Protein 7MOP (pdb70)

Secondary structure (DSSP, 8-state):
-HHHHHHHHH--HHHHHHH--HHHHHHHHHHHHHHT---HHHHHHHHHHHHHHTT---HHHHHHHTT-S-HHHHHHHHHHHHHHHHH--TTTSS-TTTHHHHHHHHHHHHS---HHHHTB-TTTTTS-GGGTSS-TTTTB--B---B--B-TTT--S-HHHHHHHHHHHS-PPTT-HHHHHHHHHHHHHTTSHHHHHHHHHHHHHHHHHHHH-----HHHHHHHHHHHT---SS-HHHHHHHHHHHHHHH--HHHHHHHHTTTSSSSHHHHHHHHHHHHHH-SSSPPP-HHHHHHHHHHHHHHHTSHHHHHHHHHTTHHHHHHHHHHH--SSHHHHHHHHHHHHHHHHHHTT--HHHHHTTHHHHHHHHHHHHHHHHHHH--------HHHHHHHHHHHHHHHHHHTSTTSTTTGGGTTTSSHHHHHHHHHHTTTTS-HHHHHHHHHHHHHHHHH-GGGHHHHHHTTHHHHHHIIIIISPPP-SHHHHHHHHHHHHHHGGGSHHHHHHHHT-HHHHHGGGGG-GGGHHHHSPSTTTSPTTHHHHHHHHHHHHHHHH-GGGHHHHHHHHHHHHHHHHHHHHSTT-EE---EE-HHHHHHHHHHHHHHHHSSS--SHHHHHHHHTT-HHHHHHGGG-TTS-TTTTTSHHHHHHHHHHHHHHHHH--THHHHHHHHHHHHHHTT-GGGTS--SSS---HHHHHHHTSTT-TTGGG-TTT-HHHHHHHHHHHHHHHHHHHHS---HHHHHHHHHHHTSHHHHHHHHHHHHHHHHHHHHHHHHHHHHS-SSSS-S--SSHHHHHHH---HHHHHHHHHHHHHHHHHHHHHHHHHHHHHHHHH---HHHHHHHHHHHHHHHHH----TT-SSTHHHHHHHHHHHHHHHHHHB-TTSPBBHHHHHHHHHSSSHHHHHHHHHHHHHTTTTS-HHHHTT-TT--TTHHHHHHHHHHHHHHHH-HHHHTT-TBPPPP----HHHHHHHHHHHHHHHHHTTSSSPPPSSSSHHHHHHHHHHHHHHHHHHHHHHHHHHH--HHHHHHHHHHS-PPPPHHHHHHHHHH-HHHHHHHHHH-GGGHHHHHHHHHHHHHHS-HHHHHHHHHHHHHHHHHHHHHHHHTTS---S-SS-SSHHHHHHHHHSHHHHHHHHHHHHHHHHHHHSHHHHHHHHHHT-HHHHHHHHHHHHHHHHHHHHHHT-----TTHHHHHHHHHHHHHHHHHHHHHHHHHTTS-SSS--EEEEETTTTEEEEPPHHHHHHHHHHHHTT-SEEEEEETTEEEEEETTTTEEEETTT--EEEEEE----------HHHHHHHHHHHHHHHHTT--HHHHHHHHHHHHHHTTSHHHHHHHHHTTHHHHHHH-BGGG--TTHHHHHHHHHHHHH--HHHHHHHHHHHHHHHHHS----TT---TT-SSGGGBHHHHHHHTHHHHHH-HHHHHHHHHHHEEE-----SSS-TTTHHHHHHHHHTSSS---BEEEPPPP-PPPPPPPHHHHHHHHHHHHHT---BSS-HHHHHHHHHHHHHH-HHHHHHHHH-B--TTSSTT--SS-BHHHHIIIIISS--SS-SSTTHHHHHHHHHHHHHHS--TTTTHHHHHHHHHHHHHHHHHSPSSHHHHHHHHHHHHHHHHHH--HHHHHHHHTTHHHHHHTTGGGS-TT-TTHHHHHHHHHHHHHHHHHHHH----SS-TTT---TTSPPHHHHHHHHHHHH-TTTHHHHHHHHHHHHHHHHHHHHHHHHHHHHHHHHH---S-HHHHHHHHHHHHS--TTS-HHHHHHHHHHHTTSHHHHHHHHHHHHHHHHHH------EE--SSS-PEESEEE--EEE-TTTHHHHHHHHHHHHHHHHH--HHHHHHHHHH---STHHHHHHGGGSHHHHH-HHHHHHHHHHHHHHH--HHHHHHHHHHHHH--HHHHHHHHHHHHHHHHH-HHHHHHHHHHHHHHHHHHHHHHHHHHHHHHHHHHHHH------GGGHHHHSTT-HHHHHHHHHHHHHHHH----HHHHHHHHHHHHHHHHSS-SGGGGGGHHHHHHHHHHSS---HHHHHHHHTHHHHHHHHHH--S-TTTSGGGGGGS-GGGS-HHHHHHHH-----EEEEEE-TTTHHHHHHHHHTTS-HHHHTSEEEEEETTPPP--HHHHHHHHHHHHHHHTT-GGG-SEE--TTTSSSBEE-TTGGGSTTHHHHHHHHHHHHHHHHHHT------B-HHHHHHHHTPPP-TTHHHHH-HHHHHHHHHHTTS-GGGTSS---SEEEEEETTEEEEEE----TTTHHHHHHHHHHHHHHTTTHHHHHHHHHHHHTTS-HHHHTTS-HHHHHHHHT-PPP--HHHHHHTEEESSS-TT-HHHHHHHHHHHHS-HHHHHHHHHHHHS--PPPTT-GGG-EETTEE--EEEEE--S-TTS--EEEGGGTEEEE---SSHHHHHHHHHHH-/--STTT-

InterPro domains:
  IPR000569 HECT domain [PF00632] (4069-4373)
  IPR000569 HECT domain [PS50237] (4038-4374)
  IPR000569 HECT domain [SM00119] (4036-4374)
  IPR000569 HECT domain [cd00078] (4019-4372)
  IPR004170 WWE domain [PF02825] (1617-1678)
  IPR004170 WWE domain [PS50918] (1603-1680)
  IPR009060 UBA-like superfamily [SSF46934] (1303-1358)
  IPR010309 E3 ubiquitin ligase, domain of unknown function DUF908 [PF06012] (91-367)
  IPR010314 E3 ubiquitin ligase, domain of unknown function DUF913 [PF06025] (430-814)
  IPR015940 Ubiquitin-associated domain [PF22562] (1318-1356)
  IPR015940 Ubiquitin-associated domain [PS50030] (1316-1355)
  IPR015940 Ubiquitin-associated domain [SM00165] (1318-1354)
  IPR016024 Armadillo-type fold [SSF48371] (93-638)
  IPR025527 HUWE1/REV1, ubiquitin-binding motif [PF14377] (2960-2991)
  IPR025527 HUWE1/REV1, ubiquitin-binding motif [PF14377] (3011-3043)
  IPR025527 HUWE1/REV1, ubiquitin-binding motif [PF14377] (3049-3082)
  IPR035983 HECT, E3 ligase catalytic domain [SSF56204] (4011-4367)
  IPR037197 WWE domain superfamily [G3DSA:3.30.720.50] (1603-1685)
  IPR037197 WWE domain superfamily [SSF117839] (1617-1680)
  IPR041918 HUWE1, UBA domain [cd14288] (1317-1356)

Foldseek 3Di:
DVVVVVVVVCCVVLCVLVVPVVVPVVVLLVLLVVLLVVRVSSVLSSLQVLLVVLVCPCLVSLLSQCLDLDLSSVLSSLSSLLSPLVPHCPLLPDDPPCSVSNLVLLCLLQADFQAPVQFDFLLVLQDPCVLPSGPLLLLWFQDDCGDTRHPLCVVPDRLVVVLVVCVVVDPDDPPPSSSVSSLSSRSNQSSDNVSSLSSSLSNLSSLLSNQSSNSDDPRLLLSLVSNLPDPPLPCLVVNLSSLSSVLSVLVVLVVNCLRQVLLALQGNLNVVLLLQLCVQQDVVRPHRDLSSNVSSLSSLLSQLLDVVSLNSPVLNLCLLSLLVLLQRGDDDLSSLQSNLSSLSSNLSNVVPDDPSCVLSVVLVSLQVSLVVLLVVVCVVPVDFCLDDVSSLSSLLSSLVSLQVVLVDPVCLQPVLQNVLDCNLVSLSSCLRCCPNRPLSSNLSSLSSVLSNCFSCVVCLVVCVVVCSLVSNLCSPFVNDRDQALSSLLCVLSSLLRQCPVVVSVCVCVVVLRLLRSVVLLQDPNNLVRQDDPPVPDDRLPSLLSSLLSVLVSCVVVVVCLLSNLVSLLVLLVVLLVLLADQPEADDCCHGVSLSSLRNSLSSVQNNCDPPLPNPSLVSNVVVVSLLSLLCSLLRLRDALCVQVDNSLVSSLSSLLRSCVSVVDLVNVLSLLVVLLVLLVVQCVLLDDPVDLAFHPQLLLQLPLAPPPCLNNGCVSRVNSSSLSSNSSSLSNLLSQLVDDPLSSLVSNLVSLLDPSNLSSLLSLLSLLLSLLLNLLRLVVLLPDPPPFPPDVSHVVSLVSNCPSVSSNVNSVVSNVSSVSSNVSSLSSLLSLLCSLQCVSSLSSLLSSLVSLQCQLQPDDDPSPRDCVSNLSSLLVSLVSVLSNQAPVVLAGQQSNLLSCQLVHNLVSLLVSLQCQQCVNVVRGLLCRQQDPPRDPRSLSSLLSSLVSLLSQQACVRLVVPPRDDDPPDDDSLLSNQVSLQSLVVNCVSVQAHAADPPNGLSSLLSSLSSLLRSLVVLVVSVVVVVVDVSSVVSRVVSVPGDGDDPVVNLVCLVPRVNRLLSCCLRPVLSLVSSLSSNVSSDVVDDVVSVLVVLVVLLVLLQVLLVVLVVLQDQDPPCPDVNAPCSLCCSQDPSSLSSLLRSLLSLQLNCVVVVLSSLVVCVVVVSLVSLLSSLLRNLVSQVSCVVVVNFDFSSSLLSSLSSLLSSQLSLVLVVLVVVLVVQADLPQFWKFWADLVQGWRHTDPSVVSVQVSVCVVVVHQKGWDADPNFIWMAGLLLQWIAGPVPRQTTHMATDTVSNRPGDDPVSLLSLLVSLLSCLQNLNAQLSVVSSLLSLLLSLLPLVSLLSNLVVVSLLSLQQAAPRSHDLASLLSVLSSLVSNQCDLVQLLVLLLVVLVVQQVFLPDDPNPNDGRDDQNSFAPLVSLVLCLLSCVSPVVSNLVSCLQWKFFDQDDQPDDDCPPSVVVSCCAPVPPIHRRGIDTDPDDPDDADDGDPSSVVSLVSLLLQCLVHGPCHNLSSLLSLLLVCLSGVNSLLSQLPDWDADPSHPPDHHIGGSLLCLLQPQQFDDPDDPDDCSNVSSLSSLLSQCVRPSPCSRLVSNLVSLVVQCVVLLVDDDDPSSLRSLLRSLVSLLSNVCPVSLVNCLVVLVLQSLLCSLLSHALQDLSPQSSNQSSLNNLLVSLCVVQPRLDLDRPSSPSVVVRDYPSVSSVSSCCNSHSSSSSSSSVVSSVSNCVSSVVVVVVVVVVVVVVSVVPCSYDLLSVLSLLVNLQADDPSHDLVSSLSSLLSNLSDPVSVVSNVVVLLVLLVLLLCSQQRWDCLRSSDTDRQWDVVVIHGDNSSSLVSLLSSLVSLLSNLLVVSVVSVVVSSVVAPVCLQSLLVSLPSPSQVPDQNSLLSSLSSLLSRLCQLVSLLSLLVCLLQHHVSNLVSSLSNLQSVCVVDVVRLVSNLVSLQVSLAVLLVVVLVLLVVLQVVLCVVPVVVDPRVSLVLLSDSRHSLNSNLSSLVSSLVSVCYDRVSSVVSLLSSLLSQCLDLDDSSNVSCLSVLLSVLSVDLVCPVNVVSLVSCLVVVQVSLVSDPPQCCPDSNNVCVPVLVSYDLVSLVSNLPPPAAEDEQEDAPVCLLPSCCVRPLPPALSVLLHHYFYDHPPDDDGPSVSVVLVSLAVNLVVCDDCVQQQWAAQLWQRPAIEGRLQNVVDVCNLSSLLVVLLVLLSCLSVQHAHPHGHFLCLLCLLLVHADDLLSVCRRPVVVSVVVVCVPPDDPVVVVDDDAQWDWEQANNDIDIDGLVPDPVCVVVSSRSVSVCHVCVSCVSSSVSSSNSNCSNPPSVSLNSDDSLSSQCSHHNQDDDPLVLLLVQEDEDPADNPHPVNVLVSVLLVSDTSSLVQVVCCQQQRTNDADSVTQQQRAANVGRAHAYEYEAPPDQPDAWHYSNRNSYIHHYPHPDSSVNSVRSSVSD/DVCPVVD

Radius of gyration: 52.44 Å; Cα contacts (8 Å, |Δi|>4): 3423; chains: 2; bounding box: 120×110×154 Å

Sequence (2452 aa):
ADCRALIDKLKDEQLLLELQWVDLLDRFDGILADAGQQLKMLLLAVLNFTALLIEYSSIEHLTTLLASSDMQVVLAVLNLLYVFSKRSNYITRLGSDKRTPLLTRLQHLAESWGGKENGFGLAECCRDLHMMKYPPSATTLHFEFYIHIEQLDKISESPSEIMESLTKMYSIPKDKQMLLFTHIRLAHGFSNHRKRLQAVQARLHAISILVYSSILYNGLIEELVDVLQITDKQLMEIKAASLRTLTSIVHKLSSIIDCTGTASYHGFLPVLVRNCIQAMIDPSMDPYPHQFATALFSFLYHLASYDAGGEALVSCGMMEALLKVIKFLGDEQDQITFVTRAVRVVDLITNLDMAAFQSHSGLSIFIYRLEHEVDLCRKECPFVIQCIPQRAALLKSMLNFLKKAIQDPAFSDGIRHVMDGSLPTSLKHIISNAEYYGPSLFLLATEVVTVFVFQEPSLLSSLQDNGLTDVMLHALLIKDVPATREVLGSLPNVFSALCLNARGLQSFVQCQPFERLFKVLLSPDYLPAMRRRRSSDPLGDTASNLGSAVDELMRHQPTLKTDATTAIIKLLEEICNLGRDPKYICQKIPIPLMDYILNVMKFVESILSNNTTDDHCQEFVNQKGLLPLVTILGLPNLPIDFPTSAACQAVAGVCKSILTLSHEPKVLQEGLLQLDSILSSLEPLHRPIESPGGSVLLRELACAGNVADATLSAQATPLLHALTAAHAYIMMFVHTCRVGQSEIRSISVNQWGSQLGLSVLSKLSQLYCSLVWESTVLLSLCTPNSLPSGCEFGQADMQKLVAMAARIKQIKPLLSASSRLGRALAELFGLLVKLCVGPAARSTASALTKLLTKGLSWQPPPYTPTPRFRLTFFICSVGFTSPMLFDERKYPYHLMLQKFLCSGGHNALFETFNWALSMGGKVPVSEGLEHSDLPDGTGEFLDAWLMLVEKMVNPTTVLESPHSLPAKQFSALRFLVVTQKAAFTCIKNLWNRKPLKVYGGRMAESMLAILCHILRGEPVIRERLSKEEEEAKCLEKFQDADPLEQDELHTFTDTMLPGCFHLLDELPDTVYRVCDLIMTAIKRNGADYRDMILKQVVNQVWEAADVLIKAALPLTTSDTKTVSEWISQMATLPQASNLATRILLLTLLFEELKLPCAWVVESSGILNVLIKLLEVVQPCLQAAKEQKEVQTPKWITPVLLLIDFYEKTAISSKRRAQMTKYLQSNSNNWRWFDDRSGRWCSYSASNNSTIDSAWKSGETSVRFTAGRRRYTVQFTTMVQVNEETGNRRPVMLTLLILIQGLTEDMVTVLIRACVSMLGVPVDPDTLHATLRLCLRLTRDHKYAMMFAELKSTRMILNLTQSSGFNGFTPLVTLLLRHIIEDPCTLRHTMEKVVRSAATSGAGSTTSGVVSGSLGSREINYILRVLGPAACRNPDIFTEVANCCIRIALPAPRGSGTASDDEFENLRIKGPNAVQLVKTTPLKPSPLPVIPDTIKEVIYDMLNALASKPLMPTSTILRLLAELVRSYVGIATLIANYSYTVGQSELIKEDCSVLAFVLDHLLPHTQNAEDKDTPALARLFLASLAAAGSGTDAQVALVNEVKAALGRALAMAESTEKHARLQAVMCIISTIMENNIIRLFLKKGLVNDLARVPHSLDLSSPNMANTVNAALKPLETLSRIVNQNIPTTHPLMVRLSSIPTALTRWTEECKVLDAESMHDCVSVVKVSIVNHLEFLRDEELEERREKRRKQLLLDHEALSCLLVLLFVDEPKLNTSRLHRVLRNLCYHAQTRHWVIRSLLSILQRSSSWLSVSMDAALGCRTNIFQIQTVHIHPQAAPVVCRHVLDTLIQLAKVDFWDLLVKLDNMEASPLGQLMNMLSHPVIRRSSLLTEKLLRLLSLISIGLTENQLQLSVEVLTSEEGLEDAANVLLQLSRGDSGTRDTVLKLLLNGARHLGYTLCKQIGTLLAELREYNLEELQLPSMSMLTSKTSTQKFFLRVLQVIIQLRDLSLDELWDMLGECLKELEESHDQHAVLVLQPAVEAFFLVHATEQKFLRFAETHRTVLNQILRQSTTHLADGPFAVLVDYIRVLDFDVKRKYFRLRKEDMAVHVRRDHVFEDSYRELHRKSPEEMKNRLYIVFEGEEGQDAGGLLREWYMIISREMFNPMYALFRTSPGDRVTYTINPSSHCNPNHLSYFKFVGRIVAKAVYDNRLLECYFTRSFYKHILGKSVRYTDMESEDYHFYQGLVYLLENDVSTLGYDLTFSTEVQEFGVCEVRDLKVTEENKKEYVHLVCQMRMTGAIRKQLAAFLEGFYEIIPKRLISIFTEQELELLISGLPTIDIDDLKSNTEYHKYQSNSIQIQWFWRALRSFDQADRAKFLQFVTGTSKVPLQGFAALEGMNGIQKFQIHRDDRSTDRLPSAHTCFNQLDLPAYESFEKLRHMLLLAISLWDRFS

GO terms:
  GO:0061630 ubiquitin protein ligase activity (F, IDA)
  GO:1905091 positive regulation of type 2 mitophagy (P, IDA)
  GO:1903749 positive regulation of protein localization to mitochondrion (P, HMP)
  GO:0004842 ubiquitin-protein transferase activity (F, IDA)
  GO:0005737 cytoplasm (C, IDA)
  GO:0043123 positive regulation of canonical NF-kappaB signal transduction (P, IDA)
  GO:0034450 ubiquitin-ubiquitin ligase activity (F, IDA)
  GO:0141198 protein branched polyubiquitination (P, IDA)
  GO:0031398 positive regulation of protein ubiquitination (P, IDA)
  GO:0006513 protein monoubiquitination (P, IDA)
  GO:0070936 protein K48-linked ubiquitination (P, IDA)
  GO:0061630 ubiquitin protein ligase activity (F, EXP)
  GO:0005634 nucleus (C, EXP)
  GO:0005739 mitochondrion (C, EXP)
  GO:0032922 circadian regulation of gene expression (P, IMP)
  GO:0006284 base-excision repair (P, IMP)
  GO:0005515 protein binding (F, IPI)
  GO:1904813 ficolin-1-rich granule lumen (C, TAS)
  GO:0034774 secretory granule lumen (C, TAS)
  GO:0005576 extracellular region (C, TAS)

B-factor: mean 59.01, std 29.23, range [22.98, 123.05]

Organism: Homo sapiens (NCBI:txid9606)

Structure (mmCIF, N/CA/C/O backbone):
data_7MOP
#
_entry.id   7MOP
#
_cell.length_a   1.00
_cell.length_b   1.00
_cell.length_c   1.00
_cell.angle_alpha   90.00
_cell.angle_beta   90.00
_cell.angle_gamma   90.00
#
_symmetry.space_group_name_H-M   'P 1'
#
loop_
_entity.id
_entity.type
_entity.pdbx_description
1 polymer 'E3 ubiquitin-protein ligase HUWE1'
2 polymer 'DNA damage-inducible transcript 4 protein'
#
loop_
_atom_site.group_PDB
_atom_site.id
_atom_site.type_symbol
_atom_site.label_atom_id
_atom_site.label_alt_id
_atom_site.label_comp_id
_atom_site.label_asym_id
_atom_site.label_entity_id
_atom_site.label_seq_id
_atom_site.pdbx_PDB_ins_code
_atom_site.Cartn_x
_atom_site.Cartn_y
_atom_site.Cartn_z
_atom_site.occupancy
_atom_site.B_iso_or_equiv
_atom_site.auth_seq_id
_atom_site.auth_comp_id
_atom_site.auth_asym_id
_atom_site.auth_atom_id
_atom_site.pdbx_PDB_model_num
ATOM 1 N N . ALA A 1 54 ? 119.10400 139.83600 122.03500 1.000 107.55869 17 ALA A N 1
ATOM 2 C CA . ALA A 1 54 ? 119.55200 140.15600 120.68600 1.000 107.55869 17 ALA A CA 1
ATOM 3 C C . ALA A 1 54 ? 120.05800 138.89200 119.99500 1.000 107.55869 17 ALA A C 1
ATOM 4 O O . ALA A 1 54 ? 119.72600 137.78100 120.40500 1.000 107.55869 17 ALA A O 1
ATOM 10 N N . ASP A 1 55 ? 120.86200 139.06300 118.94200 1.000 104.64165 18 ASP A N 1
ATOM 11 C CA . ASP A 1 55 ? 121.21900 137.92700 118.10100 1.000 104.64165 18 ASP A CA 1
ATOM 12 C C . ASP A 1 55 ? 121.99200 136.87200 118.88000 1.000 104.64165 18 ASP A C 1
ATOM 13 O O . ASP A 1 55 ? 121.97300 135.69400 118.51100 1.000 104.64165 18 ASP A O 1
ATOM 22 N N . CYS A 1 56 ? 122.69400 137.27300 119.94100 1.000 103.47805 19 CYS A N 1
ATOM 23 C CA . CYS A 1 56 ? 123.22400 136.30300 120.89600 1.000 103.47805 19 CYS A CA 1
ATOM 24 C C . CYS A 1 56 ? 122.12200 135.41500 121.46100 1.000 103.47805 19 CYS A C 1
ATOM 25 O O . CYS A 1 56 ? 122.27300 134.19000 121.54400 1.000 103.47805 19 CYS A O 1
ATOM 33 N N . ARG A 1 57 ? 120.99800 136.01800 121.85000 1.000 102.12297 20 ARG A N 1
ATOM 34 C CA . ARG A 1 57 ? 119.87600 135.23700 122.36100 1.000 102.12297 20 ARG A CA 1
ATOM 35 C C . ARG A 1 57 ? 119.27800 134.34300 121.28300 1.000 102.12297 20 ARG A C 1
ATOM 36 O O . ARG A 1 57 ? 118.84900 133.21800 121.57000 1.000 102.12297 20 ARG A O 1
ATOM 57 N N . ALA A 1 58 ? 119.25900 134.80800 120.03500 1.000 101.38078 21 ALA A N 1
ATOM 58 C CA . ALA A 1 58 ? 118.78200 133.95300 118.95600 1.000 101.38078 21 ALA A CA 1
ATOM 59 C C . ALA A 1 58 ? 119.71500 132.77000 118.74200 1.000 101.38078 21 ALA A C 1
ATOM 60 O O . ALA A 1 58 ? 119.25600 131.64200 118.53800 1.000 101.38078 21 ALA A O 1
ATOM 67 N N . LEU A 1 59 ? 121.02800 133.00400 118.79100 1.000 99.37694 22 LEU A N 1
ATOM 68 C CA . LEU A 1 59 ? 121.97800 131.90700 118.65600 1.000 99.37694 22 LEU A CA 1
ATOM 69 C C . LEU A 1 59 ? 121.82800 130.91400 119.80200 1.000 99.37694 22 LEU A C 1
ATOM 70 O O . LEU A 1 59 ? 121.93100 129.69800 119.60000 1.000 99.37694 22 LEU A O 1
ATOM 86 N N . ILE A 1 60 ? 121.55900 131.41400 121.00900 1.000 95.29063 23 ILE A N 1
ATOM 87 C CA . ILE A 1 60 ? 121.36500 130.52500 122.15000 1.000 95.29063 23 ILE A CA 1
ATOM 88 C C . ILE A 1 60 ? 120.12400 129.66800 121.94100 1.000 95.29063 23 ILE A C 1
ATOM 89 O O . ILE A 1 60 ? 120.16900 128.44000 122.07400 1.000 95.29063 23 ILE A O 1
ATOM 105 N N . ASP A 1 61 ? 118.99800 130.30200 121.60400 1.000 99.54123 24 ASP A N 1
ATOM 106 C CA . ASP A 1 61 ? 117.77700 129.54400 121.35900 1.000 99.54123 24 ASP A CA 1
ATOM 107 C C . ASP A 1 61 ? 117.97700 128.52200 120.24600 1.000 99.54123 24 ASP A C 1
ATOM 108 O O . ASP A 1 61 ? 117.48300 127.39200 120.33500 1.000 99.54123 24 ASP A O 1
ATOM 117 N N . LYS A 1 62 ? 118.70600 128.89400 119.19100 1.000 99.27403 25 LYS A N 1
ATOM 118 C CA . LYS A 1 62 ? 118.97400 127.94900 118.11300 1.000 99.27403 25 LYS A CA 1
ATOM 119 C C . LYS A 1 62 ? 119.75400 126.75300 118.63500 1.000 99.27403 25 LYS A C 1
ATOM 120 O O . LYS A 1 62 ? 119.43900 125.59900 118.32200 1.000 99.27403 25 LYS A O 1
ATOM 139 N N . LEU A 1 63 ? 120.78700 127.01800 119.43600 1.000 95.63815 26 LEU A N 1
ATOM 140 C CA . LEU A 1 63 ? 121.60900 125.94000 119.96900 1.000 95.63815 26 LEU A CA 1
ATOM 141 C C . LEU A 1 63 ? 120.83800 125.12000 120.99400 1.000 95.63815 26 LEU A C 1
ATOM 142 O O . LEU A 1 63 ? 121.00800 123.89800 121.07700 1.000 95.63815 26 LEU A O 1
ATOM 158 N N . LYS A 1 64 ? 119.98700 125.77400 121.77600 1.000 91.23941 27 LYS A N 1
ATOM 159 C CA . LYS A 1 64 ? 119.21300 125.09900 122.80800 1.000 91.23941 27 LYS A CA 1
ATOM 160 C C . LYS A 1 64 ? 117.88200 124.60700 122.25100 1.000 91.23941 27 LYS A C 1
ATOM 161 O O . LYS A 1 64 ? 117.79400 123.50300 121.71400 1.000 91.23941 27 LYS A O 1
ATOM 180 N N . ASP A 1 68 ? 121.70300 117.82800 116.68000 1.000 103.02282 31 ASP A N 1
ATOM 181 C CA . ASP A 1 68 ? 122.11300 118.84800 115.72300 1.000 103.02282 31 ASP A CA 1
ATOM 182 C C . ASP A 1 68 ? 122.91100 119.95900 116.39800 1.000 103.02282 31 ASP A C 1
ATOM 183 O O . ASP A 1 68 ? 123.50800 120.80000 115.72600 1.000 103.02282 31 ASP A O 1
ATOM 191 N N . GLU A 1 69 ? 122.91800 119.95700 117.73200 1.000 95.57093 32 GLU A N 1
ATOM 192 C CA . GLU A 1 69 ? 123.78800 120.86600 118.47200 1.000 95.57093 32 GLU A CA 1
ATOM 193 C C . GLU A 1 69 ? 125.22600 120.76700 117.97900 1.000 95.57093 32 GLU A C 1
ATOM 194 O O . GLU A 1 69 ? 125.86000 121.78000 117.65800 1.000 95.57093 32 GLU A O 1
ATOM 206 N N . GLN A 1 70 ? 125.76300 119.54700 117.93200 1.000 96.24189 33 GLN A N 1
ATOM 207 C CA . GLN A 1 70 ? 127.12200 119.36300 117.43900 1.000 96.24189 33 GLN A CA 1
ATOM 208 C C . GLN A 1 70 ? 127.26000 119.78200 115.98100 1.000 96.24189 33 GLN A C 1
ATOM 209 O O . GLN A 1 70 ? 128.31300 120.28900 115.58500 1.000 96.24189 33 GLN A O 1
ATOM 223 N N . LEU A 1 71 ? 126.20100 119.63300 115.18100 1.000 98.64687 34 LEU A N 1
ATOM 224 C CA . LEU A 1 71 ? 126.24500 120.12900 113.80800 1.000 98.64687 34 LEU A CA 1
ATOM 225 C C . LEU A 1 71 ? 126.30200 121.65100 113.75400 1.000 98.64687 34 LEU A C 1
ATOM 226 O O . LEU A 1 71 ? 126.96000 122.21500 112.87100 1.000 98.64687 34 LEU A O 1
ATOM 242 N N . LEU A 1 72 ? 125.67300 122.33000 114.71300 1.000 97.00440 35 LEU A N 1
ATOM 243 C CA . LEU A 1 72 ? 125.72700 123.78800 114.74100 1.000 97.00440 35 LEU A CA 1
ATOM 244 C C . LEU A 1 72 ? 127.07500 124.28900 115.23700 1.000 97.00440 35 LEU A C 1
ATOM 245 O O . LEU A 1 72 ? 127.63200 125.24000 114.67700 1.000 97.00440 35 LEU A O 1
ATOM 261 N N . LEU A 1 73 ? 127.61400 123.66200 116.28200 1.000 88.75602 36 LEU A N 1
ATOM 262 C CA . LEU A 1 73 ? 128.96800 123.98600 116.71700 1.000 88.75602 36 LEU A CA 1
ATOM 263 C C . LEU A 1 73 ? 130.00200 123.69700 115.63300 1.000 88.75602 36 LEU A C 1
ATOM 264 O O . LEU A 1 73 ? 130.98500 124.43600 115.49700 1.000 88.75602 36 LEU A O 1
ATOM 280 N N . GLU A 1 74 ? 129.80400 122.63500 114.84600 1.000 93.34384 37 GLU A N 1
ATOM 281 C CA . GLU A 1 74 ? 130.66500 122.41300 113.68800 1.000 93.34384 37 GLU A CA 1
ATOM 282 C C . GLU A 1 74 ? 130.47400 123.48100 112.62100 1.000 93.34384 37 GLU A C 1
ATOM 283 O O . GLU A 1 74 ? 131.43100 123.83400 111.92300 1.000 93.34384 37 GLU A O 1
ATOM 295 N N . LEU A 1 75 ? 129.25500 124.00300 112.47400 1.000 94.72212 38 LEU A N 1
ATOM 296 C CA . LEU A 1 75 ? 129.04400 125.10200 111.53900 1.000 94.72212 38 LEU A CA 1
ATOM 297 C C . LEU A 1 75 ? 129.75600 126.36600 112.00100 1.000 94.72212 38 LEU A C 1
ATOM 298 O O . LEU A 1 75 ? 130.39500 127.05600 111.19800 1.000 94.72212 38 LEU A O 1
ATOM 314 N N . GLN A 1 76 ? 129.66000 126.68200 113.28600 1.000 90.15936 39 GLN A N 1
ATOM 315 C CA . GLN A 1 76 ? 130.34400 127.83500 113.85400 1.000 90.15936 39 GLN A CA 1
ATOM 316 C C . GLN A 1 76 ? 131.85500 127.65800 113.80200 1.000 90.15936 39 GLN A C 1
ATOM 317 O O . GLN A 1 76 ? 132.50000 128.04800 112.82900 1.000 90.15936 39 GLN A O 1
ATOM 331 N N . TRP A 1 91 ? 124.42900 133.50900 128.74800 1.000 80.81470 54 TRP A N 1
ATOM 332 C CA . TRP A 1 91 ? 125.24900 132.39500 128.28800 1.000 80.81470 54 TRP A CA 1
ATOM 333 C C . TRP A 1 91 ? 125.08800 131.20900 129.23200 1.000 80.81470 54 TRP A C 1
ATOM 334 O O . TRP A 1 91 ? 125.51700 130.09400 128.93500 1.000 80.81470 54 TRP A O 1
ATOM 354 N N . VAL A 1 92 ? 124.45500 131.47400 130.37600 1.000 82.84433 55 VAL A N 1
ATOM 355 C CA . VAL A 1 92 ? 124.70700 130.68600 131.58000 1.000 82.84433 55 VAL A CA 1
ATOM 356 C C . VAL A 1 92 ? 124.34400 129.22200 131.36700 1.000 82.84433 55 VAL A C 1
ATOM 357 O O . VAL A 1 92 ? 125.12300 128.32300 131.69700 1.000 82.84433 55 VAL A O 1
ATOM 370 N N . ASP A 1 93 ? 123.15800 128.95400 130.82000 1.000 87.71065 56 ASP A N 1
ATOM 371 C CA . ASP A 1 93 ? 122.74000 127.56700 130.64000 1.000 87.71065 56 ASP A CA 1
ATOM 372 C C . ASP A 1 93 ? 123.40900 126.86900 129.46400 1.000 87.71065 56 ASP A C 1
ATOM 373 O O . ASP A 1 93 ? 123.56000 125.64300 129.50100 1.000 87.71065 56 ASP A O 1
ATOM 382 N N . LEU A 1 94 ? 123.95000 127.61100 128.50000 1.000 85.89336 57 LEU A N 1
ATOM 383 C CA . LEU A 1 94 ? 124.71500 126.94800 127.45000 1.000 85.89336 57 LEU A CA 1
ATOM 384 C C . LEU A 1 94 ? 126.11800 126.60400 127.92600 1.000 85.89336 57 LEU A C 1
ATOM 385 O O . LEU A 1 94 ? 126.60800 125.49500 127.68100 1.000 85.89336 57 LEU A O 1
ATOM 401 N N . LEU A 1 95 ? 126.75900 127.52200 128.65000 1.000 82.35617 58 LEU A N 1
ATOM 402 C CA . LEU A 1 95 ? 128.01900 127.18600 129.30000 1.000 82.35617 58 LEU A CA 1
ATOM 403 C C . LEU A 1 95 ? 127.83800 126.09400 130.34000 1.000 82.35617 58 LEU A C 1
ATOM 404 O O . LEU A 1 95 ? 128.75900 125.31100 130.57400 1.000 82.35617 58 LEU A O 1
ATOM 420 N N . ASP A 1 96 ? 126.66900 126.02600 130.97900 1.000 85.08380 59 ASP A N 1
ATOM 421 C CA . ASP A 1 96 ? 126.41300 124.95800 131.94200 1.000 85.08380 59 ASP A CA 1
ATOM 422 C C . ASP A 1 96 ? 126.21200 123.60500 131.26800 1.000 85.08380 59 ASP A C 1
ATOM 423 O O . ASP A 1 96 ? 126.69200 122.58800 131.77300 1.000 85.08380 59 ASP A O 1
ATOM 432 N N . ARG A 1 97 ? 125.54500 123.56500 130.11200 1.000 85.47638 60 ARG A N 1
ATOM 433 C CA . ARG A 1 97 ? 125.49100 122.31300 129.35700 1.000 85.47638 60 ARG A CA 1
ATOM 434 C C . ARG A 1 97 ? 126.87700 121.90100 128.86700 1.000 85.47638 60 ARG A C 1
ATOM 435 O O . ARG A 1 97 ? 127.22700 120.71000 128.87200 1.000 85.47638 60 ARG A O 1
ATOM 456 N N . PHE A 1 98 ? 127.68700 122.87500 128.45100 1.000 82.00871 61 PHE A N 1
ATOM 457 C CA . PHE A 1 98 ? 129.06900 122.58300 128.08300 1.000 82.00871 61 PHE A CA 1
ATOM 458 C C . PHE A 1 98 ? 129.87100 122.03000 129.25900 1.000 82.00871 61 PHE A C 1
ATOM 459 O O . PHE A 1 98 ? 130.52600 120.99400 129.13100 1.000 82.00871 61 PHE A O 1
ATOM 476 N N . ASP A 1 99 ? 129.87500 122.73200 130.39400 1.000 79.96145 62 ASP A N 1
ATOM 477 C CA . ASP A 1 99 ? 130.52000 122.20900 131.59800 1.000 79.96145 62 ASP A CA 1
ATOM 478 C C . ASP A 1 99 ? 129.98500 120.84100 131.99300 1.000 79.96145 62 ASP A C 1
ATOM 479 O O . ASP A 1 99 ? 130.73600 120.00600 132.50600 1.000 79.96145 62 ASP A O 1
ATOM 488 N N . GLY A 1 100 ? 128.71300 120.57700 131.72700 1.000 79.18449 63 GLY A N 1
ATOM 489 C CA . GLY A 1 100 ? 128.16300 119.24500 131.82800 1.000 79.18449 63 GLY A CA 1
ATOM 490 C C . GLY A 1 100 ? 128.94000 118.23200 131.02500 1.000 79.18449 63 GLY A C 1
ATOM 491 O O . GLY A 1 100 ? 129.48600 117.26900 131.56900 1.000 79.18449 63 GLY A O 1
ATOM 495 N N . ILE A 1 101 ? 128.97000 118.43200 129.71000 1.000 78.37577 64 ILE A N 1
ATOM 496 C CA . ILE A 1 101 ? 129.60100 117.42900 128.86000 1.000 78.37577 64 ILE A CA 1
ATOM 497 C C . ILE A 1 101 ? 131.10800 117.36100 129.10000 1.000 78.37577 64 ILE A C 1
ATOM 498 O O . ILE A 1 101 ? 131.73000 116.31800 128.87100 1.000 78.37577 64 ILE A O 1
ATOM 514 N N . LEU A 1 102 ? 131.72100 118.45200 129.56900 1.000 75.76218 65 LEU A N 1
ATOM 515 C CA . LEU A 1 102 ? 133.09900 118.39600 130.05700 1.000 75.76218 65 LEU A CA 1
ATOM 516 C C . LEU A 1 102 ? 133.25000 117.47800 131.26600 1.000 75.76218 65 LEU A C 1
ATOM 517 O O . LEU A 1 102 ? 134.11900 116.60000 131.28600 1.000 75.76218 65 LEU A O 1
ATOM 533 N N . ALA A 1 103 ? 132.40800 117.66400 132.28400 1.000 78.38303 66 ALA A N 1
ATOM 534 C CA . ALA A 1 103 ? 132.40600 116.78400 133.44700 1.000 78.38303 66 ALA A CA 1
ATOM 535 C C . ALA A 1 103 ? 131.97000 115.36700 133.11700 1.000 78.38303 66 ALA A C 1
ATOM 536 O O . ALA A 1 103 ? 132.13600 114.47500 133.95500 1.000 78.38303 66 ALA A O 1
ATOM 543 N N . ASP A 1 104 ? 131.43100 115.13900 131.92500 1.000 80.87164 67 ASP A N 1
ATOM 544 C CA . ASP A 1 104 ? 130.96300 113.81800 131.53000 1.000 80.87164 67 ASP A CA 1
ATOM 545 C C . ASP A 1 104 ? 132.00900 113.06700 130.72500 1.000 80.87164 67 ASP A C 1
ATOM 546 O O . ASP A 1 104 ? 132.23400 111.87700 130.96500 1.000 80.87164 67 ASP A O 1
ATOM 555 N N . ALA A 1 105 ? 132.65800 113.73900 129.77500 1.000 79.60907 68 ALA A N 1
ATOM 556 C CA . ALA A 1 105 ? 133.52500 113.05100 128.83100 1.000 79.60907 68 ALA A CA 1
ATOM 557 C C . ALA A 1 105 ? 134.86800 112.70400 129.45800 1.000 79.60907 68 ALA A C 1
ATOM 558 O O . ALA A 1 105 ? 135.48600 111.70400 129.07600 1.000 79.60907 68 ALA A O 1
ATOM 565 N N . GLY A 1 106 ? 135.33200 113.51300 130.41200 1.000 79.88930 69 GLY A N 1
ATOM 566 C CA . GLY A 1 106 ? 136.63600 113.31700 131.01200 1.000 79.88930 69 GLY A CA 1
ATOM 567 C C . GLY A 1 106 ? 136.71700 112.22100 132.05100 1.000 79.88930 69 GLY A C 1
ATOM 568 O O . GLY A 1 106 ? 137.82500 111.82300 132.42000 1.000 79.88930 69 GLY A O 1
ATOM 572 N N . GLN A 1 107 ? 135.58200 111.72500 132.53100 1.000 83.60332 70 GLN A N 1
ATOM 573 C CA . GLN A 1 107 ? 135.58100 110.75200 133.61700 1.000 83.60332 70 GLN A CA 1
ATOM 574 C C . GLN A 1 107 ? 136.22500 109.45000 133.15700 1.000 83.60332 70 GLN A C 1
ATOM 575 O O . GLN A 1 107 ? 136.08600 109.05600 131.99900 1.000 83.60332 70 GLN A O 1
ATOM 589 N N . GLN A 1 125 ? 131.17600 108.81500 119.19000 1.000 93.58873 88 GLN A N 1
ATOM 590 C CA . GLN A 1 125 ? 130.46100 110.07500 119.03200 1.000 93.58873 88 GLN A CA 1
ATOM 591 C C . GLN A 1 125 ? 130.47500 110.87100 120.33100 1.000 93.58873 88 GLN A C 1
ATOM 592 O O . GLN A 1 125 ? 129.45900 111.43300 120.74100 1.000 93.58873 88 GLN A O 1
ATOM 605 N N . LEU A 1 126 ? 131.63500 110.89400 120.98200 1.000 88.93808 89 LEU A N 1
ATOM 606 C CA . LEU A 1 126 ? 131.84000 111.63700 122.21900 1.000 88.93808 89 LEU A CA 1
ATOM 607 C C . LEU A 1 126 ? 132.99700 112.61300 122.10200 1.000 88.93808 89 LEU A C 1
ATOM 608 O O . LEU A 1 126 ? 132.84600 113.79900 122.42100 1.000 88.93808 89 LEU A O 1
ATOM 624 N N . LYS A 1 127 ? 134.15600 112.13000 121.65600 1.000 85.25760 90 LYS A N 1
ATOM 625 C CA . LYS A 1 127 ? 135.35300 112.96000 121.59200 1.000 85.25760 90 LYS A CA 1
ATOM 626 C C . LYS A 1 127 ? 135.16600 114.15100 120.65700 1.000 85.25760 90 LYS A C 1
ATOM 627 O O . LYS A 1 127 ? 135.60700 115.26300 120.96700 1.000 85.25760 90 LYS A O 1
ATOM 646 N N . MET A 1 128 ? 134.52000 113.94300 119.50600 1.000 81.81008 91 MET A N 1
ATOM 647 C CA . MET A 1 128 ? 134.33500 115.05100 118.57200 1.000 81.81008 91 MET A CA 1
ATOM 648 C C . MET A 1 128 ? 133.35900 116.09500 119.10000 1.000 81.81008 91 MET A C 1
ATOM 649 O O . MET A 1 128 ? 133.51900 117.28900 118.81700 1.000 81.81008 91 MET A O 1
ATOM 663 N N . LEU A 1 129 ? 132.39400 115.68600 119.92000 1.000 83.65899 92 LEU A N 1
ATOM 664 C CA . LEU A 1 129 ? 131.53500 116.66300 120.58000 1.000 83.65899 92 LEU A CA 1
ATOM 665 C C . LEU A 1 129 ? 132.32200 117.49000 121.58200 1.000 83.65899 92 LEU A C 1
ATOM 666 O O . LEU A 1 129 ? 132.14000 118.70900 121.66900 1.000 83.65899 92 LEU A O 1
ATOM 682 N N . LEU A 1 130 ? 133.20000 116.84400 122.34600 1.000 74.80733 93 LEU A N 1
ATOM 683 C CA . LEU A 1 130 ? 134.05800 117.57500 123.26900 1.000 74.80733 93 LEU A CA 1
ATOM 684 C C . LEU A 1 130 ? 134.94300 118.55800 122.51700 1.000 74.80733 93 LEU A C 1
ATOM 685 O O . LEU A 1 130 ? 135.10300 119.71300 122.93200 1.000 74.80733 93 LEU A O 1
ATOM 701 N N . LEU A 1 131 ? 135.52400 118.11300 121.40400 1.000 72.86532 94 LEU A N 1
ATOM 702 C CA . LEU A 1 131 ? 136.39000 118.97800 120.61300 1.000 72.86532 94 LEU A CA 1
ATOM 703 C C . LEU A 1 131 ? 135.63300 120.18200 120.07000 1.000 72.86532 94 LEU A C 1
ATOM 704 O O . LEU A 1 131 ? 136.15100 121.30300 120.08800 1.000 72.86532 94 LEU A O 1
ATOM 720 N N . ALA A 1 132 ? 134.41000 119.97600 119.58000 1.000 78.88579 95 ALA A N 1
ATOM 721 C CA . ALA A 1 132 ? 133.63300 121.10800 119.08300 1.000 78.88579 95 ALA A CA 1
ATOM 722 C C . ALA A 1 132 ? 133.22300 122.04500 120.21400 1.000 78.88579 95 ALA A C 1
ATOM 723 O O . ALA A 1 132 ? 133.28000 123.27200 120.06200 1.000 78.88579 95 ALA A O 1
ATOM 730 N N . VAL A 1 133 ? 132.81200 121.48700 121.35500 1.000 75.53703 96 VAL A N 1
ATOM 731 C CA . VAL A 1 133 ? 132.49800 122.30600 122.52100 1.000 75.53703 96 VAL A CA 1
ATOM 732 C C . VAL A 1 133 ? 133.68000 123.18700 122.88700 1.000 75.53703 96 VAL A C 1
ATOM 733 O O . VAL A 1 133 ? 133.52200 124.37800 123.17000 1.000 75.53703 96 VAL A O 1
ATOM 746 N N . LEU A 1 134 ? 134.88400 122.62400 122.85600 1.000 68.00299 97 LEU A N 1
ATOM 747 C CA . LEU A 1 134 ? 136.07300 123.38600 123.22000 1.000 68.00299 97 LEU A CA 1
ATOM 748 C C . LEU A 1 134 ? 136.38600 124.44600 122.17200 1.000 68.00299 97 LEU A C 1
ATOM 749 O O . LEU A 1 134 ? 136.66200 125.60400 122.50600 1.000 68.00299 97 LEU A O 1
ATOM 765 N N . ASN A 1 135 ? 136.40800 124.04900 120.90000 1.000 72.59781 98 ASN A N 1
ATOM 766 C CA . ASN A 1 135 ? 136.72700 124.98300 119.82900 1.000 72.59781 98 ASN A CA 1
ATOM 767 C C . ASN A 1 135 ? 135.76700 126.16500 119.80100 1.000 72.59781 98 ASN A C 1
ATOM 768 O O . ASN A 1 135 ? 136.17300 127.28500 119.47300 1.000 72.59781 98 ASN A O 1
ATOM 779 N N . PHE A 1 136 ? 134.49600 125.94200 120.14400 1.000 76.79366 99 PHE A N 1
ATOM 780 C CA . PHE A 1 136 ? 133.55000 127.04800 120.24900 1.000 76.79366 99 PHE A CA 1
ATOM 781 C C . PHE A 1 136 ? 133.71400 127.84300 121.54100 1.000 76.79366 99 PHE A C 1
ATOM 782 O O . PHE A 1 136 ? 133.62600 129.07900 121.52800 1.000 76.79366 99 PHE A O 1
ATOM 799 N N . THR A 1 137 ? 133.93600 127.16800 122.66800 1.000 67.68125 100 THR A N 1
ATOM 800 C CA . THR A 1 137 ? 134.09300 127.89600 123.91700 1.000 67.68125 100 THR A CA 1
ATOM 801 C C . THR A 1 137 ? 135.28900 128.83100 123.84000 1.000 67.68125 100 THR A C 1
ATOM 802 O O . THR A 1 137 ? 135.26700 129.92200 124.41900 1.000 67.68125 100 THR A O 1
ATOM 813 N N . ALA A 1 138 ? 136.33200 128.42800 123.11500 1.000 65.31631 101 ALA A N 1
ATOM 814 C CA . ALA A 1 138 ? 137.46900 129.30400 122.86800 1.000 65.31631 101 ALA A CA 1
ATOM 815 C C . ALA A 1 138 ? 137.11900 130.50700 122.00400 1.000 65.31631 101 ALA A C 1
ATOM 816 O O . ALA A 1 138 ? 137.95700 131.40200 121.85700 1.000 65.31631 101 ALA A O 1
ATOM 823 N N . LEU A 1 139 ? 135.91400 130.55500 121.43900 1.000 70.70012 102 LEU A N 1
ATOM 824 C CA . LEU A 1 139 ? 135.38500 131.77100 120.83600 1.000 70.70012 102 LEU A CA 1
ATOM 825 C C . LEU A 1 139 ? 134.45700 132.53900 121.75800 1.000 70.70012 102 LEU A C 1
ATOM 826 O O . LEU A 1 139 ? 134.42600 133.77200 121.69900 1.000 70.70012 102 LEU A O 1
ATOM 842 N N . LEU A 1 140 ? 133.70000 131.84500 122.60800 1.000 73.87131 103 LEU A N 1
ATOM 843 C CA . LEU A 1 140 ? 132.75900 132.55100 123.47000 1.000 73.87131 103 LEU A CA 1
ATOM 844 C C . LEU A 1 140 ? 133.48800 133.43000 124.47500 1.000 73.87131 103 LEU A C 1
ATOM 845 O O . LEU A 1 140 ? 133.08800 134.57500 124.71600 1.000 73.87131 103 LEU A O 1
ATOM 861 N N . ILE A 1 141 ? 134.55900 132.90900 125.07400 1.000 67.95565 104 ILE A N 1
ATOM 862 C CA . ILE A 1 141 ? 135.32300 133.67600 126.05000 1.000 67.95565 104 ILE A CA 1
ATOM 863 C C . ILE A 1 141 ? 135.99600 134.85700 125.37400 1.000 67.95565 104 ILE A C 1
ATOM 864 O O . ILE A 1 141 ? 136.30400 135.86500 126.02100 1.000 67.95565 104 ILE A O 1
ATOM 880 N N . GLU A 1 142 ? 136.23800 134.75200 124.07400 1.000 69.87547 105 GLU A N 1
ATOM 881 C CA . GLU A 1 142 ? 136.87800 135.80400 123.30700 1.000 69.87547 105 GLU A CA 1
ATOM 882 C C . GLU A 1 142 ? 135.88600 136.85800 122.83100 1.000 69.87547 105 GLU A C 1
ATOM 883 O O . GLU A 1 142 ? 136.27100 137.78300 122.11000 1.000 69.87547 105 GLU A O 1
ATOM 895 N N . TYR A 1 143 ? 134.62800 136.75400 123.24600 1.000 79.95890 106 TYR A N 1
ATOM 896 C CA . TYR A 1 143 ? 133.58100 137.66300 122.80600 1.000 79.95890 106 TYR A CA 1
ATOM 897 C C . TYR A 1 143 ? 133.44700 137.66900 121.28600 1.000 79.95890 106 TYR A C 1
ATOM 898 O O . TYR A 1 143 ? 133.51000 136.62300 120.64200 1.000 79.95890 106 TYR A O 1
ATOM 916 N N . SER A 1 151 ? 133.86200 127.40100 136.52800 1.000 78.77641 114 SER A N 1
ATOM 917 C CA . SER A 1 151 ? 133.59000 126.02000 136.91000 1.000 78.77641 114 SER A CA 1
ATOM 918 C C . SER A 1 151 ? 134.10400 125.03900 135.86000 1.000 78.77641 114 SER A C 1
ATOM 919 O O . SER A 1 151 ? 134.01800 123.82500 136.03400 1.000 78.77641 114 SER A O 1
ATOM 926 N N . SER A 1 152 ? 134.64800 125.57800 134.77200 1.000 74.08173 115 SER A N 1
ATOM 927 C CA . SER A 1 152 ? 135.26600 124.76800 133.73200 1.000 74.08173 115 SER A CA 1
ATOM 928 C C . SER A 1 152 ? 136.74800 124.51800 133.97000 1.000 74.08173 115 SER A C 1
ATOM 929 O O . SER A 1 152 ? 137.31600 123.62500 133.33700 1.000 74.08173 115 SER A O 1
ATOM 937 N N . ILE A 1 153 ? 137.38800 125.29900 134.84200 1.000 68.35679 116 ILE A N 1
ATOM 938 C CA . ILE A 1 153 ? 138.82600 125.15800 135.06100 1.000 68.35679 116 ILE A CA 1
ATOM 939 C C . ILE A 1 153 ? 139.17000 123.73100 135.47800 1.000 68.35679 116 ILE A C 1
ATOM 940 O O . ILE A 1 153 ? 140.09500 123.11300 134.93500 1.000 68.35679 116 ILE A O 1
ATOM 956 N N . GLU A 1 154 ? 138.42900 123.18400 136.44400 1.000 69.65124 117 GLU A N 1
ATOM 957 C CA . GLU A 1 154 ? 138.75300 121.85900 136.96700 1.000 69.65124 117 GLU A CA 1
ATOM 958 C C . GLU A 1 154 ? 138.60800 120.79900 135.88400 1.000 69.65124 117 GLU A C 1
ATOM 959 O O . GLU A 1 154 ? 139.49000 119.94900 135.70000 1.000 69.65124 117 GLU A O 1
ATOM 971 N N . HIS A 1 155 ? 137.50500 120.84500 135.14200 1.000 71.55077 118 HIS A N 1
ATOM 972 C CA . HIS A 1 155 ? 137.27600 119.83800 134.11500 1.000 71.55077 118 HIS A CA 1
ATOM 973 C C . HIS A 1 155 ? 138.30400 119.98000 133.00500 1.000 71.55077 118 HIS A C 1
ATOM 974 O O . HIS A 1 155 ? 138.71500 118.98200 132.40100 1.000 71.55077 118 HIS A O 1
ATOM 987 N N . LEU A 1 156 ? 138.73200 121.21200 132.73000 1.000 64.16699 119 LEU A N 1
ATOM 988 C CA . LEU A 1 156 ? 139.73100 121.42600 131.69600 1.000 64.16699 119 LEU A CA 1
ATOM 989 C C . LEU A 1 156 ? 141.07700 120.85400 132.11900 1.000 64.16699 119 LEU A C 1
ATOM 990 O O . LEU A 1 156 ? 141.79000 120.27100 131.29500 1.000 64.16699 119 LEU A O 1
ATOM 1006 N N . THR A 1 157 ? 141.44800 121.00500 133.39500 1.000 63.01564 120 THR A N 1
ATOM 1007 C CA . THR A 1 157 ? 142.70100 120.39000 133.82200 1.000 63.01564 120 THR A CA 1
ATOM 1008 C C . THR A 1 157 ? 142.57300 118.87700 133.83000 1.000 63.01564 120 THR A C 1
ATOM 1009 O O . THR A 1 157 ? 143.56400 118.16700 133.63300 1.000 63.01564 120 THR A O 1
ATOM 1020 N N . THR A 1 158 ? 141.36000 118.37000 134.05000 1.000 66.05755 121 THR A N 1
ATOM 1021 C CA . THR A 1 158 ? 141.15100 116.92900 134.03600 1.000 66.05755 121 THR A CA 1
ATOM 1022 C C . THR A 1 158 ? 141.22800 116.38600 132.61800 1.000 66.05755 121 THR A C 1
ATOM 1023 O O . THR A 1 158 ? 141.57000 115.21600 132.41300 1.000 66.05755 121 THR A O 1
ATOM 1034 N N . LEU A 1 159 ? 140.91400 117.22900 131.63500 1.000 66.30821 122 LEU A N 1
ATOM 1035 C CA . LEU A 1 159 ? 140.94100 116.86600 130.22700 1.000 66.30821 122 LEU A CA 1
ATOM 1036 C C . LEU A 1 159 ? 142.28400 117.14300 129.57800 1.000 66.30821 122 LEU A C 1
ATOM 1037 O O . LEU A 1 159 ? 142.55700 116.62100 128.49100 1.000 66.30821 122 LEU A O 1
ATOM 1053 N N . LEU A 1 160 ? 143.12000 117.94800 130.22700 1.000 56.79184 123 LEU A N 1
ATOM 1054 C CA . LEU A 1 160 ? 144.50200 118.15700 129.82400 1.000 56.79184 123 LEU A CA 1
ATOM 1055 C C . LEU A 1 160 ? 145.36400 116.92100 130.04300 1.000 56.79184 123 LEU A C 1
ATOM 1056 O O . LEU A 1 160 ? 146.50300 116.88400 129.57000 1.000 56.79184 123 LEU A O 1
ATOM 1072 N N . ALA A 1 161 ? 144.84300 115.92200 130.75300 1.000 59.51971 124 ALA A N 1
ATOM 1073 C CA . ALA A 1 161 ? 145.50600 114.64700 131.01900 1.000 59.51971 124 ALA A CA 1
ATOM 1074 C C . ALA A 1 161 ? 145.02200 113.53000 130.10200 1.000 59.51971 124 ALA A C 1
ATOM 1075 O O . ALA A 1 161 ? 144.80100 112.41000 130.57100 1.000 59.51971 124 ALA A O 1
ATOM 1082 N N . SER A 1 162 ? 144.85100 113.77400 128.80500 1.000 62.43024 125 SER A N 1
ATOM 1083 C CA . SER A 1 162 ? 144.27500 112.77800 127.91300 1.000 62.43024 125 SER A CA 1
ATOM 1084 C C . SER A 1 162 ? 145.25500 112.34700 126.83200 1.000 62.43024 125 SER A C 1
ATOM 1085 O O . SER A 1 162 ? 146.09200 113.12500 126.36800 1.000 62.43024 125 SER A O 1
ATOM 1093 N N . SER A 1 163 ? 145.12200 111.07600 126.44500 1.000 66.86549 126 SER A N 1
ATOM 1094 C CA . SER A 1 163 ? 145.99900 110.47500 125.44700 1.000 66.86549 126 SER A CA 1
ATOM 1095 C C . SER A 1 163 ? 145.88500 111.17100 124.09700 1.000 66.86549 126 SER A C 1
ATOM 1096 O O . SER A 1 163 ? 146.89300 111.37600 123.41100 1.000 66.86549 126 SER A O 1
ATOM 1104 N N . ASP A 1 164 ? 144.67200 111.53900 123.69600 1.000 65.69435 127 ASP A N 1
ATOM 1105 C CA . ASP A 1 164 ? 144.46700 112.17300 122.40000 1.000 65.69435 127 ASP A CA 1
ATOM 1106 C C . ASP A 1 164 ? 144.93100 113.61900 122.46700 1.000 65.69435 127 ASP A C 1
ATOM 1107 O O . ASP A 1 164 ? 144.49700 114.38300 123.33500 1.000 65.69435 127 ASP A O 1
ATOM 1116 N N . MET A 1 165 ? 145.81100 113.99300 121.53800 1.000 60.44890 128 MET A N 1
ATOM 1117 C CA . MET A 1 165 ? 146.41800 115.31600 121.56900 1.000 60.44890 128 MET A CA 1
ATOM 1118 C C . MET A 1 165 ? 145.47100 116.40500 121.08400 1.000 60.44890 128 MET A C 1
ATOM 1119 O O . MET A 1 165 ? 145.61400 117.55700 121.49500 1.000 60.44890 128 MET A O 1
ATOM 1133 N N . GLN A 1 166 ? 144.55200 116.08700 120.17200 1.000 62.07374 129 GLN A N 1
ATOM 1134 C CA . GLN A 1 166 ? 143.56400 117.06700 119.72500 1.000 62.07374 129 GLN A CA 1
ATOM 1135 C C . GLN A 1 166 ? 142.90800 117.77500 120.90800 1.000 62.07374 129 GLN A C 1
ATOM 1136 O O . GLN A 1 166 ? 142.86700 119.01100 120.97400 1.000 62.07374 129 GLN A O 1
ATOM 1150 N N . VAL A 1 167 ? 142.38300 116.99400 121.85500 1.000 62.77810 130 VAL A N 1
ATOM 1151 C CA . VAL A 1 167 ? 141.69100 117.56000 123.00800 1.000 62.77810 130 VAL A CA 1
ATOM 1152 C C . VAL A 1 167 ? 142.65100 118.33500 123.89600 1.000 62.77810 130 VAL A C 1
ATOM 1153 O O . VAL A 1 167 ? 142.29000 119.37800 124.45800 1.000 62.77810 130 VAL A O 1
ATOM 1166 N N . VAL A 1 168 ? 143.88500 117.85600 124.03600 1.000 56.27578 131 VAL A N 1
ATOM 1167 C CA . VAL A 1 168 ? 144.85400 118.60300 124.82600 1.000 56.27578 131 VAL A CA 1
ATOM 1168 C C . VAL A 1 168 ? 145.08000 119.96600 124.19100 1.000 56.27578 131 VAL A C 1
ATOM 1169 O O . VAL A 1 168 ? 145.12900 120.99500 124.87700 1.000 56.27578 131 VAL A O 1
ATOM 1182 N N . LEU A 1 169 ? 145.21100 119.99100 122.86700 1.000 52.43099 132 LEU A N 1
ATOM 1183 C CA . LEU A 1 169 ? 145.45500 121.23800 122.16000 1.000 52.43099 132 LEU A CA 1
ATOM 1184 C C . LEU A 1 169 ? 144.28000 122.18000 122.34000 1.000 52.43099 132 LEU A C 1
ATOM 1185 O O . LEU A 1 169 ? 144.45900 123.39000 122.50600 1.000 52.43099 132 LEU A O 1
ATOM 1201 N N . ALA A 1 170 ? 143.06300 121.63900 122.28100 1.000 57.75179 133 ALA A N 1
ATOM 1202 C CA . ALA A 1 170 ? 141.88000 122.48000 122.40800 1.000 57.75179 133 ALA A CA 1
ATOM 1203 C C . ALA A 1 170 ? 141.79800 123.08300 123.80300 1.000 57.75179 133 ALA A C 1
ATOM 1204 O O . ALA A 1 170 ? 141.49900 124.27600 123.96000 1.000 57.75179 133 ALA A O 1
ATOM 1211 N N . VAL A 1 171 ? 142.08900 122.28100 124.82900 1.000 56.67160 134 VAL A N 1
ATOM 1212 C CA . VAL A 1 171 ? 142.08000 122.80200 126.19000 1.000 56.67160 134 VAL A CA 1
ATOM 1213 C C . VAL A 1 171 ? 143.13900 123.88300 126.32200 1.000 56.67160 134 VAL A C 1
ATOM 1214 O O . VAL A 1 171 ? 142.92200 124.92400 126.95500 1.000 56.67160 134 VAL A O 1
ATOM 1227 N N . LEU A 1 172 ? 144.30100 123.65200 125.71500 1.000 50.28880 135 LEU A N 1
ATOM 1228 C CA . LEU A 1 172 ? 145.38900 124.61300 125.80600 1.000 50.28880 135 LEU A CA 1
ATOM 1229 C C . LEU A 1 172 ? 145.00400 125.91800 125.12500 1.000 50.28880 135 LEU A C 1
ATOM 1230 O O . LEU A 1 172 ? 145.34300 127.00100 125.60400 1.000 50.28880 135 LEU A O 1
ATOM 1246 N N . ASN A 1 173 ? 144.31800 125.82800 123.98700 1.000 52.33145 136 ASN A N 1
ATOM 1247 C CA . ASN A 1 173 ? 143.91000 127.02000 123.25000 1.000 52.33145 136 ASN A CA 1
ATOM 1248 C C . ASN A 1 173 ? 142.86200 127.80900 124.02400 1.000 52.33145 136 ASN A C 1
ATOM 1249 O O . ASN A 1 173 ? 142.89300 129.04800 124.05200 1.000 52.33145 136 ASN A O 1
ATOM 1260 N N . LEU A 1 174 ? 141.98600 127.10200 124.73800 1.000 58.37943 137 LEU A N 1
ATOM 1261 C CA . LEU A 1 174 ? 141.02200 127.77600 125.60000 1.000 58.37943 137 LEU A CA 1
ATOM 1262 C C . LEU A 1 174 ? 141.72600 128.45400 126.76900 1.000 58.37943 137 LEU A C 1
ATOM 1263 O O . LEU A 1 174 ? 141.36800 129.57700 127.16400 1.000 58.37943 137 LEU A O 1
ATOM 1279 N N . LEU A 1 175 ? 142.79600 127.84000 127.26900 1.000 54.55210 138 LEU A N 1
ATOM 1280 C CA . LEU A 1 175 ? 143.48000 128.40300 128.41900 1.000 54.55210 138 LEU A CA 1
ATOM 1281 C C . LEU A 1 175 ? 144.39400 129.53000 127.97800 1.000 54.55210 138 LEU A C 1
ATOM 1282 O O . LEU A 1 175 ? 144.63600 130.46700 128.74800 1.000 54.55210 138 LEU A O 1
ATOM 1298 N N . TYR A 1 176 ? 144.75500 129.53000 126.69700 1.000 48.91418 139 TYR A N 1
ATOM 1299 C CA . TYR A 1 176 ? 145.49900 130.64000 126.12700 1.000 48.91418 139 TYR A CA 1
ATOM 1300 C C . TYR A 1 176 ? 144.57000 131.82400 125.99600 1.000 48.91418 139 TYR A C 1
ATOM 1301 O O . TYR A 1 176 ? 144.95500 132.95800 126.29200 1.000 48.91418 139 TYR A O 1
ATOM 1319 N N . VAL A 1 177 ? 143.34200 131.58200 125.53800 1.000 58.39392 140 VAL A N 1
ATOM 1320 C CA . VAL A 1 177 ? 142.41700 132.68800 125.34200 1.000 58.39392 140 VAL A CA 1
ATOM 1321 C C . VAL A 1 177 ? 142.17200 133.35000 126.69100 1.000 58.39392 140 VAL A C 1
ATOM 1322 O O . VAL A 1 177 ? 142.30100 134.57900 126.84600 1.000 58.39392 140 VAL A O 1
ATOM 1335 N N . PHE A 1 178 ? 141.89600 132.52600 127.71200 1.000 61.67447 141 PHE A N 1
ATOM 1336 C CA . PHE A 1 178 ? 141.64300 133.08400 129.03600 1.000 61.67447 141 PHE A CA 1
ATOM 1337 C C . PHE A 1 178 ? 142.85000 133.87500 129.51200 1.000 61.67447 141 PHE A C 1
ATOM 1338 O O . PHE A 1 178 ? 142.72700 135.04400 129.88500 1.000 61.67447 141 PHE A O 1
ATOM 1355 N N . SER A 1 179 ? 144.03500 133.26100 129.47600 1.000 53.81564 142 SER A N 1
ATOM 1356 C CA . SER A 1 179 ? 145.21200 133.91000 130.03900 1.000 53.81564 142 SER A CA 1
ATOM 1357 C C . SER A 1 179 ? 145.52400 135.21100 129.31400 1.000 53.81564 142 SER A C 1
ATOM 1358 O O . SER A 1 179 ? 145.85900 136.22000 129.94500 1.000 53.81564 142 SER A O 1
ATOM 1366 N N . LYS A 1 180 ? 145.42200 135.20500 127.98400 1.000 51.20960 143 LYS A N 1
ATOM 1367 C CA . LYS A 1 180 ? 145.81000 136.37200 127.20800 1.000 51.20960 143 LYS A CA 1
ATOM 1368 C C . LYS A 1 180 ? 144.88600 137.55100 127.45000 1.000 51.20960 143 LYS A C 1
ATOM 1369 O O . LYS A 1 180 ? 145.35200 138.66900 127.69800 1.000 51.20960 143 LYS A O 1
ATOM 1388 N N . ARG A 1 181 ? 143.57300 137.33500 127.39400 1.000 61.87032 144 ARG A N 1
ATOM 1389 C CA . ARG A 1 181 ? 142.69500 138.50100 127.39900 1.000 61.87032 144 ARG A CA 1
ATOM 1390 C C . ARG A 1 181 ? 142.11500 138.86700 128.76200 1.000 61.87032 144 ARG A C 1
ATOM 1391 O O . ARG A 1 181 ? 141.78300 140.03900 128.96500 1.000 61.87032 144 ARG A O 1
ATOM 1412 N N . SER A 1 182 ? 141.97700 137.94200 129.70900 1.000 68.16259 145 SER A N 1
ATOM 1413 C CA . SER A 1 182 ? 141.66100 138.37600 131.06400 1.000 68.16259 145 SER A CA 1
ATOM 1414 C C . SER A 1 182 ? 142.39100 137.52300 132.09000 1.000 68.16259 145 SER A C 1
ATOM 1415 O O . SER A 1 182 ? 142.77700 136.38200 131.83200 1.000 68.16259 145 SER A O 1
ATOM 1423 N N . ASN A 1 183 ? 142.56500 138.10600 133.27800 1.000 74.78423 146 ASN A N 1
ATOM 1424 C CA . ASN A 1 183 ? 143.21400 137.43200 134.40100 1.000 74.78423 146 ASN A CA 1
ATOM 1425 C C . ASN A 1 183 ? 142.20900 136.56300 135.15900 1.000 74.78423 146 ASN A C 1
ATOM 1426 O O . ASN A 1 183 ? 141.82300 136.82600 136.30000 1.000 74.78423 146 ASN A O 1
ATOM 1437 N N . TYR A 1 184 ? 141.79600 135.48700 134.50100 1.000 70.36285 147 TYR A N 1
ATOM 1438 C CA . TYR A 1 184 ? 140.81800 134.59700 135.10500 1.000 70.36285 147 TYR A CA 1
ATOM 1439 C C . TYR A 1 184 ? 141.49800 133.46400 135.85700 1.000 70.36285 147 TYR A C 1
ATOM 1440 O O . TYR A 1 184 ? 141.03100 133.05500 136.92500 1.000 70.36285 147 TYR A O 1
ATOM 1458 N N . ILE A 1 185 ? 142.59900 132.95100 135.30400 1.000 65.11746 148 ILE A N 1
ATOM 1459 C CA . ILE A 1 185 ? 143.36300 131.88600 135.94100 1.000 65.11746 148 ILE A CA 1
ATOM 1460 C C . ILE A 1 185 ? 144.50600 132.40700 136.79900 1.000 65.11746 148 ILE A C 1
ATOM 1461 O O . ILE A 1 185 ? 145.09600 131.62900 137.56500 1.000 65.11746 148 ILE A O 1
ATOM 1477 N N . THR A 1 186 ? 144.84500 133.69300 136.69700 1.000 71.00139 149 THR A N 1
ATOM 1478 C CA . THR A 1 186 ? 145.88600 134.24200 137.55700 1.000 71.00139 149 THR A CA 1
ATOM 1479 C C . THR A 1 186 ? 145.34000 134.55500 138.94300 1.000 71.00139 149 THR A C 1
ATOM 1480 O O . THR A 1 186 ? 146.02100 134.32500 139.94800 1.000 71.00139 149 THR A O 1
ATOM 1491 N N . ARG A 1 187 ? 144.11900 135.08200 139.01400 1.000 75.93712 150 ARG A N 1
ATOM 1492 C CA . ARG A 1 187 ? 143.52300 135.42500 140.29600 1.000 75.93712 150 ARG A CA 1
ATOM 1493 C C . ARG A 1 187 ? 143.03700 134.19300 141.04100 1.000 75.93712 150 ARG A C 1
ATOM 1494 O O . ARG A 1 187 ? 142.79000 134.26900 142.24900 1.000 75.93712 150 ARG A O 1
ATOM 1515 N N . LEU A 1 188 ? 142.90200 133.06700 140.34500 1.000 71.57642 151 LEU A N 1
ATOM 1516 C CA . LEU A 1 188 ? 142.29400 131.88100 140.92200 1.000 71.57642 151 LEU A CA 1
ATOM 1517 C C . LEU A 1 188 ? 143.08500 131.39700 142.13300 1.000 71.57642 151 LEU A C 1
ATOM 1518 O O . LEU A 1 188 ? 144.28100 131.65900 142.28000 1.000 71.57642 151 LEU A O 1
ATOM 1534 N N . GLY A 1 189 ? 142.38500 130.68600 143.01500 1.000 74.73171 152 GLY A N 1
ATOM 1535 C CA . GLY A 1 189 ? 143.02500 130.08000 144.15900 1.000 74.73171 152 GLY A CA 1
ATOM 1536 C C . GLY A 1 189 ? 143.77100 128.80200 143.82200 1.000 74.73171 152 GLY A C 1
ATOM 1537 O O . GLY A 1 189 ? 143.54400 128.15800 142.79800 1.000 74.73171 152 GLY A O 1
ATOM 1541 N N . SER A 1 190 ? 144.67700 128.43500 144.72100 1.000 73.50720 153 SER A N 1
ATOM 1542 C CA . SER A 1 190 ? 145.55500 127.27600 144.58100 1.000 73.50720 153 SER A CA 1
ATOM 1543 C C . SER A 1 190 ? 144.84300 125.96200 144.78300 1.000 73.50720 153 SER A C 1
ATOM 1544 O O . SER A 1 190 ? 145.52600 124.93200 144.83000 1.000 73.50720 153 SER A O 1
ATOM 1552 N N . ASP A 1 191 ? 143.51500 125.92400 144.90100 1.000 78.31046 154 ASP A N 1
ATOM 1553 C CA . ASP A 1 191 ? 142.81300 124.64500 144.85500 1.000 78.31046 154 ASP A CA 1
ATOM 1554 C C . ASP A 1 191 ? 143.04500 123.92800 143.53100 1.000 78.31046 154 ASP A C 1
ATOM 1555 O O . ASP A 1 191 ? 143.25800 122.71100 143.50800 1.000 78.31046 154 ASP A O 1
ATOM 1564 N N . LYS A 1 192 ? 143.00500 124.66100 142.41700 1.000 69.98085 155 LYS A N 1
ATOM 1565 C CA . LYS A 1 192 ? 143.27800 124.07900 141.10900 1.000 69.98085 155 LYS A CA 1
ATOM 1566 C C . LYS A 1 192 ? 144.24900 124.88100 140.25700 1.000 69.98085 155 LYS A C 1
ATOM 1567 O O . LYS A 1 192 ? 144.71700 124.35900 139.24000 1.000 69.98085 155 LYS A O 1
ATOM 1586 N N . ARG A 1 193 ? 144.56700 126.12000 140.63000 1.000 68.25270 156 ARG A N 1
ATOM 1587 C CA . ARG A 1 193 ? 145.56500 126.88800 139.89300 1.000 68.25270 156 ARG A CA 1
ATOM 1588 C C . ARG A 1 193 ? 146.91600 126.18000 139.84400 1.000 68.25270 156 ARG A C 1
ATOM 1589 O O . ARG A 1 193 ? 147.55600 126.11600 138.78900 1.000 68.25270 156 ARG A O 1
ATOM 1610 N N . THR A 1 194 ? 147.37400 125.65100 140.98300 1.000 66.47329 157 THR A N 1
ATOM 1611 C CA . THR A 1 194 ? 148.63600 124.91100 140.98600 1.000 66.47329 157 THR A CA 1
ATOM 1612 C C . THR A 1 194 ? 148.58600 123.58400 140.23300 1.000 66.47329 157 THR A C 1
ATOM 1613 O O . THR A 1 194 ? 149.52800 123.30500 139.47200 1.000 66.47329 157 THR A O 1
ATOM 1624 N N . PRO A 1 195 ? 147.57800 122.71900 140.39500 1.000 64.28880 158 PRO A N 1
ATOM 1625 C CA . PRO A 1 195 ? 147.53100 121.53100 139.52300 1.000 64.28880 158 PRO A CA 1
ATOM 1626 C C . PRO A 1 195 ? 147.56200 121.86700 138.04400 1.000 64.28880 158 PRO A C 1
ATOM 1627 O O . PRO A 1 195 ? 148.27000 121.21400 137.25900 1.000 64.28880 158 PRO A O 1
ATOM 1638 N N . LEU A 1 196 ? 146.89300 122.95400 137.66800 1.000 59.08515 159 LEU A N 1
ATOM 1639 C CA . LEU A 1 196 ? 146.92300 123.40500 136.28500 1.000 59.08515 159 LEU A CA 1
ATOM 1640 C C . LEU A 1 196 ? 148.33200 123.81500 135.89100 1.000 59.08515 159 LEU A C 1
ATOM 1641 O O . LEU A 1 196 ? 148.88400 123.30700 134.91000 1.000 59.08515 159 LEU A O 1
ATOM 1657 N N . LEU A 1 197 ? 148.90600 124.77800 136.61000 1.000 55.47380 160 LEU A N 1
ATOM 1658 C CA . LEU A 1 197 ? 150.19400 125.31800 136.20300 1.000 55.47380 160 LEU A CA 1
ATOM 1659 C C . LEU A 1 197 ? 151.27400 124.24700 136.21800 1.000 55.47380 160 LEU A C 1
ATOM 1660 O O . LEU A 1 197 ? 152.22200 124.31600 135.43500 1.000 55.47380 160 LEU A O 1
ATOM 1676 N N . THR A 1 198 ? 151.13400 123.22700 137.06800 1.000 56.46321 161 THR A N 1
ATOM 1677 C CA . THR A 1 198 ? 152.09000 122.12400 137.05900 1.000 56.46321 161 THR A CA 1
ATOM 1678 C C . THR A 1 198 ? 151.91100 121.21400 135.85000 1.000 56.46321 161 THR A C 1
ATOM 1679 O O . THR A 1 198 ? 152.90100 120.78500 135.24500 1.000 56.46321 161 THR A O 1
ATOM 1690 N N . ARG A 1 199 ? 150.66900 120.90400 135.47000 1.000 56.98304 162 ARG A N 1
ATOM 1691 C CA . ARG A 1 199 ? 150.47800 120.17200 134.22000 1.000 56.98304 162 ARG A CA 1
ATOM 1692 C C . ARG A 1 199 ? 151.02000 120.96100 133.03000 1.000 56.98304 162 ARG A C 1
ATOM 1693 O O . ARG A 1 199 ? 151.65800 120.39800 132.12600 1.000 56.98304 162 ARG A O 1
ATOM 1714 N N . LEU A 1 200 ? 150.81100 122.27700 133.03900 1.000 50.09700 163 LEU A N 1
ATOM 1715 C CA . LEU A 1 200 ? 151.35000 123.13000 131.98700 1.000 50.09700 163 LEU A CA 1
ATOM 1716 C C . LEU A 1 200 ? 152.87100 123.12600 131.99900 1.000 50.09700 163 LEU A C 1
ATOM 1717 O O . LEU A 1 200 ? 153.50600 123.15000 130.94100 1.000 50.09700 163 LEU A O 1
ATOM 1733 N N . GLN A 1 201 ? 153.47400 123.12500 133.18700 1.000 49.95994 164 GLN A N 1
ATOM 1734 C CA . GLN A 1 201 ? 154.92700 123.07300 133.28700 1.000 49.95994 164 GLN A CA 1
ATOM 1735 C C . GLN A 1 201 ? 155.45800 121.76400 132.73000 1.000 49.95994 164 GLN A C 1
ATOM 1736 O O . GLN A 1 201 ? 156.49500 121.73800 132.05700 1.000 49.95994 164 GLN A O 1
ATOM 1750 N N . HIS A 1 202 ? 154.75800 120.66400 132.99800 1.000 52.28857 165 HIS A N 1
ATOM 1751 C CA . HIS A 1 202 ? 155.23300 119.36800 132.53500 1.000 52.28857 165 HIS A CA 1
ATOM 1752 C C . HIS A 1 202 ? 155.08700 119.24100 131.02700 1.000 52.28857 165 HIS A C 1
ATOM 1753 O O . HIS A 1 202 ? 155.85600 118.51400 130.38800 1.000 52.28857 165 HIS A O 1
ATOM 1766 N N . LEU A 1 203 ? 154.10600 119.93200 130.44500 1.000 49.89451 166 LEU A N 1
ATOM 1767 C CA . LEU A 1 203 ? 154.05800 120.06200 128.98900 1.000 49.89451 166 LEU A CA 1
ATOM 1768 C C . LEU A 1 203 ? 155.19200 120.93700 128.46500 1.000 49.89451 166 LEU A C 1
ATOM 1769 O O . LEU A 1 203 ? 155.87900 120.57700 127.50200 1.000 49.89451 166 LEU A O 1
ATOM 1785 N N . ALA A 1 204 ? 155.39900 122.09300 129.09200 1.000 44.27703 167 ALA A N 1
ATOM 1786 C CA . ALA A 1 204 ? 156.29100 123.12000 128.56600 1.000 44.27703 167 ALA A CA 1
ATOM 1787 C C . ALA A 1 204 ? 157.76400 122.75300 128.68300 1.000 44.27703 167 ALA A C 1
ATOM 1788 O O . ALA A 1 204 ? 158.57400 123.20300 127.86600 1.000 44.27703 167 ALA A O 1
ATOM 1795 N N . GLU A 1 205 ? 158.13600 121.96200 129.68400 1.000 48.56712 168 GLU A N 1
ATOM 1796 C CA . GLU A 1 205 ? 159.54000 121.83500 130.04400 1.000 48.56712 168 GLU A CA 1
ATOM 1797 C C . GLU A 1 205 ? 160.38700 121.33600 128.87900 1.000 48.56712 168 GLU A C 1
ATOM 1798 O O . GLU A 1 205 ? 159.93700 120.56900 128.02300 1.000 48.56712 168 GLU A O 1
ATOM 1810 N N . SER A 1 206 ? 161.63500 121.79600 128.87100 1.000 46.19214 169 SER A N 1
ATOM 1811 C CA . SER A 1 206 ? 162.51300 121.71600 127.71500 1.000 46.19214 169 SER A CA 1
ATOM 1812 C C . SER A 1 206 ? 162.79100 120.27600 127.29900 1.000 46.19214 169 SER A C 1
ATOM 1813 O O . SER A 1 206 ? 162.67300 119.33000 128.08100 1.000 46.19214 169 SER A O 1
ATOM 1821 N N . TRP A 1 207 ? 163.15700 120.12900 126.02900 1.000 49.43294 170 TRP A N 1
ATOM 1822 C CA . TRP A 1 207 ? 163.54400 118.85800 125.44400 1.000 49.43294 170 TRP A CA 1
ATOM 1823 C C . TRP A 1 207 ? 165.04300 118.75700 125.20300 1.000 49.43294 170 TRP A C 1
ATOM 1824 O O . TRP A 1 207 ? 165.51500 117.70800 124.75700 1.000 49.43294 170 TRP A O 1
ATOM 1845 N N . GLY A 1 208 ? 165.79900 119.82000 125.47400 1.000 51.33217 171 GLY A N 1
ATOM 1846 C CA . GLY A 1 208 ? 167.22500 119.85600 125.21900 1.000 51.33217 171 GLY A CA 1
ATOM 1847 C C . GLY A 1 208 ? 167.65500 120.81600 124.13200 1.000 51.33217 171 GLY A C 1
ATOM 1848 O O . GLY A 1 208 ? 168.86200 121.02000 123.95300 1.000 51.33217 171 GLY A O 1
ATOM 1852 N N . GLY A 1 209 ? 166.71700 121.42100 123.41500 1.000 51.13397 172 GLY A N 1
ATOM 1853 C CA . GLY A 1 209 ? 167.03800 122.43700 122.43500 1.000 51.13397 172 GLY A CA 1
ATOM 1854 C C . GLY A 1 209 ? 167.97100 121.94300 121.34500 1.000 51.13397 172 GLY A C 1
ATOM 1855 O O . GLY A 1 209 ? 168.00300 120.75900 120.99400 1.000 51.13397 172 GLY A O 1
ATOM 1859 N N . LYS A 1 210 ? 168.75100 122.87800 120.80000 1.000 52.02185 173 LYS A N 1
ATOM 1860 C CA . LYS A 1 210 ? 169.64200 122.55700 119.69000 1.000 52.02185 173 LYS A CA 1
ATOM 1861 C C . LYS A 1 210 ? 170.88300 121.80200 120.14600 1.000 52.02185 173 LYS A C 1
ATOM 1862 O O . LYS A 1 210 ? 171.37600 120.92600 119.42900 1.000 52.02185 173 LYS A O 1
ATOM 1881 N N . GLU A 1 211 ? 171.40200 122.12900 121.33000 1.000 54.16481 174 GLU A N 1
ATOM 1882 C CA . GLU A 1 211 ? 172.66500 121.54000 121.76100 1.000 54.16481 174 GLU A CA 1
ATOM 1883 C C . GLU A 1 211 ? 172.56200 120.02400 121.82700 1.000 54.16481 174 GLU A C 1
ATOM 1884 O O . GLU A 1 211 ? 173.47700 119.30900 121.40200 1.000 54.16481 174 GLU A O 1
ATOM 1896 N N . ASN A 1 212 ? 171.45200 119.51800 122.35300 1.000 54.53009 175 ASN A N 1
ATOM 1897 C CA . ASN A 1 212 ? 171.24600 118.09200 122.53500 1.000 54.53009 175 ASN A CA 1
ATOM 1898 C C . ASN A 1 212 ? 170.58200 117.42800 121.34000 1.000 54.53009 175 ASN A C 1
ATOM 1899 O O . ASN A 1 212 ? 170.54300 116.19500 121.28200 1.000 54.53009 175 ASN A O 1
ATOM 1910 N N . GLY A 1 213 ? 170.06600 118.20300 120.39100 1.000 53.54657 176 GLY A N 1
ATOM 1911 C CA . GLY A 1 213 ? 169.48300 117.65200 119.18800 1.000 53.54657 176 GLY A CA 1
ATOM 1912 C C . GLY A 1 213 ? 167.97700 117.73800 119.11200 1.000 53.54657 176 GLY A C 1
ATOM 1913 O O . GLY A 1 213 ? 167.38900 117.15000 118.19800 1.000 53.54657 176 GLY A O 1
ATOM 1917 N N . PHE A 1 214 ? 167.33300 118.45100 120.03200 1.000 54.04435 177 PHE A N 1
ATOM 1918 C CA . PHE A 1 214 ? 165.88200 118.50500 120.12500 1.000 54.04435 177 PHE A CA 1
ATOM 1919 C C . PHE A 1 214 ? 165.36800 119.93500 120.01500 1.000 54.04435 177 PHE A C 1
ATOM 1920 O O . PHE A 1 214 ? 164.50200 120.36300 120.77900 1.000 54.04435 177 PHE A O 1
ATOM 1937 N N . GLY A 1 215 ? 165.89600 120.69900 119.06200 1.000 52.11099 178 GLY A N 1
ATOM 1938 C CA . GLY A 1 215 ? 165.39500 122.03700 118.85000 1.000 52.11099 178 GLY A CA 1
ATOM 1939 C C . GLY A 1 215 ? 164.03600 122.01000 118.18300 1.000 52.11099 178 GLY A C 1
ATOM 1940 O O . GLY A 1 215 ? 163.68600 121.07500 117.46800 1.000 52.11099 178 GLY A O 1
ATOM 1944 N N . LEU A 1 216 ? 163.27600 123.09000 118.36700 1.000 45.05886 179 LEU A N 1
ATOM 1945 C CA . LEU A 1 216 ? 161.91500 123.11100 117.84300 1.000 45.05886 179 LEU A CA 1
ATOM 1946 C C . LEU A 1 216 ? 161.90800 122.99800 116.32700 1.000 45.05886 179 LEU A C 1
ATOM 1947 O O . LEU A 1 216 ? 161.03900 122.33500 115.75000 1.000 45.05886 179 LEU A O 1
ATOM 1963 N N . ALA A 1 217 ? 162.86400 123.64200 115.66100 1.000 49.16161 180 ALA A N 1
ATOM 1964 C CA . ALA A 1 217 ? 162.86200 123.63500 114.20500 1.000 49.16161 180 ALA A CA 1
ATOM 1965 C C . ALA A 1 217 ? 163.01600 122.21800 113.67600 1.000 49.16161 180 ALA A C 1
ATOM 1966 O O . ALA A 1 217 ? 162.32800 121.81900 112.72900 1.000 49.16161 180 ALA A O 1
ATOM 1973 N N . GLU A 1 218 ? 163.91600 121.44200 114.28000 1.000 57.88437 181 GLU A N 1
ATOM 1974 C CA . GLU A 1 218 ? 164.16700 120.08700 113.80800 1.000 57.88437 181 GLU A CA 1
ATOM 1975 C C . GLU A 1 218 ? 162.93100 119.20300 113.93400 1.000 57.88437 181 GLU A C 1
ATOM 1976 O O . GLU A 1 218 ? 162.66900 118.37300 113.05700 1.000 57.88437 181 GLU A O 1
ATOM 1988 N N . CYS A 1 219 ? 162.15400 119.36100 115.00600 1.000 52.81333 182 CYS A N 1
ATOM 1989 C CA . CYS A 1 219 ? 161.00900 118.48500 115.22800 1.000 52.81333 182 CYS A CA 1
ATOM 1990 C C . CYS A 1 219 ? 159.81400 118.83400 114.35600 1.000 52.81333 182 CYS A C 1
ATOM 1991 O O . CYS A 1 219 ? 158.74900 118.23300 114.53000 1.000 52.81333 182 CYS A O 1
ATOM 1999 N N . CYS A 1 220 ? 159.95600 119.77700 113.43200 1.000 52.16711 183 CYS A N 1
ATOM 2000 C CA . CYS A 1 220 ? 158.89200 120.12200 112.50000 1.000 52.16711 183 CYS A CA 1
ATOM 2001 C C . CYS A 1 220 ? 159.19200 119.64400 111.09200 1.000 52.16711 183 CYS A C 1
ATOM 2002 O O . CYS A 1 220 ? 158.28000 119.22800 110.37500 1.000 52.16711 183 CYS A O 1
ATOM 2010 N N . ARG A 1 221 ? 160.45600 119.69700 110.68900 1.000 58.14901 184 ARG A N 1
ATOM 2011 C CA . ARG A 1 221 ? 160.91100 118.99100 109.50600 1.000 58.14901 184 ARG A CA 1
ATOM 2012 C C . ARG A 1 221 ? 160.95000 117.49800 109.80900 1.000 58.14901 184 ARG A C 1
ATOM 2013 O O . ARG A 1 221 ? 161.10000 117.08600 110.96100 1.000 58.14901 184 ARG A O 1
ATOM 2034 N N . ASP A 1 222 ? 160.71900 116.67700 108.78500 1.000 66.14670 185 ASP A N 1
ATOM 2035 C CA . ASP A 1 222 ? 160.60500 115.24200 109.02800 1.000 66.14670 185 ASP A CA 1
ATOM 2036 C C . ASP A 1 222 ? 161.92500 114.62800 109.50000 1.000 66.14670 185 ASP A C 1
ATOM 2037 O O . ASP A 1 222 ? 161.96500 113.94300 110.52800 1.000 66.14670 185 ASP A O 1
ATOM 2046 N N . LEU A 1 223 ? 163.01500 114.85400 108.76300 1.000 68.96277 186 LEU A N 1
ATOM 2047 C CA . LEU A 1 223 ? 164.37100 114.39100 109.07900 1.000 68.96277 186 LEU A CA 1
ATOM 2048 C C . LEU A 1 223 ? 164.53600 112.87700 108.96700 1.000 68.96277 186 LEU A C 1
ATOM 2049 O O . LEU A 1 223 ? 165.61200 112.36600 109.30200 1.000 68.96277 186 LEU A O 1
ATOM 2065 N N . HIS A 1 224 ? 163.52300 112.14300 108.51400 1.000 77.68811 187 HIS A N 1
ATOM 2066 C CA . HIS A 1 224 ? 163.55500 110.70000 108.25900 1.000 77.68811 187 HIS A CA 1
ATOM 2067 C C . HIS A 1 224 ? 163.44700 109.85700 109.52600 1.000 77.68811 187 HIS A C 1
ATOM 2068 O O . HIS A 1 224 ? 163.39900 108.62700 109.41100 1.000 77.68811 187 HIS A O 1
ATOM 2081 N N . MET A 1 225 ? 163.42400 110.45300 110.71700 1.000 72.55880 188 MET A N 1
ATOM 2082 C CA . MET A 1 225 ? 163.33600 109.75000 111.99500 1.000 72.55880 188 MET A CA 1
ATOM 2083 C C . MET A 1 225 ? 164.65100 109.08800 112.37900 1.000 72.55880 188 MET A C 1
ATOM 2084 O O . MET A 1 225 ? 164.70300 108.38700 113.39500 1.000 72.55880 188 MET A O 1
ATOM 2098 N N . MET A 1 226 ? 165.71600 109.29200 111.60800 1.000 78.70222 189 MET A N 1
ATOM 2099 C CA . MET A 1 226 ? 167.01500 108.69900 111.88200 1.000 78.70222 189 MET A CA 1
ATOM 2100 C C . MET A 1 226 ? 168.08400 109.75500 112.09900 1.000 78.70222 189 MET A C 1
ATOM 2101 O O . MET A 1 226 ? 169.24800 109.40500 112.32500 1.000 78.70222 189 MET A O 1
ATOM 2115 N N . LYS A 1 227 ? 167.72000 111.03300 112.04200 1.000 72.52848 190 LYS A N 1
ATOM 2116 C CA . LYS A 1 227 ? 168.64800 112.12800 112.25500 1.000 72.52848 190 LYS A CA 1
ATOM 2117 C C . LYS A 1 227 ? 168.41700 112.81400 113.59100 1.000 72.52848 190 LYS A C 1
ATOM 2118 O O . LYS A 1 227 ? 169.07900 113.81400 113.88800 1.000 72.52848 190 LYS A O 1
ATOM 2137 N N . TYR A 1 228 ? 167.49400 112.30200 114.39600 1.000 63.41537 191 TYR A N 1
ATOM 2138 C CA . TYR A 1 228 ? 167.22900 112.75300 115.74800 1.000 63.41537 191 TYR A CA 1
ATOM 2139 C C . TYR A 1 228 ? 168.04000 111.92000 116.72700 1.000 63.41537 191 TYR A C 1
ATOM 2140 O O . TYR A 1 228 ? 168.48500 110.81800 116.39600 1.000 63.41537 191 TYR A O 1
ATOM 2158 N N . PRO A 1 229 ? 168.25600 112.40800 117.94300 1.000 58.18182 192 PRO A N 1
ATOM 2159 C CA . PRO A 1 229 ? 169.00500 111.62000 118.91700 1.000 58.18182 192 PRO A CA 1
ATOM 2160 C C . PRO A 1 229 ? 168.27800 110.32000 119.20800 1.000 58.18182 192 PRO A C 1
ATOM 2161 O O . PRO A 1 229 ? 167.04200 110.30400 119.30500 1.000 58.18182 192 PRO A O 1
ATOM 2172 N N . PRO A 1 230 ? 169.00000 109.20400 119.35300 1.000 59.38993 193 PRO A N 1
ATOM 2173 C CA . PRO A 1 230 ? 168.32200 107.92200 119.61200 1.000 59.38993 193 PRO A CA 1
ATOM 2174 C C . PRO A 1 230 ? 167.52800 107.89300 120.90500 1.000 59.38993 193 PRO A C 1
ATOM 2175 O O . PRO A 1 230 ? 166.74500 106.95800 121.10800 1.000 59.38993 193 PRO A O 1
ATOM 2186 N N . SER A 1 231 ? 167.70100 108.88200 121.77500 1.000 61.10274 194 SER A N 1
ATOM 2187 C CA . SER A 1 231 ? 166.97300 108.96800 123.03300 1.000 61.10274 194 SER A CA 1
ATOM 2188 C C . SER A 1 231 ? 165.59300 109.59100 122.88800 1.000 61.10274 194 SER A C 1
ATOM 2189 O O . SER A 1 231 ? 164.89600 109.74500 123.89600 1.000 61.10274 194 SER A O 1
ATOM 2197 N N . ALA A 1 232 ? 165.16600 109.93300 121.67300 1.000 61.50069 195 ALA A N 1
ATOM 2198 C CA . ALA A 1 232 ? 163.84500 110.52700 121.51600 1.000 61.50069 195 ALA A CA 1
ATOM 2199 C C . ALA A 1 232 ? 162.73800 109.54000 121.86100 1.000 61.50069 195 ALA A C 1
ATOM 2200 O O . ALA A 1 232 ? 161.76000 109.91100 122.51900 1.000 61.50069 195 ALA A O 1
ATOM 2207 N N . THR A 1 233 ? 162.86300 108.28800 121.43700 1.000 71.63514 196 THR A N 1
ATOM 2208 C CA . THR A 1 233 ? 161.89900 107.26000 121.83300 1.000 71.63514 196 THR A CA 1
ATOM 2209 C C . THR A 1 233 ? 162.41000 106.45000 123.01500 1.000 71.63514 196 THR A C 1
ATOM 2210 O O . THR A 1 233 ? 162.35200 105.22200 123.01800 1.000 71.63514 196 THR A O 1
ATOM 2221 N N . THR A 1 234 ? 162.92400 107.13100 124.03600 1.000 69.22421 197 THR A N 1
ATOM 2222 C CA . THR A 1 234 ? 163.38400 106.48400 125.25500 1.000 69.22421 197 THR A CA 1
ATOM 2223 C C . THR A 1 234 ? 162.75500 107.15800 126.46200 1.000 69.22421 197 THR A C 1
ATOM 2224 O O . THR A 1 234 ? 162.82900 108.38300 126.59500 1.000 69.22421 197 THR A O 1
ATOM 2235 N N . LEU A 1 235 ? 162.14400 106.36900 127.33700 1.000 68.76338 198 LEU A N 1
ATOM 2236 C CA . LEU A 1 235 ? 161.44500 106.89900 128.49800 1.000 68.76338 198 LEU A CA 1
ATOM 2237 C C . LEU A 1 235 ? 162.31600 106.63200 129.71400 1.000 68.76338 198 LEU A C 1
ATOM 2238 O O . LEU A 1 235 ? 162.68200 105.48200 129.96800 1.000 68.76338 198 LEU A O 1
ATOM 2254 N N . HIS A 1 236 ? 162.65700 107.68200 130.45900 1.000 67.96605 199 HIS A N 1
ATOM 2255 C CA . HIS A 1 236 ? 163.54000 107.54900 131.61200 1.000 67.96605 199 HIS A CA 1
ATOM 2256 C C . HIS A 1 236 ? 162.92300 108.29300 132.79700 1.000 67.96605 199 HIS A C 1
ATOM 2257 O O . HIS A 1 236 ? 163.42000 109.33800 133.21900 1.000 67.96605 199 HIS A O 1
ATOM 2270 N N . PHE A 1 237 ? 161.83800 107.75100 133.33800 1.000 70.09712 200 PHE A N 1
ATOM 2271 C CA . PHE A 1 237 ? 161.21100 108.35200 134.50500 1.000 70.09712 200 PHE A CA 1
ATOM 2272 C C . PHE A 1 237 ? 162.03600 108.00500 135.73600 1.000 70.09712 200 PHE A C 1
ATOM 2273 O O . PHE A 1 237 ? 162.36000 106.83500 135.95900 1.000 70.09712 200 PHE A O 1
ATOM 2290 N N . GLU A 1 238 ? 162.37600 109.01100 136.53600 1.000 71.73822 201 GLU A N 1
ATOM 2291 C CA . GLU A 1 238 ? 163.17400 108.78800 137.73500 1.000 71.73822 201 GLU A CA 1
ATOM 2292 C C . GLU A 1 238 ? 162.62200 109.65700 138.85200 1.000 71.73822 201 GLU A C 1
ATOM 2293 O O . GLU A 1 238 ? 162.51800 110.87700 138.69600 1.000 71.73822 201 GLU A O 1
ATOM 2305 N N . PHE A 1 239 ? 162.27900 109.02900 139.97100 1.000 73.20460 202 PHE A N 1
ATOM 2306 C CA . PHE A 1 239 ? 161.66500 109.72900 141.09000 1.000 73.20460 202 PHE A CA 1
ATOM 2307 C C . PHE A 1 239 ? 162.25900 109.27000 142.41700 1.000 73.20460 202 PHE A C 1
ATOM 2308 O O . PHE A 1 239 ? 161.55800 109.17800 143.42500 1.000 73.20460 202 PHE A O 1
ATOM 2325 N N . TYR A 1 260 ? 162.48300 103.70000 139.46100 1.000 71.29070 223 TYR A N 1
ATOM 2326 C CA . TYR A 1 260 ? 163.28400 104.16600 138.33700 1.000 71.29070 223 TYR A CA 1
ATOM 2327 C C . TYR A 1 260 ? 162.93700 103.39900 137.06600 1.000 71.29070 223 TYR A C 1
ATOM 2328 O O . TYR A 1 260 ? 163.30200 102.23500 136.90700 1.000 71.29070 223 TYR A O 1
ATOM 2345 N N . ILE A 1 261 ? 162.22700 104.06900 136.16300 1.000 71.91134 224 ILE A N 1
ATOM 2346 C CA . ILE A 1 261 ? 161.70200 103.46100 134.94800 1.000 71.91134 224 ILE A CA 1
ATOM 2347 C C . ILE A 1 261 ? 162.53700 103.94700 133.77500 1.000 71.91134 224 ILE A C 1
ATOM 2348 O O . ILE A 1 261 ? 162.65000 105.15900 133.55300 1.000 71.91134 224 ILE A O 1
ATOM 2364 N N . HIS A 1 262 ? 163.12900 103.01700 133.02000 1.000 69.00192 225 HIS A N 1
ATOM 2365 C CA . HIS A 1 262 ? 163.87100 103.37000 131.81300 1.000 69.00192 225 HIS A CA 1
ATOM 2366 C C . HIS A 1 262 ? 163.41700 102.47000 130.66100 1.000 69.00192 225 HIS A C 1
ATOM 2367 O O . HIS A 1 262 ? 164.17400 101.62300 130.18400 1.000 69.00192 225 HIS A O 1
ATOM 2380 N N . ILE A 1 263 ? 162.17200 102.64600 130.21700 1.000 72.27586 226 ILE A N 1
ATOM 2381 C CA . ILE A 1 263 ? 161.71300 101.93600 129.03100 1.000 72.27586 226 ILE A CA 1
ATOM 2382 C C . ILE A 1 263 ? 162.34900 102.54800 127.79000 1.000 72.27586 226 ILE A C 1
ATOM 2383 O O . ILE A 1 263 ? 162.61100 103.75700 127.73000 1.000 72.27586 226 ILE A O 1
ATOM 2399 N N . GLU A 1 264 ? 162.60500 101.71100 126.78900 1.000 76.30550 227 GLU A N 1
ATOM 2400 C CA . GLU A 1 264 ? 163.27000 102.15100 125.57500 1.000 76.30550 227 GLU A CA 1
ATOM 2401 C C . GLU A 1 264 ? 162.43400 101.76200 124.36400 1.000 76.30550 227 GLU A C 1
ATOM 2402 O O . GLU A 1 264 ? 161.63300 100.82500 124.41100 1.000 76.30550 227 GLU A O 1
ATOM 2414 N N . GLN A 1 265 ? 162.63100 102.49800 123.27200 1.000 82.90264 228 GLN A N 1
ATOM 2415 C CA . GLN A 1 265 ? 161.97100 102.20100 122.00100 1.000 82.90264 228 GLN A CA 1
ATOM 2416 C C . GLN A 1 265 ? 160.44900 102.16800 122.12000 1.000 82.90264 228 GLN A C 1
ATOM 2417 O O . GLN A 1 265 ? 159.79400 101.26600 121.59500 1.000 82.90264 228 GLN A O 1
ATOM 2431 N N . LEU A 1 266 ? 159.87000 103.14400 122.82100 1.000 75.90733 229 LEU A N 1
ATOM 2432 C CA . LEU A 1 266 ? 158.41400 103.19800 122.89800 1.000 75.90733 229 LEU A CA 1
ATOM 2433 C C . LEU A 1 266 ? 157.77300 103.27200 121.52000 1.000 75.90733 229 LEU A C 1
ATOM 2434 O O . LEU A 1 266 ? 156.56700 103.02900 121.39500 1.000 75.90733 229 LEU A O 1
ATOM 2450 N N . ASP A 1 267 ? 158.54900 103.59700 120.48400 1.000 81.62173 230 ASP A N 1
ATOM 2451 C CA . ASP A 1 267 ? 158.02300 103.56100 119.12500 1.000 81.62173 230 ASP A CA 1
ATOM 2452 C C . ASP A 1 267 ? 157.82600 102.12600 118.65800 1.000 81.62173 230 ASP A C 1
ATOM 2453 O O . ASP A 1 267 ? 156.80100 101.80000 118.04900 1.000 81.62173 230 ASP A O 1
ATOM 2462 N N . LYS A 1 268 ? 158.79400 101.25300 118.94000 1.000 87.44195 231 LYS A N 1
ATOM 2463 C CA . LYS A 1 268 ? 158.64900 99.85200 118.56600 1.000 87.44195 231 LYS A CA 1
ATOM 2464 C C . LYS A 1 268 ? 157.40200 99.26200 119.21100 1.000 87.44195 231 LYS A C 1
ATOM 2465 O O . LYS A 1 268 ? 156.61200 98.57300 118.55500 1.000 87.44195 231 LYS A O 1
ATOM 2484 N N . ILE A 1 269 ? 157.20800 99.52700 120.50500 1.000 89.15513 232 ILE A N 1
ATOM 2485 C CA . ILE A 1 269 ? 156.00500 99.07000 121.18500 1.000 89.15513 232 ILE A CA 1
ATOM 2486 C C . ILE A 1 269 ? 154.80600 99.74500 120.54000 1.000 89.15513 232 ILE A C 1
ATOM 2487 O O . ILE A 1 269 ? 154.75200 100.97700 120.43400 1.000 89.15513 232 ILE A O 1
ATOM 2503 N N . SER A 1 270 ? 153.84000 98.94400 120.10000 1.000 99.49124 233 SER A N 1
ATOM 2504 C CA . SER A 1 270 ? 152.64400 99.47400 119.46100 1.000 99.49124 233 SER A CA 1
ATOM 2505 C C . SER A 1 270 ? 151.48200 99.66100 120.42500 1.000 99.49124 233 SER A C 1
ATOM 2506 O O . SER A 1 270 ? 150.43400 100.16800 120.01200 1.000 99.49124 233 SER A O 1
ATOM 2514 N N . GLU A 1 271 ? 151.63200 99.27100 121.68700 1.000 91.93500 234 GLU A N 1
ATOM 2515 C CA . GLU A 1 271 ? 150.50600 99.32600 122.60600 1.000 91.93500 234 GLU A CA 1
ATOM 2516 C C . GLU A 1 271 ? 150.04400 100.76500 122.79300 1.000 91.93500 234 GLU A C 1
ATOM 2517 O O . GLU A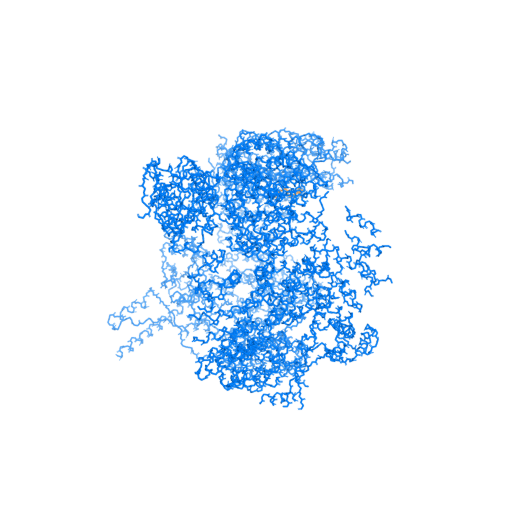 1 271 ? 150.85200 101.69700 122.81100 1.000 91.93500 234 GLU A O 1
ATOM 2529 N N . SER A 1 272 ? 148.73500 100.93800 122.91600 1.000 88.08012 235 SER A N 1
ATOM 2530 C CA . SER A 1 272 ? 148.16900 102.26200 123.11600 1.000 88.08012 235 SER A CA 1
ATOM 2531 C C . SER A 1 272 ? 148.91400 102.99500 124.23100 1.000 88.08012 235 SER A C 1
ATOM 2532 O O . SER A 1 272 ? 149.31700 102.36700 125.21800 1.000 88.08012 235 SER A O 1
ATOM 2540 N N . PRO A 1 273 ? 149.11000 104.31200 124.12300 1.000 79.58334 236 PRO A N 1
ATOM 2541 C CA . PRO A 1 273 ? 149.90100 105.00100 125.15500 1.000 79.58334 236 PRO A CA 1
ATOM 2542 C C . PRO A 1 273 ? 149.27200 104.89500 126.52900 1.000 79.58334 236 PRO A C 1
ATOM 2543 O O . PRO A 1 273 ? 149.97300 104.68000 127.52600 1.000 79.58334 236 PRO A O 1
ATOM 2554 N N . SER A 1 274 ? 147.94900 105.04300 126.60400 1.000 81.71736 237 SER A N 1
ATOM 2555 C CA . SER A 1 274 ? 147.25900 104.92900 127.88300 1.000 81.71736 237 SER A CA 1
ATOM 2556 C C . SER A 1 274 ? 147.38200 103.52200 128.44800 1.000 81.71736 237 SER A C 1
ATOM 2557 O O . SER A 1 274 ? 147.50300 103.34300 129.66500 1.000 81.71736 237 SER A O 1
ATOM 2565 N N . GLU A 1 275 ? 147.32800 102.50500 127.58600 1.000 87.70576 238 GLU A N 1
ATOM 2566 C CA . GLU A 1 275 ? 147.51800 101.13900 128.06100 1.000 87.70576 238 GLU A CA 1
ATOM 2567 C C . GLU A 1 275 ? 148.90900 100.95600 128.65300 1.000 87.70576 238 GLU A C 1
ATOM 2568 O O . GLU A 1 275 ? 149.06600 100.32100 129.70400 1.000 87.70576 238 GLU A O 1
ATOM 2580 N N . ILE A 1 276 ? 149.93100 101.51500 128.00300 1.000 83.12972 239 ILE A N 1
ATOM 2581 C CA . ILE A 1 276 ? 151.27600 101.45600 128.56600 1.000 83.12972 239 ILE A CA 1
ATOM 2582 C C . ILE A 1 276 ? 151.31100 102.16400 129.91100 1.000 83.12972 239 ILE A C 1
ATOM 2583 O O . ILE A 1 276 ? 151.94900 101.69200 130.86000 1.000 83.12972 239 ILE A O 1
ATOM 2599 N N . MET A 1 277 ? 150.65900 103.32300 130.01000 1.000 77.90556 240 MET A N 1
ATOM 2600 C CA . MET A 1 277 ? 150.70900 104.06600 131.26200 1.000 77.90556 240 MET A CA 1
ATOM 2601 C C . MET A 1 277 ? 150.04300 103.25700 132.36600 1.000 77.90556 240 MET A C 1
ATOM 2602 O O . MET A 1 277 ? 150.52000 103.22900 133.50400 1.000 77.90556 240 MET A O 1
ATOM 2616 N N . GLU A 1 278 ? 148.93000 102.59700 132.04300 1.000 82.72841 241 GLU A N 1
ATOM 2617 C CA . GLU A 1 278 ? 148.22400 101.77900 133.02300 1.000 82.72841 241 GLU A CA 1
ATOM 2618 C C . GLU A 1 278 ? 149.09500 100.60900 133.46500 1.000 82.72841 241 GLU A C 1
ATOM 2619 O O . GLU A 1 278 ? 149.13900 100.25600 134.65400 1.000 82.72841 241 GLU A O 1
ATOM 2631 N N . SER A 1 279 ? 149.79500 99.99200 132.50900 1.000 81.40942 242 SER A N 1
ATOM 2632 C CA . SER A 1 279 ? 150.67900 98.88400 132.84200 1.000 81.40942 242 SER A CA 1
ATOM 2633 C C . SER A 1 279 ? 151.78500 99.36000 133.76900 1.000 81.40942 242 SER A C 1
ATOM 2634 O O . SER A 1 279 ? 152.15300 98.65900 134.71400 1.000 81.40942 242 SER A O 1
ATOM 2642 N N . LEU A 1 280 ? 152.35100 100.53400 133.49300 1.000 77.96588 243 LEU A N 1
ATOM 2643 C CA . LEU A 1 280 ? 153.36500 101.08800 134.38400 1.000 77.96588 243 LEU A CA 1
ATOM 2644 C C . LEU A 1 280 ? 152.76800 101.35300 135.75900 1.000 77.96588 243 LEU A C 1
ATOM 2645 O O . LEU A 1 280 ? 153.42000 101.14000 136.78700 1.000 77.96588 243 LEU A O 1
ATOM 2661 N N . THR A 1 281 ? 151.52200 101.82500 135.78800 1.000 79.52539 244 THR A N 1
ATOM 2662 C CA . THR A 1 281 ? 150.85400 102.13700 137.04500 1.000 79.52539 244 THR A CA 1
ATOM 2663 C C . THR A 1 281 ? 150.74800 100.89400 137.91200 1.000 79.52539 244 THR A C 1
ATOM 2664 O O . THR A 1 281 ? 150.95600 100.95500 139.12900 1.000 79.52539 244 THR A O 1
ATOM 2675 N N . LYS A 1 282 ? 150.41600 99.75800 137.30300 1.000 81.41837 245 LYS A N 1
ATOM 2676 C CA . LYS A 1 282 ? 150.23600 98.54200 138.09100 1.000 81.41837 245 LYS A CA 1
ATOM 2677 C C . LYS A 1 282 ? 151.58200 97.88800 138.39300 1.000 81.41837 245 LYS A C 1
ATOM 2678 O O . LYS A 1 282 ? 151.80900 97.40900 139.51000 1.000 81.41837 245 LYS A O 1
ATOM 2697 N N . MET A 1 283 ? 152.47800 97.86200 137.40800 1.000 81.66744 246 MET A N 1
ATOM 2698 C CA . MET A 1 283 ? 153.76100 97.18200 137.53900 1.000 81.66744 246 MET A CA 1
ATOM 2699 C C . MET A 1 283 ? 154.66200 97.87000 138.55900 1.000 81.66744 246 MET A C 1
ATOM 2700 O O . MET A 1 283 ? 155.48600 97.21000 139.20200 1.000 81.66744 246 MET A O 1
ATOM 2714 N N . TYR A 1 284 ? 154.52900 99.18600 138.71300 1.000 79.56569 247 TYR A N 1
ATOM 2715 C CA . TYR A 1 284 ? 155.31400 99.95000 139.66900 1.000 79.56569 247 TYR A CA 1
ATOM 2716 C C . TYR A 1 284 ? 154.40500 100.88200 140.45400 1.000 79.56569 247 TYR A C 1
ATOM 2717 O O . TYR A 1 284 ? 153.35500 101.30800 139.96700 1.000 79.56569 247 TYR A O 1
ATOM 2735 N N . SER A 1 285 ? 154.82400 101.19400 141.67700 1.000 82.61050 248 SER A N 1
ATOM 2736 C CA . SER A 1 285 ? 154.13800 102.17100 142.52200 1.000 82.61050 248 SER A CA 1
ATOM 2737 C C . SER A 1 285 ? 154.68100 103.55100 142.17900 1.000 82.61050 248 SER A C 1
ATOM 2738 O O . SER A 1 285 ? 155.75600 103.94200 142.64000 1.000 82.61050 248 SER A O 1
ATOM 2746 N N . ILE A 1 286 ? 153.93300 104.29600 141.37300 1.000 77.60508 249 ILE A N 1
ATOM 2747 C CA . ILE A 1 286 ? 154.37700 105.60300 140.89900 1.000 77.60508 249 ILE A CA 1
ATOM 2748 C C . ILE A 1 286 ? 154.03800 106.65600 141.94800 1.000 77.60508 249 ILE A C 1
ATOM 2749 O O . ILE A 1 286 ? 152.95700 106.59500 142.55200 1.000 77.60508 249 ILE A O 1
ATOM 2765 N N . PRO A 1 287 ? 154.92100 107.62400 142.20700 1.000 78.99452 250 PRO A N 1
ATOM 2766 C CA . PRO A 1 287 ? 154.65600 108.58900 143.27800 1.000 78.99452 250 PRO A CA 1
ATOM 2767 C C . PRO A 1 287 ? 153.29300 109.24000 143.10800 1.000 78.99452 250 PRO A C 1
ATOM 2768 O O . PRO A 1 287 ? 152.87100 109.56800 141.99700 1.000 78.99452 250 PRO A O 1
ATOM 2779 N N . LYS A 1 288 ? 152.59900 109.41800 144.22500 1.000 81.93232 251 LYS A N 1
ATOM 2780 C CA . LYS A 1 288 ? 151.21900 109.87000 144.17700 1.000 81.93232 251 LYS A CA 1
ATOM 2781 C C . LYS A 1 288 ? 151.14400 111.34000 143.78100 1.000 81.93232 251 LYS A C 1
ATOM 2782 O O . LYS A 1 288 ? 151.95900 112.16200 144.20800 1.000 81.93232 251 LYS A O 1
ATOM 2801 N N . ASP A 1 289 ? 150.15600 111.66100 142.94800 1.000 82.53324 252 ASP A N 1
ATOM 2802 C CA . ASP A 1 289 ? 149.86900 113.01800 142.49400 1.000 82.53324 252 ASP A CA 1
ATOM 2803 C C . ASP A 1 289 ? 150.96400 113.59400 141.60300 1.000 82.53324 252 ASP A C 1
ATOM 2804 O O . ASP A 1 289 ? 151.06300 114.81700 141.46100 1.000 82.53324 252 ASP A O 1
ATOM 2813 N N . LYS A 1 290 ? 151.80500 112.74600 140.99900 1.000 78.89606 253 LYS A N 1
ATOM 2814 C CA . LYS A 1 290 ? 152.78500 113.23800 140.03500 1.000 78.89606 253 LYS A CA 1
ATOM 2815 C C . LYS A 1 290 ? 152.98700 112.26300 138.87900 1.000 78.89606 253 LYS A C 1
ATOM 2816 O O . LYS A 1 290 ? 153.97100 112.38500 138.14000 1.000 78.89606 253 LYS A O 1
ATOM 2835 N N . GLN A 1 291 ? 152.08500 111.29500 138.71300 1.000 75.37606 254 GLN A N 1
ATOM 2836 C CA . GLN A 1 291 ? 152.07900 110.44600 137.52800 1.000 75.37606 254 GLN A CA 1
ATOM 2837 C C . GLN A 1 291 ? 151.86900 111.23000 136.24000 1.000 75.37606 254 GLN A C 1
ATOM 2838 O O . GLN A 1 291 ? 152.10900 110.69300 135.15400 1.000 75.37606 254 GLN A O 1
ATOM 2852 N N . MET A 1 292 ? 151.40700 112.47700 136.33600 1.000 64.80398 255 MET A N 1
ATOM 2853 C CA . MET A 1 292 ? 151.25600 113.31400 135.15000 1.000 64.80398 255 MET A CA 1
ATOM 2854 C C . MET A 1 292 ? 152.55700 113.50900 134.38100 1.000 64.80398 255 MET A C 1
ATOM 2855 O O . MET A 1 292 ? 152.55200 113.51100 133.14600 1.000 64.80398 255 MET A O 1
ATOM 2869 N N . LEU A 1 293 ? 153.67600 113.71000 135.07600 1.000 60.03187 256 LEU A N 1
ATOM 2870 C CA . LEU A 1 293 ? 154.93800 113.86100 134.35600 1.000 60.03187 256 LEU A CA 1
ATOM 2871 C C . LEU A 1 293 ? 155.35700 112.58500 133.63700 1.000 60.03187 256 LEU A C 1
ATOM 2872 O O . LEU A 1 293 ? 155.87800 112.64800 132.51400 1.000 60.03187 256 LEU A O 1
ATOM 2888 N N . LEU A 1 294 ? 154.99600 111.42400 134.18000 1.000 68.79587 257 LEU A N 1
ATOM 2889 C CA . LEU A 1 294 ? 155.18700 110.18100 133.44500 1.000 68.79587 257 LEU A CA 1
ATOM 2890 C C . LEU A 1 294 ? 154.27500 110.12200 132.23000 1.000 68.79587 257 LEU A C 1
ATOM 2891 O O . LEU A 1 294 ? 154.70300 109.72200 131.14300 1.000 68.79587 257 LEU A O 1
ATOM 2907 N N . PHE A 1 295 ? 152.99700 110.45100 132.40800 1.000 65.92724 258 PHE A N 1
ATOM 2908 C CA . PHE A 1 295 ? 152.06700 110.34600 131.29200 1.000 65.92724 258 PHE A CA 1
ATOM 2909 C C . PHE A 1 295 ? 152.48600 111.27100 130.15700 1.000 65.92724 258 PHE A C 1
ATOM 2910 O O . PHE A 1 295 ? 152.39500 110.90700 128.97700 1.000 65.92724 258 PHE A O 1
ATOM 2927 N N . THR A 1 296 ? 152.94900 112.47700 130.49200 1.000 59.36853 259 THR A N 1
ATOM 2928 C CA . THR A 1 296 ? 153.36300 113.41300 129.45500 1.000 59.36853 259 THR A CA 1
ATOM 2929 C C . THR A 1 296 ? 154.65100 112.95300 128.78000 1.000 59.36853 259 THR A C 1
ATOM 2930 O O . THR A 1 296 ? 154.77800 113.05600 127.55300 1.000 59.36853 259 THR A O 1
ATOM 2941 N N . HIS A 1 297 ? 155.57200 112.34500 129.53700 1.000 61.51880 260 HIS A N 1
ATOM 2942 C CA . HIS A 1 297 ? 156.76600 111.79300 128.90200 1.000 61.51880 260 HIS A CA 1
ATOM 2943 C C . HIS A 1 297 ? 156.42200 110.63300 127.97400 1.000 61.51880 260 HIS A C 1
ATOM 2944 O O . HIS A 1 297 ? 156.98400 110.52100 126.88000 1.000 61.51880 260 HIS A O 1
ATOM 2957 N N . ILE A 1 298 ? 155.49700 109.76500 128.38300 1.000 67.39982 261 ILE A N 1
ATOM 2958 C CA . ILE A 1 298 ? 155.16400 108.60000 127.56800 1.000 67.39982 261 ILE A CA 1
ATOM 2959 C C . ILE A 1 298 ? 154.42700 109.01600 126.30200 1.000 67.39982 261 ILE A C 1
ATOM 2960 O O . ILE A 1 298 ? 154.72200 108.51900 125.20900 1.000 67.39982 261 ILE A O 1
ATOM 2976 N N . ARG A 1 299 ? 153.44200 109.91100 126.42000 1.000 61.52682 262 ARG A N 1
ATOM 2977 C CA . ARG A 1 299 ? 152.75600 110.35400 125.21100 1.000 61.52682 262 ARG A CA 1
ATOM 2978 C C . ARG A 1 299 ? 153.66700 111.17700 124.31400 1.000 61.52682 262 ARG A C 1
ATOM 2979 O O . ARG A 1 299 ? 153.49600 111.16500 123.08900 1.000 61.52682 262 ARG A O 1
ATOM 3000 N N . LEU A 1 300 ? 154.67700 111.84400 124.87600 1.000 56.78311 263 LEU A N 1
ATOM 3001 C CA . LEU A 1 300 ? 155.66300 112.48700 124.02000 1.000 56.78311 263 LEU A CA 1
ATOM 3002 C C . LEU A 1 300 ? 156.50400 111.45800 123.27700 1.000 56.78311 263 LEU A C 1
ATOM 3003 O O . LEU A 1 300 ? 156.74100 111.59300 122.07100 1.000 56.78311 263 LEU A O 1
ATOM 3019 N N . ALA A 1 301 ? 156.96100 110.42000 123.98000 1.000 64.98863 264 ALA A N 1
ATOM 3020 C CA . ALA A 1 301 ? 157.83900 109.43700 123.35700 1.000 64.98863 264 ALA A CA 1
ATOM 3021 C C . ALA A 1 301 ? 157.10300 108.58300 122.33800 1.000 64.98863 264 ALA A C 1
ATOM 3022 O O . ALA A 1 301 ? 157.71800 108.08400 121.38900 1.000 64.98863 264 ALA A O 1
ATOM 3029 N N . HIS A 1 302 ? 155.79800 108.39500 122.52100 1.000 71.27999 265 HIS A N 1
ATOM 3030 C CA . HIS A 1 302 ? 154.97100 107.87000 121.44100 1.000 71.27999 265 HIS A CA 1
ATOM 3031 C C . HIS A 1 302 ? 154.84100 108.86400 120.29600 1.000 71.27999 265 HIS A C 1
ATOM 3032 O O . HIS A 1 302 ? 154.89300 108.47400 119.12400 1.000 71.27999 265 HIS A O 1
ATOM 3045 N N . GLY A 1 303 ? 154.68100 110.15100 120.60400 1.000 61.87332 266 GLY A N 1
ATOM 3046 C CA . GLY A 1 303 ? 154.48600 111.11500 119.53600 1.000 61.87332 266 GLY A CA 1
ATOM 3047 C C . GLY A 1 303 ? 155.69500 111.22700 118.63000 1.000 61.87332 266 GLY A C 1
ATOM 3048 O O . GLY A 1 303 ? 155.57400 111.19100 117.40400 1.000 61.87332 266 GLY A O 1
ATOM 3052 N N . PHE A 1 304 ? 156.88200 111.35000 119.22300 1.000 58.01695 267 PHE A N 1
ATOM 3053 C CA . PHE A 1 304 ? 158.04500 111.80500 118.47100 1.000 58.01695 267 PHE A CA 1
ATOM 3054 C C . PHE A 1 304 ? 158.37800 110.87200 117.31500 1.000 58.01695 267 PHE A C 1
ATOM 3055 O O . PHE A 1 304 ? 159.05700 111.28200 116.36800 1.000 58.01695 267 PHE A O 1
ATOM 3072 N N . SER A 1 305 ? 157.91500 109.62400 117.38300 1.000 65.04128 268 SER A N 1
ATOM 3073 C CA . SER A 1 305 ? 158.07300 108.68300 116.27900 1.000 65.04128 268 SER A CA 1
ATOM 3074 C C . SER A 1 305 ? 157.46300 109.17100 114.97000 1.000 65.04128 268 SER A C 1
ATOM 3075 O O . SER A 1 305 ? 157.91100 108.75400 113.89700 1.000 65.04128 268 SER A O 1
ATOM 3083 N N . ASN A 1 306 ? 156.46200 110.05100 115.01700 1.000 61.50425 269 ASN A N 1
ATOM 3084 C CA . ASN A 1 306 ? 155.73400 110.39600 113.80400 1.000 61.50425 269 ASN A CA 1
ATOM 3085 C C . ASN A 1 306 ? 155.41500 111.88200 113.73700 1.000 61.50425 269 ASN A C 1
ATOM 3086 O O . ASN A 1 306 ? 155.31200 112.56800 114.75700 1.000 61.50425 269 ASN A O 1
ATOM 3097 N N . HIS A 1 307 ? 155.24800 112.35800 112.50000 1.000 58.22949 270 HIS A N 1
ATOM 3098 C CA . HIS A 1 307 ? 155.29200 113.78800 112.21600 1.000 58.22949 270 HIS A CA 1
ATOM 3099 C C . HIS A 1 307 ? 154.12800 114.51600 112.87100 1.000 58.22949 270 HIS A C 1
ATOM 3100 O O . HIS A 1 307 ? 154.32200 115.51900 113.56200 1.000 58.22949 270 HIS A O 1
ATOM 3113 N N . ARG A 1 308 ? 152.90300 114.04900 112.62600 1.000 58.96826 271 ARG A N 1
ATOM 3114 C CA . ARG A 1 308 ? 151.72800 114.74700 113.13700 1.000 58.96826 271 ARG A CA 1
ATOM 3115 C C . ARG A 1 308 ? 151.78700 114.87800 114.65200 1.000 58.96826 271 ARG A C 1
ATOM 3116 O O . ARG A 1 308 ? 151.49600 115.94400 115.20600 1.000 58.96826 271 ARG A O 1
ATOM 3137 N N . LYS A 1 309 ? 152.21500 113.82000 115.33600 1.000 57.99742 272 LYS A N 1
ATOM 3138 C CA . LYS A 1 309 ? 152.19900 113.81100 116.79300 1.000 57.99742 272 LYS A CA 1
ATOM 3139 C C . LYS A 1 309 ? 153.35000 114.63900 117.33900 1.000 57.99742 272 LYS A C 1
ATOM 3140 O O . LYS A 1 309 ? 153.20400 115.32100 118.35900 1.000 57.99742 272 LYS A O 1
ATOM 3159 N N . ARG A 1 310 ? 154.48600 114.62000 116.64700 1.000 55.54544 273 ARG A N 1
ATOM 3160 C CA . ARG A 1 310 ? 155.59800 115.48100 117.02400 1.000 55.54544 273 ARG A CA 1
ATOM 3161 C C . ARG A 1 310 ? 155.18300 116.94000 116.90300 1.000 55.54544 273 ARG A C 1
ATOM 3162 O O . ARG A 1 310 ? 155.44600 117.75400 117.79600 1.000 55.54544 273 ARG A O 1
ATOM 3183 N N . LEU A 1 311 ? 154.52100 117.28400 115.79900 1.000 51.73696 274 LEU A N 1
ATOM 3184 C CA . LEU A 1 311 ? 154.08200 118.65500 115.58200 1.000 51.73696 274 LEU A CA 1
ATOM 3185 C C . LEU A 1 311 ? 153.08400 119.05400 116.65500 1.000 51.73696 274 LEU A C 1
ATOM 3186 O O . LEU A 1 311 ? 153.12300 120.17800 117.16900 1.000 51.73696 274 LEU A O 1
ATOM 3202 N N . GLN A 1 312 ? 152.16500 118.14800 116.99100 1.000 53.91582 275 GLN A N 1
ATOM 3203 C CA . GLN A 1 312 ? 151.12900 118.46600 117.96200 1.000 53.91582 275 GLN A CA 1
ATOM 3204 C C . GLN A 1 312 ? 151.74500 118.67900 119.33500 1.000 53.91582 275 GLN A C 1
ATOM 3205 O O . GLN A 1 312 ? 151.33700 119.58300 120.07100 1.000 53.91582 275 GLN A O 1
ATOM 3219 N N . ALA A 1 313 ? 152.73400 117.86000 119.69400 1.000 49.98580 276 ALA A N 1
ATOM 3220 C CA . ALA A 1 313 ? 153.43300 118.05300 120.95900 1.000 49.98580 276 ALA A CA 1
ATOM 3221 C C . ALA A 1 313 ? 154.18500 119.37700 120.96300 1.000 49.98580 276 ALA A C 1
ATOM 3222 O O . ALA A 1 313 ? 154.22000 120.07600 121.98100 1.000 49.98580 276 ALA A O 1
ATOM 3229 N N . VAL A 1 314 ? 154.80600 119.73100 119.83800 1.000 45.55997 277 VAL A N 1
ATOM 3230 C CA . VAL A 1 314 ? 155.50800 121.00800 119.75300 1.000 45.55997 277 VAL A CA 1
ATOM 3231 C C . VAL A 1 314 ? 154.52300 122.14200 120.00300 1.000 45.55997 277 VAL A C 1
ATOM 3232 O O . VAL A 1 314 ? 154.79000 123.07400 120.77100 1.000 45.55997 277 VAL A O 1
ATOM 3245 N N . GLN A 1 315 ? 153.36700 122.07100 119.34600 1.000 45.53236 278 GLN A N 1
ATOM 3246 C CA . GLN A 1 315 ? 152.36300 123.12000 119.46400 1.000 45.53236 278 GLN A CA 1
ATOM 3247 C C . GLN A 1 315 ? 151.84700 123.19900 120.89400 1.000 45.53236 278 GLN A C 1
ATOM 3248 O O . GLN A 1 315 ? 151.62800 124.29100 121.43000 1.000 45.53236 278 GLN A O 1
ATOM 3262 N N . ALA A 1 316 ? 151.65400 122.04100 121.52500 1.000 44.23196 279 ALA A N 1
ATOM 3263 C CA . ALA A 1 316 ? 151.16800 121.99100 122.89800 1.000 44.23196 279 ALA A CA 1
ATOM 3264 C C . ALA A 1 316 ? 152.17600 122.61800 123.84800 1.000 44.23196 279 ALA A C 1
ATOM 3265 O O . ALA A 1 316 ? 151.80700 123.38600 124.74300 1.000 44.23196 279 ALA A O 1
ATOM 3272 N N . ARG A 1 317 ? 153.45800 122.31100 123.65800 1.000 43.11029 280 ARG A N 1
ATOM 3273 C CA . ARG A 1 317 ? 154.49900 122.91400 124.47900 1.000 43.11029 280 ARG A CA 1
ATOM 3274 C C . ARG A 1 317 ? 154.51000 124.42400 124.29100 1.000 43.11029 280 ARG A C 1
ATOM 3275 O O . ARG A 1 317 ? 154.66500 125.18100 125.25700 1.000 43.11029 280 ARG A O 1
ATOM 3296 N N . LEU A 1 318 ? 154.37100 124.88200 123.04700 1.000 40.01928 281 LEU A N 1
ATOM 3297 C CA . LEU A 1 318 ? 154.42400 126.31400 122.78100 1.000 40.01928 281 LEU A CA 1
ATOM 3298 C C . LEU A 1 318 ? 153.25600 127.00600 123.46800 1.000 40.01928 281 LEU A C 1
ATOM 3299 O O . LEU A 1 318 ? 153.41700 128.06000 124.10700 1.000 40.01928 281 LEU A O 1
ATOM 3315 N N . HIS A 1 319 ? 152.07300 126.39800 123.38300 1.000 41.93885 282 HIS A N 1
ATOM 3316 C CA . HIS A 1 319 ? 150.89700 126.99500 123.99100 1.000 41.93885 282 HIS A CA 1
ATOM 3317 C C . HIS A 1 319 ? 151.08300 127.03100 125.49600 1.000 41.93885 282 HIS A C 1
ATOM 3318 O O . HIS A 1 319 ? 150.68400 127.99400 126.16100 1.000 41.93885 282 HIS A O 1
ATOM 3331 N N . ALA A 1 320 ? 151.66400 125.96600 126.05100 1.000 42.36758 283 ALA A N 1
ATOM 3332 C CA . ALA A 1 320 ? 151.84500 125.89100 127.48900 1.000 42.36758 283 ALA A CA 1
ATOM 3333 C C . ALA A 1 320 ? 152.78100 126.99100 127.94900 1.000 42.36758 283 ALA A C 1
ATOM 3334 O O . ALA A 1 320 ? 152.53500 127.63800 128.97000 1.000 42.36758 283 ALA A O 1
ATOM 3341 N N . ILE A 1 321 ? 153.88000 127.19800 127.21900 1.000 40.03388 284 ILE A N 1
ATOM 3342 C CA . ILE A 1 321 ? 154.76700 128.32200 127.51200 1.000 40.03388 284 ILE A CA 1
ATOM 3343 C C . ILE A 1 321 ? 153.93300 129.58900 127.59700 1.000 40.03388 284 ILE A C 1
ATOM 3344 O O . ILE A 1 321 ? 154.00400 130.35400 128.57000 1.000 40.03388 284 ILE A O 1
ATOM 3360 N N . SER A 1 322 ? 153.17500 129.85600 126.53300 1.000 40.06618 285 SER A N 1
ATOM 3361 C CA . SER A 1 322 ? 152.52600 131.15300 126.42200 1.000 40.06618 285 SER A CA 1
ATOM 3362 C C . SER A 1 322 ? 151.55300 131.35300 127.57600 1.000 40.06618 285 SER A C 1
ATOM 3363 O O . SER A 1 322 ? 151.44500 132.45300 128.13100 1.000 40.06618 285 SER A O 1
ATOM 3371 N N . ILE A 1 323 ? 150.83600 130.29200 127.94900 1.000 46.55727 286 ILE A N 1
ATOM 3372 C CA . ILE A 1 323 ? 149.94800 130.36200 129.10500 1.000 46.55727 286 ILE A CA 1
ATOM 3373 C C . ILE A 1 323 ? 150.74000 130.60200 130.38300 1.000 46.55727 286 ILE A C 1
ATOM 3374 O O . ILE A 1 323 ? 150.30600 131.34700 131.26900 1.000 46.55727 286 ILE A O 1
ATOM 3390 N N . LEU A 1 324 ? 151.90900 129.97200 130.50600 1.000 45.22128 287 LEU A N 1
ATOM 3391 C CA . LEU A 1 324 ? 152.72900 130.11300 131.70100 1.000 45.22128 287 LEU A CA 1
ATOM 3392 C C . LEU A 1 324 ? 153.43500 131.44700 131.77900 1.000 45.22128 287 LEU A C 1
ATOM 3393 O O . LEU A 1 324 ? 154.09600 131.71900 132.78600 1.000 45.22128 287 LEU A O 1
ATOM 3409 N N . VAL A 1 325 ? 153.31700 132.28000 130.75200 1.000 40.86393 288 VAL A N 1
ATOM 3410 C CA . VAL A 1 325 ? 153.98900 133.56800 130.72400 1.000 40.86393 288 VAL A CA 1
ATOM 3411 C C . VAL A 1 325 ? 152.99800 134.72200 130.74900 1.000 40.86393 288 VAL A C 1
ATOM 3412 O O . VAL A 1 325 ? 153.25300 135.74000 131.39500 1.000 40.86393 288 VAL A O 1
ATOM 3425 N N . TYR A 1 326 ? 151.86500 134.59400 130.06000 1.000 44.49887 289 TYR A N 1
ATOM 3426 C CA . TYR A 1 326 ? 150.74800 135.47700 130.36500 1.000 44.49887 289 TYR A CA 1
ATOM 3427 C C . TYR A 1 326 ? 150.28700 135.35600 131.81100 1.000 44.49887 289 TYR A C 1
ATOM 3428 O O . TYR A 1 326 ? 149.64100 136.27700 132.32100 1.000 44.49887 289 TYR A O 1
ATOM 3446 N N . SER A 1 327 ? 150.59800 134.25100 132.47900 1.000 48.24023 290 SER A N 1
ATOM 3447 C CA . SER A 1 327 ? 150.33200 134.11100 133.90700 1.000 48.24023 290 SER A CA 1
ATOM 3448 C C . SER A 1 327 ? 151.62800 134.01800 134.70300 1.000 48.24023 290 SER A C 1
ATOM 3449 O O . SER A 1 327 ? 151.98200 134.93700 135.44000 1.000 48.24023 290 SER A O 1
ATOM 3457 N N . SER A 1 336 ? 162.08500 128.69100 134.44300 1.000 43.61087 299 SER A N 1
ATOM 3458 C CA . SER A 1 336 ? 162.65200 127.35700 134.27200 1.000 43.61087 299 SER A CA 1
ATOM 3459 C C . SER A 1 336 ? 162.28800 126.77200 132.90800 1.000 43.61087 299 SER A C 1
ATOM 3460 O O . SER A 1 336 ? 162.96200 125.87100 132.41000 1.000 43.61087 299 SER A O 1
ATOM 3467 N N . ILE A 1 337 ? 161.22200 127.29500 132.30700 1.000 42.87274 300 ILE A N 1
ATOM 3468 C CA . ILE A 1 337 ? 160.77600 126.82300 131.00200 1.000 42.87274 300 ILE A CA 1
ATOM 3469 C C . ILE A 1 337 ? 161.50000 127.56400 129.88700 1.000 42.87274 300 ILE A C 1
ATOM 3470 O O . ILE A 1 337 ? 161.88200 126.96800 128.87800 1.000 42.87274 300 ILE A O 1
ATOM 3486 N N . LEU A 1 338 ? 161.68200 128.86800 130.06100 1.000 39.85797 301 LEU A N 1
ATOM 3487 C CA . LEU A 1 338 ? 162.33400 129.70800 129.07200 1.000 39.85797 301 LEU A CA 1
ATOM 3488 C C . LEU A 1 338 ? 163.84500 129.56900 129.17800 1.000 39.85797 301 LEU A C 1
ATOM 3489 O O . LEU A 1 338 ? 164.39400 129.34900 130.26000 1.000 39.85797 301 LEU A O 1
ATOM 3505 N N . TYR A 1 339 ? 164.52000 129.69400 128.04000 1.000 41.17097 302 TYR A N 1
ATOM 3506 C CA . TYR A 1 339 ? 165.97100 129.58200 128.02800 1.000 41.17097 302 TYR A CA 1
ATOM 3507 C C . TYR A 1 339 ? 166.54600 130.24100 126.78100 1.000 41.17097 302 TYR A C 1
ATOM 3508 O O . TYR A 1 339 ? 165.83500 130.56300 125.82700 1.000 41.17097 302 TYR A O 1
ATOM 3526 N N . ASN A 1 340 ? 167.86600 130.42900 126.82300 1.000 42.85164 303 ASN A N 1
ATOM 3527 C CA . ASN A 1 340 ? 168.58200 131.23900 125.84000 1.000 42.85164 303 ASN A CA 1
ATOM 3528 C C . ASN A 1 340 ? 168.30100 130.80100 124.40800 1.000 42.85164 303 ASN A C 1
ATOM 3529 O O . ASN A 1 340 ? 168.23600 131.63100 123.49400 1.000 42.85164 303 ASN A O 1
ATOM 3540 N N . GLY A 1 341 ? 168.12800 129.49800 124.19500 1.000 42.38432 304 GLY A N 1
ATOM 3541 C CA . GLY A 1 341 ? 167.89000 128.95900 122.86800 1.000 42.38432 304 GLY A CA 1
ATOM 3542 C C . GLY A 1 341 ? 166.45700 129.01900 122.38900 1.000 42.38432 304 GLY A C 1
ATOM 3543 O O . GLY A 1 341 ? 166.21400 128.81700 121.19800 1.000 42.38432 304 GLY A O 1
ATOM 3547 N N . LEU A 1 342 ? 165.50300 129.24600 123.29100 1.000 40.36309 305 LEU A N 1
ATOM 3548 C CA . LEU A 1 342 ? 164.09100 129.20400 122.92400 1.000 40.36309 305 LEU A CA 1
ATOM 3549 C C . LEU A 1 342 ? 163.72200 130.26200 121.88700 1.000 40.36309 305 LEU A C 1
ATOM 3550 O O . LEU A 1 342 ? 163.00800 129.96900 120.92200 1.000 40.36309 305 LEU A O 1
ATOM 3566 N N . ILE A 1 343 ? 164.17800 131.50400 122.07000 1.000 39.14644 306 ILE A N 1
ATOM 3567 C CA . ILE A 1 343 ? 163.85700 132.53800 121.08800 1.000 39.14644 306 ILE A CA 1
ATOM 3568 C C . ILE A 1 343 ? 164.42100 132.16700 119.72400 1.000 39.14644 306 ILE A C 1
ATOM 3569 O O . ILE A 1 343 ? 163.73700 132.28800 118.69600 1.000 39.14644 306 ILE A O 1
ATOM 3585 N N . GLU A 1 344 ? 165.66700 131.70200 119.68900 1.000 44.72254 307 GLU A N 1
ATOM 3586 C CA . GLU A 1 344 ? 166.27000 131.34600 118.41300 1.000 44.72254 307 GLU A CA 1
ATOM 3587 C C . GLU A 1 344 ? 165.50100 130.20100 117.78000 1.000 44.72254 307 GLU A C 1
ATOM 3588 O O . GLU A 1 344 ? 165.26200 130.19000 116.56900 1.000 44.72254 307 GLU A O 1
ATOM 3600 N N . GLU A 1 345 ? 165.10800 129.22600 118.59400 1.000 44.42820 308 GLU A N 1
ATOM 3601 C CA . GLU A 1 345 ? 164.40200 128.06100 118.08800 1.000 44.42820 308 GLU A CA 1
ATOM 3602 C C . GLU A 1 345 ? 163.06200 128.45900 117.49600 1.000 44.42820 308 GLU A C 1
ATOM 3603 O O . GLU A 1 345 ? 162.66500 127.95400 116.44300 1.000 44.42820 308 GLU A O 1
ATOM 3615 N N . LEU A 1 346 ? 162.36100 129.38200 118.15200 1.000 38.35094 309 LEU A N 1
ATOM 3616 C CA . LEU A 1 346 ? 161.08100 129.84800 117.63200 1.000 38.35094 309 LEU A CA 1
ATOM 3617 C C . LEU A 1 346 ? 161.25600 130.60700 116.32500 1.000 38.35094 309 LEU A C 1
ATOM 3618 O O . LEU A 1 346 ? 160.49000 130.40800 115.37000 1.000 38.35094 309 LEU A O 1
ATOM 3634 N N . VAL A 1 347 ? 162.28500 131.45100 116.24700 1.000 38.19460 310 VAL A N 1
ATOM 3635 C CA . VAL A 1 347 ? 162.55300 132.14900 114.99700 1.000 38.19460 310 VAL A CA 1
ATOM 3636 C C . VAL A 1 347 ? 162.85900 131.14400 113.89900 1.000 38.19460 310 VAL A C 1
ATOM 3637 O O . VAL A 1 347 ? 162.45900 131.31900 112.74300 1.000 38.19460 310 VAL A O 1
ATOM 3650 N N . ASP A 1 348 ? 163.55300 130.06300 114.24800 1.000 42.47259 311 ASP A N 1
ATOM 3651 C CA . ASP A 1 348 ? 163.87700 129.04700 113.25700 1.000 42.47259 311 ASP A CA 1
ATOM 3652 C C . ASP A 1 348 ? 162.62600 128.30800 112.81200 1.000 42.47259 311 ASP A C 1
ATOM 3653 O O . ASP A 1 348 ? 162.50800 127.92900 111.64200 1.000 42.47259 311 ASP A O 1
ATOM 3662 N N . VAL A 1 349 ? 161.69000 128.07700 113.73300 1.000 41.16062 312 VAL A N 1
ATOM 3663 C CA . VAL A 1 349 ? 160.41500 127.49100 113.33300 1.000 41.16062 312 VAL A CA 1
ATOM 3664 C C . VAL A 1 349 ? 159.75100 128.39200 112.31100 1.000 41.16062 312 VAL A C 1
ATOM 3665 O O . VAL A 1 349 ? 159.18900 127.92500 111.31500 1.000 41.16062 312 VAL A O 1
ATOM 3678 N N . LEU A 1 350 ? 159.80200 129.70100 112.54700 1.000 37.49972 313 LEU A N 1
ATOM 3679 C CA . LEU A 1 350 ? 159.17500 130.63500 111.62100 1.000 37.49972 313 LEU A CA 1
ATOM 3680 C C . LEU A 1 350 ? 159.82600 130.54500 110.24600 1.000 37.49972 313 LEU A C 1
ATOM 3681 O O . LEU A 1 350 ? 159.13800 130.48600 109.22100 1.000 37.49972 313 LEU A O 1
ATOM 3697 N N . GLN A 1 351 ? 161.15900 130.53000 110.21000 1.000 39.26945 314 GLN A N 1
ATOM 3698 C CA . GLN A 1 351 ? 161.91800 130.58200 108.96700 1.000 39.26945 314 GLN A CA 1
ATOM 3699 C C . GLN A 1 351 ? 161.87600 129.28400 108.18300 1.000 39.26945 314 GLN A C 1
ATOM 3700 O O . GLN A 1 351 ? 162.51700 129.20400 107.13200 1.000 39.26945 314 GLN A O 1
ATOM 3714 N N . ILE A 1 352 ? 161.15300 128.26900 108.65200 1.000 45.14937 315 ILE A N 1
ATOM 3715 C CA . ILE A 1 352 ? 161.00600 127.05300 107.87000 1.000 45.14937 315 ILE A CA 1
ATOM 3716 C C . ILE A 1 352 ? 160.21300 127.37700 106.61200 1.000 45.14937 315 ILE A C 1
ATOM 3717 O O . ILE A 1 352 ? 159.22600 128.12400 106.65100 1.000 45.14937 315 ILE A O 1
ATOM 3733 N N . THR A 1 353 ? 160.63800 126.80800 105.48400 1.000 48.87600 316 THR A N 1
ATOM 3734 C CA . THR A 1 353 ? 160.06900 127.12400 104.18000 1.000 48.87600 316 THR A CA 1
ATOM 3735 C C . THR A 1 353 ? 159.02500 126.11700 103.71800 1.000 48.87600 316 THR A C 1
ATOM 3736 O O . THR A 1 353 ? 158.54800 126.21200 102.58300 1.000 48.87600 316 THR A O 1
ATOM 3747 N N . ASP A 1 354 ? 158.66000 125.15700 104.56700 1.000 51.96617 317 ASP A N 1
ATOM 3748 C CA . ASP A 1 354 ? 157.74300 124.10300 104.14800 1.000 51.96617 317 ASP A CA 1
ATOM 3749 C C . ASP A 1 354 ? 156.39700 124.67900 103.73200 1.000 51.96617 317 ASP A C 1
ATOM 3750 O O . ASP A 1 354 ? 155.78700 124.21700 102.76000 1.000 51.96617 317 ASP A O 1
ATOM 3759 N N . LYS A 1 355 ? 155.91200 125.68200 104.46000 1.000 50.09654 318 LYS A N 1
ATOM 3760 C CA . LYS A 1 355 ? 154.68500 126.42200 104.18700 1.000 50.09654 318 LYS A CA 1
ATOM 3761 C C . LYS A 1 355 ? 153.47300 125.59300 104.59100 1.000 50.09654 318 LYS A C 1
ATOM 3762 O O . LYS A 1 355 ? 152.34100 126.06600 104.45500 1.000 50.09654 318 LYS A O 1
ATOM 3781 N N . GLN A 1 356 ? 153.67200 124.37700 105.08600 1.000 53.48423 319 GLN A N 1
ATOM 3782 C CA . GLN A 1 356 ? 152.59800 123.54800 105.60200 1.000 53.48423 319 GLN A CA 1
ATOM 3783 C C . GLN A 1 356 ? 152.52200 123.61500 107.12000 1.000 53.48423 319 GLN A C 1
ATOM 3784 O O . GLN A 1 356 ? 151.70200 122.91700 107.72600 1.000 53.48423 319 GLN A O 1
ATOM 3798 N N . LEU A 1 357 ? 153.36500 124.44400 107.73900 1.000 47.14411 320 LEU A N 1
ATOM 3799 C CA . LEU A 1 357 ? 153.46900 124.59100 109.18300 1.000 47.14411 320 LEU A CA 1
ATOM 3800 C C . LEU A 1 357 ? 152.96000 125.94700 109.65300 1.000 47.14411 320 LEU A C 1
ATOM 3801 O O . LEU A 1 357 ? 153.33900 126.40700 110.73400 1.000 47.14411 320 LEU A O 1
ATOM 3817 N N . MET A 1 358 ? 152.11000 126.59800 108.85800 1.000 44.96180 321 MET A N 1
ATOM 3818 C CA . MET A 1 358 ? 151.57400 127.89800 109.24700 1.000 44.96180 321 MET A CA 1
ATOM 3819 C C . MET A 1 358 ? 150.97400 127.85500 110.64300 1.000 44.96180 321 MET A C 1
ATOM 3820 O O . MET A 1 358 ? 151.08500 128.82300 111.40000 1.000 44.96180 321 MET A O 1
ATOM 3834 N N . GLU A 1 359 ? 150.31400 126.75500 110.99900 1.000 45.05284 322 GLU A N 1
ATOM 3835 C CA . GLU A 1 359 ? 149.73700 126.65400 112.33600 1.000 45.05284 322 GLU A CA 1
ATOM 3836 C C . GLU A 1 359 ? 150.83600 126.69700 113.39100 1.000 45.05284 322 GLU A C 1
ATOM 3837 O O . GLU A 1 359 ? 150.73800 127.42600 114.38900 1.000 45.05284 322 GLU A O 1
ATOM 3849 N N . ILE A 1 360 ? 151.91100 125.93700 113.17200 1.000 43.36702 323 ILE A N 1
ATOM 3850 C CA . ILE A 1 360 ? 153.02500 125.94800 114.11300 1.000 43.36702 323 ILE A CA 1
ATOM 3851 C C . ILE A 1 360 ? 153.66900 127.32500 114.14300 1.000 43.36702 323 ILE A C 1
ATOM 3852 O O . ILE A 1 360 ? 154.08000 127.80900 115.20300 1.000 43.36702 323 ILE A O 1
ATOM 3868 N N . LYS A 1 361 ? 153.79500 127.96900 112.98100 1.000 40.84008 324 LYS A N 1
ATOM 3869 C CA . LYS A 1 361 ? 154.45400 129.26700 112.95800 1.000 40.84008 324 LYS A CA 1
ATOM 3870 C C . LYS A 1 361 ? 153.62100 130.27500 113.73100 1.000 40.84008 324 LYS A C 1
ATOM 3871 O O . LYS A 1 361 ? 154.16000 131.13600 114.43500 1.000 40.84008 324 LYS A O 1
ATOM 3890 N N . ALA A 1 362 ? 152.29900 130.18400 113.59900 1.000 36.21639 325 ALA A N 1
ATOM 3891 C CA . ALA A 1 362 ? 151.42000 131.09800 114.30900 1.000 36.21639 325 ALA A CA 1
ATOM 3892 C C . ALA A 1 362 ? 151.56700 130.87800 115.80300 1.000 36.21639 325 ALA A C 1
ATOM 3893 O O . ALA A 1 362 ? 151.61000 131.83400 116.58500 1.000 36.21639 325 ALA A O 1
ATOM 3900 N N . ALA A 1 363 ? 151.63000 129.61000 116.21500 1.000 36.95862 326 ALA A N 1
ATOM 3901 C CA . ALA A 1 363 ? 151.77100 129.30300 117.63100 1.000 36.95862 326 ALA A CA 1
ATOM 3902 C C . ALA A 1 363 ? 153.08600 129.85400 118.15600 1.000 36.95862 326 ALA A C 1
ATOM 3903 O O . ALA A 1 363 ? 153.15300 130.38500 119.26900 1.000 36.95862 326 ALA A O 1
ATOM 3910 N N . SER A 1 364 ? 154.14900 129.71800 117.36300 1.000 35.54776 327 SER A N 1
ATOM 3911 C CA . SER A 1 364 ? 155.45200 130.24600 117.74700 1.000 35.54776 327 SER A CA 1
ATOM 3912 C C . SER A 1 364 ? 155.40500 131.75800 117.89800 1.000 35.54776 327 SER A C 1
ATOM 3913 O O . SER A 1 364 ? 155.99300 132.31800 118.83000 1.000 35.54776 327 SER A O 1
ATOM 3921 N N . LEU A 1 365 ? 154.73800 132.44000 116.96900 1.000 34.11320 328 LEU A N 1
ATOM 3922 C CA . LEU A 1 365 ? 154.62800 133.89100 117.05400 1.000 34.11320 328 LEU A CA 1
ATOM 3923 C C . LEU A 1 365 ? 153.84900 134.30300 118.29200 1.000 34.11320 328 LEU A C 1
ATOM 3924 O O . LEU A 1 365 ? 154.20300 135.27300 118.97000 1.000 34.11320 328 LEU A O 1
ATOM 3940 N N . ARG A 1 366 ? 152.78000 133.57300 118.60200 1.000 36.96047 329 ARG A N 1
ATOM 3941 C CA . ARG A 1 366 ? 152.00700 133.86100 119.80300 1.000 36.96047 329 ARG A CA 1
ATOM 3942 C C . ARG A 1 366 ? 152.86000 133.65200 121.04800 1.000 36.96047 329 ARG A C 1
ATOM 3943 O O . ARG A 1 366 ? 152.78600 134.43000 122.00800 1.000 36.96047 329 ARG A O 1
ATOM 3964 N N . THR A 1 367 ? 153.68600 132.60500 121.04400 1.000 35.73021 330 THR A N 1
ATOM 3965 C CA . THR A 1 367 ? 154.58100 132.36000 122.16700 1.000 35.73021 330 THR A CA 1
ATOM 3966 C C . THR A 1 367 ? 155.59100 133.49100 122.29800 1.000 35.73021 330 THR A C 1
ATOM 3967 O O . THR A 1 367 ? 155.91200 133.92100 123.41100 1.000 35.73021 330 THR A O 1
ATOM 3978 N N . LEU A 1 368 ? 156.10600 133.98300 121.17300 1.000 34.26866 331 LEU A N 1
ATOM 3979 C CA . LEU A 1 368 ? 157.03400 135.10400 121.22700 1.000 34.26866 331 LEU A CA 1
ATOM 3980 C C . LEU A 1 368 ? 156.33700 136.31900 121.81200 1.000 34.26866 331 LEU A C 1
ATOM 3981 O O . LEU A 1 368 ? 156.92200 137.06900 122.60300 1.000 34.26866 331 LEU A O 1
ATOM 3997 N N . THR A 1 369 ? 155.07600 136.52200 121.43500 1.000 32.86493 332 THR A N 1
ATOM 3998 C CA . THR A 1 369 ? 154.32700 137.66400 121.93800 1.000 32.86493 332 THR A CA 1
ATOM 3999 C C . THR A 1 369 ? 154.19300 137.55900 123.44800 1.000 32.86493 332 THR A C 1
ATOM 4000 O O . THR A 1 369 ? 154.34600 138.54900 124.17000 1.000 32.86493 332 THR A O 1
ATOM 4011 N N . SER A 1 370 ? 153.90000 136.35500 123.93700 1.000 35.58517 333 SER A N 1
ATOM 4012 C CA . SER A 1 370 ? 153.82500 136.13100 125.37500 1.000 35.58517 333 SER A CA 1
ATOM 4013 C C . SER A 1 370 ? 155.15400 136.48800 126.02400 1.000 35.58517 333 SER A C 1
ATOM 4014 O O . SER A 1 370 ? 155.20600 137.24200 127.00100 1.000 35.58517 333 SER A O 1
ATOM 4022 N N . ILE A 1 371 ? 156.24100 135.94200 125.48300 1.000 34.58875 334 ILE A N 1
ATOM 4023 C CA . ILE A 1 371 ? 157.57100 136.15600 126.04500 1.000 34.58875 334 ILE A CA 1
ATOM 4024 C C . ILE A 1 371 ? 157.86600 137.64400 126.14700 1.000 34.58875 334 ILE A C 1
ATOM 4025 O O . ILE A 1 371 ? 158.50100 138.10200 127.10400 1.000 34.58875 334 ILE A O 1
ATOM 4041 N N . VAL A 1 372 ? 157.42200 138.42100 125.16000 1.000 32.32527 335 VAL A N 1
ATOM 4042 C CA . VAL A 1 372 ? 157.63900 139.86300 125.21000 1.000 32.32527 335 VAL A CA 1
ATOM 4043 C C . VAL A 1 372 ? 157.04300 140.44000 126.48600 1.000 32.32527 335 VAL A C 1
ATOM 4044 O O . VAL A 1 372 ? 157.65700 141.28500 127.14700 1.000 32.32527 335 VAL A O 1
ATOM 4057 N N . HIS A 1 373 ? 155.84200 140.00900 126.84800 1.000 34.63280 336 HIS A N 1
ATOM 4058 C CA . HIS A 1 373 ? 155.26400 140.39100 128.13000 1.000 34.63280 336 HIS A CA 1
ATOM 4059 C C . HIS A 1 373 ? 156.12600 139.86500 129.27200 1.000 34.63280 336 HIS A C 1
ATOM 4060 O O . HIS A 1 373 ? 156.50300 140.61100 130.17500 1.000 34.63280 336 HIS A O 1
ATOM 4073 N N . LYS A 1 379 ? 163.79700 140.17300 128.01400 1.000 39.51481 342 LYS A N 1
ATOM 4074 C CA . LYS A 1 379 ? 164.50600 139.48800 126.94100 1.000 39.51481 342 LYS A CA 1
ATOM 4075 C C . LYS A 1 379 ? 164.28800 140.21200 125.61500 1.000 39.51481 342 LYS A C 1
ATOM 4076 O O . LYS A 1 379 ? 164.70900 139.74900 124.55600 1.000 39.51481 342 LYS A O 1
ATOM 4094 N N . LEU A 1 380 ? 163.61200 141.35900 125.70000 1.000 36.21837 343 LEU A N 1
ATOM 4095 C CA . LEU A 1 380 ? 163.07300 142.01400 124.51400 1.000 36.21837 343 LEU A CA 1
ATOM 4096 C C . LEU A 1 380 ? 164.17000 142.40000 123.52900 1.000 36.21837 343 LEU A C 1
ATOM 4097 O O . LEU A 1 380 ? 163.98700 142.30100 122.30900 1.000 36.21837 343 LEU A O 1
ATOM 4113 N N . SER A 1 381 ? 165.32300 142.82500 124.04200 1.000 36.96689 344 SER A N 1
ATOM 4114 C CA . SER A 1 381 ? 166.46700 143.09800 123.18100 1.000 36.96689 344 SER A CA 1
ATOM 4115 C C . SER A 1 381 ? 166.92700 141.86700 122.41700 1.000 36.96689 344 SER A C 1
ATOM 4116 O O . SER A 1 381 ? 167.35000 141.98100 121.26200 1.000 36.96689 344 SER A O 1
ATOM 4124 N N . SER A 1 382 ? 166.81000 140.68000 123.00800 1.000 37.59091 345 SER A N 1
ATOM 4125 C CA . SER A 1 382 ? 167.16600 139.47700 122.26500 1.000 37.59091 345 SER A CA 1
ATOM 4126 C C . SER A 1 382 ? 166.12400 139.14200 121.20900 1.000 37.59091 345 SER A C 1
ATOM 4127 O O . SER A 1 382 ? 166.47200 138.73000 120.09900 1.000 37.59091 345 SER A O 1
ATOM 4135 N N . ILE A 1 383 ? 164.84100 139.29200 121.53500 1.000 35.67255 346 ILE A N 1
ATOM 4136 C CA . ILE A 1 383 ? 163.80000 139.11700 120.52500 1.000 35.67255 346 ILE A CA 1
ATOM 4137 C C . ILE A 1 383 ? 164.07700 140.01500 119.32700 1.000 35.67255 346 ILE A C 1
ATOM 4138 O O . ILE A 1 383 ? 163.98600 139.59200 118.16700 1.000 35.67255 346 ILE A O 1
ATOM 4154 N N . ILE A 1 384 ? 164.43000 141.27100 119.59800 1.000 37.38500 347 ILE A N 1
ATOM 4155 C CA . ILE A 1 384 ? 164.71300 142.22100 118.52800 1.000 37.38500 347 ILE A CA 1
ATOM 4156 C C . ILE A 1 384 ? 165.96800 141.82900 117.75300 1.000 37.38500 347 ILE A C 1
ATOM 4157 O O . ILE A 1 384 ? 165.99500 141.90600 116.51800 1.000 37.38500 347 ILE A O 1
ATOM 4173 N N . ASP A 1 385 ? 167.02400 141.40000 118.45000 1.000 42.82683 348 ASP A N 1
ATOM 4174 C CA . ASP A 1 385 ? 168.25200 141.01500 117.75800 1.000 42.82683 348 ASP A CA 1
ATOM 4175 C C . ASP A 1 385 ? 168.05600 139.78700 116.87100 1.000 42.82683 348 ASP A C 1
ATOM 4176 O O . ASP A 1 385 ? 168.65200 139.69200 115.79200 1.000 42.82683 348 ASP A O 1
ATOM 4185 N N . CYS A 1 386 ? 167.23000 138.83600 117.30600 1.000 40.83527 349 CYS A N 1
ATOM 4186 C CA . CYS A 1 386 ? 167.00500 137.61800 116.53200 1.000 40.83527 349 CYS A CA 1
ATOM 4187 C C . CYS A 1 386 ? 166.05800 137.86500 115.36300 1.000 40.83527 349 CYS A C 1
ATOM 4188 O O . CYS A 1 386 ? 166.38200 137.55100 114.21400 1.000 40.83527 349 CYS A O 1
ATOM 4196 N N . THR A 1 387 ? 164.86400 138.38800 115.63900 1.000 37.18900 350 THR A N 1
ATOM 4197 C CA . THR A 1 387 ? 163.90700 138.64100 114.56700 1.000 37.18900 350 THR A CA 1
ATOM 4198 C C . THR A 1 387 ? 164.44900 139.60400 113.51400 1.000 37.18900 350 THR A C 1
ATOM 4199 O O . THR A 1 387 ? 164.08700 139.49300 112.33800 1.000 37.18900 350 THR A O 1
ATOM 4210 N N . GLY A 1 388 ? 165.31600 140.53600 113.89600 1.000 39.79575 351 GLY A N 1
ATOM 4211 C CA . GLY A 1 388 ? 165.93600 141.41000 112.92000 1.000 39.79575 351 GLY A CA 1
ATOM 4212 C C . GLY A 1 388 ? 165.19200 142.69400 112.63500 1.000 39.79575 351 GLY A C 1
ATOM 4213 O O . GLY A 1 388 ? 165.40400 143.29100 111.57400 1.000 39.79575 351 GLY A O 1
ATOM 4217 N N . THR A 1 389 ? 164.32900 143.14100 113.54600 1.000 36.36703 352 THR A N 1
ATOM 4218 C CA . THR A 1 389 ? 163.48000 144.30100 113.31100 1.000 36.36703 352 THR A CA 1
ATOM 4219 C C . THR A 1 389 ? 164.25600 145.60600 113.21000 1.000 36.36703 352 THR A C 1
ATOM 4220 O O . THR A 1 389 ? 163.67200 146.62200 112.82100 1.000 36.36703 352 THR A O 1
ATOM 4231 N N . ALA A 1 390 ? 165.53800 145.61100 113.55600 1.000 40.33040 353 ALA A N 1
ATOM 4232 C CA . ALA A 1 390 ? 166.33500 146.82800 113.52600 1.000 40.33040 353 ALA A CA 1
ATOM 4233 C C . ALA A 1 390 ? 166.75000 147.23700 112.11900 1.000 40.33040 353 ALA A C 1
ATOM 4234 O O . ALA A 1 390 ? 167.30800 148.32600 111.95100 1.000 40.33040 353 ALA A O 1
ATOM 4241 N N . SER A 1 391 ? 166.49900 146.40200 111.11500 1.000 41.84069 354 SER A N 1
ATOM 4242 C CA . SER A 1 391 ? 166.94800 146.66000 109.75600 1.000 41.84069 354 SER A CA 1
ATOM 4243 C C . SER A 1 391 ? 165.82100 146.33500 108.79000 1.000 41.84069 354 SER A C 1
ATOM 4244 O O . SER A 1 391 ? 165.02600 145.42400 109.03100 1.000 41.84069 354 SER A O 1
ATOM 4252 N N . TYR A 1 392 ? 165.76100 147.08300 107.68400 1.000 47.64329 355 TYR A N 1
ATOM 4253 C CA . TYR A 1 392 ? 164.68700 146.85700 106.72500 1.000 47.64329 355 TYR A CA 1
ATOM 4254 C C . TYR A 1 392 ? 164.72600 145.43000 106.21300 1.000 47.64329 355 TYR A C 1
ATOM 4255 O O . TYR A 1 392 ? 163.68000 144.81200 105.98400 1.000 47.64329 355 TYR A O 1
ATOM 4273 N N . HIS A 1 393 ? 165.92300 144.89000 106.02700 1.000 48.75705 356 HIS A N 1
ATOM 4274 C CA . HIS A 1 393 ? 166.08800 143.49600 105.65600 1.000 48.75705 356 HIS A CA 1
ATOM 4275 C C . HIS A 1 393 ? 166.27500 142.72400 106.95400 1.000 48.75705 356 HIS A C 1
ATOM 4276 O O . HIS A 1 393 ? 167.19600 143.00400 107.72800 1.000 48.75705 356 HIS A O 1
ATOM 4289 N N . GLY A 1 394 ? 165.39300 141.77000 107.18900 1.000 40.37624 357 GLY A N 1
ATOM 4290 C CA . GLY A 1 394 ? 165.34800 141.03700 108.43100 1.000 40.37624 357 GLY A CA 1
ATOM 4291 C C . GLY A 1 394 ? 164.16500 140.10700 108.34200 1.000 40.37624 357 GLY A C 1
ATOM 4292 O O . GLY A 1 394 ? 163.19200 140.43700 107.66000 1.000 40.37624 357 GLY A O 1
ATOM 4296 N N . PHE A 1 395 ? 164.21100 138.94800 108.99200 1.000 36.50243 358 PHE A N 1
ATOM 4297 C CA . PHE A 1 395 ? 163.15900 137.97200 108.75300 1.000 36.50243 358 PHE A CA 1
ATOM 4298 C C . PHE A 1 395 ? 161.78500 138.54000 109.07000 1.000 36.50243 358 PHE A C 1
ATOM 4299 O O . PHE A 1 395 ? 160.86600 138.44600 108.25000 1.000 36.50243 358 PHE A O 1
ATOM 4316 N N . LEU A 1 396 ? 161.60600 139.11700 110.25500 1.000 33.58329 359 LEU A N 1
ATOM 4317 C CA . LEU A 1 396 ? 160.26400 139.57800 110.59900 1.000 33.58329 359 LEU A CA 1
ATOM 4318 C C . LEU A 1 396 ? 159.81500 140.69900 109.67500 1.000 33.58329 359 LEU A C 1
ATOM 4319 O O . LEU A 1 396 ? 158.66300 140.65900 109.20600 1.000 33.58329 359 LEU A O 1
ATOM 4335 N N . PRO A 1 397 ? 160.62900 141.72000 109.38200 1.000 35.86819 360 PRO A N 1
ATOM 4336 C CA . PRO A 1 397 ? 160.14500 142.77900 108.49000 1.000 35.86819 360 PRO A CA 1
ATOM 4337 C C . PRO A 1 397 ? 159.75900 142.23800 107.13300 1.000 35.86819 360 PRO A C 1
ATOM 4338 O O . PRO A 1 397 ? 158.71100 142.60500 106.58400 1.000 35.86819 360 PRO A O 1
ATOM 4349 N N . VAL A 1 398 ? 160.59500 141.36500 106.57300 1.000 36.57715 361 VAL A N 1
ATOM 4350 C CA . VAL A 1 398 ? 160.33800 140.85800 105.23600 1.000 36.57715 361 VAL A CA 1
ATOM 4351 C C . VAL A 1 398 ? 159.06300 140.04100 105.26200 1.000 36.57715 361 VAL A C 1
ATOM 4352 O O . VAL A 1 398 ? 158.25400 140.08200 104.32900 1.000 36.57715 361 VAL A O 1
ATOM 4365 N N . LEU A 1 399 ? 158.88000 139.26800 106.33000 1.000 33.67679 362 LEU A N 1
ATOM 4366 C CA . LEU A 1 399 ? 157.70900 138.41700 106.44900 1.000 33.67679 362 LEU A CA 1
ATOM 4367 C C . LEU A 1 399 ? 156.45500 139.27100 106.49200 1.000 33.67679 362 LEU A C 1
ATOM 4368 O O . LEU A 1 399 ? 155.45200 138.95900 105.84100 1.000 33.67679 362 LEU A O 1
ATOM 4384 N N . VAL A 1 400 ? 156.49600 140.35200 107.27100 1.000 32.97296 363 VAL A N 1
ATOM 4385 C CA . VAL A 1 400 ? 155.34300 141.23600 107.38400 1.000 32.97296 363 VAL A CA 1
ATOM 4386 C C . VAL A 1 400 ? 155.03500 141.85300 106.03100 1.000 32.97296 363 VAL A C 1
ATOM 4387 O O . VAL A 1 400 ? 153.87300 141.93600 105.61700 1.000 32.97296 363 VAL A O 1
ATOM 4400 N N . ARG A 1 401 ? 156.07100 142.31300 105.32800 1.000 35.84011 364 ARG A N 1
ATOM 4401 C CA . ARG A 1 401 ? 155.85400 142.94000 104.03100 1.000 35.84011 364 ARG A CA 1
ATOM 4402 C C . ARG A 1 401 ? 155.27500 141.94500 103.03600 1.000 35.84011 364 ARG A C 1
ATOM 4403 O O . ARG A 1 401 ? 154.41500 142.29900 102.22100 1.000 35.84011 364 ARG A O 1
ATOM 4424 N N . ASN A 1 402 ? 155.72000 140.68900 103.09400 1.000 38.96297 365 ASN A N 1
ATOM 4425 C CA . ASN A 1 402 ? 155.15300 139.68000 102.20800 1.000 38.96297 365 ASN A CA 1
ATOM 4426 C C . ASN A 1 402 ? 153.69500 139.43100 102.55500 1.000 38.96297 365 ASN A C 1
ATOM 4427 O O . ASN A 1 402 ? 152.85200 139.29200 101.66100 1.000 38.96297 365 ASN A O 1
ATOM 4438 N N . CYS A 1 403 ? 153.38500 139.34300 103.85000 1.000 35.63236 366 CYS A N 1
ATOM 4439 C CA . CYS A 1 403 ? 152.00700 139.11200 104.26500 1.000 35.63236 366 CYS A CA 1
ATOM 4440 C C . CYS A 1 403 ? 151.12700 140.23900 103.75700 1.000 35.63236 366 CYS A C 1
ATOM 4441 O O . CYS A 1 403 ? 150.01700 140.01300 103.26400 1.000 35.63236 366 CYS A O 1
ATOM 4449 N N . ILE A 1 404 ? 151.64500 141.46200 103.83300 1.000 33.28116 367 ILE A N 1
ATOM 4450 C CA . ILE A 1 404 ? 150.90000 142.63900 103.41500 1.000 33.28116 367 ILE A CA 1
ATOM 4451 C C . ILE A 1 404 ? 150.66600 142.61100 101.91300 1.000 33.28116 367 ILE A C 1
ATOM 4452 O O . ILE A 1 404 ? 149.55600 142.86700 101.43900 1.000 33.28116 367 ILE A O 1
ATOM 4468 N N . GLN A 1 405 ? 151.71200 142.32500 101.14000 1.000 38.33139 368 GLN A N 1
ATOM 4469 C CA . GLN A 1 405 ? 151.56100 142.28700 99.69000 1.000 38.33139 368 GLN A CA 1
ATOM 4470 C C . GLN A 1 405 ? 150.60500 141.18400 99.25500 1.000 38.33139 368 GLN A C 1
ATOM 4471 O O . GLN A 1 405 ? 149.81100 141.37200 98.32700 1.000 38.33139 368 GLN A O 1
ATOM 4485 N N . ALA A 1 406 ? 150.66600 140.02400 99.90800 1.000 41.79809 369 ALA A N 1
ATOM 4486 C CA . ALA A 1 406 ? 149.70900 138.96000 99.61700 1.000 41.79809 369 ALA A CA 1
ATOM 4487 C C . ALA A 1 406 ? 148.29100 139.34200 100.00900 1.000 41.79809 369 ALA A C 1
ATOM 4488 O O . ALA A 1 406 ? 147.33100 138.89800 99.37000 1.000 41.79809 369 ALA A O 1
ATOM 4495 N N . MET A 1 407 ? 148.13700 140.15400 101.05300 1.000 35.47630 370 MET A N 1
ATOM 4496 C CA . MET A 1 407 ? 146.80900 140.61300 101.43900 1.000 35.47630 370 MET A CA 1
ATOM 4497 C C . MET A 1 407 ? 146.27400 141.63700 100.44600 1.000 35.47630 370 MET A C 1
ATOM 4498 O O . MET A 1 407 ? 145.07700 141.64700 100.13700 1.000 35.47630 370 MET A O 1
ATOM 4512 N N . ILE A 1 408 ? 147.14800 142.50200 99.93600 1.000 34.75317 371 ILE A N 1
ATOM 4513 C CA . ILE A 1 408 ? 146.72800 143.55500 99.01800 1.000 34.75317 371 ILE A CA 1
ATOM 4514 C C . ILE A 1 408 ? 146.44000 142.96800 97.64400 1.000 34.75317 371 ILE A C 1
ATOM 4515 O O . ILE A 1 408 ? 145.34400 143.12500 97.09400 1.000 34.75317 371 ILE A O 1
ATOM 4531 N N . ASP A 1 409 ? 147.41700 142.28500 97.07800 1.000 52.35339 372 ASP A N 1
ATOM 4532 C CA . ASP A 1 409 ? 147.33000 141.75700 95.72400 1.000 52.35339 372 ASP A CA 1
ATOM 4533 C C . ASP A 1 409 ? 146.66600 140.38500 95.73100 1.000 52.35339 372 ASP A C 1
ATOM 4534 O O . ASP A 1 409 ? 147.07700 139.51100 96.50300 1.000 52.35339 372 ASP A O 1
ATOM 4543 N N . PRO A 1 410 ? 145.64400 140.16300 94.90300 1.000 64.94612 373 PRO A N 1
ATOM 4544 C CA . PRO A 1 410 ? 145.04400 138.82200 94.83500 1.000 64.94612 373 PRO A CA 1
ATOM 4545 C C . PRO A 1 410 ? 146.00600 137.76100 94.33900 1.000 64.94612 373 PRO A C 1
ATOM 4546 O O . PRO A 1 410 ? 145.93500 136.61100 94.79000 1.000 64.94612 373 PRO A O 1
ATOM 4557 N N . SER A 1 411 ? 146.91000 138.11300 93.42400 1.000 67.07321 374 SER A N 1
ATOM 4558 C CA . SER A 1 411 ? 147.76400 137.11100 92.79600 1.000 67.07321 374 SER A CA 1
ATOM 4559 C C . SER A 1 411 ? 148.59500 136.36200 93.83000 1.000 67.07321 374 SER A C 1
ATOM 4560 O O . SER A 1 411 ? 148.69900 135.13100 93.78200 1.000 67.07321 374 SER A O 1
ATOM 4568 N N . MET A 1 412 ? 149.19500 137.08100 94.77500 1.000 56.65988 375 MET A N 1
ATOM 4569 C CA . MET A 1 412 ? 150.00300 136.42100 95.79000 1.000 56.65988 375 MET A CA 1
ATOM 4570 C C . MET A 1 412 ? 149.07700 135.70400 96.76400 1.000 56.65988 375 MET A C 1
ATOM 4571 O O . MET A 1 412 ? 148.09800 136.28500 97.24300 1.000 56.65988 375 MET A O 1
ATOM 4585 N N . ASP A 1 413 ? 149.37400 134.44300 97.05300 1.000 56.41436 376 ASP A N 1
ATOM 4586 C CA . ASP A 1 413 ? 148.47000 133.65100 97.87700 1.000 56.41436 376 ASP A CA 1
ATOM 4587 C C . ASP A 1 413 ? 148.33900 134.25000 99.27500 1.000 56.41436 376 ASP A C 1
ATOM 4588 O O . ASP A 1 413 ? 149.35400 134.39700 99.97300 1.000 56.41436 376 ASP A O 1
ATOM 4597 N N . PRO A 1 414 ? 147.13500 134.60600 99.72100 1.000 48.84964 377 PRO A N 1
ATOM 4598 C CA . PRO A 1 414 ? 146.99900 135.23700 101.03900 1.000 48.84964 377 PRO A CA 1
ATOM 4599 C C . PRO A 1 414 ? 147.51500 134.33500 102.15000 1.000 48.84964 377 PRO A C 1
ATOM 4600 O O . PRO A 1 414 ? 147.15500 133.15900 102.23200 1.000 48.84964 377 PRO A O 1
ATOM 4611 N N . TYR A 1 415 ? 148.36100 134.88800 103.00700 1.000 41.04620 378 TYR A N 1
ATOM 4612 C CA . TYR A 1 415 ? 148.82100 134.12900 104.15700 1.000 41.04620 378 TYR A CA 1
ATOM 4613 C C . TYR A 1 415 ? 147.64400 133.85300 105.09000 1.000 41.04620 378 TYR A C 1
ATOM 4614 O O . TYR A 1 415 ? 146.81600 134.73900 105.32000 1.000 41.04620 378 TYR A O 1
ATOM 4632 N N . PRO A 1 416 ? 147.52700 132.63500 105.62200 1.000 39.07579 379 PRO A N 1
ATOM 4633 C CA . PRO A 1 416 ? 146.38200 132.29800 106.47600 1.000 39.07579 379 PRO A CA 1
ATOM 4634 C C . PRO A 1 416 ? 146.01000 133.37800 107.47800 1.000 39.07579 379 PRO A C 1
ATOM 4635 O O . PRO A 1 416 ? 146.87800 134.08300 108.00100 1.000 39.07579 379 PRO A O 1
ATOM 4646 N N . HIS A 1 417 ? 144.70900 133.51200 107.74300 1.000 35.83219 380 HIS A N 1
ATOM 4647 C CA . HIS A 1 417 ? 144.22500 134.58600 108.60400 1.000 35.83219 380 HIS A CA 1
ATOM 4648 C C . HIS A 1 417 ? 144.86800 134.51500 109.98000 1.000 35.83219 380 HIS A C 1
ATOM 4649 O O . HIS A 1 417 ? 145.26800 135.54000 110.54200 1.000 35.83219 380 HIS A O 1
ATOM 4662 N N . GLN A 1 418 ? 144.95700 133.31500 110.54700 1.000 36.45095 381 GLN A N 1
ATOM 4663 C CA . GLN A 1 418 ? 145.53000 133.15100 111.87700 1.000 36.45095 381 GLN A CA 1
ATOM 4664 C C . GLN A 1 418 ? 146.97400 133.63400 111.91100 1.000 36.45095 381 GLN A C 1
ATOM 4665 O O . GLN A 1 418 ? 147.38600 134.33000 112.84400 1.000 36.45095 381 GLN A O 1
ATOM 4679 N N . PHE A 1 419 ? 147.76800 133.24200 110.91700 1.000 34.84609 382 PHE A N 1
ATOM 4680 C CA . PHE A 1 419 ? 149.17300 133.63200 110.89800 1.000 34.84609 382 PHE A CA 1
ATOM 4681 C C . PHE A 1 419 ? 149.32100 135.14900 110.81300 1.000 34.84609 382 PHE A C 1
ATOM 4682 O O . PHE A 1 419 ? 150.13100 135.74600 111.53300 1.000 34.84609 382 PHE A O 1
ATOM 4699 N N . ALA A 1 420 ? 148.54000 135.79000 109.94200 1.000 30.96153 383 ALA A N 1
ATOM 4700 C CA . ALA A 1 420 ? 148.61100 137.24000 109.79600 1.000 30.96153 383 ALA A CA 1
ATOM 4701 C C . ALA A 1 420 ? 148.15900 137.93500 111.07200 1.000 30.96153 383 ALA A C 1
ATOM 4702 O O . ALA A 1 420 ? 148.75200 138.93800 111.49500 1.000 30.96153 383 ALA A O 1
ATOM 4709 N N . THR A 1 421 ? 147.14100 137.37900 111.72700 1.000 29.30955 384 THR A N 1
ATOM 4710 C CA . THR A 1 421 ? 146.67800 137.92700 112.99100 1.000 29.30955 384 THR A CA 1
ATOM 4711 C C . THR A 1 421 ? 147.79900 137.86400 114.00900 1.000 29.30955 384 THR A C 1
ATOM 4712 O O . THR A 1 421 ? 148.05100 138.83000 114.73800 1.000 29.30955 384 THR A O 1
ATOM 4723 N N . ALA A 1 422 ? 148.47100 136.71900 114.08700 1.000 30.15583 385 ALA A N 1
ATOM 4724 C CA . ALA A 1 422 ? 149.53500 136.56400 115.06200 1.000 30.15583 385 ALA A CA 1
ATOM 4725 C C . ALA A 1 422 ? 150.64300 137.56400 114.78000 1.000 30.15583 385 ALA A C 1
ATOM 4726 O O . ALA A 1 422 ? 151.21500 138.14900 115.70600 1.000 30.15583 385 ALA A O 1
ATOM 4733 N N . LEU A 1 423 ? 150.97500 137.75800 113.50100 1.000 31.21781 386 LEU A N 1
ATOM 4734 C CA . LEU A 1 423 ? 152.06300 138.66800 113.16400 1.000 31.21781 386 LEU A CA 1
ATOM 4735 C C . LEU A 1 423 ? 151.73500 140.08500 113.60700 1.000 31.21781 386 LEU A C 1
ATOM 4736 O O . LEU A 1 423 ? 152.56700 140.76900 114.21800 1.000 31.21781 386 LEU A O 1
ATOM 4752 N N . PHE A 1 424 ? 150.51400 140.53900 113.32000 1.000 28.82239 387 PHE A N 1
ATOM 4753 C CA . PHE A 1 424 ? 150.14400 141.90000 113.69000 1.000 28.82239 387 PHE A CA 1
ATOM 4754 C C . PHE A 1 424 ? 150.04900 142.04900 115.20200 1.000 28.82239 387 PHE A C 1
ATOM 4755 O O . PHE A 1 424 ? 150.39600 143.10100 115.75100 1.000 28.82239 387 PHE A O 1
ATOM 4772 N N . SER A 1 425 ? 149.56900 141.01600 115.89400 1.000 29.38670 388 SER A N 1
ATOM 4773 C CA . SER A 1 425 ? 149.51700 141.07600 117.34800 1.000 29.38670 388 SER A CA 1
ATOM 4774 C C . SER A 1 425 ? 150.91900 141.18400 117.91700 1.000 29.38670 388 SER A C 1
ATOM 4775 O O . SER A 1 425 ? 151.16000 141.94000 118.86600 1.000 29.38670 388 SER A O 1
ATOM 4783 N N . PHE A 1 426 ? 151.86200 140.43600 117.34500 1.000 31.05559 389 PHE A N 1
ATOM 4784 C CA . PHE A 1 426 ? 153.23700 140.52400 117.80500 1.000 31.05559 389 PHE A CA 1
ATOM 4785 C C . PHE A 1 426 ? 153.74100 141.94300 117.59800 1.000 31.05559 389 PHE A C 1
ATOM 4786 O O . PHE A 1 426 ? 154.40400 142.51500 118.47200 1.000 31.05559 389 PHE A O 1
ATOM 4803 N N . LEU A 1 427 ? 153.43600 142.52700 116.43600 1.000 29.30081 390 LEU A N 1
ATOM 4804 C CA . LEU A 1 427 ? 153.93400 143.86300 116.14000 1.000 29.30081 390 LEU A CA 1
ATOM 4805 C C . LEU A 1 427 ? 153.37300 144.86100 117.13900 1.000 29.30081 390 LEU A C 1
ATOM 4806 O O . LEU A 1 427 ? 154.08300 145.76200 117.59400 1.000 29.30081 390 LEU A O 1
ATOM 4822 N N . TYR A 1 428 ? 152.08500 144.73700 117.46300 1.000 29.50275 391 TYR A N 1
ATOM 4823 C CA . TYR A 1 428 ? 151.46300 145.67500 118.38900 1.000 29.50275 391 TYR A CA 1
ATOM 4824 C C . TYR A 1 428 ? 152.09400 145.54000 119.76400 1.000 29.50275 391 TYR A C 1
ATOM 4825 O O . TYR A 1 428 ? 152.44200 146.53300 120.41200 1.000 29.50275 391 TYR A O 1
ATOM 4843 N N . HIS A 1 429 ? 152.25000 144.29900 120.21700 1.000 30.22102 392 HIS A N 1
ATOM 4844 C CA . HIS A 1 429 ? 152.77200 144.01500 121.54500 1.000 30.22102 392 HIS A CA 1
ATOM 4845 C C . HIS A 1 429 ? 154.22400 144.45000 121.66600 1.000 30.22102 392 HIS A C 1
ATOM 4846 O O . HIS A 1 429 ? 154.70400 144.72400 122.77100 1.000 30.22102 392 HIS A O 1
ATOM 4859 N N . LEU A 1 430 ? 154.93000 144.51200 120.54000 1.000 32.42357 393 LEU A N 1
ATOM 4860 C CA . LEU A 1 430 ? 156.29700 145.01500 120.52000 1.000 32.42357 393 LEU A CA 1
ATOM 4861 C C . LEU A 1 430 ? 156.31600 146.53700 120.51500 1.000 32.42357 393 LEU A C 1
ATOM 4862 O O . LEU A 1 430 ? 156.98800 147.15600 121.34600 1.000 32.42357 393 LEU A O 1
ATOM 4878 N N . ALA A 1 431 ? 155.60100 147.15600 119.57600 1.000 31.93696 394 ALA A N 1
ATOM 4879 C CA . ALA A 1 431 ? 155.58100 148.60900 119.48900 1.000 31.93696 394 ALA A CA 1
ATOM 4880 C C . ALA A 1 431 ? 155.25900 149.23500 120.83600 1.000 31.93696 394 ALA A C 1
ATOM 4881 O O . ALA A 1 431 ? 155.72500 150.33900 121.13900 1.000 31.93696 394 ALA A O 1
ATOM 4888 N N . SER A 1 432 ? 154.46400 148.55000 121.65800 1.000 31.40840 395 SER A N 1
ATOM 4889 C CA . SER A 1 432 ? 154.06000 149.09100 122.94500 1.000 31.40840 395 SER A CA 1
ATOM 4890 C C . SER A 1 432 ? 155.23900 149.24700 123.89100 1.000 31.40840 395 SER A C 1
ATOM 4891 O O . SER A 1 432 ? 155.10200 149.91200 124.92300 1.000 31.40840 395 SER A O 1
ATOM 4899 N N . TYR A 1 433 ? 156.37700 148.64200 123.57000 1.000 35.13498 396 TYR A N 1
ATOM 4900 C CA . TYR A 1 433 ? 157.60900 148.79900 124.32400 1.000 35.13498 396 TYR A CA 1
ATOM 4901 C C . TYR A 1 433 ? 158.57400 149.64800 123.50900 1.000 35.13498 396 TYR A C 1
ATOM 4902 O O . TYR A 1 433 ? 158.68600 149.48100 122.29100 1.000 35.13498 396 TYR A O 1
ATOM 4920 N N . ASP A 1 434 ? 159.27400 150.55500 124.19000 1.000 39.00780 397 ASP A N 1
ATOM 4921 C CA . ASP A 1 434 ? 160.08000 151.55300 123.49200 1.000 39.00780 397 ASP A CA 1
ATOM 4922 C C . ASP A 1 434 ? 161.12100 150.91200 122.58100 1.000 39.00780 397 ASP A C 1
ATOM 4923 O O . ASP A 1 434 ? 161.37600 151.41000 121.47800 1.000 39.00780 397 ASP A O 1
ATOM 4932 N N . ALA A 1 435 ? 161.73700 149.81300 123.01900 1.000 36.95353 398 ALA A N 1
ATOM 4933 C CA . ALA A 1 435 ? 162.72100 149.14200 122.17500 1.000 36.95353 398 ALA A CA 1
ATOM 4934 C C . ALA A 1 435 ? 162.09200 148.59600 120.90100 1.000 36.95353 398 ALA A C 1
ATOM 4935 O O . ALA A 1 435 ? 162.68100 148.69600 119.81400 1.000 36.95353 398 ALA A O 1
ATOM 4942 N N . GLY A 1 436 ? 160.84800 148.15000 120.98200 1.000 36.47645 399 GLY A N 1
ATOM 4943 C CA . GLY A 1 436 ? 160.19100 147.59800 119.82200 1.000 36.47645 399 GLY A CA 1
ATOM 4944 C C . GLY A 1 436 ? 159.69800 148.69100 118.91100 1.000 36.47645 399 GLY A C 1
ATOM 4945 O O . GLY A 1 436 ? 159.77300 148.56300 117.68800 1.000 36.47645 399 GLY A O 1
ATOM 4949 N N . GLY A 1 437 ? 159.15100 149.75600 119.48500 1.000 37.39442 400 GLY A N 1
ATOM 4950 C CA . GLY A 1 437 ? 158.75200 150.87600 118.65900 1.000 37.39442 400 GLY A CA 1
ATOM 4951 C C . GLY A 1 437 ? 159.92400 151.50300 117.93000 1.000 37.39442 400 GLY A C 1
ATOM 4952 O O . GLY A 1 437 ? 159.81600 151.85800 116.75600 1.000 37.39442 400 GLY A O 1
ATOM 4956 N N . GLU A 1 438 ? 161.07400 151.61300 118.60200 1.000 38.76958 401 GLU A N 1
ATOM 4957 C CA . GLU A 1 438 ? 162.28400 152.07800 117.92900 1.000 38.76958 401 GLU A CA 1
ATOM 4958 C C . GLU A 1 438 ? 162.77200 151.11400 116.85600 1.000 38.76958 401 GLU A C 1
ATOM 4959 O O . GLU A 1 438 ? 163.30100 151.55400 115.82500 1.000 38.76958 401 GLU A O 1
ATOM 4971 N N . ALA A 1 439 ? 162.56900 149.80900 117.03800 1.000 36.89192 402 ALA A N 1
ATOM 4972 C CA . ALA A 1 439 ? 162.94000 148.88800 115.96900 1.000 36.89192 402 ALA A CA 1
ATOM 4973 C C . ALA A 1 439 ? 162.00000 149.00000 114.77600 1.000 36.89192 402 ALA A C 1
ATOM 4974 O O . ALA A 1 439 ? 162.44600 148.98000 113.62300 1.000 36.89192 402 ALA A O 1
ATOM 4981 N N . LEU A 1 440 ? 160.69900 149.12000 115.03100 1.000 34.77309 403 LEU A N 1
ATOM 4982 C CA . LEU A 1 440 ? 159.73800 149.30800 113.95000 1.000 34.77309 403 LEU A CA 1
ATOM 4983 C C . LEU A 1 440 ? 159.92700 150.64100 113.24000 1.000 34.77309 403 LEU A C 1
ATOM 4984 O O . LEU A 1 440 ? 159.61300 150.75600 112.05000 1.000 34.77309 403 LEU A O 1
ATOM 5000 N N . VAL A 1 441 ? 160.43400 151.65100 113.94300 1.000 37.17121 404 VAL A N 1
ATOM 5001 C CA . VAL A 1 441 ? 160.96600 152.83100 113.26800 1.000 37.17121 404 VAL A CA 1
ATOM 5002 C C . VAL A 1 441 ? 162.10600 152.43600 112.34200 1.000 37.17121 404 VAL A C 1
ATOM 5003 O O . VAL A 1 441 ? 162.10700 152.76800 111.15100 1.000 37.17121 404 VAL A O 1
ATOM 5016 N N . SER A 1 442 ? 163.09700 151.72500 112.87800 1.000 38.08582 405 SER A N 1
ATOM 5017 C CA . SER A 1 442 ? 164.32800 151.50300 112.12700 1.000 38.08582 405 SER A CA 1
ATOM 5018 C C . SER A 1 442 ? 164.08600 150.71700 110.83900 1.000 38.08582 405 SER A C 1
ATOM 5019 O O . SER A 1 442 ? 164.66400 151.04200 109.79600 1.000 38.08582 405 SER A O 1
ATOM 5027 N N . CYS A 1 443 ? 163.23800 149.68700 110.88200 1.000 38.90603 406 CYS A N 1
ATOM 5028 C CA . CYS A 1 443 ? 162.92100 148.92800 109.67500 1.000 38.90603 406 CYS A CA 1
ATOM 5029 C C . CYS A 1 443 ? 161.88600 149.57700 108.76300 1.000 38.90603 406 CYS A C 1
ATOM 5030 O O . CYS A 1 443 ? 161.61500 149.02700 107.69000 1.000 38.90603 406 CYS A O 1
ATOM 5038 N N . GLY A 1 444 ? 161.29900 150.71000 109.13300 1.000 39.53144 407 GLY A N 1
ATOM 5039 C CA . GLY A 1 444 ? 160.37700 151.36900 108.22400 1.000 39.53144 407 GLY A CA 1
ATOM 5040 C C . GLY A 1 444 ? 159.05800 150.65800 108.00300 1.000 39.53144 407 GLY A C 1
ATOM 5041 O O . GLY A 1 444 ? 158.52700 150.69100 106.89000 1.000 39.53144 407 GLY A O 1
ATOM 5045 N N . MET A 1 445 ? 158.51900 150.00100 109.03000 1.000 36.02492 408 MET A N 1
ATOM 5046 C CA . MET A 1 445 ? 157.22200 149.34100 108.92200 1.000 36.02492 408 MET A CA 1
ATOM 5047 C C . MET A 1 445 ? 156.06500 150.30900 108.71200 1.000 36.02492 408 MET A C 1
ATOM 5048 O O . MET A 1 445 ? 155.01000 149.89000 108.22500 1.000 36.02492 408 MET A O 1
ATOM 5062 N N . MET A 1 446 ? 156.22900 151.58000 109.07700 1.000 36.71126 409 MET A N 1
ATOM 5063 C CA . MET A 1 446 ? 155.19000 152.56700 108.80200 1.000 36.71126 409 MET A CA 1
ATOM 5064 C C . MET A 1 446 ? 154.81400 152.63100 107.32900 1.000 36.71126 409 MET A C 1
ATOM 5065 O O . MET A 1 446 ? 153.63600 152.81600 107.00700 1.000 36.71126 409 MET A O 1
ATOM 5079 N N . GLU A 1 447 ? 155.76500 152.42200 106.42200 1.000 35.46433 410 GLU A N 1
ATOM 5080 C CA . GLU A 1 447 ? 155.43200 152.46900 105.00200 1.000 35.46433 410 GLU A CA 1
ATOM 5081 C C . GLU A 1 447 ? 154.53800 151.30400 104.59700 1.000 35.46433 410 GLU A C 1
ATOM 5082 O O . GLU A 1 447 ? 153.54400 151.49100 103.88500 1.000 35.46433 410 GLU A O 1
ATOM 5094 N N . ALA A 1 448 ? 154.81300 150.11300 105.12100 1.000 32.50914 411 ALA A N 1
ATOM 5095 C CA . ALA A 1 448 ? 153.99900 148.95500 104.77900 1.000 32.50914 411 ALA A CA 1
ATOM 5096 C C . ALA A 1 448 ? 152.63400 149.03800 105.44000 1.000 32.50914 411 ALA A C 1
ATOM 5097 O O . ALA A 1 448 ? 151.62100 148.64300 104.85100 1.000 32.50914 411 ALA A O 1
ATOM 5104 N N . LEU A 1 449 ? 152.58200 149.55800 106.66000 1.000 30.56550 412 LEU A N 1
ATOM 5105 C CA . LEU A 1 449 ? 151.30800 149.63900 107.35400 1.000 30.56550 412 LEU A CA 1
ATOM 5106 C C . LEU A 1 449 ? 150.41700 150.71400 106.74400 1.000 30.56550 412 LEU A C 1
ATOM 5107 O O . LEU A 1 449 ? 149.19800 150.53100 106.63700 1.000 30.56550 412 LEU A O 1
ATOM 5123 N N . LEU A 1 450 ? 151.00200 151.82800 106.30100 1.000 31.79157 413 LEU A N 1
ATOM 5124 C CA . LEU A 1 450 ? 150.23300 152.78600 105.52000 1.000 31.79157 413 LEU A CA 1
ATOM 5125 C C . LEU A 1 450 ? 149.83300 152.21500 104.16700 1.000 31.79157 413 LEU A C 1
ATOM 5126 O O . LEU A 1 450 ? 148.76200 152.55100 103.64600 1.000 31.79157 413 LEU A O 1
ATOM 5142 N N . LYS A 1 451 ? 150.61700 151.28000 103.63200 1.000 30.34908 414 LYS A N 1
ATOM 5143 C CA . LYS A 1 451 ? 150.20000 150.60300 102.41200 1.000 30.34908 414 LYS A CA 1
ATOM 5144 C C . LYS A 1 451 ? 148.95200 149.78200 102.68400 1.000 30.34908 414 LYS A C 1
ATOM 5145 O O . LYS A 1 451 ? 148.01900 149.74900 101.87100 1.000 30.34908 414 LYS A O 1
ATOM 5164 N N . VAL A 1 452 ? 148.92500 149.12700 103.84100 1.000 28.92764 415 VAL A N 1
ATOM 5165 C CA . VAL A 1 452 ? 147.76700 148.33400 104.23200 1.000 28.92764 415 VAL A CA 1
ATOM 5166 C C . VAL A 1 452 ? 146.55300 149.24100 104.35000 1.000 28.92764 415 VAL A C 1
ATOM 5167 O O . VAL A 1 452 ? 145.49000 148.97200 103.77900 1.000 28.92764 415 VAL A O 1
ATOM 5180 N N . ILE A 1 453 ? 146.70200 150.33800 105.09600 1.000 27.81125 416 ILE A N 1
ATOM 5181 C CA . ILE A 1 453 ? 145.58300 151.23000 105.37500 1.000 27.81125 416 ILE A CA 1
ATOM 5182 C C . ILE A 1 453 ? 145.14500 152.01000 104.14800 1.000 27.81125 416 ILE A C 1
ATOM 5183 O O . ILE A 1 453 ? 144.06400 152.60300 104.15900 1.000 27.81125 416 ILE A O 1
ATOM 5199 N N . LYS A 1 454 ? 145.92900 151.98800 103.07400 1.000 30.12321 417 LYS A N 1
ATOM 5200 C CA . LYS A 1 454 ? 145.52700 152.63600 101.83500 1.000 30.12321 417 LYS A CA 1
ATOM 5201 C C . LYS A 1 454 ? 144.88200 151.69000 100.83600 1.000 30.12321 417 LYS A C 1
ATOM 5202 O O . LYS A 1 454 ? 143.88000 152.05500 100.21500 1.000 30.12321 417 LYS A O 1
ATOM 5221 N N . PHE A 1 455 ? 145.42200 150.48500 100.65400 1.000 30.18552 418 PHE A N 1
ATOM 5222 C CA . PHE A 1 455 ? 144.99400 149.62900 99.55900 1.000 30.18552 418 PHE A CA 1
ATOM 5223 C C . PHE A 1 455 ? 144.11400 148.45800 99.97500 1.000 30.18552 418 PHE A C 1
ATOM 5224 O O . PHE A 1 455 ? 143.51800 147.82300 99.10000 1.000 30.18552 418 PHE A O 1
ATOM 5241 N N . LEU A 1 456 ? 144.01500 148.14500 101.26200 1.000 29.36423 419 LEU A N 1
ATOM 5242 C CA . LEU A 1 456 ? 143.18400 147.02300 101.67800 1.000 29.36423 419 LEU A CA 1
ATOM 5243 C C . LEU A 1 456 ? 141.70100 147.25800 101.42000 1.000 29.36423 419 LEU A C 1
ATOM 5244 O O . LEU A 1 456 ? 141.20600 148.38700 101.41700 1.000 29.36423 419 LEU A O 1
ATOM 5260 N N . GLY A 1 457 ? 141.00300 146.15100 101.19300 1.000 32.44324 420 GLY A N 1
ATOM 5261 C CA . GLY A 1 457 ? 139.60800 146.12600 100.81000 1.000 32.44324 420 GLY A CA 1
ATOM 5262 C C . GLY A 1 457 ? 138.65300 146.42300 101.94600 1.000 32.44324 420 GLY A C 1
ATOM 5263 O O . GLY A 1 457 ? 139.01900 147.04500 102.94700 1.000 32.44324 420 GLY A O 1
ATOM 5267 N N . ASP A 1 458 ? 137.41400 145.95700 101.78800 1.000 34.45509 421 ASP A N 1
ATOM 5268 C CA . ASP A 1 458 ? 136.29700 146.31900 102.64600 1.000 34.45509 421 ASP A CA 1
ATOM 5269 C C . ASP A 1 458 ? 135.76700 145.15500 103.47000 1.000 34.45509 421 ASP A C 1
ATOM 5270 O O . ASP A 1 458 ? 134.89600 145.36800 104.31700 1.000 34.45509 421 ASP A O 1
ATOM 5279 N N . GLU A 1 459 ? 136.23900 143.93800 103.22800 1.000 36.75494 422 GLU A N 1
ATOM 5280 C CA . GLU A 1 459 ? 135.68800 142.75500 103.87200 1.000 36.75494 422 GLU A CA 1
ATOM 5281 C C . GLU A 1 459 ? 136.14700 142.64900 105.32200 1.000 36.75494 422 GLU A C 1
ATOM 5282 O O . GLU A 1 459 ? 137.21700 143.13500 105.70000 1.000 36.75494 422 GLU A O 1
ATOM 5294 N N . GLN A 1 460 ? 135.30700 142.00300 106.13400 1.000 34.28144 423 GLN A N 1
ATOM 5295 C CA . GLN A 1 460 ? 135.43700 142.07300 107.58600 1.000 34.28144 423 GLN A CA 1
ATOM 5296 C C . GLN A 1 460 ? 136.84100 141.72100 108.06400 1.000 34.28144 423 GLN A C 1
ATOM 5297 O O . GLN A 1 460 ? 137.38800 142.38500 108.95400 1.000 34.28144 423 GLN A O 1
ATOM 5311 N N . ASP A 1 461 ? 137.46400 140.71200 107.45300 1.000 34.45775 424 ASP A N 1
ATOM 5312 C CA . ASP A 1 461 ? 138.82800 140.36500 107.83400 1.000 34.45775 424 ASP A CA 1
ATOM 5313 C C . ASP A 1 461 ? 139.80300 141.45600 107.42100 1.000 34.45775 424 ASP A C 1
ATOM 5314 O O . ASP A 1 461 ? 140.72800 141.79900 108.17100 1.000 34.45775 424 ASP A O 1
ATOM 5323 N N . GLN A 1 462 ? 139.60100 142.02500 106.23700 1.000 32.62740 425 GLN A N 1
ATOM 5324 C CA . GLN A 1 462 ? 140.46500 143.10700 105.79400 1.000 32.62740 425 GLN A CA 1
ATOM 5325 C C . GLN A 1 462 ? 140.25500 144.35100 106.64500 1.000 32.62740 425 GLN A C 1
ATOM 5326 O O . GLN A 1 462 ? 141.22200 145.03200 107.00200 1.000 32.62740 425 GLN A O 1
ATOM 5340 N N . ILE A 1 463 ? 139.00600 144.63900 107.02100 1.000 30.44987 426 ILE A N 1
ATOM 5341 C CA . ILE A 1 463 ? 138.75400 145.72000 107.97000 1.000 30.44987 426 ILE A CA 1
ATOM 5342 C C . ILE A 1 463 ? 139.52800 145.48100 109.25400 1.000 30.44987 426 ILE A C 1
ATOM 5343 O O . ILE A 1 463 ? 140.10000 146.41100 109.83900 1.000 30.44987 426 ILE A O 1
ATOM 5359 N N . THR A 1 464 ? 139.53600 144.23900 109.73300 1.000 28.88282 427 THR A N 1
ATOM 5360 C CA . THR A 1 464 ? 140.19400 143.96500 111.00100 1.000 28.88282 427 THR A CA 1
ATOM 5361 C C . THR A 1 464 ? 141.69800 144.16200 110.88600 1.000 28.88282 427 THR A C 1
ATOM 5362 O O . THR A 1 464 ? 142.32300 144.73400 111.78600 1.000 28.88282 427 THR A O 1
ATOM 5373 N N . PHE A 1 465 ? 142.29100 143.74700 109.76500 1.000 29.79263 428 PHE A N 1
ATOM 5374 C CA . PHE A 1 465 ? 143.71600 144.00100 109.56900 1.000 29.79263 428 PHE A CA 1
ATOM 5375 C C . PHE A 1 465 ? 144.00800 145.49400 109.49600 1.000 29.79263 428 PHE A C 1
ATOM 5376 O O . PHE A 1 465 ? 145.03900 145.95700 109.99600 1.000 29.79263 428 PHE A O 1
ATOM 5393 N N . VAL A 1 466 ? 143.11300 146.26500 108.87900 1.000 28.25780 429 VAL A N 1
ATOM 5394 C CA . VAL A 1 466 ? 143.30100 147.71300 108.83300 1.000 28.25780 429 VAL A CA 1
ATOM 5395 C C . VAL A 1 466 ? 143.26500 148.29800 110.23600 1.000 28.25780 429 VAL A C 1
ATOM 5396 O O . VAL A 1 466 ? 144.06200 149.18000 110.57800 1.000 28.25780 429 VAL A O 1
ATOM 5409 N N . THR A 1 467 ? 142.34000 147.82500 111.06900 1.000 26.44894 430 THR A N 1
ATOM 5410 C CA . THR A 1 467 ? 142.31000 148.30000 112.44700 1.000 26.44894 430 THR A CA 1
ATOM 5411 C C . THR A 1 467 ? 143.60600 147.96000 113.17100 1.000 26.44894 430 THR A C 1
ATOM 5412 O O . THR A 1 467 ? 144.15400 148.79500 113.90500 1.000 26.44894 430 THR A O 1
ATOM 5423 N N . ARG A 1 468 ? 144.12200 146.74500 112.97600 1.000 24.64624 431 ARG A N 1
ATOM 5424 C CA . ARG A 1 468 ? 145.33800 146.37700 113.69000 1.000 24.64624 431 ARG A CA 1
ATOM 5425 C C . ARG A 1 468 ? 146.47500 147.27600 113.23500 1.000 24.64624 431 ARG A C 1
ATOM 5426 O O . ARG A 1 468 ? 147.28200 147.74300 114.04700 1.000 24.64624 431 ARG A O 1
ATOM 5447 N N . ALA A 1 469 ? 146.53700 147.53900 111.93000 1.000 26.23706 432 ALA A N 1
ATOM 5448 C CA . ALA A 1 469 ? 147.59800 148.37200 111.38600 1.000 26.23706 432 ALA A CA 1
ATOM 5449 C C . ALA A 1 469 ? 147.50700 149.77700 111.95400 1.000 26.23706 432 ALA A C 1
ATOM 5450 O O . ALA A 1 469 ? 148.53000 150.40100 112.24900 1.000 26.23706 432 ALA A O 1
ATOM 5457 N N . VAL A 1 470 ? 146.29100 150.31100 112.07100 1.000 26.96633 433 VAL A N 1
ATOM 5458 C CA . VAL A 1 470 ? 146.13200 151.66300 112.59000 1.000 26.96633 433 VAL A CA 1
ATOM 5459 C C . VAL A 1 470 ? 146.60500 151.72100 114.03400 1.000 26.96633 433 VAL A C 1
ATOM 5460 O O . VAL A 1 470 ? 147.27400 152.67500 114.44600 1.000 26.96633 433 VAL A O 1
ATOM 5473 N N . ARG A 1 471 ? 146.25400 150.71200 114.83200 1.000 27.00416 434 ARG A N 1
ATOM 5474 C CA . ARG A 1 471 ? 146.72600 150.67900 116.21400 1.000 27.00416 434 ARG A CA 1
ATOM 5475 C C . ARG A 1 471 ? 148.25000 150.63000 116.26700 1.000 27.00416 434 ARG A C 1
ATOM 5476 O O . ARG A 1 471 ? 148.87600 151.31500 117.08600 1.000 27.00416 434 ARG A O 1
ATOM 5497 N N . VAL A 1 472 ? 148.86400 149.81600 115.40700 1.000 28.67680 435 VAL A N 1
ATOM 5498 C CA . VAL A 1 472 ? 150.32200 149.71000 115.40000 1.000 28.67680 435 VAL A CA 1
ATOM 5499 C C . VAL A 1 472 ? 150.93600 151.04600 115.01000 1.000 28.67680 435 VAL A C 1
ATOM 5500 O O . VAL A 1 472 ? 151.94700 151.47700 115.57900 1.000 28.67680 435 VAL A O 1
ATOM 5513 N N . VAL A 1 473 ? 150.34400 151.71200 114.02300 1.000 30.22466 436 VAL A N 1
ATOM 5514 C CA . VAL A 1 473 ? 150.86000 152.99700 113.57800 1.000 30.22466 436 VAL A CA 1
ATOM 5515 C C . VAL A 1 473 ? 150.74700 154.00300 114.70900 1.000 30.22466 436 VAL A C 1
ATOM 5516 O O . VAL A 1 473 ? 151.60700 154.86900 114.87800 1.000 30.22466 436 VAL A O 1
ATOM 5529 N N . ASP A 1 474 ? 149.66100 153.93000 115.47400 1.000 31.17199 437 ASP A N 1
ATOM 5530 C CA . ASP A 1 474 ? 149.49100 154.82500 116.60900 1.000 31.17199 437 ASP A CA 1
ATOM 5531 C C . ASP A 1 474 ? 150.56900 154.58900 117.65800 1.000 31.17199 437 ASP A C 1
ATOM 5532 O O . ASP A 1 474 ? 151.13900 155.54000 118.20300 1.000 31.17199 437 ASP A O 1
ATOM 5541 N N . LEU A 1 475 ? 150.85900 153.32200 117.94900 1.000 31.30956 438 LEU A N 1
ATOM 5542 C CA . LEU A 1 475 ? 151.91400 152.98900 118.90300 1.000 31.30956 438 LEU A CA 1
ATOM 5543 C C . LEU A 1 475 ? 153.29400 153.44400 118.44100 1.000 31.30956 438 LEU A C 1
ATOM 5544 O O . LEU A 1 475 ? 154.11600 153.86900 119.26000 1.000 31.30956 438 LEU A O 1
ATOM 5560 N N . ILE A 1 476 ? 153.57400 153.36200 117.14200 1.000 33.36716 439 ILE A N 1
ATOM 5561 C CA . ILE A 1 476 ? 154.84700 153.87700 116.63700 1.000 33.36716 439 ILE A CA 1
ATOM 5562 C C . ILE A 1 476 ? 154.87700 155.39900 116.67300 1.000 33.36716 439 ILE A C 1
ATOM 5563 O O . ILE A 1 476 ? 155.83000 156.00100 117.18000 1.000 33.36716 439 ILE A O 1
ATOM 5579 N N . THR A 1 477 ? 153.84700 156.04800 116.14100 1.000 35.56997 440 THR A N 1
ATOM 5580 C CA . THR A 1 477 ? 153.83700 157.50100 116.11100 1.000 35.56997 440 THR A CA 1
ATOM 5581 C C . THR A 1 477 ? 153.84200 158.11800 117.50000 1.000 35.56997 440 THR A C 1
ATOM 5582 O O . THR A 1 477 ? 154.02700 159.33100 117.62000 1.000 35.56997 440 THR A O 1
ATOM 5593 N N . ASN A 1 478 ? 153.64700 157.32500 118.54800 1.000 36.20780 441 ASN A N 1
ATOM 5594 C CA . ASN A 1 478 ? 153.85000 157.83200 119.89500 1.000 36.20780 441 ASN A CA 1
ATOM 5595 C C . ASN A 1 478 ? 155.31700 158.08200 120.21500 1.000 36.20780 441 ASN A C 1
ATOM 5596 O O . ASN A 1 478 ? 155.61100 158.61000 121.29200 1.000 36.20780 441 ASN A O 1
ATOM 5607 N N . LEU A 1 479 ? 156.24100 157.71200 119.32300 1.000 37.50986 442 LEU A N 1
ATOM 5608 C CA . LEU A 1 479 ? 157.64600 158.05800 119.50800 1.000 37.50986 442 LEU A CA 1
ATOM 5609 C C . LEU A 1 479 ? 158.40100 158.50900 118.26400 1.000 37.50986 442 LEU A C 1
ATOM 5610 O O . LEU A 1 479 ? 159.50500 159.03800 118.41900 1.000 37.50986 442 LEU A O 1
ATOM 5626 N N . ASP A 1 480 ? 157.88200 158.32300 117.05100 1.000 41.24911 443 ASP A N 1
ATOM 5627 C CA . ASP A 1 480 ? 158.40600 159.02000 115.88400 1.000 41.24911 443 ASP A CA 1
ATOM 5628 C C . ASP A 1 480 ? 157.26800 159.52900 115.01700 1.000 41.24911 443 ASP A C 1
ATOM 5629 O O . ASP A 1 480 ? 156.31600 158.79900 114.73700 1.000 41.24911 443 ASP A O 1
ATOM 5638 N N . MET A 1 481 ? 157.40000 160.77200 114.55200 1.000 46.76357 444 MET A N 1
ATOM 5639 C CA . MET A 1 481 ? 156.46800 161.34900 113.59600 1.000 46.76357 444 MET A CA 1
ATOM 5640 C C . MET A 1 481 ? 157.00900 161.46300 112.18000 1.000 46.76357 444 MET A C 1
ATOM 5641 O O . MET A 1 481 ? 156.21300 161.49400 111.23800 1.000 46.76357 444 MET A O 1
ATOM 5655 N N . ALA A 1 482 ? 158.33000 161.52400 112.00200 1.000 46.41950 445 ALA A N 1
ATOM 5656 C CA . ALA A 1 482 ? 158.87800 161.91300 110.70600 1.000 46.41950 445 ALA A CA 1
ATOM 5657 C C . ALA A 1 482 ? 158.53100 160.90500 109.62100 1.000 46.41950 445 ALA A C 1
ATOM 5658 O O . ALA A 1 482 ? 158.19600 161.29000 108.49600 1.000 46.41950 445 ALA A O 1
ATOM 5665 N N . ALA A 1 483 ? 158.61600 159.61200 109.92700 1.000 42.93250 446 ALA A N 1
ATOM 5666 C CA . ALA A 1 483 ? 158.22600 158.60100 108.95100 1.000 42.93250 446 ALA A CA 1
ATOM 5667 C C . ALA A 1 483 ? 156.76000 158.74800 108.55800 1.000 42.93250 446 ALA A C 1
ATOM 5668 O O . ALA A 1 483 ? 156.42500 158.78700 107.36900 1.000 42.93250 446 ALA A O 1
ATOM 5675 N N . PHE A 1 484 ? 155.86900 158.81900 109.54900 1.000 38.59200 447 PHE A N 1
ATOM 5676 C CA . PHE A 1 484 ? 154.44500 158.97200 109.26500 1.000 38.59200 447 PHE A CA 1
ATOM 5677 C C . PHE A 1 484 ? 154.17400 160.18500 108.38400 1.000 38.59200 447 PHE A C 1
ATOM 5678 O O . PHE A 1 484 ? 153.42600 160.10400 107.40400 1.000 38.59200 447 PHE A O 1
ATOM 5695 N N . GLN A 1 485 ? 154.78000 161.32200 108.72000 1.000 46.80093 448 GLN A N 1
ATOM 5696 C CA . GLN A 1 485 ? 154.54400 162.54200 107.95800 1.000 46.80093 448 GLN A CA 1
ATOM 5697 C C . GLN A 1 485 ? 155.09500 162.41200 106.54500 1.000 46.80093 448 GLN A C 1
ATOM 5698 O O . GLN A 1 485 ? 154.44900 162.82400 105.57500 1.000 46.80093 448 GLN A O 1
ATOM 5712 N N . SER A 1 486 ? 156.29200 161.84300 106.41700 1.000 51.97921 449 SER A N 1
ATOM 5713 C CA . SER A 1 486 ? 156.91800 161.66200 105.11500 1.000 51.97921 449 SER A CA 1
ATOM 5714 C C . SER A 1 486 ? 156.13100 160.72200 104.21600 1.000 51.97921 449 SER A C 1
ATOM 5715 O O . SER A 1 486 ? 156.13500 160.88700 102.99200 1.000 51.97921 449 SER A O 1
ATOM 5723 N N . HIS A 1 487 ? 155.45300 159.73900 104.79300 1.000 41.88333 450 HIS A N 1
ATOM 5724 C CA . HIS A 1 487 ? 154.59100 158.84100 104.04300 1.000 41.88333 450 HIS A CA 1
ATOM 5725 C C . HIS A 1 487 ? 153.18100 159.38400 103.84000 1.000 41.88333 450 HIS A C 1
ATOM 5726 O O . HIS A 1 487 ? 152.30000 158.62900 103.41700 1.000 41.88333 450 HIS A O 1
ATOM 5739 N N . SER A 1 488 ? 152.94500 160.66500 104.12000 1.000 41.45406 451 SER A N 1
ATOM 5740 C CA . SER A 1 488 ? 151.63900 161.28300 103.88800 1.000 41.45406 451 SER A CA 1
ATOM 5741 C C . SER A 1 488 ? 150.54000 160.58900 104.68500 1.000 41.45406 451 SER A C 1
ATOM 5742 O O . SER A 1 488 ? 149.38900 160.51900 104.25000 1.000 41.45406 451 SER A O 1
ATOM 5750 N N . GLY A 1 489 ? 150.89800 160.05500 105.85200 1.000 35.69936 452 GLY A N 1
ATOM 5751 C CA . GLY A 1 489 ? 149.98400 159.19100 106.57800 1.000 35.69936 452 GLY A CA 1
ATOM 5752 C C . GLY A 1 489 ? 148.66000 159.85300 106.90300 1.000 35.69936 452 GLY A C 1
ATOM 5753 O O . GLY A 1 489 ? 147.61100 159.21100 106.86100 1.000 35.69936 452 GLY A O 1
ATOM 5757 N N . LEU A 1 490 ? 148.69100 161.13600 107.25800 1.000 36.52817 453 LEU A N 1
ATOM 5758 C CA . LEU A 1 490 ? 147.46100 161.83800 107.61100 1.000 36.52817 453 LEU A CA 1
ATOM 5759 C C . LEU A 1 490 ? 146.47300 161.83200 106.45100 1.000 36.52817 453 LEU A C 1
ATOM 5760 O O . LEU A 1 490 ? 145.26900 161.61000 106.64400 1.000 36.52817 453 LEU A O 1
ATOM 5776 N N . SER A 1 491 ? 146.97200 162.03500 105.23300 1.000 34.11272 454 SER A N 1
ATOM 5777 C CA . SER A 1 491 ? 146.11600 161.97600 104.05700 1.000 34.11272 454 SER A CA 1
ATOM 5778 C C . SER A 1 491 ? 145.50100 160.59200 103.92400 1.000 34.11272 454 SER A C 1
ATOM 5779 O O . SER A 1 491 ? 144.31300 160.45700 103.61300 1.000 34.11272 454 SER A O 1
ATOM 5787 N N . ILE A 1 492 ? 146.30400 159.55200 104.13700 1.000 31.99948 455 ILE A N 1
ATOM 5788 C CA . ILE A 1 492 ? 145.82700 158.18400 103.97400 1.000 31.99948 455 ILE A CA 1
ATOM 5789 C C . ILE A 1 492 ? 144.74100 157.89400 104.99900 1.000 31.99948 455 ILE A C 1
ATOM 5790 O O . ILE A 1 492 ? 143.71200 157.28000 104.68700 1.000 31.99948 455 ILE A O 1
ATOM 5806 N N . PHE A 1 493 ? 144.96200 158.32300 106.24100 1.000 30.31196 456 PHE A N 1
ATOM 5807 C CA . PHE A 1 493 ? 143.98900 158.09600 107.30000 1.000 30.31196 456 PHE A CA 1
ATOM 5808 C C . PHE A 1 493 ? 142.67800 158.78700 106.96500 1.000 30.31196 456 PHE A C 1
ATOM 5809 O O . PHE A 1 493 ? 141.59700 158.20300 107.11300 1.000 30.31196 456 PHE A O 1
ATOM 5826 N N . ILE A 1 494 ? 142.75700 160.03200 106.50000 1.000 32.17900 457 ILE A N 1
ATOM 5827 C CA . ILE A 1 494 ? 141.55000 160.78400 106.18800 1.000 32.17900 457 ILE A CA 1
ATOM 5828 C C . ILE A 1 494 ? 140.81800 160.15200 105.01300 1.000 32.17900 457 ILE A C 1
ATOM 5829 O O . ILE A 1 494 ? 139.58400 160.08100 104.99800 1.000 32.17900 457 ILE A O 1
ATOM 5845 N N . TYR A 1 495 ? 141.56100 159.68000 104.01200 1.000 30.25762 458 TYR A N 1
ATOM 5846 C CA . TYR A 1 495 ? 140.92700 159.04900 102.86200 1.000 30.25762 458 TYR A CA 1
ATOM 5847 C C . TYR A 1 495 ? 140.23900 157.75200 103.26300 1.000 30.25762 458 TYR A C 1
ATOM 5848 O O . TYR A 1 495 ? 139.14300 157.45000 102.78000 1.000 30.25762 458 TYR A O 1
ATOM 5866 N N . ARG A 1 496 ? 140.86200 156.96700 104.14200 1.000 28.98544 459 ARG A N 1
ATOM 5867 C CA . ARG A 1 496 ? 140.22000 155.74300 104.61200 1.000 28.98544 459 ARG A CA 1
ATOM 5868 C C . ARG A 1 496 ? 138.97500 156.05100 105.43000 1.000 28.98544 459 ARG A C 1
ATOM 5869 O O . ARG A 1 496 ? 137.96700 155.33800 105.33700 1.000 28.98544 459 ARG A O 1
ATOM 5890 N N . LEU A 1 497 ? 139.02900 157.10200 106.24300 1.000 29.86233 460 LEU A N 1
ATOM 5891 C CA . LEU A 1 497 ? 137.85400 157.50100 107.00500 1.000 29.86233 460 LEU A CA 1
ATOM 5892 C C . LEU A 1 497 ? 136.72900 157.93300 106.07600 1.000 29.86233 460 LEU A C 1
ATOM 5893 O O . LEU A 1 497 ? 135.56300 157.57600 106.28800 1.000 29.86233 460 LEU A O 1
ATOM 5909 N N . GLU A 1 498 ? 137.07500 158.62200 104.98800 1.000 30.81237 461 GLU A N 1
ATOM 5910 C CA . GLU A 1 498 ? 136.07400 158.98600 103.99600 1.000 30.81237 461 GLU A CA 1
ATOM 5911 C C . GLU A 1 498 ? 135.52600 157.75100 103.29900 1.000 30.81237 461 GLU A C 1
ATOM 5912 O O . GLU A 1 498 ? 134.33300 157.68300 103.00200 1.000 30.81237 461 GLU A O 1
ATOM 5924 N N . HIS A 1 499 ? 136.36700 156.74800 103.06900 1.000 31.43145 462 HIS A N 1
ATOM 5925 C CA . HIS A 1 499 ? 135.94100 155.57800 102.31000 1.000 31.43145 462 HIS A CA 1
ATOM 5926 C C . HIS A 1 499 ? 135.00000 154.71300 103.13900 1.000 31.43145 462 HIS A C 1
ATOM 5927 O O . HIS A 1 499 ? 133.97400 154.23100 102.63900 1.000 31.43145 462 HIS A O 1
ATOM 5940 N N . GLU A 1 500 ? 135.27400 154.59500 104.43500 1.000 30.00503 463 GLU A N 1
ATOM 5941 C CA . GLU A 1 500 ? 134.38600 153.83500 105.30700 1.000 30.00503 463 GLU A CA 1
ATOM 5942 C C . GLU A 1 500 ? 133.09600 154.58900 105.60000 1.000 30.00503 463 GLU A C 1
ATOM 5943 O O . GLU A 1 500 ? 132.01500 153.98700 105.61900 1.000 30.00503 463 GLU A O 1
ATOM 5955 N N . VAL A 1 501 ? 133.17000 155.89800 105.83600 1.000 29.74101 464 VAL A N 1
ATOM 5956 C CA . VAL A 1 501 ? 131.94100 156.66300 106.00100 1.000 29.74101 464 VAL A CA 1
ATOM 5957 C C . VAL A 1 501 ? 131.10700 156.65000 104.72500 1.000 29.74101 464 VAL A C 1
ATOM 5958 O O . VAL A 1 501 ? 129.87600 156.62200 104.78400 1.000 29.74101 464 VAL A O 1
ATOM 5971 N N . ASP A 1 502 ? 131.74800 156.68500 103.55600 1.000 31.58648 465 ASP A N 1
ATOM 5972 C CA . ASP A 1 502 ? 131.01600 156.55100 102.30100 1.000 31.58648 465 ASP A CA 1
ATOM 5973 C C . ASP A 1 502 ? 130.40300 155.16800 102.12100 1.000 31.58648 465 ASP A C 1
ATOM 5974 O O . ASP A 1 502 ? 129.37500 155.03500 101.44900 1.000 31.58648 465 ASP A O 1
ATOM 5983 N N . LEU A 1 503 ? 131.00900 154.13100 102.69600 1.000 32.98564 466 LEU A N 1
ATOM 5984 C CA . LEU A 1 503 ? 130.40000 152.80700 102.60900 1.000 32.98564 466 LEU A CA 1
ATOM 5985 C C . LEU A 1 503 ? 129.25000 152.63900 103.59300 1.000 32.98564 466 LEU A C 1
ATOM 5986 O O . LEU A 1 503 ? 128.34400 151.83400 103.35400 1.000 32.98564 466 LEU A O 1
ATOM 6002 N N . CYS A 1 504 ? 129.28200 153.37800 104.69800 1.000 33.58901 467 CYS A N 1
ATOM 6003 C CA . CYS A 1 504 ? 128.12000 153.47400 105.58100 1.000 33.58901 467 CYS A CA 1
ATOM 6004 C C . CYS A 1 504 ? 127.01500 154.33200 104.97200 1.000 33.58901 467 CYS A C 1
ATOM 6005 O O . CYS A 1 504 ? 125.82600 154.05300 105.16000 1.000 33.58901 467 CYS A O 1
ATOM 6013 N N . ARG A 1 505 ? 127.39700 155.38000 104.24600 1.000 33.76027 468 ARG A N 1
ATOM 6014 C CA . ARG A 1 505 ? 126.44700 156.27600 103.60000 1.000 33.76027 468 ARG A CA 1
ATOM 6015 C C . ARG A 1 505 ? 125.41700 155.52600 102.77100 1.000 33.76027 468 ARG A C 1
ATOM 6016 O O . ARG A 1 505 ? 124.29600 156.01200 102.58600 1.000 33.76027 468 ARG A O 1
ATOM 6037 N N . LYS A 1 506 ? 125.77300 154.35100 102.25500 1.000 36.78626 469 LYS A N 1
ATOM 6038 C CA . LYS A 1 506 ? 124.79800 153.55100 101.52300 1.000 36.78626 469 LYS A CA 1
ATOM 6039 C C . LYS A 1 506 ? 123.72300 152.99900 102.44900 1.000 36.78626 469 LYS A C 1
ATOM 6040 O O . LYS A 1 506 ? 122.53600 153.01000 102.10500 1.000 36.78626 469 LYS A O 1
ATOM 6059 N N . GLU A 1 507 ? 124.11700 152.51000 103.62400 1.000 38.94977 470 GLU A N 1
ATOM 6060 C CA . GLU A 1 507 ? 123.13700 151.98600 104.56800 1.000 38.94977 470 GLU A CA 1
ATOM 6061 C C . GLU A 1 507 ? 122.31300 153.08900 105.22100 1.000 38.94977 470 GLU A C 1
ATOM 6062 O O . GLU A 1 507 ? 121.12500 152.88800 105.49400 1.000 38.94977 470 GLU A O 1
ATOM 6074 N N . CYS A 1 508 ? 122.91200 154.25100 105.47700 1.000 35.80091 471 CYS A N 1
ATOM 6075 C CA . CYS A 1 508 ? 122.29300 155.28600 106.30600 1.000 35.80091 471 CYS A CA 1
ATOM 6076 C C . CYS A 1 508 ? 122.61300 156.66500 105.75300 1.000 35.80091 471 CYS A C 1
ATOM 6077 O O . CYS A 1 508 ? 123.44700 157.39800 106.30000 1.000 35.80091 471 CYS A O 1
ATOM 6085 N N . PRO A 1 509 ? 121.96200 157.05700 104.65500 1.000 35.64220 472 PRO A N 1
ATOM 6086 C CA . PRO A 1 509 ? 122.38600 158.26400 103.93000 1.000 35.64220 472 PRO A CA 1
ATOM 6087 C C . PRO A 1 509 ? 122.02100 159.56700 104.61600 1.000 35.64220 472 PRO A C 1
ATOM 6088 O O . PRO A 1 509 ? 122.53600 160.61600 104.21000 1.000 35.64220 472 PRO A O 1
ATOM 6099 N N . PHE A 1 510 ? 121.15200 159.54100 105.62400 1.000 33.88323 473 PHE A N 1
ATOM 6100 C CA . PHE A 1 510 ? 120.71900 160.77000 106.28000 1.000 33.88323 473 PHE A CA 1
ATOM 6101 C C . PHE A 1 510 ? 121.90600 161.60400 106.73500 1.000 33.88323 473 PHE A C 1
ATOM 6102 O O . PHE A 1 510 ? 122.84100 161.09600 107.35900 1.000 33.88323 473 PHE A O 1
ATOM 6119 N N . VAL A 1 511 ? 121.85700 162.89500 106.42000 1.000 32.89782 474 VAL A N 1
ATOM 6120 C CA . VAL A 1 511 ? 122.73700 163.89100 107.01500 1.000 32.89782 474 VAL A CA 1
ATOM 6121 C C . VAL A 1 511 ? 121.90300 165.11300 107.36400 1.000 32.89782 474 VAL A C 1
ATOM 6122 O O . VAL A 1 511 ? 121.04700 165.53900 106.58200 1.000 32.89782 474 VAL A O 1
ATOM 6135 N N . ILE A 1 512 ? 122.15500 165.67500 108.53900 1.000 33.02087 475 ILE A N 1
ATOM 6136 C CA . ILE A 1 512 ? 121.50300 166.90400 108.96200 1.000 33.02087 475 ILE A CA 1
ATOM 6137 C C . ILE A 1 512 ? 121.80400 168.01100 107.96000 1.000 33.02087 475 ILE A C 1
ATOM 6138 O O . ILE A 1 512 ? 122.94200 168.46500 107.84700 1.000 33.02087 475 ILE A O 1
ATOM 6154 N N . GLN A 1 536 ? 122.28700 149.60100 112.21800 1.000 40.20305 499 GLN A N 1
ATOM 6155 C CA . GLN A 1 536 ? 123.46400 149.75300 113.06300 1.000 40.20305 499 GLN A CA 1
ATOM 6156 C C . GLN A 1 536 ? 124.73700 149.54300 112.24600 1.000 40.20305 499 GLN A C 1
ATOM 6157 O O . GLN A 1 536 ? 124.74200 148.77600 111.28500 1.000 40.20305 499 GLN A O 1
ATOM 6170 N N . CYS A 1 537 ? 125.81400 150.22900 112.62100 1.000 33.61076 500 CYS A N 1
ATOM 6171 C CA . CYS A 1 537 ? 127.07600 150.06700 111.91300 1.000 33.61076 500 CYS A CA 1
ATOM 6172 C C . CYS A 1 537 ? 127.64800 148.67300 112.12700 1.000 33.61076 500 CYS A C 1
ATOM 6173 O O . CYS A 1 537 ? 127.47300 148.05900 113.18300 1.000 33.61076 500 CYS A O 1
ATOM 6180 N N . ILE A 1 538 ? 128.33900 148.17100 111.10800 1.000 31.95524 501 ILE A N 1
ATOM 6181 C CA . ILE A 1 538 ? 129.04000 146.89600 111.21600 1.000 31.95524 501 ILE A CA 1
ATOM 6182 C C . ILE A 1 538 ? 130.15200 147.04700 112.25300 1.000 31.95524 501 ILE A C 1
ATOM 6183 O O . ILE A 1 538 ? 130.98900 147.95300 112.13300 1.000 31.95524 501 ILE A O 1
ATOM 6199 N N . PRO A 1 539 ? 130.18500 146.21000 113.29300 1.000 31.36385 502 PRO A N 1
ATOM 6200 C CA . PRO A 1 539 ? 131.14100 146.42800 114.39500 1.000 31.36385 502 PRO A CA 1
ATOM 6201 C C . PRO A 1 539 ? 132.59300 146.65400 113.99600 1.000 31.36385 502 PRO A C 1
ATOM 6202 O O . PRO A 1 539 ? 133.26700 147.50600 114.59000 1.000 31.36385 502 PRO A O 1
ATOM 6213 N N . GLN A 1 540 ? 133.09800 145.91100 113.01200 1.000 30.48650 503 GLN A N 1
ATOM 6214 C CA . GLN A 1 540 ? 134.49900 146.04800 112.62400 1.000 30.48650 503 GLN A CA 1
ATOM 6215 C C . GLN A 1 540 ? 134.79500 147.41200 112.01700 1.000 30.48650 503 GLN A C 1
ATOM 6216 O O . GLN A 1 540 ? 135.83900 148.01400 112.29800 1.000 30.48650 503 GLN A O 1
ATOM 6230 N N . ARG A 1 541 ? 133.87000 147.93600 111.22000 1.000 29.77545 504 ARG A N 1
ATOM 6231 C CA . ARG A 1 541 ? 134.04900 149.26900 110.66600 1.000 29.77545 504 ARG A CA 1
ATOM 6232 C C . ARG A 1 541 ? 133.96400 150.33300 111.74800 1.000 29.77545 504 ARG A C 1
ATOM 6233 O O . ARG A 1 541 ? 134.67400 151.34200 111.69100 1.000 29.77545 504 ARG A O 1
ATOM 6254 N N . ALA A 1 542 ? 133.08800 150.13700 112.73100 1.000 27.56026 505 ALA A N 1
ATOM 6255 C CA . ALA A 1 542 ? 133.02500 151.06800 113.84900 1.000 27.56026 505 ALA A CA 1
ATOM 6256 C C . ALA A 1 542 ? 134.30500 151.05900 114.67300 1.000 27.56026 505 ALA A C 1
ATOM 6257 O O . ALA A 1 542 ? 134.76800 152.11400 115.11500 1.000 27.56026 505 ALA A O 1
ATOM 6264 N N . ALA A 1 543 ? 134.92900 149.89200 114.83800 1.000 26.76689 506 ALA A N 1
ATOM 6265 C CA . ALA A 1 543 ? 136.21200 149.84800 115.53500 1.000 26.76689 506 ALA A CA 1
ATOM 6266 C C . ALA A 1 543 ? 137.32400 150.49300 114.71800 1.000 26.76689 506 ALA A C 1
ATOM 6267 O O . ALA A 1 543 ? 138.20400 151.16400 115.27200 1.000 26.76689 506 ALA A O 1
ATOM 6274 N N . LEU A 1 544 ? 137.27400 150.34100 113.39700 1.000 27.76527 507 LEU A N 1
ATOM 6275 C CA . LEU A 1 544 ? 138.22100 151.04300 112.53900 1.000 27.76527 507 LEU A CA 1
ATOM 6276 C C . LEU A 1 544 ? 138.07600 152.55000 112.67800 1.000 27.76527 507 LEU A C 1
ATOM 6277 O O . LEU A 1 544 ? 139.05400 153.26300 112.94000 1.000 27.76527 507 LEU A O 1
ATOM 6293 N N . LEU A 1 545 ? 136.85800 153.05300 112.48400 1.000 28.06815 508 LEU A N 1
ATOM 6294 C CA . LEU A 1 545 ? 136.59800 154.47700 112.62600 1.000 28.06815 508 LEU A CA 1
ATOM 6295 C C . LEU A 1 545 ? 137.04400 154.98000 113.98700 1.000 28.06815 508 LEU A C 1
ATOM 6296 O O . LEU A 1 545 ? 137.62300 156.06300 114.10300 1.000 28.06815 508 LEU A O 1
ATOM 6312 N N . LYS A 1 546 ? 136.76100 154.20700 115.03300 1.000 26.96416 509 LYS A N 1
ATOM 6313 C CA . LYS A 1 546 ? 137.10700 154.60300 116.39000 1.000 26.96416 509 LYS A CA 1
ATOM 6314 C C . LYS A 1 546 ? 138.61300 154.73200 116.58000 1.000 26.96416 509 LYS A C 1
ATOM 6315 O O . LYS A 1 546 ? 139.09900 155.74700 117.09200 1.000 26.96416 509 LYS A O 1
ATOM 6334 N N . SER A 1 547 ? 139.37700 153.72300 116.15300 1.000 25.68164 510 SER A N 1
ATOM 6335 C CA . SER A 1 547 ? 140.82900 153.80900 116.28900 1.000 25.68164 510 SER A CA 1
ATOM 6336 C C . SER A 1 547 ? 141.42400 154.91100 115.42500 1.000 25.68164 510 SER A C 1
ATOM 6337 O O . SER A 1 547 ? 142.40400 155.55500 115.82200 1.000 25.68164 510 SER A O 1
ATOM 6345 N N . MET A 1 548 ? 140.79100 155.22000 114.30000 1.000 26.84472 511 MET A N 1
ATOM 6346 C CA . MET A 1 548 ? 141.36900 156.20600 113.40000 1.000 26.84472 511 MET A CA 1
ATOM 6347 C C . MET A 1 548 ? 141.05200 157.62000 113.86400 1.000 26.84472 511 MET A C 1
ATOM 6348 O O . MET A 1 548 ? 141.89200 158.52100 113.75400 1.000 26.84472 511 MET A O 1
ATOM 6362 N N . LEU A 1 549 ? 139.86500 157.82300 114.42800 1.000 29.12515 512 LEU A N 1
ATOM 6363 C CA . LEU A 1 549 ? 139.56100 159.09200 115.07100 1.000 29.12515 512 LEU A CA 1
ATOM 6364 C C . LEU A 1 549 ? 140.38800 159.29200 116.33300 1.000 29.12515 512 LEU A C 1
ATOM 6365 O O . LEU A 1 549 ? 140.78000 160.42000 116.64000 1.000 29.12515 512 LEU A O 1
ATOM 6381 N N . ASN A 1 550 ? 140.64500 158.22800 117.09600 1.000 29.53979 513 ASN A N 1
ATOM 6382 C CA . ASN A 1 550 ? 141.57900 158.35300 118.21200 1.000 29.53979 513 ASN A CA 1
ATOM 6383 C C . ASN A 1 550 ? 142.96700 158.77000 117.74000 1.000 29.53979 513 ASN A C 1
ATOM 6384 O O . ASN A 1 550 ? 143.61200 159.62000 118.36600 1.000 29.53979 513 ASN A O 1
ATOM 6395 N N . PHE A 1 551 ? 143.42700 158.22500 116.61300 1.000 32.20825 514 PHE A N 1
ATOM 6396 C CA . PHE A 1 551 ? 144.70100 158.68300 116.06800 1.000 32.20825 514 PHE A CA 1
ATOM 6397 C C . PHE A 1 551 ? 144.64700 160.15000 115.67000 1.000 32.20825 514 PHE A C 1
ATOM 6398 O O . PHE A 1 551 ? 145.59600 160.89900 115.91900 1.000 32.20825 514 PHE A O 1
ATOM 6415 N N . LEU A 1 552 ? 143.57300 160.57000 115.00800 1.000 32.73853 515 LEU A N 1
ATOM 6416 C CA . LEU A 1 552 ? 143.48300 161.95900 114.57200 1.000 32.73853 515 LEU A CA 1
ATOM 6417 C C . LEU A 1 552 ? 143.43000 162.90600 115.76400 1.000 32.73853 515 LEU A C 1
ATOM 6418 O O . LEU A 1 552 ? 144.07700 163.96000 115.75900 1.000 32.73853 515 LEU A O 1
ATOM 6434 N N . LYS A 1 553 ? 142.67000 162.54100 116.79500 1.000 34.14822 516 LYS A N 1
ATOM 6435 C CA . LYS A 1 553 ? 142.67000 163.29700 118.03900 1.000 34.14822 516 LYS A CA 1
ATOM 6436 C C . LYS A 1 553 ? 144.06400 163.39500 118.64200 1.000 34.14822 516 LYS A C 1
ATOM 6437 O O . LYS A 1 553 ? 144.47700 164.47000 119.09000 1.000 34.14822 516 LYS A O 1
ATOM 6456 N N . LYS A 1 554 ? 144.80900 162.29000 118.66200 1.000 37.18986 517 LYS A N 1
ATOM 6457 C CA . LYS A 1 554 ? 146.16300 162.34300 119.20200 1.000 37.18986 517 LYS A CA 1
ATOM 6458 C C . LYS A 1 554 ? 147.06800 163.24300 118.37200 1.000 37.18986 517 LYS A C 1
ATOM 6459 O O . LYS A 1 554 ? 147.86100 164.01800 118.91800 1.000 37.18986 517 LYS A O 1
ATOM 6478 N N . ALA A 1 555 ? 146.96200 163.15000 117.04800 1.000 41.12542 518 ALA A N 1
ATOM 6479 C CA . ALA A 1 555 ? 147.80100 163.95500 116.17100 1.000 41.12542 518 ALA A CA 1
ATOM 6480 C C . ALA A 1 555 ? 147.51500 165.43900 116.31500 1.000 41.12542 518 ALA A C 1
ATOM 6481 O O . ALA A 1 555 ? 148.44300 166.25400 116.37400 1.000 41.12542 518 ALA A O 1
ATOM 6488 N N . ILE A 1 556 ? 146.24000 165.81300 116.37100 1.000 41.06660 519 ILE A N 1
ATOM 6489 C CA . ILE A 1 556 ? 145.90200 167.21600 116.57100 1.000 41.06660 519 ILE A CA 1
ATOM 6490 C C . ILE A 1 556 ? 146.51100 167.73100 117.86800 1.000 41.06660 519 ILE A C 1
ATOM 6491 O O . ILE A 1 556 ? 147.02000 168.85600 117.92800 1.000 41.06660 519 ILE A O 1
ATOM 6507 N N . GLN A 1 557 ? 146.48000 166.91900 118.92200 1.000 42.15366 520 GLN A N 1
ATOM 6508 C CA . GLN A 1 557 ? 147.09700 167.28100 120.19000 1.000 42.15366 520 GLN A CA 1
ATOM 6509 C C . GLN A 1 557 ? 148.59900 167.04100 120.20900 1.000 42.15366 520 GLN A C 1
ATOM 6510 O O . GLN A 1 557 ? 149.20100 167.10300 121.28600 1.000 42.15366 520 GLN A O 1
ATOM 6524 N N . ASP A 1 558 ? 149.22100 166.78500 119.06000 1.000 51.86993 521 ASP A N 1
ATOM 6525 C CA . ASP A 1 558 ? 150.63400 166.46500 119.01100 1.000 51.86993 521 ASP A CA 1
ATOM 6526 C C . ASP A 1 558 ? 151.37300 167.48300 118.15400 1.000 51.86993 521 ASP A C 1
ATOM 6527 O O . ASP A 1 558 ? 150.91700 167.79200 117.04400 1.000 51.86993 521 ASP A O 1
ATOM 6536 N N . PRO A 1 559 ? 152.49800 168.02600 118.61500 1.000 59.91435 522 PRO A N 1
ATOM 6537 C CA . PRO A 1 559 ? 153.42000 168.69600 117.69300 1.000 59.91435 522 PRO A CA 1
ATOM 6538 C C . PRO A 1 559 ? 153.94700 167.76100 116.61400 1.000 59.91435 522 PRO A C 1
ATOM 6539 O O . PRO A 1 559 ? 153.74600 166.54600 116.62700 1.000 59.91435 522 PRO A O 1
ATOM 6550 N N . ALA A 1 560 ? 154.63400 168.38100 115.65600 1.000 61.97476 523 ALA A N 1
ATOM 6551 C CA . ALA A 1 560 ? 154.94600 167.84900 114.33200 1.000 61.97476 523 ALA A CA 1
ATOM 6552 C C . ALA A 1 560 ? 153.74400 167.80200 113.39800 1.000 61.97476 523 ALA A C 1
ATOM 6553 O O . ALA A 1 560 ? 153.89900 167.49200 112.21200 1.000 61.97476 523 ALA A O 1
ATOM 6560 N N . PHE A 1 561 ? 152.55000 168.10700 113.90100 1.000 55.36094 524 PHE A N 1
ATOM 6561 C CA . PHE A 1 561 ? 151.44100 168.51200 113.05400 1.000 55.36094 524 PHE A CA 1
ATOM 6562 C C . PHE A 1 561 ? 150.96600 169.92400 113.33300 1.000 55.36094 524 PHE A C 1
ATOM 6563 O O . PHE A 1 561 ? 150.24500 170.49000 112.50400 1.000 55.36094 524 PHE A O 1
ATOM 6580 N N . SER A 1 562 ? 151.36000 170.51300 114.46200 1.000 73.40686 525 SER A N 1
ATOM 6581 C CA . SER A 1 562 ? 150.94800 171.87500 114.76800 1.000 73.40686 525 SER A CA 1
ATOM 6582 C C . SER A 1 562 ? 151.32900 172.81000 113.63300 1.000 73.40686 525 SER A C 1
ATOM 6583 O O . SER A 1 562 ? 150.58800 173.74400 113.30300 1.000 73.40686 525 SER A O 1
ATOM 6591 N N . ASP A 1 563 ? 152.48400 172.56900 113.02400 1.000 86.57536 526 ASP A N 1
ATOM 6592 C CA . ASP A 1 563 ? 152.78400 173.05400 111.68300 1.000 86.57536 526 ASP A CA 1
ATOM 6593 C C . ASP A 1 563 ? 152.12000 172.11800 110.68300 1.000 86.57536 526 ASP A C 1
ATOM 6594 O O . ASP A 1 563 ? 152.65300 171.05400 110.35800 1.000 86.57536 526 ASP A O 1
ATOM 6603 N N . GLY A 1 564 ? 150.94600 172.50800 110.20000 1.000 68.74496 527 GLY A N 1
ATOM 6604 C CA . GLY A 1 564 ? 150.30100 171.85500 109.07400 1.000 68.74496 527 GLY A CA 1
ATOM 6605 C C . GLY A 1 564 ? 148.90400 171.35500 109.36500 1.000 68.74496 527 GLY A C 1
ATOM 6606 O O . GLY A 1 564 ? 148.18900 170.97100 108.42900 1.000 68.74496 527 GLY A O 1
ATOM 6610 N N . ILE A 1 565 ? 148.48700 171.33700 110.63300 1.000 54.92949 528 ILE A N 1
ATOM 6611 C CA . ILE A 1 565 ? 147.20400 170.76300 111.00700 1.000 54.92949 528 ILE A CA 1
ATOM 6612 C C . ILE A 1 565 ? 146.04400 171.62800 110.53200 1.000 54.92949 528 ILE A C 1
ATOM 6613 O O . ILE A 1 565 ? 144.90600 171.15200 110.45400 1.000 54.92949 528 ILE A O 1
ATOM 6629 N N . ARG A 1 566 ? 146.31400 172.89100 110.19800 1.000 64.19504 529 ARG A N 1
ATOM 6630 C CA . ARG A 1 566 ? 145.35500 173.72800 109.48300 1.000 64.19504 529 ARG A CA 1
ATOM 6631 C C . ARG A 1 566 ? 144.75600 173.05600 108.25600 1.000 64.19504 529 ARG A C 1
ATOM 6632 O O . ARG A 1 566 ? 143.62300 173.36800 107.87400 1.000 64.19504 529 ARG A O 1
ATOM 6652 N N . HIS A 1 567 ? 145.48500 172.14300 107.62300 1.000 59.96262 530 HIS A N 1
ATOM 6653 C CA . HIS A 1 567 ? 145.03400 171.50200 106.39600 1.000 59.96262 530 HIS A CA 1
ATOM 6654 C C . HIS A 1 567 ? 144.37700 170.15200 106.65300 1.000 59.96262 530 HIS A C 1
ATOM 6655 O O . HIS A 1 567 ? 144.28800 169.32600 105.73900 1.000 59.96262 530 HIS A O 1
ATOM 6668 N N . VAL A 1 568 ? 143.91700 169.91100 107.87900 1.000 44.68165 531 VAL A N 1
ATOM 6669 C CA . VAL A 1 568 ? 143.03100 168.78200 108.14100 1.000 44.68165 531 VAL A CA 1
ATOM 6670 C C . VAL A 1 568 ? 141.58600 169.11600 107.79600 1.000 44.68165 531 VAL A C 1
ATOM 6671 O O . VAL A 1 568 ? 140.89400 168.32900 107.14000 1.000 44.68165 531 VAL A O 1
ATOM 6684 N N . MET A 1 569 ? 141.11000 170.27800 108.22200 1.000 41.77822 532 MET A N 1
ATOM 6685 C CA . MET A 1 569 ? 139.70800 170.64000 108.07000 1.000 41.77822 532 MET A CA 1
ATOM 6686 C C . MET A 1 569 ? 139.38700 171.31900 106.74800 1.000 41.77822 532 MET A C 1
ATOM 6687 O O . MET A 1 569 ? 138.24900 171.75800 106.55900 1.000 41.77822 532 MET A O 1
ATOM 6701 N N . ASP A 1 570 ? 140.34600 171.41700 105.83600 1.000 53.08914 533 ASP A N 1
ATOM 6702 C CA . ASP A 1 570 ? 140.04600 171.75000 104.45400 1.000 53.08914 533 ASP A CA 1
ATOM 6703 C C . ASP A 1 570 ? 140.07600 170.52700 103.55200 1.000 53.08914 533 ASP A C 1
ATOM 6704 O O . ASP A 1 570 ? 139.82600 170.64700 102.35000 1.000 53.08914 533 ASP A O 1
ATOM 6713 N N . GLY A 1 571 ? 140.36400 169.35800 104.11200 1.000 42.99766 534 GLY A N 1
ATOM 6714 C CA . GLY A 1 571 ? 140.11800 168.09400 103.46200 1.000 42.99766 534 GLY A CA 1
ATOM 6715 C C . GLY A 1 571 ? 138.65700 167.68800 103.50000 1.000 42.99766 534 GLY A C 1
ATOM 6716 O O . GLY A 1 571 ? 137.75300 168.47700 103.77700 1.000 42.99766 534 GLY A O 1
ATOM 6720 N N . SER A 1 572 ? 138.43900 166.41000 103.19800 1.000 33.12884 535 SER A N 1
ATOM 6721 C CA . SER A 1 572 ? 137.12200 165.79400 103.26400 1.000 33.12884 535 SER A CA 1
ATOM 6722 C C . SER A 1 572 ? 136.67300 165.49800 104.68800 1.000 33.12884 535 SER A C 1
ATOM 6723 O O . SER A 1 572 ? 135.47400 165.31200 104.91500 1.000 33.12884 535 SER A O 1
ATOM 6731 N N . LEU A 1 573 ? 137.60500 165.42500 105.64100 1.000 33.06507 536 LEU A N 1
ATOM 6732 C CA . LEU A 1 573 ? 137.29900 165.00900 107.01300 1.000 33.06507 536 LEU A CA 1
ATOM 6733 C C . LEU A 1 573 ? 136.00500 165.58600 107.57200 1.000 33.06507 536 LEU A C 1
ATOM 6734 O O . LEU A 1 573 ? 135.18000 164.80800 108.07300 1.000 33.06507 536 LEU A O 1
ATOM 6750 N N . PRO A 1 574 ? 135.76400 166.89500 107.53200 1.000 33.20805 537 PRO A N 1
ATOM 6751 C CA . PRO A 1 574 ? 134.51600 167.41900 108.09400 1.000 33.20805 537 PRO A CA 1
ATOM 6752 C C . PRO A 1 574 ? 133.26900 166.87600 107.43100 1.000 33.20805 537 PRO A C 1
ATOM 6753 O O . PRO A 1 574 ? 132.24400 166.74600 108.10400 1.000 33.20805 537 PRO A O 1
ATOM 6764 N N . THR A 1 575 ? 133.32400 166.50300 106.15400 1.000 31.48361 538 THR A N 1
ATOM 6765 C CA . THR A 1 575 ? 132.14400 165.94100 105.50800 1.000 31.48361 538 THR A CA 1
ATOM 6766 C C . THR A 1 575 ? 131.79200 164.55600 106.03200 1.000 31.48361 538 THR A C 1
ATOM 6767 O O . THR A 1 575 ? 130.63100 164.14800 105.92600 1.000 31.48361 538 THR A O 1
ATOM 6778 N N . SER A 1 576 ? 132.75700 163.82600 106.58400 1.000 29.98286 539 SER A N 1
ATOM 6779 C CA . SER A 1 576 ? 132.49400 162.51400 107.16200 1.000 29.98286 539 SER A CA 1
ATOM 6780 C C . SER A 1 576 ? 132.21400 162.58600 108.65500 1.000 29.98286 539 SER A C 1
ATOM 6781 O O . SER A 1 576 ? 131.39400 161.81100 109.17900 1.000 29.98286 539 SER A O 1
ATOM 6789 N N . LEU A 1 577 ? 132.83900 163.53700 109.34300 1.000 31.49850 540 LEU A N 1
ATOM 6790 C CA . LEU A 1 577 ? 132.43400 163.82000 110.71100 1.000 31.49850 540 LEU A CA 1
ATOM 6791 C C . LEU A 1 577 ? 130.99100 164.29200 110.76100 1.000 31.49850 540 LEU A C 1
ATOM 6792 O O . LEU A 1 577 ? 130.24500 163.92600 111.67100 1.000 31.49850 540 LEU A O 1
ATOM 6808 N N . LYS A 1 578 ? 130.61100 165.18600 109.85300 1.000 31.87079 541 LYS A N 1
ATOM 6809 C CA . LYS A 1 578 ? 129.22500 165.60300 109.72400 1.000 31.87079 541 LYS A CA 1
ATOM 6810 C C . LYS A 1 578 ? 128.25700 164.42700 109.66800 1.000 31.87079 541 LYS A C 1
ATOM 6811 O O . LYS A 1 578 ? 127.18900 164.47800 110.28200 1.000 31.87079 541 LYS A O 1
ATOM 6830 N N . HIS A 1 579 ? 128.68000 163.30500 109.08700 1.000 30.66438 542 HIS A N 1
ATOM 6831 C CA . HIS A 1 579 ? 127.80800 162.13800 108.97600 1.000 30.66438 542 HIS A CA 1
ATOM 6832 C C . HIS A 1 579 ? 127.80500 161.29400 110.23700 1.000 30.66438 542 HIS A C 1
ATOM 6833 O O . HIS A 1 579 ? 126.74200 160.83900 110.68900 1.000 30.66438 542 HIS A O 1
ATOM 6846 N N . ILE A 1 580 ? 128.96300 161.15600 110.87300 1.000 29.39653 543 ILE A N 1
ATOM 6847 C CA . ILE A 1 580 ? 128.98900 160.43900 112.14200 1.000 29.39653 543 ILE A CA 1
ATOM 6848 C C . ILE A 1 580 ? 128.17300 161.19700 113.17600 1.000 29.39653 543 ILE A C 1
ATOM 6849 O O . ILE A 1 580 ? 127.37400 160.61200 113.91600 1.000 29.39653 543 ILE A O 1
ATOM 6865 N N . ILE A 1 581 ? 128.36600 162.50900 113.24600 1.000 30.97071 544 ILE A N 1
ATOM 6866 C CA . ILE A 1 581 ? 127.63200 163.33200 114.19500 1.000 30.97071 544 ILE A CA 1
ATOM 6867 C C . ILE A 1 581 ? 126.14700 163.33400 113.86200 1.000 30.97071 544 ILE A C 1
ATOM 6868 O O . ILE A 1 581 ? 125.29700 163.33600 114.75900 1.000 30.97071 544 ILE A O 1
ATOM 6884 N N . SER A 1 582 ? 125.80700 163.33700 112.57100 1.000 31.41043 545 SER A N 1
ATOM 6885 C CA . SER A 1 582 ? 124.41300 163.32800 112.16800 1.000 31.41043 545 SER A CA 1
ATOM 6886 C C . SER A 1 582 ? 123.73300 161.97800 112.34000 1.000 31.41043 545 SER A C 1
ATOM 6887 O O . SER A 1 582 ? 122.51300 161.90700 112.16400 1.000 31.41043 545 SER A O 1
ATOM 6895 N N . ASN A 1 583 ? 124.45900 160.91500 112.67500 1.000 30.95027 546 ASN A N 1
ATOM 6896 C CA . ASN A 1 583 ? 123.84200 159.58900 112.71100 1.000 30.95027 546 ASN A CA 1
ATOM 6897 C C . ASN A 1 583 ? 124.30600 158.80600 113.93600 1.000 30.95027 546 ASN A C 1
ATOM 6898 O O . ASN A 1 583 ? 124.68700 157.63800 113.85500 1.000 30.95027 546 ASN A O 1
ATOM 6909 N N . ALA A 1 584 ? 124.26500 159.46000 115.09600 1.000 30.15516 547 ALA A N 1
ATOM 6910 C CA . ALA A 1 584 ? 124.66900 158.85500 116.36000 1.000 30.15516 547 ALA A CA 1
ATOM 6911 C C . ALA A 1 584 ? 123.89400 157.59500 116.71900 1.000 30.15516 547 ALA A C 1
ATOM 6912 O O . ALA A 1 584 ? 124.25400 156.93800 117.70100 1.000 30.15516 547 ALA A O 1
ATOM 6919 N N . GLU A 1 585 ? 122.84900 157.23900 115.97400 1.000 32.23791 548 GLU A N 1
ATOM 6920 C CA . GLU A 1 585 ? 122.14700 155.98600 116.21400 1.000 32.23791 548 GLU A CA 1
ATOM 6921 C C . GLU A 1 585 ? 122.58100 154.86800 115.28000 1.000 32.23791 548 GLU A C 1
ATOM 6922 O O . GLU A 1 585 ? 122.42700 153.69500 115.63500 1.000 32.23791 548 GLU A O 1
ATOM 6934 N N . TYR A 1 586 ? 123.12400 155.19800 114.11100 1.000 33.40848 549 TYR A N 1
ATOM 6935 C CA . TYR A 1 586 ? 123.70900 154.17300 113.25900 1.000 33.40848 549 TYR A CA 1
ATOM 6936 C C . TYR A 1 586 ? 125.12400 153.88200 113.72900 1.000 33.40848 549 TYR A C 1
ATOM 6937 O O . TYR A 1 586 ? 125.48500 152.72800 113.98000 1.000 33.40848 549 TYR A O 1
ATOM 6955 N N . TYR A 1 587 ? 125.92900 154.92800 113.86000 1.000 30.23320 550 TYR A N 1
ATOM 6956 C CA . TYR A 1 587 ? 127.19400 154.84300 114.56200 1.000 30.23320 550 TYR A CA 1
ATOM 6957 C C . TYR A 1 587 ? 126.95900 154.90600 116.06300 1.000 30.23320 550 TYR A C 1
ATOM 6958 O O . TYR A 1 587 ? 126.05000 155.58200 116.54900 1.000 30.23320 550 TYR A O 1
ATOM 6976 N N . GLY A 1 588 ? 127.79500 154.19100 116.79400 1.000 29.18939 551 GLY A N 1
ATOM 6977 C CA . GLY A 1 588 ? 127.68200 154.09200 118.22400 1.000 29.18939 551 GLY A CA 1
ATOM 6978 C C . GLY A 1 588 ? 127.84000 155.42100 118.93700 1.000 29.18939 551 GLY A C 1
ATOM 6979 O O . GLY A 1 588 ? 128.33200 156.40700 118.38100 1.000 29.18939 551 GLY A O 1
ATOM 6983 N N . PRO A 1 589 ? 127.40900 155.46200 120.19900 1.000 30.50941 552 PRO A N 1
ATOM 6984 C CA . PRO A 1 589 ? 127.61300 156.67700 121.00100 1.000 30.50941 552 PRO A CA 1
ATOM 6985 C C . PRO A 1 589 ? 129.07700 156.96400 121.25800 1.000 30.50941 552 PRO A C 1
ATOM 6986 O O . PRO A 1 589 ? 129.47000 158.13400 121.32600 1.000 30.50941 552 PRO A O 1
ATOM 6997 N N . SER A 1 590 ? 129.89700 155.92900 121.41500 1.000 28.09049 553 SER A N 1
ATOM 6998 C CA . SER A 1 590 ? 131.32900 156.14700 121.58100 1.000 28.09049 553 SER A CA 1
ATOM 6999 C C . SER A 1 590 ? 131.89600 156.84600 120.35400 1.000 28.09049 553 SER A C 1
ATOM 7000 O O . SER A 1 590 ? 132.69200 157.78300 120.47100 1.000 28.09049 553 SER A O 1
ATOM 7008 N N . LEU A 1 591 ? 131.50700 156.39100 119.16600 1.000 28.13756 554 LEU A N 1
ATOM 7009 C CA . LEU A 1 591 ? 131.98500 157.01300 117.93700 1.000 28.13756 554 LEU A CA 1
ATOM 7010 C C . LEU A 1 591 ? 131.48800 158.45000 117.82100 1.000 28.13756 554 LEU A C 1
ATOM 7011 O O . LEU A 1 591 ? 132.22300 159.33500 117.35900 1.000 28.13756 554 LEU A O 1
ATOM 7027 N N . PHE A 1 592 ? 130.25200 158.70800 118.25400 1.000 29.54289 555 PHE A N 1
ATOM 7028 C CA . PHE A 1 592 ? 129.72300 160.06700 118.23500 1.000 29.54289 555 PHE A CA 1
ATOM 7029 C C . PHE A 1 592 ? 130.55300 160.96500 119.13800 1.000 29.54289 555 PHE A C 1
ATOM 7030 O O . PHE A 1 592 ? 130.95000 162.07800 118.75700 1.000 29.54289 555 PHE A O 1
ATOM 7047 N N . LEU A 1 593 ? 130.85800 160.47000 120.33500 1.000 30.68384 556 LEU A N 1
ATOM 7048 C CA . LEU A 1 593 ? 131.64800 161.24400 121.27400 1.000 30.68384 556 LEU A CA 1
ATOM 7049 C C . LEU A 1 593 ? 133.01800 161.49900 120.68500 1.000 30.68384 556 LEU A C 1
ATOM 7050 O O . LEU A 1 593 ? 133.57400 162.59000 120.83300 1.000 30.68384 556 LEU A O 1
ATOM 7066 N N . LEU A 1 594 ? 133.59100 160.48700 120.03700 1.000 29.22121 557 LEU A N 1
ATOM 7067 C CA . LEU A 1 594 ? 134.93200 160.62900 119.49600 1.000 29.22121 557 LEU A CA 1
ATOM 7068 C C . LEU A 1 594 ? 134.94800 161.71300 118.43700 1.000 29.22121 557 LEU A C 1
ATOM 7069 O O . LEU A 1 594 ? 135.86600 162.53700 118.39400 1.000 29.22121 557 LEU A O 1
ATOM 7085 N N . ALA A 1 595 ? 133.94500 161.72000 117.55900 1.000 29.06564 558 ALA A N 1
ATOM 7086 C CA . ALA A 1 595 ? 133.93000 162.71300 116.49500 1.000 29.06564 558 ALA A CA 1
ATOM 7087 C C . ALA A 1 595 ? 133.81100 164.10700 117.09000 1.000 29.06564 558 ALA A C 1
ATOM 7088 O O . ALA A 1 595 ? 134.53000 165.03500 116.69100 1.000 29.06564 558 ALA A O 1
ATOM 7095 N N . THR A 1 596 ? 132.91700 164.26300 118.06900 1.000 30.16155 559 THR A N 1
ATOM 7096 C CA . THR A 1 596 ? 132.72100 165.57400 118.67600 1.000 30.16155 559 THR A CA 1
ATOM 7097 C C . THR A 1 596 ? 133.99300 166.02300 119.37700 1.000 30.16155 559 THR A C 1
ATOM 7098 O O . THR A 1 596 ? 134.36300 167.20000 119.32700 1.000 30.16155 559 THR A O 1
ATOM 7109 N N . GLU A 1 597 ? 134.67600 165.08500 120.03200 1.000 31.90793 560 GLU A N 1
ATOM 7110 C CA . GLU A 1 597 ? 135.92700 165.37600 120.71700 1.000 31.90793 560 GLU A CA 1
ATOM 7111 C C . GLU A 1 597 ? 137.00800 165.79800 119.73600 1.000 31.90793 560 GLU A C 1
ATOM 7112 O O . GLU A 1 597 ? 137.80400 166.69500 120.02900 1.000 31.90793 560 GLU A O 1
ATOM 7124 N N . VAL A 1 598 ? 137.06400 165.15700 118.57100 1.000 32.10406 561 VAL A N 1
ATOM 7125 C CA . VAL A 1 598 ? 138.02700 165.57200 117.55600 1.000 32.10406 561 VAL A CA 1
ATOM 7126 C C . VAL A 1 598 ? 137.75100 167.00300 117.12400 1.000 32.10406 561 VAL A C 1
ATOM 7127 O O . VAL A 1 598 ? 138.66800 167.83100 117.03900 1.000 32.10406 561 VAL A O 1
ATOM 7140 N N . VAL A 1 599 ? 136.48600 167.32500 116.84400 1.000 33.87057 562 VAL A N 1
ATOM 7141 C CA . VAL A 1 599 ? 136.20600 168.69200 116.41100 1.000 33.87057 562 VAL A CA 1
ATOM 7142 C C . VAL A 1 599 ? 136.56900 169.65800 117.52700 1.000 33.87057 562 VAL A C 1
ATOM 7143 O O . VAL A 1 599 ? 137.10800 170.74400 117.28600 1.000 33.87057 562 VAL A O 1
ATOM 7156 N N . THR A 1 600 ? 136.28100 169.27000 118.76700 1.000 35.78112 563 THR A N 1
ATOM 7157 C CA . THR A 1 600 ? 136.52100 170.13200 119.91600 1.000 35.78112 563 THR A CA 1
ATOM 7158 C C . THR A 1 600 ? 138.00800 170.42500 120.06700 1.000 35.78112 563 THR A C 1
ATOM 7159 O O . THR A 1 600 ? 138.42500 171.57600 120.26100 1.000 35.78112 563 THR A O 1
ATOM 7170 N N . VAL A 1 601 ? 138.82700 169.38200 119.95300 1.000 37.89175 564 VAL A N 1
ATOM 7171 C CA . VAL A 1 601 ? 140.26500 169.54300 120.10000 1.000 37.89175 564 VAL A CA 1
ATOM 7172 C C . VAL A 1 601 ? 140.82100 170.37200 118.95800 1.000 37.89175 564 VAL A C 1
ATOM 7173 O O . VAL A 1 601 ? 141.73600 171.18100 119.15400 1.000 37.89175 564 VAL A O 1
ATOM 7186 N N . PHE A 1 602 ? 140.28700 170.20300 117.74800 1.000 42.40926 565 PHE A N 1
ATOM 7187 C CA . PHE A 1 602 ? 140.76000 171.06000 116.67300 1.000 42.40926 565 PHE A CA 1
ATOM 7188 C C . PHE A 1 602 ? 140.41900 172.50600 116.98900 1.000 42.40926 565 PHE A C 1
ATOM 7189 O O . PHE A 1 602 ? 141.25200 173.40300 116.81400 1.000 42.40926 565 PHE A O 1
ATOM 7206 N N . VAL A 1 603 ? 139.19200 172.75400 117.45700 1.000 40.04101 566 VAL A N 1
ATOM 7207 C CA . VAL A 1 603 ? 138.75700 174.12100 117.69700 1.000 40.04101 566 VAL A CA 1
ATOM 7208 C C . VAL A 1 603 ? 139.58000 174.75700 118.80300 1.000 40.04101 566 VAL A C 1
ATOM 7209 O O . VAL A 1 603 ? 139.71500 175.98400 118.84900 1.000 40.04101 566 VAL A O 1
ATOM 7222 N N . PHE A 1 604 ? 140.14600 173.94700 119.69900 1.000 39.56125 567 PHE A N 1
ATOM 7223 C CA . PHE A 1 604 ? 141.02100 174.48500 120.73300 1.000 39.56125 567 PHE A CA 1
ATOM 7224 C C . PHE A 1 604 ? 142.47700 174.58800 120.30900 1.000 39.56125 567 PHE A C 1
ATOM 7225 O O . PHE A 1 604 ? 143.23200 175.33600 120.93900 1.000 39.56125 567 PHE A O 1
ATOM 7242 N N . GLN A 1 605 ? 142.90000 173.86600 119.27100 1.000 43.13393 568 GLN A N 1
ATOM 7243 C CA . GLN A 1 605 ? 144.26000 174.06200 118.78700 1.000 43.13393 568 GLN A CA 1
ATOM 7244 C C . GLN A 1 605 ? 144.36400 175.23900 117.82900 1.000 43.13393 568 GLN A C 1
ATOM 7245 O O . GLN A 1 605 ? 145.39000 175.92800 117.81500 1.000 43.13393 568 GLN A O 1
ATOM 7259 N N . GLU A 1 606 ? 143.33200 175.48400 117.02700 1.000 50.90346 569 GLU A N 1
ATOM 7260 C CA . GLU A 1 606 ? 143.33500 176.56600 116.04200 1.000 50.90346 569 GLU A CA 1
ATOM 7261 C C . GLU A 1 606 ? 141.96000 177.21800 116.04600 1.000 50.90346 569 GLU A C 1
ATOM 7262 O O . GLU A 1 606 ? 141.17400 177.06000 115.10500 1.000 50.90346 569 GLU A O 1
ATOM 7274 N N . PRO A 1 607 ? 141.63200 177.96400 117.10300 1.000 48.87209 570 PRO A N 1
ATOM 7275 C CA . PRO A 1 607 ? 140.30700 178.60000 117.15900 1.000 48.87209 570 PRO A CA 1
ATOM 7276 C C . PRO A 1 607 ? 140.00100 179.50300 115.98200 1.000 48.87209 570 PRO A C 1
ATOM 7277 O O . PRO A 1 607 ? 138.82400 179.66700 115.63700 1.000 48.87209 570 PRO A O 1
ATOM 7288 N N . SER A 1 608 ? 141.02200 180.01800 115.29600 1.000 51.62608 571 SER A N 1
ATOM 7289 C CA . SER A 1 608 ? 140.78500 180.77400 114.07400 1.000 51.62608 571 SER A CA 1
ATOM 7290 C C . SER A 1 608 ? 139.97400 179.95800 113.08400 1.000 51.62608 571 SER A C 1
ATOM 7291 O O . SER A 1 608 ? 138.96400 180.43200 112.54100 1.000 51.62608 571 SER A O 1
ATOM 7299 N N . LEU A 1 609 ? 140.32100 178.68900 112.93000 1.000 49.62851 572 LEU A N 1
ATOM 7300 C CA . LEU A 1 609 ? 139.69000 177.91300 111.88500 1.000 49.62851 572 LEU A CA 1
ATOM 7301 C C . LEU A 1 609 ? 138.33600 177.40800 112.32900 1.000 49.62851 572 LEU A C 1
ATOM 7302 O O . LEU A 1 609 ? 137.65400 176.72500 111.55800 1.000 49.62851 572 LEU A O 1
ATOM 7318 N N . LEU A 1 610 ? 137.92400 177.76000 113.54900 1.000 42.34988 573 LEU A N 1
ATOM 7319 C CA . LEU A 1 610 ? 136.53000 177.59200 113.91300 1.000 42.34988 573 LEU A CA 1
ATOM 7320 C C . LEU A 1 610 ? 135.63200 178.32500 112.93600 1.000 42.34988 573 LEU A C 1
ATOM 7321 O O . LEU A 1 610 ? 134.56100 177.82200 112.57700 1.000 42.34988 573 LEU A O 1
ATOM 7337 N N . SER A 1 611 ? 136.09900 179.46200 112.41200 1.000 43.03256 574 SER A N 1
ATOM 7338 C CA . SER A 1 611 ? 135.32700 180.14700 111.38200 1.000 43.03256 574 SER A CA 1
ATOM 7339 C C . SER A 1 611 ? 135.14200 179.28000 110.14700 1.000 43.03256 574 SER A C 1
ATOM 7340 O O . SER A 1 611 ? 134.02600 179.17600 109.62200 1.000 43.03256 574 SER A O 1
ATOM 7348 N N . SER A 1 612 ? 136.16000 178.50200 109.78400 1.000 44.73617 575 SER A N 1
ATOM 7349 C CA . SER A 1 612 ? 135.98900 177.60900 108.64700 1.000 44.73617 575 SER A CA 1
ATOM 7350 C C . SER A 1 612 ? 135.00500 176.50800 108.99100 1.000 44.73617 575 SER A C 1
ATOM 7351 O O . SER A 1 612 ? 134.14300 176.16100 108.17500 1.000 44.73617 575 SER A O 1
ATOM 7359 N N . LEU A 1 613 ? 135.01900 176.05900 110.24300 1.000 40.11629 576 LEU A N 1
ATOM 7360 C CA . LEU A 1 613 ? 134.09200 175.01300 110.63200 1.000 40.11629 576 LEU A CA 1
ATOM 7361 C C . LEU A 1 613 ? 132.68800 175.57700 110.68400 1.000 40.11629 576 LEU A C 1
ATOM 7362 O O . LEU A 1 613 ? 131.71100 174.84900 110.48100 1.000 40.11629 576 LEU A O 1
ATOM 7378 N N . GLN A 1 614 ? 132.57800 176.87400 110.95900 1.000 42.52172 577 GLN A N 1
ATOM 7379 C CA . GLN A 1 614 ? 131.29000 177.53900 110.85900 1.000 42.52172 577 GLN A CA 1
ATOM 7380 C C . GLN A 1 614 ? 130.88500 177.71900 109.40100 1.000 42.52172 577 GLN A C 1
ATOM 7381 O O . GLN A 1 614 ? 129.71100 177.55200 109.05200 1.000 42.52172 577 GLN A O 1
ATOM 7395 N N . ASP A 1 615 ? 131.84600 178.05400 108.53400 1.000 44.01583 578 ASP A N 1
ATOM 7396 C CA . ASP A 1 615 ? 131.54500 178.22900 107.11500 1.000 44.01583 578 ASP A CA 1
ATOM 7397 C C . ASP A 1 615 ? 131.00100 176.96100 106.46200 1.000 44.01583 578 ASP A C 1
ATOM 7398 O O . ASP A 1 615 ? 130.11400 177.03800 105.60400 1.000 44.01583 578 ASP A O 1
ATOM 7407 N N . ASN A 1 616 ? 131.50700 175.78900 106.84100 1.000 38.74959 579 ASN A N 1
ATOM 7408 C CA . ASN A 1 616 ? 130.97300 174.53500 106.31900 1.000 38.74959 579 ASN A CA 1
ATOM 7409 C C . ASN A 1 616 ? 129.93000 173.89300 107.22400 1.000 38.74959 579 ASN A C 1
ATOM 7410 O O . ASN A 1 616 ? 129.46400 172.79100 106.91900 1.000 38.74959 579 ASN A O 1
ATOM 7421 N N . GLY A 1 617 ? 129.54800 174.54600 108.31600 1.000 37.20974 580 GLY A N 1
ATOM 7422 C CA . GLY A 1 617 ? 128.37800 174.11800 109.05400 1.000 37.20974 580 GLY A CA 1
ATOM 7423 C C . GLY A 1 617 ? 128.56400 172.88000 109.89400 1.000 37.20974 580 GLY A C 1
ATOM 7424 O O . GLY A 1 617 ? 127.57300 172.25100 110.27200 1.000 37.20974 580 GLY A O 1
ATOM 7428 N N . LEU A 1 618 ? 129.80400 172.50000 110.19400 1.000 34.70882 581 LEU A N 1
ATOM 7429 C CA . LEU A 1 618 ? 130.02400 171.38400 111.10500 1.000 34.70882 581 LEU A CA 1
ATOM 7430 C C . LEU A 1 618 ? 129.57100 171.72100 112.51900 1.000 34.70882 581 LEU A C 1
ATOM 7431 O O . LEU A 1 618 ? 128.98800 170.87600 113.20700 1.000 34.70882 581 LEU A O 1
ATOM 7447 N N . THR A 1 619 ? 129.82300 172.95100 112.96900 1.000 37.16899 582 THR A N 1
ATOM 7448 C CA . THR A 1 619 ? 129.32900 173.36800 114.27400 1.000 37.16899 582 THR A CA 1
ATOM 7449 C C . THR A 1 619 ? 127.81100 173.42000 114.30500 1.000 37.16899 582 THR A C 1
ATOM 7450 O O . THR A 1 619 ? 127.19900 173.11700 115.33500 1.000 37.16899 582 THR A O 1
ATOM 7461 N N . ASP A 1 620 ? 127.19000 173.76300 113.18300 1.000 36.42001 583 ASP A N 1
ATOM 7462 C CA . ASP A 1 620 ? 125.74100 173.84700 113.12500 1.000 36.42001 583 ASP A CA 1
ATOM 7463 C C . ASP A 1 620 ? 125.09400 172.47600 113.03400 1.000 36.42001 583 ASP A C 1
ATOM 7464 O O . ASP A 1 620 ? 123.92000 172.33200 113.38900 1.000 36.42001 583 ASP A O 1
ATOM 7473 N N . VAL A 1 621 ? 125.83500 171.47400 112.56600 1.000 32.45022 584 VAL A N 1
ATOM 7474 C CA . VAL A 1 621 ? 125.39800 170.09000 112.68700 1.000 32.45022 584 VAL A CA 1
ATOM 7475 C C . VAL A 1 621 ? 125.60500 169.57200 114.10300 1.000 32.45022 584 VAL A C 1
ATOM 7476 O O . VAL A 1 621 ? 124.77700 168.81800 114.62300 1.000 32.45022 584 VAL A O 1
ATOM 7489 N N . MET A 1 622 ? 126.71200 169.94500 114.74600 1.000 33.60388 585 MET A N 1
ATOM 7490 C CA . MET A 1 622 ? 126.93800 169.50700 116.11800 1.000 33.60388 585 MET A CA 1
ATOM 7491 C C . MET A 1 622 ? 125.85600 170.03300 117.04600 1.000 33.60388 585 MET A C 1
ATOM 7492 O O . MET A 1 622 ? 125.32100 169.29400 117.87700 1.000 33.60388 585 MET A O 1
ATOM 7506 N N . LEU A 1 623 ? 125.54500 171.32200 116.93900 1.000 34.66193 586 LEU A N 1
ATOM 7507 C CA . LEU A 1 623 ? 124.46400 171.89700 117.73000 1.000 34.66193 586 LEU A CA 1
ATOM 7508 C C . LEU A 1 623 ? 123.17300 171.10500 117.56400 1.000 34.66193 586 LEU A C 1
ATOM 7509 O O . LEU A 1 623 ? 122.54400 170.70000 118.54800 1.000 34.66193 586 LEU A O 1
ATOM 7525 N N . HIS A 1 624 ? 122.76600 170.87100 116.31800 1.000 33.72506 587 HIS A N 1
ATOM 7526 C CA . HIS A 1 624 ? 121.54100 170.12200 116.05300 1.000 33.72506 587 HIS A CA 1
ATOM 7527 C C . HIS A 1 624 ? 121.59100 168.70800 116.61700 1.000 33.72506 587 HIS A C 1
ATOM 7528 O O . HIS A 1 624 ? 120.58200 168.19800 117.11400 1.000 33.72506 587 HIS A O 1
ATOM 7541 N N . ALA A 1 625 ? 122.74600 168.05300 116.54500 1.000 32.41967 588 ALA A N 1
ATOM 7542 C CA . ALA A 1 625 ? 122.86200 166.69300 117.05500 1.000 32.41967 588 ALA A CA 1
ATOM 7543 C C . ALA A 1 625 ? 122.97000 166.62200 118.56800 1.000 32.41967 588 ALA A C 1
ATOM 7544 O O . ALA A 1 625 ? 122.70300 165.56200 119.14300 1.000 32.41967 588 ALA A O 1
ATOM 7551 N N . LEU A 1 626 ? 123.35500 167.71400 119.22400 1.000 32.78993 589 LEU A N 1
ATOM 7552 C CA . LEU A 1 626 ? 123.54900 167.71700 120.66300 1.000 32.78993 589 LEU A CA 1
ATOM 7553 C C . LEU A 1 626 ? 122.44500 168.43200 121.41900 1.000 32.78993 589 LEU A C 1
ATOM 7554 O O . LEU A 1 626 ? 122.33200 168.25000 122.63300 1.000 32.78993 589 LEU A O 1
ATOM 7570 N N . LEU A 1 627 ? 121.63900 169.23700 120.73500 1.000 34.37797 590 LEU A N 1
ATOM 7571 C CA . LEU A 1 627 ? 120.54500 169.96500 121.36100 1.000 34.37797 590 LEU A CA 1
ATOM 7572 C C . LEU A 1 627 ? 119.20100 169.51200 120.81500 1.000 34.37797 590 LEU A C 1
ATOM 7573 O O . LEU A 1 627 ? 118.35500 169.02900 121.57500 1.000 34.37797 590 LEU A O 1
ATOM 7589 N N . ILE A 1 628 ? 118.98700 169.65000 119.51000 1.000 34.07722 591 ILE A N 1
ATOM 7590 C CA . ILE A 1 628 ? 117.65600 169.50700 118.94100 1.000 34.07722 591 ILE A CA 1
ATOM 7591 C C . ILE A 1 628 ? 117.32300 168.03800 118.73000 1.000 34.07722 591 ILE A C 1
ATOM 7592 O O . ILE A 1 628 ? 116.21900 167.58400 119.05100 1.000 34.07722 591 ILE A O 1
ATOM 7608 N N . LYS A 1 629 ? 118.26700 167.28300 118.18500 1.000 35.90438 592 LYS A N 1
ATOM 7609 C CA . LYS A 1 629 ? 118.21100 165.83200 118.18800 1.000 35.90438 592 LYS A CA 1
ATOM 7610 C C . LYS A 1 629 ? 118.58000 165.32000 119.57400 1.000 35.90438 592 LYS A C 1
ATOM 7611 O O . LYS A 1 629 ? 119.33300 165.96100 120.31200 1.000 35.90438 592 LYS A O 1
ATOM 7630 N N . ASP A 1 630 ? 118.03800 164.16100 119.93400 1.000 38.88970 593 ASP A N 1
ATOM 7631 C CA . ASP A 1 630 ? 118.30000 163.60600 121.25600 1.000 38.88970 593 ASP A CA 1
ATOM 7632 C C . ASP A 1 630 ? 119.77100 163.23400 121.40100 1.000 38.88970 593 ASP A C 1
ATOM 7633 O O . ASP A 1 630 ? 120.31300 162.46500 120.60000 1.000 38.88970 593 ASP A O 1
ATOM 7642 N N . VAL A 1 631 ? 120.40800 163.78300 122.42900 1.000 33.71975 594 VAL A N 1
ATOM 7643 C CA . VAL A 1 631 ? 121.73400 163.37400 122.88600 1.000 33.71975 594 VAL A CA 1
ATOM 7644 C C . VAL A 1 631 ? 121.75000 161.87400 123.16400 1.000 33.71975 594 VAL A C 1
ATOM 7645 O O . VAL A 1 631 ? 120.84200 161.36500 123.83500 1.000 33.71975 594 VAL A O 1
ATOM 7658 N N . PRO A 1 632 ? 122.73900 161.12700 122.67400 1.000 32.39308 595 PRO A N 1
ATOM 7659 C CA . PRO A 1 632 ? 122.84900 159.71400 123.06000 1.000 32.39308 595 PRO A CA 1
ATOM 7660 C C . PRO A 1 632 ? 123.17300 159.56700 124.54000 1.000 32.39308 595 PRO A C 1
ATOM 7661 O O . PRO A 1 632 ? 124.12600 160.16100 125.04800 1.000 32.39308 595 PRO A O 1
ATOM 7672 N N . ALA A 1 633 ? 122.35800 158.76900 125.22700 1.000 33.11620 596 ALA A N 1
ATOM 7673 C CA . ALA A 1 633 ? 122.30400 158.73400 126.68800 1.000 33.11620 596 ALA A CA 1
ATOM 7674 C C . ALA A 1 633 ? 123.42400 157.86200 127.25000 1.000 33.11620 596 ALA A C 1
ATOM 7675 O O . ALA A 1 633 ? 123.25100 156.67400 127.53100 1.000 33.11620 596 ALA A O 1
ATOM 7682 N N . THR A 1 634 ? 124.59900 158.46500 127.41800 1.000 35.99775 597 THR A N 1
ATOM 7683 C CA . THR A 1 634 ? 125.70300 157.76600 128.05900 1.000 35.99775 597 THR A CA 1
ATOM 7684 C C . THR A 1 634 ? 126.56600 158.77100 128.81200 1.000 35.99775 597 THR A C 1
ATOM 7685 O O . THR A 1 634 ? 126.61300 159.95400 128.46900 1.000 35.99775 597 THR A O 1
ATOM 7696 N N . ARG A 1 635 ? 127.24800 158.27300 129.84700 1.000 42.18163 598 ARG A N 1
ATOM 7697 C CA . ARG A 1 635 ? 127.97300 159.14200 130.77200 1.000 42.18163 598 ARG A CA 1
ATOM 7698 C C . ARG A 1 635 ? 128.93800 160.07900 130.06300 1.000 42.18163 598 ARG A C 1
ATOM 7699 O O . ARG A 1 635 ? 129.01600 161.26700 130.39200 1.000 42.18163 598 ARG A O 1
ATOM 7720 N N . GLU A 1 636 ? 129.68500 159.56600 129.08800 1.000 37.17304 599 GLU A N 1
ATOM 7721 C CA . GLU A 1 636 ? 130.76100 160.35100 128.49600 1.000 37.17304 599 GLU A CA 1
ATOM 7722 C C . GLU A 1 636 ? 130.21900 161.45600 127.60000 1.000 37.17304 599 GLU A C 1
ATOM 7723 O O . GLU A 1 636 ? 130.75100 162.57400 127.58600 1.000 37.17304 599 GLU A O 1
ATOM 7735 N N . VAL A 1 637 ? 129.11400 161.19500 126.91000 1.000 33.58449 600 VAL A N 1
ATOM 7736 C CA . VAL A 1 637 ? 128.51800 162.22500 126.07100 1.000 33.58449 600 VAL A CA 1
ATOM 7737 C C . VAL A 1 637 ? 127.99000 163.36400 126.92800 1.000 33.58449 600 VAL A C 1
ATOM 7738 O O . VAL A 1 637 ? 128.22300 164.54100 126.62700 1.000 33.58449 600 VAL A O 1
ATOM 7751 N N . LEU A 1 638 ? 127.22400 163.04000 127.96900 1.000 33.16145 601 LEU A N 1
ATOM 7752 C CA . LEU A 1 638 ? 126.73900 164.08600 128.85900 1.000 33.16145 601 LEU A CA 1
ATOM 7753 C C . LEU A 1 638 ? 127.90200 164.83900 129.48700 1.000 33.16145 601 LEU A C 1
ATOM 7754 O O . LEU A 1 638 ? 127.87700 166.07000 129.58400 1.000 33.16145 601 LEU A O 1
ATOM 7770 N N . GLY A 1 639 ? 128.93200 164.11300 129.92000 1.000 31.69908 602 GLY A N 1
ATOM 7771 C CA . GLY A 1 639 ? 130.10200 164.74500 130.49700 1.000 31.69908 602 GLY A CA 1
ATOM 7772 C C . GLY A 1 639 ? 130.83500 165.64600 129.53300 1.000 31.69908 602 GLY A C 1
ATOM 7773 O O . GLY A 1 639 ? 131.59500 166.51700 129.96600 1.000 31.69908 602 GLY A O 1
ATOM 7777 N N . SER A 1 640 ? 130.62300 165.45800 128.23200 1.000 32.37044 603 SER A N 1
ATOM 7778 C CA . SER A 1 640 ? 131.38600 166.18400 127.23000 1.000 32.37044 603 SER A CA 1
ATOM 7779 C C . SER A 1 640 ? 130.60600 167.31700 126.58000 1.000 32.37044 603 SER A C 1
ATOM 7780 O O . SER A 1 640 ? 131.22900 168.24100 126.04600 1.000 32.37044 603 SER A O 1
ATOM 7788 N N . LEU A 1 641 ? 129.27500 167.27300 126.60800 1.000 33.13938 604 LEU A N 1
ATOM 7789 C CA . LEU A 1 641 ? 128.48400 168.29500 125.91900 1.000 33.13938 604 LEU A CA 1
ATOM 7790 C C . LEU A 1 641 ? 128.91700 169.71000 126.27200 1.000 33.13938 604 LEU A C 1
ATOM 7791 O O . LEU A 1 641 ? 129.06100 170.53800 125.35700 1.000 33.13938 604 LEU A O 1
ATOM 7807 N N . PRO A 1 642 ? 129.13700 170.05500 127.54200 1.000 34.61666 605 PRO A N 1
ATOM 7808 C CA . PRO A 1 642 ? 129.52400 171.43400 127.86200 1.000 34.61666 605 PRO A CA 1
ATOM 7809 C C . PRO A 1 642 ? 130.89200 171.82700 127.34500 1.000 34.61666 605 PRO A C 1
ATOM 7810 O O . PRO A 1 642 ? 131.09400 173.00200 127.03300 1.000 34.61666 605 PRO A O 1
ATOM 7821 N N . ASN A 1 643 ? 131.83300 170.89400 127.21900 1.000 34.55523 606 ASN A N 1
ATOM 7822 C CA . ASN A 1 643 ? 133.11800 171.23700 126.61600 1.000 34.55523 606 ASN A CA 1
ATOM 7823 C C . ASN A 1 643 ? 132.96900 171.48000 125.12100 1.000 34.55523 606 ASN A C 1
ATOM 7824 O O . ASN A 1 643 ? 133.58600 172.39600 124.55800 1.000 34.55523 606 ASN A O 1
ATOM 7835 N N . VAL A 1 644 ? 132.10900 170.70100 124.47300 1.000 33.84613 607 VAL A N 1
ATOM 7836 C CA . VAL A 1 644 ? 131.77000 170.97300 123.08500 1.000 33.84613 607 VAL A CA 1
ATOM 7837 C C . VAL A 1 644 ? 131.20200 172.37800 122.94100 1.000 33.84613 607 VAL A C 1
ATOM 7838 O O . VAL A 1 644 ? 131.66400 173.16400 122.11000 1.000 33.84613 607 VAL A O 1
ATOM 7851 N N . PHE A 1 645 ? 130.20000 172.72200 123.75200 1.000 35.06388 608 PHE A N 1
ATOM 7852 C CA . PHE A 1 645 ? 129.63900 174.07000 123.68200 1.000 35.06388 608 PHE A CA 1
ATOM 7853 C C . PHE A 1 645 ? 130.64900 175.14900 124.06100 1.000 35.06388 608 PHE A C 1
ATOM 7854 O O . PHE A 1 645 ? 130.58000 176.26800 123.54500 1.000 35.06388 608 PHE A O 1
ATOM 7871 N N . SER A 1 646 ? 131.59500 174.83300 124.94300 1.000 34.70550 609 SER A N 1
ATOM 7872 C CA . SER A 1 646 ? 132.70700 175.73400 125.22300 1.000 34.70550 609 SER A CA 1
ATOM 7873 C C . SER A 1 646 ? 133.56800 175.97200 123.99700 1.000 34.70550 609 SER A C 1
ATOM 7874 O O . SER A 1 646 ? 134.18200 177.03600 123.86300 1.000 34.70550 609 SER A O 1
ATOM 7882 N N . ALA A 1 647 ? 133.62700 174.99600 123.09900 1.000 36.66799 610 ALA A N 1
ATOM 7883 C CA . ALA A 1 647 ? 134.31500 175.21000 121.83000 1.000 36.66799 610 ALA A CA 1
ATOM 7884 C C . ALA A 1 647 ? 133.45400 175.96700 120.82100 1.000 36.66799 610 ALA A C 1
ATOM 7885 O O . ALA A 1 647 ? 133.90300 176.95600 120.23500 1.000 36.66799 610 ALA A O 1
ATOM 7892 N N . LEU A 1 648 ? 132.21700 175.52200 120.60300 1.000 36.28519 611 LEU A N 1
ATOM 7893 C CA . LEU A 1 648 ? 131.38900 176.11300 119.55600 1.000 36.28519 611 LEU A CA 1
ATOM 7894 C C . LEU A 1 648 ? 131.04100 177.57100 119.82600 1.000 36.28519 611 LEU A C 1
ATOM 7895 O O . LEU A 1 648 ? 130.79000 178.32200 118.88000 1.000 36.28519 611 LEU A O 1
ATOM 7911 N N . CYS A 1 649 ? 131.02300 177.99500 121.08700 1.000 40.82389 612 CYS A N 1
ATOM 7912 C CA . CYS A 1 649 ? 130.81100 179.39900 121.41800 1.000 40.82389 612 CYS A CA 1
ATOM 7913 C C . CYS A 1 649 ? 132.03300 180.27200 121.16800 1.000 40.82389 612 CYS A C 1
ATOM 7914 O O . CYS A 1 649 ? 131.91900 181.50100 121.21900 1.000 40.82389 612 CYS A O 1
ATOM 7922 N N . LEU A 1 650 ? 133.18800 179.67200 120.89600 1.000 41.98099 613 LEU A N 1
ATOM 7923 C CA . LEU A 1 650 ? 134.46100 180.36200 121.04800 1.000 41.98099 613 LEU A CA 1
ATOM 7924 C C . LEU A 1 650 ? 134.64500 181.51100 120.05800 1.000 41.98099 613 LEU A C 1
ATOM 7925 O O . LEU A 1 650 ? 135.51100 182.36300 120.28100 1.000 41.98099 613 LEU A O 1
ATOM 7941 N N . ASN A 1 651 ? 133.86200 181.56000 118.97900 1.000 44.22317 614 ASN A N 1
ATOM 7942 C CA . ASN A 1 651 ? 134.05600 182.53800 117.91300 1.000 44.22317 614 ASN A CA 1
ATOM 7943 C C . ASN A 1 651 ? 133.14100 183.75300 118.03000 1.000 44.22317 614 ASN A C 1
ATOM 7944 O O . ASN A 1 651 ? 133.18400 184.62900 117.16200 1.000 44.22317 614 ASN A O 1
ATOM 7955 N N . ALA A 1 652 ? 132.30900 183.81100 119.06800 1.000 45.56204 615 ALA A N 1
ATOM 7956 C CA . ALA A 1 652 ? 131.29300 184.84100 119.28200 1.000 45.56204 615 ALA A CA 1
ATOM 7957 C C . ALA A 1 652 ? 130.12000 184.70400 118.31900 1.000 45.56204 615 ALA A C 1
ATOM 7958 O O . ALA A 1 652 ? 128.96500 184.87800 118.71800 1.000 45.56204 615 ALA A O 1
ATOM 7965 N N . ARG A 1 653 ? 130.39600 184.40500 117.05100 1.000 44.89689 616 ARG A N 1
ATOM 7966 C CA . ARG A 1 653 ? 129.31800 184.03800 116.14200 1.000 44.89689 616 ARG A CA 1
ATOM 7967 C C . ARG A 1 653 ? 128.72300 182.70700 116.56900 1.000 44.89689 616 ARG A C 1
ATOM 7968 O O . ARG A 1 653 ? 127.49700 182.51800 116.57100 1.000 44.89689 616 ARG A O 1
ATOM 7989 N N . GLY A 1 654 ? 129.59800 181.78800 116.97200 1.000 43.43348 617 GLY A N 1
ATOM 7990 C CA . GLY A 1 654 ? 129.15100 180.52000 117.50500 1.000 43.43348 617 GLY A CA 1
ATOM 7991 C C . GLY A 1 654 ? 128.35400 180.69800 118.77700 1.000 43.43348 617 GLY A C 1
ATOM 7992 O O . GLY A 1 654 ? 127.36300 180.00500 118.99800 1.000 43.43348 617 GLY A O 1
ATOM 7996 N N . LEU A 1 655 ? 128.80500 181.59600 119.65400 1.000 42.85066 618 LEU A N 1
ATOM 7997 C CA . LEU A 1 655 ? 128.05300 181.87300 120.87100 1.000 42.85066 618 LEU A CA 1
ATOM 7998 C C . LEU A 1 655 ? 126.65400 182.35600 120.52700 1.000 42.85066 618 LEU A C 1
ATOM 7999 O O . LEU A 1 655 ? 125.66900 181.93000 121.14300 1.000 42.85066 618 LEU A O 1
ATOM 8015 N N . GLN A 1 656 ? 126.54700 183.25900 119.55300 1.000 46.12494 619 GLN A N 1
ATOM 8016 C CA . GLN A 1 656 ? 125.23900 183.75700 119.15400 1.000 46.12494 619 GLN A CA 1
ATOM 8017 C C . GLN A 1 656 ? 124.35800 182.61200 118.68300 1.000 46.12494 619 GLN A C 1
ATOM 8018 O O . GLN A 1 656 ? 123.19500 182.49800 119.08400 1.000 46.12494 619 GLN A O 1
ATOM 8032 N N . SER A 1 657 ? 124.90200 181.74600 117.82800 1.000 42.97644 620 SER A N 1
ATOM 8033 C CA . SER A 1 657 ? 124.10400 180.64400 117.30300 1.000 42.97644 620 SER A CA 1
ATOM 8034 C C . SER A 1 657 ? 123.72100 179.66400 118.40600 1.000 42.97644 620 SER A C 1
ATOM 8035 O O . SER A 1 657 ? 122.61900 179.10300 118.39500 1.000 42.97644 620 SER A O 1
ATOM 8043 N N . PHE A 1 658 ? 124.62500 179.44100 119.36000 1.000 39.04248 621 PHE A N 1
ATOM 8044 C CA . PHE A 1 658 ? 124.35900 178.53000 120.46600 1.000 39.04248 621 PHE A CA 1
ATOM 8045 C C . PHE A 1 658 ? 123.25700 179.05800 121.37000 1.000 39.04248 621 PHE A C 1
ATOM 8046 O O . PHE A 1 658 ? 122.40200 178.29300 121.82700 1.000 39.04248 621 PHE A O 1
ATOM 8063 N N . VAL A 1 659 ? 123.26700 180.36000 121.65400 1.000 41.10663 622 VAL A N 1
ATOM 8064 C CA . VAL A 1 659 ? 122.27800 180.90900 122.57200 1.000 41.10663 622 VAL A CA 1
ATOM 8065 C C . VAL A 1 659 ? 120.96900 181.18700 121.85100 1.000 41.10663 622 VAL A C 1
ATOM 8066 O O . VAL A 1 659 ? 119.92600 181.33900 122.49800 1.000 41.10663 622 VAL A O 1
ATOM 8079 N N . GLN A 1 660 ? 121.00300 181.24400 120.52100 1.000 42.80988 623 GLN A N 1
ATOM 8080 C CA . GLN A 1 660 ? 119.79600 181.48600 119.74300 1.000 42.80988 623 GLN A CA 1
ATOM 8081 C C . GLN A 1 660 ? 118.78500 180.36500 119.94000 1.000 42.80988 623 GLN A C 1
ATOM 8082 O O . GLN A 1 660 ? 117.57300 180.60800 119.97000 1.000 42.80988 623 GLN A O 1
ATOM 8096 N N . CYS A 1 661 ? 119.26400 179.12700 120.07500 1.000 41.26659 624 CYS A N 1
ATOM 8097 C CA . CYS A 1 661 ? 118.42100 177.93800 120.05300 1.000 41.26659 624 CYS A CA 1
ATOM 8098 C C . CYS A 1 661 ? 118.12400 177.39700 121.45000 1.000 41.26659 624 CYS A C 1
ATOM 8099 O O . CYS A 1 661 ? 117.97800 176.18200 121.62300 1.000 41.26659 624 CYS A O 1
ATOM 8107 N N . GLN A 1 662 ? 118.03200 178.27200 122.44800 1.000 40.33460 625 GLN A N 1
ATOM 8108 C CA . GLN A 1 662 ? 117.56100 177.91200 123.78000 1.000 40.33460 625 GLN A CA 1
ATOM 8109 C C . GLN A 1 662 ? 118.30500 176.69300 124.33400 1.000 40.33460 625 GLN A C 1
ATOM 8110 O O . GLN A 1 662 ? 117.68900 175.69300 124.69900 1.000 40.33460 625 GLN A O 1
ATOM 8124 N N . PRO A 1 663 ? 119.63700 176.75500 124.39600 1.000 37.45508 626 PRO A N 1
ATOM 8125 C CA . PRO A 1 663 ? 120.41200 175.51800 124.56800 1.000 37.45508 626 PRO A CA 1
ATOM 8126 C C . PRO A 1 663 ? 120.19300 174.83600 125.90200 1.000 37.45508 626 PRO A C 1
ATOM 8127 O O . PRO A 1 663 ? 120.13400 173.60300 125.95500 1.000 37.45508 626 PRO A O 1
ATOM 8138 N N . PHE A 1 664 ? 120.07000 175.60200 126.98400 1.000 35.59527 627 PHE A N 1
ATOM 8139 C CA . PHE A 1 664 ? 119.98200 175.01400 128.31400 1.000 35.59527 627 PHE A CA 1
ATOM 8140 C C . PHE A 1 664 ? 118.61800 174.41800 128.62700 1.000 35.59527 627 PHE A C 1
ATOM 8141 O O . PHE A 1 664 ? 118.54700 173.41200 129.34100 1.000 35.59527 627 PHE A O 1
ATOM 8158 N N . GLU A 1 665 ? 117.54700 174.95100 128.03800 1.000 35.42980 628 GLU A N 1
ATOM 8159 C CA . GLU A 1 665 ? 116.24800 174.29600 128.14700 1.000 35.42980 628 GLU A CA 1
ATOM 8160 C C . GLU A 1 665 ? 116.30300 172.86300 127.64600 1.000 35.42980 628 GLU A C 1
ATOM 8161 O O . GLU A 1 665 ? 115.56200 172.00500 128.13600 1.000 35.42980 628 GLU A O 1
ATOM 8173 N N . ARG A 1 666 ? 117.16600 172.58800 126.67500 1.000 35.49184 629 ARG A N 1
ATOM 8174 C CA . ARG A 1 666 ? 117.29900 171.26000 126.09700 1.000 35.49184 629 ARG A CA 1
ATOM 8175 C C . ARG A 1 666 ? 118.35200 170.44700 126.83200 1.000 35.49184 629 ARG A C 1
ATOM 8176 O O . ARG A 1 666 ? 118.15800 169.25300 127.07900 1.000 35.49184 629 ARG A O 1
ATOM 8197 N N . LEU A 1 667 ? 119.46900 171.08500 127.17600 1.000 32.81286 630 LEU A N 1
ATOM 8198 C CA . LEU A 1 667 ? 120.58000 170.38000 127.80000 1.000 32.81286 630 LEU A CA 1
ATOM 8199 C C . LEU A 1 667 ? 120.20700 169.88800 129.19300 1.000 32.81286 630 LEU A C 1
ATOM 8200 O O . LEU A 1 667 ? 120.61000 168.79100 129.59600 1.000 32.81286 630 LEU A O 1
ATOM 8216 N N . PHE A 1 668 ? 119.42800 170.67200 129.94100 1.000 32.09052 631 PHE A N 1
ATOM 8217 C CA . PHE A 1 668 ? 119.08600 170.30000 131.30600 1.000 32.09052 631 PHE A CA 1
ATOM 8218 C C . PHE A 1 668 ? 117.90200 169.34700 131.37300 1.000 32.09052 631 PHE A C 1
ATOM 8219 O O . PHE A 1 668 ? 117.68900 168.71800 132.41300 1.000 32.09052 631 PHE A O 1
ATOM 8236 N N . LYS A 1 669 ? 117.13000 169.23000 130.29300 1.000 31.87865 632 LYS A N 1
ATOM 8237 C CA . LYS A 1 669 ? 116.03400 168.27100 130.24500 1.000 31.87865 632 LYS A CA 1
ATOM 8238 C C . LYS A 1 669 ? 116.52800 166.85600 130.49500 1.000 31.87865 632 LYS A C 1
ATOM 8239 O O . LYS A 1 669 ? 115.73900 165.98000 130.86200 1.000 31.87865 632 LYS A O 1
ATOM 8258 N N . VAL A 1 670 ? 117.82600 166.62500 130.29300 1.000 31.56511 633 VAL A N 1
ATOM 8259 C CA . VAL A 1 670 ? 118.44600 165.32800 130.53000 1.000 31.56511 633 VAL A CA 1
ATOM 8260 C C . VAL A 1 670 ? 118.22300 164.85600 131.95700 1.000 31.56511 633 VAL A C 1
ATOM 8261 O O . VAL A 1 670 ? 118.07200 163.65500 132.20900 1.000 31.56511 633 VAL A O 1
ATOM 8274 N N . LEU A 1 671 ? 118.19800 165.78200 132.90900 1.000 30.61173 634 LEU A N 1
ATOM 8275 C CA . LEU A 1 671 ? 118.09900 165.43600 134.31900 1.000 30.61173 634 LEU A CA 1
ATOM 8276 C C . LEU A 1 671 ? 116.70200 165.00500 134.74000 1.000 30.61173 634 LEU A C 1
ATOM 8277 O O . LEU A 1 671 ? 116.55300 164.40600 135.81000 1.000 30.61173 634 LEU A O 1
ATOM 8293 N N . LEU A 1 672 ? 115.68300 165.28800 133.93100 1.000 31.55556 635 LEU A N 1
ATOM 8294 C CA . LEU A 1 672 ? 114.30400 164.94800 134.25300 1.000 31.55556 635 LEU A CA 1
ATOM 8295 C C . LEU A 1 672 ? 113.75800 163.81900 133.39000 1.000 31.55556 635 LEU A C 1
ATOM 8296 O O . LEU A 1 672 ? 112.54000 163.62900 133.32300 1.000 31.55556 635 LEU A O 1
ATOM 8312 N N . SER A 1 673 ? 114.63000 163.06000 132.73700 1.000 32.31188 636 SER A N 1
ATOM 8313 C CA . SER A 1 673 ? 114.21700 162.07500 131.76400 1.000 32.31188 636 SER A CA 1
ATOM 8314 C C . SER A 1 673 ? 114.67200 160.69900 132.22700 1.000 32.31188 636 SER A C 1
ATOM 8315 O O . SER A 1 673 ? 115.85300 160.52200 132.55400 1.000 32.31188 636 SER A O 1
ATOM 8323 N N . PRO A 1 674 ? 113.78200 159.70400 132.27400 1.000 33.84394 637 PRO A N 1
ATOM 8324 C CA . PRO A 1 674 ? 114.21300 158.36700 132.70300 1.000 33.84394 637 PRO A CA 1
ATOM 8325 C C . PRO A 1 674 ? 115.15200 157.69900 131.72300 1.000 33.84394 637 PRO A C 1
ATOM 8326 O O . PRO A 1 674 ? 115.86200 156.76200 132.10500 1.000 33.84394 637 PRO A O 1
ATOM 8337 N N . ASP A 1 675 ? 115.17300 158.15400 130.47200 1.000 36.30868 638 ASP A N 1
ATOM 8338 C CA . ASP A 1 675 ? 116.06500 157.57600 129.47600 1.000 36.30868 638 ASP A CA 1
ATOM 8339 C C . ASP A 1 675 ? 117.52800 157.74700 129.86200 1.000 36.30868 638 ASP A C 1
ATOM 8340 O O . ASP A 1 675 ? 118.36700 156.91600 129.49500 1.000 36.30868 638 ASP A O 1
ATOM 8349 N N . TYR A 1 676 ? 117.85200 158.80300 130.60600 1.000 34.41168 639 TYR A N 1
ATOM 8350 C CA . TYR A 1 676 ? 119.22400 159.12700 130.97300 1.000 34.41168 639 TYR A CA 1
ATOM 8351 C C . TYR A 1 676 ? 119.57000 158.74900 132.40600 1.000 34.41168 639 TYR A C 1
ATOM 8352 O O . TYR A 1 676 ? 120.72500 158.90300 132.81000 1.000 34.41168 639 TYR A O 1
ATOM 8370 N N . LEU A 1 677 ? 118.60400 158.26700 133.18200 1.000 35.39738 640 LEU A N 1
ATOM 8371 C CA . LEU A 1 677 ? 118.90800 157.78400 134.52600 1.000 35.39738 640 LEU A CA 1
ATOM 8372 C C . LEU A 1 677 ? 119.96200 156.68500 134.56500 1.000 35.39738 640 LEU A C 1
ATOM 8373 O O . LEU A 1 677 ? 120.81400 156.72400 135.47000 1.000 35.39738 640 LEU A O 1
ATOM 8389 N N . PRO A 1 678 ? 119.98800 155.71300 133.65300 1.000 35.94667 641 PRO A N 1
ATOM 8390 C CA . PRO A 1 678 ? 121.11600 154.77000 133.64500 1.000 35.94667 641 PRO A CA 1
ATOM 8391 C C . PRO A 1 678 ? 122.46500 155.42500 133.42200 1.000 35.94667 641 PRO A C 1
ATOM 8392 O O . PRO A 1 678 ? 123.47700 154.90800 133.90900 1.000 35.94667 641 PRO A O 1
ATOM 8403 N N . ALA A 1 679 ? 122.51600 156.54800 132.70700 1.000 35.87705 642 ALA A N 1
ATOM 8404 C CA . ALA A 1 679 ? 123.76100 157.30300 132.62300 1.000 35.87705 642 ALA A CA 1
ATOM 8405 C C . ALA A 1 679 ? 124.09300 157.99300 133.93600 1.000 35.87705 642 ALA A C 1
ATOM 8406 O O . ALA A 1 679 ? 125.27200 158.17000 134.25900 1.000 35.87705 642 ALA A O 1
ATOM 8413 N N . MET A 1 680 ? 123.08100 158.38700 134.70100 1.000 34.83435 643 MET A N 1
ATOM 8414 C CA . MET A 1 680 ? 123.31600 159.06000 135.96900 1.000 34.83435 643 MET A CA 1
ATOM 8415 C C . MET A 1 680 ? 123.63700 158.10600 137.10800 1.000 34.83435 643 MET A C 1
ATOM 8416 O O . MET A 1 680 ? 124.19900 158.54300 138.11700 1.000 34.83435 643 MET A O 1
ATOM 8430 N N . ARG A 1 681 ? 123.30700 156.82500 136.97800 1.000 42.18383 644 ARG A N 1
ATOM 8431 C CA . ARG A 1 681 ? 123.53100 155.90200 138.07900 1.000 42.18383 644 ARG A CA 1
ATOM 8432 C C . ARG A 1 681 ? 125.02100 155.77800 138.36200 1.000 42.18383 644 ARG A C 1
ATOM 8433 O O . ARG A 1 681 ? 125.84600 155.73500 137.44500 1.000 42.18383 644 ARG A O 1
ATOM 8454 N N . ARG A 1 682 ? 125.36200 155.72900 139.64600 1.000 58.90536 645 ARG A N 1
ATOM 8455 C CA . ARG A 1 682 ? 126.75900 155.65100 140.04600 1.000 58.90536 645 ARG A CA 1
ATOM 8456 C C . ARG A 1 682 ? 127.44000 154.43400 139.43800 1.000 58.90536 645 ARG A C 1
ATOM 8457 O O . ARG A 1 682 ? 126.89500 153.32600 139.44000 1.000 58.90536 645 ARG A O 1
ATOM 8478 N N . ARG A 1 683 ? 128.63900 154.65000 138.90800 1.000 67.32138 646 ARG A N 1
ATOM 8479 C CA . ARG A 1 683 ? 129.42000 153.58400 138.30300 1.000 67.32138 646 ARG A CA 1
ATOM 8480 C C . ARG A 1 683 ? 130.27700 152.92200 139.37400 1.000 67.32138 646 ARG A C 1
ATOM 8481 O O . ARG A 1 683 ? 130.99600 153.60700 140.10900 1.000 67.32138 646 ARG A O 1
ATOM 8502 N N . ARG A 1 684 ? 130.18800 151.59900 139.47300 1.000 77.81892 647 ARG A N 1
ATOM 8503 C CA . ARG A 1 684 ? 131.03400 150.76500 140.31900 1.000 77.81892 647 ARG A CA 1
ATOM 8504 C C . ARG A 1 684 ? 130.53500 150.68500 141.75800 1.000 77.81892 647 ARG A C 1
ATOM 8505 O O . ARG A 1 684 ? 131.14800 149.96900 142.56200 1.000 77.81892 647 ARG A O 1
ATOM 8526 N N . SER A 1 685 ? 129.45500 151.37800 142.11600 1.000 75.65892 648 SER A N 1
ATOM 8527 C CA . SER A 1 685 ? 129.01300 151.45900 143.50900 1.000 75.65892 648 SER A CA 1
ATOM 8528 C C . SER A 1 685 ? 130.16200 151.89900 144.41200 1.000 75.65892 648 SER A C 1
ATOM 8529 O O . SER A 1 685 ? 130.33700 151.40000 145.52500 1.000 75.65892 648 SER A O 1
ATOM 8537 N N . SER A 1 686 ? 130.95400 152.85200 143.92200 1.000 76.84029 649 SER A N 1
ATOM 8538 C CA . SER A 1 686 ? 132.08000 153.38800 144.67500 1.000 76.84029 649 SER A CA 1
ATOM 8539 C C . SER A 1 686 ? 132.14100 154.90500 144.56100 1.000 76.84029 649 SER A C 1
ATOM 8540 O O . SER A 1 686 ? 132.37000 155.60000 145.55600 1.000 76.84029 649 SER A O 1
ATOM 8548 N N . ASP A 1 687 ? 131.94500 155.42500 143.35400 1.000 67.88881 650 ASP A N 1
ATOM 8549 C CA . ASP A 1 687 ? 131.95000 156.86000 143.15600 1.000 67.88881 650 ASP A CA 1
ATOM 8550 C C . ASP A 1 687 ? 130.69600 157.48900 143.76000 1.000 67.88881 650 ASP A C 1
ATOM 8551 O O . ASP A 1 687 ? 129.68200 156.81500 143.95500 1.000 67.88881 650 ASP A O 1
ATOM 8560 N N . PRO A 1 688 ? 130.75000 158.78300 144.07500 1.000 58.36596 651 PRO A N 1
ATOM 8561 C CA . PRO A 1 688 ? 129.65200 159.41000 144.81800 1.000 58.36596 651 PRO A CA 1
ATOM 8562 C C . PRO A 1 688 ? 128.30600 159.24100 144.12700 1.000 58.36596 651 PRO A C 1
ATOM 8563 O O . PRO A 1 688 ? 128.20900 159.02200 142.91800 1.000 58.36596 651 PRO A O 1
ATOM 8574 N N . LEU A 1 689 ? 127.25700 159.33900 144.93700 1.000 45.93966 652 LEU A N 1
ATOM 8575 C CA . LEU A 1 689 ? 125.91600 159.59700 144.43000 1.000 45.93966 652 LEU A CA 1
ATOM 8576 C C . LEU A 1 689 ? 125.87400 160.89200 143.63100 1.000 45.93966 652 LEU A C 1
ATOM 8577 O O . LEU A 1 689 ? 126.36500 161.93200 144.07800 1.000 45.93966 652 LEU A O 1
ATOM 8593 N N . GLY A 1 690 ? 125.29000 160.81900 142.43800 1.000 40.19819 653 GLY A N 1
ATOM 8594 C CA . GLY A 1 690 ? 125.24300 161.95800 141.54500 1.000 40.19819 653 GLY A CA 1
ATOM 8595 C C . GLY A 1 690 ? 126.56700 162.38100 140.95500 1.000 40.19819 653 GLY A C 1
ATOM 8596 O O . GLY A 1 690 ? 126.70600 163.53200 140.53500 1.000 40.19819 653 GLY A O 1
ATOM 8600 N N . ASP A 1 691 ? 127.55600 161.48700 140.92600 1.000 45.61597 654 ASP A N 1
ATOM 8601 C CA . ASP A 1 691 ? 128.86700 161.84900 140.39900 1.000 45.61597 654 ASP A CA 1
ATOM 8602 C C . ASP A 1 691 ? 128.75400 162.40000 138.98400 1.000 45.61597 654 ASP A C 1
ATOM 8603 O O . ASP A 1 691 ? 129.46500 163.34100 138.61600 1.000 45.61597 654 ASP A O 1
ATOM 8612 N N . THR A 1 692 ? 127.83600 161.85000 138.18600 1.000 36.84724 655 THR A N 1
ATOM 8613 C CA . THR A 1 692 ? 127.68500 162.29100 136.80500 1.000 36.84724 655 THR A CA 1
ATOM 8614 C C . THR A 1 692 ? 126.92600 163.60400 136.72200 1.000 36.84724 655 THR A C 1
ATOM 8615 O O . THR A 1 692 ? 127.25900 164.46000 135.89400 1.000 36.84724 655 THR A O 1
ATOM 8626 N N . ALA A 1 693 ? 125.97900 163.81800 137.63100 1.000 32.45574 656 ALA A N 1
ATOM 8627 C CA . ALA A 1 693 ? 125.29800 165.10100 137.69700 1.000 32.45574 656 ALA A CA 1
ATOM 8628 C C . ALA A 1 693 ? 126.25000 166.17800 138.18500 1.000 32.45574 656 ALA A C 1
ATOM 8629 O O . ALA A 1 693 ? 126.26300 167.29000 137.65300 1.000 32.45574 656 ALA A O 1
ATOM 8636 N N . SER A 1 694 ? 127.05300 165.86500 139.20000 1.000 33.54806 657 SER A N 1
ATOM 8637 C CA . SER A 1 694 ? 128.03600 166.82400 139.68700 1.000 33.54806 657 SER A CA 1
ATOM 8638 C C . SER A 1 694 ? 129.04600 167.15900 138.59800 1.000 33.54806 657 SER A C 1
ATOM 8639 O O . SER A 1 694 ? 129.43400 168.32300 138.43900 1.000 33.54806 657 SER A O 1
ATOM 8647 N N . ASN A 1 695 ? 129.49300 166.15200 137.84600 1.000 36.37792 658 ASN A N 1
ATOM 8648 C CA . ASN A 1 695 ? 130.45300 166.40900 136.78100 1.000 36.37792 658 ASN A CA 1
ATOM 8649 C C . ASN A 1 695 ? 129.83300 167.29900 135.71300 1.000 36.37792 658 ASN A C 1
ATOM 8650 O O . ASN A 1 695 ? 130.46300 168.25700 135.24000 1.000 36.37792 658 ASN A O 1
ATOM 8661 N N . LEU A 1 696 ? 128.58600 167.01000 135.33400 1.000 33.89983 659 LEU A N 1
ATOM 8662 C CA . LEU A 1 696 ? 127.91900 167.82600 134.33000 1.000 33.89983 659 LEU A CA 1
ATOM 8663 C C . LEU A 1 696 ? 127.77100 169.25100 134.83900 1.000 33.89983 659 LEU A C 1
ATOM 8664 O O . LEU A 1 696 ? 127.92800 170.21400 134.08200 1.000 33.89983 659 LEU A O 1
ATOM 8680 N N . GLY A 1 697 ? 127.46000 169.39700 136.12600 1.000 31.91081 660 GLY A N 1
ATOM 8681 C CA . GLY A 1 697 ? 127.27900 170.71800 136.69500 1.000 31.91081 660 GLY A CA 1
ATOM 8682 C C . GLY A 1 697 ? 128.56500 171.51400 136.67500 1.000 31.91081 660 GLY A C 1
ATOM 8683 O O . GLY A 1 697 ? 128.56500 172.70000 136.35800 1.000 31.91081 660 GLY A O 1
ATOM 8687 N N . SER A 1 698 ? 129.67300 170.87600 137.04800 1.000 35.96540 661 SER A N 1
ATOM 8688 C CA . SER A 1 698 ? 130.96400 171.55300 137.02300 1.000 35.96540 661 SER A CA 1
ATOM 8689 C C . SER A 1 698 ? 131.32700 171.97000 135.60600 1.000 35.96540 661 SER A C 1
ATOM 8690 O O . SER A 1 698 ? 131.87200 173.06000 135.38700 1.000 35.96540 661 SER A O 1
ATOM 8698 N N . ALA A 1 699 ? 131.02000 171.11900 134.62800 1.000 34.85739 662 ALA A N 1
ATOM 8699 C CA . ALA A 1 699 ? 131.28700 171.47300 133.23800 1.000 34.85739 662 ALA A CA 1
ATOM 8700 C C . ALA A 1 699 ? 130.44400 172.66600 132.79700 1.000 34.85739 662 ALA A C 1
ATOM 8701 O O . ALA A 1 699 ? 130.95400 173.59400 132.15300 1.000 34.85739 662 ALA A O 1
ATOM 8708 N N . VAL A 1 700 ? 129.16000 172.67700 133.15500 1.000 34.50257 663 VAL A N 1
ATOM 8709 C CA . VAL A 1 700 ? 128.31700 173.82500 132.82900 1.000 34.50257 663 VAL A CA 1
ATOM 8710 C C . VAL A 1 700 ? 128.83700 175.06700 133.53600 1.000 34.50257 663 VAL A C 1
ATOM 8711 O O . VAL A 1 700 ? 128.77300 176.18100 133.00100 1.000 34.50257 663 VAL A O 1
ATOM 8724 N N . ASP A 1 701 ? 129.31000 174.90600 134.77000 1.000 38.01916 664 ASP A N 1
ATOM 8725 C CA . ASP A 1 701 ? 129.80400 176.05000 135.51900 1.000 38.01916 664 ASP A CA 1
ATOM 8726 C C . ASP A 1 701 ? 131.00500 176.64200 134.80500 1.000 38.01916 664 ASP A C 1
ATOM 8727 O O . ASP A 1 701 ? 131.13300 177.86400 134.69100 1.000 38.01916 664 ASP A O 1
ATOM 8736 N N . GLU A 1 702 ? 131.88900 175.78000 134.30100 1.000 40.25092 665 GLU A N 1
ATOM 8737 C CA . GLU A 1 702 ? 133.02500 176.26900 133.53100 1.000 40.25092 665 GLU A CA 1
ATOM 8738 C C . GLU A 1 702 ? 132.52900 177.01000 132.30100 1.000 40.25092 665 GLU A C 1
ATOM 8739 O O . GLU A 1 702 ? 133.05200 178.07300 131.94600 1.000 40.25092 665 GLU A O 1
ATOM 8751 N N . LEU A 1 703 ? 131.51800 176.45200 131.63500 1.000 37.81256 666 LEU A N 1
ATOM 8752 C CA . LEU A 1 703 ? 131.01800 177.07000 130.41500 1.000 37.81256 666 LEU A CA 1
ATOM 8753 C C . LEU A 1 703 ? 130.49600 178.47200 130.69100 1.000 37.81256 666 LEU A C 1
ATOM 8754 O O . LEU A 1 703 ? 130.75300 179.40200 129.91800 1.000 37.81256 666 LEU A O 1
ATOM 8770 N N . MET A 1 704 ? 129.76100 178.64700 131.78900 1.000 38.66146 667 MET A N 1
ATOM 8771 C CA . MET A 1 704 ? 129.29300 179.98400 132.13900 1.000 38.66146 667 MET A CA 1
ATOM 8772 C C . MET A 1 704 ? 130.45200 180.88400 132.54200 1.000 38.66146 667 MET A C 1
ATOM 8773 O O . MET A 1 704 ? 130.46000 182.07700 132.21800 1.000 38.66146 667 MET A O 1
ATOM 8787 N N . ARG A 1 705 ? 131.43600 180.33500 133.25400 1.000 43.97408 668 ARG A N 1
ATOM 8788 C CA . ARG A 1 705 ? 132.54500 181.15200 133.72900 1.000 43.97408 668 ARG A CA 1
ATOM 8789 C C . ARG A 1 705 ? 133.36700 181.67000 132.56000 1.000 43.97408 668 ARG A C 1
ATOM 8790 O O . ARG A 1 705 ? 133.99000 182.73200 132.66200 1.000 43.97408 668 ARG A O 1
ATOM 8811 N N . HIS A 1 706 ? 133.38500 180.93300 131.45000 1.000 43.20408 669 HIS A N 1
ATOM 8812 C CA . HIS A 1 706 ? 134.06900 181.41400 130.25800 1.000 43.20408 669 HIS A CA 1
ATOM 8813 C C . HIS A 1 706 ? 133.16400 182.33800 129.45100 1.000 43.20408 669 HIS A C 1
ATOM 8814 O O . HIS A 1 706 ? 133.63200 183.34300 128.90400 1.000 43.20408 669 HIS A O 1
ATOM 8827 N N . GLN A 1 707 ? 131.87500 182.00300 129.34600 1.000 42.07991 670 GLN A N 1
ATOM 8828 C CA . GLN A 1 707 ? 130.91500 182.75700 128.54700 1.000 42.07991 670 GLN A CA 1
ATOM 8829 C C . GLN A 1 707 ? 129.86900 183.39800 129.45300 1.000 42.07991 670 GLN A C 1
ATOM 8830 O O . GLN A 1 707 ? 128.72700 182.92500 129.50600 1.000 42.07991 670 GLN A O 1
ATOM 8844 N N . PRO A 1 708 ? 130.20700 184.46900 130.17600 1.000 43.59839 671 PRO A N 1
ATOM 8845 C CA . PRO A 1 708 ? 129.28000 184.98100 131.19900 1.000 43.59839 671 PRO A CA 1
ATOM 8846 C C . PRO A 1 708 ? 127.90500 185.36400 130.68100 1.000 43.59839 671 PRO A C 1
ATOM 8847 O O . PRO A 1 708 ? 126.92900 185.29400 131.44100 1.000 43.59839 671 PRO A O 1
ATOM 8858 N N . THR A 1 709 ? 127.78300 185.72300 129.40200 1.000 43.73463 672 THR A N 1
ATOM 8859 C CA . THR A 1 709 ? 126.47300 186.06700 128.85600 1.000 43.73463 672 THR A CA 1
ATOM 8860 C C . THR A 1 709 ? 125.45300 184.95200 129.03300 1.000 43.73463 672 THR A C 1
ATOM 8861 O O . THR A 1 709 ? 124.24800 185.22500 129.02300 1.000 43.73463 672 THR A O 1
ATOM 8872 N N . LEU A 1 710 ? 125.89700 183.70900 129.19000 1.000 39.89276 673 LEU A N 1
ATOM 8873 C CA . LEU A 1 710 ? 124.96400 182.59900 129.30900 1.000 39.89276 673 LEU A CA 1
ATOM 8874 C C . LEU A 1 710 ? 124.45400 182.41400 130.72900 1.000 39.89276 673 LEU A C 1
ATOM 8875 O O . LEU A 1 710 ? 123.39400 181.80600 130.92100 1.000 39.89276 673 LEU A O 1
ATOM 8891 N N . LYS A 1 711 ? 125.16800 182.95500 131.71700 1.000 40.68499 674 LYS A N 1
ATOM 8892 C CA . LYS A 1 711 ? 124.80300 182.76000 133.11700 1.000 40.68499 674 LYS A CA 1
ATOM 8893 C C . LYS A 1 711 ? 123.32400 183.02400 133.37400 1.000 40.68499 674 LYS A C 1
ATOM 8894 O O . LYS A 1 711 ? 122.60300 182.14300 133.86300 1.000 40.68499 674 LYS A O 1
ATOM 8913 N N . THR A 1 712 ? 122.81000 184.12600 132.83200 1.000 41.69517 675 THR A N 1
ATOM 8914 C CA . THR A 1 712 ? 121.44600 184.52100 133.15300 1.000 41.69517 675 THR A CA 1
ATOM 8915 C C . THR A 1 712 ? 120.44100 183.52800 132.61100 1.000 41.69517 675 THR A C 1
ATOM 8916 O O . THR A 1 712 ? 119.38900 183.31600 133.22300 1.000 41.69517 675 THR A O 1
ATOM 8927 N N . ASP A 1 713 ? 120.73500 182.91800 131.47500 1.000 38.98047 676 ASP A N 1
ATOM 8928 C CA . ASP A 1 713 ? 119.79600 181.97000 130.91000 1.000 38.98047 676 ASP A CA 1
ATOM 8929 C C . ASP A 1 713 ? 119.94100 180.59800 131.55100 1.000 38.98047 676 ASP A C 1
ATOM 8930 O O . ASP A 1 713 ? 118.93200 179.94100 131.83200 1.000 38.98047 676 ASP A O 1
ATOM 8939 N N . ALA A 1 714 ? 121.16500 180.22100 131.92900 1.000 35.68858 677 ALA A N 1
ATOM 8940 C CA . ALA A 1 714 ? 121.35400 178.95700 132.63100 1.000 35.68858 677 ALA A CA 1
ATOM 8941 C C . ALA A 1 714 ? 120.57400 178.89200 133.93300 1.000 35.68858 677 ALA A C 1
ATOM 8942 O O . ALA A 1 714 ? 119.78500 177.96400 134.14700 1.000 35.68858 677 ALA A O 1
ATOM 8949 N N . THR A 1 715 ? 120.73100 179.88800 134.79600 1.000 35.60962 678 THR A N 1
ATOM 8950 C CA . THR A 1 715 ? 119.94900 179.87900 136.01900 1.000 35.60962 678 THR A CA 1
ATOM 8951 C C . THR A 1 715 ? 118.46200 180.03100 135.75900 1.000 35.60962 678 THR A C 1
ATOM 8952 O O . THR A 1 715 ? 117.66900 179.39200 136.46000 1.000 35.60962 678 THR A O 1
ATOM 8963 N N . THR A 1 716 ? 118.07800 180.62700 134.63200 1.000 34.32917 679 THR A N 1
ATOM 8964 C CA . THR A 1 716 ? 116.66400 180.63200 134.29300 1.000 34.32917 679 THR A CA 1
ATOM 8965 C C . THR A 1 716 ? 116.18300 179.22100 134.01700 1.000 34.32917 679 THR A C 1
ATOM 8966 O O . THR A 1 716 ? 115.06500 178.85400 134.39700 1.000 34.32917 679 THR A O 1
ATOM 8977 N N . ALA A 1 717 ? 117.00200 178.42100 133.35400 1.000 32.69626 680 ALA A N 1
ATOM 8978 C CA . ALA A 1 717 ? 116.60000 177.05500 133.08400 1.000 32.69626 680 ALA A CA 1
ATOM 8979 C C . ALA A 1 717 ? 116.71800 176.19000 134.32600 1.000 32.69626 680 ALA A C 1
ATOM 8980 O O . ALA A 1 717 ? 115.86500 175.32100 134.55200 1.000 32.69626 680 ALA A O 1
ATOM 8987 N N . ILE A 1 718 ? 117.60800 176.56000 135.25000 1.000 33.29616 681 ILE A N 1
ATOM 8988 C CA . ILE A 1 718 ? 117.75700 175.76800 136.46500 1.000 33.29616 681 ILE A CA 1
ATOM 8989 C C . ILE A 1 718 ? 116.51900 175.90600 137.32500 1.000 33.29616 681 ILE A C 1
ATOM 8990 O O . ILE A 1 718 ? 115.94300 174.91300 137.78400 1.000 33.29616 681 ILE A O 1
ATOM 9006 N N . ILE A 1 719 ? 116.04000 177.12800 137.47500 1.000 29.85200 682 ILE A N 1
ATOM 9007 C CA . ILE A 1 719 ? 114.83400 177.35300 138.24700 1.000 29.85200 682 ILE A CA 1
ATOM 9008 C C . ILE A 1 719 ? 113.67100 176.61300 137.60900 1.000 29.85200 682 ILE A C 1
ATOM 9009 O O . ILE A 1 719 ? 112.85000 176.00100 138.30500 1.000 29.85200 682 ILE A O 1
ATOM 9025 N N . LYS A 1 720 ? 113.64800 176.54500 136.27600 1.000 31.91593 683 LYS A N 1
ATOM 9026 C CA . LYS A 1 720 ? 112.58300 175.79700 135.62100 1.000 31.91593 683 LYS A CA 1
ATOM 9027 C C . LYS A 1 720 ? 112.64100 174.32100 135.97100 1.000 31.91593 683 LYS A C 1
ATOM 9028 O O . LYS A 1 720 ? 111.60500 173.71900 136.28600 1.000 31.91593 683 LYS A O 1
ATOM 9047 N N . LEU A 1 721 ? 113.83900 173.74800 136.06900 1.000 32.44602 684 LEU A N 1
ATOM 9048 C CA . LEU A 1 721 ? 113.88700 172.36200 136.51100 1.000 32.44602 684 LEU A CA 1
ATOM 9049 C C . LEU A 1 721 ? 113.28600 172.23500 137.89100 1.000 32.44602 684 LEU A C 1
ATOM 9050 O O . LEU A 1 721 ? 112.43300 171.36900 138.12400 1.000 32.44602 684 LEU A O 1
ATOM 9066 N N . LEU A 1 722 ? 113.62000 173.15700 138.78700 1.000 31.35206 685 LEU A N 1
ATOM 9067 C CA . LEU A 1 722 ? 113.08400 173.03100 140.12800 1.000 31.35206 685 LEU A CA 1
ATOM 9068 C C . LEU A 1 722 ? 111.57300 173.12100 140.06400 1.000 31.35206 685 LEU A C 1
ATOM 9069 O O . LEU A 1 722 ? 110.86600 172.26600 140.61100 1.000 31.35206 685 LEU A O 1
ATOM 9085 N N . GLU A 1 723 ? 111.06900 174.04300 139.24500 1.000 30.97759 686 GLU A N 1
ATOM 9086 C CA . GLU A 1 723 ? 109.63100 174.22300 139.14800 1.000 30.97759 686 GLU A CA 1
ATOM 9087 C C . GLU A 1 723 ? 108.98600 172.96800 138.59400 1.000 30.97759 686 GLU A C 1
ATOM 9088 O O . GLU A 1 723 ? 107.95500 172.50800 139.10000 1.000 30.97759 686 GLU A O 1
ATOM 9100 N N . GLU A 1 724 ? 109.65000 172.33400 137.63100 1.000 31.11067 687 GLU A N 1
ATOM 9101 C CA . GLU A 1 724 ? 109.10300 171.11600 137.05800 1.000 31.11067 687 GLU A CA 1
ATOM 9102 C C . GLU A 1 724 ? 109.08900 170.00100 138.08600 1.000 31.11067 687 GLU A C 1
ATOM 9103 O O . GLU A 1 724 ? 108.07800 169.30200 138.22900 1.000 31.11067 687 GLU A O 1
ATOM 9115 N N . ILE A 1 725 ? 110.13000 169.91100 138.91500 1.000 30.08758 688 ILE A N 1
ATOM 9116 C CA . ILE A 1 725 ? 110.08600 168.91400 139.97500 1.000 30.08758 688 ILE A CA 1
ATOM 9117 C C . ILE A 1 725 ? 108.89000 169.19100 140.86200 1.000 30.08758 688 ILE A C 1
ATOM 9118 O O . ILE A 1 725 ? 108.11500 168.28200 141.18800 1.000 30.08758 688 ILE A O 1
ATOM 9134 N N . CYS A 1 726 ? 108.64600 170.46500 141.16400 1.000 33.80166 689 CYS A N 1
ATOM 9135 C CA . CYS A 1 726 ? 107.54600 170.77600 142.05700 1.000 33.80166 689 CYS A CA 1
ATOM 9136 C C . CYS A 1 726 ? 106.24600 170.30500 141.43700 1.000 33.80166 689 CYS A C 1
ATOM 9137 O O . CYS A 1 726 ? 105.39900 169.72100 142.12100 1.000 33.80166 689 CYS A O 1
ATOM 9145 N N . ASN A 1 727 ? 106.08100 170.51700 140.13200 1.000 33.54569 690 ASN A N 1
ATOM 9146 C CA . ASN A 1 727 ? 104.84100 170.08000 139.51300 1.000 33.54569 690 ASN A CA 1
ATOM 9147 C C . ASN A 1 727 ? 104.72100 168.56500 139.56700 1.000 33.54569 690 ASN A C 1
ATOM 9148 O O . ASN A 1 727 ? 103.66700 168.03800 139.94200 1.000 33.54569 690 ASN A O 1
ATOM 9159 N N . LEU A 1 728 ? 105.82000 167.84600 139.32100 1.000 33.75757 691 LEU A N 1
ATOM 9160 C CA . LEU A 1 728 ? 105.72800 166.39800 139.41900 1.000 33.75757 691 LEU A CA 1
ATOM 9161 C C . LEU A 1 728 ? 105.63100 165.93000 140.85700 1.000 33.75757 691 LEU A C 1
ATOM 9162 O O . LEU A 1 728 ? 105.45400 164.73100 141.09100 1.000 33.75757 691 LEU A O 1
ATOM 9178 N N . GLY A 1 729 ? 105.75400 166.83900 141.81500 1.000 32.36177 692 GLY A N 1
ATOM 9179 C CA . GLY A 1 729 ? 105.56300 166.50100 143.20500 1.000 32.36177 692 GLY A CA 1
ATOM 9180 C C . GLY A 1 729 ? 104.21300 166.98100 143.68400 1.000 32.36177 692 GLY A C 1
ATOM 9181 O O . GLY A 1 729 ? 103.71400 166.53100 144.71800 1.000 32.36177 692 GLY A O 1
ATOM 9185 N N . ARG A 1 730 ? 103.60400 167.89100 142.92500 1.000 35.05239 693 ARG A N 1
ATOM 9186 C CA . ARG A 1 730 ? 102.37900 168.53800 143.37600 1.000 35.05239 693 ARG A CA 1
ATOM 9187 C C . ARG A 1 730 ? 101.12000 167.76600 143.00100 1.000 35.05239 693 ARG A C 1
ATOM 9188 O O . ARG A 1 730 ? 100.27100 167.51300 143.86100 1.000 35.05239 693 ARG A O 1
ATOM 9209 N N . ASP A 1 731 ? 100.98100 167.37900 141.73700 1.000 40.45757 694 ASP A N 1
ATOM 9210 C CA . ASP A 1 731 ? 99.71100 166.80500 141.33400 1.000 40.45757 694 ASP A CA 1
ATOM 9211 C C . ASP A 1 731 ? 99.59300 165.33900 141.74700 1.000 40.45757 694 ASP A C 1
ATOM 9212 O O . ASP A 1 731 ? 100.60000 164.64000 141.88500 1.000 40.45757 694 ASP A O 1
ATOM 9221 N N . PRO A 1 732 ? 98.36400 164.85200 141.95400 1.000 41.11953 695 PRO A N 1
ATOM 9222 C CA . PRO A 1 732 ? 98.19900 163.50100 142.51000 1.000 41.11953 695 PRO A CA 1
ATOM 9223 C C . PRO A 1 732 ? 98.55300 162.39000 141.54300 1.000 41.11953 695 PRO A C 1
ATOM 9224 O O . PRO A 1 732 ? 98.83200 161.27000 141.98900 1.000 41.11953 695 PRO A O 1
ATOM 9235 N N . LYS A 1 733 ? 98.55300 162.65800 140.23600 1.000 39.72162 696 LYS A N 1
ATOM 9236 C CA . LYS A 1 733 ? 98.51400 161.57100 139.26600 1.000 39.72162 696 LYS A CA 1
ATOM 9237 C C . LYS A 1 733 ? 99.82800 160.80800 139.20800 1.000 39.72162 696 LYS A C 1
ATOM 9238 O O . LYS A 1 733 ? 99.83700 159.63000 138.83300 1.000 39.72162 696 LYS A O 1
ATOM 9257 N N . TYR A 1 734 ? 100.93400 161.43900 139.57900 1.000 37.47206 697 TYR A N 1
ATOM 9258 C CA . TYR A 1 734 ? 102.19600 160.73000 139.70700 1.000 37.47206 697 TYR A CA 1
ATOM 9259 C C . TYR A 1 734 ? 102.34500 160.15500 141.10800 1.000 37.47206 697 TYR A C 1
ATOM 9260 O O . TYR A 1 734 ? 101.81900 160.69100 142.08500 1.000 37.47206 697 TYR A O 1
ATOM 9278 N N . ILE A 1 735 ? 103.06900 159.04300 141.18900 1.000 36.09378 698 ILE A N 1
ATOM 9279 C CA . ILE A 1 735 ? 103.46600 158.43000 142.44700 1.000 36.09378 698 ILE A CA 1
ATOM 9280 C C . ILE A 1 735 ? 104.95800 158.14700 142.36000 1.000 36.09378 698 ILE A C 1
ATOM 9281 O O . ILE A 1 735 ? 105.43300 157.62300 141.34900 1.000 36.09378 698 ILE A O 1
ATOM 9297 N N . CYS A 1 736 ? 105.69400 158.50500 143.40400 1.000 38.58049 699 CYS A N 1
ATOM 9298 C CA . CYS A 1 736 ? 107.12800 158.24900 143.43400 1.000 38.58049 699 CYS A CA 1
ATOM 9299 C C . CYS A 1 736 ? 107.38900 156.75300 143.59200 1.000 38.58049 699 CYS A C 1
ATOM 9300 O O . CYS A 1 736 ? 106.95200 156.13900 144.57000 1.000 38.58049 699 CYS A O 1
ATOM 9308 N N . GLN A 1 737 ? 108.10600 156.17000 142.63200 1.000 43.29562 700 GLN A N 1
ATOM 9309 C CA . GLN A 1 737 ? 108.64600 154.82500 142.78000 1.000 43.29562 700 GLN A CA 1
ATOM 9310 C C . GLN A 1 737 ? 109.95800 154.83800 143.55200 1.000 43.29562 700 GLN A C 1
ATOM 9311 O O . GLN A 1 737 ? 110.72400 155.80500 143.51100 1.000 43.29562 700 GLN A O 1
ATOM 9325 N N . LYS A 1 738 ? 110.21900 153.73500 144.24500 1.000 52.67524 701 LYS A N 1
ATOM 9326 C CA . LYS A 1 738 ? 111.37400 153.61300 145.12500 1.000 52.67524 701 LYS A CA 1
ATOM 9327 C C . LYS A 1 738 ? 112.66000 153.99300 144.39900 1.000 52.67524 701 LYS A C 1
ATOM 9328 O O . LYS A 1 738 ? 113.48100 154.74800 144.92200 1.000 52.67524 701 LYS A O 1
ATOM 9347 N N . ILE A 1 799 ? 100.75600 156.82200 138.47300 1.000 37.62298 762 ILE A N 1
ATOM 9348 C CA . ILE A 1 799 ? 101.83700 156.31700 137.63700 1.000 37.62298 762 ILE A CA 1
ATOM 9349 C C . ILE A 1 799 ? 103.17400 156.51600 138.34400 1.000 37.62298 762 ILE A C 1
ATOM 9350 O O . ILE A 1 799 ? 103.44400 157.59400 138.86900 1.000 37.62298 762 ILE A O 1
ATOM 9365 N N . PRO A 1 800 ? 104.01600 155.48300 138.35100 1.000 38.82217 763 PRO A N 1
ATOM 9366 C CA . PRO A 1 800 ? 105.32100 155.60700 139.00900 1.000 38.82217 763 PRO A CA 1
ATOM 9367 C C . PRO A 1 800 ? 106.25800 156.56000 138.28600 1.000 38.82217 763 PRO A C 1
ATOM 9368 O O . PRO A 1 800 ? 106.36300 156.55300 137.05800 1.000 38.82217 763 PRO A O 1
ATOM 9379 N N . ILE A 1 801 ? 106.93100 157.39400 139.07100 1.000 36.20696 764 ILE A N 1
ATOM 9380 C CA . ILE A 1 801 ? 107.92500 158.33800 138.57300 1.000 36.20696 764 ILE A CA 1
ATOM 9381 C C . ILE A 1 801 ? 109.13700 158.31100 139.49800 1.000 36.20696 764 ILE A C 1
ATOM 9382 O O . ILE A 1 801 ? 108.96900 158.29100 140.72500 1.000 36.20696 764 ILE A O 1
ATOM 9398 N N . PRO A 1 802 ? 110.36900 158.30100 138.97600 1.000 35.14161 765 PRO A N 1
ATOM 9399 C CA . PRO A 1 802 ? 111.56300 158.24700 139.83900 1.000 35.14161 765 PRO A CA 1
ATOM 9400 C C . PRO A 1 802 ? 111.93900 159.62000 140.38900 1.000 35.14161 765 PRO A C 1
ATOM 9401 O O . PRO A 1 802 ? 113.00500 160.17100 140.10500 1.000 35.14161 765 PRO A O 1
ATOM 9412 N N . LEU A 1 803 ? 111.04000 160.18100 141.19400 1.000 33.46564 766 LEU A N 1
ATOM 9413 C CA . LEU A 1 803 ? 111.16100 161.56400 141.63600 1.000 33.46564 766 LEU A CA 1
ATOM 9414 C C . LEU A 1 803 ? 112.34100 161.78200 142.57300 1.000 33.46564 766 LEU A C 1
ATOM 9415 O O . LEU A 1 803 ? 112.91300 162.87800 142.59700 1.000 33.46564 766 LEU A O 1
ATOM 9431 N N . MET A 1 804 ? 112.76500 160.75000 143.29700 1.000 32.34974 767 MET A N 1
ATOM 9432 C CA . MET A 1 804 ? 113.91500 160.88500 144.18300 1.000 32.34974 767 MET A CA 1
ATOM 9433 C C . MET A 1 804 ? 115.23400 160.79500 143.42700 1.000 32.34974 767 MET A C 1
ATOM 9434 O O . MET A 1 804 ? 116.18600 161.50300 143.77000 1.000 32.34974 767 MET A O 1
ATOM 9448 N N . ASP A 1 805 ? 115.27400 160.02500 142.34300 1.000 32.38648 768 ASP A N 1
ATOM 9449 C CA . ASP A 1 805 ? 116.44800 160.01300 141.47500 1.000 32.38648 768 ASP A CA 1
ATOM 9450 C C . ASP A 1 805 ? 116.58700 161.33400 140.73500 1.000 32.38648 768 ASP A C 1
ATOM 9451 O O . ASP A 1 805 ? 117.68800 161.89900 140.65600 1.000 32.38648 768 ASP A O 1
ATOM 9460 N N . TYR A 1 806 ? 115.47400 161.87500 140.24000 1.000 33.47451 769 TYR A N 1
ATOM 9461 C CA . TYR A 1 806 ? 115.52800 163.17700 139.59200 1.000 33.47451 769 TYR A CA 1
ATOM 9462 C C . TYR A 1 806 ? 115.96400 164.23300 140.59200 1.000 33.47451 769 TYR A C 1
ATOM 9463 O O . TYR A 1 806 ? 116.81200 165.07900 140.28700 1.000 33.47451 769 TYR A O 1
ATOM 9481 N N . ILE A 1 807 ? 115.38700 164.21000 141.79400 1.000 32.63813 770 ILE A N 1
ATOM 9482 C CA . ILE A 1 807 ? 115.70600 165.24600 142.76800 1.000 32.63813 770 ILE A CA 1
ATOM 9483 C C . ILE A 1 807 ? 117.17900 165.16500 143.13500 1.000 32.63813 770 ILE A C 1
ATOM 9484 O O . ILE A 1 807 ? 117.86100 166.18800 143.24300 1.000 32.63813 770 ILE A O 1
ATOM 9500 N N . LEU A 1 808 ? 117.69700 163.94900 143.31300 1.000 32.24797 771 LEU A N 1
ATOM 9501 C CA . LEU A 1 808 ? 119.08700 163.78800 143.71500 1.000 32.24797 771 LEU A CA 1
ATOM 9502 C C . LEU A 1 808 ? 120.02300 164.30500 142.63300 1.000 32.24797 771 LEU A C 1
ATOM 9503 O O . LEU A 1 808 ? 120.97200 165.04800 142.91400 1.000 32.24797 771 LEU A O 1
ATOM 9519 N N . ASN A 1 809 ? 119.75800 163.93500 141.38000 1.000 33.98534 772 ASN A N 1
ATOM 9520 C CA . ASN A 1 809 ? 120.65100 164.33600 140.30100 1.000 33.98534 772 ASN A CA 1
ATOM 9521 C C . ASN A 1 809 ? 120.59400 165.83900 140.08400 1.000 33.98534 772 ASN A C 1
ATOM 9522 O O . ASN A 1 809 ? 121.63400 166.49100 139.92900 1.000 33.98534 772 ASN A O 1
ATOM 9533 N N . VAL A 1 810 ? 119.39100 166.41400 140.11000 1.000 22.97900 773 VAL A N 1
ATOM 9534 C CA . VAL A 1 810 ? 119.25600 167.85800 139.96500 1.000 22.97900 773 VAL A CA 1
ATOM 9535 C C . VAL A 1 810 ? 119.96200 168.58200 141.10000 1.000 22.97900 773 VAL A C 1
ATOM 9536 O O . VAL A 1 810 ? 120.61100 169.60500 140.87700 1.000 22.97900 773 VAL A O 1
ATOM 9549 N N . MET A 1 811 ? 119.80900 168.11300 142.33700 1.000 30.80951 774 MET A N 1
ATOM 9550 C CA . MET A 1 811 ? 120.41700 168.81900 143.45700 1.000 30.80951 774 MET A CA 1
ATOM 9551 C C . MET A 1 811 ? 121.93400 168.73600 143.41600 1.000 30.80951 774 MET A C 1
ATOM 9552 O O . MET A 1 811 ? 122.61600 169.72300 143.69300 1.000 30.80951 774 MET A O 1
ATOM 9566 N N . LYS A 1 812 ? 122.48400 167.57600 143.06100 1.000 33.35956 775 LYS A N 1
ATOM 9567 C CA . LYS A 1 812 ? 123.93300 167.46600 142.91900 1.000 33.35956 775 LYS A CA 1
ATOM 9568 C C . LYS A 1 812 ? 124.44200 168.37000 141.80200 1.000 33.35956 775 LYS A C 1
ATOM 9569 O O . LYS A 1 812 ? 125.46500 169.06000 141.94900 1.000 33.35956 775 LYS A O 1
ATOM 9588 N N . PHE A 1 813 ? 123.69100 168.43500 140.70500 1.000 30.09931 776 PHE A N 1
ATOM 9589 C CA . PHE A 1 813 ? 124.04000 169.31300 139.60100 1.000 30.09931 776 PHE A CA 1
ATOM 9590 C C . PHE A 1 813 ? 124.01200 170.76900 140.04100 1.000 30.09931 776 PHE A C 1
ATOM 9591 O O . PHE A 1 813 ? 124.96700 171.51900 139.80600 1.000 30.09931 776 PHE A O 1
ATOM 9608 N N . VAL A 1 814 ? 122.92100 171.19000 140.68000 1.000 34.20998 777 VAL A N 1
ATOM 9609 C CA . VAL A 1 814 ? 122.79000 172.58700 141.05900 1.000 34.20998 777 VAL A CA 1
ATOM 9610 C C . VAL A 1 814 ? 123.80800 172.92700 142.13500 1.000 34.20998 777 VAL A C 1
ATOM 9611 O O . VAL A 1 814 ? 124.22800 174.08000 142.26000 1.000 34.20998 777 VAL A O 1
ATOM 9624 N N . GLU A 1 815 ? 124.23000 171.93500 142.92000 1.000 31.44664 778 GLU A N 1
ATOM 9625 C CA . GLU A 1 815 ? 125.26200 172.16300 143.92000 1.000 31.44664 778 GLU A CA 1
ATOM 9626 C C . GLU A 1 815 ? 126.57600 172.48700 143.24000 1.000 31.44664 778 GLU A C 1
ATOM 9627 O O . GLU A 1 815 ? 127.27700 173.42800 143.62700 1.000 31.44664 778 GLU A O 1
ATOM 9639 N N . SER A 1 816 ? 126.93000 171.70600 142.22000 1.000 32.04991 779 SER A N 1
ATOM 9640 C CA . SER A 1 816 ? 128.18700 171.96500 141.53100 1.000 32.04991 779 SER A CA 1
ATOM 9641 C C . SER A 1 816 ? 128.12600 173.31000 140.82500 1.000 32.04991 779 SER A C 1
ATOM 9642 O O . SER A 1 816 ? 129.09200 174.07800 140.85300 1.000 32.04991 779 SER A O 1
ATOM 9650 N N . ILE A 1 817 ? 126.99900 173.60900 140.18500 1.000 32.51248 780 ILE A N 1
ATOM 9651 C CA . ILE A 1 817 ? 126.88300 174.85100 139.43000 1.000 32.51248 780 ILE A CA 1
ATOM 9652 C C . ILE A 1 817 ? 126.95000 176.05100 140.36100 1.000 32.51248 780 ILE A C 1
ATOM 9653 O O . ILE A 1 817 ? 127.67600 177.01800 140.10600 1.000 32.51248 780 ILE A O 1
ATOM 9669 N N . LEU A 1 818 ? 126.19200 176.00800 141.45200 1.000 35.68508 781 LEU A N 1
ATOM 9670 C CA . LEU A 1 818 ? 126.12700 177.14400 142.36000 1.000 35.68508 781 LEU A CA 1
ATOM 9671 C C . LEU A 1 818 ? 127.43700 177.32900 143.10600 1.000 35.68508 781 LEU A C 1
ATOM 9672 O O . LEU A 1 818 ? 127.94500 178.45000 143.21700 1.000 35.68508 781 LEU A O 1
ATOM 9688 N N . SER A 1 819 ? 128.00300 176.24200 143.62600 1.000 39.55480 782 SER A N 1
ATOM 9689 C CA . SER A 1 819 ? 129.15600 176.32800 144.51500 1.000 39.55480 782 SER A CA 1
ATOM 9690 C C . SER A 1 819 ? 130.31400 175.45700 144.04100 1.000 39.55480 782 SER A C 1
ATOM 9691 O O . SER A 1 819 ? 130.47800 174.32400 144.49900 1.000 39.55480 782 SER A O 1
ATOM 9699 N N . ASN A 1 820 ? 131.11700 175.98900 143.11700 1.000 47.24235 783 ASN A N 1
ATOM 9700 C CA . ASN A 1 820 ? 132.29900 175.28000 142.63700 1.000 47.24235 783 ASN A CA 1
ATOM 9701 C C . ASN A 1 820 ? 133.51500 176.13500 142.95900 1.000 47.24235 783 ASN A C 1
ATOM 9702 O O . ASN A 1 820 ? 134.35100 175.73300 143.77100 1.000 47.24235 783 ASN A O 1
ATOM 9713 N N . ASN A 1 821 ? 133.63400 177.30800 142.34300 1.000 56.50251 784 ASN A N 1
ATOM 9714 C CA . ASN A 1 821 ? 134.77300 178.19000 142.53300 1.000 56.50251 784 ASN A CA 1
ATOM 9715 C C . ASN A 1 821 ? 134.55000 179.11000 143.73000 1.000 56.50251 784 ASN A C 1
ATOM 9716 O O . ASN A 1 821 ? 135.45800 179.84700 144.12300 1.000 56.50251 784 ASN A O 1
ATOM 9727 N N . THR A 1 822 ? 133.37000 179.03500 144.34700 1.000 57.34513 785 THR A N 1
ATOM 9728 C CA . THR A 1 822 ? 132.98200 179.90000 145.46100 1.000 57.34513 785 THR A CA 1
ATOM 9729 C C . THR A 1 822 ? 132.90500 181.36900 145.04100 1.000 57.34513 785 THR A C 1
ATOM 9730 O O . THR A 1 822 ? 133.12000 182.27100 145.85300 1.000 57.34513 785 THR A O 1
ATOM 9741 N N . THR A 1 823 ? 132.59500 181.61700 143.76500 1.000 59.69764 786 THR A N 1
ATOM 9742 C CA . THR A 1 823 ? 132.50500 182.98600 143.26000 1.000 59.69764 786 THR A CA 1
ATOM 9743 C C . THR A 1 823 ? 131.30400 183.73700 143.82100 1.000 59.69764 786 THR A C 1
ATOM 9744 O O . THR A 1 823 ? 131.32300 184.97200 143.87400 1.000 59.69764 786 THR A O 1
ATOM 9755 N N . ASP A 1 824 ? 130.25400 183.02100 144.22300 1.000 55.71866 787 ASP A N 1
ATOM 9756 C CA . ASP A 1 824 ? 129.02900 183.62500 144.74100 1.000 55.71866 787 ASP A CA 1
ATOM 9757 C C . ASP A 1 824 ? 128.23700 184.37600 143.67300 1.000 55.71866 787 ASP A C 1
ATOM 9758 O O . ASP A 1 824 ? 127.12200 184.83600 143.94000 1.000 55.71866 787 ASP A O 1
ATOM 9767 N N . ASP A 1 825 ? 128.78200 184.50900 142.46200 1.000 53.70620 788 ASP A N 1
ATOM 9768 C CA . ASP A 1 825 ? 128.03100 185.17000 141.40000 1.000 53.70620 788 ASP A CA 1
ATOM 9769 C C . ASP A 1 825 ? 126.85100 184.32300 140.94400 1.000 53.70620 788 ASP A C 1
ATOM 9770 O O . ASP A 1 825 ? 125.76500 184.85700 140.67700 1.000 53.70620 788 ASP A O 1
ATOM 9779 N N . HIS A 1 826 ? 127.01100 183.00000 140.95400 1.000 43.20732 789 HIS A N 1
ATOM 9780 C CA . HIS A 1 826 ? 125.91000 182.12100 140.58800 1.000 43.20732 789 HIS A CA 1
ATOM 9781 C C . HIS A 1 826 ? 124.89800 182.03000 141.71700 1.000 43.20732 789 HIS A C 1
ATOM 9782 O O . HIS A 1 826 ? 123.68900 182.03400 141.46600 1.000 43.20732 789 HIS A O 1
ATOM 9795 N N . CYS A 1 827 ? 125.36600 181.94100 142.96100 1.000 44.17868 790 CYS A N 1
ATOM 9796 C CA . CYS A 1 827 ? 124.43600 181.92300 144.08100 1.000 44.17868 790 CYS A CA 1
ATOM 9797 C C . CYS A 1 827 ? 123.61700 183.20400 144.09800 1.000 44.17868 790 CYS A C 1
ATOM 9798 O O . CYS A 1 827 ? 122.39700 183.16900 144.28700 1.000 44.17868 790 CYS A O 1
ATOM 9806 N N . GLN A 1 828 ? 124.27500 184.34700 143.89200 1.000 47.77323 791 GLN A N 1
ATOM 9807 C CA . GLN A 1 828 ? 123.57000 185.62200 143.92300 1.000 47.77323 791 GLN A CA 1
ATOM 9808 C C . GLN A 1 828 ? 122.55600 185.69000 142.79100 1.000 47.77323 791 GLN A C 1
ATOM 9809 O O . GLN A 1 828 ? 121.40900 186.10500 142.99300 1.000 47.77323 791 GLN A O 1
ATOM 9823 N N . GLU A 1 829 ? 122.96200 185.28200 141.58600 1.000 41.38742 792 GLU A N 1
ATOM 9824 C CA . GLU A 1 829 ? 122.04200 185.32800 140.45600 1.000 41.38742 792 GLU A CA 1
ATOM 9825 C C . GLU A 1 829 ? 120.83500 184.44000 140.72800 1.000 41.38742 792 GLU A C 1
ATOM 9826 O O . GLU A 1 829 ? 119.68800 184.83700 140.49800 1.000 41.38742 792 GLU A O 1
ATOM 9838 N N . PHE A 1 830 ? 121.08500 183.22300 141.21600 1.000 35.80237 793 PHE A N 1
ATOM 9839 C CA . PHE A 1 830 ? 120.01500 182.26800 141.47100 1.000 35.80237 793 PHE A CA 1
ATOM 9840 C C . PHE A 1 830 ? 119.04900 182.80000 142.52200 1.000 35.80237 793 PHE A C 1
ATOM 9841 O O . PHE A 1 830 ? 117.82800 182.68600 142.36700 1.000 35.80237 793 PHE A O 1
ATOM 9858 N N . VAL A 1 831 ? 119.57500 183.38300 143.60100 1.000 36.96586 794 VAL A N 1
ATOM 9859 C CA . VAL A 1 831 ? 118.70900 183.89300 144.65900 1.000 36.96586 794 VAL A CA 1
ATOM 9860 C C . VAL A 1 831 ? 117.94100 185.11800 144.19300 1.000 36.96586 794 VAL A C 1
ATOM 9861 O O . VAL A 1 831 ? 116.81500 185.35900 144.64600 1.000 36.96586 794 VAL A O 1
ATOM 9874 N N . ASN A 1 832 ? 118.51600 185.91000 143.29000 1.000 41.29428 795 ASN A N 1
ATOM 9875 C CA . ASN A 1 832 ? 117.85300 187.13200 142.86200 1.000 41.29428 795 ASN A CA 1
ATOM 9876 C C . ASN A 1 832 ? 116.81600 186.87100 141.78400 1.000 41.29428 795 ASN A C 1
ATOM 9877 O O . ASN A 1 832 ? 115.96300 187.73000 141.53800 1.000 41.29428 795 ASN A O 1
ATOM 9888 N N . GLN A 1 833 ? 116.86500 185.70400 141.14800 1.000 37.55081 796 GLN A N 1
ATOM 9889 C CA . GLN A 1 833 ? 115.85500 185.28000 140.19300 1.000 37.55081 796 GLN A CA 1
ATOM 9890 C C . GLN A 1 833 ? 114.76600 184.42100 140.83700 1.000 37.55081 796 GLN A C 1
ATOM 9891 O O . GLN A 1 833 ? 114.00600 183.75700 140.12500 1.000 37.55081 796 GLN A O 1
ATOM 9905 N N . LYS A 1 834 ? 114.68400 184.42700 142.17000 1.000 35.44462 797 LYS A N 1
ATOM 9906 C CA . LYS A 1 834 ? 113.62500 183.76200 142.93200 1.000 35.44462 797 LYS A CA 1
ATOM 9907 C C . LYS A 1 834 ? 113.66300 182.24100 142.82800 1.000 35.44462 797 LYS A C 1
ATOM 9908 O O . LYS A 1 834 ? 112.61700 181.59100 142.81200 1.000 35.44462 797 LYS A O 1
ATOM 9927 N N . GLY A 1 835 ? 114.85800 181.65700 142.74900 1.000 32.28023 798 GLY A N 1
ATOM 9928 C CA . GLY A 1 835 ? 114.97600 180.21200 142.68000 1.000 32.28023 798 GLY A CA 1
ATOM 9929 C C . GLY A 1 835 ? 114.87200 179.50700 144.01400 1.000 32.28023 798 GLY A C 1
ATOM 9930 O O . GLY A 1 835 ? 114.63600 178.29300 144.04800 1.000 32.28023 798 GLY A O 1
ATOM 9934 N N . LEU A 1 836 ? 115.02800 180.24200 145.11600 1.000 34.08483 799 LEU A N 1
ATOM 9935 C CA . LEU A 1 836 ? 114.98700 179.62200 146.43400 1.000 34.08483 799 LEU A CA 1
ATOM 9936 C C . LEU A 1 836 ? 113.59500 179.14700 146.81500 1.000 34.08483 799 LEU A C 1
ATOM 9937 O O . LEU A 1 836 ? 113.46300 178.16000 147.54200 1.000 34.08483 799 LEU A O 1
ATOM 9953 N N . LEU A 1 837 ? 112.54900 179.80000 146.31900 1.000 31.84158 800 LEU A N 1
ATOM 9954 C CA . LEU A 1 837 ? 111.20300 179.26600 146.51500 1.000 31.84158 800 LEU A CA 1
ATOM 9955 C C . LEU A 1 837 ? 111.03900 177.91100 145.84100 1.000 31.84158 800 LEU A C 1
ATOM 9956 O O . LEU A 1 837 ? 110.64400 176.94500 146.51900 1.000 31.84158 800 LEU A O 1
ATOM 9972 N N . PRO A 1 838 ? 111.27700 177.76800 144.53500 1.000 30.47484 801 PRO A N 1
ATOM 9973 C CA . PRO A 1 838 ? 111.20100 176.43400 143.92700 1.000 30.47484 801 PRO A CA 1
ATOM 9974 C C . PRO A 1 838 ? 112.13700 175.42400 144.55100 1.000 30.47484 801 PRO A C 1
ATOM 9975 O O . PRO A 1 838 ? 111.80800 174.23200 144.58900 1.000 30.47484 801 PRO A O 1
ATOM 9986 N N . LEU A 1 839 ? 113.29700 175.85700 145.03900 1.000 34.09935 802 LEU A N 1
ATOM 9987 C CA . LEU A 1 839 ? 114.20800 174.93500 145.70500 1.000 34.09935 802 LEU A CA 1
ATOM 9988 C C . LEU A 1 839 ? 113.61300 174.40900 147.00200 1.000 34.09935 802 LEU A C 1
ATOM 9989 O O . LEU A 1 839 ? 113.48300 173.19600 147.19700 1.000 34.09935 802 LEU A O 1
ATOM 10005 N N . VAL A 1 840 ? 113.26100 175.31500 147.91300 1.000 35.47611 803 VAL A N 1
ATOM 10006 C CA . VAL A 1 840 ? 112.81900 174.92700 149.23900 1.000 35.47611 803 VAL A CA 1
ATOM 10007 C C . VAL A 1 840 ? 111.44200 174.27900 149.21600 1.000 35.47611 803 VAL A C 1
ATOM 10008 O O . VAL A 1 840 ? 111.10200 173.53300 150.14000 1.000 35.47611 803 VAL A O 1
ATOM 10021 N N . THR A 1 841 ? 110.63200 174.54100 148.18900 1.000 34.76618 804 THR A N 1
ATOM 10022 C CA . THR A 1 841 ? 109.35400 173.85300 148.06400 1.000 34.76618 804 THR A CA 1
ATOM 10023 C C . THR A 1 841 ? 109.50600 172.35600 147.82800 1.000 34.76618 804 THR A C 1
ATOM 10024 O O . THR A 1 841 ? 108.58600 171.59700 148.14700 1.000 34.76618 804 THR A O 1
ATOM 10035 N N . ILE A 1 842 ? 110.64100 171.91200 147.28800 1.000 31.75171 805 ILE A N 1
ATOM 10036 C CA . ILE A 1 842 ? 110.82000 170.50600 146.95800 1.000 31.75171 805 ILE A CA 1
ATOM 10037 C C . ILE A 1 842 ? 110.74500 169.62700 148.19200 1.000 31.75171 805 ILE A C 1
ATOM 10038 O O . ILE A 1 842 ? 110.44700 168.43300 148.09100 1.000 31.75171 805 ILE A O 1
ATOM 10054 N N . LEU A 1 843 ? 111.02300 170.19300 149.36000 1.000 47.65388 806 LEU A N 1
ATOM 10055 C CA . LEU A 1 843 ? 110.94400 169.44300 150.60500 1.000 47.65388 806 LEU A CA 1
ATOM 10056 C C . LEU A 1 843 ? 109.50300 169.10200 150.96600 1.000 47.65388 806 LEU A C 1
ATOM 10057 O O . LEU A 1 843 ? 109.22600 168.01800 151.49200 1.000 47.65388 806 LEU A O 1
ATOM 10073 N N . GLY A 1 844 ? 108.57900 170.01900 150.70200 1.000 36.89040 807 GLY A N 1
ATOM 10074 C CA . GLY A 1 844 ? 107.18500 169.87200 151.07200 1.000 36.89040 807 GLY A CA 1
ATOM 10075 C C . GLY A 1 844 ? 106.28200 169.13000 150.10800 1.000 36.89040 807 GLY A C 1
ATOM 10076 O O . GLY A 1 844 ? 105.05900 169.22500 150.23100 1.000 36.89040 807 GLY A O 1
ATOM 10080 N N . LEU A 1 845 ? 106.83900 168.39400 149.16000 1.000 33.14236 808 LEU A N 1
ATOM 10081 C CA . LEU A 1 845 ? 106.04200 167.91700 148.03600 1.000 33.14236 808 LEU A CA 1
ATOM 10082 C C . LEU A 1 845 ? 105.12500 166.77400 148.45900 1.000 33.14236 808 LEU A C 1
ATOM 10083 O O . LEU A 1 845 ? 105.61200 165.74200 148.93600 1.000 33.14236 808 LEU A O 1
ATOM 10099 N N . PRO A 1 846 ? 103.80400 166.91600 148.30400 1.000 32.06647 809 PRO A N 1
ATOM 10100 C CA . PRO A 1 846 ? 102.87500 165.87900 148.78400 1.000 32.06647 809 PRO A CA 1
ATOM 10101 C C . PRO A 1 846 ? 103.22100 164.44900 148.41100 1.000 32.06647 809 PRO A C 1
ATOM 10102 O O . PRO A 1 846 ? 103.13800 163.55800 149.26400 1.000 32.06647 809 PRO A O 1
ATOM 10113 N N . ASN A 1 847 ? 103.60500 164.19800 147.16600 1.000 31.48598 810 ASN A N 1
ATOM 10114 C CA . ASN A 1 847 ? 103.76000 162.84000 146.66400 1.000 31.48598 810 ASN A CA 1
ATOM 10115 C C . ASN A 1 847 ? 105.17600 162.30300 146.79600 1.000 31.48598 810 ASN A C 1
ATOM 10116 O O . ASN A 1 847 ? 105.47300 161.23500 146.25200 1.000 31.48598 810 ASN A O 1
ATOM 10127 N N . LEU A 1 848 ? 106.05000 163.00600 147.50300 1.000 33.01814 811 LEU A N 1
ATOM 10128 C CA . LEU A 1 848 ? 107.30400 162.40600 147.91100 1.000 33.01814 811 LEU A CA 1
ATOM 10129 C C . LEU A 1 848 ? 107.03400 161.37200 149.00100 1.000 33.01814 811 LEU A C 1
ATOM 10130 O O . LEU A 1 848 ? 106.08900 161.51300 149.78000 1.000 33.01814 811 LEU A O 1
ATOM 10146 N N . PRO A 1 849 ? 107.83900 160.31900 149.07400 1.000 30.71077 812 PRO A N 1
ATOM 10147 C CA . PRO A 1 849 ? 107.54000 159.23500 150.00800 1.000 30.71077 812 PRO A CA 1
ATOM 10148 C C . PRO A 1 849 ? 107.83300 159.62800 151.44800 1.000 30.71077 812 PRO A C 1
ATOM 10149 O O . PRO A 1 849 ? 108.45000 160.64900 151.75100 1.000 30.71077 812 PRO A O 1
ATOM 10160 N N . ILE A 1 850 ? 107.36000 158.76800 152.34700 1.000 34.45337 813 ILE A N 1
ATOM 10161 C CA . ILE A 1 850 ? 107.53100 158.98300 153.77800 1.000 34.45337 813 ILE A CA 1
ATOM 10162 C C . ILE A 1 850 ? 108.99900 158.89800 154.17700 1.000 34.45337 813 ILE A C 1
ATOM 10163 O O . ILE A 1 850 ? 109.45700 159.63300 155.05800 1.000 34.45337 813 ILE A O 1
ATOM 10179 N N . ASP A 1 851 ? 109.75400 158.00200 153.55200 1.000 33.12440 814 ASP A N 1
ATOM 10180 C CA . ASP A 1 851 ? 111.18300 157.87200 153.81600 1.000 33.12440 814 ASP A CA 1
ATOM 10181 C C . ASP A 1 851 ? 112.03500 158.88800 153.06700 1.000 33.12440 814 ASP A C 1
ATOM 10182 O O . ASP A 1 851 ? 113.25500 158.71000 152.99900 1.000 33.12440 814 ASP A O 1
ATOM 10191 N N . PHE A 1 852 ? 111.44300 159.94100 152.51300 1.000 36.40684 815 PHE A N 1
ATOM 10192 C CA . PHE A 1 852 ? 112.24800 160.97900 151.87400 1.000 36.40684 815 PHE A CA 1
ATOM 10193 C C . PHE A 1 852 ? 113.17800 161.69600 152.84000 1.000 36.40684 815 PHE A C 1
ATOM 10194 O O . PHE A 1 852 ? 114.36900 161.84400 152.51900 1.000 36.40684 815 PHE A O 1
ATOM 10211 N N . PRO A 1 853 ? 112.72800 162.16200 154.00400 1.000 34.77686 816 PRO A N 1
ATOM 10212 C CA . PRO A 1 853 ? 113.56900 163.07000 154.79400 1.000 34.77686 816 PRO A CA 1
ATOM 10213 C C . PRO A 1 853 ? 114.90100 162.47800 155.20800 1.000 34.77686 816 PRO A C 1
ATOM 10214 O O . PRO A 1 853 ? 115.88500 163.21700 155.33500 1.000 34.77686 816 PRO A O 1
ATOM 10225 N N . THR A 1 854 ? 114.96400 161.16800 155.42300 1.000 36.02334 817 THR A N 1
ATOM 10226 C CA . THR A 1 854 ? 116.21400 160.50100 155.75000 1.000 36.02334 817 THR A CA 1
ATOM 10227 C C . THR A 1 854 ? 117.05200 160.19400 154.51900 1.000 36.02334 817 THR A C 1
ATOM 10228 O O . THR A 1 854 ? 118.23300 159.86100 154.65600 1.000 36.02334 817 THR A O 1
ATOM 10239 N N . SER A 1 855 ? 116.46800 160.30100 153.33200 1.000 31.60945 818 SER A N 1
ATOM 10240 C CA . SER A 1 855 ? 117.07400 159.83200 152.10200 1.000 31.60945 818 SER A CA 1
ATOM 10241 C C . SER A 1 855 ? 118.16900 160.78200 151.62400 1.000 31.60945 818 SER A C 1
ATOM 10242 O O . SER A 1 855 ? 118.37300 161.87600 152.15400 1.000 31.60945 818 SER A O 1
ATOM 10250 N N . ALA A 1 856 ? 118.88600 160.32500 150.59800 1.000 31.04897 819 ALA A N 1
ATOM 10251 C CA . ALA A 1 856 ? 119.99200 161.08700 150.03200 1.000 31.04897 819 ALA A CA 1
ATOM 10252 C C . ALA A 1 856 ? 119.49600 162.34700 149.34200 1.000 31.04897 819 ALA A C 1
ATOM 10253 O O . ALA A 1 856 ? 120.19100 163.36800 149.33100 1.000 31.04897 819 ALA A O 1
ATOM 10260 N N . ALA A 1 857 ? 118.31200 162.28500 148.73400 1.000 29.48230 820 ALA A N 1
ATOM 10261 C CA . ALA A 1 857 ? 117.76600 163.45900 148.06800 1.000 29.48230 820 ALA A CA 1
ATOM 10262 C C . ALA A 1 857 ? 117.56500 164.60000 149.05500 1.000 29.48230 820 ALA A C 1
ATOM 10263 O O . ALA A 1 857 ? 117.87700 165.75800 148.74600 1.000 29.48230 820 ALA A O 1
ATOM 10270 N N . CYS A 1 858 ? 117.06100 164.30200 150.25400 1.000 33.17828 821 CYS A N 1
ATOM 10271 C CA . CYS A 1 858 ? 116.83800 165.37700 151.21100 1.000 33.17828 821 CYS A CA 1
ATOM 10272 C C . CYS A 1 858 ? 118.17100 165.98600 151.60400 1.000 33.17828 821 CYS A C 1
ATOM 10273 O O . CYS A 1 858 ? 118.29200 167.20800 151.73800 1.000 33.17828 821 CYS A O 1
ATOM 10281 N N . GLN A 1 859 ? 119.17300 165.13800 151.83200 1.000 32.64426 822 GLN A N 1
ATOM 10282 C CA . GLN A 1 859 ? 120.47900 165.63800 152.22700 1.000 32.64426 822 GLN A CA 1
ATOM 10283 C C . GLN A 1 859 ? 121.04000 166.51900 151.12500 1.000 32.64426 822 GLN A C 1
ATOM 10284 O O . GLN A 1 859 ? 121.73200 167.49900 151.39600 1.000 32.64426 822 GLN A O 1
ATOM 10298 N N . ALA A 1 860 ? 120.77900 166.15200 149.87000 1.000 28.52498 823 ALA A N 1
ATOM 10299 C CA . ALA A 1 860 ? 121.24000 166.93600 148.73100 1.000 28.52498 823 ALA A CA 1
ATOM 10300 C C . ALA A 1 860 ? 120.57700 168.30700 148.69600 1.000 28.52498 823 ALA A C 1
ATOM 10301 O O . ALA A 1 860 ? 121.24100 169.32100 148.44200 1.000 28.52498 823 ALA A O 1
ATOM 10308 N N . VAL A 1 861 ? 119.27200 168.36400 148.96900 1.000 32.22840 824 VAL A N 1
ATOM 10309 C CA . VAL A 1 861 ? 118.60600 169.66400 149.02900 1.000 32.22840 824 VAL A CA 1
ATOM 10310 C C . VAL A 1 861 ? 119.18400 170.48900 150.16700 1.000 32.22840 824 VAL A C 1
ATOM 10311 O O . VAL A 1 861 ? 119.48100 171.68000 150.00600 1.000 32.22840 824 VAL A O 1
ATOM 10324 N N . ALA A 1 862 ? 119.39400 169.86200 151.32000 1.000 33.57981 825 ALA A N 1
ATOM 10325 C CA . ALA A 1 862 ? 119.94500 170.58800 152.45300 1.000 33.57981 825 ALA A CA 1
ATOM 10326 C C . ALA A 1 862 ? 121.34400 171.08000 152.13000 1.000 33.57981 825 ALA A C 1
ATOM 10327 O O . ALA A 1 862 ? 121.73900 172.17200 152.54300 1.000 33.57981 825 ALA A O 1
ATOM 10334 N N . GLY A 1 863 ? 122.11800 170.26300 151.42400 1.000 31.96787 826 GLY A N 1
ATOM 10335 C CA . GLY A 1 863 ? 123.44600 170.66700 151.01400 1.000 31.96787 826 GLY A CA 1
ATOM 10336 C C . GLY A 1 863 ? 123.41900 171.86500 150.09100 1.000 31.96787 826 GLY A C 1
ATOM 10337 O O . GLY A 1 863 ? 124.25100 172.76500 150.20500 1.000 31.96787 826 GLY A O 1
ATOM 10341 N N . VAL A 1 864 ? 122.45300 171.90300 149.17100 1.000 32.32469 827 VAL A N 1
ATOM 10342 C CA . VAL A 1 864 ? 122.33400 173.07300 148.30600 1.000 32.32469 827 VAL A CA 1
ATOM 10343 C C . VAL A 1 864 ? 122.00200 174.30400 149.13700 1.000 32.32469 827 VAL A C 1
ATOM 10344 O O . VAL A 1 864 ? 122.59700 175.37400 148.95100 1.000 32.32469 827 VAL A O 1
ATOM 10357 N N . CYS A 1 865 ? 121.06200 174.17800 150.07500 1.000 33.66362 828 CYS A N 1
ATOM 10358 C CA . CYS A 1 865 ? 120.67300 175.35500 150.84700 1.000 33.66362 828 CYS A CA 1
ATOM 10359 C C . CYS A 1 865 ? 121.83800 175.82400 151.70900 1.000 33.66362 828 CYS A C 1
ATOM 10360 O O . CYS A 1 865 ? 122.08800 177.03000 151.83300 1.000 33.66362 828 CYS A O 1
ATOM 10368 N N . LYS A 1 866 ? 122.56200 174.88000 152.30600 1.000 35.73559 829 LYS A N 1
ATOM 10369 C CA . LYS A 1 866 ? 123.72800 175.22100 153.10600 1.000 35.73559 829 LYS A CA 1
ATOM 10370 C C . LYS A 1 866 ? 124.78500 175.89900 152.25100 1.000 35.73559 829 LYS A C 1
ATOM 10371 O O . LYS A 1 866 ? 125.43600 176.85000 152.69500 1.000 35.73559 829 LYS A O 1
ATOM 10390 N N . SER A 1 867 ? 124.99500 175.40500 151.03100 1.000 35.98870 830 SER A N 1
ATOM 10391 C CA . SER A 1 867 ? 125.97300 176.02300 150.15000 1.000 35.98870 830 SER A CA 1
ATOM 10392 C C . SER A 1 867 ? 125.58000 177.46000 149.85700 1.000 35.98870 830 SER A C 1
ATOM 10393 O O . SER A 1 867 ? 126.42500 178.36300 149.88300 1.000 35.98870 830 SER A O 1
ATOM 10401 N N . ILE A 1 868 ? 124.29000 177.69800 149.61900 1.000 35.97401 831 ILE A N 1
ATOM 10402 C CA . ILE A 1 868 ? 123.84800 179.06000 149.34300 1.000 35.97401 831 ILE A CA 1
ATOM 10403 C C . ILE A 1 868 ? 124.10700 179.93100 150.55900 1.000 35.97401 831 ILE A C 1
ATOM 10404 O O . ILE A 1 868 ? 124.59100 181.06200 150.44000 1.000 35.97401 831 ILE A O 1
ATOM 10420 N N . LEU A 1 869 ? 123.79000 179.42100 151.74900 1.000 38.41618 832 LEU A N 1
ATOM 10421 C CA . LEU A 1 869 ? 123.95100 180.23300 152.94800 1.000 38.41618 832 LEU A CA 1
ATOM 10422 C C . LEU A 1 869 ? 125.41700 180.58200 153.15700 1.000 38.41618 832 LEU A C 1
ATOM 10423 O O . LEU A 1 869 ? 125.76500 181.74100 153.40700 1.000 38.41618 832 LEU A O 1
ATOM 10439 N N . THR A 1 870 ? 126.29300 179.58200 153.05500 1.000 39.59635 833 THR A N 1
ATOM 10440 C CA . THR A 1 870 ? 127.71000 179.80300 153.30800 1.000 39.59635 833 THR A CA 1
ATOM 10441 C C . THR A 1 870 ? 128.33900 180.71900 152.26900 1.000 39.59635 833 THR A C 1
ATOM 10442 O O . THR A 1 870 ? 129.23500 181.50300 152.60100 1.000 39.59635 833 THR A O 1
ATOM 10453 N N . LEU A 1 871 ? 127.89100 180.64000 151.01500 1.000 43.30805 834 LEU A N 1
ATOM 10454 C CA . LEU A 1 871 ? 128.53500 181.37700 149.93900 1.000 43.30805 834 LEU A CA 1
ATOM 10455 C C . LEU A 1 871 ? 127.91200 182.73300 149.66400 1.000 43.30805 834 LEU A C 1
ATOM 10456 O O . LEU A 1 871 ? 128.53800 183.55100 148.98200 1.000 43.30805 834 LEU A O 1
ATOM 10472 N N . SER A 1 872 ? 126.72100 183.00600 150.18500 1.000 44.79616 835 SER A N 1
ATOM 10473 C CA . SER A 1 872 ? 126.09000 184.30000 150.00700 1.000 44.79616 835 SER A CA 1
ATOM 10474 C C . SER A 1 872 ? 125.88500 185.04100 151.31400 1.000 44.79616 835 SER A C 1
ATOM 10475 O O . SER A 1 872 ? 125.54800 186.23000 151.28400 1.000 44.79616 835 SER A O 1
ATOM 10483 N N . HIS A 1 873 ? 126.07200 184.38000 152.45300 1.000 43.04792 836 HIS A N 1
ATOM 10484 C CA . HIS A 1 873 ? 125.76400 184.96200 153.75300 1.000 43.04792 836 HIS A CA 1
ATOM 10485 C C . HIS A 1 873 ? 124.32800 185.47000 153.80000 1.000 43.04792 836 HIS A C 1
ATOM 10486 O O . HIS A 1 873 ? 124.02900 186.47400 154.45000 1.000 43.04792 836 HIS A O 1
ATOM 10499 N N . GLU A 1 874 ? 123.43000 184.78100 153.10500 1.000 41.88237 837 GLU A N 1
ATOM 10500 C CA . GLU A 1 874 ? 122.10100 185.32700 152.88200 1.000 41.88237 837 GLU A CA 1
ATOM 10501 C C . GLU A 1 874 ? 121.11800 184.68400 153.84800 1.000 41.88237 837 GLU A C 1
ATOM 10502 O O . GLU A 1 874 ? 121.01300 183.45100 153.87600 1.000 41.88237 837 GLU A O 1
ATOM 10514 N N . PRO A 1 875 ? 120.36300 185.45800 154.63000 1.000 39.01261 838 PRO A N 1
ATOM 10515 C CA . PRO A 1 875 ? 119.30300 184.85700 155.45500 1.000 39.01261 838 PRO A CA 1
ATOM 10516 C C . PRO A 1 875 ? 118.15800 184.26500 154.65900 1.000 39.01261 838 PRO A C 1
ATOM 10517 O O . PRO A 1 875 ? 117.40100 183.45100 155.20500 1.000 39.01261 838 PRO A O 1
ATOM 10528 N N . LYS A 1 876 ? 118.02800 184.61700 153.38300 1.000 39.12468 839 LYS A N 1
ATOM 10529 C CA . LYS A 1 876 ? 116.80800 184.34100 152.63700 1.000 39.12468 839 LYS A CA 1
ATOM 10530 C C . LYS A 1 876 ? 116.50900 182.85600 152.53600 1.000 39.12468 839 LYS A C 1
ATOM 10531 O O . LYS A 1 876 ? 115.34700 182.47800 152.35400 1.000 39.12468 839 LYS A O 1
ATOM 10550 N N . VAL A 1 877 ? 117.52800 182.00700 152.64100 1.000 35.58975 840 VAL A N 1
ATOM 10551 C CA . VAL A 1 877 ? 117.29700 180.56900 152.59100 1.000 35.58975 840 VAL A CA 1
ATOM 10552 C C . VAL A 1 877 ? 116.52900 180.08800 153.81400 1.000 35.58975 840 VAL A C 1
ATOM 10553 O O . VAL A 1 877 ? 115.60000 179.28100 153.70100 1.000 35.58975 840 VAL A O 1
ATOM 10566 N N . LEU A 1 878 ? 116.90500 180.56400 154.99900 1.000 36.99185 841 LEU A N 1
ATOM 10567 C CA . LEU A 1 878 ? 116.20700 180.15900 156.21500 1.000 36.99185 841 LEU A CA 1
ATOM 10568 C C . LEU A 1 878 ? 114.82000 180.77600 156.32100 1.000 36.99185 841 LEU A C 1
ATOM 10569 O O . LEU A 1 878 ? 113.83000 180.07000 156.54700 1.000 36.99185 841 LEU A O 1
ATOM 10585 N N . GLN A 1 879 ? 114.72000 182.07700 156.06000 1.000 34.87552 842 GLN A N 1
ATOM 10586 C CA . GLN A 1 879 ? 113.42700 182.74800 156.07400 1.000 34.87552 842 GLN A CA 1
ATOM 10587 C C . GLN A 1 879 ? 112.38900 182.02200 155.23700 1.000 34.87552 842 GLN A C 1
ATOM 10588 O O . GLN A 1 879 ? 111.31700 181.66200 155.74200 1.000 34.87552 842 GLN A O 1
ATOM 10602 N N . GLU A 1 880 ? 112.74100 181.64700 154.01300 1.000 34.51464 843 GLU A N 1
ATOM 10603 C CA . GLU A 1 880 ? 111.74700 180.98100 153.18700 1.000 34.51464 843 GLU A CA 1
ATOM 10604 C C . GLU A 1 880 ? 111.45500 179.58600 153.70500 1.000 34.51464 843 GLU A C 1
ATOM 10605 O O . GLU A 1 880 ? 110.28300 179.20400 153.82900 1.000 34.51464 843 GLU A O 1
ATOM 10617 N N . GLY A 1 881 ? 112.47800 178.88000 154.18000 1.000 35.52853 844 GLY A N 1
ATOM 10618 C CA . GLY A 1 881 ? 112.20900 177.60300 154.80200 1.000 35.52853 844 GLY A CA 1
ATOM 10619 C C . GLY A 1 881 ? 111.29700 177.75300 155.99500 1.000 35.52853 844 GLY A C 1
ATOM 10620 O O . GLY A 1 881 ? 110.28600 177.05000 156.10400 1.000 35.52853 844 GLY A O 1
ATOM 10624 N N . LEU A 1 882 ? 111.48900 178.82300 156.75900 1.000 36.56724 845 LEU A N 1
ATOM 10625 C CA . LEU A 1 882 ? 110.66100 178.98100 157.93700 1.000 36.56724 845 LEU A CA 1
ATOM 10626 C C . LEU A 1 882 ? 109.25400 179.34600 157.52300 1.000 36.56724 845 LEU A C 1
ATOM 10627 O O . LEU A 1 882 ? 108.28500 178.76100 158.02400 1.000 36.56724 845 LEU A O 1
ATOM 10643 N N . LEU A 1 883 ? 109.13300 180.14400 156.46800 1.000 33.93960 846 LEU A N 1
ATOM 10644 C CA . LEU A 1 883 ? 107.80900 180.46800 155.97800 1.000 33.93960 846 LEU A CA 1
ATOM 10645 C C . LEU A 1 883 ? 107.09000 179.20000 155.56700 1.000 33.93960 846 LEU A C 1
ATOM 10646 O O . LEU A 1 883 ? 105.99700 178.90500 156.06900 1.000 33.93960 846 LEU A O 1
ATOM 10662 N N . GLN A 1 884 ? 107.78300 178.32800 154.84300 1.000 36.53044 847 GLN A N 1
ATOM 10663 C CA . GLN A 1 884 ? 107.09200 177.13700 154.39100 1.000 36.53044 847 GLN A CA 1
ATOM 10664 C C . GLN A 1 884 ? 106.89900 176.18600 155.54600 1.000 36.53044 847 GLN A C 1
ATOM 10665 O O . GLN A 1 884 ? 105.83500 175.56800 155.66900 1.000 36.53044 847 GLN A O 1
ATOM 10679 N N . LEU A 1 885 ? 107.84900 176.17100 156.47000 1.000 31.46662 848 LEU A N 1
ATOM 10680 C CA . LEU A 1 885 ? 107.65800 175.37000 157.66200 1.000 31.46662 848 LEU A CA 1
ATOM 10681 C C . LEU A 1 885 ? 106.49700 175.91700 158.47400 1.000 31.46662 848 LEU A C 1
ATOM 10682 O O . LEU A 1 885 ? 105.64200 175.15200 158.93600 1.000 31.46662 848 LEU A O 1
ATOM 10698 N N . ASP A 1 886 ? 106.41400 177.24200 158.61000 1.000 32.45857 849 ASP A N 1
ATOM 10699 C CA . ASP A 1 886 ? 105.25300 177.82000 159.26900 1.000 32.45857 849 ASP A CA 1
ATOM 10700 C C . ASP A 1 886 ? 103.96400 177.41800 158.56800 1.000 32.45857 849 ASP A C 1
ATOM 10701 O O . ASP A 1 886 ? 102.93800 177.19600 159.22100 1.000 32.45857 849 ASP A O 1
ATOM 10710 N N . SER A 1 887 ? 103.99000 177.32300 157.23800 1.000 31.81399 850 SER A N 1
ATOM 10711 C CA . SER A 1 887 ? 102.80600 176.86800 156.51900 1.000 31.81399 850 SER A CA 1
ATOM 10712 C C . SER A 1 887 ? 102.46800 175.41800 156.84000 1.000 31.81399 850 SER A C 1
ATOM 10713 O O . SER A 1 887 ? 101.29100 175.05200 156.93200 1.000 31.81399 850 SER A O 1
ATOM 10721 N N . ILE A 1 888 ? 103.48700 174.57900 157.01700 1.000 35.55981 851 ILE A N 1
ATOM 10722 C CA . ILE A 1 888 ? 103.26000 173.15900 157.26400 1.000 35.55981 851 ILE A CA 1
ATOM 10723 C C . ILE A 1 888 ? 102.85900 172.88700 158.70500 1.000 35.55981 851 ILE A C 1
ATOM 10724 O O . ILE A 1 888 ? 101.95300 172.09000 158.96600 1.000 35.55981 851 ILE A O 1
ATOM 10740 N N . LEU A 1 889 ? 103.51400 173.54200 159.66000 1.000 37.62710 852 LEU A N 1
ATOM 10741 C CA . LEU A 1 889 ? 103.12500 173.39200 161.05700 1.000 37.62710 852 LEU A CA 1
ATOM 10742 C C . LEU A 1 889 ? 101.68500 173.81900 161.29000 1.000 37.62710 852 LEU A C 1
ATOM 10743 O O . LEU A 1 889 ? 100.97000 173.20300 162.08800 1.000 37.62710 852 LEU A O 1
ATOM 10759 N N . SER A 1 890 ? 101.23400 174.86100 160.59900 1.000 32.01547 853 SER A N 1
ATOM 10760 C CA . SER A 1 890 ? 99.84800 175.27700 160.74100 1.000 32.01547 853 SER A CA 1
ATOM 10761 C C . SER A 1 890 ? 98.87800 174.26400 160.15100 1.000 32.01547 853 SER A C 1
ATOM 10762 O O . SER A 1 890 ? 97.68400 174.31800 160.46200 1.000 32.01547 853 SER A O 1
ATOM 10770 N N . SER A 1 891 ? 99.35700 173.34000 159.31800 1.000 33.53784 854 SER A N 1
ATOM 10771 C CA . SER A 1 891 ? 98.46800 172.36100 158.70900 1.000 33.53784 854 SER A CA 1
ATOM 10772 C C . SER A 1 891 ? 98.12600 171.20900 159.64100 1.000 33.53784 854 SER A C 1
ATOM 10773 O O . SER A 1 891 ? 97.09700 170.55800 159.44000 1.000 33.53784 854 SER A O 1
ATOM 10781 N N . LEU A 1 892 ? 98.96100 170.93700 160.64600 1.000 35.39241 855 LEU A N 1
ATOM 10782 C CA . LEU A 1 892 ? 98.86300 169.70900 161.42500 1.000 35.39241 855 LEU A CA 1
ATOM 10783 C C . LEU A 1 892 ? 98.52500 169.97200 162.88800 1.000 35.39241 855 LEU A C 1
ATOM 10784 O O . LEU A 1 892 ? 98.77000 169.11600 163.74300 1.000 35.39241 855 LEU A O 1
ATOM 10800 N N . GLU A 1 893 ? 97.95200 171.13000 163.18800 1.000 39.09512 856 GLU A N 1
ATOM 10801 C CA . GLU A 1 893 ? 97.32900 171.42300 164.47400 1.000 39.09512 856 GLU A CA 1
ATOM 10802 C C . GLU A 1 893 ? 96.36300 170.34600 164.96400 1.000 39.09512 856 GLU A C 1
ATOM 10803 O O . GLU A 1 893 ? 96.23500 170.15400 166.17900 1.000 39.09512 856 GLU A O 1
ATOM 10815 N N . PRO A 1 894 ? 95.66600 169.62200 164.08200 1.000 38.46132 857 PRO A N 1
ATOM 10816 C CA . PRO A 1 894 ? 94.88800 168.46800 164.55800 1.000 38.46132 857 PRO A CA 1
ATOM 10817 C C . PRO A 1 894 ? 95.70800 167.38900 165.23100 1.000 38.46132 857 PRO A C 1
ATOM 10818 O O . PRO A 1 894 ? 95.13100 166.53700 165.91700 1.000 38.46132 857 PRO A O 1
ATOM 10829 N N . LEU A 1 895 ? 97.02700 167.38600 165.06700 1.000 38.07087 858 LEU A N 1
ATOM 10830 C CA . LEU A 1 895 ? 97.84800 166.47900 165.85700 1.000 38.07087 858 LEU A CA 1
ATOM 10831 C C . LEU A 1 895 ? 97.92300 166.92300 167.31200 1.000 38.07087 858 LEU A C 1
ATOM 10832 O O . LEU A 1 895 ? 98.08200 166.08600 168.20800 1.000 38.07087 858 LEU A O 1
ATOM 10848 N N . HIS A 1 896 ? 97.80700 168.22700 167.56400 1.000 37.23729 859 HIS A N 1
ATOM 10849 C CA . HIS A 1 896 ? 97.86800 168.75100 168.92400 1.000 37.23729 859 HIS A CA 1
ATOM 10850 C C . HIS A 1 896 ? 96.57200 168.52500 169.69300 1.000 37.23729 859 HIS A C 1
ATOM 10851 O O . HIS A 1 896 ? 96.60200 168.40800 170.92200 1.000 37.23729 859 HIS A O 1
ATOM 10864 N N . ARG A 1 897 ? 95.43400 168.46400 169.00500 1.000 46.70244 860 ARG A N 1
ATOM 10865 C CA . ARG A 1 897 ? 94.14700 168.33900 169.67600 1.000 46.70244 860 ARG A CA 1
ATOM 10866 C C . ARG A 1 897 ? 93.85700 166.87100 169.95100 1.000 46.70244 860 ARG A C 1
ATOM 10867 O O . ARG A 1 897 ? 93.78100 166.08100 169.00100 1.000 46.70244 860 ARG A O 1
ATOM 10888 N N . PRO A 1 898 ? 93.68600 166.46100 171.20900 1.000 53.69050 861 PRO A N 1
ATOM 10889 C CA . PRO A 1 898 ? 93.45200 165.03900 171.48200 1.000 53.69050 861 PRO A CA 1
ATOM 10890 C C . PRO A 1 898 ? 92.05700 164.58000 171.09200 1.000 53.69050 861 PRO A C 1
ATOM 10891 O O . PRO A 1 898 ? 91.22100 165.37600 170.65500 1.000 53.69050 861 PRO A O 1
ATOM 10902 N N . ILE A 1 899 ? 91.80300 163.28300 171.26400 1.000 57.29909 862 ILE A N 1
ATOM 10903 C CA . ILE A 1 899 ? 90.51100 162.71400 170.89500 1.000 57.29909 862 ILE A CA 1
ATOM 10904 C C . ILE A 1 899 ? 89.38000 163.34800 171.69500 1.000 57.29909 862 ILE A C 1
ATOM 10905 O O . ILE A 1 899 ? 88.26600 163.52500 171.18700 1.000 57.29909 862 ILE A O 1
ATOM 10921 N N . GLU A 1 900 ? 89.63700 163.68100 172.96000 1.000 67.12740 863 GLU A N 1
ATOM 10922 C CA . GLU A 1 900 ? 88.60500 164.20100 173.85900 1.000 67.12740 863 GLU A CA 1
ATOM 10923 C C . GLU A 1 900 ? 87.51100 163.15500 174.05300 1.000 67.12740 863 GLU A C 1
ATOM 10924 O O . GLU A 1 900 ? 86.33200 163.47600 174.21700 1.000 67.12740 863 GLU A O 1
ATOM 10936 N N . SER A 1 901 ? 87.92900 161.89700 174.03200 1.000 66.33887 864 SER A N 1
ATOM 10937 C CA . SER A 1 901 ? 87.08400 160.74300 174.30100 1.000 66.33887 864 SER A CA 1
ATOM 10938 C C . SER A 1 901 ? 88.01700 159.57400 174.57200 1.000 66.33887 864 SER A C 1
ATOM 10939 O O . SER A 1 901 ? 89.23400 159.69400 174.37900 1.000 66.33887 864 SER A O 1
ATOM 10947 N N . PRO A 1 902 ? 87.50100 158.42600 175.02800 1.000 63.71269 865 PRO A N 1
ATOM 10948 C CA . PRO A 1 902 ? 88.42200 157.29100 175.13100 1.000 63.71269 865 PRO A CA 1
ATOM 10949 C C . PRO A 1 902 ? 88.94300 156.97100 173.74500 1.000 63.71269 865 PRO A C 1
ATOM 10950 O O . PRO A 1 902 ? 88.23900 156.41000 172.89900 1.000 63.71269 865 PRO A O 1
ATOM 10961 N N . GLY A 1 903 ? 90.19800 157.34100 173.52000 1.000 57.30778 866 GLY A N 1
ATOM 10962 C CA . GLY A 1 903 ? 90.78100 157.27800 172.19700 1.000 57.30778 866 GLY A CA 1
ATOM 10963 C C . GLY A 1 903 ? 92.28400 157.21200 172.27700 1.000 57.30778 866 GLY A C 1
ATOM 10964 O O . GLY A 1 903 ? 92.89200 157.59700 173.27900 1.000 57.30778 866 GLY A O 1
ATOM 10968 N N . GLY A 1 904 ? 92.88100 156.75200 171.18800 1.000 52.85112 867 GLY A N 1
ATOM 10969 C CA . GLY A 1 904 ? 94.30600 156.52300 171.13500 1.000 52.85112 867 GLY A CA 1
ATOM 10970 C C . GLY A 1 904 ? 94.98500 157.61500 170.34600 1.000 52.85112 867 GLY A C 1
ATOM 10971 O O . GLY A 1 904 ? 94.89700 158.79500 170.69700 1.000 52.85112 867 GLY A O 1
ATOM 10975 N N . SER A 1 905 ? 95.66200 157.23300 169.27400 1.000 45.62106 868 SER A N 1
ATOM 10976 C CA . SER A 1 905 ? 96.49500 158.15200 168.52400 1.000 45.62106 868 SER A CA 1
ATOM 10977 C C . SER A 1 905 ? 95.64600 158.85900 167.48100 1.000 45.62106 868 SER A C 1
ATOM 10978 O O . SER A 1 905 ? 94.73900 158.26500 166.89200 1.000 45.62106 868 SER A O 1
ATOM 10986 N N . VAL A 1 906 ? 95.94200 160.13800 167.26500 1.000 44.60605 869 VAL A N 1
ATOM 10987 C CA . VAL A 1 906 ? 95.31100 160.86700 166.17400 1.000 44.60605 869 VAL A CA 1
ATOM 10988 C C . VAL A 1 906 ? 95.78400 160.32600 164.83500 1.000 44.60605 869 VAL A C 1
ATOM 10989 O O . VAL A 1 906 ? 95.00000 160.19600 163.88800 1.000 44.60605 869 VAL A O 1
ATOM 11002 N N . LEU A 1 907 ? 97.07200 160.01200 164.73100 1.000 42.32139 870 LEU A N 1
ATOM 11003 C CA . LEU A 1 907 ? 97.57700 159.37500 163.52500 1.000 42.32139 870 LEU A CA 1
ATOM 11004 C C . LEU A 1 907 ? 96.88500 158.04900 163.24200 1.000 42.32139 870 LEU A C 1
ATOM 11005 O O . LEU A 1 907 ? 96.62700 157.72900 162.07700 1.000 42.32139 870 LEU A O 1
ATOM 11021 N N . LEU A 1 908 ? 96.45400 157.32800 164.27600 1.000 50.01989 871 LEU A N 1
ATOM 11022 C CA . LEU A 1 908 ? 95.78600 156.05300 164.04900 1.000 50.01989 871 LEU A CA 1
ATOM 11023 C C . LEU A 1 908 ? 94.28300 156.18600 163.87300 1.000 50.01989 871 LEU A C 1
ATOM 11024 O O . LEU A 1 908 ? 93.66100 155.27600 163.31100 1.000 50.01989 871 LEU A O 1
ATOM 11040 N N . ARG A 1 909 ? 93.72900 157.36200 164.14200 1.000 52.76072 872 ARG A N 1
ATOM 11041 C CA . ARG A 1 909 ? 92.33200 157.63200 163.86500 1.000 52.76072 872 ARG A CA 1
ATOM 11042 C C . ARG A 1 909 ? 92.17800 158.32300 162.53000 1.000 52.76072 872 ARG A C 1
ATOM 11043 O O . ARG A 1 909 ? 91.06600 158.39100 161.99900 1.000 52.76072 872 ARG A O 1
ATOM 11064 N N . GLU A 1 910 ? 93.27500 158.83500 161.99100 1.000 47.97142 873 GLU A N 1
ATOM 11065 C CA . GLU A 1 910 ? 93.27900 159.38500 160.65200 1.000 47.97142 873 GLU A CA 1
ATOM 11066 C C . GLU A 1 910 ? 93.63500 158.27800 159.67000 1.000 47.97142 873 GLU A C 1
ATOM 11067 O O . GLU A 1 910 ? 93.11900 158.24900 158.54800 1.000 47.97142 873 GLU A O 1
ATOM 11079 N N . LEU A 1 911 ? 94.52000 157.36600 160.08400 1.000 50.66148 874 LEU A N 1
ATOM 11080 C CA . LEU A 1 911 ? 94.81500 156.18200 159.28900 1.000 50.66148 874 LEU A CA 1
ATOM 11081 C C . LEU A 1 911 ? 93.60900 155.25500 159.22800 1.000 50.66148 874 LEU A C 1
ATOM 11082 O O . LEU A 1 911 ? 93.12000 154.92400 158.14200 1.000 50.66148 874 LEU A O 1
ATOM 11098 N N . ALA A 1 912 ? 93.10900 154.82200 160.39200 1.000 55.86802 875 ALA A N 1
ATOM 11099 C CA . ALA A 1 912 ? 92.06700 153.80100 160.39800 1.000 55.86802 875 ALA A CA 1
ATOM 11100 C C . ALA A 1 912 ? 90.82300 154.27600 159.66200 1.000 55.86802 875 ALA A C 1
ATOM 11101 O O . ALA A 1 912 ? 90.19000 153.50300 158.93300 1.000 55.86802 875 ALA A O 1
ATOM 11108 N N . CYS A 1 913 ? 90.45800 155.53500 159.83800 1.000 59.70845 876 CYS A N 1
ATOM 11109 C CA . CYS A 1 913 ? 89.32100 156.12500 159.13900 1.000 59.70845 876 CYS A CA 1
ATOM 11110 C C . CYS A 1 913 ? 89.60400 156.42600 157.67500 1.000 59.70845 876 CYS A C 1
ATOM 11111 O O . CYS A 1 913 ? 88.77100 157.09200 157.04700 1.000 59.70845 876 CYS A O 1
ATOM 11119 N N . ALA A 1 914 ? 90.71600 155.98000 157.09900 1.000 61.17564 877 ALA A N 1
ATOM 11120 C CA . ALA A 1 914 ? 90.99600 156.19300 155.67900 1.000 61.17564 877 ALA A CA 1
ATOM 11121 C C . ALA A 1 914 ? 90.36400 155.10300 154.82000 1.000 61.17564 877 ALA A C 1
ATOM 11122 O O . ALA A 1 914 ? 90.99100 154.54200 153.92200 1.000 61.17564 877 ALA A O 1
ATOM 11129 N N . GLY A 1 915 ? 89.10100 154.79900 155.10100 1.000 79.83524 878 GLY A N 1
ATOM 11130 C CA . GLY A 1 915 ? 88.39900 153.78400 154.33400 1.000 79.83524 878 GLY A CA 1
ATOM 11131 C C . GLY A 1 915 ? 89.09700 152.44400 154.42000 1.000 79.83524 878 GLY A C 1
ATOM 11132 O O . GLY A 1 915 ? 89.51300 152.00000 155.49600 1.000 79.83524 878 GLY A O 1
ATOM 11136 N N . ASN A 1 916 ? 89.24200 151.78700 153.26800 1.000 89.07177 879 ASN A N 1
ATOM 11137 C CA . ASN A 1 916 ? 89.89500 150.48600 153.18800 1.000 89.07177 879 ASN A CA 1
ATOM 11138 C C . ASN A 1 916 ? 91.05100 150.48900 152.19400 1.000 89.07177 879 ASN A C 1
ATOM 11139 O O . ASN A 1 916 ? 91.43400 149.42900 151.68800 1.000 89.07177 879 ASN A O 1
ATOM 11150 N N . VAL A 1 917 ? 91.61200 151.66300 151.90100 1.000 74.11234 880 VAL A N 1
ATOM 11151 C CA . VAL A 1 917 ? 92.65100 151.76200 150.88500 1.000 74.11234 880 VAL A CA 1
ATOM 11152 C C . VAL A 1 917 ? 93.78800 150.82300 151.25200 1.000 74.11234 880 VAL A C 1
ATOM 11153 O O . VAL A 1 917 ? 94.21100 150.75700 152.41300 1.000 74.11234 880 VAL A O 1
ATOM 11166 N N . ALA A 1 918 ? 94.28300 150.07800 150.26300 1.000 76.77266 881 ALA A N 1
ATOM 11167 C CA . ALA A 1 918 ? 95.27200 149.04400 150.55100 1.000 76.77266 881 ALA A CA 1
ATOM 11168 C C . ALA A 1 918 ? 96.51900 149.64100 151.18900 1.000 76.77266 881 ALA A C 1
ATOM 11169 O O . ALA A 1 918 ? 97.05500 149.09000 152.15800 1.000 76.77266 881 ALA A O 1
ATOM 11176 N N . ASP A 1 919 ? 96.99400 150.77100 150.66500 1.000 62.49680 882 ASP A N 1
ATOM 11177 C CA . ASP A 1 919 ? 98.12100 151.50600 151.23700 1.000 62.49680 882 ASP A CA 1
ATOM 11178 C C . ASP A 1 919 ? 97.71900 152.97600 151.30800 1.000 62.49680 882 ASP A C 1
ATOM 11179 O O . ASP A 1 919 ? 97.93500 153.74200 150.36500 1.000 62.49680 882 ASP A O 1
ATOM 11188 N N . ALA A 1 920 ? 97.12400 153.36000 152.43700 1.000 52.34919 883 ALA A N 1
ATOM 11189 C CA . ALA A 1 920 ? 96.73800 154.75000 152.65100 1.000 52.34919 883 ALA A CA 1
ATOM 11190 C C . ALA A 1 920 ? 97.95600 155.65700 152.76200 1.000 52.34919 883 ALA A C 1
ATOM 11191 O O . ALA A 1 920 ? 97.95500 156.77700 152.24000 1.000 52.34919 883 ALA A O 1
ATOM 11198 N N . THR A 1 921 ? 99.00500 155.18800 153.43600 1.000 44.35479 884 THR A N 1
ATOM 11199 C CA . THR A 1 921 ? 100.16900 156.01700 153.72500 1.000 44.35479 884 THR A CA 1
ATOM 11200 C C . THR A 1 921 ? 100.91700 156.45700 152.47500 1.000 44.35479 884 THR A C 1
ATOM 11201 O O . THR A 1 921 ? 101.79900 157.31600 152.57600 1.000 44.35479 884 THR A O 1
ATOM 11212 N N . LEU A 1 922 ? 100.59700 155.89800 151.31400 1.000 48.25627 885 LEU A N 1
ATOM 11213 C CA . LEU A 1 922 ? 101.17000 156.33400 150.05000 1.000 48.25627 885 LEU A CA 1
ATOM 11214 C C . LEU A 1 922 ? 100.39600 157.45900 149.37700 1.000 48.25627 885 LEU A C 1
ATOM 11215 O O . LEU A 1 922 ? 100.81000 157.91200 148.30500 1.000 48.25627 885 LEU A O 1
ATOM 11231 N N . SER A 1 923 ? 99.29300 157.91800 149.95800 1.000 44.75319 886 SER A N 1
ATOM 11232 C CA . SER A 1 923 ? 98.46400 158.95400 149.35700 1.000 44.75319 886 SER A CA 1
ATOM 11233 C C . SER A 1 923 ? 98.38700 160.15700 150.28300 1.000 44.75319 886 SER A C 1
ATOM 11234 O O . SER A 1 923 ? 98.13500 160.01000 151.48300 1.000 44.75319 886 SER A O 1
ATOM 11242 N N . ALA A 1 924 ? 98.60000 161.34700 149.71700 1.000 42.14882 887 ALA A N 1
ATOM 11243 C CA . ALA A 1 924 ? 98.59800 162.57400 150.50300 1.000 42.14882 887 ALA A CA 1
ATOM 11244 C C . ALA A 1 924 ? 97.19700 162.99800 150.92000 1.000 42.14882 887 ALA A C 1
ATOM 11245 O O . ALA A 1 924 ? 97.06200 163.81800 151.83300 1.000 42.14882 887 ALA A O 1
ATOM 11252 N N . GLN A 1 925 ? 96.15700 162.47600 150.27000 1.000 45.44986 888 GLN A N 1
ATOM 11253 C CA . GLN A 1 925 ? 94.79500 162.72300 150.72500 1.000 45.44986 888 GLN A CA 1
ATOM 11254 C C . GLN A 1 925 ? 94.34200 161.66100 151.70700 1.000 45.44986 888 GLN A C 1
ATOM 11255 O O . GLN A 1 925 ? 93.48700 161.93000 152.55800 1.000 45.44986 888 GLN A O 1
ATOM 11269 N N . ALA A 1 926 ? 94.90100 160.45800 151.59500 1.000 46.86247 889 ALA A N 1
ATOM 11270 C CA . ALA A 1 926 ? 94.57000 159.39100 152.52900 1.000 46.86247 889 ALA A CA 1
ATOM 11271 C C . ALA A 1 926 ? 95.17500 159.66400 153.89900 1.000 46.86247 889 ALA A C 1
ATOM 11272 O O . ALA A 1 926 ? 94.56600 159.34500 154.92600 1.000 46.86247 889 ALA A O 1
ATOM 11279 N N . THR A 1 927 ? 96.37800 160.24000 153.93400 1.000 42.74778 890 THR A N 1
ATOM 11280 C CA . THR A 1 927 ? 97.07600 160.53000 155.18600 1.000 42.74778 890 THR A CA 1
ATOM 11281 C C . THR A 1 927 ? 97.69300 161.92000 155.15300 1.000 42.74778 890 THR A C 1
ATOM 11282 O O . THR A 1 927 ? 98.89700 162.08300 154.92400 1.000 42.74778 890 THR A O 1
ATOM 11293 N N . PRO A 1 928 ? 96.88400 162.95900 155.37500 1.000 39.89478 891 PRO A N 1
ATOM 11294 C CA . PRO A 1 928 ? 97.42300 164.32500 155.29100 1.000 39.89478 891 PRO A CA 1
ATOM 11295 C C . PRO A 1 928 ? 98.36300 164.66900 156.43100 1.000 39.89478 891 PRO A C 1
ATOM 11296 O O . PRO A 1 928 ? 99.36500 165.36100 156.21500 1.000 39.89478 891 PRO A O 1
ATOM 11307 N N . LEU A 1 929 ? 98.07900 164.17900 157.64100 1.000 38.41754 892 LEU A N 1
ATOM 11308 C CA . LEU A 1 929 ? 98.90100 164.51200 158.80000 1.000 38.41754 892 LEU A CA 1
ATOM 11309 C C . LEU A 1 929 ? 100.23100 163.78000 158.78500 1.000 38.41754 892 LEU A C 1
ATOM 11310 O O . LEU A 1 929 ? 101.24100 164.33400 159.21900 1.000 38.41754 892 LEU A O 1
ATOM 11326 N N . LEU A 1 930 ? 100.28000 162.59900 158.18200 1.000 38.09910 893 LEU A N 1
ATOM 11327 C CA . LEU A 1 930 ? 101.52200 161.83900 158.12000 1.000 38.09910 893 LEU A CA 1
ATOM 11328 C C . LEU A 1 930 ? 102.44200 162.40700 157.05000 1.000 38.09910 893 LEU A C 1
ATOM 11329 O O . LEU A 1 930 ? 103.65100 162.55900 157.26500 1.000 38.09910 893 LEU A O 1
ATOM 11345 N N . HIS A 1 931 ? 101.87200 162.75200 155.90500 1.000 37.32695 894 HIS A N 1
ATOM 11346 C CA . HIS A 1 931 ? 102.63400 163.41700 154.86100 1.000 37.32695 894 HIS A CA 1
ATOM 11347 C C . HIS A 1 931 ? 103.10400 164.78900 155.33100 1.000 37.32695 894 HIS A C 1
ATOM 11348 O O . HIS A 1 931 ? 104.22200 165.20800 155.01800 1.000 37.32695 894 HIS A O 1
ATOM 11361 N N . ALA A 1 932 ? 102.26200 165.50900 156.07300 1.000 34.91114 895 ALA A N 1
ATOM 11362 C CA . ALA A 1 932 ? 102.69900 166.77500 156.64900 1.000 34.91114 895 ALA A CA 1
ATOM 11363 C C . ALA A 1 932 ? 103.83100 166.55400 157.64300 1.000 34.91114 895 ALA A C 1
ATOM 11364 O O . ALA A 1 932 ? 104.76900 167.35600 157.71100 1.000 34.91114 895 ALA A O 1
ATOM 11371 N N . LEU A 1 933 ? 103.74500 165.49600 158.45200 1.000 36.52306 896 LEU A N 1
ATOM 11372 C CA . LEU A 1 933 ? 104.83100 165.18200 159.37300 1.000 36.52306 896 LEU A CA 1
ATOM 11373 C C . LEU A 1 933 ? 106.12800 164.98300 158.60600 1.000 36.52306 896 LEU A C 1
ATOM 11374 O O . LEU A 1 933 ? 107.18600 165.47900 159.00600 1.000 36.52306 896 LEU A O 1
ATOM 11390 N N . THR A 1 934 ? 106.06500 164.24100 157.50200 1.000 37.86186 897 THR A N 1
ATOM 11391 C CA . THR A 1 934 ? 107.27300 163.96600 156.73000 1.000 37.86186 897 THR A CA 1
ATOM 11392 C C . THR A 1 934 ? 107.79500 165.23500 156.06500 1.000 37.86186 897 THR A C 1
ATOM 11393 O O . THR A 1 934 ? 109.00900 165.41600 155.92700 1.000 37.86186 897 THR A O 1
ATOM 11404 N N . ALA A 1 935 ? 106.89600 166.11900 155.63700 1.000 36.99224 898 ALA A N 1
ATOM 11405 C CA . ALA A 1 935 ? 107.32800 167.40700 155.10900 1.000 36.99224 898 ALA A CA 1
ATOM 11406 C C . ALA A 1 935 ? 108.06300 168.19300 156.18200 1.000 36.99224 898 ALA A C 1
ATOM 11407 O O . ALA A 1 935 ? 109.11300 168.79700 155.92300 1.000 36.99224 898 ALA A O 1
ATOM 11414 N N . ALA A 1 936 ? 107.51200 168.20300 157.39400 1.000 39.94292 899 ALA A N 1
ATOM 11415 C CA . ALA A 1 936 ? 108.15500 168.89300 158.50000 1.000 39.94292 899 ALA A CA 1
ATOM 11416 C C . ALA A 1 936 ? 109.52600 168.29200 158.74400 1.000 39.94292 899 ALA A C 1
ATOM 11417 O O . ALA A 1 936 ? 110.48400 169.00700 159.03900 1.000 39.94292 899 ALA A O 1
ATOM 11424 N N . HIS A 1 937 ? 109.62100 166.96700 158.66100 1.000 47.65388 900 HIS A N 1
ATOM 11425 C CA . HIS A 1 937 ? 110.88700 166.28100 158.88000 1.000 47.65388 900 HIS A CA 1
ATOM 11426 C C . HIS A 1 937 ? 111.91300 166.68700 157.83500 1.000 47.65388 900 HIS A C 1
ATOM 11427 O O . HIS A 1 937 ? 113.08700 166.90500 158.15200 1.000 47.65388 900 HIS A O 1
ATOM 11440 N N . ALA A 1 938 ? 111.49100 166.77200 156.57500 1.000 47.65388 901 ALA A N 1
ATOM 11441 C CA . ALA A 1 938 ? 112.39400 167.22000 155.52500 1.000 47.65388 901 ALA A CA 1
ATOM 11442 C C . ALA A 1 938 ? 112.87800 168.63600 155.78600 1.000 47.65388 901 ALA A C 1
ATOM 11443 O O . ALA A 1 938 ? 114.06900 168.93200 155.63900 1.000 47.65388 901 ALA A O 1
ATOM 11450 N N . TYR A 1 939 ? 111.96800 169.52700 156.17100 1.000 47.65388 902 TYR A N 1
ATOM 11451 C CA . TYR A 1 939 ? 112.36600 170.89400 156.49400 1.000 47.65388 902 TYR A CA 1
ATOM 11452 C C . TYR A 1 939 ? 113.30800 170.93400 157.68700 1.000 47.65388 902 TYR A C 1
ATOM 11453 O O . TYR A 1 939 ? 114.23500 171.75000 157.72700 1.000 47.65388 902 TYR A O 1
ATOM 11471 N N . ILE A 1 940 ? 113.08600 170.06500 158.67200 1.000 47.65388 903 ILE A N 1
ATOM 11472 C CA . ILE A 1 940 ? 113.88000 170.08600 159.89500 1.000 47.65388 903 ILE A CA 1
ATOM 11473 C C . ILE A 1 940 ? 115.20800 169.37300 159.74400 1.000 47.65388 903 ILE A C 1
ATOM 11474 O O . ILE A 1 940 ? 116.10200 169.56800 160.57500 1.000 47.65388 903 ILE A O 1
ATOM 11490 N N . MET A 1 941 ? 115.37500 168.57500 158.69900 1.000 47.65388 904 MET A N 1
ATOM 11491 C CA . MET A 1 941 ? 116.66500 167.97100 158.41500 1.000 47.65388 904 MET A CA 1
ATOM 11492 C C . MET A 1 941 ? 117.54300 168.89500 157.58800 1.000 47.65388 904 MET A C 1
ATOM 11493 O O . MET A 1 941 ? 118.68900 168.54600 157.29200 1.000 47.65388 904 MET A O 1
ATOM 11507 N N . MET A 1 942 ? 117.02100 170.05900 157.21000 1.000 42.18034 905 MET A N 1
ATOM 11508 C CA . MET A 1 942 ? 117.76200 171.09700 156.51400 1.000 42.18034 905 MET A CA 1
ATOM 11509 C C . MET A 1 942 ? 118.23500 172.17500 157.46700 1.000 42.18034 905 MET A C 1
ATOM 11510 O O . MET A 1 942 ? 119.34000 172.70300 157.31500 1.000 42.18034 905 MET A O 1
ATOM 11524 N N . PHE A 1 943 ? 117.41700 172.49400 158.46800 1.000 47.65388 906 PHE A N 1
ATOM 11525 C CA . PHE A 1 943 ? 117.82800 173.44900 159.47900 1.000 47.65388 906 PHE A CA 1
ATOM 11526 C C . PHE A 1 943 ? 118.90500 172.86000 160.37000 1.000 47.65388 906 PHE A C 1
ATOM 11527 O O . PHE A 1 943 ? 119.80000 173.58000 160.82000 1.000 47.65388 906 PHE A O 1
ATOM 11544 N N . VAL A 1 944 ? 118.84500 171.55500 160.62100 1.000 37.07073 907 VAL A N 1
ATOM 11545 C CA . VAL A 1 944 ? 119.96000 170.87300 161.26400 1.000 37.07073 907 VAL A CA 1
ATOM 11546 C C . VAL A 1 944 ? 121.23400 171.09700 160.46400 1.000 37.07073 907 VAL A C 1
ATOM 11547 O O . VAL A 1 944 ? 122.27700 171.47600 161.00900 1.000 37.07073 907 VAL A O 1
ATOM 11560 N N . HIS A 1 945 ? 121.16400 170.86700 159.15600 1.000 38.56119 908 HIS A N 1
ATOM 11561 C CA . HIS A 1 945 ? 122.35800 170.93000 158.32600 1.000 38.56119 908 HIS A CA 1
ATOM 11562 C C . HIS A 1 945 ? 122.91300 172.34800 158.26400 1.000 38.56119 908 HIS A C 1
ATOM 11563 O O . HIS A 1 945 ? 124.13300 172.54200 158.24300 1.000 38.56119 908 HIS A O 1
ATOM 11576 N N . THR A 1 946 ? 122.03400 173.35200 158.22600 1.000 38.28925 909 THR A N 1
ATOM 11577 C CA . THR A 1 946 ? 122.48100 174.74100 158.20700 1.000 38.28925 909 THR A CA 1
ATOM 11578 C C . THR A 1 946 ? 122.89400 175.27500 159.57300 1.000 38.28925 909 THR A C 1
ATOM 11579 O O . THR A 1 946 ? 123.60800 176.28100 159.63200 1.000 38.28925 909 THR A O 1
ATOM 11590 N N . CYS A 1 947 ? 122.47100 174.64200 160.66700 1.000 36.89755 910 CYS A N 1
ATOM 11591 C CA . CYS A 1 947 ? 123.03000 174.97300 161.97200 1.000 36.89755 910 CYS A CA 1
ATOM 11592 C C . CYS A 1 947 ? 124.39100 174.33800 162.20700 1.000 36.89755 910 CYS A C 1
ATOM 11593 O O . CYS A 1 947 ? 125.18900 174.87400 162.98200 1.000 36.89755 910 CYS A O 1
ATOM 11601 N N . ARG A 1 948 ? 124.68600 173.21700 161.55200 1.000 37.25463 911 ARG A N 1
ATOM 11602 C CA . ARG A 1 948 ? 125.98000 172.55800 161.71500 1.000 37.25463 911 ARG A CA 1
ATOM 11603 C C . ARG A 1 948 ? 127.05600 173.32600 160.94600 1.000 37.25463 911 ARG A C 1
ATOM 11604 O O . ARG A 1 948 ? 127.72700 172.81400 160.05100 1.000 37.25463 911 ARG A O 1
ATOM 11625 N N . VAL A 1 949 ? 127.20100 174.59400 161.32000 1.000 39.50540 912 VAL A N 1
ATOM 11626 C CA . VAL A 1 949 ? 128.03100 175.55500 160.60800 1.000 39.50540 912 VAL A CA 1
ATOM 11627 C C . VAL A 1 949 ? 128.90700 176.26000 161.63600 1.000 39.50540 912 VAL A C 1
ATOM 11628 O O . VAL A 1 949 ? 128.41900 176.67100 162.69500 1.000 39.50540 912 VAL A O 1
ATOM 11641 N N . GLY A 1 950 ? 130.19600 176.38800 161.33100 1.000 46.04472 913 GLY A N 1
ATOM 11642 C CA . GLY A 1 950 ? 131.14200 176.98800 162.25400 1.000 46.04472 913 GLY A CA 1
ATOM 11643 C C . GLY A 1 950 ? 131.56100 178.41700 161.97600 1.000 46.04472 913 GLY A C 1
ATOM 11644 O O . GLY A 1 950 ? 132.29400 179.01300 162.77100 1.000 46.04472 913 GLY A O 1
ATOM 11648 N N . GLN A 1 951 ? 131.11200 178.98100 160.86300 1.000 46.20244 914 GLN A N 1
ATOM 11649 C CA . GLN A 1 951 ? 131.31600 180.40000 160.58600 1.000 46.20244 914 GLN A CA 1
ATOM 11650 C C . GLN A 1 951 ? 130.46900 181.26400 161.51600 1.000 46.20244 914 GLN A C 1
ATOM 11651 O O . GLN A 1 951 ? 129.23600 181.25500 161.44500 1.000 46.20244 914 GLN A O 1
ATOM 11665 N N . SER A 1 952 ? 131.14700 182.01800 162.38800 1.000 44.63911 915 SER A N 1
ATOM 11666 C CA . SER A 1 952 ? 130.47800 182.88300 163.35600 1.000 44.63911 915 SER A CA 1
ATOM 11667 C C . SER A 1 952 ? 129.46300 183.80700 162.69600 1.000 44.63911 915 SER A C 1
ATOM 11668 O O . SER A 1 952 ? 128.48000 184.20600 163.32900 1.000 44.63911 915 SER A O 1
ATOM 11676 N N . GLU A 1 953 ? 129.66200 184.12100 161.41900 1.000 45.61971 916 GLU A N 1
ATOM 11677 C CA . GLU A 1 953 ? 128.77400 185.01800 160.68600 1.000 45.61971 916 GLU A CA 1
ATOM 11678 C C . GLU A 1 953 ? 127.55100 184.26500 160.18400 1.000 45.61971 916 GLU A C 1
ATOM 11679 O O . GLU A 1 953 ? 126.41500 184.74100 160.31000 1.000 45.61971 916 GLU A O 1
ATOM 11691 N N . ILE A 1 954 ? 127.76500 183.06800 159.64600 1.000 41.84815 917 ILE A N 1
ATOM 11692 C CA . ILE A 1 954 ? 126.63800 182.22700 159.27300 1.000 41.84815 917 ILE A CA 1
ATOM 11693 C C . ILE A 1 954 ? 125.87300 181.80400 160.52000 1.000 41.84815 917 ILE A C 1
ATOM 11694 O O . ILE A 1 954 ? 124.63600 181.77900 160.53100 1.000 41.84815 917 ILE A O 1
ATOM 11710 N N . ARG A 1 955 ? 126.59200 181.48500 161.59500 1.000 40.13346 918 ARG A N 1
ATOM 11711 C CA . ARG A 1 955 ? 125.93900 181.18500 162.86300 1.000 40.13346 918 ARG A CA 1
ATOM 11712 C C . ARG A 1 955 ? 125.10800 182.36900 163.34600 1.000 40.13346 918 ARG A C 1
ATOM 11713 O O . ARG A 1 955 ? 123.98000 182.19800 163.82500 1.000 40.13346 918 ARG A O 1
ATOM 11734 N N . SER A 1 956 ? 125.65700 183.57900 163.23400 1.000 39.94722 919 SER A N 1
ATOM 11735 C CA . SER A 1 956 ? 124.94800 184.76900 163.69000 1.000 39.94722 919 SER A CA 1
ATOM 11736 C C . SER A 1 956 ? 123.68800 185.03400 162.87600 1.000 39.94722 919 SER A C 1
ATOM 11737 O O . SER A 1 956 ? 122.65000 185.40700 163.43400 1.000 39.94722 919 SER A O 1
ATOM 11745 N N . ILE A 1 957 ? 123.73600 184.79600 161.56400 1.000 38.87453 920 ILE A N 1
ATOM 11746 C CA . ILE A 1 957 ? 122.52400 184.98300 160.76900 1.000 38.87453 920 ILE A CA 1
ATOM 11747 C C . ILE A 1 957 ? 121.52600 183.86000 161.01600 1.000 38.87453 920 ILE A C 1
ATOM 11748 O O . ILE A 1 957 ? 120.30800 184.08300 160.96500 1.000 38.87453 920 ILE A O 1
ATOM 11764 N N . SER A 1 958 ? 122.00500 182.68300 161.41400 1.000 35.92644 921 SER A N 1
ATOM 11765 C CA . SER A 1 958 ? 121.08400 181.61200 161.76900 1.000 35.92644 921 SER A CA 1
ATOM 11766 C C . SER A 1 958 ? 120.33400 181.99200 163.03300 1.000 35.92644 921 SER A C 1
ATOM 11767 O O . SER A 1 958 ? 119.10400 181.86700 163.11000 1.000 35.92644 921 SER A O 1
ATOM 11775 N N . VAL A 1 959 ? 121.06600 182.49500 164.02300 1.000 34.54946 922 VAL A N 1
ATOM 11776 C CA . VAL A 1 959 ? 120.43900 182.87700 165.27900 1.000 34.54946 922 VAL A CA 1
ATOM 11777 C C . VAL A 1 959 ? 119.46700 184.01700 165.02600 1.000 34.54946 922 VAL A C 1
ATOM 11778 O O . VAL A 1 959 ? 118.36100 184.04500 165.57900 1.000 34.54946 922 VAL A O 1
ATOM 11791 N N . ASN A 1 960 ? 119.86200 184.97900 164.18700 1.000 34.90958 923 ASN A N 1
ATOM 11792 C CA . ASN A 1 960 ? 118.99800 186.12700 163.96300 1.000 34.90958 923 ASN A CA 1
ATOM 11793 C C . ASN A 1 960 ? 117.68900 185.65700 163.35300 1.000 34.90958 923 ASN A C 1
ATOM 11794 O O . ASN A 1 960 ? 116.60800 186.09800 163.75900 1.000 34.90958 923 ASN A O 1
ATOM 11805 N N . GLN A 1 961 ? 117.76900 184.76700 162.35900 1.000 35.36639 924 GLN A N 1
ATOM 11806 C CA . GLN A 1 961 ? 116.56300 184.29700 161.69000 1.000 35.36639 924 GLN A CA 1
ATOM 11807 C C . GLN A 1 961 ? 115.67500 183.52400 162.65600 1.000 35.36639 924 GLN A C 1
ATOM 11808 O O . GLN A 1 961 ? 114.44900 183.68500 162.65200 1.000 35.36639 924 GLN A O 1
ATOM 11822 N N . TRP A 1 962 ? 116.28000 182.67900 163.49500 1.000 33.07560 925 TRP A N 1
ATOM 11823 C CA . TRP A 1 962 ? 115.50100 181.89700 164.45100 1.000 33.07560 925 TRP A CA 1
ATOM 11824 C C . TRP A 1 962 ? 114.87700 182.75400 165.54100 1.000 33.07560 925 TRP A C 1
ATOM 11825 O O . TRP A 1 962 ? 113.84600 182.37100 166.10300 1.000 33.07560 925 TRP A O 1
ATOM 11846 N N . GLY A 1 963 ? 115.46100 183.89800 165.85900 1.000 33.70316 926 GLY A N 1
ATOM 11847 C CA . GLY A 1 963 ? 114.94000 184.67700 166.95800 1.000 33.70316 926 GLY A CA 1
ATOM 11848 C C . GLY A 1 963 ? 113.90000 185.69000 166.54300 1.000 33.70316 926 GLY A C 1
ATOM 11849 O O . GLY A 1 963 ? 113.47400 186.50600 167.36600 1.000 33.70316 926 GLY A O 1
ATOM 11853 N N . SER A 1 964 ? 113.47200 185.64900 165.28600 1.000 34.47422 927 SER A N 1
ATOM 11854 C CA . SER A 1 964 ? 112.53100 186.60200 164.73000 1.000 34.47422 927 SER A CA 1
ATOM 11855 C C . SER A 1 964 ? 111.11600 186.28100 165.20500 1.000 34.47422 927 SER A C 1
ATOM 11856 O O . SER A 1 964 ? 110.86100 185.26400 165.85200 1.000 34.47422 927 SER A O 1
ATOM 11864 N N . GLN A 1 965 ? 110.18100 187.17100 164.87100 1.000 35.70693 928 GLN A N 1
ATOM 11865 C CA . GLN A 1 965 ? 108.77100 186.87200 165.09200 1.000 35.70693 928 GLN A CA 1
ATOM 11866 C C . GLN A 1 965 ? 108.35200 185.58900 164.38600 1.000 35.70693 928 GLN A C 1
ATOM 11867 O O . GLN A 1 965 ? 107.66200 184.74400 164.97200 1.000 35.70693 928 GLN A O 1
ATOM 11881 N N . LEU A 1 966 ? 108.81800 185.39100 163.15400 1.000 32.79280 929 LEU A N 1
ATOM 11882 C CA . LEU A 1 966 ? 108.52500 184.14900 162.45000 1.000 32.79280 929 LEU A CA 1
ATOM 11883 C C . LEU A 1 966 ? 109.33200 182.99500 163.01900 1.000 32.79280 929 LEU A C 1
ATOM 11884 O O . LEU A 1 966 ? 108.82500 181.87500 163.15100 1.000 32.79280 929 LEU A O 1
ATOM 11900 N N . GLY A 1 967 ? 110.58200 183.25600 163.38100 1.000 32.01075 930 GLY A N 1
ATOM 11901 C CA . GLY A 1 967 ? 111.39600 182.21500 163.97400 1.000 32.01075 930 GLY A CA 1
ATOM 11902 C C . GLY A 1 967 ? 110.78500 181.66700 165.24600 1.000 32.01075 930 GLY A C 1
ATOM 11903 O O . GLY A 1 967 ? 110.69000 180.45500 165.43500 1.000 32.01075 930 GLY A O 1
ATOM 11907 N N . LEU A 1 968 ? 110.34000 182.56100 166.12800 1.000 32.56870 931 LEU A N 1
ATOM 11908 C CA . LEU A 1 968 ? 109.70400 182.13900 167.36900 1.000 32.56870 931 LEU A CA 1
ATOM 11909 C C . LEU A 1 968 ? 108.28100 181.62200 167.19600 1.000 32.56870 931 LEU A C 1
ATOM 11910 O O . LEU A 1 968 ? 107.85800 180.76600 167.97800 1.000 32.56870 931 LEU A O 1
ATOM 11926 N N . SER A 1 969 ? 107.55200 182.04200 166.16000 1.000 30.72037 932 SER A N 1
ATOM 11927 C CA . SER A 1 969 ? 106.28800 181.36900 165.86500 1.000 30.72037 932 SER A CA 1
ATOM 11928 C C . SER A 1 969 ? 106.51800 179.92000 165.45500 1.000 30.72037 932 SER A C 1
ATOM 11929 O O . SER A 1 969 ? 105.85400 178.99800 165.95800 1.000 30.72037 932 SER A O 1
ATOM 11937 N N . VAL A 1 970 ? 107.52600 179.69400 164.61800 1.000 33.20151 933 VAL A N 1
ATOM 11938 C CA . VAL A 1 970 ? 107.87700 178.33600 164.22800 1.000 33.20151 933 VAL A CA 1
ATOM 11939 C C . VAL A 1 970 ? 108.34600 177.55000 165.43600 1.000 33.20151 933 VAL A C 1
ATOM 11940 O O . VAL A 1 970 ? 108.01600 176.37500 165.58800 1.000 33.20151 933 VAL A O 1
ATOM 11953 N N . LEU A 1 971 ? 109.17800 178.15800 166.27200 1.000 34.10037 934 LEU A N 1
ATOM 11954 C CA . LEU A 1 971 ? 109.76600 177.43200 167.38500 1.000 34.10037 934 LEU A CA 1
ATOM 11955 C C . LEU A 1 971 ? 108.72400 177.07600 168.44000 1.000 34.10037 934 LEU A C 1
ATOM 11956 O O . LEU A 1 971 ? 108.77800 175.98400 169.01900 1.000 34.10037 934 LEU A O 1
ATOM 11972 N N . SER A 1 972 ? 107.72800 177.94000 168.64900 1.000 28.81055 935 SER A N 1
ATOM 11973 C CA . SER A 1 972 ? 106.58900 177.57600 169.48500 1.000 28.81055 935 SER A CA 1
ATOM 11974 C C . SER A 1 972 ? 105.80000 176.41400 168.89500 1.000 28.81055 935 SER A C 1
ATOM 11975 O O . SER A 1 972 ? 105.42300 175.47200 169.61400 1.000 28.81055 935 SER A O 1
ATOM 11983 N N . LYS A 1 973 ? 105.55700 176.44400 167.58400 1.000 33.13605 936 LYS A N 1
ATOM 11984 C CA . LYS A 1 973 ? 104.78200 175.35800 166.99700 1.000 33.13605 936 LYS A CA 1
ATOM 11985 C C . LYS A 1 973 ? 105.56500 174.05600 166.98000 1.000 33.13605 936 LYS A C 1
ATOM 11986 O O . LYS A 1 973 ? 104.98400 172.98500 167.15800 1.000 33.13605 936 LYS A O 1
ATOM 12005 N N . LEU A 1 974 ? 106.87800 174.13200 166.78900 1.000 31.06712 937 LEU A N 1
ATOM 12006 C CA . LEU A 1 974 ? 107.74200 172.96700 166.92200 1.000 31.06712 937 LEU A CA 1
ATOM 12007 C C . LEU A 1 974 ? 107.77500 172.42400 168.34100 1.000 31.06712 937 LEU A C 1
ATOM 12008 O O . LEU A 1 974 ? 107.88500 171.21300 168.53000 1.000 31.06712 937 LEU A O 1
ATOM 12024 N N . SER A 1 975 ? 107.67700 173.28600 169.35100 1.000 32.44092 938 SER A N 1
ATOM 12025 C CA . SER A 1 975 ? 107.64800 172.79100 170.72100 1.000 32.44092 938 SER A CA 1
ATOM 12026 C C . SER A 1 975 ? 106.35500 172.04300 171.01700 1.000 32.44092 938 SER A C 1
ATOM 12027 O O . SER A 1 975 ? 106.36800 170.94200 171.60100 1.000 32.44092 938 SER A O 1
ATOM 12035 N N . GLN A 1 976 ? 105.23100 172.59800 170.57000 1.000 31.18934 939 GLN A N 1
ATOM 12036 C CA . GLN A 1 976 ? 103.96700 171.89200 170.73600 1.000 31.18934 939 GLN A CA 1
ATOM 12037 C C . GLN A 1 976 ? 103.93400 170.61500 169.90500 1.000 31.18934 939 GLN A C 1
ATOM 12038 O O . GLN A 1 976 ? 103.40500 169.58700 170.34900 1.000 31.18934 939 GLN A O 1
ATOM 12052 N N . LEU A 1 977 ? 104.54900 170.64300 168.72300 1.000 35.28975 940 LEU A N 1
ATOM 12053 C CA . LEU A 1 977 ? 104.70200 169.43400 167.92500 1.000 35.28975 940 LEU A CA 1
ATOM 12054 C C . LEU A 1 977 ? 105.53300 168.38800 168.64800 1.000 35.28975 940 LEU A C 1
ATOM 12055 O O . LEU A 1 977 ? 105.22700 167.19700 168.58700 1.000 35.28975 940 LEU A O 1
ATOM 12071 N N . TYR A 1 978 ? 106.62300 168.80200 169.28500 1.000 26.98070 941 TYR A N 1
ATOM 12072 C CA . TYR A 1 978 ? 107.45800 167.85700 170.01100 1.000 26.98070 941 TYR A CA 1
ATOM 12073 C C . TYR A 1 978 ? 106.65800 167.13400 171.07900 1.000 26.98070 941 TYR A C 1
ATOM 12074 O O . TYR A 1 978 ? 106.70600 165.90200 171.18300 1.000 26.98070 941 TYR A O 1
ATOM 12092 N N . CYS A 1 979 ? 105.93700 167.88700 171.90800 1.000 32.31963 942 CYS A N 1
ATOM 12093 C CA . CYS A 1 979 ? 105.14500 167.22300 172.94000 1.000 32.31963 942 CYS A CA 1
ATOM 12094 C C . CYS A 1 979 ? 104.02900 166.35900 172.35400 1.000 32.31963 942 CYS A C 1
ATOM 12095 O O . CYS A 1 979 ? 103.76900 165.25200 172.85600 1.000 32.31963 942 CYS A O 1
ATOM 12103 N N . SER A 1 980 ? 103.45700 166.77100 171.22000 1.000 31.24711 943 SER A N 1
ATOM 12104 C CA . SER A 1 980 ? 102.45500 165.93900 170.56200 1.000 31.24711 943 SER A CA 1
ATOM 12105 C C . SER A 1 980 ? 103.06000 164.65700 170.01800 1.000 31.24711 943 SER A C 1
ATOM 12106 O O . SER A 1 980 ? 102.41700 163.60500 170.04000 1.000 31.24711 943 SER A O 1
ATOM 12114 N N . LEU A 1 981 ? 104.29500 164.71700 169.54300 1.000 33.42982 944 LEU A N 1
ATOM 12115 C CA . LEU A 1 981 ? 104.90700 163.53700 168.95900 1.000 33.42982 944 LEU A CA 1
ATOM 12116 C C . LEU A 1 981 ? 105.39400 162.57600 170.01900 1.000 33.42982 944 LEU A C 1
ATOM 12117 O O . LEU A 1 981 ? 105.34600 161.36400 169.81000 1.000 33.42982 944 LEU A O 1
ATOM 12133 N N . VAL A 1 982 ? 105.83000 163.08100 171.17000 1.000 30.91013 945 VAL A N 1
ATOM 12134 C CA . VAL A 1 982 ? 106.13700 162.17600 172.26800 1.000 30.91013 945 VAL A CA 1
ATOM 12135 C C . VAL A 1 982 ? 104.87400 161.47000 172.73600 1.000 30.91013 945 VAL A C 1
ATOM 12136 O O . VAL A 1 982 ? 104.86400 160.24500 172.93000 1.000 30.91013 945 VAL A O 1
ATOM 12149 N N . TRP A 1 983 ? 103.75900 162.20000 172.81300 1.000 36.87664 946 TRP A N 1
ATOM 12150 C CA . TRP A 1 983 ? 102.50100 161.55000 173.17100 1.000 36.87664 946 TRP A CA 1
ATOM 12151 C C . TRP A 1 983 ? 102.11100 160.49300 172.14500 1.000 36.87664 946 TRP A C 1
ATOM 12152 O O . TRP A 1 983 ? 101.82700 159.34000 172.49800 1.000 36.87664 946 TRP A O 1
ATOM 12173 N N . GLU A 1 984 ? 102.09000 160.86700 170.86800 1.000 37.11661 947 GLU A N 1
ATOM 12174 C CA . GLU A 1 984 ? 101.63200 159.94500 169.83800 1.000 37.11661 947 GLU A CA 1
ATOM 12175 C C . GLU A 1 984 ? 102.54900 158.73800 169.73300 1.000 37.11661 947 GLU A C 1
ATOM 12176 O O . GLU A 1 984 ? 102.08100 157.61600 169.52400 1.000 37.11661 947 GLU A O 1
ATOM 12188 N N . SER A 1 985 ? 103.85800 158.94100 169.85700 1.000 33.45400 948 SER A N 1
ATOM 12189 C CA . SER A 1 985 ? 104.77200 157.81700 169.76100 1.000 33.45400 948 SER A CA 1
ATOM 12190 C C . SER A 1 985 ? 104.58300 156.86400 170.92900 1.000 33.45400 948 SER A C 1
ATOM 12191 O O . SER A 1 985 ? 104.60900 155.64400 170.74200 1.000 33.45400 948 SER A O 1
ATOM 12199 N N . THR A 1 986 ? 104.32700 157.38700 172.13100 1.000 34.18923 949 THR A N 1
ATOM 12200 C CA . THR A 1 986 ? 104.18100 156.47900 173.25900 1.000 34.18923 949 THR A CA 1
ATOM 12201 C C . THR A 1 986 ? 102.82800 155.78800 173.24700 1.000 34.18923 949 THR A C 1
ATOM 12202 O O . THR A 1 986 ? 102.73400 154.62300 173.65600 1.000 34.18923 949 THR A O 1
ATOM 12213 N N . VAL A 1 987 ? 101.86200 156.37600 172.54900 1.000 40.00622 950 VAL A N 1
ATOM 12214 C CA . VAL A 1 987 ? 100.55400 155.75100 172.40400 1.000 40.00622 950 VAL A CA 1
ATOM 12215 C C . VAL A 1 987 ? 100.61300 154.66500 171.34500 1.000 40.00622 950 VAL A C 1
ATOM 12216 O O . VAL A 1 987 ? 100.09300 153.56200 171.53700 1.000 40.00622 950 VAL A O 1
ATOM 12229 N N . LEU A 1 988 ? 101.22400 154.96700 170.20500 1.000 42.07580 951 LEU A N 1
ATOM 12230 C CA . LEU A 1 988 ? 101.31700 153.97700 169.14500 1.000 42.07580 951 LEU A CA 1
ATOM 12231 C C . LEU A 1 988 ? 102.18500 152.81500 169.59400 1.000 42.07580 951 LEU A C 1
ATOM 12232 O O . LEU A 1 988 ? 101.89000 151.65900 169.28400 1.000 42.07580 951 LEU A O 1
ATOM 12248 N N . LEU A 1 989 ? 103.28200 153.10300 170.29400 1.000 40.72029 952 LEU A N 1
ATOM 12249 C CA . LEU A 1 989 ? 104.11900 152.03400 170.81300 1.000 40.72029 952 LEU A CA 1
ATOM 12250 C C . LEU A 1 989 ? 103.34100 151.15700 171.78400 1.000 40.72029 952 LEU A C 1
ATOM 12251 O O . LEU A 1 989 ? 103.44900 149.92700 171.73800 1.000 40.72029 952 LEU A O 1
ATOM 12267 N N . SER A 1 990 ? 102.55400 151.76500 172.67900 1.000 48.52379 953 SER A N 1
ATOM 12268 C CA . SER A 1 990 ? 101.76800 150.95900 173.60700 1.000 48.52379 953 SER A CA 1
ATOM 12269 C C . SER A 1 990 ? 100.69100 150.14400 172.89700 1.000 48.52379 953 SER A C 1
ATOM 12270 O O . SER A 1 990 ? 100.41400 149.00400 173.28600 1.000 48.52379 953 SER A O 1
ATOM 12278 N N . LEU A 1 991 ? 100.07300 150.70200 171.85500 1.000 49.63748 954 LEU A N 1
ATOM 12279 C CA . LEU A 1 991 ? 99.09300 149.94100 171.08400 1.000 49.63748 954 LEU A CA 1
ATOM 12280 C C . LEU A 1 991 ? 99.73400 148.80200 170.30300 1.000 49.63748 954 LEU A C 1
ATOM 12281 O O . LEU A 1 991 ? 99.13900 147.72700 170.16500 1.000 49.63748 954 LEU A O 1
ATOM 12297 N N . CYS A 1 992 ? 100.94000 149.01500 169.78100 1.000 52.42337 955 CYS A N 1
ATOM 12298 C CA . CYS A 1 992 ? 101.66300 147.94900 169.10100 1.000 52.42337 955 CYS A CA 1
ATOM 12299 C C . CYS A 1 992 ? 102.17200 146.89800 170.07200 1.000 52.42337 955 CYS A C 1
ATOM 12300 O O . CYS A 1 992 ? 102.43600 145.76400 169.65900 1.000 52.42337 955 CYS A O 1
ATOM 12308 N N . THR A 1 993 ? 102.31500 147.24700 171.34000 1.000 61.57105 956 THR A N 1
ATOM 12309 C CA . THR A 1 993 ? 102.67500 146.26300 172.34200 1.000 61.57105 956 THR A CA 1
ATOM 12310 C C . THR A 1 993 ? 101.54000 145.24800 172.47100 1.000 61.57105 956 THR A C 1
ATOM 12311 O O . THR A 1 993 ? 100.36500 145.62400 172.42200 1.000 61.57105 956 THR A O 1
ATOM 12322 N N . PRO A 1 994 ? 101.85000 143.96000 172.63700 1.000 73.07313 957 PRO A N 1
ATOM 12323 C CA . PRO A 1 994 ? 100.78300 142.93600 172.59300 1.000 73.07313 957 PRO A CA 1
ATOM 12324 C C . PRO A 1 994 ? 99.90200 142.82100 173.83600 1.000 73.07313 957 PRO A C 1
ATOM 12325 O O . PRO A 1 994 ? 100.04100 141.93000 174.67100 1.000 73.07313 957 PRO A O 1
ATOM 12336 N N . ASN A 1 995 ? 98.98600 143.78400 173.97100 1.000 81.25307 958 ASN A N 1
ATOM 12337 C CA . ASN A 1 995 ? 97.98000 143.79300 175.04100 1.000 81.25307 958 ASN A CA 1
ATOM 12338 C C . ASN A 1 995 ? 98.59800 143.54800 176.41500 1.000 81.25307 958 ASN A C 1
ATOM 12339 O O . ASN A 1 995 ? 98.03200 142.85300 177.26200 1.000 81.25307 958 ASN A O 1
ATOM 12350 N N . SER A 1 996 ? 99.75900 144.15200 176.65000 1.000 73.34502 959 SER A N 1
ATOM 12351 C CA . SER A 1 996 ? 100.43700 144.06500 177.93500 1.000 73.34502 959 SER A CA 1
ATOM 12352 C C . SER A 1 996 ? 100.42800 145.39100 178.67800 1.000 73.34502 959 SER A C 1
ATOM 12353 O O . SER A 1 996 ? 100.05600 145.43500 179.85500 1.000 73.34502 959 SER A O 1
ATOM 12361 N N . LEU A 1 997 ? 100.83200 146.48100 178.02300 1.000 61.43294 960 LEU A N 1
ATOM 12362 C CA . LEU A 1 997 ? 100.90600 147.76000 178.72700 1.000 61.43294 960 LEU A CA 1
ATOM 12363 C C . LEU A 1 997 ? 99.53100 148.27500 179.12800 1.000 61.43294 960 LEU A C 1
ATOM 12364 O O . LEU A 1 997 ? 99.36900 148.70300 180.28400 1.000 61.43294 960 LEU A O 1
ATOM 12380 N N . PRO A 1 998 ? 98.51700 148.27600 178.26400 1.000 67.42259 961 PRO A N 1
ATOM 12381 C CA . PRO A 1 998 ? 97.21200 148.79700 178.68100 1.000 67.42259 961 PRO A CA 1
ATOM 12382 C C . PRO A 1 998 ? 96.56100 147.90100 179.72100 1.000 67.42259 961 PRO A C 1
ATOM 12383 O O . PRO A 1 998 ? 96.89700 146.72600 179.87700 1.000 67.42259 961 PRO A O 1
ATOM 12394 N N . SER A 1 999 ? 95.60900 148.48600 180.44100 1.000 72.98137 962 SER A N 1
ATOM 12395 C CA . SER A 1 999 ? 94.92300 147.80000 181.53500 1.000 72.98137 962 SER A CA 1
ATOM 12396 C C . SER A 1 999 ? 93.61900 147.15800 181.07100 1.000 72.98137 962 SER A C 1
ATOM 12397 O O . SER A 1 999 ? 92.56800 147.34100 181.68300 1.000 72.98137 962 SER A O 1
ATOM 12405 N N . GLY A 1 1000 ? 93.67700 146.38700 179.99000 1.000 76.98573 963 GLY A N 1
ATOM 12406 C CA . GLY A 1 1000 ? 92.47100 145.74400 179.49100 1.000 76.98573 963 GLY A CA 1
ATOM 12407 C C . GLY A 1 1000 ? 91.36300 146.72100 179.16400 1.000 76.98573 963 GLY A C 1
ATOM 12408 O O . GLY A 1 1000 ? 90.20200 146.48200 179.51800 1.000 76.98573 963 GLY A O 1
ATOM 12412 N N . CYS A 1 1001 ? 91.69600 147.82000 178.48900 1.000 74.98298 964 CYS A N 1
ATOM 12413 C CA . CYS A 1 1001 ? 90.75200 148.89200 178.21000 1.000 74.98298 964 CYS A CA 1
ATOM 12414 C C . CYS A 1 1001 ? 90.72800 149.19000 176.71900 1.000 74.98298 964 CYS A C 1
ATOM 12415 O O . CYS A 1 1001 ? 91.70300 148.95000 176.00200 1.000 74.98298 964 CYS A O 1
ATOM 12423 N N . GLU A 1 1002 ? 89.59400 149.71800 176.26400 1.000 70.13868 965 GLU A N 1
ATOM 12424 C CA . GLU A 1 1002 ? 89.41100 150.10000 174.86500 1.000 70.13868 965 GLU A CA 1
ATOM 12425 C C . GLU A 1 1002 ? 89.89200 151.53300 174.63300 1.000 70.13868 965 GLU A C 1
ATOM 12426 O O . GLU A 1 1002 ? 89.15800 152.41300 174.18500 1.000 70.13868 965 GLU A O 1
ATOM 12438 N N . PHE A 1 1003 ? 91.16800 151.75300 174.95600 1.000 56.43540 966 PHE A N 1
ATOM 12439 C CA . PHE A 1 1003 ? 91.73100 153.09600 174.88300 1.000 56.43540 966 PHE A CA 1
ATOM 12440 C C . PHE A 1 1003 ? 91.94000 153.50600 173.43400 1.000 56.43540 966 PHE A C 1
ATOM 12441 O O . PHE A 1 1003 ? 91.59900 154.62600 173.03800 1.000 56.43540 966 PHE A O 1
ATOM 12458 N N . GLY A 1 1004 ? 92.49900 152.60900 172.63000 1.000 60.52733 967 GLY A N 1
ATOM 12459 C CA . GLY A 1 1004 ? 92.69600 152.85100 171.21600 1.000 60.52733 967 GLY A CA 1
ATOM 12460 C C . GLY A 1 1004 ? 92.19200 151.68300 170.39800 1.000 60.52733 967 GLY A C 1
ATOM 12461 O O . GLY A 1 1004 ? 92.39000 151.62800 169.18100 1.000 60.52733 967 GLY A O 1
ATOM 12465 N N . GLN A 1 1005 ? 91.53000 150.74000 171.07000 1.000 66.13295 968 GLN A N 1
ATOM 12466 C CA . GLN A 1 1005 ? 91.00900 149.55800 170.39200 1.000 66.13295 968 GLN A CA 1
ATOM 12467 C C . GLN A 1 1005 ? 89.91200 149.91800 169.40000 1.000 66.13295 968 GLN A C 1
ATOM 12468 O O . GLN A 1 1005 ? 89.80600 149.29700 168.33900 1.000 66.13295 968 GLN A O 1
ATOM 12482 N N . ALA A 1 1006 ? 89.07500 150.90000 169.73300 1.000 66.34618 969 ALA A N 1
ATOM 12483 C CA . ALA A 1 1006 ? 87.96100 151.25300 168.85700 1.000 66.34618 969 ALA A CA 1
ATOM 12484 C C . ALA A 1 1006 ? 88.42700 151.60700 167.44800 1.000 66.34618 969 ALA A C 1
ATOM 12485 O O . ALA A 1 1006 ? 87.73400 151.31200 166.46700 1.000 66.34618 969 ALA A O 1
ATOM 12492 N N . ASP A 1 1007 ? 89.59300 152.24100 167.32600 1.000 61.21315 970 ASP A N 1
ATOM 12493 C CA . ASP A 1 1007 ? 90.14900 152.56000 166.01300 1.000 61.21315 970 ASP A CA 1
ATOM 12494 C C . ASP A 1 1007 ? 90.93000 151.40600 165.39700 1.000 61.21315 970 ASP A C 1
ATOM 12495 O O . ASP A 1 1007 ? 90.97900 151.28700 164.16800 1.000 61.21315 970 ASP A O 1
ATOM 12504 N N . MET A 1 1008 ? 91.54300 150.55100 166.21400 1.000 62.54153 971 MET A N 1
ATOM 12505 C CA . MET A 1 1008 ? 92.16000 149.34400 165.67700 1.000 62.54153 971 MET A CA 1
ATOM 12506 C C . MET A 1 1008 ? 91.13000 148.36700 165.12100 1.000 62.54153 971 MET A C 1
ATOM 12507 O O . MET A 1 1008 ? 91.45500 147.57500 164.22900 1.000 62.54153 971 MET A O 1
ATOM 12521 N N . GLN A 1 1009 ? 89.89500 148.39600 165.62400 1.000 66.78371 972 GLN A N 1
ATOM 12522 C CA . GLN A 1 1009 ? 88.85500 147.56500 165.02600 1.000 66.78371 972 GLN A CA 1
ATOM 12523 C C . GLN A 1 1009 ? 88.48100 148.06200 163.63800 1.000 66.78371 972 GLN A C 1
ATOM 12524 O O . GLN A 1 1009 ? 88.07400 147.26400 162.78600 1.000 66.78371 972 GLN A O 1
ATOM 12538 N N . LYS A 1 1010 ? 88.61000 149.36500 163.38900 1.000 63.23565 973 LYS A N 1
ATOM 12539 C CA . LYS A 1 1010 ? 88.46100 149.86300 162.02800 1.000 63.23565 973 LYS A CA 1
ATOM 12540 C C . LYS A 1 1010 ? 89.68300 149.52000 161.19200 1.000 63.23565 973 LYS A C 1
ATOM 12541 O O . LYS A 1 1010 ? 89.56000 149.16200 160.01600 1.000 63.23565 973 LYS A O 1
ATOM 12560 N N . LEU A 1 1011 ? 90.87200 149.62700 161.78500 1.000 60.50460 974 LEU A N 1
ATOM 12561 C CA . LEU A 1 1011 ? 92.10000 149.41800 161.02800 1.000 60.50460 974 LEU A CA 1
ATOM 12562 C C . LEU A 1 1011 ? 92.16400 147.99200 160.49800 1.000 60.50460 974 LEU A C 1
ATOM 12563 O O . LEU A 1 1011 ? 92.44000 147.76800 159.31400 1.000 60.50460 974 LEU A O 1
ATOM 12579 N N . VAL A 1 1012 ? 91.90900 147.01600 161.36200 1.000 66.26402 975 VAL A N 1
ATOM 12580 C CA . VAL A 1 1012 ? 91.97500 145.61400 160.97700 1.000 66.26402 975 VAL A CA 1
ATOM 12581 C C . VAL A 1 1012 ? 90.95600 145.32500 159.87900 1.000 66.26402 975 VAL A C 1
ATOM 12582 O O . VAL A 1 1012 ? 91.18300 145.63000 158.70900 1.000 66.26402 975 VAL A O 1
ATOM 12595 N N . ALA A 1 1078 ? 96.36700 138.55000 162.96200 1.000 71.47766 1041 ALA A N 1
ATOM 12596 C CA . ALA A 1 1078 ? 95.27700 139.19600 163.68100 1.000 71.47766 1041 ALA A CA 1
ATOM 12597 C C . ALA A 1 1078 ? 95.79400 140.39000 164.47300 1.000 71.47766 1041 ALA A C 1
ATOM 12598 O O . ALA A 1 1078 ? 95.19400 141.46500 164.47000 1.000 71.47766 1041 ALA A O 1
ATOM 12604 N N . MET A 1 1079 ? 96.91500 140.18000 165.15800 1.000 71.27989 1042 MET A N 1
ATOM 12605 C CA . MET A 1 1079 ? 97.66100 141.24700 165.81300 1.000 71.27989 1042 MET A CA 1
ATOM 12606 C C . MET A 1 1079 ? 98.81000 141.76700 164.96600 1.000 71.27989 1042 MET A C 1
ATOM 12607 O O . MET A 1 1079 ? 99.12300 142.95900 165.02200 1.000 71.27989 1042 MET A O 1
ATOM 12621 N N . ALA A 1 1080 ? 99.43600 140.88800 164.18400 1.000 66.43051 1043 ALA A N 1
ATOM 12622 C CA . ALA A 1 1080 ? 100.59200 141.26800 163.37900 1.000 66.43051 1043 ALA A CA 1
ATOM 12623 C C . ALA A 1 1080 ? 100.25000 142.33300 162.34300 1.000 66.43051 1043 ALA A C 1
ATOM 12624 O O . ALA A 1 1080 ? 101.04800 143.24200 162.10200 1.000 66.43051 1043 ALA A O 1
ATOM 12631 N N . ALA A 1 1081 ? 99.08900 142.22700 161.69400 1.000 65.83824 1044 ALA A N 1
ATOM 12632 C CA . ALA A 1 1081 ? 98.72700 143.21500 160.67800 1.000 65.83824 1044 ALA A CA 1
ATOM 12633 C C . ALA A 1 1081 ? 98.53900 144.60500 161.27800 1.000 65.83824 1044 ALA A C 1
ATOM 12634 O O . ALA A 1 1081 ? 99.01200 145.60400 160.71400 1.000 65.83824 1044 ALA A O 1
ATOM 12641 N N . ARG A 1 1082 ? 97.87500 144.69600 162.42800 1.000 64.08110 1045 ARG A N 1
ATOM 12642 C CA . ARG A 1 1082 ? 97.69800 146.00100 163.05200 1.000 64.08110 1045 ARG A CA 1
ATOM 12643 C C . ARG A 1 1082 ? 99.05100 146.58300 163.42900 1.000 64.08110 1045 ARG A C 1
ATOM 12644 O O . ARG A 1 1082 ? 99.31300 147.77100 163.21000 1.000 64.08110 1045 ARG A O 1
ATOM 12665 N N . ILE A 1 1083 ? 99.92000 145.75200 164.00400 1.000 58.18718 1046 ILE A N 1
ATOM 12666 C CA . ILE A 1 1083 ? 101.23700 146.19600 164.43300 1.000 58.18718 1046 ILE A CA 1
ATOM 12667 C C . ILE A 1 1083 ? 102.08900 146.58700 163.23400 1.000 58.18718 1046 ILE A C 1
ATOM 12668 O O . ILE A 1 1083 ? 102.89000 147.52600 163.31200 1.000 58.18718 1046 ILE A O 1
ATOM 12684 N N . LYS A 1 1084 ? 101.83800 145.97300 162.08000 1.000 57.76831 1047 LYS A N 1
ATOM 12685 C CA . LYS A 1 1084 ? 102.58500 146.22200 160.85600 1.000 57.76831 1047 LYS A CA 1
ATOM 12686 C C . LYS A 1 1084 ? 102.03800 147.38800 160.05700 1.000 57.76831 1047 LYS A C 1
ATOM 12687 O O . LYS A 1 1084 ? 102.67100 147.80600 159.08300 1.000 57.76831 1047 LYS A O 1
ATOM 12706 N N . GLN A 1 1085 ? 100.88100 147.91000 160.44100 1.000 55.90026 1048 GLN A N 1
ATOM 12707 C CA . GLN A 1 1085 ? 100.40000 149.17100 159.89200 1.000 55.90026 1048 GLN A CA 1
ATOM 12708 C C . GLN A 1 1085 ? 100.78200 150.32700 160.80600 1.000 55.90026 1048 GLN A C 1
ATOM 12709 O O . GLN A 1 1085 ? 101.12500 151.41500 160.33500 1.000 55.90026 1048 GLN A O 1
ATOM 12723 N N . ILE A 1 1086 ? 100.69800 150.08800 162.11300 1.000 50.02799 1049 ILE A N 1
ATOM 12724 C CA . ILE A 1 1086 ? 101.08500 151.04900 163.14300 1.000 50.02799 1049 ILE A CA 1
ATOM 12725 C C . ILE A 1 1086 ? 102.57900 151.36700 163.08300 1.000 50.02799 1049 ILE A C 1
ATOM 12726 O O . ILE A 1 1086 ? 102.99400 152.51200 163.29400 1.000 50.02799 1049 ILE A O 1
ATOM 12742 N N . LYS A 1 1087 ? 103.40300 150.36100 162.79200 1.000 46.42405 1050 LYS A N 1
ATOM 12743 C CA . LYS A 1 1087 ? 104.85700 150.52900 162.74700 1.000 46.42405 1050 LYS A CA 1
ATOM 12744 C C . LYS A 1 1087 ? 105.37300 151.57800 161.76500 1.000 46.42405 1050 LYS A C 1
ATOM 12745 O O . LYS A 1 1087 ? 106.18000 152.42300 162.18700 1.000 46.42405 1050 LYS A O 1
ATOM 12764 N N . PRO A 1 1088 ? 105.02700 151.57600 160.47900 1.000 43.95921 1051 PRO A N 1
ATOM 12765 C CA . PRO A 1 1088 ? 105.38200 152.74300 159.64400 1.000 43.95921 1051 PRO A CA 1
ATOM 12766 C C . PRO A 1 1088 ? 105.03200 154.08900 160.27100 1.000 43.95921 1051 PRO A C 1
ATOM 12767 O O . PRO A 1 1088 ? 105.85300 155.02200 160.26500 1.000 43.95921 1051 PRO A O 1
ATOM 12778 N N . LEU A 1 1089 ? 103.82300 154.21100 160.81000 1.000 42.38161 1052 LEU A N 1
ATOM 12779 C CA . LEU A 1 1089 ? 103.39200 155.45400 161.44100 1.000 42.38161 1052 LEU A CA 1
ATOM 12780 C C . LEU A 1 1089 ? 104.33800 155.84300 162.57500 1.000 42.38161 1052 LEU A C 1
ATOM 12781 O O . LEU A 1 1089 ? 104.75300 157.00800 162.69600 1.000 42.38161 1052 LEU A O 1
ATOM 12797 N N . LEU A 1 1090 ? 104.72000 154.86600 163.39500 1.000 37.28780 1053 LEU A N 1
ATOM 12798 C CA . LEU A 1 1090 ? 105.56600 155.14300 164.54600 1.000 37.28780 1053 LEU A CA 1
ATOM 12799 C C . LEU A 1 1090 ? 107.00300 155.41400 164.13900 1.000 37.28780 1053 LEU A C 1
ATOM 12800 O O . LEU A 1 1090 ? 107.70300 156.16600 164.82000 1.000 37.28780 1053 LEU A O 1
ATOM 12816 N N . SER A 1 1091 ? 107.45100 154.85100 163.02000 1.000 36.49042 1054 SER A N 1
ATOM 12817 C CA . SER A 1 1091 ? 108.77400 155.19200 162.51500 1.000 36.49042 1054 SER A CA 1
ATOM 12818 C C . SER A 1 1091 ? 108.79300 156.59900 161.94600 1.000 36.49042 1054 SER A C 1
ATOM 12819 O O . SER A 1 1091 ? 109.84100 157.25300 161.94500 1.000 36.49042 1054 SER A O 1
ATOM 12827 N N . ALA A 1 1092 ? 107.65300 157.07700 161.45300 1.000 35.14346 1055 ALA A N 1
ATOM 12828 C CA . ALA A 1 1092 ? 107.58200 158.46900 161.02500 1.000 35.14346 1055 ALA A CA 1
ATOM 12829 C C . ALA A 1 1092 ? 107.63100 159.40800 162.22100 1.000 35.14346 1055 ALA A C 1
ATOM 12830 O O . ALA A 1 1092 ? 108.40500 160.37800 162.23100 1.000 35.14346 1055 ALA A O 1
ATOM 12837 N N . SER A 1 1093 ? 106.92300 159.04900 163.29300 1.000 34.67999 1056 SER A N 1
ATOM 12838 C CA . SER A 1 1093 ? 106.86500 159.93300 164.45500 1.000 34.67999 1056 SER A CA 1
ATOM 12839 C C . SER A 1 1093 ? 108.19200 159.93400 165.20000 1.000 34.67999 1056 SER A C 1
ATOM 12840 O O . SER A 1 1093 ? 108.70000 160.99800 165.57600 1.000 34.67999 1056 SER A O 1
ATOM 12848 N N . SER A 1 1094 ? 108.78200 158.75700 165.40200 1.000 34.25610 1057 SER A N 1
ATOM 12849 C CA . SER A 1 1094 ? 110.01200 158.65700 166.17400 1.000 34.25610 1057 SER A CA 1
ATOM 12850 C C . SER A 1 1094 ? 111.11600 159.43500 165.47900 1.000 34.25610 1057 SER A C 1
ATOM 12851 O O . SER A 1 1094 ? 111.87600 160.17000 166.11800 1.000 34.25610 1057 SER A O 1
ATOM 12859 N N . ARG A 1 1095 ? 111.22800 159.27400 164.16100 1.000 37.60478 1058 ARG A N 1
ATOM 12860 C CA . ARG A 1 1095 ? 112.33600 159.87500 163.43600 1.000 37.60478 1058 ARG A CA 1
ATOM 12861 C C . ARG A 1 1095 ? 112.13400 161.37800 163.33400 1.000 37.60478 1058 ARG A C 1
ATOM 12862 O O . ARG A 1 1095 ? 113.10200 162.14900 163.42600 1.000 37.60478 1058 ARG A O 1
ATOM 12883 N N . LEU A 1 1096 ? 110.88100 161.82400 163.19700 1.000 47.65388 1059 LEU A N 1
ATOM 12884 C CA . LEU A 1 1096 ? 110.63600 163.25800 163.21200 1.000 47.65388 1059 LEU A CA 1
ATOM 12885 C C . LEU A 1 1096 ? 111.07600 163.82800 164.54700 1.000 47.65388 1059 LEU A C 1
ATOM 12886 O O . LEU A 1 1096 ? 111.72400 164.88000 164.60700 1.000 47.65388 1059 LEU A O 1
ATOM 12902 N N . GLY A 1 1097 ? 110.72800 163.13800 165.63200 1.000 35.55417 1060 GLY A N 1
ATOM 12903 C CA . GLY A 1 1097 ? 111.08100 163.61800 166.95300 1.000 35.55417 1060 GLY A CA 1
ATOM 12904 C C . GLY A 1 1097 ? 112.58100 163.67300 167.15100 1.000 35.55417 1060 GLY A C 1
ATOM 12905 O O . GLY A 1 1097 ? 113.10600 164.61900 167.73700 1.000 35.55417 1060 GLY A O 1
ATOM 12909 N N . ARG A 1 1098 ? 113.28500 162.64000 166.69500 1.000 33.14640 1061 ARG A N 1
ATOM 12910 C CA . ARG A 1 1098 ? 114.73900 162.61700 166.80900 1.000 33.14640 1061 ARG A CA 1
ATOM 12911 C C . ARG A 1 1098 ? 115.35100 163.80800 166.08500 1.000 33.14640 1061 ARG A C 1
ATOM 12912 O O . ARG A 1 1098 ? 116.22300 164.50400 166.62200 1.000 33.14640 1061 ARG A O 1
ATOM 12933 N N . ALA A 1 1099 ? 114.87800 164.07900 164.87000 1.000 38.96127 1062 ALA A N 1
ATOM 12934 C CA . ALA A 1 1099 ? 115.40500 165.20200 164.10800 1.000 38.96127 1062 ALA A CA 1
ATOM 12935 C C . ALA A 1 1099 ? 115.11300 166.52000 164.80600 1.000 38.96127 1062 ALA A C 1
ATOM 12936 O O . ALA A 1 1099 ? 115.95800 167.42300 164.84000 1.000 38.96127 1062 ALA A O 1
ATOM 12943 N N . LEU A 1 1100 ? 113.91200 166.65000 165.35900 1.000 47.65388 1063 LEU A N 1
ATOM 12944 C CA . LEU A 1 1100 ? 113.51900 167.88000 166.03000 1.000 47.65388 1063 LEU A CA 1
ATOM 12945 C C . LEU A 1 1100 ? 114.30400 168.09900 167.31900 1.000 47.65388 1063 LEU A C 1
ATOM 12946 O O . LEU A 1 1100 ? 114.64900 169.23900 167.65200 1.000 47.65388 1063 LEU A O 1
ATOM 12962 N N . ALA A 1 1101 ? 114.64700 167.02000 168.02200 1.000 34.77786 1064 ALA A N 1
ATOM 12963 C CA . ALA A 1 1101 ? 115.50000 167.13500 169.19700 1.000 34.77786 1064 ALA A CA 1
ATOM 12964 C C . ALA A 1 1101 ? 116.92000 167.50300 168.80400 1.000 34.77786 1064 ALA A C 1
ATOM 12965 O O . ALA A 1 1101 ? 117.58400 168.26700 169.51300 1.000 34.77786 1064 ALA A O 1
ATOM 12972 N N . GLU A 1 1102 ? 117.35400 167.05600 167.62800 1.000 37.25151 1065 GLU A N 1
ATOM 12973 C CA . GLU A 1 1102 ? 118.67200 167.43200 167.13600 1.000 37.25151 1065 GLU A CA 1
ATOM 12974 C C . GLU A 1 1102 ? 118.69200 168.90500 166.77200 1.000 37.25151 1065 GLU A C 1
ATOM 12975 O O . GLU A 1 1102 ? 119.67100 169.61200 167.04900 1.000 37.25151 1065 GLU A O 1
ATOM 12987 N N . LEU A 1 1103 ? 117.58000 169.40300 166.24100 1.000 47.65388 1066 LEU A N 1
ATOM 12988 C CA . LEU A 1 1103 ? 117.50700 170.81600 165.90600 1.000 47.65388 1066 LEU A CA 1
ATOM 12989 C C . LEU A 1 1103 ? 117.52200 171.65000 167.17300 1.000 47.65388 1066 LEU A C 1
ATOM 12990 O O . LEU A 1 1103 ? 118.25400 172.64100 167.26100 1.000 47.65388 1066 LEU A O 1
ATOM 13006 N N . PHE A 1 1104 ? 116.71700 171.27900 168.16700 1.000 29.83639 1067 PHE A N 1
ATOM 13007 C CA . PHE A 1 1104 ? 116.66900 172.10300 169.36700 1.000 29.83639 1067 PHE A CA 1
ATOM 13008 C C . PHE A 1 1104 ? 118.03200 172.10000 170.05100 1.000 29.83639 1067 PHE A C 1
ATOM 13009 O O . PHE A 1 1104 ? 118.50400 173.13800 170.53300 1.000 29.83639 1067 PHE A O 1
ATOM 13026 N N . GLY A 1 1105 ? 118.67700 170.93000 170.10400 1.000 32.46483 1068 GLY A N 1
ATOM 13027 C CA . GLY A 1 1105 ? 119.98000 170.83100 170.73800 1.000 32.46483 1068 GLY A CA 1
ATOM 13028 C C . GLY A 1 1105 ? 121.03900 171.67000 170.05400 1.000 32.46483 1068 GLY A C 1
ATOM 13029 O O . GLY A 1 1105 ? 121.84400 172.33100 170.71600 1.000 32.46483 1068 GLY A O 1
ATOM 13033 N N . LEU A 1 1106 ? 121.05600 171.65800 168.71900 1.000 36.14793 1069 LEU A N 1
ATOM 13034 C CA . LEU A 1 1106 ? 122.02300 172.47000 167.98800 1.000 36.14793 1069 LEU A CA 1
ATOM 13035 C C . LEU A 1 1106 ? 121.67600 173.95200 168.06600 1.000 36.14793 1069 LEU A C 1
ATOM 13036 O O . LEU A 1 1106 ? 122.56800 174.80800 167.99000 1.000 36.14793 1069 LEU A O 1
ATOM 13052 N N . LEU A 1 1107 ? 120.40100 174.27600 168.27300 1.000 35.28829 1070 LEU A N 1
ATOM 13053 C CA . LEU A 1 1107 ? 120.01700 175.67300 168.43800 1.000 35.28829 1070 LEU A CA 1
ATOM 13054 C C . LEU A 1 1107 ? 120.44300 176.21700 169.78900 1.000 35.28829 1070 LEU A C 1
ATOM 13055 O O . LEU A 1 1107 ? 120.80600 177.39000 169.90200 1.000 35.28829 1070 LEU A O 1
ATOM 13071 N N . VAL A 1 1108 ? 120.40700 175.38600 170.82400 1.000 32.27202 1071 VAL A N 1
ATOM 13072 C CA . VAL A 1 1108 ? 121.04100 175.75800 172.08700 1.000 32.27202 1071 VAL A CA 1
ATOM 13073 C C . VAL A 1 1108 ? 122.51700 176.08300 171.88000 1.000 32.27202 1071 VAL A C 1
ATOM 13074 O O . VAL A 1 1108 ? 123.01800 177.10300 172.36800 1.000 32.27202 1071 VAL A O 1
ATOM 13087 N N . LYS A 1 1109 ? 123.23600 175.22500 171.15700 1.000 32.91132 1072 LYS A N 1
ATOM 13088 C CA . LYS A 1 1109 ? 124.64400 175.49600 170.88500 1.000 32.91132 1072 LYS A CA 1
ATOM 13089 C C . LYS A 1 1109 ? 124.83300 176.82100 170.16200 1.000 32.91132 1072 LYS A C 1
ATOM 13090 O O . LYS A 1 1109 ? 125.74200 177.59000 170.49200 1.000 32.91132 1072 LYS A O 1
ATOM 13109 N N . LEU A 1 1110 ? 123.99400 177.10700 169.16900 1.000 34.77708 1073 LEU A N 1
ATOM 13110 C CA . LEU A 1 1110 ? 124.14900 178.36500 168.44500 1.000 34.77708 1073 LEU A CA 1
ATOM 13111 C C . LEU A 1 1110 ? 123.83500 179.54900 169.34300 1.000 34.77708 1073 LEU A C 1
ATOM 13112 O O . LEU A 1 1110 ? 124.53800 180.56500 169.31800 1.000 34.77708 1073 LEU A O 1
ATOM 13128 N N . CYS A 1 1111 ? 122.78200 179.42500 170.14600 1.000 34.22424 1074 CYS A N 1
ATOM 13129 C CA . CYS A 1 1111 ? 122.40000 180.47700 171.07400 1.000 34.22424 1074 CYS A CA 1
ATOM 13130 C C . CYS A 1 1111 ? 123.50600 180.79100 172.06900 1.000 34.22424 1074 CYS A C 1
ATOM 13131 O O . CYS A 1 1111 ? 123.72700 181.95700 172.41200 1.000 34.22424 1074 CYS A O 1
ATOM 13139 N N . VAL A 1 1112 ? 124.21000 179.77100 172.54400 1.000 34.08793 1075 VAL A N 1
ATOM 13140 C CA . VAL A 1 1112 ? 125.23300 179.97900 173.56100 1.000 34.08793 1075 VAL A CA 1
ATOM 13141 C C . VAL A 1 1112 ? 126.59500 180.24600 172.93700 1.000 34.08793 1075 VAL A C 1
ATOM 13142 O O . VAL A 1 1112 ? 127.26800 181.22000 173.28300 1.000 34.08793 1075 VAL A O 1
ATOM 13155 N N . GLY A 1 1113 ? 127.01500 179.40100 172.00400 1.000 37.01091 1076 GLY A N 1
ATOM 13156 C CA . GLY A 1 1113 ? 128.32600 179.52700 171.39800 1.000 37.01091 1076 GLY A CA 1
ATOM 13157 C C . GLY A 1 1113 ? 129.05000 178.20000 171.28700 1.000 37.01091 1076 GLY A C 1
ATOM 13158 O O . GLY A 1 1113 ? 128.70200 177.23300 171.96300 1.000 37.01091 1076 GLY A O 1
ATOM 13162 N N . PRO A 1 1133 ? 120.88400 188.35300 172.34400 1.000 34.03652 1096 PRO A N 1
ATOM 13163 C CA . PRO A 1 1133 ? 119.87900 189.40900 172.17300 1.000 34.03652 1096 PRO A CA 1
ATOM 13164 C C . PRO A 1 1133 ? 118.63400 188.92700 171.44700 1.000 34.03652 1096 PRO A C 1
ATOM 13165 O O . PRO A 1 1133 ? 117.52300 189.10500 171.94200 1.000 34.03652 1096 PRO A O 1
ATOM 13176 N N . ALA A 1 1134 ? 118.82700 188.32300 170.27600 1.000 34.54251 1097 ALA A N 1
ATOM 13177 C CA . ALA A 1 1134 ? 117.85900 187.38200 169.73400 1.000 34.54251 1097 ALA A CA 1
ATOM 13178 C C . ALA A 1 1134 ? 118.11000 185.95600 170.19400 1.000 34.54251 1097 ALA A C 1
ATOM 13179 O O . ALA A 1 1134 ? 117.17100 185.15400 170.23000 1.000 34.54251 1097 ALA A O 1
ATOM 13186 N N . ALA A 1 1135 ? 119.35100 185.62900 170.54800 1.000 34.42333 1098 ALA A N 1
ATOM 13187 C CA . ALA A 1 1135 ? 119.63100 184.36600 171.21400 1.000 34.42333 1098 ALA A CA 1
ATOM 13188 C C . ALA A 1 1135 ? 118.83000 184.22100 172.49900 1.000 34.42333 1098 ALA A C 1
ATOM 13189 O O . ALA A 1 1135 ? 118.38700 183.12100 172.83600 1.000 34.42333 1098 ALA A O 1
ATOM 13196 N N . ARG A 1 1136 ? 118.58700 185.32300 173.19900 1.000 37.69134 1099 ARG A N 1
ATOM 13197 C CA . ARG A 1 1136 ? 117.93000 185.24700 174.49600 1.000 37.69134 1099 ARG A CA 1
ATOM 13198 C C . ARG A 1 1136 ? 116.45600 184.88700 174.36300 1.000 37.69134 1099 ARG A C 1
ATOM 13199 O O . ARG A 1 1136 ? 115.93300 184.12400 175.18200 1.000 37.69134 1099 ARG A O 1
ATOM 13220 N N . SER A 1 1137 ? 115.80200 185.31300 173.28500 1.000 35.13813 1100 SER A N 1
ATOM 13221 C CA . SER A 1 1137 ? 114.43900 184.86100 173.03400 1.000 35.13813 1100 SER A CA 1
ATOM 13222 C C . SER A 1 1137 ? 114.38800 183.42300 172.53300 1.000 35.13813 1100 SER A C 1
ATOM 13223 O O . SER A 1 1137 ? 113.44800 182.68900 172.86000 1.000 35.13813 1100 SER A O 1
ATOM 13231 N N . THR A 1 1138 ? 115.38500 182.99500 171.76200 1.000 33.37649 1101 THR A N 1
ATOM 13232 C CA . THR A 1 1138 ? 115.46000 181.59400 171.36400 1.000 33.37649 1101 THR A CA 1
ATOM 13233 C C . THR A 1 1138 ? 115.60100 180.68600 172.57900 1.000 33.37649 1101 THR A C 1
ATOM 13234 O O . THR A 1 1138 ? 114.88100 179.69000 172.71700 1.000 33.37649 1101 THR A O 1
ATOM 13245 N N . ALA A 1 1139 ? 116.51900 181.02800 173.48000 1.000 32.32603 1102 ALA A N 1
ATOM 13246 C CA . ALA A 1 1139 ? 116.66900 180.27800 174.71900 1.000 32.32603 1102 ALA A CA 1
ATOM 13247 C C . ALA A 1 1139 ? 115.41200 180.33700 175.57200 1.000 32.32603 1102 ALA A C 1
ATOM 13248 O O . ALA A 1 1139 ? 115.04800 179.35000 176.22000 1.000 32.32603 1102 ALA A O 1
ATOM 13255 N N . SER A 1 1140 ? 114.73700 181.48500 175.59900 1.000 31.93855 1103 SER A N 1
ATOM 13256 C CA . SER A 1 1140 ? 113.46800 181.56900 176.30900 1.000 31.93855 1103 SER A CA 1
ATOM 13257 C C . SER A 1 1140 ? 112.46600 180.55700 175.77000 1.000 31.93855 1103 SER A C 1
ATOM 13258 O O . SER A 1 1140 ? 111.83500 179.82500 176.53800 1.000 31.93855 1103 SER A O 1
ATOM 13266 N N . ALA A 1 1141 ? 112.28200 180.52300 174.45000 1.000 30.41132 1104 ALA A N 1
ATOM 13267 C CA . ALA A 1 1141 ? 111.33100 179.58200 173.86400 1.000 30.41132 1104 ALA A CA 1
ATOM 13268 C C . ALA A 1 1141 ? 111.74800 178.12800 174.06100 1.000 30.41132 1104 ALA A C 1
ATOM 13269 O O . ALA A 1 1141 ? 110.89400 177.25400 174.25700 1.000 30.41132 1104 ALA A O 1
ATOM 13276 N N . LEU A 1 1142 ? 113.04800 177.85600 174.10200 1.000 32.08690 1105 LEU A N 1
ATOM 13277 C CA . LEU A 1 1142 ? 113.49200 176.48300 174.31600 1.000 32.08690 1105 LEU A CA 1
ATOM 13278 C C . LEU A 1 1142 ? 113.32200 176.04400 175.76400 1.000 32.08690 1105 LEU A C 1
ATOM 13279 O O . LEU A 1 1142 ? 112.96500 174.88900 176.03000 1.000 32.08690 1105 LEU A O 1
ATOM 13295 N N . THR A 1 1143 ? 113.49300 176.95900 176.70900 1.000 31.31954 1106 THR A N 1
ATOM 13296 C CA . THR A 1 1143 ? 113.22800 176.62600 178.09700 1.000 31.31954 1106 THR A CA 1
ATOM 13297 C C . THR A 1 1143 ? 111.73700 176.58800 178.38900 1.000 31.31954 1106 THR A C 1
ATOM 13298 O O . THR A 1 1143 ? 111.30900 175.88400 179.30700 1.000 31.31954 1106 THR A O 1
ATOM 13309 N N . LYS A 1 1144 ? 110.93500 177.32000 177.61900 1.000 30.92243 1107 LYS A N 1
ATOM 13310 C CA . LYS A 1 1144 ? 109.49200 177.13600 177.68100 1.000 30.92243 1107 LYS A CA 1
ATOM 13311 C C . LYS A 1 1144 ? 109.07900 175.77500 177.14700 1.000 30.92243 1107 LYS A C 1
ATOM 13312 O O . LYS A 1 1144 ? 108.13900 175.16900 177.66600 1.000 30.92243 1107 LYS A O 1
ATOM 13331 N N . LEU A 1 1145 ? 109.80100 175.25400 176.15500 1.000 29.66595 1108 LEU A N 1
ATOM 13332 C CA . LEU A 1 1145 ? 109.61800 173.85600 175.77100 1.000 29.66595 1108 LEU A CA 1
ATOM 13333 C C . LEU A 1 1145 ? 109.98900 172.90100 176.89500 1.000 29.66595 1108 LEU A C 1
ATOM 13334 O O . LEU A 1 1145 ? 109.28100 171.92000 177.14400 1.000 29.66595 1108 LEU A O 1
ATOM 13350 N N . LEU A 1 1146 ? 111.10900 173.15100 177.56800 1.000 30.17920 1109 LEU A N 1
ATOM 13351 C CA . LEU A 1 1146 ? 111.49900 172.27800 178.67100 1.000 30.17920 1109 LEU A CA 1
ATOM 13352 C C . LEU A 1 1146 ? 110.47100 172.29500 179.79700 1.000 30.17920 1109 LEU A C 1
ATOM 13353 O O . LEU A 1 1146 ? 110.09700 171.24000 180.32800 1.000 30.17920 1109 LEU A O 1
ATOM 13369 N N . THR A 1 1147 ? 109.98000 173.48100 180.15000 1.000 29.18828 1110 THR A N 1
ATOM 13370 C CA . THR A 1 1147 ? 108.91300 173.59700 181.13600 1.000 29.18828 1110 THR A CA 1
ATOM 13371 C C . THR A 1 1147 ? 107.64700 172.88300 180.68300 1.000 29.18828 1110 THR A C 1
ATOM 13372 O O . THR A 1 1147 ? 106.99900 172.19800 181.47800 1.000 29.18828 1110 THR A O 1
ATOM 13383 N N . LYS A 1 1148 ? 107.25400 173.06400 179.42200 1.000 31.23115 1111 LYS A N 1
ATOM 13384 C CA . LYS A 1 1148 ? 106.06300 172.39900 178.91100 1.000 31.23115 1111 LYS A CA 1
ATOM 13385 C C . LYS A 1 1148 ? 106.19300 170.88800 179.00000 1.000 31.23115 1111 LYS A C 1
ATOM 13386 O O . LYS A 1 1148 ? 105.25200 170.19600 179.40100 1.000 31.23115 1111 LYS A O 1
ATOM 13405 N N . GLY A 1 1149 ? 107.35700 170.35900 178.63300 1.000 28.55898 1112 GLY A N 1
ATOM 13406 C CA . GLY A 1 1149 ? 107.56500 168.92500 178.70200 1.000 28.55898 1112 GLY A CA 1
ATOM 13407 C C . GLY A 1 1149 ? 107.56100 168.39200 180.11900 1.000 28.55898 1112 GLY A C 1
ATOM 13408 O O . GLY A 1 1149 ? 107.03900 167.30600 180.38000 1.000 28.55898 1112 GLY A O 1
ATOM 13412 N N . LEU A 1 1150 ? 108.15000 169.13800 181.05200 1.000 29.90523 1113 LEU A N 1
ATOM 13413 C CA . LEU A 1 1150 ? 108.17900 168.67900 182.43400 1.000 29.90523 1113 LEU A CA 1
ATOM 13414 C C . LEU A 1 1150 ? 106.84100 168.84600 183.14500 1.000 29.90523 1113 LEU A C 1
ATOM 13415 O O . LEU A 1 1150 ? 106.53500 168.07200 184.05600 1.000 29.90523 1113 LEU A O 1
ATOM 13431 N N . SER A 1 1151 ? 106.03200 169.82400 182.74800 1.000 31.05812 1114 SER A N 1
ATOM 13432 C CA . SER A 1 1151 ? 104.73100 170.05500 183.35700 1.000 31.05812 1114 SER A CA 1
ATOM 13433 C C . SER A 1 1151 ? 103.57900 169.54300 182.50800 1.000 31.05812 1114 SER A C 1
ATOM 13434 O O . SER A 1 1151 ? 102.42000 169.70200 182.89900 1.000 31.05812 1114 SER A O 1
ATOM 13442 N N . TRP A 1 1152 ? 103.86900 168.92500 181.37100 1.000 34.50575 1115 TRP A N 1
ATOM 13443 C CA . TRP A 1 1152 ? 102.83100 168.32400 180.55000 1.000 34.50575 1115 TRP A CA 1
ATOM 13444 C C . TRP A 1 1152 ? 102.06200 167.27100 181.33100 1.000 34.50575 1115 TRP A C 1
ATOM 13445 O O . TRP A 1 1152 ? 102.65700 166.40800 181.98100 1.000 34.50575 1115 TRP A O 1
ATOM 13466 N N . GLN A 1 1153 ? 100.73300 167.34300 181.26500 1.000 37.32475 1116 GLN A N 1
ATOM 13467 C CA . GLN A 1 1153 ? 99.89100 166.33000 181.87300 1.000 37.32475 1116 GLN A CA 1
ATOM 13468 C C . GLN A 1 1153 ? 98.92400 165.77200 180.83900 1.000 37.32475 1116 GLN A C 1
ATOM 13469 O O . GLN A 1 1153 ? 98.34500 166.53400 180.05600 1.000 37.32475 1116 GLN A O 1
ATOM 13483 N N . PRO A 1 1154 ? 98.72500 164.45800 180.81100 1.000 39.00243 1117 PRO A N 1
ATOM 13484 C CA . PRO A 1 1154 ? 97.97400 163.85100 179.72200 1.000 39.00243 1117 PRO A CA 1
ATOM 13485 C C . PRO A 1 1154 ? 96.48300 164.06200 179.89500 1.000 39.00243 1117 PRO A C 1
ATOM 13486 O O . PRO A 1 1154 ? 96.03400 164.60200 180.91600 1.000 39.00243 1117 PRO A O 1
ATOM 13497 N N . PRO A 1 1155 ? 95.68200 163.65100 178.91400 1.000 47.14380 1118 PRO A N 1
ATOM 13498 C CA . PRO A 1 1155 ? 94.23900 163.69900 179.09500 1.000 47.14380 1118 PRO A CA 1
ATOM 13499 C C . PRO A 1 1155 ? 93.81900 162.77500 180.21100 1.000 47.14380 1118 PRO A C 1
ATOM 13500 O O . PRO A 1 1155 ? 94.45300 161.72700 180.44800 1.000 47.14380 1118 PRO A O 1
ATOM 13511 N N . PRO A 1 1156 ? 92.74400 163.10400 180.93200 1.000 51.29700 1119 PRO A N 1
ATOM 13512 C CA . PRO A 1 1156 ? 92.37600 162.29500 182.10500 1.000 51.29700 1119 PRO A CA 1
ATOM 13513 C C . PRO A 1 1156 ? 92.07600 160.84100 181.78500 1.000 51.29700 1119 PRO A C 1
ATOM 13514 O O . PRO A 1 1156 ? 92.16500 159.99700 182.68400 1.000 51.29700 1119 PRO A O 1
ATOM 13525 N N . TYR A 1 1157 ? 91.72400 160.51700 180.53900 1.000 56.63890 1120 TYR A N 1
ATOM 13526 C CA . TYR A 1 1157 ? 91.37500 159.14400 180.19000 1.000 56.63890 1120 TYR A CA 1
ATOM 13527 C C . TYR A 1 1157 ? 92.57400 158.20900 180.10800 1.000 56.63890 1120 TYR A C 1
ATOM 13528 O O . TYR A 1 1157 ? 92.37100 157.00600 179.90900 1.000 56.63890 1120 TYR A O 1
ATOM 13546 N N . THR A 1 1158 ? 93.80000 158.72000 180.22100 1.000 47.78828 1121 THR A N 1
ATOM 13547 C CA . THR A 1 1158 ? 94.99800 157.89800 180.08400 1.000 47.78828 1121 THR A CA 1
ATOM 13548 C C . THR A 1 1158 ? 94.82800 156.59800 180.86400 1.000 47.78828 1121 THR A C 1
ATOM 13549 O O . THR A 1 1158 ? 94.58700 156.63500 182.07700 1.000 47.78828 1121 THR A O 1
ATOM 13560 N N . PRO A 1 1159 ? 94.94400 155.43400 180.21800 1.000 51.75632 1122 PRO A N 1
ATOM 13561 C CA . PRO A 1 1159 ? 94.66200 154.18800 180.94800 1.000 51.75632 1122 PRO A CA 1
ATOM 13562 C C . PRO A 1 1159 ? 95.64100 153.90600 182.06900 1.000 51.75632 1122 PRO A C 1
ATOM 13563 O O . PRO A 1 1159 ? 95.22400 153.47700 183.15200 1.000 51.75632 1122 PRO A O 1
ATOM 13574 N N . THR A 1 1160 ? 96.93000 154.13600 181.84600 1.000 49.98599 1123 THR A N 1
ATOM 13575 C CA . THR A 1 1160 ? 97.94500 153.77500 182.81800 1.000 49.98599 1123 THR A CA 1
ATOM 13576 C C . THR A 1 1160 ? 98.84400 154.98000 183.06200 1.000 49.98599 1123 THR A C 1
ATOM 13577 O O . THR A 1 1160 ? 99.01800 155.81300 182.16700 1.000 49.98599 1123 THR A O 1
ATOM 13588 N N . PRO A 1 1161 ? 99.43300 155.10200 184.25500 1.000 42.98876 1124 PRO A N 1
ATOM 13589 C CA . PRO A 1 1161 ? 100.41400 156.17800 184.47700 1.000 42.98876 1124 PRO A CA 1
ATOM 13590 C C . PRO A 1 1161 ? 101.66400 156.09800 183.61800 1.000 42.98876 1124 PRO A C 1
ATOM 13591 O O . PRO A 1 1161 ? 102.32500 157.12500 183.42100 1.000 42.98876 1124 PRO A O 1
ATOM 13602 N N . ARG A 1 1162 ? 102.00900 154.92300 183.09700 1.000 43.61103 1125 ARG A N 1
ATOM 13603 C CA . ARG A 1 1162 ? 103.24000 154.76600 182.33400 1.000 43.61103 1125 ARG A CA 1
ATOM 13604 C C . ARG A 1 1162 ? 103.27200 155.58500 181.05300 1.000 43.61103 1125 ARG A C 1
ATOM 13605 O O . ARG A 1 1162 ? 104.34800 155.72700 180.46300 1.000 43.61103 1125 ARG A O 1
ATOM 13626 N N . PHE A 1 1163 ? 102.15300 156.15400 180.61700 1.000 41.40864 1126 PHE A N 1
ATOM 13627 C CA . PHE A 1 1163 ? 102.22700 157.06000 179.48000 1.000 41.40864 1126 PHE A CA 1
ATOM 13628 C C . PHE A 1 1163 ? 102.80300 158.40900 179.87700 1.000 41.40864 1126 PHE A C 1
ATOM 13629 O O . PHE A 1 1163 ? 103.49000 159.04300 179.07000 1.000 41.40864 1126 PHE A O 1
ATOM 13646 N N . ARG A 1 1164 ? 102.54100 158.86600 181.09900 1.000 33.82146 1127 ARG A N 1
ATOM 13647 C CA . ARG A 1 1164 ? 103.19800 160.07500 181.57100 1.000 33.82146 1127 ARG A CA 1
ATOM 13648 C C . ARG A 1 1164 ? 104.65000 159.83200 181.95800 1.000 33.82146 1127 ARG A C 1
ATOM 13649 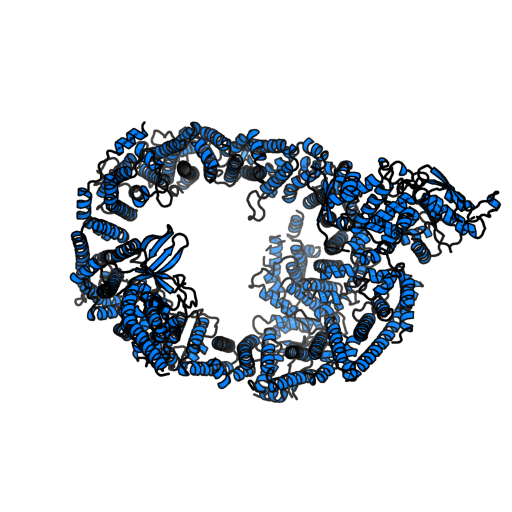O O . ARG A 1 1164 ? 105.52600 160.63200 181.60900 1.000 33.82146 1127 ARG A O 1
ATOM 13670 N N . LEU A 1 1165 ? 104.94700 158.67500 182.55000 1.000 33.82157 1128 LEU A N 1
ATOM 13671 C CA . LEU A 1 1165 ? 106.31900 158.41700 182.96600 1.000 33.82157 1128 LEU A CA 1
ATOM 13672 C C . LEU A 1 1165 ? 107.24100 158.23400 181.78000 1.000 33.82157 1128 LEU A C 1
ATOM 13673 O O . LEU A 1 1165 ? 108.33400 158.81400 181.75900 1.000 33.82157 1128 LEU A O 1
ATOM 13689 N N . THR A 1 1166 ? 106.72700 157.67700 180.69500 1.000 30.66636 1129 THR A N 1
ATOM 13690 C CA . THR A 1 1166 ? 107.56000 157.52800 179.52000 1.000 30.66636 1129 THR A CA 1
ATOM 13691 C C . THR A 1 1166 ? 107.67600 158.86500 178.83500 1.000 30.66636 1129 THR A C 1
ATOM 13692 O O . THR A 1 1166 ? 108.68300 159.14300 178.18500 1.000 30.66636 1129 THR A O 1
ATOM 13703 N N . PHE A 1 1167 ? 106.67300 159.71200 178.99900 1.000 30.59329 1130 PHE A N 1
ATOM 13704 C CA . PHE A 1 1167 ? 106.80500 161.06700 178.50400 1.000 30.59329 1130 PHE A CA 1
ATOM 13705 C C . PHE A 1 1167 ? 107.85000 161.78700 179.34000 1.000 30.59329 1130 PHE A C 1
ATOM 13706 O O . PHE A 1 1167 ? 108.80900 162.36100 178.80600 1.000 30.59329 1130 PHE A O 1
ATOM 13723 N N . PHE A 1 1168 ? 107.76000 161.62600 180.66100 1.000 30.03969 1131 PHE A N 1
ATOM 13724 C CA . PHE A 1 1168 ? 108.68400 162.30600 181.55400 1.000 30.03969 1131 PHE A CA 1
ATOM 13725 C C . PHE A 1 1168 ? 110.10900 161.86000 181.29700 1.000 30.03969 1131 PHE A C 1
ATOM 13726 O O . PHE A 1 1168 ? 111.01200 162.69800 181.17900 1.000 30.03969 1131 PHE A O 1
ATOM 13743 N N . ILE A 1 1169 ? 110.31100 160.56800 181.05800 1.000 27.01951 1132 ILE A N 1
ATOM 13744 C CA . ILE A 1 1169 ? 111.65800 160.09800 180.77900 1.000 27.01951 1132 ILE A CA 1
ATOM 13745 C C . ILE A 1 1169 ? 112.20400 160.80700 179.55000 1.000 27.01951 1132 ILE A C 1
ATOM 13746 O O . ILE A 1 1169 ? 113.27200 161.43000 179.60300 1.000 27.01951 1132 ILE A O 1
ATOM 13762 N N . CYS A 1 1170 ? 111.40900 160.87700 178.48200 1.000 28.63078 1133 CYS A N 1
ATOM 13763 C CA . CYS A 1 1170 ? 111.90900 161.56300 177.30200 1.000 28.63078 1133 CYS A CA 1
ATOM 13764 C C . CYS A 1 1170 ? 112.12600 163.03100 177.60500 1.000 28.63078 1133 CYS A C 1
ATOM 13765 O O . CYS A 1 1170 ? 113.18000 163.58900 177.27500 1.000 28.63078 1133 CYS A O 1
ATOM 13773 N N . SER A 1 1171 ? 111.19500 163.64800 178.32600 1.000 28.10331 1134 SER A N 1
ATOM 13774 C CA . SER A 1 1171 ? 111.38500 165.04800 178.65800 1.000 28.10331 1134 SER A CA 1
ATOM 13775 C C . SER A 1 1171 ? 112.63700 165.21300 179.49800 1.000 28.10331 1134 SER A C 1
ATOM 13776 O O . SER A 1 1171 ? 113.48200 166.06800 179.20300 1.000 28.10331 1134 SER A O 1
ATOM 13784 N N . VAL A 1 1172 ? 112.85100 164.30800 180.45300 1.000 26.90215 1135 VAL A N 1
ATOM 13785 C CA . VAL A 1 1172 ? 114.03100 164.44100 181.29200 1.000 26.90215 1135 VAL A CA 1
ATOM 13786 C C . VAL A 1 1172 ? 115.26100 164.10300 180.47800 1.000 26.90215 1135 VAL A C 1
ATOM 13787 O O . VAL A 1 1172 ? 116.34800 164.64400 180.71300 1.000 26.90215 1135 VAL A O 1
ATOM 13800 N N . GLY A 1 1173 ? 115.11000 163.20500 179.51200 1.000 24.65090 1136 GLY A N 1
ATOM 13801 C CA . GLY A 1 1173 ? 116.18700 162.90600 178.59500 1.000 24.65090 1136 GLY A CA 1
ATOM 13802 C C . GLY A 1 1173 ? 116.51800 164.05900 177.67600 1.000 24.65090 1136 GLY A C 1
ATOM 13803 O O . GLY A 1 1173 ? 117.65600 164.18800 177.22300 1.000 24.65090 1136 GLY A O 1
ATOM 13807 N N . PHE A 1 1174 ? 115.52000 164.87600 177.34400 1.000 28.39405 1137 PHE A N 1
ATOM 13808 C CA . PHE A 1 1174 ? 115.70300 165.99100 176.42200 1.000 28.39405 1137 PHE A CA 1
ATOM 13809 C C . PHE A 1 1174 ? 116.24900 167.26400 177.06600 1.000 28.39405 1137 PHE A C 1
ATOM 13810 O O . PHE A 1 1174 ? 117.00100 168.00000 176.41900 1.000 28.39405 1137 PHE A O 1
ATOM 13827 N N . THR A 1 1175 ? 115.89900 167.54300 178.31700 1.000 28.61252 1138 THR A N 1
ATOM 13828 C CA . THR A 1 1175 ? 116.43800 168.70900 179.01700 1.000 28.61252 1138 THR A CA 1
ATOM 13829 C C . THR A 1 1175 ? 117.91700 168.56800 179.37800 1.000 28.61252 1138 THR A C 1
ATOM 13830 O O . THR A 1 1175 ? 118.66300 169.55100 179.33400 1.000 28.61252 1138 THR A O 1
ATOM 13841 N N . SER A 1 1176 ? 118.36000 167.36800 179.73500 1.000 25.38232 1139 SER A N 1
ATOM 13842 C CA . SER A 1 1176 ? 119.77700 167.14100 180.02400 1.000 25.38232 1139 SER A CA 1
ATOM 13843 C C . SER A 1 1176 ? 120.75400 167.50900 178.91000 1.000 25.38232 1139 SER A C 1
ATOM 13844 O O . SER A 1 1176 ? 121.71100 168.24800 179.19500 1.000 25.38232 1139 SER A O 1
ATOM 13852 N N . PRO A 1 1177 ? 120.60400 167.07100 177.65900 1.000 25.55855 1140 PRO A N 1
ATOM 13853 C CA . PRO A 1 1177 ? 121.45700 167.64300 176.61100 1.000 25.55855 1140 PRO A CA 1
ATOM 13854 C C . PRO A 1 1177 ? 121.27700 169.12700 176.38400 1.000 25.55855 1140 PRO A C 1
ATOM 13855 O O . PRO A 1 1177 ? 122.22700 169.77900 175.93600 1.000 25.55855 1140 PRO A O 1
ATOM 13866 N N . MET A 1 1178 ? 120.11000 169.69500 176.65800 1.000 30.27292 1141 MET A N 1
ATOM 13867 C CA . MET A 1 1178 ? 119.90600 171.09500 176.32000 1.000 30.27292 1141 MET A CA 1
ATOM 13868 C C . MET A 1 1178 ? 120.33900 172.04200 177.42600 1.000 30.27292 1141 MET A C 1
ATOM 13869 O O . MET A 1 1178 ? 120.60200 173.21600 177.14700 1.000 30.27292 1141 MET A O 1
ATOM 13883 N N . LEU A 1 1179 ? 120.41800 171.56800 178.66600 1.000 27.82556 1142 LEU A N 1
ATOM 13884 C CA . LEU A 1 1179 ? 120.97600 172.36900 179.74400 1.000 27.82556 1142 LEU A CA 1
ATOM 13885 C C . LEU A 1 1179 ? 122.47500 172.18900 179.90100 1.000 27.82556 1142 LEU A C 1
ATOM 13886 O O . LEU A 1 1179 ? 123.15200 173.11100 180.36700 1.000 27.82556 1142 LEU A O 1
ATOM 13902 N N . PHE A 1 1180 ? 123.01000 171.03000 179.52900 1.000 27.45963 1143 PHE A N 1
ATOM 13903 C CA . PHE A 1 1180 ? 124.40700 170.71300 179.77100 1.000 27.45963 1143 PHE A CA 1
ATOM 13904 C C . PHE A 1 1180 ? 125.07700 170.25600 178.48700 1.000 27.45963 1143 PHE A C 1
ATOM 13905 O O . PHE A 1 1180 ? 124.49100 169.51100 177.69800 1.000 27.45963 1143 PHE A O 1
ATOM 13922 N N . ASP A 1 1181 ? 126.31000 170.71000 178.28900 1.000 32.37931 1144 ASP A N 1
ATOM 13923 C CA . ASP A 1 1181 ? 127.11600 170.26300 177.17100 1.000 32.37931 1144 ASP A CA 1
ATOM 13924 C C . ASP A 1 1181 ? 127.62700 168.84000 177.39300 1.000 32.37931 1144 ASP A C 1
ATOM 13925 O O . ASP A 1 1181 ? 127.52800 168.26700 178.48000 1.000 32.37931 1144 ASP A O 1
ATOM 13934 N N . GLU A 1 1182 ? 128.17500 168.27200 176.32500 1.000 34.56425 1145 GLU A N 1
ATOM 13935 C CA . GLU A 1 1182 ? 129.14900 167.19900 176.45300 1.000 34.56425 1145 GLU A CA 1
ATOM 13936 C C . GLU A 1 1182 ? 130.32700 167.65600 177.30100 1.000 34.56425 1145 GLU A C 1
ATOM 13937 O O . GLU A 1 1182 ? 130.82400 168.77400 177.14500 1.000 34.56425 1145 GLU A O 1
ATOM 13949 N N . ARG A 1 1183 ? 130.74900 166.79100 178.22100 1.000 34.82462 1146 ARG A N 1
ATOM 13950 C CA . ARG A 1 1183 ? 131.64100 167.07500 179.35000 1.000 34.82462 1146 ARG A CA 1
ATOM 13951 C C . ARG A 1 1183 ? 130.89100 167.69000 180.52200 1.000 34.82462 1146 ARG A C 1
ATOM 13952 O O . ARG A 1 1183 ? 131.52600 168.09300 181.50300 1.000 34.82462 1146 ARG A O 1
ATOM 13973 N N . LYS A 1 1184 ? 129.56700 167.77600 180.45700 1.000 31.06400 1147 LYS A N 1
ATOM 13974 C CA . LYS A 1 1184 ? 128.70600 168.02400 181.60500 1.000 31.06400 1147 LYS A CA 1
ATOM 13975 C C . LYS A 1 1184 ? 128.81100 169.44200 182.14200 1.000 31.06400 1147 LYS A C 1
ATOM 13976 O O . LYS A 1 1184 ? 128.33600 169.70600 183.25100 1.000 31.06400 1147 LYS A O 1
ATOM 13995 N N . TYR A 1 1185 ? 129.41200 170.36000 181.40300 1.000 33.39503 1148 TYR A N 1
ATOM 13996 C CA . TYR A 1 1185 ? 129.35700 171.75100 181.82400 1.000 33.39503 1148 TYR A CA 1
ATOM 13997 C C . TYR A 1 1185 ? 128.03100 172.36200 181.38300 1.000 33.39503 1148 TYR A C 1
ATOM 13998 O O . TYR A 1 1185 ? 127.63200 172.19000 180.22800 1.000 33.39503 1148 TYR A O 1
ATOM 14016 N N . PRO A 1 1186 ? 127.33300 173.07900 182.25700 1.000 31.25372 1149 PRO A N 1
ATOM 14017 C CA . PRO A 1 1186 ? 126.08800 173.73400 181.85500 1.000 31.25372 1149 PRO A CA 1
ATOM 14018 C C . PRO A 1 1186 ? 126.30100 174.92600 180.94000 1.000 31.25372 1149 PRO A C 1
ATOM 14019 O O . PRO A 1 1186 ? 127.40300 175.44400 180.75700 1.000 31.25372 1149 PRO A O 1
ATOM 14030 N N . TYR A 1 1187 ? 125.18800 175.35100 180.35600 1.000 32.97847 1150 TYR A N 1
ATOM 14031 C CA . TYR A 1 1187 ? 125.04000 176.65600 179.73300 1.000 32.97847 1150 TYR A CA 1
ATOM 14032 C C . TYR A 1 1187 ? 124.29400 177.57100 180.69500 1.000 32.97847 1150 TYR A C 1
ATOM 14033 O O . TYR A 1 1187 ? 123.13700 177.30200 181.03200 1.000 32.97847 1150 TYR A O 1
ATOM 14051 N N . HIS A 1 1188 ? 124.94400 178.65100 181.13500 1.000 38.02074 1151 HIS A N 1
ATOM 14052 C CA . HIS A 1 1188 ? 124.34100 179.47600 182.17700 1.000 38.02074 1151 HIS A CA 1
ATOM 14053 C C . HIS A 1 1188 ? 123.16000 180.28300 181.66000 1.000 38.02074 1151 HIS A C 1
ATOM 14054 O O . HIS A 1 1188 ? 122.27000 180.63100 182.44100 1.000 38.02074 1151 HIS A O 1
ATOM 14067 N N . LEU A 1 1189 ? 123.11500 180.57900 180.36400 1.000 36.58266 1152 LEU A N 1
ATOM 14068 C CA . LEU A 1 1189 ? 121.91800 181.19500 179.80700 1.000 36.58266 1152 LEU A CA 1
ATOM 14069 C C . LEU A 1 1189 ? 120.72100 180.26700 179.94900 1.000 36.58266 1152 LEU A C 1
ATOM 14070 O O . LEU A 1 1189 ? 119.62200 180.69200 180.34100 1.000 36.58266 1152 LEU A O 1
ATOM 14086 N N . MET A 1 1190 ? 120.94100 178.97600 179.72100 1.000 32.71074 1153 MET A N 1
ATOM 14087 C CA . MET A 1 1190 ? 119.84700 178.02300 179.76000 1.000 32.71074 1153 MET A CA 1
ATOM 14088 C C . MET A 1 1190 ? 119.44800 177.69600 181.18700 1.000 32.71074 1153 MET A C 1
ATOM 14089 O O . MET A 1 1190 ? 118.26300 177.53300 181.46900 1.000 32.71074 1153 MET A O 1
ATOM 14103 N N . LEU A 1 1191 ? 120.41300 177.58200 182.09700 1.000 34.98551 1154 LEU A N 1
ATOM 14104 C CA . LEU A 1 1191 ? 120.07200 177.42700 183.50600 1.000 34.98551 1154 LEU A CA 1
ATOM 14105 C C . LEU A 1 1191 ? 119.34200 178.65200 184.03900 1.000 34.98551 1154 LEU A C 1
ATOM 14106 O O . LEU A 1 1191 ? 118.37100 178.52700 184.79300 1.000 34.98551 1154 LEU A O 1
ATOM 14122 N N . GLN A 1 1192 ? 119.76800 179.84400 183.62200 1.000 41.78283 1155 GLN A N 1
ATOM 14123 C CA . GLN A 1 1192 ? 119.05600 181.06100 183.99000 1.000 41.78283 1155 GLN A CA 1
ATOM 14124 C C . GLN A 1 1192 ? 117.59700 180.99000 183.57200 1.000 41.78283 1155 GLN A C 1
ATOM 14125 O O . GLN A 1 1192 ? 116.69300 181.25100 184.37500 1.000 41.78283 1155 GLN A O 1
ATOM 14139 N N . LYS A 1 1193 ? 117.34500 180.63600 182.31600 1.000 38.61668 1156 LYS A N 1
ATOM 14140 C CA . LYS A 1 1193 ? 115.97300 180.66600 181.82800 1.000 38.61668 1156 LYS A CA 1
ATOM 14141 C C . LYS A 1 1193 ? 115.16300 179.46900 182.31400 1.000 38.61668 1156 LYS A C 1
ATOM 14142 O O . LYS A 1 1193 ? 113.94100 179.57200 182.46600 1.000 38.61668 1156 LYS A O 1
ATOM 14161 N N . PHE A 1 1194 ? 115.82400 178.33900 182.56100 1.000 34.58404 1157 PHE A N 1
ATOM 14162 C CA . PHE A 1 1194 ? 115.19000 177.17500 183.16500 1.000 34.58404 1157 PHE A CA 1
ATOM 14163 C C . PHE A 1 1194 ? 114.78500 177.43500 184.60600 1.000 34.58404 1157 PHE A C 1
ATOM 14164 O O . PHE A 1 1194 ? 113.81100 176.85100 185.09200 1.000 34.58404 1157 PHE A O 1
ATOM 14181 N N . LEU A 1 1195 ? 115.51200 178.30500 185.29900 1.000 45.88023 1158 LEU A N 1
ATOM 14182 C CA . LEU A 1 1195 ? 115.14500 178.66400 186.66000 1.000 45.88023 1158 LEU A CA 1
ATOM 14183 C C . LEU A 1 1195 ? 114.05400 179.72500 186.66800 1.000 45.88023 1158 LEU A C 1
ATOM 14184 O O . LEU A 1 1195 ? 113.00200 179.54000 187.28800 1.000 45.88023 1158 LEU A O 1
ATOM 14200 N N . CYS A 1 1196 ? 114.28800 180.84300 185.98200 1.000 51.98034 1159 CYS A N 1
ATOM 14201 C CA . CYS A 1 1196 ? 113.35200 181.95800 186.04000 1.000 51.98034 1159 CYS A CA 1
ATOM 14202 C C . CYS A 1 1196 ? 112.01000 181.58300 185.42700 1.000 51.98034 1159 CYS A C 1
ATOM 14203 O O . CYS A 1 1196 ? 110.95100 181.84000 186.01200 1.000 51.98034 1159 CYS A O 1
ATOM 14211 N N . SER A 1 1197 ? 112.03800 180.96600 184.24700 1.000 41.12033 1160 SER A N 1
ATOM 14212 C CA . SER A 1 1197 ? 110.80400 180.62000 183.55200 1.000 41.12033 1160 SER A CA 1
ATOM 14213 C C . SER A 1 1197 ? 110.03700 179.53200 184.28700 1.000 41.12033 1160 SER A C 1
ATOM 14214 O O . SER A 1 1197 ? 108.80100 179.53500 184.30400 1.000 41.12033 1160 SER A O 1
ATOM 14222 N N . GLY A 1 1198 ? 110.75300 178.59600 184.88800 1.000 38.56251 1161 GLY A N 1
ATOM 14223 C CA . GLY A 1 1198 ? 110.17500 177.37900 185.41600 1.000 38.56251 1161 GLY A CA 1
ATOM 14224 C C . GLY A 1 1198 ? 110.82300 176.15700 184.79600 1.000 38.56251 1161 GLY A C 1
ATOM 14225 O O . GLY A 1 1198 ? 111.61600 176.24000 183.86000 1.000 38.56251 1161 GLY A O 1
ATOM 14229 N N . GLY A 1 1199 ? 110.46500 175.00700 185.34600 1.000 33.23173 1162 GLY A N 1
ATOM 14230 C CA . GLY A 1 1199 ? 111.09000 173.75800 184.98200 1.000 33.23173 1162 GLY A CA 1
ATOM 14231 C C . GLY A 1 1199 ? 111.96700 173.17900 186.06200 1.000 33.23173 1162 GLY A C 1
ATOM 14232 O O . GLY A 1 1199 ? 112.21800 171.96900 186.05500 1.000 33.23173 1162 GLY A O 1
ATOM 14236 N N . HIS A 1 1200 ? 112.42600 174.00200 187.00100 1.000 34.69937 1163 HIS A N 1
ATOM 14237 C CA . HIS A 1 1200 ? 113.07100 173.46400 188.18600 1.000 34.69937 1163 HIS A CA 1
ATOM 14238 C C . HIS A 1 1200 ? 112.01900 173.04700 189.20300 1.000 34.69937 1163 HIS A C 1
ATOM 14239 O O . HIS A 1 1200 ? 112.03200 171.91300 189.70300 1.000 34.69937 1163 HIS A O 1
ATOM 14252 N N . ASN A 1 1201 ? 111.02900 173.90900 189.42100 1.000 31.80496 1164 ASN A N 1
ATOM 14253 C CA . ASN A 1 1201 ? 109.93500 173.54400 190.30300 1.000 31.80496 1164 ASN A CA 1
ATOM 14254 C C . ASN A 1 1201 ? 109.10300 172.44300 189.67600 1.000 31.80496 1164 ASN A C 1
ATOM 14255 O O . ASN A 1 1201 ? 108.59300 171.56900 190.38200 1.000 31.80496 1164 ASN A O 1
ATOM 14266 N N . ALA A 1 1202 ? 109.06900 172.39400 188.34600 1.000 30.22349 1165 ALA A N 1
ATOM 14267 C CA . ALA A 1 1202 ? 108.35200 171.32800 187.66200 1.000 30.22349 1165 ALA A CA 1
ATOM 14268 C C . ALA A 1 1202 ? 109.17400 170.05100 187.60900 1.000 30.22349 1165 ALA A C 1
ATOM 14269 O O . ALA A 1 1202 ? 108.61800 168.95800 187.69200 1.000 30.22349 1165 ALA A O 1
ATOM 14276 N N . LEU A 1 1203 ? 110.49100 170.16000 187.47000 1.000 35.20057 1166 LEU A N 1
ATOM 14277 C CA . LEU A 1 1203 ? 111.34200 168.97900 187.55700 1.000 35.20057 1166 LEU A CA 1
ATOM 14278 C C . LEU A 1 1203 ? 111.14700 168.26700 188.89300 1.000 35.20057 1166 LEU A C 1
ATOM 14279 O O . LEU A 1 1203 ? 110.87200 167.05400 188.95000 1.000 35.20057 1166 LEU A O 1
ATOM 14295 N N . PHE A 1 1204 ? 111.19400 169.02600 189.98400 1.000 29.44211 1167 PHE A N 1
ATOM 14296 C CA . PHE A 1 1204 ? 111.02400 168.38700 191.27600 1.000 29.44211 1167 PHE A CA 1
ATOM 14297 C C . PHE A 1 1204 ? 109.57000 168.03400 191.56400 1.000 29.44211 1167 PHE A C 1
ATOM 14298 O O . PHE A 1 1204 ? 109.31300 167.07300 192.30400 1.000 29.44211 1167 PHE A O 1
ATOM 14315 N N . GLU A 1 1205 ? 108.60900 168.73100 190.95400 1.000 31.10336 1168 GLU A N 1
ATOM 14316 C CA . GLU A 1 1205 ? 107.23500 168.27400 191.07300 1.000 31.10336 1168 GLU A CA 1
ATOM 14317 C C . GLU A 1 1205 ? 107.01600 166.97000 190.32000 1.000 31.10336 1168 GLU A C 1
ATOM 14318 O O . GLU A 1 1205 ? 106.18800 166.16200 190.73400 1.000 31.10336 1168 GLU A O 1
ATOM 14330 N N . THR A 1 1206 ? 107.70700 166.75800 189.19600 1.000 33.05529 1169 THR A N 1
ATOM 14331 C CA . THR A 1 1206 ? 107.61100 165.47000 188.51600 1.000 33.05529 1169 THR A CA 1
ATOM 14332 C C . THR A 1 1206 ? 108.20700 164.36200 189.35900 1.000 33.05529 1169 THR A C 1
ATOM 14333 O O . THR A 1 1206 ? 107.68900 163.24200 189.36800 1.000 33.05529 1169 THR A O 1
ATOM 14344 N N . PHE A 1 1207 ? 109.24500 164.67000 190.13200 1.000 30.70838 1170 PHE A N 1
ATOM 14345 C CA . PHE A 1 1207 ? 109.75500 163.66400 191.06100 1.000 30.70838 1170 PHE A CA 1
ATOM 14346 C C . PHE A 1 1207 ? 108.73200 163.33600 192.14100 1.000 30.70838 1170 PHE A C 1
ATOM 14347 O O . PHE A 1 1207 ? 108.45900 162.15900 192.43000 1.000 30.70838 1170 PHE A O 1
ATOM 14364 N N . ASN A 1 1208 ? 108.14800 164.37000 192.74100 1.000 31.64107 1171 ASN A N 1
ATOM 14365 C CA . ASN A 1 1208 ? 107.12600 164.16200 193.76000 1.000 31.64107 1171 ASN A CA 1
ATOM 14366 C C . ASN A 1 1208 ? 105.93000 163.39600 193.20400 1.000 31.64107 1171 ASN A C 1
ATOM 14367 O O . ASN A 1 1208 ? 105.40900 162.48600 193.85400 1.000 31.64107 1171 ASN A O 1
ATOM 14378 N N . TRP A 1 1209 ? 105.46200 163.77000 192.01400 1.000 32.28471 1172 TRP A N 1
ATOM 14379 C CA . TRP A 1 1209 ? 104.37600 163.04200 191.36800 1.000 32.28471 1172 TRP A CA 1
ATOM 14380 C C . TRP A 1 1209 ? 104.73700 161.58300 191.12400 1.000 32.28471 1172 TRP A C 1
ATOM 14381 O O . TRP A 1 1209 ? 103.91900 160.68800 191.36200 1.000 32.28471 1172 TRP A O 1
ATOM 14402 N N . ALA A 1 1210 ? 105.95500 161.31800 190.65300 1.000 31.77711 1173 ALA A N 1
ATOM 14403 C CA . ALA A 1 1210 ? 106.32600 159.95000 190.32000 1.000 31.77711 1173 ALA A CA 1
ATOM 14404 C C . ALA A 1 1210 ? 106.39900 159.07900 191.55600 1.000 31.77711 1173 ALA A C 1
ATOM 14405 O O . ALA A 1 1210 ? 106.09000 157.88500 191.48700 1.000 31.77711 1173 ALA A O 1
ATOM 14412 N N . LEU A 1 1211 ? 106.80600 159.64300 192.68800 1.000 36.26992 1174 LEU A N 1
ATOM 14413 C CA . LEU A 1 1211 ? 106.87000 158.82500 193.89100 1.000 36.26992 1174 LEU A CA 1
ATOM 14414 C C . LEU A 1 1211 ? 105.49700 158.69700 194.54200 1.000 36.26992 1174 LEU A C 1
ATOM 14415 O O . LEU A 1 1211 ? 105.08500 157.60000 194.93100 1.000 36.26992 1174 LEU A O 1
ATOM 14431 N N . SER A 1 1212 ? 104.78000 159.81000 194.66800 1.000 36.26971 1175 SER A N 1
ATOM 14432 C CA . SER A 1 1212 ? 103.46500 159.82600 195.28800 1.000 36.26971 1175 SER A CA 1
ATOM 14433 C C . SER A 1 1212 ? 102.36700 159.25000 194.40600 1.000 36.26971 1175 SER A C 1
ATOM 14434 O O . SER A 1 1212 ? 101.28300 158.95300 194.91700 1.000 36.26971 1175 SER A O 1
ATOM 14442 N N . MET A 1 1213 ? 102.61200 159.08300 193.11000 1.000 40.22693 1176 MET A N 1
ATOM 14443 C CA . MET A 1 1213 ? 101.61100 158.54800 192.18900 1.000 40.22693 1176 MET A CA 1
ATOM 14444 C C . MET A 1 1213 ? 100.39700 159.47000 192.10500 1.000 40.22693 1176 MET A C 1
ATOM 14445 O O . MET A 1 1213 ? 99.25100 159.01900 192.09700 1.000 40.22693 1176 MET A O 1
ATOM 14459 N N . GLY A 1 1214 ? 100.64600 160.77500 192.04100 1.000 37.88808 1177 GLY A N 1
ATOM 14460 C CA . GLY A 1 1214 ? 99.56100 161.72900 191.95800 1.000 37.88808 1177 GLY A CA 1
ATOM 14461 C C . GLY A 1 1214 ? 98.95000 162.10700 193.28400 1.000 37.88808 1177 GLY A C 1
ATOM 14462 O O . GLY A 1 1214 ? 97.81900 162.60000 193.31400 1.000 37.88808 1177 GLY A O 1
ATOM 14466 N N . GLY A 1 1215 ? 99.66300 161.89100 194.38400 1.000 39.86733 1178 GLY A N 1
ATOM 14467 C CA . GLY A 1 1215 ? 99.15800 162.18200 195.70600 1.000 39.86733 1178 GLY A CA 1
ATOM 14468 C C . GLY A 1 1215 ? 98.48000 161.01600 196.38500 1.000 39.86733 1178 GLY A C 1
ATOM 14469 O O . GLY A 1 1215 ? 97.98700 161.17500 197.50800 1.000 39.86733 1178 GLY A O 1
ATOM 14473 N N . LYS A 1 1216 ? 98.44700 159.84900 195.74300 1.000 43.48467 1179 LYS A N 1
ATOM 14474 C CA . LYS A 1 1216 ? 97.80900 158.68500 196.34500 1.000 43.48467 1179 LYS A CA 1
ATOM 14475 C C . LYS A 1 1216 ? 98.56700 158.22300 197.57900 1.000 43.48467 1179 LYS A C 1
ATOM 14476 O O . LYS A 1 1216 ? 97.96100 157.80500 198.57200 1.000 43.48467 1179 LYS A O 1
ATOM 14495 N N . VAL A 1 1217 ? 99.89200 158.29100 197.53100 1.000 41.42440 1180 VAL A N 1
ATOM 14496 C CA . VAL A 1 1217 ? 100.75700 157.88500 198.63300 1.000 41.42440 1180 VAL A CA 1
ATOM 14497 C C . VAL A 1 1217 ? 101.75400 159.01500 198.86100 1.000 41.42440 1180 VAL A C 1
ATOM 14498 O O . VAL A 1 1217 ? 102.15100 159.68100 197.89700 1.000 41.42440 1180 VAL A O 1
ATOM 14511 N N . PRO A 1 1218 ? 102.17800 159.28500 200.09300 1.000 39.74255 1181 PRO A N 1
ATOM 14512 C CA . PRO A 1 1218 ? 103.22100 160.29500 200.29400 1.000 39.74255 1181 PRO A CA 1
ATOM 14513 C C . PRO A 1 1218 ? 104.53300 159.88200 199.64600 1.000 39.74255 1181 PRO A C 1
ATOM 14514 O O . PRO A 1 1218 ? 104.78200 158.71000 199.36200 1.000 39.74255 1181 PRO A O 1
ATOM 14525 N N . VAL A 1 1219 ? 105.39200 160.87600 199.42700 1.000 34.65438 1182 VAL A N 1
ATOM 14526 C CA . VAL A 1 1219 ? 106.66400 160.61200 198.76500 1.000 34.65438 1182 VAL A CA 1
ATOM 14527 C C . VAL A 1 1219 ? 107.56600 159.74700 199.63100 1.000 34.65438 1182 VAL A C 1
ATOM 14528 O O . VAL A 1 1219 ? 108.31200 158.90800 199.11400 1.000 34.65438 1182 VAL A O 1
ATOM 14541 N N . SER A 1 1220 ? 107.51200 159.91700 200.95000 1.000 35.38907 1183 SER A N 1
ATOM 14542 C CA . SER A 1 1220 ? 108.37500 159.13900 201.82600 1.000 35.38907 1183 SER A CA 1
ATOM 14543 C C . SER A 1 1220 ? 107.99500 157.66600 201.86000 1.000 35.38907 1183 SER A C 1
ATOM 14544 O O . SER A 1 1220 ? 108.84900 156.82700 202.16600 1.000 35.38907 1183 SER A O 1
ATOM 14552 N N . GLU A 1 1221 ? 106.74300 157.33400 201.55700 1.000 39.74669 1184 GLU A N 1
ATOM 14553 C CA . GLU A 1 1221 ? 106.30700 155.95100 201.42600 1.000 39.74669 1184 GLU A CA 1
ATOM 14554 C C . GLU A 1 1221 ? 106.28000 155.45400 199.98800 1.000 39.74669 1184 GLU A C 1
ATOM 14555 O O . GLU A 1 1221 ? 106.18700 154.24200 199.77200 1.000 39.74669 1184 GLU A O 1
ATOM 14567 N N . GLY A 1 1222 ? 106.34900 156.35500 199.00800 1.000 38.21730 1185 GLY A N 1
ATOM 14568 C CA . GLY A 1 1222 ? 106.14500 155.94700 197.62700 1.000 38.21730 1185 GLY A CA 1
ATOM 14569 C C . GLY A 1 1222 ? 107.14100 154.90900 197.15100 1.000 38.21730 1185 GLY A C 1
ATOM 14570 O O . GLY A 1 1222 ? 106.75900 153.85400 196.64100 1.000 38.21730 1185 GLY A O 1
ATOM 14574 N N . LEU A 1 1223 ? 108.43400 155.19700 197.30400 1.000 35.27092 1186 LEU A N 1
ATOM 14575 C CA . LEU A 1 1223 ? 109.45900 154.34000 196.71900 1.000 35.27092 1186 LEU A CA 1
ATOM 14576 C C . LEU A 1 1223 ? 109.26900 152.89300 197.14100 1.000 35.27092 1186 LEU A C 1
ATOM 14577 O O . LEU A 1 1223 ? 109.42600 151.97200 196.33200 1.000 35.27092 1186 LEU A O 1
ATOM 14593 N N . GLU A 1 1224 ? 108.91600 152.67400 198.40200 1.000 40.37968 1187 GLU A N 1
ATOM 14594 C CA . GLU A 1 1224 ? 108.81500 151.33700 198.96300 1.000 40.37968 1187 GLU A CA 1
ATOM 14595 C C . GLU A 1 1224 ? 107.43900 150.71400 198.76300 1.000 40.37968 1187 GLU A C 1
ATOM 14596 O O . GLU A 1 1224 ? 107.26200 149.53100 199.07200 1.000 40.37968 1187 GLU A O 1
ATOM 14608 N N . HIS A 1 1225 ? 106.47000 151.47500 198.26000 1.000 47.72991 1188 HIS A N 1
ATOM 14609 C CA . HIS A 1 1225 ? 105.13600 150.94000 198.02300 1.000 47.72991 1188 HIS A CA 1
ATOM 14610 C C . HIS A 1 1225 ? 105.17300 149.82500 196.98800 1.000 47.72991 1188 HIS A C 1
ATOM 14611 O O . HIS A 1 1225 ? 105.89000 149.90100 195.98700 1.000 47.72991 1188 HIS A O 1
ATOM 14624 N N . SER A 1 1226 ? 104.38100 148.78300 197.23800 1.000 55.98736 1189 SER A N 1
ATOM 14625 C CA . SER A 1 1226 ? 104.36300 147.62300 196.35300 1.000 55.98736 1189 SER A CA 1
ATOM 14626 C C . SER A 1 1226 ? 103.79100 147.97500 194.98400 1.000 55.98736 1189 SER A C 1
ATOM 14627 O O . SER A 1 1226 ? 104.23100 147.43100 193.96400 1.000 55.98736 1189 SER A O 1
ATOM 14635 N N . ASP A 1 1227 ? 102.81100 148.87900 194.93900 1.000 55.30243 1190 ASP A N 1
ATOM 14636 C CA . ASP A 1 1227 ? 102.09900 149.21000 193.70900 1.000 55.30243 1190 ASP A CA 1
ATOM 14637 C C . ASP A 1 1227 ? 102.72400 150.38100 192.95900 1.000 55.30243 1190 ASP A C 1
ATOM 14638 O O . ASP A 1 1227 ? 102.02400 151.08400 192.21900 1.000 55.30243 1190 ASP A O 1
ATOM 14647 N N . LEU A 1 1228 ? 104.02000 150.61200 193.13200 1.000 38.95725 1191 LEU A N 1
ATOM 14648 C CA . LEU A 1 1228 ? 104.69200 151.66200 192.38400 1.000 38.95725 1191 LEU A CA 1
ATOM 14649 C C . LEU A 1 1228 ? 104.68900 151.32300 190.89400 1.000 38.95725 1191 LEU A C 1
ATOM 14650 O O . LEU A 1 1228 ? 104.93300 150.17200 190.52100 1.000 38.95725 1191 LEU A O 1
ATOM 14666 N N . PRO A 1 1229 ? 104.41500 152.29200 190.01900 1.000 35.85700 1192 PRO A N 1
ATOM 14667 C CA . PRO A 1 1229 ? 104.31300 151.98100 188.59000 1.000 35.85700 1192 PRO A CA 1
ATOM 14668 C C . PRO A 1 1229 ? 105.57900 151.34800 188.03100 1.000 35.85700 1192 PRO A C 1
ATOM 14669 O O . PRO A 1 1229 ? 106.68600 151.51900 188.54600 1.000 35.85700 1192 PRO A O 1
ATOM 14680 N N . ASP A 1 1230 ? 105.38500 150.60100 186.94300 1.000 38.31250 1193 ASP A N 1
ATOM 14681 C CA . ASP A 1 1230 ? 106.45800 149.79700 186.36400 1.000 38.31250 1193 ASP A CA 1
ATOM 14682 C C . ASP A 1 1230 ? 107.63800 150.64300 185.90100 1.000 38.31250 1193 ASP A C 1
ATOM 14683 O O . ASP A 1 1230 ? 108.79400 150.22200 186.02300 1.000 38.31250 1193 ASP A O 1
ATOM 14692 N N . GLY A 1 1231 ? 107.37600 151.83000 185.36500 1.000 32.75003 1194 GLY A N 1
ATOM 14693 C CA . GLY A 1 1231 ? 108.43700 152.64100 184.79900 1.000 32.75003 1194 GLY A CA 1
ATOM 14694 C C . GLY A 1 1231 ? 108.97400 153.75900 185.66300 1.000 32.75003 1194 GLY A C 1
ATOM 14695 O O . GLY A 1 1231 ? 109.56900 154.71000 185.15000 1.000 32.75003 1194 GLY A O 1
ATOM 14699 N N . THR A 1 1232 ? 108.78100 153.66000 186.97300 1.000 34.36558 1195 THR A N 1
ATOM 14700 C CA . THR A 1 1232 ? 109.22500 154.70400 187.88200 1.000 34.36558 1195 THR A CA 1
ATOM 14701 C C . THR A 1 1232 ? 110.70000 154.58700 188.23800 1.000 34.36558 1195 THR A C 1
ATOM 14702 O O . THR A 1 1232 ? 111.30300 155.58800 188.64700 1.000 34.36558 1195 THR A O 1
ATOM 14713 N N . GLY A 1 1233 ? 111.34100 153.47600 187.89800 1.000 30.00082 1196 GLY A N 1
ATOM 14714 C CA . GLY A 1 1233 ? 112.76400 153.36400 188.12600 1.000 30.00082 1196 GLY A CA 1
ATOM 14715 C C . GLY A 1 1233 ? 113.53700 153.92700 186.96500 1.000 30.00082 1196 GLY A C 1
ATOM 14716 O O . GLY A 1 1233 ? 114.60600 154.50400 187.15600 1.000 30.00082 1196 GLY A O 1
ATOM 14720 N N . GLU A 1 1234 ? 112.98500 153.83200 185.76200 1.000 31.32527 1197 GLU A N 1
ATOM 14721 C CA . GLU A 1 1234 ? 113.68800 154.37800 184.61400 1.000 31.32527 1197 GLU A CA 1
ATOM 14722 C C . GLU A 1 1234 ? 113.60700 155.89500 184.66100 1.000 31.32527 1197 GLU A C 1
ATOM 14723 O O . GLU A 1 1234 ? 114.60100 156.60100 184.42100 1.000 31.32527 1197 GLU A O 1
ATOM 14735 N N . PHE A 1 1235 ? 112.44100 156.40500 185.05500 1.000 27.01753 1198 PHE A N 1
ATOM 14736 C CA . PHE A 1 1235 ? 112.29800 157.83300 185.28200 1.000 27.01753 1198 PHE A CA 1
ATOM 14737 C C . PHE A 1 1235 ? 113.22900 158.30600 186.38200 1.000 27.01753 1198 PHE A C 1
ATOM 14738 O O . PHE A 1 1235 ? 113.88500 159.34000 186.23700 1.000 27.01753 1198 PHE A O 1
ATOM 14755 N N . LEU A 1 1236 ? 113.26000 157.60500 187.51900 1.000 29.22827 1199 LEU A N 1
ATOM 14756 C CA . LEU A 1 1236 ? 114.11300 158.09400 188.59400 1.000 29.22827 1199 LEU A CA 1
ATOM 14757 C C . LEU A 1 1236 ? 115.59500 157.98900 188.25500 1.000 29.22827 1199 LEU A C 1
ATOM 14758 O O . LEU A 1 1236 ? 116.37400 158.85300 188.66200 1.000 29.22827 1199 LEU A O 1
ATOM 14774 N N . ASP A 1 1237 ? 116.00300 156.97900 187.48500 1.000 34.40433 1200 ASP A N 1
ATOM 14775 C CA . ASP A 1 1237 ? 117.36900 156.94600 186.97100 1.000 34.40433 1200 ASP A CA 1
ATOM 14776 C C . ASP A 1 1237 ? 117.68800 158.16200 186.11600 1.000 34.40433 1200 ASP A C 1
ATOM 14777 O O . ASP A 1 1237 ? 118.73300 158.79800 186.30000 1.000 34.40433 1200 ASP A O 1
ATOM 14786 N N . ALA A 1 1238 ? 116.77000 158.55600 185.23300 1.000 34.17521 1201 ALA A N 1
ATOM 14787 C CA . ALA A 1 1238 ? 117.06400 159.69800 184.37200 1.000 34.17521 1201 ALA A CA 1
ATOM 14788 C C . ALA A 1 1238 ? 117.03500 161.00200 185.15300 1.000 34.17521 1201 ALA A C 1
ATOM 14789 O O . ALA A 1 1238 ? 117.87400 161.88700 184.94100 1.000 34.17521 1201 ALA A O 1
ATOM 14796 N N . TRP A 1 1239 ? 116.09600 161.12100 186.08400 1.000 47.65388 1202 TRP A N 1
ATOM 14797 C CA . TRP A 1 1239 ? 115.99600 162.31000 186.91300 1.000 47.65388 1202 TRP A CA 1
ATOM 14798 C C . TRP A 1 1239 ? 117.23400 162.48300 187.77900 1.000 47.65388 1202 TRP A C 1
ATOM 14799 O O . TRP A 1 1239 ? 117.79700 163.57800 187.86100 1.000 47.65388 1202 TRP A O 1
ATOM 14820 N N . LEU A 1 1240 ? 117.66100 161.41500 188.45300 1.000 47.65388 1203 LEU A N 1
ATOM 14821 C CA . LEU A 1 1240 ? 118.87500 161.47700 189.25400 1.000 47.65388 1203 LEU A CA 1
ATOM 14822 C C . LEU A 1 1240 ? 120.10600 161.76300 188.40700 1.000 47.65388 1203 LEU A C 1
ATOM 14823 O O . LEU A 1 1240 ? 120.99100 162.51100 188.83200 1.000 47.65388 1203 LEU A O 1
ATOM 14839 N N . MET A 1 1241 ? 120.19100 161.18600 187.20600 1.000 31.41463 1204 MET A N 1
ATOM 14840 C CA . MET A 1 1241 ? 121.33400 161.48300 186.35000 1.000 31.41463 1204 MET A CA 1
ATOM 14841 C C . MET A 1 1241 ? 121.35400 162.93800 185.90500 1.000 31.41463 1204 MET A C 1
ATOM 14842 O O . MET A 1 1241 ? 122.43200 163.51300 185.72900 1.000 31.41463 1204 MET A O 1
ATOM 14856 N N . LEU A 1 1242 ? 120.18400 163.54100 185.70700 1.000 28.75545 1205 LEU A N 1
ATOM 14857 C CA . LEU A 1 1242 ? 120.12000 164.96800 185.41200 1.000 28.75545 1205 LEU A CA 1
ATOM 14858 C C . LEU A 1 1242 ? 120.51100 165.81300 186.62000 1.000 28.75545 1205 LEU A C 1
ATOM 14859 O O . LEU A 1 1242 ? 121.30500 166.75600 186.50800 1.000 28.75545 1205 LEU A O 1
ATOM 14875 N N . VAL A 1 1243 ? 119.95000 165.50000 187.78600 1.000 26.60866 1206 VAL A N 1
ATOM 14876 C CA . VAL A 1 1243 ? 120.22500 166.29300 188.97600 1.000 26.60866 1206 VAL A CA 1
ATOM 14877 C C . VAL A 1 1243 ? 121.68200 166.17200 189.40000 1.000 26.60866 1206 VAL A C 1
ATOM 14878 O O . VAL A 1 1243 ? 122.24800 167.11600 189.96000 1.000 26.60866 1206 VAL A O 1
ATOM 14891 N N . GLU A 1 1244 ? 122.31800 165.03000 189.14100 1.000 32.76556 1207 GLU A N 1
ATOM 14892 C CA . GLU A 1 1244 ? 123.74800 164.90600 189.39600 1.000 32.76556 1207 GLU A CA 1
ATOM 14893 C C . GLU A 1 1244 ? 124.54600 165.93000 188.60500 1.000 32.76556 1207 GLU A C 1
ATOM 14894 O O . GLU A 1 1244 ? 125.54100 166.46900 189.10000 1.000 32.76556 1207 GLU A O 1
ATOM 14906 N N . LYS A 1 1245 ? 124.12600 166.21400 187.37400 1.000 29.82496 1208 LYS A N 1
ATOM 14907 C CA . LYS A 1 1245 ? 124.78100 167.25300 186.59400 1.000 29.82496 1208 LYS A CA 1
ATOM 14908 C C . LYS A 1 1245 ? 124.42000 168.62900 187.12300 1.000 29.82496 1208 LYS A C 1
ATOM 14909 O O . LYS A 1 1245 ? 125.25300 169.54100 187.14200 1.000 29.82496 1208 LYS A O 1
ATOM 14928 N N . MET A 1 1246 ? 123.17400 168.78400 187.56500 1.000 35.17310 1209 MET A N 1
ATOM 14929 C CA . MET A 1 1246 ? 122.68300 170.09000 187.98800 1.000 35.17310 1209 MET A CA 1
ATOM 14930 C C . MET A 1 1246 ? 123.31900 170.54200 189.29400 1.000 35.17310 1209 MET A C 1
ATOM 14931 O O . MET A 1 1246 ? 123.44500 171.74600 189.53800 1.000 35.17310 1209 MET A O 1
ATOM 14945 N N . VAL A 1 1247 ? 123.71300 169.59500 190.14200 1.000 30.54031 1210 VAL A N 1
ATOM 14946 C CA . VAL A 1 1247 ? 124.18400 169.91100 191.48300 1.000 30.54031 1210 VAL A CA 1
ATOM 14947 C C . VAL A 1 1247 ? 125.69200 170.11300 191.57800 1.000 30.54031 1210 VAL A C 1
ATOM 14948 O O . VAL A 1 1247 ? 126.16000 170.76800 192.51900 1.000 30.54031 1210 VAL A O 1
ATOM 14961 N N . ASN A 1 1248 ? 126.45600 169.58800 190.63900 1.000 31.38272 1211 ASN A N 1
ATOM 14962 C CA . ASN A 1 1248 ? 127.90600 169.53700 190.77600 1.000 31.38272 1211 ASN A CA 1
ATOM 14963 C C . ASN A 1 1248 ? 128.49600 170.93900 190.73800 1.000 31.38272 1211 ASN A C 1
ATOM 14964 O O . ASN A 1 1248 ? 128.40300 171.60900 189.70300 1.000 31.38272 1211 ASN A O 1
ATOM 14975 N N . PRO A 1 1249 ? 129.12600 171.41700 191.81400 1.000 36.00058 1212 PRO A N 1
ATOM 14976 C CA . PRO A 1 1249 ? 129.70900 172.76100 191.76200 1.000 36.00058 1212 PRO A CA 1
ATOM 14977 C C . PRO A 1 1249 ? 130.94000 172.84800 190.88400 1.000 36.00058 1212 PRO A C 1
ATOM 14978 O O . PRO A 1 1249 ? 131.23100 173.92600 190.35300 1.000 36.00058 1212 PRO A O 1
ATOM 14989 N N . THR A 1 1250 ? 131.68300 171.75500 190.72200 1.000 35.07364 1213 THR A N 1
ATOM 14990 C CA . THR A 1 1250 ? 132.91700 171.81200 189.95200 1.000 35.07364 1213 THR A CA 1
ATOM 14991 C C . THR A 1 1250 ? 132.66300 171.99100 188.46400 1.000 35.07364 1213 THR A C 1
ATOM 14992 O O . THR A 1 1250 ? 133.60400 172.29600 187.72600 1.000 35.07364 1213 THR A O 1
ATOM 15003 N N . THR A 1 1251 ? 131.42600 171.79900 188.00700 1.000 33.59102 1214 THR A N 1
ATOM 15004 C CA . THR A 1 1251 ? 131.02700 172.13900 186.64900 1.000 33.59102 1214 THR A CA 1
ATOM 15005 C C . THR A 1 1251 ? 130.05200 173.30000 186.57000 1.000 33.59102 1214 THR A C 1
ATOM 15006 O O . THR A 1 1251 ? 130.12200 174.08100 185.62100 1.000 33.59102 1214 THR A O 1
ATOM 15017 N N . VAL A 1 1252 ? 129.14700 173.43500 187.53900 1.000 34.88808 1215 VAL A N 1
ATOM 15018 C CA . VAL A 1 1252 ? 128.14800 174.49300 187.46700 1.000 34.88808 1215 VAL A CA 1
ATOM 15019 C C . VAL A 1 1252 ? 128.78600 175.85200 187.70400 1.000 34.88808 1215 VAL A C 1
ATOM 15020 O O . VAL A 1 1252 ? 128.33700 176.86200 187.14900 1.000 34.88808 1215 VAL A O 1
ATOM 15033 N N . LEU A 1 1253 ? 129.82600 175.90900 188.52800 1.000 40.58831 1216 LEU A N 1
ATOM 15034 C CA . LEU A 1 1253 ? 130.56400 177.14300 188.75500 1.000 40.58831 1216 LEU A CA 1
ATOM 15035 C C . LEU A 1 1253 ? 131.70000 177.34400 187.76300 1.000 40.58831 1216 LEU A C 1
ATOM 15036 O O . LEU A 1 1253 ? 132.02300 178.48800 187.42500 1.000 40.58831 1216 LEU A O 1
ATOM 15052 N N . GLU A 1 1254 ? 132.30800 176.26000 187.29200 1.000 39.56985 1217 GLU A N 1
ATOM 15053 C CA . GLU A 1 1254 ? 133.49100 176.30600 186.44600 1.000 39.56985 1217 GLU A CA 1
ATOM 15054 C C . GLU A 1 1254 ? 133.17300 176.17700 184.96300 1.000 39.56985 1217 GLU A C 1
ATOM 15055 O O . GLU A 1 1254 ? 134.09000 175.96600 184.16300 1.000 39.56985 1217 GLU A O 1
ATOM 15067 N N . SER A 1 1255 ? 131.91400 176.29300 184.57400 1.000 34.83673 1218 SER A N 1
ATOM 15068 C CA . SER A 1 1255 ? 131.54800 176.02600 183.18900 1.000 34.83673 1218 SER A CA 1
ATOM 15069 C C . SER A 1 1255 ? 132.15800 177.06500 182.25400 1.000 34.83673 1218 SER A C 1
ATOM 15070 O O . SER A 1 1255 ? 132.05000 178.26800 182.51400 1.000 34.83673 1218 SER A O 1
ATOM 15078 N N . PRO A 1 1256 ? 132.80800 176.64300 181.16600 1.000 36.05176 1219 PRO A N 1
ATOM 15079 C CA . PRO A 1 1256 ? 133.28800 177.61500 180.17500 1.000 36.05176 1219 PRO A CA 1
ATOM 15080 C C . PRO A 1 1256 ? 132.19200 178.51500 179.64400 1.000 36.05176 1219 PRO A C 1
ATOM 15081 O O . PRO A 1 1256 ? 132.47500 179.63900 179.21100 1.000 36.05176 1219 PRO A O 1
ATOM 15092 N N . HIS A 1 1257 ? 130.94300 178.05100 179.66200 1.000 35.64234 1220 HIS A N 1
ATOM 15093 C CA . HIS A 1 1257 ? 129.83300 178.72200 179.00200 1.000 35.64234 1220 HIS A CA 1
ATOM 15094 C C . HIS A 1 1257 ? 129.15800 179.74300 179.90400 1.000 35.64234 1220 HIS A C 1
ATOM 15095 O O . HIS A 1 1257 ? 127.93800 179.93600 179.82000 1.000 35.64234 1220 HIS A O 1
ATOM 15108 N N . SER A 1 1258 ? 129.92400 180.39700 180.76900 1.000 41.35602 1221 SER A N 1
ATOM 15109 C CA . SER A 1 1258 ? 129.37600 181.39800 181.66900 1.000 41.35602 1221 SER A CA 1
ATOM 15110 C C . SER A 1 1258 ? 128.93000 182.63700 180.90400 1.000 41.35602 1221 SER A C 1
ATOM 15111 O O . SER A 1 1258 ? 129.48700 182.99200 179.86200 1.000 41.35602 1221 SER A O 1
ATOM 15119 N N . LEU A 1 1259 ? 127.91000 183.29600 181.44200 1.000 46.11665 1222 LEU A N 1
ATOM 15120 C CA . LEU A 1 1259 ? 127.52100 184.60800 180.97000 1.000 46.11665 1222 LEU A CA 1
ATOM 15121 C C . LEU A 1 1259 ? 128.57400 185.64800 181.34300 1.000 46.11665 1222 LEU A C 1
ATOM 15122 O O . LEU A 1 1259 ? 129.35700 185.45200 182.27500 1.000 46.11665 1222 LEU A O 1
ATOM 15138 N N . PRO A 1 1260 ? 128.61100 186.76300 180.62400 1.000 58.16629 1223 PRO A N 1
ATOM 15139 C CA . PRO A 1 1260 ? 129.53100 187.84700 180.96800 1.000 58.16629 1223 PRO A CA 1
ATOM 15140 C C . PRO A 1 1260 ? 129.04900 188.62700 182.18400 1.000 58.16629 1223 PRO A C 1
ATOM 15141 O O . PRO A 1 1260 ? 127.93700 188.44900 182.68200 1.000 58.16629 1223 PRO A O 1
ATOM 15152 N N . ALA A 1 1261 ? 129.92400 189.50800 182.65800 1.000 74.69001 1224 ALA A N 1
ATOM 15153 C CA . ALA A 1 1261 ? 129.65500 190.32300 183.83300 1.000 74.69001 1224 ALA A CA 1
ATOM 15154 C C . ALA A 1 1261 ? 128.98300 191.62100 183.40300 1.000 74.69001 1224 ALA A C 1
ATOM 15155 O O . ALA A 1 1261 ? 129.54000 192.38000 182.60200 1.000 74.69001 1224 ALA A O 1
ATOM 15162 N N . LYS A 1 1262 ? 127.78900 191.86700 183.92900 1.000 79.84656 1225 LYS A N 1
ATOM 15163 C CA . LYS A 1 1262 ? 127.15100 193.17300 183.81900 1.000 79.84656 1225 LYS A CA 1
ATOM 15164 C C . LYS A 1 1262 ? 126.14500 193.37600 184.94700 1.000 79.84656 1225 LYS A C 1
ATOM 15165 O O . LYS A 1 1262 ? 125.22000 192.58200 185.11600 1.000 79.84656 1225 LYS A O 1
ATOM 15184 N N . GLN A 1 1272 ? 120.64300 189.58300 186.62900 1.000 57.08562 1235 GLN A N 1
ATOM 15185 C CA . GLN A 1 1272 ? 121.91500 188.87800 186.51700 1.000 57.08562 1235 GLN A CA 1
ATOM 15186 C C . GLN A 1 1272 ? 121.83000 187.49100 187.14200 1.000 57.08562 1235 GLN A C 1
ATOM 15187 O O . GLN A 1 1272 ? 121.30100 187.32400 188.23900 1.000 57.08562 1235 GLN A O 1
ATOM 15200 N N . PHE A 1 1273 ? 122.37800 186.50300 186.44100 1.000 47.39923 1236 PHE A N 1
ATOM 15201 C CA . PHE A 1 1273 ? 122.37600 185.13200 186.92700 1.000 47.39923 1236 PHE A CA 1
ATOM 15202 C C . PHE A 1 1273 ? 123.47800 184.93400 187.95600 1.000 47.39923 1236 PHE A C 1
ATOM 15203 O O . PHE A 1 1273 ? 124.58900 185.44800 187.80700 1.000 47.39923 1236 PHE A O 1
ATOM 15220 N N . SER A 1 1274 ? 123.16200 184.17700 189.00400 1.000 51.41948 1237 SER A N 1
ATOM 15221 C CA . SER A 1 1274 ? 124.15700 183.62400 189.91300 1.000 51.41948 1237 SER A CA 1
ATOM 15222 C C . SER A 1 1274 ? 124.03400 182.10900 189.93500 1.000 51.41948 1237 SER A C 1
ATOM 15223 O O . SER A 1 1274 ? 122.99700 181.57200 190.33700 1.000 51.41948 1237 SER A O 1
ATOM 15231 N N . ALA A 1 1275 ? 125.09500 181.42500 189.51000 1.000 43.90234 1238 ALA A N 1
ATOM 15232 C CA . ALA A 1 1275 ? 125.15300 179.97800 189.63700 1.000 43.90234 1238 ALA A CA 1
ATOM 15233 C C . ALA A 1 1275 ? 125.22300 179.53600 191.08900 1.000 43.90234 1238 ALA A C 1
ATOM 15234 O O . ALA A 1 1275 ? 124.90100 178.38200 191.39600 1.000 43.90234 1238 ALA A O 1
ATOM 15241 N N . LEU A 1 1276 ? 125.56500 180.45000 191.99400 1.000 48.59665 1239 LEU A N 1
ATOM 15242 C CA . LEU A 1 1276 ? 125.63600 180.11000 193.40800 1.000 48.59665 1239 LEU A CA 1
ATOM 15243 C C . LEU A 1 1276 ? 124.24600 179.93600 193.99900 1.000 48.59665 1239 LEU A C 1
ATOM 15244 O O . LEU A 1 1276 ? 123.97700 178.95000 194.69000 1.000 48.59665 1239 LEU A O 1
ATOM 15260 N N . ARG A 1 1277 ? 123.34900 180.88800 193.75000 1.000 53.40862 1240 ARG A N 1
ATOM 15261 C CA . ARG A 1 1277 ? 121.97800 180.73400 194.22400 1.000 53.40862 1240 ARG A CA 1
ATOM 15262 C C . ARG A 1 1277 ? 121.25400 179.61000 193.49800 1.000 53.40862 1240 ARG A C 1
ATOM 15263 O O . ARG A 1 1277 ? 120.40700 178.92900 194.09300 1.000 53.40862 1240 ARG A O 1
ATOM 15284 N N . PHE A 1 1278 ? 121.59400 179.37700 192.23000 1.000 40.23404 1241 PHE A N 1
ATOM 15285 C CA . PHE A 1 1278 ? 121.09100 178.19800 191.53700 1.000 40.23404 1241 PHE A CA 1
ATOM 15286 C C . PHE A 1 1278 ? 121.50500 176.91300 192.23900 1.000 40.23404 1241 PHE A C 1
ATOM 15287 O O . PHE A 1 1278 ? 120.67900 176.01600 192.44100 1.000 40.23404 1241 PHE A O 1
ATOM 15304 N N . LEU A 1 1279 ? 122.76300 176.82400 192.67300 1.000 39.39118 1242 LEU A N 1
ATOM 15305 C CA . LEU A 1 1279 ? 123.18900 175.63200 193.39600 1.000 39.39118 1242 LEU A CA 1
ATOM 15306 C C . LEU A 1 1279 ? 122.58300 175.55100 194.78500 1.000 39.39118 1242 LEU A C 1
ATOM 15307 O O . LEU A 1 1279 ? 122.26400 174.45700 195.25200 1.000 39.39118 1242 LEU A O 1
ATOM 15323 N N . VAL A 1 1280 ? 122.38800 176.68700 195.44600 1.000 44.51939 1243 VAL A N 1
ATOM 15324 C CA . VAL A 1 1280 ? 121.69100 176.68700 196.72700 1.000 44.51939 1243 VAL A CA 1
ATOM 15325 C C . VAL A 1 1280 ? 120.30900 176.06400 196.58900 1.000 44.51939 1243 VAL A C 1
ATOM 15326 O O . VAL A 1 1280 ? 119.97100 175.09500 197.28500 1.000 44.51939 1243 VAL A O 1
ATOM 15339 N N . VAL A 1 1281 ? 119.51500 176.56400 195.64000 1.000 41.23339 1244 VAL A N 1
ATOM 15340 C CA . VAL A 1 1281 ? 118.14600 176.07700 195.51900 1.000 41.23339 1244 VAL A CA 1
ATOM 15341 C C . VAL A 1 1281 ? 118.12300 174.65400 194.99000 1.000 41.23339 1244 VAL A C 1
ATOM 15342 O O . VAL A 1 1281 ? 117.28200 173.84500 195.40300 1.000 41.23339 1244 VAL A O 1
ATOM 15355 N N . THR A 1 1282 ? 119.09400 174.28700 194.15900 1.000 35.29595 1245 THR A N 1
ATOM 15356 C CA . THR A 1 1282 ? 119.08200 172.95600 193.57400 1.000 35.29595 1245 THR A CA 1
ATOM 15357 C C . THR A 1 1282 ? 119.49100 171.91000 194.59900 1.000 35.29595 1245 THR A C 1
ATOM 15358 O O . THR A 1 1282 ? 118.86600 170.85200 194.69400 1.000 35.29595 1245 THR A O 1
ATOM 15369 N N . GLN A 1 1283 ? 120.55500 172.17400 195.35300 1.000 35.45433 1246 GLN A N 1
ATOM 15370 C CA . GLN A 1 1283 ? 120.97500 171.24700 196.39000 1.000 35.45433 1246 GLN A CA 1
ATOM 15371 C C . GLN A 1 1283 ? 119.93100 171.13400 197.48800 1.000 35.45433 1246 GLN A C 1
ATOM 15372 O O . GLN A 1 1283 ? 119.66000 170.03400 197.98500 1.000 35.45433 1246 GLN A O 1
ATOM 15386 N N . LYS A 1 1284 ? 119.28400 172.24900 197.83800 1.000 39.14971 1247 LYS A N 1
ATOM 15387 C CA . LYS A 1 1284 ? 118.20500 172.19300 198.81500 1.000 39.14971 1247 LYS A CA 1
ATOM 15388 C C . LYS A 1 1284 ? 117.03700 171.35000 198.32200 1.000 39.14971 1247 LYS A C 1
ATOM 15389 O O . LYS A 1 1284 ? 116.46300 170.56800 199.08800 1.000 39.14971 1247 LYS A O 1
ATOM 15408 N N . ALA A 1 1285 ? 116.66800 171.48800 197.04700 1.000 34.05302 1248 ALA A N 1
ATOM 15409 C CA . ALA A 1 1285 ? 115.55100 170.70700 196.52500 1.000 34.05302 1248 ALA A CA 1
ATOM 15410 C C . ALA A 1 1285 ? 115.91600 169.23900 196.35300 1.000 34.05302 1248 ALA A C 1
ATOM 15411 O O . ALA A 1 1285 ? 115.09300 168.35600 196.61300 1.000 34.05302 1248 ALA A O 1
ATOM 15418 N N . ALA A 1 1286 ? 117.14400 168.95700 195.92700 1.000 33.13211 1249 ALA A N 1
ATOM 15419 C CA . ALA A 1 1286 ? 117.56500 167.57900 195.71000 1.000 33.13211 1249 ALA A CA 1
ATOM 15420 C C . ALA A 1 1286 ? 117.70500 166.82400 197.02100 1.000 33.13211 1249 ALA A C 1
ATOM 15421 O O . ALA A 1 1286 ? 117.43300 165.61800 197.07800 1.000 33.13211 1249 ALA A O 1
ATOM 15428 N N . PHE A 1 1287 ? 118.19000 167.49400 198.06600 1.000 34.83969 1250 PHE A N 1
ATOM 15429 C CA . PHE A 1 1287 ? 118.45800 166.79600 199.31200 1.000 34.83969 1250 PHE A CA 1
ATOM 15430 C C . PHE A 1 1287 ? 117.19100 166.15700 199.85800 1.000 34.83969 1250 PHE A C 1
ATOM 15431 O O . PHE A 1 1287 ? 117.23100 165.04000 200.37900 1.000 34.83969 1250 PHE A O 1
ATOM 15448 N N . THR A 1 1288 ? 116.06300 166.86600 199.78800 1.000 34.15318 1251 THR A N 1
ATOM 15449 C CA . THR A 1 1288 ? 114.82000 166.32400 200.32800 1.000 34.15318 1251 THR A CA 1
ATOM 15450 C C . THR A 1 1288 ? 114.39100 165.07200 199.57000 1.000 34.15318 1251 THR A C 1
ATOM 15451 O O . THR A 1 1288 ? 113.97800 164.07300 200.17400 1.000 34.15318 1251 THR A O 1
ATOM 15462 N N . CYS A 1 1289 ? 114.49800 165.09900 198.24200 1.000 34.38163 1252 CYS A N 1
ATOM 15463 C CA . CYS A 1 1289 ? 114.13200 163.93200 197.44900 1.000 34.38163 1252 CYS A CA 1
ATOM 15464 C C . CYS A 1 1289 ? 115.05000 162.75400 197.74300 1.000 34.38163 1252 CYS A C 1
ATOM 15465 O O . CYS A 1 1289 ? 114.59900 161.60400 197.86000 1.000 34.38163 1252 CYS A O 1
ATOM 15473 N N . ILE A 1 1290 ? 116.33700 163.02600 197.92700 1.000 32.36530 1253 ILE A N 1
ATOM 15474 C CA . ILE A 1 1290 ? 117.24600 161.94500 198.26800 1.000 32.36530 1253 ILE A CA 1
ATOM 15475 C C . ILE A 1 1290 ? 116.91100 161.40300 199.64600 1.000 32.36530 1253 ILE A C 1
ATOM 15476 O O . ILE A 1 1290 ? 116.95800 160.18900 199.87500 1.000 32.36530 1253 ILE A O 1
ATOM 15492 N N . LYS A 1 1291 ? 116.58400 162.28600 200.59000 1.000 32.53409 1254 LYS A N 1
ATOM 15493 C CA . LYS A 1 1291 ? 116.06000 161.82700 201.86600 1.000 32.53409 1254 LYS A CA 1
ATOM 15494 C C . LYS A 1 1291 ? 114.95400 160.82200 201.60300 1.000 32.53409 1254 LYS A C 1
ATOM 15495 O O . LYS A 1 1291 ? 114.90100 159.74800 202.21100 1.000 32.53409 1254 LYS A O 1
ATOM 15514 N N . ASN A 1 1292 ? 114.04500 161.18100 200.69700 1.000 32.18936 1255 ASN A N 1
ATOM 15515 C CA . ASN A 1 1292 ? 112.90200 160.33800 200.39200 1.000 32.18936 1255 ASN A CA 1
ATOM 15516 C C . ASN A 1 1292 ? 113.31100 159.06600 199.66000 1.000 32.18936 1255 ASN A C 1
ATOM 15517 O O . ASN A 1 1292 ? 112.45600 158.20800 199.42200 1.000 32.18936 1255 ASN A O 1
ATOM 15528 N N . LEU A 1 1293 ? 114.58900 158.93700 199.28300 1.000 32.88588 1256 LEU A N 1
ATOM 15529 C CA . LEU A 1 1293 ? 115.11200 157.69600 198.71600 1.000 32.88588 1256 LEU A CA 1
ATOM 15530 C C . LEU A 1 1293 ? 116.34200 157.14100 199.42900 1.000 32.88588 1256 LEU A C 1
ATOM 15531 O O . LEU A 1 1293 ? 116.87200 156.11600 198.99000 1.000 32.88588 1256 LEU A O 1
ATOM 15547 N N . TRP A 1 1294 ? 116.80600 157.77600 200.50400 1.000 33.78441 1257 TRP A N 1
ATOM 15548 C CA . TRP A 1 1294 ? 118.11400 157.44400 201.06400 1.000 33.78441 1257 TRP A CA 1
ATOM 15549 C C . TRP A 1 1294 ? 118.24100 155.99100 201.50400 1.000 33.78441 1257 TRP A C 1
ATOM 15550 O O . TRP A 1 1294 ? 119.22700 155.32300 201.17400 1.000 33.78441 1257 TRP A O 1
ATOM 15571 N N . ASN A 1 1295 ? 117.26800 155.47600 202.24600 1.000 30.94301 1258 ASN A N 1
ATOM 15572 C CA . ASN A 1 1295 ? 117.42500 154.16400 202.86000 1.000 30.94301 1258 ASN A CA 1
ATOM 15573 C C . ASN A 1 1295 ? 116.44100 153.11200 202.37700 1.000 30.94301 1258 ASN A C 1
ATOM 15574 O O . ASN A 1 1295 ? 116.54900 151.95500 202.79600 1.000 30.94301 1258 ASN A O 1
ATOM 15585 N N . ARG A 1 1296 ? 115.49100 153.46000 201.52000 1.000 33.92985 1259 ARG A N 1
ATOM 15586 C CA . ARG A 1 1296 ? 114.51000 152.46900 201.12500 1.000 33.92985 1259 ARG A CA 1
ATOM 15587 C C . ARG A 1 1296 ? 115.16100 151.42800 200.22200 1.000 33.92985 1259 ARG A C 1
ATOM 15588 O O . ARG A 1 1296 ? 116.20200 151.66300 199.60300 1.000 33.92985 1259 ARG A O 1
ATOM 15609 N N . LYS A 1 1297 ? 114.53200 150.26100 200.15500 1.000 34.78942 1260 LYS A N 1
ATOM 15610 C CA . LYS A 1 1297 ? 115.10200 149.16400 199.39800 1.000 34.78942 1260 LYS A CA 1
ATOM 15611 C C . LYS A 1 1297 ? 115.04100 149.47100 197.90300 1.000 34.78942 1260 LYS A C 1
ATOM 15612 O O . LYS A 1 1297 ? 114.13200 150.16500 197.44000 1.000 34.78942 1260 LYS A O 1
ATOM 15631 N N . PRO A 1 1298 ? 115.99500 148.96800 197.12900 1.000 33.55958 1261 PRO A N 1
ATOM 15632 C CA . PRO A 1 1298 ? 116.08600 149.36100 195.72300 1.000 33.55958 1261 PRO A CA 1
ATOM 15633 C C . PRO A 1 1298 ? 115.10200 148.62500 194.82800 1.000 33.55958 1261 PRO A C 1
ATOM 15634 O O . PRO A 1 1298 ? 114.58900 147.55100 195.14600 1.000 33.55958 1261 PRO A O 1
ATOM 15645 N N . LEU A 1 1299 ? 114.84900 149.25200 193.68700 1.000 33.74191 1262 LEU A N 1
ATOM 15646 C CA . LEU A 1 1299 ? 113.90000 148.76800 192.70300 1.000 33.74191 1262 LEU A CA 1
ATOM 15647 C C . LEU A 1 1299 ? 114.47800 147.59000 191.92300 1.000 33.74191 1262 LEU A C 1
ATOM 15648 O O . LEU A 1 1299 ? 115.68900 147.35500 191.90300 1.000 33.74191 1262 LEU A O 1
ATOM 15664 N N . LYS A 1 1300 ? 113.58500 146.84000 191.27200 1.000 35.00555 1263 LYS A N 1
ATOM 15665 C CA . LYS A 1 1300 ? 113.97800 145.56400 190.68200 1.000 35.00555 1263 LYS A CA 1
ATOM 15666 C C . LYS A 1 1300 ? 115.03600 145.77500 189.60700 1.000 35.00555 1263 LYS A C 1
ATOM 15667 O O . LYS A 1 1300 ? 116.02800 145.04000 189.54300 1.000 35.00555 1263 LYS A O 1
ATOM 15686 N N . VAL A 1 1301 ? 114.83000 146.76700 188.74800 1.000 33.07073 1264 VAL A N 1
ATOM 15687 C CA . VAL A 1 1301 ? 115.79200 147.17000 187.73400 1.000 33.07073 1264 VAL A CA 1
ATOM 15688 C C . VAL A 1 1301 ? 115.92300 148.68000 187.85600 1.000 33.07073 1264 VAL A C 1
ATOM 15689 O O . VAL A 1 1301 ? 115.00800 149.35600 188.33600 1.000 33.07073 1264 VAL A O 1
ATOM 15702 N N . TYR A 1 1302 ? 117.06200 149.21600 187.42600 1.000 32.45763 1265 TYR A N 1
ATOM 15703 C CA . TYR A 1 1302 ? 117.33200 150.63900 187.60800 1.000 32.45763 1265 TYR A CA 1
ATOM 15704 C C . TYR A 1 1302 ? 117.37700 150.97000 189.09400 1.000 32.45763 1265 TYR A C 1
ATOM 15705 O O . TYR A 1 1302 ? 116.79700 151.95600 189.54300 1.000 32.45763 1265 TYR A O 1
ATOM 15723 N N . GLY A 1 1303 ? 118.06500 150.13700 189.86500 1.000 31.55619 1266 GLY A N 1
ATOM 15724 C CA . GLY A 1 1303 ? 118.24300 150.39700 191.27800 1.000 31.55619 1266 GLY A CA 1
ATOM 15725 C C . GLY A 1 1303 ? 119.68000 150.65300 191.66900 1.000 31.55619 1266 GLY A C 1
ATOM 15726 O O . GLY A 1 1303 ? 119.94100 151.25500 192.71200 1.000 31.55619 1266 GLY A O 1
ATOM 15730 N N . GLY A 1 1304 ? 120.62000 150.20300 190.84800 1.000 31.37081 1267 GLY A N 1
ATOM 15731 C CA . GLY A 1 1304 ? 122.01700 150.45600 191.12000 1.000 31.37081 1267 GLY A CA 1
ATOM 15732 C C . GLY A 1 1304 ? 122.49300 151.71600 190.43500 1.000 31.37081 1267 GLY A C 1
ATOM 15733 O O . GLY A 1 1304 ? 123.38800 152.40600 190.93100 1.000 31.37081 1267 GLY A O 1
ATOM 15737 N N . ARG A 1 1305 ? 121.83800 152.06800 189.33100 1.000 31.67144 1268 ARG A N 1
ATOM 15738 C CA . ARG A 1 1305 ? 122.08600 153.35800 188.70400 1.000 31.67144 1268 ARG A CA 1
ATOM 15739 C C . ARG A 1 1305 ? 121.43800 154.48500 189.49300 1.000 31.67144 1268 ARG A C 1
ATOM 15740 O O . ARG A 1 1305 ? 122.04300 155.54900 189.68200 1.000 31.67144 1268 ARG A O 1
ATOM 15761 N N . MET A 1 1306 ? 120.23800 154.23700 190.01700 1.000 33.12072 1269 MET A N 1
ATOM 15762 C CA . MET A 1 1306 ? 119.62800 155.16800 190.95400 1.000 33.12072 1269 MET A CA 1
ATOM 15763 C C . MET A 1 1306 ? 120.53100 155.38900 192.15400 1.000 33.12072 1269 MET A C 1
ATOM 15764 O O . MET A 1 1306 ? 120.80600 156.52900 192.53700 1.000 33.12072 1269 MET A O 1
ATOM 15778 N N . ALA A 1 1307 ? 120.98100 154.30000 192.77600 1.000 28.44544 1270 ALA A N 1
ATOM 15779 C CA . ALA A 1 1307 ? 121.81500 154.41400 193.96400 1.000 28.44544 1270 ALA A CA 1
ATOM 15780 C C . ALA A 1 1307 ? 123.11800 155.14100 193.67200 1.000 28.44544 1270 ALA A C 1
ATOM 15781 O O . ALA A 1 1307 ? 123.55800 155.98000 194.46500 1.000 28.44544 1270 ALA A O 1
ATOM 15788 N N . GLU A 1 1308 ? 123.75200 154.84200 192.53800 1.000 29.27399 1271 GLU A N 1
ATOM 15789 C CA . GLU A 1 1308 ? 125.03200 155.47300 192.23700 1.000 29.27399 1271 GLU A CA 1
ATOM 15790 C C . GLU A 1 1308 ? 124.88800 156.95800 191.92700 1.000 29.27399 1271 GLU A C 1
ATOM 15791 O O . GLU A 1 1308 ? 125.70200 157.77000 192.38500 1.000 29.27399 1271 GLU A O 1
ATOM 15803 N N . SER A 1 1309 ? 123.82800 157.35200 191.21600 1.000 29.58973 1272 SER A N 1
ATOM 15804 C CA . SER A 1 1309 ? 123.61100 158.77900 190.99600 1.000 29.58973 1272 SER A CA 1
ATOM 15805 C C . SER A 1 1309 ? 123.14000 159.50100 192.25100 1.000 29.58973 1272 SER A C 1
ATOM 15806 O O . SER A 1 1309 ? 123.48900 160.66800 192.45800 1.000 29.58973 1272 SER A O 1
ATOM 15814 N N . MET A 1 1310 ? 122.41200 158.81800 193.12700 1.000 30.80826 1273 MET A N 1
ATOM 15815 C CA . MET A 1 1310 ? 122.02800 159.41700 194.39700 1.000 30.80826 1273 MET A CA 1
ATOM 15816 C C . MET A 1 1310 ? 123.24100 159.64700 195.28600 1.000 30.80826 1273 MET A C 1
ATOM 15817 O O . MET A 1 1310 ? 123.37700 160.70900 195.90900 1.000 30.80826 1273 MET A O 1
ATOM 15831 N N . LEU A 1 1311 ? 124.15000 158.67800 195.32900 1.000 26.08760 1274 LEU A N 1
ATOM 15832 C CA . LEU A 1 1311 ? 125.37600 158.85000 196.09400 1.000 26.08760 1274 LEU A CA 1
ATOM 15833 C C . LEU A 1 1311 ? 126.25100 159.94400 195.50400 1.000 26.08760 1274 LEU A C 1
ATOM 15834 O O . LEU A 1 1311 ? 126.86900 160.71200 196.24400 1.000 26.08760 1274 LEU A O 1
ATOM 1585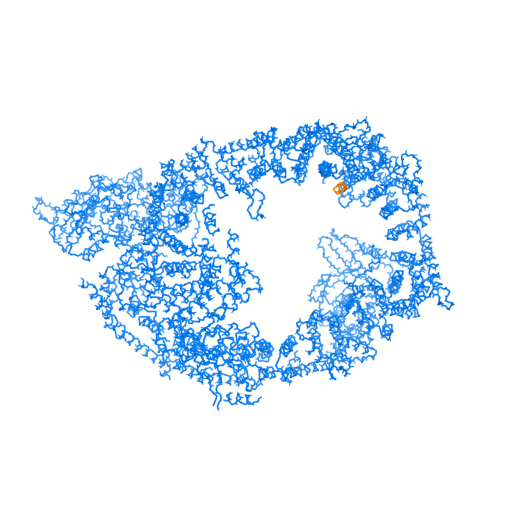0 N N . ALA A 1 1312 ? 126.33200 160.02500 194.17600 1.000 27.20090 1275 ALA A N 1
ATOM 15851 C CA . ALA A 1 1312 ? 127.06600 161.11800 193.54900 1.000 27.20090 1275 ALA A CA 1
ATOM 15852 C C . ALA A 1 1312 ? 126.46600 162.47900 193.88000 1.000 27.20090 1275 ALA A C 1
ATOM 15853 O O . ALA A 1 1312 ? 127.19900 163.44900 194.11200 1.000 27.20090 1275 ALA A O 1
ATOM 15860 N N . ILE A 1 1313 ? 125.13600 162.57100 193.93200 1.000 29.62273 1276 ILE A N 1
ATOM 15861 C CA . ILE A 1 1313 ? 124.50200 163.82300 194.33800 1.000 29.62273 1276 ILE A CA 1
ATOM 15862 C C . ILE A 1 1313 ? 124.85800 164.17300 195.77600 1.000 29.62273 1276 ILE A C 1
ATOM 15863 O O . ILE A 1 1313 ? 125.16800 165.32900 196.09000 1.000 29.62273 1276 ILE A O 1
ATOM 15879 N N . LEU A 1 1314 ? 124.81400 163.18900 196.67200 1.000 23.83996 1277 LEU A N 1
ATOM 15880 C CA . LEU A 1 1314 ? 125.17600 163.46000 198.05900 1.000 23.83996 1277 LEU A CA 1
ATOM 15881 C C . LEU A 1 1314 ? 126.63000 163.89000 198.18500 1.000 23.83996 1277 LEU A C 1
ATOM 15882 O O . LEU A 1 1314 ? 126.94600 164.81300 198.94200 1.000 23.83996 1277 LEU A O 1
ATOM 15898 N N . CYS A 1 1315 ? 127.53000 163.22500 197.46600 1.000 30.60880 1278 CYS A N 1
ATOM 15899 C CA . CYS A 1 1315 ? 128.92500 163.64700 197.44200 1.000 30.60880 1278 CYS A CA 1
ATOM 15900 C C . CYS A 1 1315 ? 129.06000 165.09300 196.98900 1.000 30.60880 1278 CYS A C 1
ATOM 15901 O O . CYS A 1 1315 ? 129.78200 165.88300 197.60800 1.000 30.60880 1278 CYS A O 1
ATOM 15909 N N . HIS A 1 1316 ? 128.40900 165.45000 195.88100 1.000 30.60786 1279 HIS A N 1
ATOM 15910 C CA . HIS A 1 1316 ? 128.52500 166.81500 195.38100 1.000 30.60786 1279 HIS A CA 1
ATOM 15911 C C . HIS A 1 1316 ? 127.97300 167.83000 196.36900 1.000 30.60786 1279 HIS A C 1
ATOM 15912 O O . HIS A 1 1316 ? 128.56200 168.89600 196.55900 1.000 30.60786 1279 HIS A O 1
ATOM 15925 N N . ILE A 1 1317 ? 126.87800 167.50100 197.04900 1.000 32.11813 1280 ILE A N 1
ATOM 15926 C CA . ILE A 1 1317 ? 126.32200 168.41500 198.04500 1.000 32.11813 1280 ILE A CA 1
ATOM 15927 C C . ILE A 1 1317 ? 127.26900 168.58000 199.22700 1.000 32.11813 1280 ILE A C 1
ATOM 15928 O O . ILE A 1 1317 ? 127.50100 169.69700 199.71200 1.000 32.11813 1280 ILE A O 1
ATOM 15944 N N . LEU A 1 1318 ? 127.80900 167.46900 199.72200 1.000 33.75337 1281 LEU A N 1
ATOM 15945 C CA . LEU A 1 1318 ? 128.68800 167.51600 200.88300 1.000 33.75337 1281 LEU A CA 1
ATOM 15946 C C . LEU A 1 1318 ? 130.00100 168.22400 200.57900 1.000 33.75337 1281 LEU A C 1
ATOM 15947 O O . LEU A 1 1318 ? 130.54600 168.91900 201.44300 1.000 33.75337 1281 LEU A O 1
ATOM 15963 N N . ARG A 1 1319 ? 130.53000 168.06800 199.36400 1.000 32.93739 1282 ARG A N 1
ATOM 15964 C CA . ARG A 1 1319 ? 131.69100 168.86100 198.97400 1.000 32.93739 1282 ARG A CA 1
ATOM 15965 C C . ARG A 1 1319 ? 131.33200 170.31700 198.71600 1.000 32.93739 1282 ARG A C 1
ATOM 15966 O O . ARG A 1 1319 ? 132.17000 171.20200 198.91600 1.000 32.93739 1282 ARG A O 1
ATOM 15987 N N . GLY A 1 1320 ? 130.11600 170.58500 198.26000 1.000 38.58341 1283 GLY A N 1
ATOM 15988 C CA . GLY A 1 1320 ? 129.74400 171.90500 197.81000 1.000 38.58341 1283 GLY A CA 1
ATOM 15989 C C . GLY A 1 1320 ? 129.37200 172.88500 198.89900 1.000 38.58341 1283 GLY A C 1
ATOM 15990 O O . GLY A 1 1320 ? 129.74500 174.05800 198.82900 1.000 38.58341 1283 GLY A O 1
ATOM 15994 N N . GLU A 1 1321 ? 128.64300 172.42600 199.91500 1.000 43.29112 1284 GLU A N 1
ATOM 15995 C CA . GLU A 1 1321 ? 128.24900 173.34200 200.97900 1.000 43.29112 1284 GLU A CA 1
ATOM 15996 C C . GLU A 1 1321 ? 129.42500 174.04600 201.64900 1.000 43.29112 1284 GLU A C 1
ATOM 15997 O O . GLU A 1 1321 ? 129.25400 175.21400 202.03900 1.000 43.29112 1284 GLU A O 1
ATOM 16009 N N . PRO A 1 1322 ? 130.62500 173.48000 201.70700 1.000 43.73087 1285 PRO A N 1
ATOM 16010 C CA . PRO A 1 1322 ? 131.79600 174.27700 202.09800 1.000 43.73087 1285 PRO A CA 1
ATOM 16011 C C . PRO A 1 1322 ? 132.06900 175.37400 201.08600 1.000 43.73087 1285 PRO A C 1
ATOM 16012 O O . PRO A 1 1322 ? 132.10100 176.55800 201.43400 1.000 43.73087 1285 PRO A O 1
ATOM 16023 N N . VAL A 1 1323 ? 132.29800 174.98000 199.83400 1.000 46.14979 1286 VAL A N 1
ATOM 16024 C CA . VAL A 1 1323 ? 132.68800 175.94100 198.81000 1.000 46.14979 1286 VAL A CA 1
ATOM 16025 C C . VAL A 1 1323 ? 131.56200 176.94000 198.60200 1.000 46.14979 1286 VAL A C 1
ATOM 16026 O O . VAL A 1 1323 ? 131.78800 178.15200 198.47000 1.000 46.14979 1286 VAL A O 1
ATOM 16039 N N . ILE A 1 1324 ? 130.32800 176.43700 198.55700 1.000 45.93629 1287 ILE A N 1
ATOM 16040 C CA . ILE A 1 1324 ? 129.17500 177.29700 198.33000 1.000 45.93629 1287 ILE A CA 1
ATOM 16041 C C . ILE A 1 1324 ? 129.05700 178.30000 199.46400 1.000 45.93629 1287 ILE A C 1
ATOM 16042 O O . ILE A 1 1324 ? 128.80800 179.48600 199.23800 1.000 45.93629 1287 ILE A O 1
ATOM 16058 N N . ARG A 1 1325 ? 129.20400 177.83400 200.70500 1.000 52.87562 1288 ARG A N 1
ATOM 16059 C CA . ARG A 1 1325 ? 129.06700 178.74100 201.83600 1.000 52.87562 1288 ARG A CA 1
ATOM 16060 C C . ARG A 1 1325 ? 130.17000 179.78900 201.81900 1.000 52.87562 1288 ARG A C 1
ATOM 16061 O O . ARG A 1 1325 ? 129.92200 180.96500 202.10600 1.000 52.87562 1288 ARG A O 1
ATOM 16082 N N . GLU A 1 1326 ? 131.39600 179.37900 201.49100 1.000 55.25610 1289 GLU A N 1
ATOM 16083 C CA . GLU A 1 1326 ? 132.50200 180.32700 201.40200 1.000 55.25610 1289 GLU A CA 1
ATOM 16084 C C . GLU A 1 1326 ? 132.20700 181.41900 200.38100 1.000 55.25610 1289 GLU A C 1
ATOM 16085 O O . GLU A 1 1326 ? 132.35100 182.61500 200.66700 1.000 55.25610 1289 GLU A O 1
ATOM 16097 N N . ARG A 1 1327 ? 131.77100 181.02500 199.18100 1.000 51.58133 1290 ARG A N 1
ATOM 16098 C CA . ARG A 1 1327 ? 131.52200 182.01700 198.14000 1.000 51.58133 1290 ARG A CA 1
ATOM 16099 C C . ARG A 1 1327 ? 130.29100 182.85400 198.46200 1.000 51.58133 1290 ARG A C 1
ATOM 16100 O O . ARG A 1 1327 ? 130.22000 184.02600 198.07700 1.000 51.58133 1290 ARG A O 1
ATOM 16121 N N . LEU A 1 1328 ? 129.31400 182.26800 199.15400 1.000 55.44590 1291 LEU A N 1
ATOM 16122 C CA . LEU A 1 1328 ? 128.14300 183.01900 199.58200 1.000 55.44590 1291 LEU A CA 1
ATOM 16123 C C . LEU A 1 1328 ? 128.55600 184.10000 200.56600 1.000 55.44590 1291 LEU A C 1
ATOM 16124 O O . LEU A 1 1328 ? 128.07800 185.23800 200.49800 1.000 55.44590 1291 LEU A O 1
ATOM 16140 N N . SER A 1 1329 ? 129.44900 183.75200 201.49300 1.000 59.98354 1292 SER A N 1
ATOM 16141 C CA . SER A 1 1329 ? 129.96600 184.73200 202.43700 1.000 59.98354 1292 SER A CA 1
ATOM 16142 C C . SER A 1 1329 ? 130.71600 185.83000 201.69900 1.000 59.98354 1292 SER A C 1
ATOM 16143 O O . SER A 1 1329 ? 130.54300 187.01800 201.99600 1.000 59.98354 1292 SER A O 1
ATOM 16151 N N . LYS A 1 1330 ? 131.55200 185.45400 200.72800 1.000 60.65481 1293 LYS A N 1
ATOM 16152 C CA . LYS A 1 1330 ? 132.34100 186.45400 200.01800 1.000 60.65481 1293 LYS A CA 1
ATOM 16153 C C . LYS A 1 1330 ? 131.43500 187.49200 199.37000 1.000 60.65481 1293 LYS A C 1
ATOM 16154 O O . LYS A 1 1330 ? 131.73300 188.69200 199.39100 1.000 60.65481 1293 LYS A O 1
ATOM 16173 N N . GLU A 1 1331 ? 130.33300 187.04400 198.77600 1.000 66.70483 1294 GLU A N 1
ATOM 16174 C CA . GLU A 1 1331 ? 129.31700 187.92900 198.22100 1.000 66.70483 1294 GLU A CA 1
ATOM 16175 C C . GLU A 1 1331 ? 128.98700 189.07500 199.17100 1.000 66.70483 1294 GLU A C 1
ATOM 16176 O O . GLU A 1 1331 ? 127.93900 189.70900 199.05100 1.000 66.70483 1294 GLU A O 1
ATOM 16188 N N . GLU A 1 1453 ? 111.53000 192.51500 182.70100 1.000 94.61904 1416 GLU A N 1
ATOM 16189 C CA . GLU A 1 1453 ? 110.97400 192.65600 184.04200 1.000 94.61904 1416 GLU A CA 1
ATOM 16190 C C . GLU A 1 1453 ? 110.84900 191.29400 184.70900 1.000 94.61904 1416 GLU A C 1
ATOM 16191 O O . GLU A 1 1453 ? 111.20800 191.12300 185.87300 1.000 94.61904 1416 GLU A O 1
ATOM 16203 N N . GLU A 1 1454 ? 110.34000 190.32100 183.95100 1.000 90.52050 1417 GLU A N 1
ATOM 16204 C CA . GLU A 1 1454 ? 110.08700 189.00000 184.51600 1.000 90.52050 1417 GLU A CA 1
ATOM 16205 C C . GLU A 1 1454 ? 111.39000 188.35100 184.95900 1.000 90.52050 1417 GLU A C 1
ATOM 16206 O O . GLU A 1 1454 ? 111.46400 187.75700 186.04400 1.000 90.52050 1417 GLU A O 1
ATOM 16218 N N . GLU A 1 1455 ? 112.43800 188.48300 184.14300 1.000 76.72997 1418 GLU A N 1
ATOM 16219 C CA . GLU A 1 1455 ? 113.70400 187.83600 184.46300 1.000 76.72997 1418 GLU A CA 1
ATOM 16220 C C . GLU A 1 1455 ? 114.21700 188.35300 185.79600 1.000 76.72997 1418 GLU A C 1
ATOM 16221 O O . GLU A 1 1455 ? 114.59100 187.57400 186.68300 1.000 76.72997 1418 GLU A O 1
ATOM 16233 N N . ALA A 1 1456 ? 114.21800 189.67700 185.95700 1.000 85.63894 1419 ALA A N 1
ATOM 16234 C CA . ALA A 1 1456 ? 114.75200 190.27200 187.17000 1.000 85.63894 1419 ALA A CA 1
ATOM 16235 C C . ALA A 1 1456 ? 113.94200 189.81400 188.37100 1.000 85.63894 1419 ALA A C 1
ATOM 16236 O O . ALA A 1 1456 ? 114.50200 189.45700 189.41300 1.000 85.63894 1419 ALA A O 1
ATOM 16243 N N . LYS A 1 1457 ? 112.61200 189.83800 188.25000 1.000 87.08422 1420 LYS A N 1
ATOM 16244 C CA . LYS A 1 1457 ? 111.77500 189.50700 189.39500 1.000 87.08422 1420 LYS A CA 1
ATOM 16245 C C . LYS A 1 1457 ? 112.02000 188.07300 189.83700 1.000 87.08422 1420 LYS A C 1
ATOM 16246 O O . LYS A 1 1457 ? 112.19700 187.80000 191.03000 1.000 87.08422 1420 LYS A O 1
ATOM 16265 N N . CYS A 1 1458 ? 112.02700 187.13200 188.88700 1.000 78.27931 1421 CYS A N 1
ATOM 16266 C CA . CYS A 1 1458 ? 112.17700 185.73800 189.28800 1.000 78.27931 1421 CYS A CA 1
ATOM 16267 C C . CYS A 1 1458 ? 113.57100 185.48900 189.84600 1.000 78.27931 1421 CYS A C 1
ATOM 16268 O O . CYS A 1 1458 ? 113.73400 184.76400 190.83900 1.000 78.27931 1421 CYS A O 1
ATOM 16276 N N . LEU A 1 1459 ? 114.59100 186.10700 189.24000 1.000 67.98605 1422 LEU A N 1
ATOM 16277 C CA . LEU A 1 1459 ? 115.94600 185.91500 189.73500 1.000 67.98605 1422 LEU A CA 1
ATOM 16278 C C . LEU A 1 1459 ? 116.07300 186.45500 191.14900 1.000 67.98605 1422 LEU A C 1
ATOM 16279 O O . LEU A 1 1459 ? 116.71400 185.83700 192.00300 1.000 67.98605 1422 LEU A O 1
ATOM 16295 N N . GLU A 1 1460 ? 115.47900 187.62200 191.40800 1.000 80.16375 1423 GLU A N 1
ATOM 16296 C CA . GLU A 1 1460 ? 115.51800 188.20000 192.74500 1.000 80.16375 1423 GLU A CA 1
ATOM 16297 C C . GLU A 1 1460 ? 114.76700 187.32800 193.74100 1.000 80.16375 1423 GLU A C 1
ATOM 16298 O O . GLU A 1 1460 ? 115.19600 187.17900 194.89000 1.000 80.16375 1423 GLU A O 1
ATOM 16310 N N . LYS A 1 1461 ? 113.64000 186.74200 193.32300 1.000 78.27818 1424 LYS A N 1
ATOM 16311 C CA . LYS A 1 1461 ? 112.93700 185.83300 194.22000 1.000 78.27818 1424 LYS A CA 1
ATOM 16312 C C . LYS A 1 1461 ? 113.84000 184.67000 194.59900 1.000 78.27818 1424 LYS A C 1
ATOM 16313 O O . LYS A 1 1461 ? 113.91500 184.29000 195.77300 1.000 78.27818 1424 LYS A O 1
ATOM 16332 N N . PHE A 1 1462 ? 114.53400 184.09200 193.62000 1.000 66.96265 1425 PHE A N 1
ATOM 16333 C CA . PHE A 1 1462 ? 115.37800 182.94500 193.92600 1.000 66.96265 1425 PHE A CA 1
ATOM 16334 C C . PHE A 1 1462 ? 116.67300 183.35900 194.61100 1.000 66.96265 1425 PHE A C 1
ATOM 16335 O O . PHE A 1 1462 ? 117.36900 182.49900 195.16000 1.000 66.96265 1425 PHE A O 1
ATOM 16352 N N . GLN A 1 1463 ? 117.01300 184.65000 194.57700 1.000 72.26073 1426 GLN A N 1
ATOM 16353 C CA . GLN A 1 1463 ? 118.18100 185.13500 195.30300 1.000 72.26073 1426 GLN A CA 1
ATOM 16354 C C . GLN A 1 1463 ? 117.95800 185.06800 196.80500 1.000 72.26073 1426 GLN A C 1
ATOM 16355 O O . GLN A 1 1463 ? 118.88500 184.76100 197.56200 1.000 72.26073 1426 GLN A O 1
ATOM 16369 N N . ASP A 1 1464 ? 116.73600 185.35400 197.25900 1.000 75.76642 1427 ASP A N 1
ATOM 16370 C CA . ASP A 1 1464 ? 116.40200 185.19600 198.67200 1.000 75.76642 1427 ASP A CA 1
ATOM 16371 C C . ASP A 1 1464 ? 116.09400 183.72100 198.91900 1.000 75.76642 1427 ASP A C 1
ATOM 16372 O O . ASP A 1 1464 ? 114.95800 183.30600 199.16200 1.000 75.76642 1427 ASP A O 1
ATOM 16381 N N . ALA A 1 1465 ? 117.15400 182.92500 198.85700 1.000 60.34188 1428 ALA A N 1
ATOM 16382 C CA . ALA A 1 1465 ? 117.08100 181.47700 198.96600 1.000 60.34188 1428 ALA A CA 1
ATOM 16383 C C . ALA A 1 1465 ? 117.76800 181.05700 200.25000 1.000 60.34188 1428 ALA A C 1
ATOM 16384 O O . ALA A 1 1465 ? 118.92200 181.43000 200.48800 1.000 60.34188 1428 ALA A O 1
ATOM 16391 N N . ASP A 1 1466 ? 117.07400 180.29500 201.07000 1.000 52.25926 1429 ASP A N 1
ATOM 16392 C CA . ASP A 1 1466 ? 117.69300 179.82900 202.29300 1.000 52.25926 1429 ASP A CA 1
ATOM 16393 C C . ASP A 1 1466 ? 118.81000 178.85300 201.94400 1.000 52.25926 1429 ASP A C 1
ATOM 16394 O O . ASP A 1 1466 ? 118.57200 177.88400 201.21300 1.000 52.25926 1429 ASP A O 1
ATOM 16403 N N . PRO A 1 1467 ? 120.02900 179.06300 202.43500 1.000 50.35948 1430 PRO A N 1
ATOM 16404 C CA . PRO A 1 1467 ? 121.08300 178.07700 202.19700 1.000 50.35948 1430 PRO A CA 1
ATOM 16405 C C . PRO A 1 1467 ? 120.71400 176.77500 202.88100 1.000 50.35948 1430 PRO A C 1
ATOM 16406 O O . PRO A 1 1467 ? 120.06300 176.76500 203.92800 1.000 50.35948 1430 PRO A O 1
ATOM 16417 N N . LEU A 1 1468 ? 121.11200 175.66300 202.27400 1.000 41.42820 1431 LEU A N 1
ATOM 16418 C CA . LEU A 1 1468 ? 120.86900 174.38600 202.92000 1.000 41.42820 1431 LEU A CA 1
ATOM 16419 C C . LEU A 1 1468 ? 121.46400 174.42100 204.31900 1.000 41.42820 1431 LEU A C 1
ATOM 16420 O O . LEU A 1 1468 ? 122.62100 174.80400 204.50800 1.000 41.42820 1431 LEU A O 1
ATOM 16436 N N . GLU A 1 1469 ? 120.66200 174.02000 205.30100 1.000 46.85256 1432 GLU A N 1
ATOM 16437 C CA . GLU A 1 1469 ? 121.07500 174.13500 206.69000 1.000 46.85256 1432 GLU A CA 1
ATOM 16438 C C . GLU A 1 1469 ? 122.34900 173.34200 206.93700 1.000 46.85256 1432 GLU A C 1
ATOM 16439 O O . GLU A 1 1469 ? 122.50900 172.22200 206.44500 1.000 46.85256 1432 GLU A O 1
ATOM 16451 N N . GLN A 1 1470 ? 123.26100 173.92800 207.71000 1.000 50.39571 1433 GLN A N 1
ATOM 16452 C CA . GLN A 1 1470 ? 124.50300 173.24000 208.01800 1.000 50.39571 1433 GLN A CA 1
ATOM 16453 C C . GLN A 1 1470 ? 124.29900 172.19800 209.10700 1.000 50.39571 1433 GLN A C 1
ATOM 16454 O O . GLN A 1 1470 ? 125.14000 171.30800 209.26700 1.000 50.39571 1433 GLN A O 1
ATOM 16468 N N . ASP A 1 1471 ? 123.19600 172.29200 209.84500 1.000 46.96662 1434 ASP A N 1
ATOM 16469 C CA . ASP A 1 1471 ? 122.87700 171.38000 210.93100 1.000 46.96662 1434 ASP A CA 1
ATOM 16470 C C . ASP A 1 1471 ? 122.16200 170.13600 210.43000 1.000 46.96662 1434 ASP A C 1
ATOM 16471 O O . ASP A 1 1471 ? 122.03700 169.15900 211.17500 1.000 46.96662 1434 ASP A O 1
ATOM 16480 N N . GLU A 1 1472 ? 121.71400 170.15100 209.17700 1.000 41.92834 1435 GLU A N 1
ATOM 16481 C CA . GLU A 1 1472 ? 120.98900 169.05000 208.56000 1.000 41.92834 1435 GLU A CA 1
ATOM 16482 C C . GLU A 1 1472 ? 121.93500 168.07300 207.88000 1.000 41.92834 1435 GLU A C 1
ATOM 16483 O O . GLU A 1 1472 ? 121.78700 166.85500 208.02400 1.000 41.92834 1435 GLU A O 1
ATOM 16495 N N . LEU A 1 1473 ? 122.93000 168.59500 207.16600 1.000 38.06450 1436 LEU A N 1
ATOM 16496 C CA . LEU A 1 1473 ? 123.98800 167.75400 206.62800 1.000 38.06450 1436 LEU A CA 1
ATOM 16497 C C . LEU A 1 1473 ? 124.81700 167.11100 207.72900 1.000 38.06450 1436 LEU A C 1
ATOM 16498 O O . LEU A 1 1473 ? 125.30300 165.99000 207.55700 1.000 38.06450 1436 LEU A O 1
ATOM 16514 N N . HIS A 1 1474 ? 124.95500 167.77500 208.87500 1.000 39.55565 1437 HIS A N 1
ATOM 16515 C CA . HIS A 1 1474 ? 125.63600 167.16400 210.00900 1.000 39.55565 1437 HIS A CA 1
ATOM 16516 C C . HIS A 1 1474 ? 124.90500 165.91100 210.47900 1.000 39.55565 1437 HIS A C 1
ATOM 16517 O O . HIS A 1 1474 ? 125.48600 164.82000 210.54200 1.000 39.55565 1437 HIS A O 1
ATOM 16530 N N . THR A 1 1475 ? 123.62800 166.05100 210.83300 1.000 38.84597 1438 THR A N 1
ATOM 16531 C CA . THR A 1 1475 ? 122.86700 164.89200 211.28200 1.000 38.84597 1438 THR A CA 1
ATOM 16532 C C . THR A 1 1475 ? 122.76400 163.83400 210.19000 1.000 38.84597 1438 THR A C 1
ATOM 16533 O O . THR A 1 1475 ? 122.72800 162.63100 210.48800 1.000 38.84597 1438 THR A O 1
ATOM 16544 N N . PHE A 1 1476 ? 122.72100 164.25200 208.92400 1.000 31.91509 1439 PHE A N 1
ATOM 16545 C CA . PHE A 1 1476 ? 122.74500 163.28400 207.83600 1.000 31.91509 1439 PHE A CA 1
ATOM 16546 C C . PHE A 1 1476 ? 124.02500 162.46400 207.85700 1.000 31.91509 1439 PHE A C 1
ATOM 16547 O O . PHE A 1 1476 ? 123.98400 161.23500 207.78200 1.000 31.91509 1439 PHE A O 1
ATOM 16564 N N . THR A 1 1477 ? 125.18000 163.13000 207.86400 1.000 34.70702 1440 THR A N 1
ATOM 16565 C CA . THR A 1 1477 ? 126.44100 162.40400 207.89700 1.000 34.70702 1440 THR A CA 1
ATOM 16566 C C . THR A 1 1477 ? 126.56700 161.55600 209.14900 1.000 34.70702 1440 THR A C 1
ATOM 16567 O O . THR A 1 1477 ? 127.30400 160.56500 209.14800 1.000 34.70702 1440 THR A O 1
ATOM 16578 N N . ASP A 1 1478 ? 125.85500 161.92000 210.21100 1.000 35.56883 1441 ASP A N 1
ATOM 16579 C CA . ASP A 1 1478 ? 125.80900 161.07700 211.39800 1.000 35.56883 1441 ASP A CA 1
ATOM 16580 C C . ASP A 1 1478 ? 125.03200 159.78600 211.15200 1.000 35.56883 1441 ASP A C 1
ATOM 16581 O O . ASP A 1 1478 ? 125.51600 158.69300 211.46700 1.000 35.56883 1441 ASP A O 1
ATOM 16590 N N . THR A 1 1479 ? 123.82600 159.88800 210.60100 1.000 35.24253 1442 THR A N 1
ATOM 16591 C CA . THR A 1 1479 ? 122.94500 158.72700 210.47400 1.000 35.24253 1442 THR A CA 1
ATOM 16592 C C . THR A 1 1479 ? 123.07400 157.97000 209.15100 1.000 35.24253 1442 THR A C 1
ATOM 16593 O O . THR A 1 1479 ? 122.38400 156.96300 208.96300 1.000 35.24253 1442 THR A O 1
ATOM 16604 N N . MET A 1 1480 ? 123.91800 158.43200 208.23100 1.000 34.78056 1443 MET A N 1
ATOM 16605 C CA . MET A 1 1480 ? 123.96200 157.87300 206.88100 1.000 34.78056 1443 MET A CA 1
ATOM 16606 C C . MET A 1 1480 ? 124.51800 156.45200 206.80800 1.000 34.78056 1443 MET A C 1
ATOM 16607 O O . MET A 1 1480 ? 124.18100 155.71200 205.87800 1.000 34.78056 1443 MET A O 1
ATOM 16621 N N . LEU A 1 1481 ? 125.35200 156.04500 207.75800 1.000 33.19748 1444 LEU A N 1
ATOM 16622 C CA . LEU A 1 1481 ? 126.02600 154.75400 207.63800 1.000 33.19748 1444 LEU A CA 1
ATOM 16623 C C . LEU A 1 1481 ? 125.10600 153.53900 207.60000 1.000 33.19748 1444 LEU A C 1
ATOM 16624 O O . LEU A 1 1481 ? 125.38500 152.61500 206.81500 1.000 33.19748 1444 LEU A O 1
ATOM 16640 N N . PRO A 1 1482 ? 124.04300 153.45300 208.39300 1.000 31.87481 1445 PRO A N 1
ATOM 16641 C CA . PRO A 1 1482 ? 123.05000 152.39000 208.17000 1.000 31.87481 1445 PRO A CA 1
ATOM 16642 C C . PRO A 1 1482 ? 122.56300 152.25900 206.73700 1.000 31.87481 1445 PRO A C 1
ATOM 16643 O O . PRO A 1 1482 ? 122.44400 151.13600 206.22800 1.000 31.87481 1445 PRO A O 1
ATOM 16654 N N . GLY A 1 1483 ? 122.38900 153.36900 206.03100 1.000 30.07983 1446 GLY A N 1
ATOM 16655 C CA . GLY A 1 1483 ? 121.98700 153.30100 204.64300 1.000 30.07983 1446 GLY A CA 1
ATOM 16656 C C . GLY A 1 1483 ? 123.10600 152.88900 203.72000 1.000 30.07983 1446 GLY A C 1
ATOM 16657 O O . GLY A 1 1483 ? 122.88600 152.14100 202.76500 1.000 30.07983 1446 GLY A O 1
ATOM 16661 N N . CYS A 1 1484 ? 124.30900 153.39300 203.97400 1.000 30.34330 1447 CYS A N 1
ATOM 16662 C CA . CYS A 1 1484 ? 125.46000 152.96300 203.19400 1.000 30.34330 1447 CYS A CA 1
ATOM 16663 C C . CYS A 1 1484 ? 125.63400 151.44800 203.25900 1.000 30.34330 1447 CYS A C 1
ATOM 16664 O O . CYS A 1 1484 ? 125.79900 150.78500 202.22900 1.000 30.34330 1447 CYS A O 1
ATOM 16672 N N . PHE A 1 1485 ? 125.56600 150.87500 204.46200 1.000 31.61963 1448 PHE A N 1
ATOM 16673 C CA . PHE A 1 1485 ? 125.70400 149.42600 204.57900 1.000 31.61963 1448 PHE A CA 1
ATOM 16674 C C . PHE A 1 1485 ? 124.48400 148.66500 204.07100 1.000 31.61963 1448 PHE A C 1
ATOM 16675 O O . PHE A 1 1485 ? 124.62700 147.53800 203.58400 1.000 31.61963 1448 PHE A O 1
ATOM 16692 N N . HIS A 1 1486 ? 123.29300 149.26200 204.10900 1.000 33.06982 1449 HIS A N 1
ATOM 16693 C CA . HIS A 1 1486 ? 122.17000 148.65300 203.40300 1.000 33.06982 1449 HIS A CA 1
ATOM 16694 C C . HIS A 1 1486 ? 122.42900 148.57300 201.90200 1.000 33.06982 1449 HIS A C 1
ATOM 16695 O O . HIS A 1 1486 ? 122.14000 147.55200 201.26700 1.000 33.06982 1449 HIS A O 1
ATOM 16708 N N . LEU A 1 1487 ? 122.96600 149.64400 201.31600 1.000 30.30003 1450 LEU A N 1
ATOM 16709 C CA . LEU A 1 1487 ? 123.32100 149.62100 199.89900 1.000 30.30003 1450 LEU A CA 1
ATOM 16710 C C . LEU A 1 1487 ? 124.41500 148.60800 199.59800 1.000 30.30003 1450 LEU A C 1
ATOM 16711 O O . LEU A 1 1487 ? 124.41000 147.97700 198.53500 1.000 30.30003 1450 LEU A O 1
ATOM 16727 N N . LEU A 1 1488 ? 125.36000 148.43500 200.52000 1.000 29.68413 1451 LEU A N 1
ATOM 16728 C CA . LEU A 1 1488 ? 126.40500 147.44000 200.30300 1.000 29.68413 1451 LEU A CA 1
ATOM 16729 C C . LEU A 1 1488 ? 125.87200 146.02400 200.43400 1.000 29.68413 1451 LEU A C 1
ATOM 16730 O O . LEU A 1 1488 ? 126.40700 145.10200 199.81000 1.000 29.68413 1451 LEU A O 1
ATOM 16746 N N . ASP A 1 1489 ? 124.82300 145.82800 201.22600 1.000 30.74760 1452 ASP A N 1
ATOM 16747 C CA . ASP A 1 1489 ? 124.18500 144.52000 201.27000 1.000 30.74760 1452 ASP A CA 1
ATOM 16748 C C . ASP A 1 1489 ? 123.34500 144.25800 200.02600 1.000 30.74760 1452 ASP A C 1
ATOM 16749 O O . ASP A 1 1489 ? 123.31900 143.13100 199.52000 1.000 30.74760 1452 ASP A O 1
ATOM 16758 N N . GLU A 1 1490 ? 122.64400 145.27600 199.52600 1.000 32.51461 1453 GLU A N 1
ATOM 16759 C CA . GLU A 1 1490 ? 121.76900 145.08000 198.37500 1.000 32.51461 1453 GLU A CA 1
ATOM 16760 C C . GLU A 1 1490 ? 122.50400 145.17700 197.04200 1.000 32.51461 1453 GLU A C 1
ATOM 16761 O O . GLU A 1 1490 ? 122.24100 144.38200 196.13400 1.000 32.51461 1453 GLU A O 1
ATOM 16773 N N . LEU A 1 1491 ? 123.42100 146.13300 196.89500 1.000 31.46007 1454 LEU A N 1
ATOM 16774 C CA . LEU A 1 1491 ? 123.95600 146.51500 195.58600 1.000 31.46007 1454 LEU A CA 1
ATOM 16775 C C . LEU A 1 1491 ? 125.46000 146.72700 195.68600 1.000 31.46007 1454 LEU A C 1
ATOM 16776 O O . LEU A 1 1491 ? 125.95900 147.85000 195.56400 1.000 31.46007 1454 LEU A O 1
ATOM 16792 N N . PRO A 1 1492 ? 126.21100 145.65800 195.92400 1.000 29.59651 1455 PRO A N 1
ATOM 16793 C CA . PRO A 1 1492 ? 127.66200 145.77700 196.12000 1.000 29.59651 1455 PRO A CA 1
ATOM 16794 C C . PRO A 1 1492 ? 128.41300 146.71900 195.18800 1.000 29.59651 1455 PRO A C 1
ATOM 16795 O O . PRO A 1 1492 ? 129.34100 147.40800 195.62700 1.000 29.59651 1455 PRO A O 1
ATOM 16806 N N . ASP A 1 1493 ? 128.01100 146.80000 193.92000 1.000 29.97443 1456 ASP A N 1
ATOM 16807 C CA . ASP A 1 1493 ? 128.78900 147.59100 192.97400 1.000 29.97443 1456 ASP A CA 1
ATOM 16808 C C . ASP A 1 1493 ? 128.77000 149.07900 193.27900 1.000 29.97443 1456 ASP A C 1
ATOM 16809 O O . ASP A 1 1493 ? 129.57100 149.82200 192.70200 1.000 29.97443 1456 ASP A O 1
ATOM 16818 N N . THR A 1 1494 ? 127.88300 149.53100 194.15800 1.000 27.97610 1457 THR A N 1
ATOM 16819 C CA . THR A 1 1494 ? 127.85500 150.92400 194.57100 1.000 27.97610 1457 THR A CA 1
ATOM 16820 C C . THR A 1 1494 ? 128.97300 151.28000 195.54000 1.000 27.97610 1457 THR A C 1
ATOM 16821 O O . THR A 1 1494 ? 129.18500 152.46600 195.80100 1.000 27.97610 1457 THR A O 1
ATOM 16832 N N . VAL A 1 1495 ? 129.66100 150.28400 196.09900 1.000 28.57412 1458 VAL A N 1
ATOM 16833 C CA . VAL A 1 1495 ? 130.62200 150.51500 197.17600 1.000 28.57412 1458 VAL A CA 1
ATOM 16834 C C . VAL A 1 1495 ? 131.68200 151.55900 196.84100 1.000 28.57412 1458 VAL A C 1
ATOM 16835 O O . VAL A 1 1495 ? 132.06400 152.35800 197.70600 1.000 28.57412 1458 VAL A O 1
ATOM 16848 N N . TYR A 1 1496 ? 132.03900 151.69400 195.56700 1.000 27.77784 1459 TYR A N 1
ATOM 16849 C CA . TYR A 1 1496 ? 133.06700 152.66400 195.20400 1.000 27.77784 1459 TYR A CA 1
ATOM 16850 C C . TYR A 1 1496 ? 132.59000 154.08900 195.39700 1.000 27.77784 1459 TYR A C 1
ATOM 16851 O O . TYR A 1 1496 ? 133.40300 154.98300 195.65700 1.000 27.77784 1459 TYR A O 1
ATOM 16869 N N . ARG A 1 1497 ? 131.29600 154.32600 195.26400 1.000 30.41596 1460 ARG A N 1
ATOM 16870 C CA . ARG A 1 1497 ? 130.75800 155.65500 195.47300 1.000 30.41596 1460 ARG A CA 1
ATOM 16871 C C . ARG A 1 1497 ? 130.48300 155.90400 196.94500 1.000 30.41596 1460 ARG A C 1
ATOM 16872 O O . ARG A 1 1497 ? 130.67200 157.03300 197.41700 1.000 30.41596 1460 ARG A O 1
ATOM 16893 N N . VAL A 1 1498 ? 130.30900 154.83100 197.71700 1.000 27.87610 1461 VAL A N 1
ATOM 16894 C CA . VAL A 1 1498 ? 130.08800 154.96800 199.15000 1.000 27.87610 1461 VAL A CA 1
ATOM 16895 C C . VAL A 1 1498 ? 131.36700 155.33500 199.86400 1.000 27.87610 1461 VAL A C 1
ATOM 16896 O O . VAL A 1 1498 ? 131.38300 156.25800 200.68700 1.000 27.87610 1461 VAL A O 1
ATOM 16909 N N . CYS A 1 1499 ? 132.47300 154.70600 199.49400 1.000 29.27855 1462 CYS A N 1
ATOM 16910 C CA . CYS A 1 1499 ? 133.75400 155.20600 199.95400 1.000 29.27855 1462 CYS A CA 1
ATOM 16911 C C . CYS A 1 1499 ? 133.85600 156.70000 199.70700 1.000 29.27855 1462 CYS A C 1
ATOM 16912 O O . CYS A 1 1499 ? 134.11600 157.47400 200.63700 1.000 29.27855 1462 CYS A O 1
ATOM 16920 N N . ASP A 1 1500 ? 133.54500 157.14600 198.49000 1.000 29.02113 1463 ASP A N 1
ATOM 16921 C CA . ASP A 1 1500 ? 133.71100 158.56600 198.23300 1.000 29.02113 1463 ASP A CA 1
ATOM 16922 C C . ASP A 1 1500 ? 132.75300 159.39400 199.07100 1.000 29.02113 1463 ASP A C 1
ATOM 16923 O O . ASP A 1 1500 ? 133.17700 160.36400 199.71300 1.000 29.02113 1463 ASP A O 1
ATOM 16932 N N . LEU A 1 1501 ? 131.53800 158.89500 199.28900 1.000 26.82020 1464 LEU A N 1
ATOM 16933 C CA . LEU A 1 1501 ? 130.64400 159.60800 200.18800 1.000 26.82020 1464 LEU A CA 1
ATOM 16934 C C . LEU A 1 1501 ? 131.20200 159.64500 201.59200 1.000 26.82020 1464 LEU A C 1
ATOM 16935 O O . LEU A 1 1501 ? 131.31100 160.72000 202.19800 1.000 26.82020 1464 LEU A O 1
ATOM 16951 N N . ILE A 1 1502 ? 131.70600 158.51500 202.06400 1.000 30.46804 1465 ILE A N 1
ATOM 16952 C CA . ILE A 1 1502 ? 132.26500 158.49200 203.40200 1.000 30.46804 1465 ILE A CA 1
ATOM 16953 C C . ILE A 1 1502 ? 133.45800 159.42200 203.47400 1.000 30.46804 1465 ILE A C 1
ATOM 16954 O O . ILE A 1 1502 ? 133.56900 160.24300 204.39400 1.000 30.46804 1465 ILE A O 1
ATOM 16970 N N . MET A 1 1503 ? 134.28200 159.42300 202.43000 1.000 31.66888 1466 MET A N 1
ATOM 16971 C CA . MET A 1 1503 ? 135.43400 160.30700 202.44300 1.000 31.66888 1466 MET A CA 1
ATOM 16972 C C . MET A 1 1503 ? 135.02100 161.76500 202.49400 1.000 31.66888 1466 MET A C 1
ATOM 16973 O O . MET A 1 1503 ? 135.57900 162.53700 203.28500 1.000 31.66888 1466 MET A O 1
ATOM 16987 N N . THR A 1 1504 ? 133.93600 162.12900 201.81800 1.000 30.05013 1467 THR A N 1
ATOM 16988 C CA . THR A 1 1504 ? 133.54500 163.52400 201.92000 1.000 30.05013 1467 THR A CA 1
ATOM 16989 C C . THR A 1 1504 ? 132.95000 163.83400 203.27700 1.000 30.05013 1467 THR A C 1
ATOM 16990 O O . THR A 1 1504 ? 133.33400 164.83800 203.89200 1.000 30.05013 1467 THR A O 1
ATOM 17001 N N . ALA A 1 1505 ? 132.22600 162.88800 203.86800 1.000 31.02372 1468 ALA A N 1
ATOM 17002 C CA . ALA A 1 1505 ? 131.77700 163.13300 205.22600 1.000 31.02372 1468 ALA A CA 1
ATOM 17003 C C . ALA A 1 1505 ? 132.95800 163.20500 206.16500 1.000 31.02372 1468 ALA A C 1
ATOM 17004 O O . ALA A 1 1505 ? 133.01500 164.09800 207.02000 1.000 31.02372 1468 ALA A O 1
ATOM 17011 N N . ILE A 1 1506 ? 134.00100 162.43900 205.87500 1.000 32.58621 1469 ILE A N 1
ATOM 17012 C CA . ILE A 1 1506 ? 135.18400 162.50200 206.71000 1.000 32.58621 1469 ILE A CA 1
ATOM 17013 C C . ILE A 1 1506 ? 135.85300 163.84800 206.51900 1.000 32.58621 1469 ILE A C 1
ATOM 17014 O O . ILE A 1 1506 ? 136.22300 164.52000 207.48700 1.000 32.58621 1469 ILE A O 1
ATOM 17030 N N . LYS A 1 1507 ? 136.02900 164.26100 205.27000 1.000 31.94489 1470 LYS A N 1
ATOM 17031 C CA . LYS A 1 1507 ? 136.65500 165.54800 205.04700 1.000 31.94489 1470 LYS A CA 1
ATOM 17032 C C . LYS A 1 1507 ? 135.76400 166.69700 205.50000 1.000 31.94489 1470 LYS A C 1
ATOM 17033 O O . LYS A 1 1507 ? 136.25500 167.82200 205.63100 1.000 31.94489 1470 LYS A O 1
ATOM 17052 N N . ARG A 1 1508 ? 134.47000 166.45200 205.74400 1.000 35.95305 1471 ARG A N 1
ATOM 17053 C CA . ARG A 1 1508 ? 133.69600 167.45000 206.47600 1.000 35.95305 1471 ARG A CA 1
ATOM 17054 C C . ARG A 1 1508 ? 133.96500 167.42300 207.97200 1.000 35.95305 1471 ARG A C 1
ATOM 17055 O O . ARG A 1 1508 ? 134.13100 168.47800 208.59400 1.000 35.95305 1471 ARG A O 1
ATOM 17076 N N . ASN A 1 1509 ? 134.01900 166.23800 208.56100 1.000 34.75684 1472 ASN A N 1
ATOM 17077 C CA . ASN A 1 1509 ? 134.09500 166.09500 210.00300 1.000 34.75684 1472 ASN A CA 1
ATOM 17078 C C . ASN A 1 1509 ? 135.52400 165.80800 210.45200 1.000 34.75684 1472 ASN A C 1
ATOM 17079 O O . ASN A 1 1509 ? 136.45500 165.69700 209.65200 1.000 34.75684 1472 ASN A O 1
ATOM 17090 N N . GLY A 1 1510 ? 135.69300 165.70000 211.76400 1.000 42.12021 1473 GLY A N 1
ATOM 17091 C CA . GLY A 1 1510 ? 136.99400 165.47000 212.34500 1.000 42.12021 1473 GLY A CA 1
ATOM 17092 C C . GLY A 1 1510 ? 137.41500 164.01700 212.34500 1.000 42.12021 1473 GLY A C 1
ATOM 17093 O O . GLY A 1 1510 ? 136.68600 163.10800 211.94800 1.000 42.12021 1473 GLY A O 1
ATOM 17097 N N . ALA A 1 1511 ? 138.64900 163.81100 212.80500 1.000 43.27342 1474 ALA A N 1
ATOM 17098 C CA . ALA A 1 1511 ? 139.16600 162.46600 213.02100 1.000 43.27342 1474 ALA A CA 1
ATOM 17099 C C . ALA A 1 1511 ? 138.31900 161.68100 214.01000 1.000 43.27342 1474 ALA A C 1
ATOM 17100 O O . ALA A 1 1511 ? 138.27200 160.45100 213.94000 1.000 43.27342 1474 ALA A O 1
ATOM 17107 N N . ASP A 1 1512 ? 137.67800 162.35700 214.96200 1.000 46.28200 1475 ASP A N 1
ATOM 17108 C CA . ASP A 1 1512 ? 136.74200 161.67300 215.84700 1.000 46.28200 1475 ASP A CA 1
ATOM 17109 C C . ASP A 1 1512 ? 135.59900 161.00200 215.09400 1.000 46.28200 1475 ASP A C 1
ATOM 17110 O O . ASP A 1 1512 ? 134.98900 160.06800 215.62400 1.000 46.28200 1475 ASP A O 1
ATOM 17119 N N . TYR A 1 1513 ? 135.29600 161.45100 213.87800 1.000 35.92781 1476 TYR A N 1
ATOM 17120 C CA . TYR A 1 1513 ? 134.30500 160.81000 213.02000 1.000 35.92781 1476 TYR A CA 1
ATOM 17121 C C . TYR A 1 1513 ? 134.91800 159.77000 212.08900 1.000 35.92781 1476 TYR A C 1
ATOM 17122 O O . TYR A 1 1513 ? 134.31700 158.71400 211.84900 1.000 35.92781 1476 TYR A O 1
ATOM 17140 N N . ARG A 1 1514 ? 136.11800 160.04700 211.58000 1.000 37.10539 1477 ARG A N 1
ATOM 17141 C CA . ARG A 1 1514 ? 136.86700 159.04400 210.83400 1.000 37.10539 1477 ARG A CA 1
ATOM 17142 C C . ARG A 1 1514 ? 137.06000 157.77500 211.65200 1.000 37.10539 1477 ARG A C 1
ATOM 17143 O O . ARG A 1 1514 ? 136.85900 156.66100 211.15500 1.000 37.10539 1477 ARG A O 1
ATOM 17164 N N . ASP A 1 1515 ? 137.45300 157.93100 212.91300 1.000 38.88816 1478 ASP A N 1
ATOM 17165 C CA . ASP A 1 1515 ? 137.65100 156.78500 213.78700 1.000 38.88816 1478 ASP A CA 1
ATOM 17166 C C . ASP A 1 1515 ? 136.35800 156.01100 213.99600 1.000 38.88816 1478 ASP A C 1
ATOM 17167 O O . ASP A 1 1515 ? 136.35900 154.77900 213.97000 1.000 38.88816 1478 ASP A O 1
ATOM 17176 N N . MET A 1 1516 ? 135.25100 156.71200 214.23800 1.000 37.39686 1479 MET A N 1
ATOM 17177 C CA . MET A 1 1516 ? 133.97700 156.03000 214.43500 1.000 37.39686 1479 MET A CA 1
ATOM 17178 C C . MET A 1 1516 ? 133.59000 155.22100 213.20400 1.000 37.39686 1479 MET A C 1
ATOM 17179 O O . MET A 1 1516 ? 133.21100 154.04500 213.31100 1.000 37.39686 1479 MET A O 1
ATOM 17193 N N . ILE A 1 1517 ? 133.75000 155.81100 212.02000 1.000 33.65191 1480 ILE A N 1
ATOM 17194 C CA . ILE A 1 1517 ? 133.45100 155.09500 210.78100 1.000 33.65191 1480 ILE A CA 1
ATOM 17195 C C . ILE A 1 1517 ? 134.32200 153.85500 210.66400 1.000 33.65191 1480 ILE A C 1
ATOM 17196 O O . ILE A 1 1517 ? 133.83400 152.75000 210.39000 1.000 33.65191 1480 ILE A O 1
ATOM 17212 N N . LEU A 1 1518 ? 135.63100 154.03100 210.81300 1.000 32.85847 1481 LEU A N 1
ATOM 17213 C CA . LEU A 1 1518 ? 136.55100 152.93800 210.55000 1.000 32.85847 1481 LEU A CA 1
ATOM 17214 C C . LEU A 1 1518 ? 136.37400 151.82700 211.56900 1.000 32.85847 1481 LEU A C 1
ATOM 17215 O O . LEU A 1 1518 ? 136.41200 150.64600 211.21600 1.000 32.85847 1481 LEU A O 1
ATOM 17231 N N . LYS A 1 1519 ? 136.13800 152.18200 212.83000 1.000 33.87409 1482 LYS A N 1
ATOM 17232 C CA . LYS A 1 1519 ? 135.90000 151.17800 213.85500 1.000 33.87409 1482 LYS A CA 1
ATOM 17233 C C . LYS A 1 1519 ? 134.58100 150.45000 213.64400 1.000 33.87409 1482 LYS A C 1
ATOM 17234 O O . LYS A 1 1519 ? 134.48100 149.26200 213.96000 1.000 33.87409 1482 LYS A O 1
ATOM 17253 N N . GLN A 1 1520 ? 133.58600 151.10400 213.04400 1.000 34.26129 1483 GLN A N 1
ATOM 17254 C CA . GLN A 1 1520 ? 132.33000 150.40400 212.79500 1.000 34.26129 1483 GLN A CA 1
ATOM 17255 C C . GLN A 1 1520 ? 132.44100 149.44900 211.61200 1.000 34.26129 1483 GLN A C 1
ATOM 17256 O O . GLN A 1 1520 ? 131.98000 148.30200 211.68200 1.000 34.26129 1483 GLN A O 1
ATOM 17270 N N . VAL A 1 1521 ? 133.05700 149.90700 210.52300 1.000 30.77116 1484 VAL A N 1
ATOM 17271 C CA . VAL A 1 1521 ? 133.39200 149.01100 209.41800 1.000 30.77116 1484 VAL A CA 1
ATOM 17272 C C . VAL A 1 1521 ? 134.21400 147.82400 209.90400 1.000 30.77116 1484 VAL A C 1
ATOM 17273 O O . VAL A 1 1521 ? 133.96300 146.67200 209.52300 1.000 30.77116 1484 VAL A O 1
ATOM 17286 N N . VAL A 1 1522 ? 135.21400 148.08700 210.74600 1.000 32.27686 1485 VAL A N 1
ATOM 17287 C CA . VAL A 1 1522 ? 136.05900 147.02000 211.26100 1.000 32.27686 1485 VAL A CA 1
ATOM 17288 C C . VAL A 1 1522 ? 135.29200 146.07500 212.17100 1.000 32.27686 1485 VAL A C 1
ATOM 17289 O O . VAL A 1 1522 ? 135.56400 144.87700 212.17500 1.000 32.27686 1485 VAL A O 1
ATOM 17302 N N . ASN A 1 1523 ? 134.32700 146.57000 212.94900 1.000 33.80702 1486 ASN A N 1
ATOM 17303 C CA . ASN A 1 1523 ? 133.51000 145.65800 213.74400 1.000 33.80702 1486 ASN A CA 1
ATOM 17304 C C . ASN A 1 1523 ? 132.60000 144.79700 212.87700 1.000 33.80702 1486 ASN A C 1
ATOM 17305 O O . ASN A 1 1523 ? 132.38400 143.61500 213.18600 1.000 33.80702 1486 ASN A O 1
ATOM 17316 N N . GLN A 1 1524 ? 132.11700 145.34000 211.76100 1.000 34.00489 1487 GLN A N 1
ATOM 17317 C CA . GLN A 1 1524 ? 131.32800 144.53000 210.83800 1.000 34.00489 1487 GLN A CA 1
ATOM 17318 C C . GLN A 1 1524 ? 132.18200 143.42500 210.23300 1.000 34.00489 1487 GLN A C 1
ATOM 17319 O O . GLN A 1 1524 ? 131.79200 142.24700 210.22200 1.000 34.00489 1487 GLN A O 1
ATOM 17333 N N . VAL A 1 1525 ? 133.37100 143.79100 209.75500 1.000 32.56693 1488 VAL A N 1
ATOM 17334 C CA . VAL A 1 1525 ? 134.31700 142.80300 209.24900 1.000 32.56693 1488 VAL A CA 1
ATOM 17335 C C . VAL A 1 1525 ? 134.65200 141.78600 210.33000 1.000 32.56693 1488 VAL A C 1
ATOM 17336 O O . VAL A 1 1525 ? 134.75400 140.58700 210.06200 1.000 32.56693 1488 VAL A O 1
ATOM 17349 N N . TRP A 1 1526 ? 134.84100 142.25000 211.56300 1.000 36.08393 1489 TRP A N 1
ATOM 17350 C CA . TRP A 1 1526 ? 135.24300 141.37300 212.65300 1.000 36.08393 1489 TRP A CA 1
ATOM 17351 C C . TRP A 1 1526 ? 134.20400 140.29100 212.88700 1.000 36.08393 1489 TRP A C 1
ATOM 17352 O O . TRP A 1 1526 ? 134.53200 139.10200 212.95000 1.000 36.08393 1489 TRP A O 1
ATOM 17373 N N . GLU A 1 1527 ? 132.93900 140.68500 213.03200 1.000 36.66713 1490 GLU A N 1
ATOM 17374 C CA . GLU A 1 1527 ? 131.91400 139.68200 213.30400 1.000 36.66713 1490 GLU A CA 1
ATOM 17375 C C . GLU A 1 1527 ? 131.67100 138.78100 212.09700 1.000 36.66713 1490 GLU A C 1
ATOM 17376 O O . GLU A 1 1527 ? 131.50000 137.56700 212.25600 1.000 36.66713 1490 GLU A O 1
ATOM 17388 N N . ALA A 1 1528 ? 131.70000 139.33300 210.88100 1.000 36.58454 1491 ALA A N 1
ATOM 17389 C CA . ALA A 1 1528 ? 131.52000 138.48000 209.70900 1.000 36.58454 1491 ALA A CA 1
ATOM 17390 C C . ALA A 1 1528 ? 132.66600 137.48800 209.54200 1.000 36.58454 1491 ALA A C 1
ATOM 17391 O O . ALA A 1 1528 ? 132.43700 136.31500 209.20500 1.000 36.58454 1491 ALA A O 1
ATOM 17398 N N . ALA A 1 1529 ? 133.87200 137.88400 209.93400 1.000 35.55343 1492 ALA A N 1
ATOM 17399 C CA . ALA A 1 1529 ? 135.00700 136.98400 209.84200 1.000 35.55343 1492 ALA A CA 1
ATOM 17400 C C . ALA A 1 1529 ? 134.95800 135.94000 210.93600 1.000 35.55343 1492 ALA A C 1
ATOM 17401 O O . ALA A 1 1529 ? 135.31200 134.78600 210.69600 1.000 35.55343 1492 ALA A O 1
ATOM 17408 N N . ASP A 1 1530 ? 134.57500 136.31900 212.15000 1.000 38.53275 1493 ASP A N 1
ATOM 17409 C CA . ASP A 1 1530 ? 134.58000 135.33000 213.21500 1.000 38.53275 1493 ASP A CA 1
ATOM 17410 C C . ASP A 1 1530 ? 133.45400 134.32600 213.02700 1.000 38.53275 1493 ASP A C 1
ATOM 17411 O O . ASP A 1 1530 ? 133.60300 133.15400 213.38900 1.000 38.53275 1493 ASP A O 1
ATOM 17420 N N . VAL A 1 1531 ? 132.33300 134.75300 212.43800 1.000 39.48403 1494 VAL A N 1
ATOM 17421 C CA . VAL A 1 1531 ? 131.29700 133.79700 212.06900 1.000 39.48403 1494 VAL A CA 1
ATOM 17422 C C . VAL A 1 1531 ? 131.72200 132.88700 210.92300 1.000 39.48403 1494 VAL A C 1
ATOM 17423 O O . VAL A 1 1531 ? 131.33600 131.71200 210.89400 1.000 39.48403 1494 VAL A O 1
ATOM 17436 N N . LEU A 1 1532 ? 132.50300 133.38200 209.95700 1.000 39.25126 1495 LEU A N 1
ATOM 17437 C CA . LEU A 1 1532 ? 133.02500 132.45400 208.95400 1.000 39.25126 1495 LEU A CA 1
ATOM 17438 C C . LEU A 1 1532 ? 134.12300 131.54700 209.49800 1.000 39.25126 1495 LEU A C 1
ATOM 17439 O O . LEU A 1 1532 ? 134.27300 130.41300 209.03300 1.000 39.25126 1495 LEU A O 1
ATOM 17455 N N . ILE A 1 1533 ? 134.89700 132.02000 210.47300 1.000 38.33161 1496 ILE A N 1
ATOM 17456 C CA . ILE A 1 1533 ? 135.83600 131.15500 211.17600 1.000 38.33161 1496 ILE A CA 1
ATOM 17457 C C . ILE A 1 1533 ? 135.09500 130.06800 211.93600 1.000 38.33161 1496 ILE A C 1
ATOM 17458 O O . ILE A 1 1533 ? 135.55900 128.92500 212.02800 1.000 38.33161 1496 ILE A O 1
ATOM 17474 N N . LYS A 1 1534 ? 133.93500 130.40200 212.49100 1.000 41.76255 1497 LYS A N 1
ATOM 17475 C CA . LYS A 1 1534 ? 133.08900 129.39200 213.10100 1.000 41.76255 1497 LYS A CA 1
ATOM 17476 C C . LYS A 1 1534 ? 132.30300 128.59600 212.07100 1.000 41.76255 1497 LYS A C 1
ATOM 17477 O O . LYS A 1 1534 ? 131.72400 127.56100 212.41900 1.000 41.76255 1497 LYS A O 1
ATOM 17496 N N . ALA A 1 1535 ? 132.27100 129.05300 210.82100 1.000 43.80313 1498 ALA A N 1
ATOM 17497 C CA . ALA A 1 1535 ? 131.57900 128.34100 209.75800 1.000 43.80313 1498 ALA A CA 1
ATOM 17498 C C . ALA A 1 1535 ? 132.42200 127.23500 209.14900 1.000 43.80313 1498 ALA A C 1
ATOM 17499 O O . ALA A 1 1535 ? 131.90200 126.46000 208.34000 1.000 43.80313 1498 ALA A O 1
ATOM 17506 N N . ALA A 1 1536 ? 133.69600 127.12800 209.53500 1.000 49.17412 1499 ALA A N 1
ATOM 17507 C CA . ALA A 1 1536 ? 134.62600 126.21000 208.89000 1.000 49.17412 1499 ALA A CA 1
ATOM 17508 C C . ALA A 1 1536 ? 135.34900 125.34600 209.90900 1.000 49.17412 1499 ALA A C 1
ATOM 17509 O O . ALA A 1 1536 ? 136.41900 124.80600 209.61000 1.000 49.17412 1499 ALA A O 1
ATOM 17516 N N . LEU A 1 1537 ? 134.79700 125.21500 211.10400 1.000 57.04138 1500 LEU A N 1
ATOM 17517 C CA . LEU A 1 1537 ? 135.34200 124.26400 212.04800 1.000 57.04138 1500 LEU A CA 1
ATOM 17518 C C . LEU A 1 1537 ? 135.18400 122.87000 211.45100 1.000 57.04138 1500 LEU A C 1
ATOM 17519 O O . LEU A 1 1537 ? 134.13100 122.56400 210.87800 1.000 57.04138 1500 LEU A O 1
ATOM 17535 N N . PRO A 1 1538 ? 136.19600 122.00800 211.53500 1.000 67.88691 1501 PRO A N 1
ATOM 17536 C CA . PRO A 1 1538 ? 136.09100 120.72300 210.83600 1.000 67.88691 1501 PRO A CA 1
ATOM 17537 C C . PRO A 1 1538 ? 134.85400 119.96400 211.29200 1.000 67.88691 1501 PRO A C 1
ATOM 17538 O O . PRO A 1 1538 ? 134.50800 119.94700 212.47500 1.000 67.88691 1501 PRO A O 1
ATOM 17549 N N . LEU A 1 1539 ? 134.18600 119.33700 210.32500 1.000 83.28954 1502 LEU A N 1
ATOM 17550 C CA . LEU A 1 1539 ? 132.90100 118.67500 210.54800 1.000 83.28954 1502 LEU A CA 1
ATOM 17551 C C . LEU A 1 1539 ? 133.12700 117.25100 211.04600 1.000 83.28954 1502 LEU A C 1
ATOM 17552 O O . LEU A 1 1539 ? 133.10100 116.27400 210.29400 1.000 83.28954 1502 LEU A O 1
ATOM 17568 N N . THR A 1 1540 ? 133.35500 117.14500 212.35400 1.000 91.52183 1503 THR A N 1
ATOM 17569 C CA . THR A 1 1540 ? 133.60300 115.84500 212.96600 1.000 91.52183 1503 THR A CA 1
ATOM 17570 C C . THR A 1 1540 ? 132.34200 114.98400 213.00900 1.000 91.52183 1503 THR A C 1
ATOM 17571 O O . THR A 1 1540 ? 132.37700 113.80300 212.64600 1.000 91.52183 1503 THR A O 1
ATOM 17582 N N . THR A 1 1541 ? 131.21400 115.55300 213.44700 1.000 99.10828 1504 THR A N 1
ATOM 17583 C CA . THR A 1 1541 ? 130.04400 114.73300 213.74400 1.000 99.10828 1504 THR A CA 1
ATOM 17584 C C . THR A 1 1541 ? 129.19200 114.39200 212.52600 1.000 99.10828 1504 THR A C 1
ATOM 17585 O O . THR A 1 1541 ? 128.30300 113.54300 212.64300 1.000 99.10828 1504 THR A O 1
ATOM 17596 N N . SER A 1 1542 ? 129.42600 115.01400 211.37300 1.000 101.52537 1505 SER A N 1
ATOM 17597 C CA . SER A 1 1542 ? 128.73500 114.66500 210.13500 1.000 101.52537 1505 SER A CA 1
ATOM 17598 C C . SER A 1 1542 ? 127.27400 115.11100 210.09300 1.000 101.52537 1505 SER A C 1
ATOM 17599 O O . SER A 1 1542 ? 126.49200 114.56600 209.30700 1.000 101.52537 1505 SER A O 1
ATOM 17607 N N . ASP A 1 1543 ? 126.86000 116.08300 210.91100 1.000 101.98552 1506 ASP A N 1
ATOM 17608 C CA . ASP A 1 1543 ? 125.44500 116.45100 210.92500 1.000 101.98552 1506 ASP A CA 1
ATOM 17609 C C . ASP A 1 1543 ? 125.02600 117.02900 209.57900 1.000 101.98552 1506 ASP A C 1
ATOM 17610 O O . ASP A 1 1543 ? 123.93300 116.74000 209.07900 1.000 101.98552 1506 ASP A O 1
ATOM 17619 N N . THR A 1 1544 ? 125.88500 117.84600 208.98400 1.000 94.13040 1507 THR A N 1
ATOM 17620 C CA . THR A 1 1544 ? 125.72600 118.37100 207.63900 1.000 94.13040 1507 THR A CA 1
ATOM 17621 C C . THR A 1 1544 ? 126.45000 117.43400 206.67600 1.000 94.13040 1507 THR A C 1
ATOM 17622 O O . THR A 1 1544 ? 127.16600 116.52300 207.09100 1.000 94.13040 1507 THR A O 1
ATOM 17633 N N . LYS A 1 1545 ? 126.21300 117.61700 205.37700 1.000 88.70170 1508 LYS A N 1
ATOM 17634 C CA . LYS A 1 1545 ? 126.78500 116.69400 204.39800 1.000 88.70170 1508 LYS A CA 1
ATOM 17635 C C . LYS A 1 1545 ? 128.30400 116.62400 204.50400 1.000 88.70170 1508 LYS A C 1
ATOM 17636 O O . LYS A 1 1545 ? 128.89200 115.54900 204.33800 1.000 88.70170 1508 LYS A O 1
ATOM 17655 N N . THR A 1 1546 ? 128.95700 117.74900 204.77500 1.000 89.10190 1509 THR A N 1
ATOM 17656 C CA . THR A 1 1546 ? 130.40100 117.84400 204.99300 1.000 89.10190 1509 THR A CA 1
ATOM 17657 C C . THR A 1 1546 ? 131.14400 117.80600 203.66700 1.000 89.10190 1509 THR A C 1
ATOM 17658 O O . THR A 1 1546 ? 132.37800 117.67600 203.66500 1.000 89.10190 1509 THR A O 1
ATOM 17669 N N . VAL A 1 1547 ? 130.44300 117.90600 202.54100 1.000 84.05708 1510 VAL A N 1
ATOM 17670 C CA . VAL A 1 1547 ? 131.09900 117.84400 201.24400 1.000 84.05708 1510 VAL A CA 1
ATOM 17671 C C . VAL A 1 1547 ? 130.60100 119.01400 200.41000 1.000 84.05708 1510 VAL A C 1
ATOM 17672 O O . VAL A 1 1547 ? 131.34900 119.95700 200.14800 1.000 84.05708 1510 VAL A O 1
ATOM 17685 N N . SER A 1 1548 ? 129.33800 118.98000 199.99400 1.000 83.09839 1511 SER A N 1
ATOM 17686 C CA . SER A 1 1548 ? 128.84800 120.03300 199.11300 1.000 83.09839 1511 SER A CA 1
ATOM 17687 C C . SER A 1 1548 ? 128.40200 121.24700 199.91800 1.000 83.09839 1511 SER A C 1
ATOM 17688 O O . SER A 1 1548 ? 128.70000 122.39900 199.55900 1.000 83.09839 1511 SER A O 1
ATOM 17696 N N . GLU A 1 1549 ? 127.80500 120.98400 201.08200 1.000 81.99997 1512 GLU A N 1
ATOM 17697 C CA . GLU A 1 1549 ? 127.25700 122.04900 201.90700 1.000 81.99997 1512 GLU A CA 1
ATOM 17698 C C . GLU A 1 1549 ? 128.35700 122.88400 202.53300 1.000 81.99997 1512 GLU A C 1
ATOM 17699 O O . GLU A 1 1549 ? 128.29800 124.10700 202.49400 1.000 81.99997 1512 GLU A O 1
ATOM 17711 N N . TRP A 1 1550 ? 129.34800 122.24900 203.14600 1.000 68.62987 1513 TRP A N 1
ATOM 17712 C CA . TRP A 1 1550 ? 130.39700 123.01000 203.81800 1.000 68.62987 1513 TRP A CA 1
ATOM 17713 C C . TRP A 1 1550 ? 131.23300 123.80600 202.81200 1.000 68.62987 1513 TRP A C 1
ATOM 17714 O O . TRP A 1 1550 ? 131.46200 125.02100 202.98900 1.000 68.62987 1513 TRP A O 1
ATOM 17735 N N . ILE A 1 1551 ? 131.60700 123.16100 201.70200 1.000 69.40996 1514 ILE A N 1
ATOM 17736 C CA . ILE A 1 1551 ? 132.44700 123.81300 200.70300 1.000 69.40996 1514 ILE A CA 1
ATOM 17737 C C . ILE A 1 1551 ? 131.72200 125.00600 200.10100 1.000 69.40996 1514 ILE A C 1
ATOM 17738 O O . ILE A 1 1551 ? 132.34300 126.03300 199.80100 1.000 69.40996 1514 ILE A O 1
ATOM 17754 N N . SER A 1 1552 ? 130.40100 124.90200 199.91000 1.000 64.38209 1515 SER A N 1
ATOM 17755 C CA . SER A 1 1552 ? 129.69100 126.00900 199.28600 1.000 64.38209 1515 SER A CA 1
ATOM 17756 C C . SER A 1 1552 ? 129.10500 126.94800 200.32800 1.000 64.38209 1515 SER A C 1
ATOM 17757 O O . SER A 1 1552 ? 128.71200 128.07300 199.99000 1.000 64.38209 1515 SER A O 1
ATOM 17765 N N . GLN A 1 1553 ? 129.10700 126.53000 201.59200 1.000 57.49641 1516 GLN A N 1
ATOM 17766 C CA . GLN A 1 1553 ? 128.65700 127.37500 202.68000 1.000 57.49641 1516 GLN A CA 1
ATOM 17767 C C . GLN A 1 1553 ? 129.68600 128.45100 202.91600 1.000 57.49641 1516 GLN A C 1
ATOM 17768 O O . GLN A 1 1553 ? 129.34000 129.58400 203.26700 1.000 57.49641 1516 GLN A O 1
ATOM 17782 N N . MET A 1 1554 ? 130.96200 128.11000 202.72200 1.000 50.81745 1517 MET A N 1
ATOM 17783 C CA . MET A 1 1554 ? 131.97600 129.13400 202.93800 1.000 50.81745 1517 MET A CA 1
ATOM 17784 C C . MET A 1 1554 ? 131.79900 130.25300 201.92600 1.000 50.81745 1517 MET A C 1
ATOM 17785 O O . MET A 1 1554 ? 132.09700 131.41500 202.22300 1.000 50.81745 1517 MET A O 1
ATOM 17799 N N . ALA A 1 1555 ? 131.31900 129.91700 200.73100 1.000 50.83697 1518 ALA A N 1
ATOM 17800 C CA . ALA A 1 1555 ? 131.20400 130.86900 199.63900 1.000 50.83697 1518 ALA A CA 1
ATOM 17801 C C . ALA A 1 1555 ? 129.85900 131.57900 199.61100 1.000 50.83697 1518 ALA A C 1
ATOM 17802 O O . ALA A 1 1555 ? 129.75900 132.65100 199.00300 1.000 50.83697 1518 ALA A O 1
ATOM 17809 N N . THR A 1 1556 ? 128.82400 131.01700 200.25000 1.000 54.43069 1519 THR A N 1
ATOM 17810 C CA . THR A 1 1556 ? 127.46600 131.51700 200.08200 1.000 54.43069 1519 THR A CA 1
ATOM 17811 C C . THR A 1 1556 ? 126.79500 131.99900 201.35900 1.000 54.43069 1519 THR A C 1
ATOM 17812 O O . THR A 1 1556 ? 125.72700 132.61400 201.26700 1.000 54.43069 1519 THR A O 1
ATOM 17823 N N . LEU A 1 1557 ? 127.35500 131.73200 202.53900 1.000 47.36341 1520 LEU A N 1
ATOM 17824 C CA . LEU A 1 1557 ? 126.78600 132.31400 203.74900 1.000 47.36341 1520 LEU A CA 1
ATOM 17825 C C . LEU A 1 1557 ? 126.59700 133.81500 203.56300 1.000 47.36341 1520 LEU A C 1
ATOM 17826 O O . LEU A 1 1557 ? 127.36400 134.44600 202.82600 1.000 47.36341 1520 LEU A O 1
ATOM 17842 N N . PRO A 1 1558 ? 125.59800 134.42400 204.20600 1.000 44.80803 1521 PRO A N 1
ATOM 17843 C CA . PRO A 1 1558 ? 125.46500 135.88400 204.09600 1.000 44.80803 1521 PRO A CA 1
ATOM 17844 C C . PRO A 1 1558 ? 126.70300 136.63300 204.55100 1.000 44.80803 1521 PRO A C 1
ATOM 17845 O O . PRO A 1 1558 ? 127.06200 137.65600 203.95900 1.000 44.80803 1521 PRO A O 1
ATOM 17856 N N . GLN A 1 1559 ? 127.34800 136.15600 205.61600 1.000 40.77649 1522 GLN A N 1
ATOM 17857 C CA . GLN A 1 1559 ? 128.59400 136.75500 206.08300 1.000 40.77649 1522 GLN A CA 1
ATOM 17858 C C . GLN A 1 1559 ? 129.64400 136.81100 204.98000 1.000 40.77649 1522 GLN A C 1
ATOM 17859 O O . GLN A 1 1559 ? 130.40700 137.78100 204.88100 1.000 40.77649 1522 GLN A O 1
ATOM 17873 N N . ALA A 1 1560 ? 129.69800 135.77800 204.13900 1.000 39.68100 1523 ALA A N 1
ATOM 17874 C CA . ALA A 1 1560 ? 130.65500 135.73900 203.04400 1.000 39.68100 1523 ALA A CA 1
ATOM 17875 C C . ALA A 1 1560 ? 130.24300 136.60100 201.86400 1.000 39.68100 1523 ALA A C 1
ATOM 17876 O O . ALA A 1 1560 ? 131.06400 136.83200 200.97000 1.000 39.68100 1523 ALA A O 1
ATOM 17883 N N . SER A 1 1561 ? 129.00600 137.07800 201.84100 1.000 39.66218 1524 SER A N 1
ATOM 17884 C CA . SER A 1 1561 ? 128.60900 138.11900 200.90700 1.000 39.66218 1524 SER A CA 1
ATOM 17885 C C . SER A 1 1561 ? 128.88700 139.49800 201.47500 1.000 39.66218 1524 SER A C 1
ATOM 17886 O O . SER A 1 1561 ? 129.19400 140.42900 200.72200 1.000 39.66218 1524 SER A O 1
ATOM 17894 N N . ASN A 1 1562 ? 128.78200 139.63600 202.79600 1.000 36.19718 1525 ASN A N 1
ATOM 17895 C CA . ASN A 1 1562 ? 129.08200 140.90100 203.44800 1.000 36.19718 1525 ASN A CA 1
ATOM 17896 C C . ASN A 1 1562 ? 130.56500 141.22600 203.34500 1.000 36.19718 1525 ASN A C 1
ATOM 17897 O O . ASN A 1 1562 ? 130.93800 142.32800 202.92900 1.000 36.19718 1525 ASN A O 1
ATOM 17908 N N . LEU A 1 1563 ? 131.42800 140.28300 203.73500 1.000 33.84202 1526 LEU A N 1
ATOM 17909 C CA . LEU A 1 1563 ? 132.86300 140.55600 203.74200 1.000 33.84202 1526 LEU A CA 1
ATOM 17910 C C . LEU A 1 1563 ? 133.34600 141.07600 202.39800 1.000 33.84202 1526 LEU A C 1
ATOM 17911 O O . LEU A 1 1563 ? 134.15600 142.00500 202.34100 1.000 33.84202 1526 LEU A O 1
ATOM 17927 N N . ALA A 1 1564 ? 132.81900 140.52500 201.30600 1.000 29.87059 1527 ALA A N 1
ATOM 17928 C CA . ALA A 1 1564 ? 133.26800 140.92100 199.98000 1.000 29.87059 1527 ALA A CA 1
ATOM 17929 C C . ALA A 1 1564 ? 133.09100 142.40500 199.71600 1.000 29.87059 1527 ALA A C 1
ATOM 17930 O O . ALA A 1 1564 ? 133.67600 142.92300 198.75900 1.000 29.87059 1527 ALA A O 1
ATOM 17937 N N . THR A 1 1565 ? 132.30600 143.09900 200.53100 1.000 29.89790 1528 THR A N 1
ATOM 17938 C CA . THR A 1 1565 ? 132.11700 144.53100 200.38400 1.000 29.89790 1528 THR A CA 1
ATOM 17939 C C . THR A 1 1565 ? 132.58100 145.32400 201.58900 1.000 29.89790 1528 THR A C 1
ATOM 17940 O O . THR A 1 1565 ? 133.06800 146.43900 201.42000 1.000 29.89790 1528 THR A O 1
ATOM 17951 N N . ARG A 1 1566 ? 132.49300 144.75900 202.79000 1.000 31.88262 1529 ARG A N 1
ATOM 17952 C CA . ARG A 1 1566 ? 133.04400 145.42600 203.96200 1.000 31.88262 1529 ARG A CA 1
ATOM 17953 C C . ARG A 1 1566 ? 134.56300 145.51900 203.88600 1.000 31.88262 1529 ARG A C 1
ATOM 17954 O O . ARG A 1 1566 ? 135.14200 146.57400 204.17700 1.000 31.88262 1529 ARG A O 1
ATOM 17975 N N . ILE A 1 1567 ? 135.22000 144.46200 203.40500 1.000 29.35777 1530 ILE A N 1
ATOM 17976 C CA . ILE A 1 1567 ? 136.66300 144.50500 203.21200 1.000 29.35777 1530 ILE A CA 1
ATOM 17977 C C . ILE A 1 1567 ? 137.02100 145.45000 202.08200 1.000 29.35777 1530 ILE A C 1
ATOM 17978 O O . ILE A 1 1567 ? 138.00500 146.18800 202.16600 1.000 29.35777 1530 ILE A O 1
ATOM 17994 N N . LEU A 1 1568 ? 136.26700 145.41200 200.98800 1.000 27.18771 1531 LEU A N 1
ATOM 17995 C CA . LEU A 1 1568 ? 136.59800 146.25900 199.85300 1.000 27.18771 1531 LEU A CA 1
ATOM 17996 C C . LEU A 1 1568 ? 136.44500 147.73000 200.22100 1.000 27.18771 1531 LEU A C 1
ATOM 17997 O O . LEU A 1 1568 ? 137.28700 148.56300 199.85900 1.000 27.18771 1531 LEU A O 1
ATOM 18013 N N . LEU A 1 1569 ? 135.37700 148.06600 200.94200 1.000 28.99861 1532 LEU A N 1
ATOM 18014 C CA . LEU A 1 1569 ? 135.22900 149.40600 201.49000 1.000 28.99861 1532 LEU A CA 1
ATOM 18015 C C . LEU A 1 1569 ? 136.39900 149.77300 202.38900 1.000 28.99861 1532 LEU A C 1
ATOM 18016 O O . LEU A 1 1569 ? 136.97600 150.85700 202.25800 1.000 28.99861 1532 LEU A O 1
ATOM 18032 N N . LEU A 1 1570 ? 136.71100 148.91700 203.36500 1.000 28.82496 1533 LEU A N 1
ATOM 18033 C CA . LEU A 1 1570 ? 137.83100 149.19800 204.25300 1.000 28.82496 1533 LEU A CA 1
ATOM 18034 C C . LEU A 1 1570 ? 139.12100 149.41800 203.47800 1.000 28.82496 1533 LEU A C 1
ATOM 18035 O O . LEU A 1 1570 ? 139.93500 150.26800 203.84400 1.000 28.82496 1533 LEU A O 1
ATOM 18051 N N . THR A 1 1571 ? 139.30400 148.68900 202.38200 1.000 27.34218 1534 THR A N 1
ATOM 18052 C CA . THR A 1 1571 ? 140.50800 148.83000 201.57400 1.000 27.34218 1534 THR A CA 1
ATOM 18053 C C . THR A 1 1571 ? 140.53500 150.15000 200.81800 1.000 27.34218 1534 THR A C 1
ATOM 18054 O O . THR A 1 1571 ? 141.58500 150.78900 200.72000 1.000 27.34218 1534 THR A O 1
ATOM 18065 N N . LEU A 1 1572 ? 139.40400 150.56100 200.24900 1.000 28.48263 1535 LEU A N 1
ATOM 18066 C CA . LEU A 1 1572 ? 139.35700 151.86400 199.59300 1.000 28.48263 1535 LEU A CA 1
ATOM 18067 C C . LEU A 1 1572 ? 139.58200 152.98700 200.59800 1.000 28.48263 1535 LEU A C 1
ATOM 18068 O O . LEU A 1 1572 ? 140.33100 153.94100 200.33500 1.000 28.48263 1535 LEU A O 1
ATOM 18084 N N . LEU A 1 1573 ? 138.98200 152.86100 201.77800 1.000 29.54975 1536 LEU A N 1
ATOM 18085 C CA . LEU A 1 1573 ? 139.19800 153.84300 202.82900 1.000 29.54975 1536 LEU A CA 1
ATOM 18086 C C . LEU A 1 1573 ? 140.66900 153.87800 203.20000 1.000 29.54975 1536 LEU A C 1
ATOM 18087 O O . LEU A 1 1573 ? 141.24600 154.94800 203.42200 1.000 29.54975 1536 LEU A O 1
ATOM 18103 N N . PHE A 1 1574 ? 141.28800 152.70100 203.26700 1.000 31.54548 1537 PHE A N 1
ATOM 18104 C CA . PHE A 1 1574 ? 142.69900 152.59600 203.58900 1.000 31.54548 1537 PHE A CA 1
ATOM 18105 C C . PHE A 1 1574 ? 143.52600 153.30800 202.53400 1.000 31.54548 1537 PHE A C 1
ATOM 18106 O O . PHE A 1 1574 ? 144.44100 154.07500 202.84900 1.000 31.54548 1537 PHE A O 1
ATOM 18123 N N . GLU A 1 1575 ? 143.19800 153.07500 201.26400 1.000 32.01277 1538 GLU A N 1
ATOM 18124 C CA . GLU A 1 1575 ? 143.96300 153.68500 200.19000 1.000 32.01277 1538 GLU A CA 1
ATOM 18125 C C . GLU A 1 1575 ? 143.90700 155.19800 200.29400 1.000 32.01277 1538 GLU A C 1
ATOM 18126 O O . GLU A 1 1575 ? 144.91500 155.87600 200.07400 1.000 32.01277 1538 GLU A O 1
ATOM 18138 N N . GLU A 1 1576 ? 142.73800 155.75300 200.61000 1.000 34.99919 1539 GLU A N 1
ATOM 18139 C CA . GLU A 1 1576 ? 142.69800 157.19400 200.83100 1.000 34.99919 1539 GLU A CA 1
ATOM 18140 C C . GLU A 1 1576 ? 143.31300 157.55400 202.18100 1.000 34.99919 1539 GLU A C 1
ATOM 18141 O O . GLU A 1 1576 ? 144.38500 158.16400 202.23800 1.000 34.99919 1539 GLU A O 1
ATOM 18153 N N . LEU A 1 1577 ? 142.63100 157.19800 203.27200 1.000 34.36335 1540 LEU A N 1
ATOM 18154 C CA . LEU A 1 1577 ? 143.13100 157.40300 204.63300 1.000 34.36335 1540 LEU A CA 1
ATOM 18155 C C . LEU A 1 1577 ? 144.21800 156.37600 204.94400 1.000 34.36335 1540 LEU A C 1
ATOM 18156 O O . LEU A 1 1577 ? 143.97200 155.32800 205.54600 1.000 34.36335 1540 LEU A O 1
ATOM 18172 N N . LYS A 1 1578 ? 145.44700 156.67700 204.53200 1.000 35.13235 1541 LYS A N 1
ATOM 18173 C CA . LYS A 1 1578 ? 146.49300 155.66300 204.61200 1.000 35.13235 1541 LYS A CA 1
ATOM 18174 C C . LYS A 1 1578 ? 146.84600 155.30600 206.05500 1.000 35.13235 1541 LYS A C 1
ATOM 18175 O O . LYS A 1 1578 ? 146.74600 154.14000 206.46500 1.000 35.13235 1541 LYS A O 1
ATOM 18194 N N . LEU A 1 1579 ? 147.12500 156.31500 206.87700 1.000 38.29751 1542 LEU A N 1
ATOM 18195 C CA . LEU A 1 1579 ? 147.70000 156.05300 208.19000 1.000 38.29751 1542 LEU A CA 1
ATOM 18196 C C . LEU A 1 1579 ? 146.68300 155.91100 209.31500 1.000 38.29751 1542 LEU A C 1
ATOM 18197 O O . LEU A 1 1579 ? 146.84900 155.04000 210.17600 1.000 38.29751 1542 LEU A O 1
ATOM 18213 N N . PRO A 1 1580 ? 145.63600 156.73000 209.36500 1.000 35.80180 1543 PRO A N 1
ATOM 18214 C CA . PRO A 1 1580 ? 144.56100 156.43800 210.32000 1.000 35.80180 1543 PRO A CA 1
ATOM 18215 C C . PRO A 1 1580 ? 144.00800 155.03800 210.15300 1.000 35.80180 1543 PRO A C 1
ATOM 18216 O O . PRO A 1 1580 ? 143.82600 154.30900 211.13800 1.000 35.80180 1543 PRO A O 1
ATOM 18227 N N . CYS A 1 1581 ? 143.76600 154.62800 208.90900 1.000 33.92490 1544 CYS A N 1
ATOM 18228 C CA . CYS A 1 1581 ? 143.18400 153.31600 208.67700 1.000 33.92490 1544 CYS A CA 1
ATOM 18229 C C . CYS A 1 1581 ? 144.20400 152.21600 208.91700 1.000 33.92490 1544 CYS A C 1
ATOM 18230 O O . CYS A 1 1581 ? 143.84000 151.13600 209.39400 1.000 33.92490 1544 CYS A O 1
ATOM 18238 N N . ALA A 1 1582 ? 145.48600 152.48000 208.65200 1.000 35.27376 1545 ALA A N 1
ATOM 18239 C CA . ALA A 1 1582 ? 146.50800 151.51800 209.04600 1.000 35.27376 1545 ALA A CA 1
ATOM 18240 C C . ALA A 1 1582 ? 146.52200 151.31400 210.55500 1.000 35.27376 1545 ALA A C 1
ATOM 18241 O O . ALA A 1 1582 ? 146.54900 150.17800 211.03800 1.000 35.27376 1545 ALA A O 1
ATOM 18248 N N . TRP A 1 1583 ? 146.52500 152.40800 211.31700 1.000 36.73189 1546 TRP A N 1
ATOM 18249 C CA . TRP A 1 1583 ? 146.57600 152.29500 212.77000 1.000 36.73189 1546 TRP A CA 1
ATOM 18250 C C . TRP A 1 1583 ? 145.33000 151.63500 213.34500 1.000 36.73189 1546 TRP A C 1
ATOM 18251 O O . TRP A 1 1583 ? 145.41700 150.91900 214.34900 1.000 36.73189 1546 TRP A O 1
ATOM 18272 N N . VAL A 1 1584 ? 144.16800 151.84200 212.72600 1.000 34.23719 1547 VAL A N 1
ATOM 18273 C CA . VAL A 1 1584 ? 142.96400 151.15900 213.19100 1.000 34.23719 1547 VAL A CA 1
ATOM 18274 C C . VAL A 1 1584 ? 142.99300 149.67500 212.84100 1.000 34.23719 1547 VAL A C 1
ATOM 18275 O O . VAL A 1 1584 ? 142.61300 148.82800 213.65700 1.000 34.23719 1547 VAL A O 1
ATOM 18288 N N . VAL A 1 1585 ? 143.43200 149.33000 211.63000 1.000 32.50064 1548 VAL A N 1
ATOM 18289 C CA . VAL A 1 1585 ? 143.54600 147.92400 211.26000 1.000 32.50064 1548 VAL A CA 1
ATOM 18290 C C . VAL A 1 1585 ? 144.57500 147.21100 212.12400 1.000 32.50064 1548 VAL A C 1
ATOM 18291 O O . VAL A 1 1585 ? 144.44700 146.01200 212.39700 1.000 32.50064 1548 VAL A O 1
ATOM 18304 N N . GLU A 1 1586 ? 145.60300 147.92800 212.57000 1.000 36.79901 1549 GLU A N 1
ATOM 18305 C CA . GLU A 1 1586 ? 146.55600 147.36900 213.52100 1.000 36.79901 1549 GLU A CA 1
ATOM 18306 C C . GLU A 1 1586 ? 145.92100 147.17200 214.89200 1.000 36.79901 1549 GLU A C 1
ATOM 18307 O O . GLU A 1 1586 ? 145.93500 146.06700 215.44400 1.000 36.79901 1549 GLU A O 1
ATOM 18319 N N . SER A 1 1587 ? 145.35200 148.23600 215.45800 1.000 34.95320 1550 SER A N 1
ATOM 18320 C CA . SER A 1 1587 ? 144.93400 148.20100 216.85400 1.000 34.95320 1550 SER A CA 1
ATOM 18321 C C . SER A 1 1587 ? 143.68900 147.35600 217.07100 1.000 34.95320 1550 SER A C 1
ATOM 18322 O O . SER A 1 1587 ? 143.48000 146.85900 218.18200 1.000 34.95320 1550 SER A O 1
ATOM 18330 N N . SER A 1 1588 ? 142.86100 147.17900 216.04300 1.000 34.60004 1551 SER A N 1
ATOM 18331 C CA . SER A 1 1588 ? 141.73400 146.26100 216.13500 1.000 34.60004 1551 SER A CA 1
ATOM 18332 C C . SER A 1 1588 ? 142.15800 144.80000 216.13900 1.000 34.60004 1551 SER A C 1
ATOM 18333 O O . SER A 1 1588 ? 141.37500 143.94600 216.56700 1.000 34.60004 1551 SER A O 1
ATOM 18341 N N . GLY A 1 1589 ? 143.36200 144.48800 215.66900 1.000 32.85976 1552 GLY A N 1
ATOM 18342 C CA . GLY A 1 1589 ? 143.75200 143.10500 215.48800 1.000 32.85976 1552 GLY A CA 1
ATOM 18343 C C . GLY A 1 1589 ? 143.02600 142.37600 214.38600 1.000 32.85976 1552 GLY A C 1
ATOM 18344 O O . GLY A 1 1589 ? 143.14000 141.15100 214.29300 1.000 32.85976 1552 GLY A O 1
ATOM 18348 N N . ILE A 1 1590 ? 142.26700 143.08900 213.55500 1.000 32.18248 1553 ILE A N 1
ATOM 18349 C CA . ILE A 1 1590 ? 141.47000 142.44600 212.51700 1.000 32.18248 1553 ILE A CA 1
ATOM 18350 C C . ILE A 1 1590 ? 142.35400 141.65800 211.56000 1.000 32.18248 1553 ILE A C 1
ATOM 18351 O O . ILE A 1 1590 ? 141.90600 140.68300 210.94700 1.000 32.18248 1553 ILE A O 1
ATOM 18367 N N . LEU A 1 1591 ? 143.61600 142.06300 211.41400 1.000 31.84991 1554 LEU A N 1
ATOM 18368 C CA . LEU A 1 1591 ? 144.52400 141.36700 210.50900 1.000 31.84991 1554 LEU A CA 1
ATOM 18369 C C . LEU A 1 1591 ? 144.81100 139.95500 210.99600 1.000 31.84991 1554 LEU A C 1
ATOM 18370 O O . LEU A 1 1591 ? 144.88700 139.01800 210.19200 1.000 31.84991 1554 LEU A O 1
ATOM 18386 N N . ASN A 1 1592 ? 144.93900 139.77800 212.30800 1.000 32.99318 1555 ASN A N 1
ATOM 18387 C CA . ASN A 1 1592 ? 145.10600 138.44000 212.85900 1.000 32.99318 1555 ASN A CA 1
ATOM 18388 C C . ASN A 1 1592 ? 143.90800 137.57800 212.49200 1.000 32.99318 1555 ASN A C 1
ATOM 18389 O O . ASN A 1 1592 ? 144.06000 136.43200 212.05400 1.000 32.99318 1555 ASN A O 1
ATOM 18400 N N . VAL A 1 1593 ? 142.70400 138.11500 212.67300 1.000 32.39782 1556 VAL A N 1
ATOM 18401 C CA . VAL A 1 1593 ? 141.49600 137.34200 212.42100 1.000 32.39782 1556 VAL A CA 1
ATOM 18402 C C . VAL A 1 1593 ? 141.41300 136.98500 210.94500 1.000 32.39782 1556 VAL A C 1
ATOM 18403 O O . VAL A 1 1593 ? 141.03100 135.86800 210.58100 1.000 32.39782 1556 VAL A O 1
ATOM 18416 N N . LEU A 1 1594 ? 141.74900 137.93200 210.07100 1.000 31.11802 1557 LEU A N 1
ATOM 18417 C CA . LEU A 1 1594 ? 141.64300 137.68400 208.63900 1.000 31.11802 1557 LEU A CA 1
ATOM 18418 C C . LEU A 1 1594 ? 142.65300 136.63200 208.19900 1.000 31.11802 1557 LEU A C 1
ATOM 18419 O O . LEU A 1 1594 ? 142.33900 135.76500 207.37600 1.000 31.11802 1557 LEU A O 1
ATOM 18435 N N . ILE A 1 1595 ? 143.86700 136.68600 208.74700 1.000 31.32244 1558 ILE A N 1
ATOM 18436 C CA . ILE A 1 1595 ? 144.87100 135.67300 208.43800 1.000 31.32244 1558 ILE A CA 1
ATOM 18437 C C . ILE A 1 1595 ? 144.41500 134.31100 208.93900 1.000 31.32244 1558 ILE A C 1
ATOM 18438 O O . ILE A 1 1595 ? 144.63000 133.28500 208.28400 1.000 31.32244 1558 ILE A O 1
ATOM 18454 N N . LYS A 1 1596 ? 143.79600 134.27700 210.11800 1.000 34.65761 1559 LYS A N 1
ATOM 18455 C CA . LYS A 1 1596 ? 143.28500 133.02100 210.65100 1.000 34.65761 1559 LYS A CA 1
ATOM 18456 C C . LYS A 1 1596 ? 142.20800 132.45700 209.73600 1.000 34.65761 1559 LYS A C 1
ATOM 18457 O O . LYS A 1 1596 ? 142.18000 131.25500 209.45400 1.000 34.65761 1559 LYS A O 1
ATOM 18476 N N . LEU A 1 1597 ? 141.32800 133.32400 209.24400 1.000 35.45165 1560 LEU A N 1
ATOM 18477 C CA . LEU A 1 1597 ? 140.27200 132.89600 208.33400 1.000 35.45165 1560 LEU A CA 1
ATOM 18478 C C . LEU A 1 1597 ? 140.85900 132.37800 207.03000 1.000 35.45165 1560 LEU A C 1
ATOM 18479 O O . LEU A 1 1597 ? 140.34800 131.41500 206.44600 1.000 35.45165 1560 LEU A O 1
ATOM 18495 N N . LEU A 1 1598 ? 141.94300 132.99800 206.56900 1.000 33.52433 1561 LEU A N 1
ATOM 18496 C CA . LEU A 1 1598 ? 142.62300 132.51700 205.37400 1.000 33.52433 1561 LEU A CA 1
ATOM 18497 C C . LEU A 1 1598 ? 143.23400 131.14400 205.61400 1.000 33.52433 1561 LEU A C 1
ATOM 18498 O O . LEU A 1 1598 ? 143.15900 130.26500 204.75100 1.000 33.52433 1561 LEU A O 1
ATOM 18514 N N . GLU A 1 1599 ? 143.85000 130.94600 206.77800 1.000 36.31246 1562 GLU A N 1
ATOM 18515 C CA . GLU A 1 1599 ? 144.38300 129.63200 207.11900 1.000 36.31246 1562 GLU A CA 1
ATOM 18516 C C . GLU A 1 1599 ? 143.27900 128.58400 207.12900 1.000 36.31246 1562 GLU A C 1
ATOM 18517 O O . GLU A 1 1599 ? 143.47600 127.45500 206.66500 1.000 36.31246 1562 GLU A O 1
ATOM 18529 N N . VAL A 1 1600 ? 142.11000 128.94300 207.65500 1.000 39.81289 1563 VAL A N 1
ATOM 18530 C CA . VAL A 1 1600 ? 141.03400 127.97600 207.85500 1.000 39.81289 1563 VAL A CA 1
ATOM 18531 C C . VAL A 1 1600 ? 140.34700 127.63200 206.54000 1.000 39.81289 1563 VAL A C 1
ATOM 18532 O O . VAL A 1 1600 ? 139.89000 126.50200 206.34700 1.000 39.81289 1563 VAL A O 1
ATOM 18545 N N . VAL A 1 1601 ? 140.20600 128.60300 205.63900 1.000 39.73634 1564 VAL A N 1
ATOM 18546 C CA . VAL A 1 1601 ? 139.53500 128.33500 204.37000 1.000 39.73634 1564 VAL A CA 1
ATOM 18547 C C . VAL A 1 1601 ? 140.28300 127.29600 203.53900 1.000 39.73634 1564 VAL A C 1
ATOM 18548 O O . VAL A 1 1601 ? 139.65800 126.50400 202.82400 1.000 39.73634 1564 VAL A O 1
ATOM 18561 N N . GLN A 1 1602 ? 141.61500 127.28100 203.60300 1.000 40.51610 1565 GLN A N 1
ATOM 18562 C CA . GLN A 1 1602 ? 142.41200 126.42500 202.72300 1.000 40.51610 1565 GLN A CA 1
ATOM 18563 C C . GLN A 1 1602 ? 141.93800 124.97700 202.70700 1.000 40.51610 1565 GLN A C 1
ATOM 18564 O O . GLN A 1 1602 ? 141.81300 124.40900 201.61100 1.000 40.51610 1565 GLN A O 1
ATOM 18578 N N . PRO A 1 1603 ? 141.68900 124.32000 203.84100 1.000 46.76024 1566 PRO A N 1
ATOM 18579 C CA . PRO A 1 1603 ? 141.17700 122.94300 203.77200 1.000 46.76024 1566 PRO A CA 1
ATOM 18580 C C . PRO A 1 1603 ? 139.90100 122.83600 202.96100 1.000 46.76024 1566 PRO A C 1
ATOM 18581 O O . PRO A 1 1603 ? 139.73400 121.88000 202.19000 1.000 46.76024 1566 PRO A O 1
ATOM 18592 N N . CYS A 1 1604 ? 138.98900 123.79600 203.11300 1.000 53.19716 1567 CYS A N 1
ATOM 18593 C CA . CYS A 1 1604 ? 137.74400 123.74100 202.36100 1.000 53.19716 1567 CYS A CA 1
ATOM 18594 C C . CYS A 1 1604 ? 138.04200 123.80800 200.87200 1.000 53.19716 1567 CYS A C 1
ATOM 18595 O O . CYS A 1 1604 ? 137.45500 123.06900 200.07100 1.000 53.19716 1567 CYS A O 1
ATOM 18603 N N . LEU A 1 1605 ? 138.95000 124.70500 200.48900 1.000 44.90670 1568 LEU A N 1
ATOM 18604 C CA . LEU A 1 1605 ? 139.30900 124.85700 199.08800 1.000 44.90670 1568 LEU A CA 1
ATOM 18605 C C . LEU A 1 1605 ? 139.91700 123.56800 198.55200 1.000 44.90670 1568 LEU A C 1
ATOM 18606 O O . LEU A 1 1605 ? 139.61600 123.14700 197.42900 1.000 44.90670 1568 LEU A O 1
ATOM 18622 N N . GLN A 1 1606 ? 140.79200 122.93400 199.33800 1.000 48.90880 1569 GLN A N 1
ATOM 18623 C CA . GLN A 1 1606 ? 141.42900 121.70700 198.87700 1.000 48.90880 1569 GLN A CA 1
ATOM 18624 C C . GLN A 1 1606 ? 140.37100 120.64000 198.65000 1.000 48.90880 1569 GLN A C 1
ATOM 18625 O O . GLN A 1 1606 ? 140.37800 119.93900 197.62700 1.000 48.90880 1569 GLN A O 1
ATOM 18639 N N . ALA A 1 1607 ? 139.43300 120.52400 199.59000 1.000 56.17856 1570 ALA A N 1
ATOM 18640 C CA . ALA A 1 1607 ? 138.35500 119.56300 199.42600 1.000 56.17856 1570 ALA A CA 1
ATOM 18641 C C . ALA A 1 1607 ? 137.63900 119.83700 198.11600 1.000 56.17856 1570 ALA A C 1
ATOM 18642 O O . ALA A 1 1607 ? 137.47500 118.94200 197.28000 1.000 56.17856 1570 ALA A O 1
ATOM 18649 N N . ALA A 1 1608 ? 137.18700 121.07900 197.93300 1.000 59.92444 1571 ALA A N 1
ATOM 18650 C CA . ALA A 1 1608 ? 136.49100 121.44200 196.70700 1.000 59.92444 1571 ALA A CA 1
ATOM 18651 C C . ALA A 1 1608 ? 137.28900 121.01100 195.48300 1.000 59.92444 1571 ALA A C 1
ATOM 18652 O O . ALA A 1 1608 ? 136.71800 120.52300 194.50200 1.000 59.92444 1571 ALA A O 1
ATOM 18659 N N . LYS A 1 1609 ? 138.61700 121.18000 195.52200 1.000 53.16926 1572 LYS A N 1
ATOM 18660 C CA . LYS A 1 1609 ? 139.42800 120.69300 194.40900 1.000 53.16926 1572 LYS A CA 1
ATOM 18661 C C . LYS A 1 1609 ? 139.31800 119.18600 194.28200 1.000 53.16926 1572 LYS A C 1
ATOM 18662 O O . LYS A 1 1609 ? 139.46900 118.64200 193.18200 1.000 53.16926 1572 LYS A O 1
ATOM 18681 N N . GLU A 1 1610 ? 139.04600 118.49900 195.38600 1.000 64.12280 1573 GLU A N 1
ATOM 18682 C CA . GLU A 1 1610 ? 138.94100 117.05100 195.33800 1.000 64.12280 1573 GLU A CA 1
ATOM 18683 C C . GLU A 1 1610 ? 137.54900 116.61600 194.91900 1.000 64.12280 1573 GLU A C 1
ATOM 18684 O O . GLU A 1 1610 ? 137.37900 115.49400 194.42900 1.000 64.12280 1573 GLU A O 1
ATOM 18696 N N . GLN A 1 1611 ? 136.55700 117.48600 195.10900 1.000 72.05401 1574 GLN A N 1
ATOM 18697 C CA . GLN A 1 1611 ? 135.25400 117.35300 194.47600 1.000 72.05401 1574 GLN A CA 1
ATOM 18698 C C . GLN A 1 1611 ? 135.28600 117.66900 192.98900 1.000 72.05401 1574 GLN A C 1
ATOM 18699 O O . GLN A 1 1611 ? 134.31600 117.36300 192.28900 1.000 72.05401 1574 GLN A O 1
ATOM 18713 N N . LYS A 1 1612 ? 136.36900 118.26700 192.49400 1.000 73.56386 1575 LYS A N 1
ATOM 18714 C CA . LYS A 1 1612 ? 136.45500 118.74600 191.11800 1.000 73.56386 1575 LYS A CA 1
ATOM 18715 C C . LYS A 1 1612 ? 135.40600 119.82100 190.83800 1.000 73.56386 1575 LYS A C 1
ATOM 18716 O O . LYS A 1 1612 ? 135.03800 120.05400 189.68200 1.000 73.56386 1575 LYS A O 1
ATOM 18735 N N . GLU A 1 1613 ? 134.92500 120.47400 191.89400 1.000 73.75586 1576 GLU A N 1
ATOM 18736 C CA . GLU A 1 1613 ? 133.86700 121.48300 191.85900 1.000 73.75586 1576 GLU A CA 1
ATOM 18737 C C . GLU A 1 1613 ? 134.27500 122.70500 192.67300 1.000 73.75586 1576 GLU A C 1
ATOM 18738 O O . GLU A 1 1613 ? 133.55200 123.16400 193.55900 1.000 73.75586 1576 GLU A O 1
ATOM 18750 N N . VAL A 1 1614 ? 135.45300 123.25300 192.37900 1.000 60.42517 1577 VAL A N 1
ATOM 18751 C CA . VAL A 1 1614 ? 135.91100 124.45400 193.06600 1.000 60.42517 1577 VAL A CA 1
ATOM 18752 C C . VAL A 1 1614 ? 135.02700 125.64000 192.70300 1.000 60.42517 1577 VAL A C 1
ATOM 18753 O O . VAL A 1 1614 ? 134.72200 125.88100 191.52800 1.000 60.42517 1577 VAL A O 1
ATOM 18766 N N . GLN A 1 1615 ? 134.60300 126.38000 193.73000 1.000 56.78643 1578 GLN A N 1
ATOM 18767 C CA . GLN A 1 1615 ? 133.80400 127.59800 193.58700 1.000 56.78643 1578 GLN A CA 1
ATOM 18768 C C . GLN A 1 1615 ? 134.34100 128.58600 194.61900 1.000 56.78643 1578 GLN A C 1
ATOM 18769 O O . GLN A 1 1615 ? 134.05900 128.45700 195.81400 1.000 56.78643 1578 GLN A O 1
ATOM 18783 N N . THR A 1 1616 ? 135.11300 129.56100 194.15600 1.000 41.98607 1579 THR A N 1
ATOM 18784 C CA . THR A 1 1616 ? 135.96500 130.32900 195.05600 1.000 41.98607 1579 THR A CA 1
ATOM 18785 C C . THR A 1 1616 ? 135.15300 131.32100 195.88500 1.000 41.98607 1579 THR A C 1
ATOM 18786 O O . THR A 1 1616 ? 134.36200 132.08800 195.32400 1.000 41.98607 1579 THR A O 1
ATOM 18797 N N . PRO A 1 1617 ? 135.31300 131.33600 197.20800 1.000 39.90923 1580 PRO A N 1
ATOM 18798 C CA . PRO A 1 1617 ? 134.73600 132.41800 198.02200 1.000 39.90923 1580 PRO A CA 1
ATOM 18799 C C . PRO A 1 1617 ? 135.24700 133.78500 197.59200 1.000 39.90923 1580 PRO A C 1
ATOM 18800 O O . PRO A 1 1617 ? 136.44000 134.07800 197.68500 1.000 39.90923 1580 PRO A O 1
ATOM 18811 N N . LYS A 1 1618 ? 134.33000 134.62700 197.11400 1.000 36.30462 1581 LYS A N 1
ATOM 18812 C CA . LYS A 1 1618 ? 134.72600 135.90100 196.52400 1.000 36.30462 1581 LYS A CA 1
ATOM 18813 C C . LYS A 1 1618 ? 135.40500 136.83300 197.52200 1.000 36.30462 1581 LYS A C 1
ATOM 18814 O O . LYS A 1 1618 ? 136.16900 137.71100 197.11100 1.000 36.30462 1581 LYS A O 1
ATOM 18833 N N . TRP A 1 1619 ? 135.13400 136.67100 198.81900 1.000 36.16441 1582 TRP A N 1
ATOM 18834 C CA . TRP A 1 1619 ? 135.74400 137.50000 199.85500 1.000 36.16441 1582 TRP A CA 1
ATOM 18835 C C . TRP A 1 1619 ? 137.25000 137.33000 199.98800 1.000 36.16441 1582 TRP A C 1
ATOM 18836 O O . TRP A 1 1619 ? 137.88800 138.15000 200.65600 1.000 36.16441 1582 TRP A O 1
ATOM 18857 N N . ILE A 1 1620 ? 137.83100 136.29800 199.38500 1.000 32.28620 1583 ILE A N 1
ATOM 18858 C CA . ILE A 1 1620 ? 139.26700 136.07200 199.51400 1.000 32.28620 1583 ILE A CA 1
ATOM 18859 C C . ILE A 1 1620 ? 140.07300 137.19900 198.88000 1.000 32.28620 1583 ILE A C 1
ATOM 18860 O O . ILE A 1 1620 ? 141.08300 137.64200 199.43800 1.000 32.28620 1583 ILE A O 1
ATOM 18876 N N . THR A 1 1621 ? 139.65400 137.68100 197.71100 1.000 29.60458 1584 THR A N 1
ATOM 18877 C CA . THR A 1 1621 ? 140.43900 138.72400 197.05200 1.000 29.60458 1584 THR A CA 1
ATOM 18878 C C . THR A 1 1621 ? 140.46000 140.05100 197.80200 1.000 29.60458 1584 THR A C 1
ATOM 18879 O O . THR A 1 1621 ? 141.54800 140.63800 197.92900 1.000 29.60458 1584 THR A O 1
ATOM 18890 N N . PRO A 1 1622 ? 139.34900 140.58500 198.31000 1.000 29.29766 1585 PRO A N 1
ATOM 18891 C CA . PRO A 1 1622 ? 139.46700 141.74600 199.20500 1.000 29.29766 1585 PRO A CA 1
ATOM 18892 C C . PRO A 1 1622 ? 140.45000 141.59800 200.35200 1.000 29.29766 1585 PRO A C 1
ATOM 18893 O O . PRO A 1 1622 ? 141.30800 142.47200 200.54400 1.000 29.29766 1585 PRO A O 1
ATOM 18904 N N . VAL A 1 1623 ? 140.46000 140.44100 201.01200 1.000 29.60616 1586 VAL A N 1
ATOM 18905 C CA . VAL A 1 1623 ? 141.31900 140.25800 202.17600 1.000 29.60616 1586 VAL A CA 1
ATOM 18906 C C . VAL A 1 1623 ? 142.78200 140.32200 201.78600 1.000 29.60616 1586 VAL A C 1
ATOM 18907 O O . VAL A 1 1623 ? 143.55100 141.11200 202.34900 1.000 29.60616 1586 VAL A O 1
ATOM 18920 N N . LEU A 1 1624 ? 143.15600 139.62500 200.72300 1.000 28.56517 1587 LEU A N 1
ATOM 18921 C CA . LEU A 1 1624 ? 144.54400 139.67700 200.30600 1.000 28.56517 1587 LEU A CA 1
ATOM 18922 C C . LEU A 1 1624 ? 144.92000 141.08600 199.89600 1.000 28.56517 1587 LEU A C 1
ATOM 18923 O O . LEU A 1 1624 ? 145.96500 141.59600 200.32300 1.000 28.56517 1587 LEU A O 1
ATOM 18939 N N . LEU A 1 1625 ? 143.98000 141.81000 199.30200 1.000 25.88169 1588 LEU A N 1
ATOM 18940 C CA . LEU A 1 1625 ? 144.31000 143.15300 198.86700 1.000 25.88169 1588 LEU A CA 1
ATOM 18941 C C . LEU A 1 1625 ? 144.42100 144.06500 200.06600 1.000 25.88169 1588 LEU A C 1
ATOM 18942 O O . LEU A 1 1625 ? 145.35100 144.87700 200.14500 1.000 25.88169 1588 LEU A O 1
ATOM 18958 N N . LEU A 1 1626 ? 143.58600 143.84300 201.07300 1.000 24.59348 1589 LEU A N 1
ATOM 18959 C CA . LEU A 1 1626 ? 143.72800 144.63600 202.27800 1.000 24.59348 1589 LEU A CA 1
ATOM 18960 C C . LEU A 1 1626 ? 145.08900 144.37300 202.88800 1.000 24.59348 1589 LEU A C 1
ATOM 18961 O O . LEU A 1 1626 ? 145.85700 145.31000 203.14700 1.000 24.59348 1589 LEU A O 1
ATOM 18977 N N . ILE A 1 1627 ? 145.47700 143.10000 202.96200 1.000 27.50996 1590 ILE A N 1
ATOM 18978 C CA . ILE A 1 1627 ? 146.78100 142.80500 203.53000 1.000 27.50996 1590 ILE A CA 1
ATOM 18979 C C . ILE A 1 1627 ? 147.86000 143.43200 202.67000 1.000 27.50996 1590 ILE A C 1
ATOM 18980 O O . ILE A 1 1627 ? 148.78700 144.07000 203.18400 1.000 27.50996 1590 ILE A O 1
ATOM 18996 N N . ASP A 1 1628 ? 147.68500 143.38800 201.35100 1.000 28.18918 1591 ASP A N 1
ATOM 18997 C CA . ASP A 1 1628 ? 148.69500 143.97700 200.49000 1.000 28.18918 1591 ASP A CA 1
ATOM 18998 C C . ASP A 1 1628 ? 148.88600 145.43800 200.84000 1.000 28.18918 1591 ASP A C 1
ATOM 18999 O O . ASP A 1 1628 ? 149.99800 145.86500 201.18500 1.000 28.18918 1591 ASP A O 1
ATOM 19008 N N . PHE A 1 1629 ? 147.78500 146.16500 200.97900 1.000 29.57181 1592 PHE A N 1
ATOM 19009 C CA . PHE A 1 1629 ? 147.95000 147.58700 201.17300 1.000 29.57181 1592 PHE A CA 1
ATOM 19010 C C . PHE A 1 1629 ? 148.31400 147.89400 202.60500 1.000 29.57181 1592 PHE A C 1
ATOM 19011 O O . PHE A 1 1629 ? 148.84000 148.97700 202.87800 1.000 29.57181 1592 PHE A O 1
ATOM 19028 N N . TYR A 1 1630 ? 148.05900 146.97000 203.52800 1.000 32.52770 1593 TYR A N 1
ATOM 19029 C CA . TYR A 1 1630 ? 148.56900 147.19800 204.86500 1.000 32.52770 1593 TYR A CA 1
ATOM 19030 C C . TYR A 1 1630 ? 150.08500 147.13500 204.88800 1.000 32.52770 1593 TYR A C 1
ATOM 19031 O O . TYR A 1 1630 ? 150.73300 148.08600 205.34800 1.000 32.52770 1593 TYR A O 1
ATOM 19049 N N . GLU A 1 1631 ? 150.67600 146.19100 204.15400 1.000 32.53190 1594 GLU A N 1
ATOM 19050 C CA . GLU A 1 1631 ? 152.12000 146.09300 204.26900 1.000 32.53190 1594 GLU A CA 1
ATOM 19051 C C . GLU A 1 1631 ? 152.82600 147.03000 203.32800 1.000 32.53190 1594 GLU A C 1
ATOM 19052 O O . GLU A 1 1631 ? 153.85800 147.59400 203.71000 1.000 32.53190 1594 GLU A O 1
ATOM 19064 N N . LYS A 1 1632 ? 152.17000 147.41200 202.24300 1.000 31.89164 1595 LYS A N 1
ATOM 19065 C CA . LYS A 1 1632 ? 152.69500 148.51400 201.46800 1.000 31.89164 1595 LYS A CA 1
ATOM 19066 C C . LYS A 1 1632 ? 152.74400 149.73600 202.35100 1.000 31.89164 1595 LYS A C 1
ATOM 19067 O O . LYS A 1 1632 ? 153.81300 150.33000 202.55600 1.000 31.89164 1595 LYS A O 1
ATOM 19086 N N . THR A 1 1633 ? 151.64900 149.98700 203.06400 1.000 33.35199 1596 THR A N 1
ATOM 19087 C CA . THR A 1 1633 ? 151.62800 151.17700 203.88500 1.000 33.35199 1596 THR A CA 1
ATOM 19088 C C . THR A 1 1633 ? 152.67000 151.08000 204.97400 1.000 33.35199 1596 THR A C 1
ATOM 19089 O O . THR A 1 1633 ? 153.45200 152.02600 205.15800 1.000 33.35199 1596 THR A O 1
ATOM 19100 N N . ALA A 1 1634 ? 152.89600 149.88700 205.52200 1.000 35.91586 1597 ALA A N 1
ATOM 19101 C CA . ALA A 1 1634 ? 153.82800 149.90800 206.63000 1.000 35.91586 1597 ALA A CA 1
ATOM 19102 C C . ALA A 1 1634 ? 155.21300 150.13400 206.08400 1.000 35.91586 1597 ALA A C 1
ATOM 19103 O O . ALA A 1 1634 ? 155.93600 151.01400 206.57500 1.000 35.91586 1597 ALA A O 1
ATOM 19110 N N . ILE A 1 1635 ? 155.52600 149.49000 204.95600 1.000 37.83057 1598 ILE A N 1
ATOM 19111 C CA . ILE A 1 1635 ? 156.83500 149.71000 204.36500 1.000 37.83057 1598 ILE A CA 1
ATOM 19112 C C . ILE A 1 1635 ? 157.05600 151.20800 204.35700 1.000 37.83057 1598 ILE A C 1
ATOM 19113 O O . ILE A 1 1635 ? 157.97400 151.74100 204.99200 1.000 37.83057 1598 ILE A O 1
ATOM 19129 N N . SER A 1 1636 ? 156.17300 151.90400 203.64400 1.000 40.46819 1599 SER A N 1
ATOM 19130 C CA . SER A 1 1636 ? 156.45500 153.27100 203.25700 1.000 40.46819 1599 SER A CA 1
ATOM 19131 C C . SER A 1 1636 ? 156.59000 154.14800 204.48600 1.000 40.46819 1599 SER A C 1
ATOM 19132 O O . SER A 1 1636 ? 157.52600 154.95200 204.58800 1.000 40.46819 1599 SER A O 1
ATOM 19140 N N . SER A 1 1637 ? 155.75300 153.89800 205.49600 1.000 41.02343 1600 SER A N 1
ATOM 19141 C CA . SER A 1 1637 ? 155.84400 154.70400 206.70200 1.000 41.02343 1600 SER A CA 1
ATOM 19142 C C . SER A 1 1637 ? 157.18600 154.54200 207.38300 1.000 41.02343 1600 SER A C 1
ATOM 19143 O O . SER A 1 1637 ? 157.84200 155.54200 207.70300 1.000 41.02343 1600 SER A O 1
ATOM 19151 N N . LYS A 1 1638 ? 157.70300 153.31900 207.44600 1.000 44.18813 1601 LYS A N 1
ATOM 19152 C CA . LYS A 1 1638 ? 159.01600 153.16600 208.04700 1.000 44.18813 1601 LYS A CA 1
ATOM 19153 C C . LYS A 1 1638 ? 160.04200 153.91300 207.22100 1.000 44.18813 1601 LYS A C 1
ATOM 19154 O O . LYS A 1 1638 ? 160.80700 154.72800 207.75200 1.000 44.18813 1601 LYS A O 1
ATOM 19173 N N . ARG A 1 1639 ? 159.95900 153.77200 205.90100 1.000 48.08678 1602 ARG A N 1
ATOM 19174 C CA . ARG A 1 1639 ? 160.87900 154.49600 205.04300 1.000 48.08678 1602 ARG A CA 1
ATOM 19175 C C . ARG A 1 1639 ? 160.68200 155.98800 205.21100 1.000 48.08678 1602 ARG A C 1
ATOM 19176 O O . ARG A 1 1639 ? 161.65100 156.75100 205.28600 1.000 48.08678 1602 ARG A O 1
ATOM 19197 N N . ARG A 1 1640 ? 159.42700 156.42300 205.26800 1.000 54.82238 1603 ARG A N 1
ATOM 19198 C CA . ARG A 1 1640 ? 159.15700 157.83100 205.50200 1.000 54.82238 1603 ARG A CA 1
ATOM 19199 C C . ARG A 1 1640 ? 159.54600 158.25800 206.90900 1.000 54.82238 1603 ARG A C 1
ATOM 19200 O O . ARG A 1 1640 ? 160.11000 159.34400 207.08800 1.000 54.82238 1603 ARG A O 1
ATOM 19221 N N . ALA A 1 1641 ? 159.39000 157.37300 207.89600 1.000 53.27496 1604 ALA A N 1
ATOM 19222 C CA . ALA A 1 1641 ? 159.77000 157.74300 209.25400 1.000 53.27496 1604 ALA A CA 1
ATOM 19223 C C . ALA A 1 1641 ? 161.25900 158.01200 209.35300 1.000 53.27496 1604 ALA A C 1
ATOM 19224 O O . ALA A 1 1641 ? 161.67900 159.08500 209.80100 1.000 53.27496 1604 ALA A O 1
AT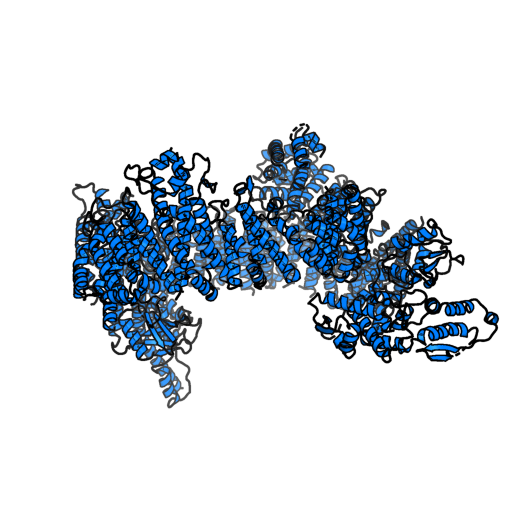OM 19231 N N . GLN A 1 1642 ? 162.07900 157.06800 208.90500 1.000 57.63011 1605 GLN A N 1
ATOM 19232 C CA . GLN A 1 1642 ? 163.50700 157.31700 208.93200 1.000 57.63011 1605 GLN A CA 1
ATOM 19233 C C . GLN A 1 1642 ? 163.89600 158.40200 207.94100 1.000 57.63011 1605 GLN A C 1
ATOM 19234 O O . GLN A 1 1642 ? 164.98100 158.97700 208.06900 1.000 57.63011 1605 GLN A O 1
ATOM 19248 N N . MET A 1 1643 ? 163.04100 158.69900 206.95800 1.000 62.17760 1606 MET A N 1
ATOM 19249 C CA . MET A 1 1643 ? 163.27200 159.89100 206.15200 1.000 62.17760 1606 MET A CA 1
ATOM 19250 C C . MET A 1 1643 ? 162.99000 161.15900 206.94400 1.000 62.17760 1606 MET A C 1
ATOM 19251 O O . MET A 1 1643 ? 163.78400 162.10800 206.91000 1.000 62.17760 1606 MET A O 1
ATOM 19265 N N . THR A 1 1644 ? 161.93100 161.15300 207.75500 1.000 63.86478 1607 THR A N 1
ATOM 19266 C CA . THR A 1 1644 ? 161.64600 162.32700 208.57000 1.000 63.86478 1607 THR A CA 1
ATOM 19267 C C . THR A 1 1644 ? 162.72600 162.50600 209.62100 1.000 63.86478 1607 THR A C 1
ATOM 19268 O O . THR A 1 1644 ? 163.12500 163.63300 209.93300 1.000 63.86478 1607 THR A O 1
ATOM 19279 N N . LYS A 1 1645 ? 163.21200 161.39500 210.16700 1.000 65.21291 1608 LYS A N 1
ATOM 19280 C CA . LYS A 1 1645 ? 164.29900 161.44400 211.12900 1.000 65.21291 1608 LYS A CA 1
ATOM 19281 C C . LYS A 1 1645 ? 165.55000 162.08000 210.54000 1.000 65.21291 1608 LYS A C 1
ATOM 19282 O O . LYS A 1 1645 ? 166.40700 162.54300 211.30000 1.000 65.21291 1608 LYS A O 1
ATOM 19301 N N . TYR A 1 1646 ? 165.68000 162.12200 209.20900 1.000 69.37784 1609 TYR A N 1
ATOM 19302 C CA . TYR A 1 1646 ? 166.86300 162.70100 208.58300 1.000 69.37784 1609 TYR A CA 1
ATOM 19303 C C . TYR A 1 1646 ? 166.56500 164.02300 207.88600 1.000 69.37784 1609 TYR A C 1
ATOM 19304 O O . TYR A 1 1646 ? 167.36200 164.47300 207.05700 1.000 69.37784 1609 TYR A O 1
ATOM 19322 N N . LEU A 1 1647 ? 165.43800 164.65400 208.19900 1.000 76.32620 1610 LEU A N 1
ATOM 19323 C CA . LEU A 1 1647 ? 165.08300 165.93200 207.60200 1.000 76.32620 1610 LEU A CA 1
ATOM 19324 C C . LEU A 1 1647 ? 164.69500 166.93400 208.67500 1.000 76.32620 1610 LEU A C 1
ATOM 19325 O O . LEU A 1 1647 ? 164.01800 166.59100 209.64900 1.000 76.32620 1610 LEU A O 1
ATOM 19341 N N . GLN A 1 1648 ? 165.13300 168.17300 208.48300 1.000 87.12207 1611 GLN A N 1
ATOM 19342 C CA . GLN A 1 1648 ? 164.61400 169.29900 209.24200 1.000 87.12207 1611 GLN A CA 1
ATOM 19343 C C . GLN A 1 1648 ? 163.24800 169.68400 208.68800 1.000 87.12207 1611 GLN A C 1
ATOM 19344 O O . GLN A 1 1648 ? 163.08300 169.84100 207.47500 1.000 87.12207 1611 GLN A O 1
ATOM 19358 N N . SER A 1 1649 ? 162.26700 169.82500 209.57700 1.000 91.49744 1612 SER A N 1
ATOM 19359 C CA . SER A 1 1649 ? 160.90300 170.11100 209.15200 1.000 91.49744 1612 SER A CA 1
ATOM 19360 C C . SER A 1 1649 ? 160.73900 171.54500 208.67200 1.000 91.49744 1612 SER A C 1
ATOM 19361 O O . SER A 1 1649 ? 159.69700 171.87300 208.09300 1.000 91.49744 1612 SER A O 1
ATOM 19369 N N . ASN A 1 1650 ? 161.73300 172.39700 208.90000 1.000 93.52447 1613 ASN A N 1
ATOM 19370 C CA . ASN A 1 1650 ? 161.70900 173.78400 208.45800 1.000 93.52447 1613 ASN A CA 1
ATOM 19371 C C . ASN A 1 1650 ? 162.53300 173.96000 207.18600 1.000 93.52447 1613 ASN A C 1
ATOM 19372 O O . ASN A 1 1650 ? 163.70500 173.57300 207.13700 1.000 93.52447 1613 ASN A O 1
ATOM 19383 N N . SER A 1 1651 ? 161.90600 174.54000 206.16300 1.000 92.11793 1614 SER A N 1
ATOM 19384 C CA . SER A 1 1651 ? 162.56700 174.91900 204.91000 1.000 92.11793 1614 SER A CA 1
ATOM 19385 C C . SER A 1 1651 ? 163.34800 173.76900 204.27700 1.000 92.11793 1614 SER A C 1
ATOM 19386 O O . SER A 1 1651 ? 164.50200 173.91800 203.86800 1.000 92.11793 1614 SER A O 1
ATOM 19394 N N . ASN A 1 1652 ? 162.70900 172.60700 204.19600 1.000 86.83878 1615 ASN A N 1
ATOM 19395 C CA . ASN A 1 1652 ? 163.22700 171.51900 203.37500 1.000 86.83878 1615 ASN A CA 1
ATOM 19396 C C . ASN A 1 1652 ? 163.47300 172.00100 201.94900 1.000 86.83878 1615 ASN A C 1
ATOM 19397 O O . ASN A 1 1652 ? 162.53200 172.36800 201.23900 1.000 86.83878 1615 ASN A O 1
ATOM 19408 N N . ASN A 1 1653 ? 164.73700 172.00300 201.52500 1.000 87.14317 1616 ASN A N 1
ATOM 19409 C CA . ASN A 1 1653 ? 165.10400 172.53300 200.21200 1.000 87.14317 1616 ASN A CA 1
ATOM 19410 C C . ASN A 1 1653 ? 164.75800 171.53300 199.11400 1.000 87.14317 1616 ASN A C 1
ATOM 19411 O O . ASN A 1 1653 ? 165.39800 170.48400 198.99200 1.000 87.14317 1616 ASN A O 1
ATOM 19422 N N . TRP A 1 1654 ? 163.74500 171.85900 198.31500 1.000 87.44560 1617 TRP A N 1
ATOM 19423 C CA . TRP A 1 1654 ? 163.52800 171.23000 197.01800 1.000 87.44560 1617 TRP A CA 1
ATOM 19424 C C . TRP A 1 1654 ? 164.41700 171.84800 195.94400 1.000 87.44560 1617 TRP A C 1
ATOM 19425 O O . TRP A 1 1654 ? 164.58400 173.06900 195.88900 1.000 87.44560 1617 TRP A O 1
ATOM 19446 N N . ARG A 1 1655 ? 164.99300 171.00000 195.08900 1.000 87.74155 1618 ARG A N 1
ATOM 19447 C CA . ARG A 1 1655 ? 165.89000 171.45300 194.03000 1.000 87.74155 1618 ARG A CA 1
ATOM 19448 C C . ARG A 1 1655 ? 165.55500 170.76100 192.71400 1.000 87.74155 1618 ARG A C 1
ATOM 19449 O O . ARG A 1 1655 ? 165.21200 169.57800 192.69600 1.000 87.74155 1618 ARG A O 1
ATOM 19470 N N . TRP A 1 1656 ? 165.66600 171.49600 191.60900 1.000 93.33398 1619 TRP A N 1
ATOM 19471 C CA . TRP A 1 1656 ? 165.33300 170.98600 190.28400 1.000 93.33398 1619 TRP A CA 1
ATOM 19472 C C . TRP A 1 1656 ? 166.60900 170.82200 189.46700 1.000 93.33398 1619 TRP A C 1
ATOM 19473 O O . TRP A 1 1656 ? 167.52800 171.64100 189.56100 1.000 93.33398 1619 TRP A O 1
ATOM 19494 N N . PHE A 1 1657 ? 166.66000 169.75900 188.66700 1.000 91.78970 1620 PHE A N 1
ATOM 19495 C CA . PHE A 1 1657 ? 167.90400 169.29000 188.06800 1.000 91.78970 1620 PHE A CA 1
ATOM 19496 C C . PHE A 1 1657 ? 168.09700 169.89800 186.68400 1.000 91.78970 1620 PHE A C 1
ATOM 19497 O O . PHE A 1 1657 ? 167.25700 169.71600 185.79700 1.000 91.78970 1620 PHE A O 1
ATOM 19514 N N . ASP A 1 1658 ? 169.20400 170.61200 186.50500 1.000 97.81665 1621 ASP A N 1
ATOM 19515 C CA . ASP A 1 1658 ? 169.60200 171.17900 185.22400 1.000 97.81665 1621 ASP A CA 1
ATOM 19516 C C . ASP A 1 1658 ? 170.60000 170.21100 184.60100 1.000 97.81665 1621 ASP A C 1
ATOM 19517 O O . ASP A 1 1658 ? 171.78400 170.20400 184.96300 1.000 97.81665 1621 ASP A O 1
ATOM 19526 N N . ASP A 1 1659 ? 170.09300 169.35900 183.70500 1.000 99.25997 1622 ASP A N 1
ATOM 19527 C CA . ASP A 1 1659 ? 170.92600 168.35800 183.04300 1.000 99.25997 1622 ASP A CA 1
ATOM 19528 C C . ASP A 1 1659 ? 172.00200 169.00000 182.18100 1.000 99.25997 1622 ASP A C 1
ATOM 19529 O O . ASP A 1 1659 ? 173.08100 168.42400 182.00200 1.000 99.25997 1622 ASP A O 1
ATOM 19538 N N . ARG A 1 1660 ? 171.73300 170.19200 181.64500 1.000 102.82442 1623 ARG A N 1
ATOM 19539 C CA . ARG A 1 1660 ? 172.65800 170.79900 180.69500 1.000 102.82442 1623 ARG A CA 1
ATOM 19540 C C . ARG A 1 1660 ? 173.91700 171.26600 181.40600 1.000 102.82442 1623 ARG A C 1
ATOM 19541 O O . ARG A 1 1660 ? 175.03000 171.08700 180.89800 1.000 102.82442 1623 ARG A O 1
ATOM 19562 N N . SER A 1 1661 ? 173.75700 171.86900 182.58100 1.000 100.24140 1624 SER A N 1
ATOM 19563 C CA . SER A 1 1661 ? 174.87700 172.27200 183.41400 1.000 100.24140 1624 SER A CA 1
ATOM 19564 C C . SER A 1 1661 ? 175.15000 171.24900 184.50400 1.000 100.24140 1624 SER A C 1
ATOM 19565 O O . SER A 1 1661 ? 176.26200 171.21100 185.04300 1.000 100.24140 1624 SER A O 1
ATOM 19573 N N . GLY A 1 1662 ? 174.15300 170.43000 184.83100 1.000 96.01092 1625 GLY A N 1
ATOM 19574 C CA . GLY A 1 1662 ? 174.28800 169.42500 185.86200 1.000 96.01092 1625 GLY A CA 1
ATOM 19575 C C . GLY A 1 1662 ? 174.10600 169.93500 187.26800 1.000 96.01092 1625 GLY A C 1
ATOM 19576 O O . GLY A 1 1662 ? 174.69900 169.38200 188.19900 1.000 96.01092 1625 GLY A O 1
ATOM 19580 N N . ARG A 1 1663 ? 173.28400 170.96100 187.45900 1.000 92.80179 1626 ARG A N 1
ATOM 19581 C CA . ARG A 1 1663 ? 173.16800 171.63000 188.75000 1.000 92.80179 1626 ARG A CA 1
ATOM 19582 C C . ARG A 1 1663 ? 171.79300 171.38000 189.34900 1.000 92.80179 1626 ARG A C 1
ATOM 19583 O O . ARG A 1 1663 ? 170.78400 171.45800 188.65100 1.000 92.80179 1626 ARG A O 1
ATOM 19604 N N . TRP A 1 1664 ? 171.74200 171.12400 190.65200 1.000 88.70196 1627 TRP A N 1
ATOM 19605 C CA . TRP A 1 1664 ? 170.45500 171.08100 191.34100 1.000 88.70196 1627 TRP A CA 1
ATOM 19606 C C . TRP A 1 1664 ? 170.11100 172.47800 191.83600 1.000 88.70196 1627 TRP A C 1
ATOM 19607 O O . TRP A 1 1664 ? 170.38900 172.85100 192.97600 1.000 88.70196 1627 TRP A O 1
ATOM 19628 N N . CYS A 1 1665 ? 169.49600 173.25800 190.95300 1.000 93.24184 1628 CYS A N 1
ATOM 19629 C CA . CYS A 1 1665 ? 169.22400 174.66000 191.22400 1.000 93.24184 1628 CYS A CA 1
ATOM 19630 C C . CYS A 1 1665 ? 167.96800 174.77000 192.07500 1.000 93.24184 1628 CYS A C 1
ATOM 19631 O O . CYS A 1 1665 ? 167.00700 174.02400 191.87900 1.000 93.24184 1628 CYS A O 1
ATOM 19639 N N . SER A 1 1666 ? 167.97000 175.69900 193.02000 1.000 90.37909 1629 SER A N 1
ATOM 19640 C CA . SER A 1 1666 ? 166.82500 175.82000 193.90600 1.000 90.37909 1629 SER A CA 1
ATOM 19641 C C . SER A 1 1666 ? 165.69000 176.57900 193.22900 1.000 90.37909 1629 SER A C 1
ATOM 19642 O O . SER A 1 1666 ? 165.90500 177.40300 192.33600 1.000 90.37909 1629 SER A O 1
ATOM 19650 N N . TYR A 1 1667 ? 164.47100 176.28300 193.66700 1.000 95.47600 1630 TYR A N 1
ATOM 19651 C CA . TYR A 1 1667 ? 163.30400 177.09000 193.36100 1.000 95.47600 1630 TYR A CA 1
ATOM 19652 C C . TYR A 1 1667 ? 163.31500 178.36800 194.19800 1.000 95.47600 1630 TYR A C 1
ATOM 19653 O O . TYR A 1 1667 ? 164.06500 178.50300 195.16900 1.000 95.47600 1630 TYR A O 1
ATOM 19671 N N . SER A 1 1668 ? 162.46300 179.31600 193.81500 1.000 94.50621 1631 SER A N 1
ATOM 19672 C CA . SER A 1 1668 ? 162.19800 180.45500 194.68100 1.000 94.50621 1631 SER A CA 1
ATOM 19673 C C . SER A 1 1668 ? 161.64500 179.98000 196.02300 1.000 94.50621 1631 SER A C 1
ATOM 19674 O O . SER A 1 1668 ? 161.13000 178.86700 196.15600 1.000 94.50621 1631 SER A O 1
ATOM 19682 N N . ALA A 1 1669 ? 161.75200 180.85100 197.03100 1.000 91.54253 1632 ALA A N 1
ATOM 19683 C CA . ALA A 1 1669 ? 161.28900 180.49000 198.36700 1.000 91.54253 1632 ALA A CA 1
ATOM 19684 C C . ALA A 1 1669 ? 159.78700 180.23300 198.39000 1.000 91.54253 1632 ALA A C 1
ATOM 19685 O O . ALA A 1 1669 ? 159.31900 179.32900 199.09200 1.000 91.54253 1632 ALA A O 1
ATOM 19692 N N . SER A 1 1670 ? 159.01600 180.99900 197.61500 1.000 93.45633 1633 SER A N 1
ATOM 19693 C CA . SER A 1 1670 ? 157.57700 180.76300 197.58000 1.000 93.45633 1633 SER A CA 1
ATOM 19694 C C . SER A 1 1670 ? 157.25700 179.46300 196.86200 1.000 93.45633 1633 SER A C 1
ATOM 19695 O O . SER A 1 1670 ? 156.36500 178.71800 197.28900 1.000 93.45633 1633 SER A O 1
ATOM 19703 N N . ASN A 1 1671 ? 158.04200 179.12100 195.84200 1.000 96.42590 1634 ASN A N 1
ATOM 19704 C CA . ASN A 1 1671 ? 157.83400 177.85500 195.15200 1.000 96.42590 1634 ASN A CA 1
ATOM 19705 C C . ASN A 1 1671 ? 158.24800 176.69400 196.04400 1.000 96.42590 1634 ASN A C 1
ATOM 19706 O O . ASN A 1 1671 ? 157.54300 175.68600 196.12900 1.000 96.42590 1634 ASN A O 1
ATOM 19717 N N . ASN A 1 1672 ? 159.41600 176.79600 196.67900 1.000 94.91697 1635 ASN A N 1
ATOM 19718 C CA . ASN A 1 1672 ? 159.85000 175.74400 197.59100 1.000 94.91697 1635 ASN A CA 1
ATOM 19719 C C . ASN A 1 1672 ? 158.82400 175.51500 198.69200 1.000 94.91697 1635 ASN A C 1
ATOM 19720 O O . ASN A 1 1672 ? 158.47000 174.37200 198.99600 1.000 94.91697 1635 ASN A O 1
ATOM 19731 N N . SER A 1 1673 ? 158.35200 176.59400 199.32000 1.000 93.50182 1636 SER A N 1
ATOM 19732 C CA . SER A 1 1673 ? 157.33700 176.45800 200.35900 1.000 93.50182 1636 SER A CA 1
ATOM 19733 C C . SER A 1 1673 ? 156.04500 175.84200 199.83300 1.000 93.50182 1636 SER A C 1
ATOM 19734 O O . SER A 1 1673 ? 155.44900 174.98800 200.49900 1.000 93.50182 1636 SER A O 1
ATOM 19742 N N . THR A 1 1674 ? 155.62600 176.20400 198.61900 1.000 93.55452 1637 THR A N 1
ATOM 19743 C CA . THR A 1 1674 ? 154.40600 175.61700 198.07000 1.000 93.55452 1637 THR A CA 1
ATOM 19744 C C . THR A 1 1674 ? 154.58400 174.12800 197.80000 1.000 93.55452 1637 THR A C 1
ATOM 19745 O O . THR A 1 1674 ? 153.74200 173.30600 198.18500 1.000 93.55452 1637 THR A O 1
ATOM 19756 N N . ILE A 1 1675 ? 155.68100 173.76900 197.13600 1.000 92.87338 1638 ILE A N 1
ATOM 19757 C CA . ILE A 1 1675 ? 155.95000 172.37300 196.81000 1.000 92.87338 1638 ILE A CA 1
ATOM 19758 C C . ILE A 1 1675 ? 156.05700 171.54300 198.08000 1.000 92.87338 1638 ILE A C 1
ATOM 19759 O O . ILE A 1 1675 ? 155.49100 170.45100 198.17400 1.000 92.87338 1638 ILE A O 1
ATOM 19775 N N . ASP A 1 1676 ? 156.79900 172.03800 199.07100 1.000 88.94975 1639 ASP A N 1
ATOM 19776 C CA . ASP A 1 1676 ? 156.92900 171.31700 200.33100 1.000 88.94975 1639 ASP A CA 1
ATOM 19777 C C . ASP A 1 1676 ? 155.58300 171.14900 201.02100 1.000 88.94975 1639 ASP A C 1
ATOM 19778 O O . ASP A 1 1676 ? 155.24000 170.05000 201.46700 1.000 88.94975 1639 ASP A O 1
ATOM 19787 N N . SER A 1 1677 ? 154.81700 172.23300 201.15400 1.000 90.28265 1640 SER A N 1
ATOM 19788 C CA . SER A 1 1677 ? 153.52700 172.13700 201.82600 1.000 90.28265 1640 SER A CA 1
ATOM 19789 C C . SER A 1 1677 ? 152.59700 171.15000 201.13100 1.000 90.28265 1640 SER A C 1
ATOM 19790 O O . SER A 1 1677 ? 151.87300 170.40000 201.79700 1.000 90.28265 1640 SER A O 1
ATOM 19798 N N . ALA A 1 1678 ? 152.59600 171.12900 199.79700 1.000 88.86858 1641 ALA A N 1
ATOM 19799 C CA . ALA A 1 1678 ? 151.68800 170.23400 199.08800 1.000 88.86858 1641 ALA A CA 1
ATOM 19800 C C . ALA A 1 1678 ? 152.20700 168.80300 198.99600 1.000 88.86858 1641 ALA A C 1
ATOM 19801 O O . ALA A 1 1678 ? 151.40600 167.87700 198.83400 1.000 88.86858 1641 ALA A O 1
ATOM 19808 N N . TRP A 1 1679 ? 153.52100 168.60500 199.09200 1.000 84.45670 1642 TRP A N 1
ATOM 19809 C CA . TRP A 1 1679 ? 154.07600 167.26600 199.25100 1.000 84.45670 1642 TRP A CA 1
ATOM 19810 C C . TRP A 1 1679 ? 153.76300 166.70300 200.63000 1.000 84.45670 1642 TRP A C 1
ATOM 19811 O O . TRP A 1 1679 ? 153.39500 165.53000 200.76500 1.000 84.45670 1642 TRP A O 1
ATOM 19832 N N . LYS A 1 1680 ? 153.90600 167.53200 201.66300 1.000 84.62768 1643 LYS A N 1
ATOM 19833 C CA . LYS A 1 1680 ? 153.61800 167.10200 203.02500 1.000 84.62768 1643 LYS A CA 1
ATOM 19834 C C . LYS A 1 1680 ? 152.15200 166.74000 203.19500 1.000 84.62768 1643 LYS A C 1
ATOM 19835 O O . LYS A 1 1680 ? 151.82100 165.82800 203.96000 1.000 84.62768 1643 LYS A O 1
ATOM 19854 N N . SER A 1 1681 ? 151.26000 167.44200 202.49500 1.000 86.39913 1644 SER A N 1
ATOM 19855 C CA . SER A 1 1681 ? 149.86000 167.04400 202.45700 1.000 86.39913 1644 SER A CA 1
ATOM 19856 C C . SER A 1 1681 ? 149.65800 165.72900 201.72300 1.000 86.39913 1644 SER A C 1
ATOM 19857 O O . SER A 1 1681 ? 148.60500 165.10100 201.88100 1.000 86.39913 1644 SER A O 1
ATOM 19865 N N . GLY A 1 1682 ? 150.63200 165.30100 200.92600 1.000 83.21864 1645 GLY A N 1
ATOM 19866 C CA . GLY A 1 1682 ? 150.50100 164.05900 200.19800 1.000 83.21864 1645 GLY A CA 1
ATOM 19867 C C . GLY A 1 1682 ? 149.76400 164.19900 198.89000 1.000 83.21864 1645 GLY A C 1
ATOM 19868 O O . GLY A 1 1682 ? 149.30000 163.19600 198.33900 1.000 83.21864 1645 GLY A O 1
ATOM 19872 N N . GLU A 1 1683 ? 149.64000 165.41800 198.37400 1.000 89.06117 1646 GLU A N 1
ATOM 19873 C CA . GLU A 1 1683 ? 149.04800 165.62100 197.06200 1.000 89.06117 1646 GLU A CA 1
ATOM 19874 C C . GLU A 1 1683 ? 149.95600 165.07000 195.97200 1.000 89.06117 1646 GLU A C 1
ATOM 19875 O O . GLU A 1 1683 ? 151.18400 165.14800 196.06000 1.000 89.06117 1646 GLU A O 1
ATOM 19887 N N . THR A 1 1684 ? 149.33800 164.50500 194.93500 1.000 91.45666 1647 THR A N 1
ATOM 19888 C CA . THR A 1 1684 ? 150.11000 163.88400 193.86800 1.000 91.45666 1647 THR A CA 1
ATOM 19889 C C . THR A 1 1684 ? 150.81700 164.91800 193.00600 1.000 91.45666 1647 THR A C 1
ATOM 19890 O O . THR A 1 1684 ? 151.87100 164.62200 192.43000 1.000 91.45666 1647 THR A O 1
ATOM 19901 N N . SER A 1 1685 ? 150.26600 166.12600 192.89800 1.000 94.48237 1648 SER A N 1
ATOM 19902 C CA . SER A 1 1685 ? 150.85500 167.13100 192.02900 1.000 94.48237 1648 SER A CA 1
ATOM 19903 C C . SER A 1 1685 ? 150.62000 168.52100 192.59800 1.000 94.48237 1648 SER A C 1
ATOM 19904 O O . SER A 1 1685 ? 149.65200 168.76000 193.32500 1.000 94.48237 1648 SER A O 1
ATOM 19912 N N . VAL A 1 1686 ? 151.52400 169.43200 192.25000 1.000 94.69533 1649 VAL A N 1
ATOM 19913 C CA . VAL A 1 1686 ? 151.51300 170.80500 192.74800 1.000 94.69533 1649 VAL A CA 1
ATOM 19914 C C . VAL A 1 1686 ? 151.76800 171.75200 191.58300 1.000 94.69533 1649 VAL A C 1
ATOM 19915 O O . VAL A 1 1686 ? 152.66200 171.51400 190.76500 1.000 94.69533 1649 VAL A O 1
ATOM 19928 N N . ARG A 1 1687 ? 150.99700 172.83300 191.51600 1.000 102.04267 1650 ARG A N 1
ATOM 19929 C CA . ARG A 1 1687 ? 151.10300 173.82600 190.45400 1.000 102.04267 1650 ARG A CA 1
ATOM 19930 C C . ARG A 1 1687 ? 151.76600 175.10300 190.95700 1.000 102.04267 1650 ARG A C 1
ATOM 19931 O O . ARG A 1 1687 ? 151.49800 175.55400 192.07500 1.000 102.04267 1650 ARG A O 1
ATOM 19952 N N . PHE A 1 1688 ? 152.64000 175.67900 190.13000 1.000 103.38869 1651 PHE A N 1
ATOM 19953 C CA . PHE A 1 1688 ? 153.25900 176.96200 190.44200 1.000 103.38869 1651 PHE A CA 1
ATOM 19954 C C . PHE A 1 1688 ? 153.66900 177.62000 189.13300 1.000 103.38869 1651 PHE A C 1
ATOM 19955 O O . PHE A 1 1688 ? 153.70900 176.97600 188.08100 1.000 103.38869 1651 PHE A O 1
ATOM 19972 N N . THR A 1 1689 ? 153.91800 178.92700 189.19800 1.000 106.04544 1652 THR A N 1
ATOM 19973 C CA . THR A 1 1689 ? 154.30300 179.70900 188.03000 1.000 106.04544 1652 THR A CA 1
ATOM 19974 C C . THR A 1 1689 ? 155.63100 180.40900 188.27800 1.000 106.04544 1652 THR A C 1
ATOM 19975 O O . THR A 1 1689 ? 155.83200 181.02400 189.33000 1.000 106.04544 1652 THR A O 1
ATOM 19986 N N . ALA A 1 1690 ? 156.53100 180.30100 187.30500 1.000 106.58350 1653 ALA A N 1
ATOM 19987 C CA . ALA A 1 1690 ? 157.83600 180.94600 187.34500 1.000 106.58350 1653 ALA A CA 1
ATOM 19988 C C . ALA A 1 1690 ? 158.08300 181.60400 185.99700 1.000 106.58350 1653 ALA A C 1
ATOM 19989 O O . ALA A 1 1690 ? 157.97400 180.94500 184.96000 1.000 106.58350 1653 ALA A O 1
ATOM 19996 N N . GLY A 1 1691 ? 158.48800 182.87100 186.01300 1.000 108.55522 1654 GLY A N 1
ATOM 19997 C CA . GLY A 1 1691 ? 158.62600 183.62500 184.77600 1.000 108.55522 1654 GLY A CA 1
ATOM 19998 C C . GLY A 1 1691 ? 157.36800 183.69000 183.93500 1.000 108.55522 1654 GLY A C 1
ATOM 19999 O O . GLY A 1 1691 ? 157.45400 183.78200 182.70600 1.000 108.55522 1654 GLY A O 1
ATOM 20003 N N . ARG A 1 1692 ? 156.19500 183.63700 184.57100 1.000 112.51815 1655 ARG A N 1
ATOM 20004 C CA . ARG A 1 1692 ? 154.90000 183.48700 183.90900 1.000 112.51815 1655 ARG A CA 1
ATOM 20005 C C . ARG A 1 1692 ? 154.74200 182.16000 183.17100 1.000 112.51815 1655 ARG A C 1
ATOM 20006 O O . ARG A 1 1692 ? 153.69400 181.90500 182.57000 1.000 112.51815 1655 ARG A O 1
ATOM 20027 N N . ARG A 1 1693 ? 155.75600 181.30200 183.21600 1.000 111.43694 1656 ARG A N 1
ATOM 20028 C CA . ARG A 1 1693 ? 155.61700 179.94000 182.72200 1.000 111.43694 1656 ARG A CA 1
ATOM 20029 C C . ARG A 1 1693 ? 154.91700 179.09400 183.77800 1.000 111.43694 1656 ARG A C 1
ATOM 20030 O O . ARG A 1 1693 ? 155.15600 179.25500 184.97800 1.000 111.43694 1656 ARG A O 1
ATOM 20051 N N . ARG A 1 1694 ? 154.05100 178.18900 183.33100 1.000 109.43162 1657 ARG A N 1
ATOM 20052 C CA . ARG A 1 1694 ? 153.34200 177.28400 184.23000 1.000 109.43162 1657 ARG A CA 1
ATOM 20053 C C . ARG A 1 1694 ? 154.10100 175.97200 184.39800 1.000 109.43162 1657 ARG A C 1
ATOM 20054 O O . ARG A 1 1694 ? 154.27000 175.22200 183.43000 1.000 109.43162 1657 ARG A O 1
ATOM 20075 N N . TYR A 1 1695 ? 154.55800 175.69700 185.61700 1.000 105.45862 1658 TYR A N 1
ATOM 20076 C CA . TYR A 1 1695 ? 155.16500 174.42500 185.97300 1.000 105.45862 1658 TYR A CA 1
ATOM 20077 C C . TYR A 1 1695 ? 154.25500 173.64900 186.91800 1.000 105.45862 1658 TYR A C 1
ATOM 20078 O O . TYR A 1 1695 ? 153.54300 174.23000 187.74500 1.000 105.45862 1658 TYR A O 1
ATOM 20096 N N . THR A 1 1696 ? 154.28300 172.32400 186.78200 1.000 101.87235 1659 THR A N 1
ATOM 20097 C CA . THR A 1 1696 ? 153.60800 171.42600 187.71100 1.000 101.87235 1659 THR A CA 1
ATOM 20098 C C . THR A 1 1696 ? 154.56900 170.30900 188.08500 1.000 101.87235 1659 THR A C 1
ATOM 20099 O O . THR A 1 1696 ? 155.25200 169.76100 187.22200 1.000 101.87235 1659 THR A O 1
ATOM 20110 N N . VAL A 1 1697 ? 154.59200 169.94300 189.35700 1.000 95.69979 1660 VAL A N 1
ATOM 20111 C CA . VAL A 1 1697 ? 155.37700 168.80600 189.82300 1.000 95.69979 1660 VAL A CA 1
ATOM 20112 C C . VAL A 1 1697 ? 154.45800 167.63000 190.10100 1.000 95.69979 1660 VAL A C 1
ATOM 20113 O O . VAL A 1 1697 ? 153.37800 167.78900 190.68200 1.000 95.69979 1660 VAL A O 1
ATOM 20126 N N . GLN A 1 1698 ? 154.89400 166.45100 189.66700 1.000 92.61377 1661 GLN A N 1
ATOM 20127 C CA . GLN A 1 1698 ? 154.22700 165.17500 189.89100 1.000 92.61377 1661 GLN A CA 1
ATOM 20128 C C . GLN A 1 1698 ? 155.10800 164.35400 190.82300 1.000 92.61377 1661 GLN A C 1
ATOM 20129 O O . GLN A 1 1698 ? 156.18500 163.89400 190.41800 1.000 92.61377 1661 GLN A O 1
ATOM 20143 N N . PHE A 1 1699 ? 154.68800 164.24200 192.08800 1.000 88.41667 1662 PHE A N 1
ATOM 20144 C CA . PHE A 1 1699 ? 155.43600 163.48900 193.08500 1.000 88.41667 1662 PHE A CA 1
ATOM 20145 C C . PHE A 1 1699 ? 155.28300 161.98200 192.93700 1.000 88.41667 1662 PHE A C 1
ATOM 20146 O O . PHE A 1 1699 ? 155.98700 161.23700 193.62700 1.000 88.41667 1662 PHE A O 1
ATOM 20163 N N . THR A 1 1700 ? 154.38700 161.51200 192.07000 1.000 84.70123 1663 THR A N 1
ATOM 20164 C CA . THR A 1 1700 ? 154.39200 160.09500 191.72800 1.000 84.70123 1663 THR A CA 1
ATOM 20165 C C . THR A 1 1700 ? 155.67500 159.75200 190.99200 1.000 84.70123 1663 THR A C 1
ATOM 20166 O O . THR A 1 1700 ? 156.24200 158.66800 191.17200 1.000 84.70123 1663 THR A O 1
ATOM 20177 N N . THR A 1 1701 ? 156.13800 160.67800 190.15800 1.000 85.13977 1664 THR A N 1
ATOM 20178 C CA . THR A 1 1701 ? 157.30700 160.51100 189.31900 1.000 85.13977 1664 THR A CA 1
ATOM 20179 C C . THR A 1 1701 ? 158.41700 161.46700 189.72000 1.000 85.13977 1664 THR A C 1
ATOM 20180 O O . THR A 1 1701 ? 159.55900 161.28700 189.28500 1.000 85.13977 1664 THR A O 1
ATOM 20191 N N . MET A 1 1702 ? 158.10800 162.47400 190.53500 1.000 85.65560 1665 MET A N 1
ATOM 20192 C CA . MET A 1 1702 ? 159.01400 163.57800 190.82500 1.000 85.65560 1665 MET A CA 1
ATOM 20193 C C . MET A 1 1702 ? 159.50000 164.25000 189.54500 1.000 85.65560 1665 MET A C 1
ATOM 20194 O O . MET A 1 1702 ? 160.69200 164.27900 189.23800 1.000 85.65560 1665 MET A O 1
ATOM 20208 N N . VAL A 1 1703 ? 158.54900 164.79200 188.78600 1.000 92.72261 1666 VAL A N 1
ATOM 20209 C CA . VAL A 1 1703 ? 158.86600 165.44100 187.52000 1.000 92.72261 1666 VAL A CA 1
ATOM 20210 C C . VAL A 1 1703 ? 158.17300 166.79400 187.47600 1.000 92.72261 1666 VAL A C 1
ATOM 20211 O O . VAL A 1 1703 ? 156.98400 166.90200 187.78700 1.000 92.72261 1666 VAL A O 1
ATOM 20224 N N . GLN A 1 1704 ? 158.91200 167.81900 187.05600 1.000 99.60949 1667 GLN A N 1
ATOM 20225 C CA . GLN A 1 1704 ? 158.34600 169.11200 186.69400 1.000 99.60949 1667 GLN A CA 1
ATOM 20226 C C . GLN A 1 1704 ? 158.01900 169.11800 185.20700 1.000 99.60949 1667 GLN A C 1
ATOM 20227 O O . GLN A 1 1704 ? 158.91700 168.99100 184.37200 1.000 99.60949 1667 GLN A O 1
ATOM 20241 N N . VAL A 1 1705 ? 156.74200 169.28600 184.88400 1.000 102.23945 1668 VAL A N 1
ATOM 20242 C CA . VAL A 1 1705 ? 156.28100 169.49300 183.51900 1.000 102.23945 1668 VAL A CA 1
ATOM 20243 C C . VAL A 1 1705 ? 155.99500 170.97300 183.31300 1.000 102.23945 1668 VAL A C 1
ATOM 20244 O O . VAL A 1 1705 ? 155.29400 171.60000 184.12000 1.000 102.23945 1668 VAL A O 1
ATOM 20257 N N . ASN A 1 1706 ? 156.55400 171.53000 182.24000 1.000 107.21159 1669 ASN A N 1
ATOM 20258 C CA . ASN A 1 1706 ? 156.16800 172.84500 181.74700 1.000 107.21159 1669 ASN A CA 1
ATOM 20259 C C . ASN A 1 1706 ? 154.86000 172.69300 180.98300 1.000 107.21159 1669 ASN A C 1
ATOM 20260 O O . ASN A 1 1706 ? 154.80700 171.97500 179.97900 1.000 107.21159 1669 ASN A O 1
ATOM 20271 N N . GLU A 1 1707 ? 153.80400 173.36200 181.44700 1.000 106.96141 1670 GLU A N 1
ATOM 20272 C CA . GLU A 1 1707 ? 152.49300 173.09400 180.87300 1.000 106.96141 1670 GLU A CA 1
ATOM 20273 C C . GLU A 1 1707 ? 152.38200 173.59400 179.44100 1.000 106.96141 1670 GLU A C 1
ATOM 20274 O O . GLU A 1 1707 ? 151.51400 173.12300 178.69900 1.000 106.96141 1670 GLU A O 1
ATOM 20286 N N . GLU A 1 1708 ? 153.23100 174.54000 179.03800 1.000 108.15958 1671 GLU A N 1
ATOM 20287 C CA . GLU A 1 1708 ? 153.19200 175.02800 177.66600 1.000 108.15958 1671 GLU A CA 1
ATOM 20288 C C . GLU A 1 1708 ? 153.91300 174.07200 176.72300 1.000 108.15958 1671 GLU A C 1
ATOM 20289 O O . GLU A 1 1708 ? 153.36700 173.67700 175.68600 1.000 108.15958 1671 GLU A O 1
ATOM 20301 N N . THR A 1 1709 ? 155.14200 173.68900 177.07400 1.000 105.86142 1672 THR A N 1
ATOM 20302 C CA . THR A 1 1709 ? 155.97400 172.87300 176.20200 1.000 105.86142 1672 THR A CA 1
ATOM 20303 C C . THR A 1 1709 ? 155.85700 171.38000 176.47700 1.000 105.86142 1672 THR A C 1
ATOM 20304 O O . THR A 1 1709 ? 156.15400 170.57600 175.58500 1.000 105.86142 1672 THR A O 1
ATOM 20315 N N . GLY A 1 1710 ? 155.43600 170.98800 177.67700 1.000 103.29566 1673 GLY A N 1
ATOM 20316 C CA . GLY A 1 1710 ? 155.47600 169.59200 178.05800 1.000 103.29566 1673 GLY A CA 1
ATOM 20317 C C . GLY A 1 1710 ? 156.84900 169.06700 178.41300 1.000 103.29566 1673 GLY A C 1
ATOM 20318 O O . GLY A 1 1710 ? 157.00500 167.85100 178.57200 1.000 103.29566 1673 GLY A O 1
ATOM 20322 N N . ASN A 1 1711 ? 157.84700 169.93800 178.54300 1.000 101.74517 1674 ASN A N 1
ATOM 20323 C CA . ASN A 1 1711 ? 159.17100 169.50900 178.97400 1.000 101.74517 1674 ASN A CA 1
ATOM 20324 C C . ASN A 1 1711 ? 159.12100 168.99400 180.40800 1.000 101.74517 1674 ASN A C 1
ATOM 20325 O O . ASN A 1 1711 ? 158.63200 169.68100 181.31000 1.000 101.74517 1674 ASN A O 1
ATOM 20336 N N . ARG A 1 1712 ? 159.63400 167.78300 180.61400 1.000 99.55912 1675 ARG A N 1
ATOM 20337 C CA . ARG A 1 1712 ? 159.70300 167.15200 181.92700 1.000 99.55912 1675 ARG A CA 1
ATOM 20338 C C . ARG A 1 1712 ? 161.13700 167.09300 182.43900 1.000 99.55912 1675 ARG A C 1
ATOM 20339 O O . ARG A 1 1712 ? 162.03100 166.59200 181.75000 1.000 99.55912 1675 ARG A O 1
ATOM 20360 N N . ARG A 1 1713 ? 161.34300 167.61100 183.65000 1.000 96.42117 1676 ARG A N 1
ATOM 20361 C CA . ARG A 1 1713 ? 162.64600 167.77600 184.27400 1.000 96.42117 1676 ARG A CA 1
ATOM 20362 C C . ARG A 1 1713 ? 162.63700 167.14000 185.66000 1.000 96.42117 1676 ARG A C 1
ATOM 20363 O O . ARG A 1 1713 ? 161.62500 167.21600 186.36300 1.000 96.42117 1676 ARG A O 1
ATOM 20384 N N . PRO A 1 1714 ? 163.72800 166.50000 186.08600 1.000 89.97839 1677 PRO A N 1
ATOM 20385 C CA . PRO A 1 1714 ? 163.72600 165.86500 187.41100 1.000 89.97839 1677 PRO A CA 1
ATOM 20386 C C . PRO A 1 1714 ? 163.75800 166.88000 188.54400 1.000 89.97839 1677 PRO A C 1
ATOM 20387 O O . PRO A 1 1714 ? 164.24800 168.00100 188.39300 1.000 89.97839 1677 PRO A O 1
ATOM 20398 N N . VAL A 1 1715 ? 163.22200 166.46800 189.69700 1.000 89.07268 1678 VAL A N 1
ATOM 20399 C CA . VAL A 1 1715 ? 163.36000 167.21300 190.94200 1.000 89.07268 1678 VAL A CA 1
ATOM 20400 C C . VAL A 1 1715 ? 163.78500 166.28400 192.07600 1.000 89.07268 1678 VAL A C 1
ATOM 20401 O O . VAL A 1 1715 ? 163.66400 165.06100 191.99200 1.000 89.07268 1678 VAL A O 1
ATOM 20414 N N . MET A 1 1716 ? 164.29300 166.89500 193.14900 1.000 84.17270 1679 MET A N 1
ATOM 20415 C CA . MET A 1 1716 ? 164.72000 166.19200 194.35100 1.000 84.17270 1679 MET A CA 1
ATOM 20416 C C . MET A 1 1716 ? 164.34000 167.01500 195.57200 1.000 84.17270 1679 MET A C 1
ATOM 20417 O O . MET A 1 1716 ? 164.13600 168.23000 195.49200 1.000 84.17270 1679 MET A O 1
ATOM 20431 N N . LEU A 1 1717 ? 164.28200 166.33800 196.71500 1.000 81.72093 1680 LEU A N 1
ATOM 20432 C CA . LEU A 1 1717 ? 164.30300 166.98400 198.01900 1.000 81.72093 1680 LEU A CA 1
ATOM 20433 C C . LEU A 1 1717 ? 165.66300 166.75100 198.66300 1.000 81.72093 1680 LEU A C 1
ATOM 20434 O O . LEU A 1 1717 ? 166.10800 165.60500 198.78800 1.000 81.72093 1680 LEU A O 1
ATOM 20450 N N . THR A 1 1718 ? 166.31600 167.84000 199.06700 1.000 82.55099 1681 THR A N 1
ATOM 20451 C CA . THR A 1 1718 ? 167.66300 167.78400 199.63300 1.000 82.55099 1681 THR A CA 1
ATOM 20452 C C . THR A 1 1718 ? 167.60700 167.46600 201.12200 1.000 82.55099 1681 THR A C 1
ATOM 20453 O O . THR A 1 1718 ? 167.30100 168.33100 201.94500 1.000 82.55099 1681 THR A O 1
ATOM 20464 N N . LEU A 1 1719 ? 167.90200 166.22000 201.47000 1.000 72.46377 1682 LEU A N 1
ATOM 20465 C CA . LEU A 1 1719 ? 168.13200 165.84600 202.85600 1.000 72.46377 1682 LEU A CA 1
ATOM 20466 C C . LEU A 1 1719 ? 169.44700 166.42500 203.37000 1.000 72.46377 1682 LEU A C 1
ATOM 20467 O O . LEU A 1 1719 ? 170.33500 166.81200 202.60500 1.000 72.46377 1682 LEU A O 1
ATOM 20483 N N . LEU A 1 1720 ? 169.55800 166.48300 204.69200 1.000 76.81449 1683 LEU A N 1
ATOM 20484 C CA . LEU A 1 17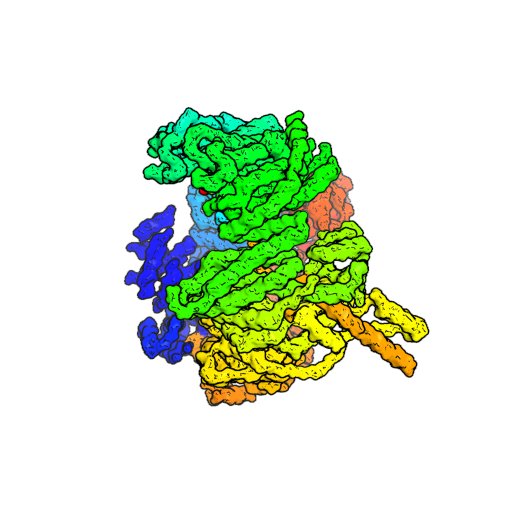20 ? 170.75700 166.97800 205.35000 1.000 76.81449 1683 LEU A CA 1
ATOM 20485 C C . LEU A 1 1720 ? 171.92800 166.02300 205.13800 1.000 76.81449 1683 LEU A C 1
ATOM 20486 O O . LEU A 1 1720 ? 172.28700 165.25600 206.03200 1.000 76.81449 1683 LEU A O 1
ATOM 20502 N N . ILE A 1 1782 ? 152.37000 157.10900 215.23800 1.000 46.04601 1745 ILE A N 1
ATOM 20503 C CA . ILE A 1 1782 ? 151.88700 156.08100 214.32500 1.000 46.04601 1745 ILE A CA 1
ATOM 20504 C C . ILE A 1 1782 ? 153.06900 155.40000 213.64500 1.000 46.04601 1745 ILE A C 1
ATOM 20505 O O . ILE A 1 1782 ? 153.51500 155.81700 212.57800 1.000 46.04601 1745 ILE A O 1
ATOM 20520 N N . LEU A 1 1783 ? 153.57000 154.34600 214.28400 1.000 51.50614 1746 LEU A N 1
ATOM 20521 C CA . LEU A 1 1783 ? 154.55200 153.43800 213.70100 1.000 51.50614 1746 LEU A CA 1
ATOM 20522 C C . LEU A 1 1783 ? 153.87400 152.09900 213.44100 1.000 51.50614 1746 LEU A C 1
ATOM 20523 O O . LEU A 1 1783 ? 153.48600 151.39900 214.38200 1.000 51.50614 1746 LEU A O 1
ATOM 20539 N N . ILE A 1 1784 ? 153.73300 151.75100 212.16700 1.000 41.00026 1747 ILE A N 1
ATOM 20540 C CA . ILE A 1 1784 ? 152.98300 150.57100 211.75700 1.000 41.00026 1747 ILE A CA 1
ATOM 20541 C C . ILE A 1 1784 ? 153.91200 149.36400 211.81900 1.000 41.00026 1747 ILE A C 1
ATOM 20542 O O . ILE A 1 1784 ? 154.85400 149.25200 211.03100 1.000 41.00026 1747 ILE A O 1
ATOM 20558 N N . GLN A 1 1785 ? 153.65300 148.46400 212.76900 1.000 42.78111 1748 GLN A N 1
ATOM 20559 C CA . GLN A 1 1785 ? 154.56300 147.34700 213.00600 1.000 42.78111 1748 GLN A CA 1
ATOM 20560 C C . GLN A 1 1785 ? 154.75300 146.52500 211.73700 1.000 42.78111 1748 GLN A C 1
ATOM 20561 O O . GLN A 1 1785 ? 155.84600 146.01100 211.47600 1.000 42.78111 1748 GLN A O 1
ATOM 20575 N N . GLY A 1 1786 ? 153.70300 146.40300 210.93600 1.000 37.83041 1749 GLY A N 1
ATOM 20576 C CA . GLY A 1 1786 ? 153.68800 145.50600 209.80000 1.000 37.83041 1749 GLY A CA 1
ATOM 20577 C C . GLY A 1 1786 ? 153.47100 144.04800 210.15400 1.000 37.83041 1749 GLY A C 1
ATOM 20578 O O . GLY A 1 1786 ? 153.38900 143.64100 211.31300 1.000 37.83041 1749 GLY A O 1
ATOM 20582 N N . LEU A 1 1787 ? 153.37200 143.24900 209.09600 1.000 32.41013 1750 LEU A N 1
ATOM 20583 C CA . LEU A 1 1787 ? 153.09400 141.82400 209.22000 1.000 32.41013 1750 LEU A CA 1
ATOM 20584 C C . LEU A 1 1787 ? 154.25200 141.07400 209.86100 1.000 32.41013 1750 LEU A C 1
ATOM 20585 O O . LEU A 1 1787 ? 155.36100 141.04400 209.31900 1.000 32.41013 1750 LEU A O 1
ATOM 20601 N N . THR A 1 1788 ? 153.99500 140.47200 211.01700 1.000 37.38364 1751 THR A N 1
ATOM 20602 C CA . THR A 1 1788 ? 155.04800 139.84200 211.79300 1.000 37.38364 1751 THR A CA 1
ATOM 20603 C C . THR A 1 1788 ? 155.44800 138.52600 211.12100 1.000 37.38364 1751 THR A C 1
ATOM 20604 O O . THR A 1 1788 ? 154.87000 138.11100 210.11400 1.000 37.38364 1751 THR A O 1
ATOM 20615 N N . GLU A 1 1789 ? 156.45500 137.85600 211.68500 1.000 37.49754 1752 GLU A N 1
ATOM 20616 C CA . GLU A 1 1789 ? 156.97900 136.64800 211.05200 1.000 37.49754 1752 GLU A CA 1
ATOM 20617 C C . GLU A 1 1789 ? 155.90900 135.56600 210.94800 1.000 37.49754 1752 GLU A C 1
ATOM 20618 O O . GLU A 1 1789 ? 155.77700 134.91000 209.90700 1.000 37.49754 1752 GLU A O 1
ATOM 20630 N N . ASP A 1 1790 ? 155.13800 135.36200 212.01800 1.000 36.72091 1753 ASP A N 1
ATOM 20631 C CA . ASP A 1 1790 ? 154.12600 134.31100 212.01300 1.000 36.72091 1753 ASP A CA 1
ATOM 20632 C C . ASP A 1 1790 ? 153.07200 134.59100 210.95300 1.000 36.72091 1753 ASP A C 1
ATOM 20633 O O . ASP A 1 1790 ? 152.64000 133.68300 210.22800 1.000 36.72091 1753 ASP A O 1
ATOM 20642 N N . MET A 1 1791 ? 152.66200 135.85400 210.84000 1.000 34.96860 1754 MET A N 1
ATOM 20643 C CA . MET A 1 1791 ? 151.66200 136.22300 209.85100 1.000 34.96860 1754 MET A CA 1
ATOM 20644 C C . MET A 1 1791 ? 152.17800 135.94500 208.45100 1.000 34.96860 1754 MET A C 1
ATOM 20645 O O . MET A 1 1791 ? 151.45900 135.39900 207.61000 1.000 34.96860 1754 MET A O 1
ATOM 20659 N N . VAL A 1 1792 ? 153.42400 136.32900 208.17900 1.000 32.29550 1755 VAL A N 1
ATOM 20660 C CA . VAL A 1 1792 ? 153.98900 136.10900 206.85400 1.000 32.29550 1755 VAL A CA 1
ATOM 20661 C C . VAL A 1 1792 ? 154.06100 134.61900 206.55000 1.000 32.29550 1755 VAL A C 1
ATOM 20662 O O . VAL A 1 1792 ? 153.75900 134.18800 205.43200 1.000 32.29550 1755 VAL A O 1
ATOM 20675 N N . THR A 1 1793 ? 154.47200 133.80700 207.52700 1.000 32.91342 1756 THR A N 1
ATOM 20676 C CA . THR A 1 1793 ? 154.58600 132.37300 207.27700 1.000 32.91342 1756 THR A CA 1
ATOM 20677 C C . THR A 1 1793 ? 153.22400 131.78500 206.94200 1.000 32.91342 1756 THR A C 1
ATOM 20678 O O . THR A 1 1793 ? 153.07400 131.02800 205.96700 1.000 32.91342 1756 THR A O 1
ATOM 20689 N N . VAL A 1 1794 ? 152.20100 132.18300 207.69800 1.000 32.13652 1757 VAL A N 1
ATOM 20690 C CA . VAL A 1 1794 ? 150.87600 131.62100 207.48400 1.000 32.13652 1757 VAL A CA 1
ATOM 20691 C C . VAL A 1 1794 ? 150.36000 132.08600 206.13600 1.000 32.13652 1757 VAL A C 1
ATOM 20692 O O . VAL A 1 1794 ? 149.71700 131.32900 205.39900 1.000 32.13652 1757 VAL A O 1
ATOM 20705 N N . LEU A 1 1795 ? 150.61000 133.35200 205.80900 1.000 31.27513 1758 LEU A N 1
ATOM 20706 C CA . LEU A 1 1795 ? 150.11200 133.91900 204.57000 1.000 31.27513 1758 LEU A CA 1
ATOM 20707 C C . LEU A 1 1795 ? 150.75200 133.23500 203.37600 1.000 31.27513 1758 LEU A C 1
ATOM 20708 O O . LEU A 1 1795 ? 150.07400 132.93600 202.39500 1.000 31.27513 1758 LEU A O 1
ATOM 20724 N N . ILE A 1 1796 ? 152.05700 132.96700 203.45000 1.000 30.67986 1759 ILE A N 1
ATOM 20725 C CA . ILE A 1 1796 ? 152.73600 132.27600 202.36000 1.000 30.67986 1759 ILE A CA 1
ATOM 20726 C C . ILE A 1 1796 ? 152.15700 130.88200 202.18500 1.000 30.67986 1759 ILE A C 1
ATOM 20727 O O . ILE A 1 1796 ? 151.93200 130.42000 201.05700 1.000 30.67986 1759 ILE A O 1
ATOM 20743 N N . ARG A 1 1797 ? 151.90400 130.18700 203.29300 1.000 32.99686 1760 ARG A N 1
ATOM 20744 C CA . ARG A 1 1797 ? 151.32700 128.85400 203.17300 1.000 32.99686 1760 ARG A CA 1
ATOM 20745 C C . ARG A 1 1797 ? 149.94900 128.93300 202.52300 1.000 32.99686 1760 ARG A C 1
ATOM 20746 O O . ARG A 1 1797 ? 149.61800 128.12500 201.64700 1.000 32.99686 1760 ARG A O 1
ATOM 20767 N N . ALA A 1 1798 ? 149.14000 129.91500 202.92800 1.000 32.62590 1761 ALA A N 1
ATOM 20768 C CA . ALA A 1 1798 ? 147.80400 130.06700 202.36000 1.000 32.62590 1761 ALA A CA 1
ATOM 20769 C C . ALA A 1 1798 ? 147.87700 130.40500 200.87700 1.000 32.62590 1761 ALA A C 1
ATOM 20770 O O . ALA A 1 1798 ? 147.08500 129.89600 200.07600 1.000 32.62590 1761 ALA A O 1
ATOM 20777 N N . CYS A 1 1799 ? 148.83000 131.25100 200.49000 1.000 30.26244 1762 CYS A N 1
ATOM 20778 C CA . CYS A 1 1799 ? 148.98800 131.61200 199.08600 1.000 30.26244 1762 CYS A CA 1
ATOM 20779 C C . CYS A 1 1799 ? 149.33300 130.38700 198.26200 1.000 30.26244 1762 CYS A C 1
ATOM 20780 O O . CYS A 1 1799 ? 148.77500 130.17700 197.18100 1.000 30.26244 1762 CYS A O 1
ATOM 20788 N N . VAL A 1 1800 ? 150.28600 129.58500 198.73100 1.000 31.41940 1763 VAL A N 1
ATOM 20789 C CA . VAL A 1 1800 ? 150.68000 128.44700 197.91700 1.000 31.41940 1763 VAL A CA 1
ATOM 20790 C C . VAL A 1 1800 ? 149.54700 127.43200 197.88300 1.000 31.41940 1763 VAL A C 1
ATOM 20791 O O . VAL A 1 1800 ? 149.34000 126.75600 196.86600 1.000 31.41940 1763 VAL A O 1
ATOM 20804 N N . SER A 1 1801 ? 148.77900 127.31700 198.96800 1.000 34.47529 1764 SER A N 1
ATOM 20805 C CA . SER A 1 1801 ? 147.62800 126.42500 198.94200 1.000 34.47529 1764 SER A CA 1
ATOM 20806 C C . SER A 1 1801 ? 146.61600 126.89800 197.90800 1.000 34.47529 1764 SER A C 1
ATOM 20807 O O . SER A 1 1801 ? 146.00600 126.08600 197.20500 1.000 34.47529 1764 SER A O 1
ATOM 20815 N N . MET A 1 1802 ? 146.42700 128.21700 197.80700 1.000 34.06930 1765 MET A N 1
ATOM 20816 C CA . MET A 1 1802 ? 145.50400 128.77200 196.82300 1.000 34.06930 1765 MET A CA 1
ATOM 20817 C C . MET A 1 1802 ? 146.03500 128.59200 195.41300 1.000 34.06930 1765 MET A C 1
ATOM 20818 O O . MET A 1 1802 ? 145.25600 128.52500 194.46100 1.000 34.06930 1765 MET A O 1
ATOM 20832 N N . LEU A 1 1803 ? 147.35500 128.58000 195.25400 1.000 30.59080 1766 LEU A N 1
ATOM 20833 C CA . LEU A 1 1803 ? 147.92500 128.33300 193.93900 1.000 30.59080 1766 LEU A CA 1
ATOM 20834 C C . LEU A 1 1803 ? 147.72800 126.87900 193.54900 1.000 30.59080 1766 LEU A C 1
ATOM 20835 O O . LEU A 1 1803 ? 147.58100 126.56400 192.36400 1.000 30.59080 1766 LEU A O 1
ATOM 20851 N N . GLY A 1 1804 ? 147.72100 125.99000 194.53600 1.000 36.01646 1767 GLY A N 1
ATOM 20852 C CA . GLY A 1 1804 ? 147.53700 124.57200 194.31500 1.000 36.01646 1767 GLY A CA 1
ATOM 20853 C C . GLY A 1 1804 ? 146.20100 124.25800 193.68100 1.000 36.01646 1767 GLY A C 1
ATOM 20854 O O . GLY A 1 1804 ? 146.12800 123.71400 192.57500 1.000 36.01646 1767 GLY A O 1
ATOM 20858 N N . VAL A 1 1805 ? 145.13200 124.60700 194.38900 1.000 42.48813 1768 VAL A N 1
ATOM 20859 C CA . VAL A 1 1805 ? 143.78300 124.64800 193.83400 1.000 42.48813 1768 VAL A CA 1
ATOM 20860 C C . VAL A 1 1805 ? 143.64700 125.93600 193.02900 1.000 42.48813 1768 VAL A C 1
ATOM 20861 O O . VAL A 1 1805 ? 143.73000 127.02900 193.59800 1.000 42.48813 1768 VAL A O 1
ATOM 20874 N N . PRO A 1 1806 ? 143.46100 125.87600 191.71700 1.000 37.23100 1769 PRO A N 1
ATOM 20875 C CA . PRO A 1 1806 ? 143.40700 127.12700 190.95100 1.000 37.23100 1769 PRO A CA 1
ATOM 20876 C C . PRO A 1 1806 ? 142.14000 127.91000 191.24800 1.000 37.23100 1769 PRO A C 1
ATOM 20877 O O . PRO A 1 1806 ? 141.10800 127.75700 190.58700 1.000 37.23100 1769 PRO A O 1
ATOM 20888 N N . VAL A 1 1807 ? 142.23500 128.75600 192.27400 1.000 37.12052 1770 VAL A N 1
ATOM 20889 C CA . VAL A 1 1807 ? 141.04700 129.32300 192.90800 1.000 37.12052 1770 VAL A CA 1
ATOM 20890 C C . VAL A 1 1807 ? 140.23600 130.15900 191.92200 1.000 37.12052 1770 VAL A C 1
ATOM 20891 O O . VAL A 1 1807 ? 139.06500 129.87000 191.65500 1.000 37.12052 1770 VAL A O 1
ATOM 20904 N N . ASP A 1 1808 ? 140.84100 131.19800 191.36200 1.000 36.05304 1771 ASP A N 1
ATOM 20905 C CA . ASP A 1 1808 ? 140.20200 132.01300 190.34000 1.000 36.05304 1771 ASP A CA 1
ATOM 20906 C C . ASP A 1 1808 ? 141.27400 132.91000 189.72700 1.000 36.05304 1771 ASP A C 1
ATOM 20907 O O . ASP A 1 1808 ? 142.27500 133.20700 190.38200 1.000 36.05304 1771 ASP A O 1
ATOM 20916 N N . PRO A 1 1809 ? 141.09000 133.35800 188.48200 1.000 32.58567 1772 PRO A N 1
ATOM 20917 C CA . PRO A 1 1809 ? 142.03000 134.35100 187.93000 1.000 32.58567 1772 PRO A CA 1
ATOM 20918 C C . PRO A 1 1809 ? 142.28700 135.56500 188.81000 1.000 32.58567 1772 PRO A C 1
ATOM 20919 O O . PRO A 1 1809 ? 143.45000 135.86900 189.09800 1.000 32.58567 1772 PRO A O 1
ATOM 20930 N N . ASP A 1 1810 ? 141.24700 136.27600 189.24700 1.000 31.84574 1773 ASP A N 1
ATOM 20931 C CA . ASP A 1 1810 ? 141.49300 137.47700 190.03700 1.000 31.84574 1773 ASP A CA 1
ATOM 20932 C C . ASP A 1 1810 ? 142.02700 137.13700 191.42100 1.000 31.84574 1773 ASP A C 1
ATOM 20933 O O . ASP A 1 1810 ? 142.82400 137.89900 191.98800 1.000 31.84574 1773 ASP A O 1
ATOM 20942 N N . THR A 1 1811 ? 141.69100 135.95700 191.93400 1.000 32.30312 1774 THR A N 1
ATOM 20943 C CA . THR A 1 1811 ? 142.21800 135.55300 193.22600 1.000 32.30312 1774 THR A CA 1
ATOM 20944 C C . THR A 1 1811 ? 143.64800 135.06600 193.10400 1.000 32.30312 1774 THR A C 1
ATOM 20945 O O . THR A 1 1811 ? 144.45900 135.30200 194.00700 1.000 32.30312 1774 THR A O 1
ATOM 20956 N N . LEU A 1 1812 ? 143.99500 134.45700 191.97300 1.000 30.63512 1775 LEU A N 1
ATOM 20957 C CA . LEU A 1 1812 ? 145.38700 134.10800 191.75100 1.000 30.63512 1775 LEU A CA 1
ATOM 20958 C C . LEU A 1 1812 ? 146.21700 135.36900 191.59200 1.000 30.63512 1775 LEU A C 1
ATOM 20959 O O . LEU A 1 1812 ? 147.34600 135.44800 192.08300 1.000 30.63512 1775 LEU A O 1
ATOM 20975 N N . HIS A 1 1813 ? 145.65700 136.37100 190.92000 1.000 27.31265 1776 HIS A N 1
ATOM 20976 C CA . HIS A 1 1813 ? 146.34000 137.64600 190.76200 1.000 27.31265 1776 HIS A CA 1
ATOM 20977 C C . HIS A 1 1813 ? 146.60000 138.31600 192.10300 1.000 27.31265 1776 HIS A C 1
ATOM 20978 O O . HIS A 1 1813 ? 147.71500 138.78100 192.36600 1.000 27.31265 1776 HIS A O 1
ATOM 20991 N N . ALA A 1 1814 ? 145.60200 138.33100 192.98500 1.000 27.42486 1777 ALA A N 1
ATOM 20992 C CA . ALA A 1 1814 ? 145.80900 138.93600 194.29500 1.000 27.42486 1777 ALA A CA 1
ATOM 20993 C C . ALA A 1 1814 ? 146.79100 138.14700 195.15200 1.000 27.42486 1777 ALA A C 1
ATOM 20994 O O . ALA A 1 1814 ? 147.65600 138.73800 195.81500 1.000 27.42486 1777 ALA A O 1
ATOM 21001 N N . THR A 1 1815 ? 146.71300 136.81600 195.12900 1.000 28.47990 1778 THR A N 1
ATOM 21002 C CA . THR A 1 1815 ? 147.62300 136.04700 195.96500 1.000 28.47990 1778 THR A CA 1
ATOM 21003 C C . THR A 1 1815 ? 149.05000 136.11400 195.44600 1.000 28.47990 1778 THR A C 1
ATOM 21004 O O . THR A 1 1815 ? 149.99200 136.14400 196.24300 1.000 28.47990 1778 THR A O 1
ATOM 21015 N N . LEU A 1 1816 ? 149.23800 136.18300 194.12800 1.000 28.22180 1779 LEU A N 1
ATOM 21016 C CA . LEU A 1 1816 ? 150.58700 136.31300 193.59900 1.000 28.22180 1779 LEU A CA 1
ATOM 21017 C C . LEU A 1 1816 ? 151.14000 137.71100 193.82600 1.000 28.22180 1779 LEU A C 1
ATOM 21018 O O . LEU A 1 1816 ? 152.33800 137.87200 194.06000 1.000 28.22180 1779 LEU A O 1
ATOM 21034 N N . ARG A 1 1817 ? 150.29500 138.73800 193.75200 1.000 26.99238 1780 ARG A N 1
ATOM 21035 C CA . ARG A 1 1817 ? 150.73600 140.07700 194.12400 1.000 26.99238 1780 ARG A CA 1
ATOM 21036 C C . ARG A 1 1817 ? 151.21500 140.11300 195.57000 1.000 26.99238 1780 ARG A C 1
ATOM 21037 O O . ARG A 1 1817 ? 152.27100 140.68500 195.88400 1.000 26.99238 1780 ARG A O 1
ATOM 21058 N N . LEU A 1 1818 ? 150.45300 139.48700 196.46600 1.000 27.15309 1781 LEU A N 1
ATOM 21059 C CA . LEU A 1 1818 ? 150.85700 139.43900 197.86500 1.000 27.15309 1781 LEU A CA 1
ATOM 21060 C C . LEU A 1 1818 ? 152.15100 138.66300 198.04900 1.000 27.15309 1781 LEU A C 1
ATOM 21061 O O . LEU A 1 1818 ? 153.03900 139.09500 198.79100 1.000 27.15309 1781 LEU A O 1
ATOM 21077 N N . CYS A 1 1819 ? 152.27400 137.51200 197.39500 1.000 27.84741 1782 CYS A N 1
ATOM 21078 C CA . CYS A 1 1819 ? 153.52400 136.76700 197.44300 1.000 27.84741 1782 CYS A CA 1
ATOM 21079 C C . CYS A 1 1819 ? 154.68800 137.60100 196.92500 1.000 27.84741 1782 CYS A C 1
ATOM 21080 O O . CYS A 1 1819 ? 155.79000 137.55900 197.48000 1.000 27.84741 1782 CYS A O 1
ATOM 21088 N N . LEU A 1 1820 ? 154.45800 138.37500 195.86700 1.000 27.98840 1783 LEU A N 1
ATOM 21089 C CA . LEU A 1 1820 ? 155.50100 139.23800 195.33200 1.000 27.98840 1783 LEU A CA 1
ATOM 21090 C C . LEU A 1 1820 ? 155.95100 140.26600 196.35400 1.000 27.98840 1783 LEU A C 1
ATOM 21091 O O . LEU A 1 1820 ? 157.14200 140.58200 196.44000 1.000 27.98840 1783 LEU A O 1
ATOM 21107 N N . ARG A 1 1821 ? 155.02000 140.81100 197.12900 1.000 28.49526 1784 ARG A N 1
ATOM 21108 C CA . ARG A 1 1821 ? 155.44400 141.76100 198.15200 1.000 28.49526 1784 ARG A CA 1
ATOM 21109 C C . ARG A 1 1821 ? 156.15900 141.05500 199.29700 1.000 28.49526 1784 ARG A C 1
ATOM 21110 O O . ARG A 1 1821 ? 157.16100 141.55900 199.81700 1.000 28.49526 1784 ARG A O 1
ATOM 21131 N N . LEU A 1 1822 ? 155.65500 139.89300 199.70500 1.000 27.69063 1785 LEU A N 1
ATOM 21132 C CA . LEU A 1 1822 ? 156.24900 139.15900 200.81700 1.000 27.69063 1785 LEU A CA 1
ATOM 21133 C C . LEU A 1 1822 ? 157.62100 138.59700 200.46600 1.000 27.69063 1785 LEU A C 1
ATOM 21134 O O . LEU A 1 1822 ? 158.56600 138.70400 201.25600 1.000 27.69063 1785 LEU A O 1
ATOM 21150 N N . THR A 1 1823 ? 157.75300 137.99100 199.28600 1.000 29.28081 1786 THR A N 1
ATOM 21151 C CA . THR A 1 1823 ? 158.96300 137.25800 198.93300 1.000 29.28081 1786 THR A CA 1
ATOM 21152 C C . THR A 1 1823 ? 160.14800 138.15700 198.63200 1.000 29.28081 1786 THR A C 1
ATOM 21153 O O . THR A 1 1823 ? 161.24000 137.64200 198.37400 1.000 29.28081 1786 THR A O 1
ATOM 21164 N N . ARG A 1 1824 ? 159.97300 139.47400 198.64900 1.000 35.53110 1787 ARG A N 1
ATOM 21165 C CA . ARG A 1 1824 ? 161.10800 140.36600 198.47600 1.000 35.53110 1787 ARG A CA 1
ATOM 21166 C C . ARG A 1 1824 ? 162.12200 140.22500 199.60200 1.000 35.53110 1787 ARG A C 1
ATOM 21167 O O . ARG A 1 1824 ? 163.26400 140.67100 199.45200 1.000 35.53110 1787 ARG A O 1
ATOM 21188 N N . ASP A 1 1825 ? 161.73200 139.62300 200.72100 1.000 35.67343 1788 ASP A N 1
ATOM 21189 C CA . ASP A 1 1825 ? 162.67400 139.05500 201.67700 1.000 35.67343 1788 ASP A CA 1
ATOM 21190 C C . ASP A 1 1825 ? 162.96700 137.61200 201.28800 1.000 35.67343 1788 ASP A C 1
ATOM 21191 O O . ASP A 1 1825 ? 162.05400 136.78100 201.22700 1.000 35.67343 1788 ASP A O 1
ATOM 21200 N N . HIS A 1 1826 ? 164.24300 137.31600 201.03400 1.000 35.51678 1789 HIS A N 1
ATOM 21201 C CA . HIS A 1 1826 ? 164.60900 136.00800 200.50400 1.000 35.51678 1789 HIS A CA 1
ATOM 21202 C C . HIS A 1 1826 ? 164.20600 134.87200 201.43100 1.000 35.51678 1789 HIS A C 1
ATOM 21203 O O . HIS A 1 1826 ? 163.99100 133.75200 200.96700 1.000 35.51678 1789 HIS A O 1
ATOM 21216 N N . LYS A 1 1827 ? 164.15100 135.11400 202.73800 1.000 35.02411 1790 LYS A N 1
ATOM 21217 C CA . LYS A 1 1827 ? 163.67300 134.08400 203.65500 1.000 35.02411 1790 LYS A CA 1
ATOM 21218 C C . LYS A 1 1827 ? 162.29800 133.57200 203.23500 1.000 35.02411 1790 LYS A C 1
ATOM 21219 O O . LYS A 1 1827 ? 162.06000 132.35800 203.14100 1.000 35.02411 1790 LYS A O 1
ATOM 21238 N N . TYR A 1 1828 ? 161.39900 134.49000 202.89600 1.000 33.49288 1791 TYR A N 1
ATOM 21239 C CA . TYR A 1 1828 ? 160.05900 134.09400 202.49600 1.000 33.49288 1791 TYR A CA 1
ATOM 21240 C C . TYR A 1 1828 ? 160.01000 133.61000 201.05600 1.000 33.49288 1791 TYR A C 1
ATOM 21241 O O . TYR A 1 1828 ? 159.14700 132.79800 200.71700 1.000 33.49288 1791 TYR A O 1
ATOM 21259 N N . ALA A 1 1829 ? 160.92000 134.07100 200.19900 1.000 30.22946 1792 ALA A N 1
ATOM 21260 C CA . ALA A 1 1829 ? 161.02200 133.48400 198.86800 1.000 30.22946 1792 ALA A CA 1
ATOM 21261 C C . ALA A 1 1829 ? 161.44500 132.02300 198.95200 1.000 30.22946 1792 ALA A C 1
ATOM 21262 O O . ALA A 1 1829 ? 160.91800 131.16800 198.23200 1.000 30.22946 1792 ALA A O 1
ATOM 21269 N N . MET A 1 1830 ? 162.38500 131.71900 199.84500 1.000 33.64370 1793 MET A N 1
ATOM 21270 C CA . MET A 1 1830 ? 162.75500 130.33600 200.10700 1.000 33.64370 1793 MET A CA 1
ATOM 21271 C C . MET A 1 1830 ? 161.56200 129.55900 200.63300 1.000 33.64370 1793 MET A C 1
ATOM 21272 O O . MET A 1 1830 ? 161.35800 128.39900 200.26600 1.000 33.64370 1793 MET A O 1
ATOM 21286 N N . MET A 1 1831 ? 160.79100 130.16100 201.53700 1.000 33.61724 1794 MET A N 1
ATOM 21287 C CA . MET A 1 1831 ? 159.61200 129.47300 202.05400 1.000 33.61724 1794 MET A CA 1
ATOM 21288 C C . MET A 1 1831 ? 158.62900 129.16000 200.92800 1.000 33.61724 1794 MET A C 1
ATOM 21289 O O . MET A 1 1831 ? 158.07300 128.05800 200.85900 1.000 33.61724 1794 MET A O 1
ATOM 21303 N N . PHE A 1 1832 ? 158.40300 130.13200 200.04300 1.000 30.62302 1795 PHE A N 1
ATOM 21304 C CA . PHE A 1 1832 ? 157.53300 129.97200 198.88100 1.000 30.62302 1795 PHE A CA 1
ATOM 21305 C C . PHE A 1 1832 ? 158.05500 128.95700 197.87300 1.000 30.62302 1795 PHE A C 1
ATOM 21306 O O . PHE A 1 1832 ? 157.26600 128.36500 197.12900 1.000 30.62302 1795 PHE A O 1
ATOM 21323 N N . ALA A 1 1833 ? 159.36500 128.74300 197.82700 1.000 30.09054 1796 ALA A N 1
ATOM 21324 C CA . ALA A 1 1833 ? 159.94500 127.78400 196.89400 1.000 30.09054 1796 ALA A CA 1
ATOM 21325 C C . ALA A 1 1833 ? 160.13100 126.39300 197.47800 1.000 30.09054 1796 ALA A C 1
ATOM 21326 O O . ALA A 1 1833 ? 160.22200 125.42300 196.71700 1.000 30.09054 1796 ALA A O 1
ATOM 21333 N N . GLU A 1 1834 ? 160.18100 126.27000 198.79700 1.000 33.75922 1797 GLU A N 1
ATOM 21334 C CA . GLU A 1 1834 ? 160.25300 124.97400 199.45000 1.000 33.75922 1797 GLU A CA 1
ATOM 21335 C C . GLU A 1 1834 ? 158.91300 124.26100 199.51200 1.000 33.75922 1797 GLU A C 1
ATOM 21336 O O . GLU A 1 1834 ? 158.88700 123.04800 199.74200 1.000 33.75922 1797 GLU A O 1
ATOM 21348 N N . LEU A 1 1835 ? 157.80400 124.97100 199.31800 1.000 32.73468 1798 LEU A N 1
ATOM 21349 C CA . LEU A 1 1835 ? 156.49300 124.34500 199.27400 1.000 32.73468 1798 LEU A CA 1
ATOM 21350 C C . LEU A 1 1835 ? 156.07800 123.93000 197.86600 1.000 32.73468 1798 LEU A C 1
ATOM 21351 O O . LEU A 1 1835 ? 154.88100 123.76300 197.60600 1.000 32.73468 1798 LEU A O 1
ATOM 21367 N N . LYS A 1 1836 ? 157.03700 123.74400 196.96300 1.000 35.22030 1799 LYS A N 1
ATOM 21368 C CA . LYS A 1 1836 ? 156.77500 123.22700 195.62100 1.000 35.22030 1799 LYS A CA 1
ATOM 21369 C C . LYS A 1 1836 ? 155.69800 124.04000 194.90700 1.000 35.22030 1799 LYS A C 1
ATOM 21370 O O . LYS A 1 1836 ? 154.73000 123.49800 194.37000 1.000 35.22030 1799 LYS A O 1
ATOM 21389 N N . SER A 1 1837 ? 155.86700 125.35800 194.90300 1.000 31.46602 1800 SER A N 1
ATOM 21390 C CA . SER A 1 1837 ? 154.89600 126.23300 194.26000 1.000 31.46602 1800 SER A CA 1
ATOM 21391 C C . SER A 1 1837 ? 155.18600 126.50700 192.79200 1.000 31.46602 1800 SER A C 1
ATOM 21392 O O . SER A 1 1837 ? 154.25800 126.83700 192.04200 1.000 31.46602 1800 SER A O 1
ATOM 21400 N N . THR A 1 1838 ? 156.43500 126.34900 192.35300 1.000 32.15620 1801 THR A N 1
ATOM 21401 C CA . THR A 1 1838 ? 156.74400 126.51700 190.93800 1.000 32.15620 1801 THR A CA 1
ATOM 21402 C C . THR A 1 1838 ? 156.18500 125.37900 190.09700 1.000 32.15620 1801 THR A C 1
ATOM 21403 O O . THR A 1 1838 ? 155.81900 125.59000 188.93400 1.000 32.15620 1801 THR A O 1
ATOM 21414 N N . ARG A 1 1839 ? 155.98100 124.21000 190.69700 1.000 34.67905 1802 ARG A N 1
ATOM 21415 C CA . ARG A 1 1839 ? 155.29400 123.14700 189.98000 1.000 34.67905 1802 ARG A CA 1
ATOM 21416 C C . ARG A 1 1839 ? 153.83200 123.51600 189.78800 1.000 34.67905 1802 ARG A C 1
ATOM 21417 O O . ARG A 1 1839 ? 153.28300 123.36500 188.69200 1.000 34.67905 1802 ARG A O 1
ATOM 21438 N N . MET A 1 1840 ? 153.17500 123.97900 190.85100 1.000 33.00998 1803 MET A N 1
ATOM 21439 C CA . MET A 1 1840 ? 151.78800 124.39900 190.71500 1.000 33.00998 1803 MET A CA 1
ATOM 21440 C C . MET A 1 1840 ? 151.66500 125.47500 189.64700 1.000 33.00998 1803 MET A C 1
ATOM 21441 O O . MET A 1 1840 ? 150.76300 125.42800 188.80300 1.000 33.00998 1803 MET A O 1
ATOM 21455 N N . ILE A 1 1841 ? 152.57400 126.45100 189.67100 1.000 30.38370 1804 ILE A N 1
ATOM 21456 C CA . ILE A 1 1841 ? 152.53700 127.55200 188.71300 1.000 30.38370 1804 ILE A CA 1
ATOM 21457 C C . ILE A 1 1841 ? 152.70700 127.04900 187.28600 1.000 30.38370 1804 ILE A C 1
ATOM 21458 O O . ILE A 1 1841 ? 152.10100 127.58400 186.35000 1.000 30.38370 1804 ILE A O 1
ATOM 21474 N N . LEU A 1 1842 ? 153.53800 126.02600 187.08800 1.000 30.85824 1805 LEU A N 1
ATOM 21475 C CA . LEU A 1 1842 ? 153.68500 125.46600 185.74800 1.000 30.85824 1805 LEU A CA 1
ATOM 21476 C C . LEU A 1 1842 ? 152.47100 124.64100 185.33800 1.000 30.85824 1805 LEU A C 1
ATOM 21477 O O . LEU A 1 1842 ? 152.14200 124.57500 184.14800 1.000 30.85824 1805 LEU A O 1
ATOM 21493 N N . ASN A 1 1843 ? 151.80000 124.00700 186.29700 1.000 30.90628 1806 ASN A N 1
ATOM 21494 C CA . ASN A 1 1843 ? 150.62500 123.19100 186.01900 1.000 30.90628 1806 ASN A CA 1
ATOM 21495 C C . ASN A 1 1843 ? 149.37700 124.01300 185.72300 1.000 30.90628 1806 ASN A C 1
ATOM 21496 O O . ASN A 1 1843 ? 148.44000 123.48900 185.11300 1.000 30.90628 1806 ASN A O 1
ATOM 21507 N N . LEU A 1 1844 ? 149.33700 125.27100 186.15100 1.000 31.20226 1807 LEU A N 1
ATOM 21508 C CA . LEU A 1 1844 ? 148.16500 126.11500 185.94600 1.000 31.20226 1807 LEU A CA 1
ATOM 21509 C C . LEU A 1 1844 ? 147.72300 126.13600 184.49000 1.000 31.20226 1807 LEU A C 1
ATOM 21510 O O . LEU A 1 1844 ? 148.53300 126.30600 183.57600 1.000 31.20226 1807 LEU A O 1
ATOM 21526 N N . THR A 1 1845 ? 146.42200 125.95700 184.29200 1.000 31.48464 1808 THR A N 1
ATOM 21527 C CA . THR A 1 1845 ? 145.79000 125.92900 182.98400 1.000 31.48464 1808 THR A CA 1
ATOM 21528 C C . THR A 1 1845 ? 145.33100 127.32700 182.58800 1.000 31.48464 1808 THR A C 1
ATOM 21529 O O . THR A 1 1845 ? 145.23700 128.23600 183.41400 1.000 31.48464 1808 THR A O 1
ATOM 21540 N N . GLN A 1 1846 ? 145.05800 127.49300 181.29400 1.000 33.67082 1809 GLN A N 1
ATOM 21541 C CA . GLN A 1 1846 ? 144.63100 128.79100 180.78500 1.000 33.67082 1809 GLN A CA 1
ATOM 21542 C C . GLN A 1 1846 ? 143.29500 129.24400 181.35800 1.000 33.67082 1809 GLN A C 1
ATOM 21543 O O . GLN A 1 1846 ? 142.99100 130.43900 181.31000 1.000 33.67082 1809 GLN A O 1
ATOM 21557 N N . SER A 1 1847 ? 142.49000 128.32900 181.89800 1.000 33.03227 1810 SER A N 1
ATOM 21558 C CA . SER A 1 1847 ? 141.28000 128.74400 182.59900 1.000 33.03227 1810 SER A CA 1
ATOM 21559 C C . SER A 1 1847 ? 141.59100 129.55100 183.85000 1.000 33.03227 1810 SER A C 1
ATOM 21560 O O . SER A 1 1847 ? 140.72300 130.28500 184.33500 1.000 33.03227 1810 SER A O 1
ATOM 21568 N N . SER A 1 1848 ? 142.80200 129.42400 184.38300 1.000 31.73315 1811 SER A N 1
ATOM 21569 C CA . SER A 1 1848 ? 143.20900 130.10600 185.60300 1.000 31.73315 1811 SER A CA 1
ATOM 21570 C C . SER A 1 1848 ? 144.34600 131.07400 185.31200 1.000 31.73315 1811 SER A C 1
ATOM 21571 O O . SER A 1 1848 ? 145.37800 131.04300 185.98800 1.000 31.73315 1811 SER A O 1
ATOM 21579 N N . GLY A 1 1849 ? 144.16800 131.93600 184.31400 1.000 29.85611 1812 GLY A N 1
ATOM 21580 C CA . GLY A 1 1849 ? 145.20100 132.87700 183.94300 1.000 29.85611 1812 GLY A CA 1
ATOM 21581 C C . GLY A 1 1849 ? 144.63300 134.26000 183.70400 1.000 29.85611 1812 GLY A C 1
ATOM 21582 O O . GLY A 1 1849 ? 143.44100 134.43700 183.44700 1.000 29.85611 1812 GLY A O 1
ATOM 21586 N N . PHE A 1 1850 ? 145.52400 135.24500 183.79500 1.000 30.20857 1813 PHE A N 1
ATOM 21587 C CA . PHE A 1 1850 ? 145.13700 136.64400 183.74000 1.000 30.20857 1813 PHE A CA 1
ATOM 21588 C C . PHE A 1 1850 ? 146.23100 137.44000 183.04500 1.000 30.20857 1813 PHE A C 1
ATOM 21589 O O . PHE A 1 1850 ? 147.36100 136.97500 182.87700 1.000 30.20857 1813 PHE A O 1
ATOM 21606 N N . ASN A 1 1851 ? 145.86100 138.65200 182.63000 1.000 33.62575 1814 ASN A N 1
ATOM 21607 C CA . ASN A 1 1851 ? 146.73400 139.49400 181.81700 1.000 33.62575 1814 ASN A CA 1
ATOM 21608 C C . ASN A 1 1851 ? 148.15500 139.59600 182.36500 1.000 33.62575 1814 ASN A C 1
ATOM 21609 O O . ASN A 1 1851 ? 149.12700 139.48300 181.60900 1.000 33.62575 1814 ASN A O 1
ATOM 21620 N N . GLY A 1 1852 ? 148.29900 139.79900 183.66700 1.000 31.15803 1815 GLY A N 1
ATOM 21621 C CA . GLY A 1 1852 ? 149.59700 139.98600 184.28400 1.000 31.15803 1815 GLY A CA 1
ATOM 21622 C C . GLY A 1 1852 ? 150.33000 138.73700 184.71300 1.000 31.15803 1815 GLY A C 1
ATOM 21623 O O . GLY A 1 1852 ? 151.35500 138.84300 185.39200 1.000 31.15803 1815 GLY A O 1
ATOM 21627 N N . PHE A 1 1853 ? 149.83800 137.55500 184.35300 1.000 30.30963 1816 PHE A N 1
ATOM 21628 C CA . PHE A 1 1853 ? 150.32300 136.33300 184.98000 1.000 30.30963 1816 PHE A CA 1
ATOM 21629 C C . PHE A 1 1853 ? 151.80900 136.09600 184.73400 1.000 30.30963 1816 PHE A C 1
ATOM 21630 O O . PHE A 1 1853 ? 152.56900 135.85200 185.67500 1.000 30.30963 1816 PHE A O 1
ATOM 21647 N N . THR A 1 1854 ? 152.24200 136.14800 183.47800 1.000 29.37519 1817 THR A N 1
ATOM 21648 C CA . THR A 1 1854 ? 153.62900 135.81800 183.16300 1.000 29.37519 1817 THR A CA 1
ATOM 21649 C C . THR A 1 1854 ? 154.66600 136.84400 183.62400 1.000 29.37519 1817 THR A C 1
ATOM 21650 O O . THR A 1 1854 ? 155.70700 136.44300 184.16400 1.000 29.37519 1817 THR A O 1
ATOM 21661 N N . PRO A 1 1855 ? 154.42200 138.15400 183.50600 1.000 29.82675 1818 PRO A N 1
ATOM 21662 C CA . PRO A 1 1855 ? 155.29600 139.10700 184.21200 1.000 29.82675 1818 PRO A CA 1
ATOM 21663 C C . PRO A 1 1855 ? 155.42800 138.81500 185.69300 1.000 29.82675 1818 PRO A C 1
ATOM 21664 O O . PRO A 1 1855 ? 156.53900 138.78100 186.23800 1.000 29.82675 1818 PRO A O 1
ATOM 21675 N N . LEU A 1 1856 ? 154.29700 138.65100 186.36900 1.000 29.02422 1819 LEU A N 1
ATOM 21676 C CA . LEU A 1 1856 ? 154.30000 138.51900 187.81600 1.000 29.02422 1819 LEU A CA 1
ATOM 21677 C C . LEU A 1 1856 ? 155.01800 137.24400 188.23800 1.000 29.02422 1819 LEU A C 1
ATOM 21678 O O . LEU A 1 1856 ? 155.80600 137.24400 189.18900 1.000 29.02422 1819 LEU A O 1
ATOM 21694 N N . VAL A 1 1857 ? 154.72500 136.13500 187.55900 1.000 27.78112 1820 VAL A N 1
ATOM 21695 C CA . VAL A 1 1857 ? 155.42000 134.87800 187.82100 1.000 27.78112 1820 VAL A CA 1
ATOM 21696 C C . VAL A 1 1857 ? 156.91500 135.01700 187.57000 1.000 27.78112 1820 VAL A C 1
ATOM 21697 O O . VAL A 1 1857 ? 157.73500 134.45300 188.30500 1.000 27.78112 1820 VAL A O 1
ATOM 21710 N N . THR A 1 1858 ? 157.30300 135.77400 186.54200 1.000 28.57555 1821 THR A N 1
ATOM 21711 C CA . THR A 1 1858 ? 158.72400 135.98400 186.29600 1.000 28.57555 1821 THR A CA 1
ATOM 21712 C C . THR A 1 1858 ? 159.36900 136.75600 187.43600 1.000 28.57555 1821 THR A C 1
ATOM 21713 O O . THR A 1 1858 ? 160.48100 136.42900 187.86800 1.000 28.57555 1821 THR A O 1
ATOM 21724 N N . LEU A 1 1859 ? 158.66600 137.75300 187.96300 1.000 29.96084 1822 LEU A N 1
ATOM 21725 C CA . LEU A 1 1859 ? 159.18700 138.51800 189.08900 1.000 29.96084 1822 LEU A CA 1
ATOM 21726 C C . LEU A 1 1859 ? 159.28400 137.66400 190.34600 1.000 29.96084 1822 LEU A C 1
ATOM 21727 O O . LEU A 1 1859 ? 160.25000 137.77300 191.10700 1.000 29.96084 1822 LEU A O 1
ATOM 21743 N N . LEU A 1 1860 ? 158.28900 136.81300 190.58300 1.000 29.67679 1823 LEU A N 1
ATOM 21744 C CA . LEU A 1 1860 ? 158.33700 135.90000 191.71900 1.000 29.67679 1823 LEU A CA 1
ATOM 21745 C C . LEU A 1 1860 ? 159.51800 134.94500 191.62200 1.000 29.67679 1823 LEU A C 1
ATOM 21746 O O . LEU A 1 1860 ? 160.25700 134.73600 192.59500 1.000 29.67679 1823 LEU A O 1
ATOM 21762 N N . LEU A 1 1861 ? 159.70400 134.34000 190.45400 1.000 30.00644 1824 LEU A N 1
ATOM 21763 C CA . LEU A 1 1861 ? 160.83900 133.45000 190.27400 1.000 30.00644 1824 LEU A CA 1
ATOM 21764 C C . LEU A 1 1861 ? 162.15500 134.19100 190.45600 1.000 30.00644 1824 LEU A C 1
ATOM 21765 O O . LEU A 1 1861 ? 163.08400 133.66400 191.07000 1.000 30.00644 1824 LEU A O 1
ATOM 21781 N N . ARG A 1 1862 ? 162.25100 135.42100 189.95400 1.000 30.77140 1825 ARG A N 1
ATOM 21782 C CA . ARG A 1 1862 ? 163.43700 136.22900 190.21500 1.000 30.77140 1825 ARG A CA 1
ATOM 21783 C C . ARG A 1 1862 ? 163.63800 136.48800 191.70300 1.000 30.77140 1825 ARG A C 1
ATOM 21784 O O . ARG A 1 1862 ? 164.77500 136.53500 192.18400 1.000 30.77140 1825 ARG A O 1
ATOM 21805 N N . HIS A 1 1863 ? 162.54800 136.67500 192.44500 1.000 28.55399 1826 HIS A N 1
ATOM 21806 C CA . HIS A 1 1863 ? 162.65400 136.85100 193.88900 1.000 28.55399 1826 HIS A CA 1
ATOM 21807 C C . HIS A 1 1863 ? 163.16600 135.59400 194.56400 1.000 28.55399 1826 HIS A C 1
ATOM 21808 O O . HIS A 1 1863 ? 163.82700 135.67000 195.60500 1.000 28.55399 1826 HIS A O 1
ATOM 21821 N N . ILE A 1 1864 ? 162.86800 134.43700 193.98700 1.000 28.56924 1827 ILE A N 1
ATOM 21822 C CA . ILE A 1 1864 ? 163.39500 133.18900 194.52800 1.000 28.56924 1827 ILE A CA 1
ATOM 21823 C C . ILE A 1 1864 ? 164.85900 133.01400 194.14100 1.000 28.56924 1827 ILE A C 1
ATOM 21824 O O . ILE A 1 1864 ? 165.65800 132.48000 194.91600 1.000 28.56924 1827 ILE A O 1
ATOM 21840 N N . ILE A 1 1865 ? 165.22800 133.45700 192.94200 1.000 32.45090 1828 ILE A N 1
ATOM 21841 C CA . ILE A 1 1865 ? 166.58100 133.26300 192.43800 1.000 32.45090 1828 ILE A CA 1
ATOM 21842 C C . ILE A 1 1865 ? 167.56100 134.22100 193.10300 1.000 32.45090 1828 ILE A C 1
ATOM 21843 O O . ILE A 1 1865 ? 168.74500 133.90100 193.24700 1.000 32.45090 1828 ILE A O 1
ATOM 21859 N N . GLU A 1 1866 ? 167.09600 135.39800 193.52000 1.000 36.66539 1829 GLU A N 1
ATOM 21860 C CA . GLU A 1 1866 ? 167.97600 136.45500 194.01400 1.000 36.66539 1829 GLU A CA 1
ATOM 21861 C C . GLU A 1 1866 ? 168.31600 136.23300 195.48300 1.000 36.66539 1829 GLU A C 1
ATOM 21862 O O . GLU A 1 1866 ? 167.75500 136.85300 196.39000 1.000 36.66539 1829 GLU A O 1
ATOM 21874 N N . ASP A 1 1867 ? 169.26100 135.33800 195.72300 1.000 40.03482 1830 ASP A N 1
ATOM 21875 C CA . ASP A 1 1867 ? 169.75100 135.17300 197.07700 1.000 40.03482 1830 ASP A CA 1
ATOM 21876 C C . ASP A 1 1867 ? 170.74700 136.28800 197.38100 1.000 40.03482 1830 ASP A C 1
ATOM 21877 O O . ASP A 1 1867 ? 171.25100 136.94500 196.46800 1.000 40.03482 1830 ASP A O 1
ATOM 21886 N N . PRO A 1 1868 ? 171.03100 136.53800 198.66000 1.000 44.51574 1831 PRO A N 1
ATOM 21887 C CA . PRO A 1 1868 ? 171.90800 137.66000 199.02200 1.000 44.51574 1831 PRO A CA 1
ATOM 21888 C C . PRO A 1 1868 ? 173.14000 137.83300 198.14300 1.000 44.51574 1831 PRO A C 1
ATOM 21889 O O . PRO A 1 1868 ? 173.48700 138.95700 197.76700 1.000 44.51574 1831 PRO A O 1
ATOM 21900 N N . CYS A 1 1869 ? 173.76600 136.72300 197.74600 1.000 45.73545 1832 CYS A N 1
ATOM 21901 C CA . CYS A 1 1869 ? 175.00300 136.81500 196.97800 1.000 45.73545 1832 CYS A CA 1
ATOM 21902 C C . CYS A 1 1869 ? 174.72400 137.06300 195.50500 1.000 45.73545 1832 CYS A C 1
ATOM 21903 O O . CYS A 1 1869 ? 175.39100 137.88800 194.86900 1.000 45.73545 1832 CYS A O 1
ATOM 21911 N N . THR A 1 1870 ? 173.73800 136.36300 194.94800 1.000 39.81956 1833 THR A N 1
ATOM 21912 C CA . THR A 1 1870 ? 173.40900 136.57200 193.54900 1.000 39.81956 1833 THR A CA 1
ATOM 21913 C C . THR A 1 1870 ? 172.81900 137.95700 193.35800 1.000 39.81956 1833 THR A C 1
ATOM 21914 O O . THR A 1 1870 ? 173.11100 138.64000 192.37000 1.000 39.81956 1833 THR A O 1
ATOM 21925 N N . LEU A 1 1871 ? 172.01600 138.39700 194.32400 1.000 42.16557 1834 LEU A N 1
ATOM 21926 C CA . LEU A 1 1871 ? 171.51200 139.76100 194.31100 1.000 42.16557 1834 LEU A CA 1
ATOM 21927 C C . LEU A 1 1871 ? 172.64000 140.77500 194.41700 1.000 42.16557 1834 LEU A C 1
ATOM 21928 O O . LEU A 1 1871 ? 172.61900 141.79900 193.73300 1.000 42.16557 1834 LEU A O 1
ATOM 21944 N N . ARG A 1 1872 ? 173.61700 140.53000 195.28900 1.000 47.65030 1835 ARG A N 1
ATOM 21945 C CA . ARG A 1 1872 ? 174.76600 141.42800 195.37000 1.000 47.65030 1835 ARG A CA 1
ATOM 21946 C C . ARG A 1 1872 ? 175.48700 141.54400 194.03200 1.000 47.65030 1835 ARG A C 1
ATOM 21947 O O . ARG A 1 1872 ? 175.77800 142.65100 193.56400 1.000 47.65030 1835 ARG A O 1
ATOM 21968 N N . HIS A 1 1873 ? 175.81400 140.40700 193.41400 1.000 49.35996 1836 HIS A N 1
ATOM 21969 C CA . HIS A 1 1873 ? 176.53200 140.44600 192.14100 1.000 49.35996 1836 HIS A CA 1
ATOM 21970 C C . HIS A 1 1873 ? 175.70400 141.10400 191.04000 1.000 49.35996 1836 HIS A C 1
ATOM 21971 O O . HIS A 1 1873 ? 176.23500 141.87300 190.22600 1.000 49.35996 1836 HIS A O 1
ATOM 21984 N N . THR A 1 1874 ? 174.38900 140.88400 191.04400 1.000 43.82395 1837 THR A N 1
ATOM 21985 C CA . THR A 1 1874 ? 173.54800 141.51000 190.03200 1.000 43.82395 1837 THR A CA 1
ATOM 21986 C C . THR A 1 1874 ? 173.39700 143.00000 190.28400 1.000 43.82395 1837 THR A C 1
ATOM 21987 O O . THR A 1 1874 ? 173.31600 143.78600 189.33400 1.000 43.82395 1837 THR A O 1
ATOM 21998 N N . MET A 1 1875 ? 173.38500 143.41400 191.54800 1.000 47.30321 1838 MET A N 1
ATOM 21999 C CA . MET A 1 1875 ? 173.32500 144.83300 191.84800 1.000 47.30321 1838 MET A CA 1
ATOM 22000 C C . MET A 1 1875 ? 174.62300 145.51500 191.45300 1.000 47.30321 1838 MET A C 1
ATOM 22001 O O . MET A 1 1875 ? 174.61100 146.65100 190.97500 1.000 47.30321 1838 MET A O 1
ATOM 22015 N N . GLU A 1 1876 ? 175.75400 144.84000 191.65200 1.000 52.89449 1839 GLU A N 1
ATOM 22016 C CA . GLU A 1 1876 ? 177.01500 145.36500 191.14400 1.000 52.89449 1839 GLU A CA 1
ATOM 22017 C C . GLU A 1 1876 ? 176.95000 145.56000 189.63700 1.000 52.89449 1839 GLU A C 1
ATOM 22018 O O . GLU A 1 1876 ? 177.34200 146.60900 189.11400 1.000 52.89449 1839 GLU A O 1
ATOM 22030 N N . LYS A 1 1877 ? 176.45700 144.54600 188.92100 1.000 47.87690 1840 LYS A N 1
ATOM 22031 C CA . LYS A 1 1877 ? 176.33300 144.65900 187.47100 1.000 47.87690 1840 LYS A CA 1
ATOM 22032 C C . LYS A 1 1877 ? 175.45200 145.83800 187.07300 1.000 47.87690 1840 LYS A C 1
ATOM 22033 O O . LYS A 1 1877 ? 175.80800 146.61800 186.18100 1.000 47.87690 1840 LYS A O 1
ATOM 22052 N N . VAL A 1 1878 ? 174.32800 146.01700 187.76700 1.000 48.55947 1841 VAL A N 1
ATOM 22053 C CA . VAL A 1 1878 ? 173.39600 147.08700 187.42300 1.000 48.55947 1841 VAL A CA 1
ATOM 22054 C C . VAL A 1 1878 ? 174.00100 148.44900 187.72500 1.000 48.55947 1841 VAL A C 1
ATOM 22055 O O . VAL A 1 1878 ? 173.88600 149.38600 186.92700 1.000 48.55947 1841 VAL A O 1
ATOM 22068 N N . VAL A 1 1879 ? 174.64100 148.58700 188.88300 1.000 55.59783 1842 VAL A N 1
ATOM 22069 C CA . VAL A 1 1879 ? 175.22900 149.86300 189.27200 1.000 55.59783 1842 VAL A CA 1
ATOM 22070 C C . VAL A 1 1879 ? 176.34100 150.25100 188.30800 1.000 55.59783 1842 VAL A C 1
ATOM 22071 O O . VAL A 1 1879 ? 176.41000 151.39400 187.83900 1.000 55.59783 1842 VAL A O 1
ATOM 22084 N N . ARG A 1 1880 ? 177.23200 149.30800 188.00300 1.000 61.58284 1843 ARG A N 1
ATOM 22085 C CA . ARG A 1 1880 ? 178.28200 149.57800 187.03000 1.000 61.58284 1843 ARG A CA 1
ATOM 22086 C C . ARG A 1 1880 ? 177.70100 149.97400 185.67900 1.000 61.58284 1843 ARG A C 1
ATOM 22087 O O . ARG A 1 1880 ? 178.13500 150.95900 185.07200 1.000 61.58284 1843 ARG A O 1
ATOM 22108 N N . SER A 1 1881 ? 176.71000 149.22700 185.19300 1.000 59.79817 1844 SER A N 1
ATOM 22109 C CA . SER A 1 1881 ? 176.13500 149.53600 183.88900 1.000 59.79817 1844 SER A CA 1
ATOM 22110 C C . SER A 1 1881 ? 175.52000 150.92900 183.87500 1.000 59.79817 1844 SER A C 1
ATOM 22111 O O . SER A 1 1881 ? 175.74100 151.71000 182.94300 1.000 59.79817 1844 SER A O 1
ATOM 22119 N N . ALA A 1 1882 ? 174.74000 151.25800 184.90500 1.000 61.56769 1845 ALA A N 1
ATOM 22120 C CA . ALA A 1 1882 ? 174.06300 152.54800 184.93700 1.000 61.56769 1845 ALA A CA 1
ATOM 22121 C C . ALA A 1 1882 ? 175.03500 153.70700 185.10500 1.000 61.56769 1845 ALA A C 1
ATOM 22122 O O . ALA A 1 1882 ? 174.79800 154.78900 184.55600 1.000 61.56769 1845 ALA A O 1
ATOM 22129 N N . ALA A 1 1883 ? 176.12000 153.52000 185.85700 1.000 66.33183 1846 ALA A N 1
ATOM 22130 C CA . ALA A 1 1883 ? 177.08900 154.59800 186.00500 1.000 66.33183 1846 ALA A CA 1
ATOM 22131 C C . ALA A 1 1883 ? 177.95500 154.77300 184.76400 1.000 66.33183 1846 ALA A C 1
ATOM 22132 O O . ALA A 1 1883 ? 178.35100 155.89900 184.44500 1.000 66.33183 1846 ALA A O 1
ATOM 22139 N N . THR A 1 1884 ? 178.25700 153.68400 184.05700 1.000 69.25462 1847 THR A N 1
ATOM 22140 C CA . THR A 1 1884 ? 179.11600 153.77300 182.88200 1.000 69.25462 1847 THR A CA 1
ATOM 22141 C C . THR A 1 1884 ? 178.37500 154.27100 181.64900 1.000 69.25462 1847 THR A C 1
ATOM 22142 O O . THR A 1 1884 ? 178.98100 154.92800 180.79500 1.000 69.25462 1847 THR A O 1
ATOM 22153 N N . SER A 1 1885 ? 177.08400 153.97800 181.53600 1.000 73.19089 1848 SER A N 1
ATOM 22154 C CA . SER A 1 1885 ? 176.29500 154.32900 180.36500 1.000 73.19089 1848 SER A CA 1
ATOM 22155 C C . SER A 1 1885 ? 175.29800 155.42400 180.70400 1.000 73.19089 1848 SER A C 1
ATOM 22156 O O . SER A 1 1885 ? 174.50500 155.28200 181.64100 1.000 73.19089 1848 SER A O 1
ATOM 22164 N N . GLY A 1 1886 ? 175.34200 156.51000 179.94000 1.000 85.72502 1849 GLY A N 1
ATOM 22165 C CA . GLY A 1 1886 ? 174.54500 157.68000 180.23300 1.000 85.72502 1849 GLY A CA 1
ATOM 22166 C C . GLY A 1 1886 ? 173.09300 157.46900 179.85800 1.000 85.72502 1849 GLY A C 1
ATOM 22167 O O . GLY A 1 1886 ? 172.60400 158.04500 178.88100 1.000 85.72502 1849 GLY A O 1
ATOM 22171 N N . ALA A 1 1887 ? 172.39800 156.63500 180.62700 1.000 86.35616 1850 ALA A N 1
ATOM 22172 C CA . ALA A 1 1887 ? 171.08800 156.14600 180.22000 1.000 86.35616 1850 ALA A CA 1
ATOM 22173 C C . ALA A 1 1887 ? 170.10100 157.29200 180.04200 1.000 86.35616 1850 ALA A C 1
ATOM 22174 O O . ALA A 1 1887 ? 170.12500 158.28100 180.77900 1.000 86.35616 1850 ALA A O 1
ATOM 22181 N N . GLY A 1 1888 ? 169.23400 157.15400 179.03800 1.000 89.68513 1851 GLY A N 1
ATOM 22182 C CA . GLY A 1 1888 ? 168.13400 158.07400 178.86500 1.000 89.68513 1851 GLY A CA 1
ATOM 22183 C C . GLY A 1 1888 ? 166.99000 157.77900 179.81400 1.000 89.68513 1851 GLY A C 1
ATOM 22184 O O . GLY A 1 1888 ? 166.95600 156.76000 180.50100 1.000 89.68513 1851 GLY A O 1
ATOM 22188 N N . SER A 1 1889 ? 166.03500 158.70200 179.85100 1.000 92.56118 1852 SER A N 1
ATOM 22189 C CA . SER A 1 1889 ? 164.92000 158.60300 180.78200 1.000 92.56118 1852 SER A CA 1
ATOM 22190 C C . SER A 1 1889 ? 163.74600 159.39400 180.22700 1.000 92.56118 1852 SER A C 1
ATOM 22191 O O . SER A 1 1889 ? 163.85400 160.07100 179.20300 1.000 92.56118 1852 SER A O 1
ATOM 22199 N N . THR A 1 1890 ? 162.61500 159.30000 180.93000 1.000 98.75921 1853 THR A N 1
ATOM 22200 C CA . THR A 1 1890 ? 161.42100 160.07500 180.61300 1.000 98.75921 1853 THR A CA 1
ATOM 22201 C C . THR A 1 1890 ? 161.43100 161.43100 181.30100 1.000 98.75921 1853 THR A C 1
ATOM 22202 O O . THR A 1 1890 ? 160.36900 162.00300 181.58000 1.000 98.75921 1853 THR A O 1
ATOM 22213 N N . THR A 1 1891 ? 162.62500 161.94200 181.59200 1.000 94.42802 1854 THR A N 1
ATOM 22214 C CA . THR A 1 1891 ? 162.84600 163.24200 182.21000 1.000 94.42802 1854 THR A CA 1
ATOM 22215 C C . THR A 1 1891 ? 163.70400 164.12700 181.31800 1.000 94.42802 1854 THR A C 1
ATOM 22216 O O . THR A 1 1891 ? 164.29000 165.10400 181.79300 1.000 94.42802 1854 THR A O 1
ATOM 22227 N N . SER A 1 1892 ? 163.78600 163.79700 180.03000 1.000 101.11288 1855 SER A N 1
ATOM 22228 C CA . SER A 1 1892 ? 164.59500 164.54600 179.07300 1.000 101.11288 1855 SER A CA 1
ATOM 22229 C C . SER A 1 1892 ? 166.04600 164.62600 179.54000 1.000 101.11288 1855 SER A C 1
ATOM 22230 O O . SER A 1 1892 ? 166.70500 165.66300 179.44000 1.000 101.11288 1855 SER A O 1
ATOM 22238 N N . GLY A 1 1893 ? 166.54500 163.50500 180.06000 1.000 94.40019 1856 GLY A N 1
ATOM 22239 C CA . GLY A 1 1893 ? 167.95900 163.34800 180.33200 1.000 94.40019 1856 GLY A CA 1
ATOM 22240 C C . GLY A 1 1893 ? 168.66000 162.85300 179.08400 1.000 94.40019 1856 GLY A C 1
ATOM 22241 O O . GLY A 1 1893 ? 168.43300 161.72300 178.64500 1.000 94.40019 1856 GLY A O 1
ATOM 22245 N N . VAL A 1 1894 ? 169.51100 163.69900 178.49900 1.000 96.51854 1857 VAL A N 1
ATOM 22246 C CA . VAL A 1 1894 ? 170.04400 163.41600 177.17200 1.000 96.51854 1857 VAL A CA 1
ATOM 22247 C C . VAL A 1 1894 ? 170.77300 162.08000 177.15200 1.000 96.51854 1857 VAL A C 1
ATOM 22248 O O . VAL A 1 1894 ? 171.55000 161.74900 178.05800 1.000 96.51854 1857 VAL A O 1
ATOM 22261 N N . VAL A 1 1895 ? 170.51400 161.30100 176.10100 1.000 97.55127 1858 VAL A N 1
ATOM 22262 C CA . VAL A 1 1895 ? 171.13200 159.98900 175.96200 1.000 97.55127 1858 VAL A CA 1
ATOM 22263 C C . VAL A 1 1895 ? 172.63500 160.14800 175.80300 1.000 97.55127 1858 VAL A C 1
ATOM 22264 O O . VAL A 1 1895 ? 173.11100 160.99800 175.04000 1.000 97.55127 1858 VAL A O 1
ATOM 22277 N N . SER A 1 1896 ? 173.39200 159.33000 176.53000 1.000 97.49181 1859 SER A N 1
ATOM 22278 C CA . SER A 1 1896 ? 174.85200 159.40300 176.50900 1.000 97.49181 1859 SER A CA 1
ATOM 22279 C C . SER A 1 1896 ? 175.33400 160.82500 176.77500 1.000 97.49181 1859 SER A C 1
ATOM 22280 O O . SER A 1 1896 ? 176.28300 161.31000 176.15600 1.000 97.49181 1859 SER A O 1
ATOM 22288 N N . GLY A 1 1897 ? 174.67200 161.50300 177.70700 1.000 96.19397 1860 GLY A N 1
ATOM 22289 C CA . GLY A 1 1897 ? 175.17600 162.76900 178.18500 1.000 96.19397 1860 GLY A CA 1
ATOM 22290 C C . GLY A 1 1897 ? 176.35300 162.58200 179.11400 1.000 96.19397 1860 GLY A C 1
ATOM 22291 O O . GLY A 1 1897 ? 176.55500 161.51900 179.69900 1.000 96.19397 1860 GLY A O 1
ATOM 22295 N N . SER A 1 1898 ? 177.15900 163.63400 179.24000 1.000 97.65806 1861 SER A N 1
ATOM 22296 C CA . SER A 1 1898 ? 178.30500 163.58600 180.13100 1.000 97.65806 1861 SER A CA 1
ATOM 22297 C C . SER A 1 1898 ? 178.19600 164.52000 181.32400 1.000 97.65806 1861 SER A C 1
ATOM 22298 O O . SER A 1 1898 ? 178.91100 164.31200 182.30900 1.000 97.65806 1861 SER A O 1
ATOM 22306 N N . LEU A 1 1899 ? 177.34200 165.54000 181.26800 1.000 98.13703 1862 LEU A N 1
ATOM 22307 C CA . LEU A 1 1899 ? 176.95700 166.25800 182.48700 1.000 98.13703 1862 LEU A CA 1
ATOM 22308 C C . LEU A 1 1899 ? 175.77400 165.57200 183.16500 1.000 98.13703 1862 LEU A C 1
ATOM 22309 O O . LEU A 1 1899 ? 175.93300 164.92200 184.20000 1.000 98.13703 1862 LEU A O 1
ATOM 22325 N N . GLY A 1 1900 ? 174.59300 165.66600 182.54600 1.000 95.28481 1863 GLY A N 1
ATOM 22326 C CA . GLY A 1 1900 ? 173.36300 165.26100 183.21600 1.000 95.28481 1863 GLY A CA 1
ATOM 22327 C C . GLY A 1 1900 ? 173.27300 163.77600 183.50500 1.000 95.28481 1863 GLY A C 1
ATOM 22328 O O . GLY A 1 1900 ? 172.80700 163.36700 184.57100 1.000 95.28481 1863 GLY A O 1
ATOM 22332 N N . SER A 1 1901 ? 173.67700 162.95100 182.54800 1.000 91.34302 1864 SER A N 1
ATOM 22333 C CA . SER A 1 1901 ? 173.56900 161.50700 182.68700 1.000 91.34302 1864 SER A CA 1
ATOM 22334 C C . SER A 1 1901 ? 174.50800 160.92600 183.73500 1.000 91.34302 1864 SER A C 1
ATOM 22335 O O . SER A 1 1901 ? 174.37600 159.74100 184.05800 1.000 91.34302 1864 SER A O 1
ATOM 22343 N N . ARG A 1 1902 ? 175.44700 161.70800 184.27100 1.000 87.60452 1865 ARG A N 1
ATOM 22344 C CA . ARG A 1 1902 ? 176.48500 161.15700 185.12800 1.000 87.60452 1865 ARG A CA 1
ATOM 22345 C C . ARG A 1 1902 ? 176.47600 161.64300 186.57300 1.000 87.60452 1865 ARG A C 1
ATOM 22346 O O . ARG A 1 1902 ? 177.34600 161.22200 187.34300 1.000 87.60452 1865 ARG A O 1
ATOM 22367 N N . GLU A 1 1903 ? 175.54400 162.50300 186.98000 1.000 86.98222 1866 GLU A N 1
ATOM 22368 C CA . GLU A 1 1903 ? 175.55600 162.96000 188.36500 1.000 86.98222 1866 GLU A CA 1
ATOM 22369 C C . GLU A 1 1903 ? 175.16500 161.83000 189.30200 1.000 86.98222 1866 GLU A C 1
ATOM 22370 O O . GLU A 1 1903 ? 174.25300 161.04800 189.01900 1.000 86.98222 1866 GLU A O 1
ATOM 22382 N N . ILE A 1 1904 ? 175.86400 161.75500 190.43200 1.000 77.02655 1867 ILE A N 1
ATOM 22383 C CA . ILE A 1 1904 ? 175.53200 160.76900 191.45400 1.000 77.02655 1867 ILE A CA 1
ATOM 22384 C C . ILE A 1 1904 ? 174.07900 160.90500 191.89000 1.000 77.02655 1867 ILE A C 1
ATOM 22385 O O . ILE A 1 1904 ? 173.36700 159.90600 192.04900 1.000 77.02655 1867 ILE A O 1
ATOM 22401 N N . ASN A 1 1905 ? 173.61500 162.13900 192.09200 1.000 77.35567 1868 ASN A N 1
ATOM 22402 C CA . ASN A 1 1905 ? 172.25500 162.36700 192.56700 1.000 77.35567 1868 ASN A CA 1
ATOM 22403 C C . ASN A 1 1905 ? 171.19400 161.94700 191.56100 1.000 77.35567 1868 ASN A C 1
ATOM 22404 O O . ASN A 1 1905 ? 170.05200 161.69400 191.95700 1.000 77.35567 1868 ASN A O 1
ATOM 22415 N N . TYR A 1 1906 ? 171.53600 161.86600 190.27900 1.000 76.60847 1869 TYR A N 1
ATOM 22416 C CA . TYR A 1 1906 ? 170.61400 161.34900 189.27600 1.000 76.60847 1869 TYR A CA 1
ATOM 22417 C C . TYR A 1 1906 ? 170.75800 159.84600 189.09500 1.000 76.60847 1869 TYR A C 1
ATOM 22418 O O . TYR A 1 1906 ? 169.76200 159.13900 188.90300 1.000 76.60847 1869 TYR A O 1
ATOM 22436 N N . ILE A 1 1907 ? 171.99400 159.35500 189.07900 1.000 71.80908 1870 ILE A N 1
ATOM 22437 C CA . ILE A 1 1907 ? 172.21200 157.92300 188.94200 1.000 71.80908 1870 ILE A CA 1
ATOM 22438 C C . ILE A 1 1907 ? 171.56000 157.16900 190.09200 1.000 71.80908 1870 ILE A C 1
ATOM 22439 O O . ILE A 1 1907 ? 171.02500 156.07500 189.90100 1.000 71.80908 1870 ILE A O 1
ATOM 22455 N N . LEU A 1 1908 ? 171.62000 157.71800 191.30700 1.000 67.83862 1871 LEU A N 1
ATOM 22456 C CA . LEU A 1 1908 ? 170.91800 157.09200 192.42500 1.000 67.83862 1871 LEU A CA 1
ATOM 22457 C C . LEU A 1 1908 ? 169.40700 157.10200 192.22100 1.000 67.83862 1871 LEU A C 1
ATOM 22458 O O . LEU A 1 1908 ? 168.71300 156.16500 192.63700 1.000 67.83862 1871 LEU A O 1
ATOM 22474 N N . ARG A 1 1909 ? 168.90400 158.05500 191.44400 1.000 71.45225 1872 ARG A N 1
ATOM 22475 C CA . ARG A 1 1909 ? 167.47700 158.09800 191.15600 1.000 71.45225 1872 ARG A CA 1
ATOM 22476 C C . ARG A 1 1909 ? 167.10500 157.04900 190.12500 1.000 71.45225 1872 ARG A C 1
ATOM 22477 O O . ARG A 1 1909 ? 166.02800 156.44700 190.19800 1.000 71.45225 1872 ARG A O 1
ATOM 22498 N N . VAL A 1 1910 ? 167.98900 156.83000 189.15900 1.000 61.73351 1873 VAL A N 1
ATOM 22499 C CA . VAL A 1 1910 ? 167.78900 155.74300 188.21100 1.000 61.73351 1873 VAL A CA 1
ATOM 22500 C C . VAL A 1 1910 ? 167.88500 154.39800 188.91900 1.000 61.73351 1873 VAL A C 1
ATOM 22501 O O . VAL A 1 1910 ? 167.08900 153.48800 188.66400 1.000 61.73351 1873 VAL A O 1
ATOM 22514 N N . LEU A 1 1911 ? 168.86900 154.24500 189.80000 1.000 56.53297 1874 LEU A N 1
ATOM 22515 C CA . LEU A 1 1911 ? 169.07800 153.02000 190.55400 1.000 56.53297 1874 LEU A CA 1
ATOM 22516 C C . LEU A 1 1911 ? 168.09900 152.83800 191.70600 1.000 56.53297 1874 LEU A C 1
ATOM 22517 O O . LEU A 1 1911 ? 168.22200 151.86000 192.45000 1.000 56.53297 1874 LEU A O 1
ATOM 22533 N N . GLY A 1 1912 ? 167.13200 153.74700 191.87500 1.000 52.30967 1875 GLY A N 1
ATOM 22534 C CA . GLY A 1 1912 ? 166.18500 153.63500 192.96200 1.000 52.30967 1875 GLY A CA 1
ATOM 22535 C C . GLY A 1 1912 ? 165.45900 152.31300 193.05800 1.000 52.30967 1875 GLY A C 1
ATOM 22536 O O . GLY A 1 1912 ? 165.27600 151.79500 194.16800 1.000 52.30967 1875 GLY A O 1
ATOM 22540 N N . PRO A 1 1913 ? 165.00700 151.74200 191.94400 1.000 46.18448 1876 PRO A N 1
ATOM 22541 C CA . PRO A 1 1913 ? 164.44800 150.38500 191.98900 1.000 46.18448 1876 PRO A CA 1
ATOM 22542 C C . PRO A 1 1913 ? 165.38700 149.37400 192.61100 1.000 46.18448 1876 PRO A C 1
ATOM 22543 O O . PRO A 1 1913 ? 164.93600 148.44600 193.29800 1.000 46.18448 1876 PRO A O 1
ATOM 22554 N N . ALA A 1 1914 ? 166.69200 149.55400 192.42900 1.000 45.95863 1877 ALA A N 1
ATOM 22555 C CA . ALA A 1 1914 ? 167.65800 148.65200 193.03500 1.000 45.95863 1877 ALA A CA 1
ATOM 22556 C C . ALA A 1 1914 ? 167.79200 148.90200 194.52800 1.000 45.95863 1877 ALA A C 1
ATOM 22557 O O . ALA A 1 1914 ? 167.99700 147.95600 195.29600 1.000 45.95863 1877 ALA A O 1
ATOM 22564 N N . ALA A 1 1915 ? 167.67600 150.15800 194.95400 1.000 48.95080 1878 ALA A N 1
ATOM 22565 C CA . ALA A 1 1915 ? 167.69900 150.46600 196.37800 1.000 48.95080 1878 ALA A CA 1
ATOM 22566 C C . ALA A 1 1915 ? 166.47400 149.89700 197.07800 1.000 48.95080 1878 ALA A C 1
ATOM 22567 O O . ALA A 1 1915 ? 166.56200 149.41400 198.21200 1.000 48.95080 1878 ALA A O 1
ATOM 22574 N N . CYS A 1 1916 ? 165.32400 149.95400 196.41000 1.000 45.69350 1879 CYS A N 1
ATOM 22575 C CA . CYS A 1 1916 ? 164.10200 149.36400 196.94300 1.000 45.69350 1879 CYS A CA 1
ATOM 22576 C C . CYS A 1 1916 ? 164.17400 147.84400 196.96700 1.000 45.69350 1879 CYS A C 1
ATOM 22577 O O . CYS A 1 1916 ? 163.64400 147.20800 197.88500 1.000 45.69350 1879 CYS A O 1
ATOM 22585 N N . ARG A 1 1917 ? 164.82000 147.24200 195.97000 1.000 39.64622 1880 ARG A N 1
ATOM 22586 C CA . ARG A 1 1917 ? 164.94900 145.78900 195.94900 1.000 39.64622 1880 ARG A CA 1
ATOM 22587 C C . ARG A 1 1917 ? 165.65000 145.27700 197.20200 1.000 39.64622 1880 ARG A C 1
ATOM 22588 O O . ARG A 1 1917 ? 165.19600 144.31400 197.82900 1.000 39.64622 1880 ARG A O 1
ATOM 22609 N N . ASN A 1 1918 ? 166.75300 145.90400 197.58400 1.000 46.43943 1881 ASN A N 1
ATOM 22610 C CA . ASN A 1 1918 ? 167.29700 145.68200 198.91700 1.000 46.43943 1881 ASN A CA 1
ATOM 22611 C C . ASN A 1 1918 ? 168.19800 146.84600 199.30800 1.000 46.43943 1881 ASN A C 1
ATOM 22612 O O . ASN A 1 1918 ? 169.28800 147.00200 198.74500 1.000 46.43943 1881 ASN A O 1
ATOM 22623 N N . PRO A 1 1919 ? 167.78600 147.68300 200.26500 1.000 48.35742 1882 PRO A N 1
ATOM 22624 C CA . PRO A 1 1919 ? 168.59100 148.87800 200.55800 1.000 48.35742 1882 PRO A CA 1
ATOM 22625 C C . PRO A 1 1919 ? 169.94400 148.58200 201.17800 1.000 48.35742 1882 PRO A C 1
ATOM 22626 O O . PRO A 1 1919 ? 170.92400 149.23700 200.82000 1.000 48.35742 1882 PRO A O 1
ATOM 22637 N N . ASP A 1 1920 ? 170.04200 147.60300 202.07900 1.000 51.64795 1883 ASP A N 1
ATOM 22638 C CA . ASP A 1 1920 ? 171.32600 147.30900 202.71300 1.000 51.64795 1883 ASP A CA 1
ATOM 22639 C C . ASP A 1 1920 ? 172.36000 146.86100 201.68700 1.000 51.64795 1883 ASP A C 1
ATOM 22640 O O . ASP A 1 1920 ? 173.47900 147.39400 201.62600 1.000 51.64795 1883 ASP A O 1
ATOM 22649 N N . ILE A 1 1921 ? 172.00100 145.86600 200.87900 1.000 49.91277 1884 ILE A N 1
ATOM 22650 C CA . ILE A 1 1921 ? 172.90700 145.37600 199.85100 1.000 49.91277 1884 ILE A CA 1
ATOM 22651 C C . ILE A 1 1921 ? 173.23400 146.49000 198.86900 1.000 49.91277 1884 ILE A C 1
ATOM 22652 O O . ILE A 1 1921 ? 174.36100 146.58800 198.37100 1.000 49.91277 1884 ILE A O 1
ATOM 22668 N N . PHE A 1 1922 ? 172.24900 147.33100 198.55300 1.000 51.81660 1885 PHE A N 1
ATOM 22669 C CA . PHE A 1 1922 ? 172.48600 148.43200 197.62800 1.000 51.81660 1885 PHE A CA 1
ATOM 22670 C C . PHE A 1 1922 ? 173.47300 149.44700 198.19400 1.000 51.81660 1885 PHE A C 1
ATOM 22671 O O . PHE A 1 1922 ? 174.32200 149.96100 197.45900 1.000 51.81660 1885 PHE A O 1
ATOM 22688 N N . THR A 1 1923 ? 173.42200 149.70900 199.50200 1.000 54.61313 1886 THR A N 1
ATOM 22689 C CA . THR A 1 1923 ? 174.45300 150.53900 200.11700 1.000 54.61313 1886 THR A CA 1
ATOM 22690 C C . THR A 1 1923 ? 175.81400 149.88300 199.98600 1.000 54.61313 1886 THR A C 1
ATOM 22691 O O . THR A 1 1923 ? 176.79200 150.53100 199.60600 1.000 54.61313 1886 THR A O 1
ATOM 22702 N N . GLU A 1 1924 ? 175.91100 148.61100 200.36400 1.000 57.51046 1887 GLU A N 1
ATOM 22703 C CA . GLU A 1 1924 ? 177.21000 147.95000 200.33600 1.000 57.51046 1887 GLU A CA 1
ATOM 22704 C C . GLU A 1 1924 ? 177.80900 148.00400 198.93400 1.000 57.51046 1887 GLU A C 1
ATOM 22705 O O . GLU A 1 1924 ? 178.96300 148.41600 198.74000 1.000 57.51046 1887 GLU A O 1
ATOM 22717 N N . VAL A 1 1925 ? 176.99000 147.68600 197.93200 1.000 54.62299 1888 VAL A N 1
ATOM 22718 C CA . VAL A 1 1925 ? 177.44500 147.68700 196.54700 1.000 54.62299 1888 VAL A CA 1
ATOM 22719 C C . VAL A 1 1925 ? 177.84500 149.08900 196.10900 1.000 54.62299 1888 VAL A C 1
ATOM 22720 O O . VAL A 1 1925 ? 178.88500 149.27500 195.47200 1.000 54.62299 1888 VAL A O 1
ATOM 22733 N N . ALA A 1 1926 ? 177.01400 150.09100 196.39500 1.000 59.31883 1889 ALA A N 1
ATOM 22734 C CA . ALA A 1 1926 ? 177.31400 151.42800 195.89700 1.000 59.31883 1889 ALA A CA 1
ATOM 22735 C C . ALA A 1 1926 ? 178.52500 152.03600 196.59200 1.000 59.31883 1889 ALA A C 1
ATOM 22736 O O . ALA A 1 1926 ? 179.29500 152.77000 195.96300 1.000 59.31883 1889 ALA A O 1
ATOM 22743 N N . ASN A 1 1927 ? 178.71200 151.74500 197.88200 1.000 62.39625 1890 ASN A N 1
ATOM 22744 C CA . ASN A 1 1927 ? 179.93600 152.14100 198.56700 1.000 62.39625 1890 ASN A CA 1
ATOM 22745 C C . ASN A 1 1927 ? 181.16600 151.46600 197.98100 1.000 62.39625 1890 ASN A C 1
ATOM 22746 O O . ASN A 1 1927 ? 182.24200 152.07300 197.94300 1.000 62.39625 1890 ASN A O 1
ATOM 22757 N N . CYS A 1 1928 ? 181.03900 150.22400 197.52000 1.000 63.08570 1891 CYS A N 1
ATOM 22758 C CA . CYS A 1 1928 ? 182.21700 149.50500 197.05000 1.000 63.08570 1891 CYS A CA 1
ATOM 22759 C C . CYS A 1 1928 ? 182.51300 149.73000 195.57300 1.000 63.08570 1891 CYS A C 1
ATOM 22760 O O . CYS A 1 1928 ? 183.66700 149.57100 195.15900 1.000 63.08570 1891 CYS A O 1
ATOM 22768 N N . CYS A 1 1929 ? 181.51400 150.09700 194.77400 1.000 62.96397 1892 CYS A N 1
ATOM 22769 C CA . CYS A 1 1929 ? 181.65700 150.18200 193.32800 1.000 62.96397 1892 CYS A CA 1
ATOM 22770 C C . CYS A 1 1929 ? 181.53500 151.58900 192.76500 1.000 62.96397 1892 CYS A C 1
ATOM 22771 O O . CYS A 1 1929 ? 181.65500 151.75400 191.54700 1.000 62.96397 1892 CYS A O 1
ATOM 22779 N N . ILE A 1 1930 ? 181.28700 152.60200 193.59000 1.000 69.14859 1893 ILE A N 1
ATOM 22780 C CA . ILE A 1 1930 ? 181.18900 153.96800 193.09200 1.000 69.14859 1893 ILE A CA 1
ATOM 22781 C C . ILE A 1 1930 ? 182.24200 154.83500 193.76200 1.000 69.14859 1893 ILE A C 1
ATOM 22782 O O . ILE A 1 1930 ? 182.62500 154.62000 194.91700 1.000 69.14859 1893 ILE A O 1
ATOM 22798 N N . ARG A 1 1931 ? 182.71500 155.82400 193.00900 1.000 78.51210 1894 ARG A N 1
ATOM 22799 C CA . ARG A 1 1931 ? 183.56100 156.88800 193.51800 1.000 78.51210 1894 ARG A CA 1
ATOM 22800 C C . ARG A 1 1931 ? 183.19000 158.17300 192.79600 1.000 78.51210 1894 ARG A C 1
ATOM 22801 O O . ARG A 1 1931 ? 182.98700 158.16700 191.57900 1.000 78.51210 1894 ARG A O 1
ATOM 22822 N N . ILE A 1 1932 ? 183.09500 159.27200 193.54300 1.000 84.62552 1895 ILE A N 1
ATOM 22823 C CA . ILE A 1 1932 ? 182.84400 160.56400 192.92000 1.000 84.62552 1895 ILE A CA 1
ATOM 22824 C C . ILE A 1 1932 ? 184.10700 161.02100 192.20600 1.000 84.62552 1895 ILE A C 1
ATOM 22825 O O . ILE A 1 1932 ? 185.22100 160.89700 192.73300 1.000 84.62552 1895 ILE A O 1
ATOM 22841 N N . ALA A 1 1933 ? 183.94300 161.55400 190.99900 1.000 89.76241 1896 ALA A N 1
ATOM 22842 C CA . ALA A 1 1933 ? 185.10200 161.85100 190.17100 1.000 89.76241 1896 ALA A CA 1
ATOM 22843 C C . ALA A 1 1933 ? 185.91400 163.00800 190.74400 1.000 89.76241 1896 ALA A C 1
ATOM 22844 O O . ALA A 1 1933 ? 185.40000 163.87100 191.46000 1.000 89.76241 1896 ALA A O 1
ATOM 22851 N N . LEU A 1 1934 ? 187.20600 163.01000 190.41600 1.000 100.72940 1897 LEU A N 1
ATOM 22852 C CA . LEU A 1 1934 ? 188.10100 164.11800 190.71700 1.000 100.72940 1897 LEU A CA 1
ATOM 22853 C C . LEU A 1 1934 ? 188.38300 164.89800 189.44500 1.000 100.72940 1897 LEU A C 1
ATOM 22854 O O . LEU A 1 1934 ? 188.91600 164.30900 188.49100 1.000 100.72940 1897 LEU A O 1
ATOM 22870 N N . PRO A 1 1935 ? 188.06400 166.18600 189.35900 1.000 103.50780 1898 PRO A N 1
ATOM 22871 C CA . PRO A 1 1935 ? 188.43900 166.94200 188.16200 1.000 103.50780 1898 PRO A CA 1
ATOM 22872 C C . PRO A 1 1935 ? 189.92200 167.27100 188.16300 1.000 103.50780 1898 PRO A C 1
ATOM 22873 O O . PRO A 1 1935 ? 190.55200 167.42600 189.21200 1.000 103.50780 1898 PRO A O 1
ATOM 22884 N N . ALA A 1 1936 ? 190.48000 167.36300 186.95500 1.000 104.14118 1899 ALA A N 1
ATOM 22885 C CA . ALA A 1 1936 ? 191.91400 167.54700 186.76700 1.000 104.14118 1899 ALA A CA 1
ATOM 22886 C C . ALA A 1 1936 ? 192.44300 168.67100 187.64900 1.000 104.14118 1899 ALA A C 1
ATOM 22887 O O . ALA A 1 1936 ? 191.68400 169.57500 188.02300 1.000 104.14118 1899 ALA A O 1
ATOM 22894 N N . PRO A 1 1937 ? 193.72800 168.65900 188.00300 1.000 107.59911 1900 PRO A N 1
ATOM 22895 C CA . PRO A 1 1937 ? 194.30700 169.81400 188.70300 1.000 107.59911 1900 PRO A CA 1
ATOM 22896 C C . PRO A 1 1937 ? 194.25600 171.05600 187.82800 1.000 107.59911 1900 PRO A C 1
ATOM 22897 O O . PRO A 1 1937 ? 194.89700 171.12300 186.77700 1.000 107.59911 1900 PRO A O 1
ATOM 22908 N N . ARG A 1 1938 ? 193.48200 172.04800 188.26900 1.000 107.89301 1901 ARG A N 1
ATOM 22909 C CA . ARG A 1 1938 ? 193.28900 173.23700 187.44700 1.000 107.89301 1901 ARG A CA 1
ATOM 22910 C C . ARG A 1 1938 ? 194.61100 173.96800 187.23700 1.000 107.89301 1901 ARG A C 1
ATOM 22911 O O . ARG A 1 1938 ? 194.99100 174.27800 186.10200 1.000 107.89301 1901 ARG A O 1
ATOM 22932 N N . GLY A 1 1939 ? 195.32500 174.24700 188.32500 1.000 110.78464 1902 GLY A N 1
ATOM 22933 C CA . GLY A 1 1939 ? 196.60300 174.92900 188.25300 1.000 110.78464 1902 GLY A CA 1
ATOM 22934 C C . GLY A 1 1939 ? 197.57700 174.44100 189.30700 1.000 110.78464 1902 GLY A C 1
ATOM 22935 O O . GLY A 1 1939 ? 197.20600 174.30200 190.47600 1.000 110.78464 1902 GLY A O 1
ATOM 22939 N N . SER A 1 1940 ? 198.82100 174.17200 188.91700 1.000 110.56552 1903 SER A N 1
ATOM 22940 C CA . SER A 1 1940 ? 199.83200 173.80300 189.89800 1.000 110.56552 1903 SER A CA 1
ATOM 22941 C C . SER A 1 1940 ? 200.05800 174.95100 190.87600 1.000 110.56552 1903 SER A C 1
ATOM 22942 O O . SER A 1 1940 ? 200.01600 176.12600 190.50100 1.000 110.56552 1903 SER A O 1
ATOM 22950 N N . GLY A 1 1941 ? 200.30100 174.60400 192.13700 1.000 109.81791 1904 GLY A N 1
ATOM 22951 C CA . GLY A 1 1941 ? 200.53000 175.61500 193.17400 1.000 109.81791 1904 GLY A CA 1
ATOM 22952 C C . GLY A 1 1941 ? 199.53600 175.41700 194.30100 1.000 109.81791 1904 GLY A C 1
ATOM 22953 O O . GLY A 1 1941 ? 198.32600 175.36900 194.09800 1.000 109.81791 1904 GLY A O 1
ATOM 22957 N N . THR A 1 1942 ? 200.05800 175.31700 195.52200 1.000 111.43756 1905 THR A N 1
ATOM 22958 C CA . THR A 1 1942 ? 199.22800 174.94700 196.66200 1.000 111.43756 1905 THR A CA 1
ATOM 22959 C C . THR A 1 1942 ? 198.61200 176.15700 197.35500 1.000 111.43756 1905 THR A C 1
ATOM 22960 O O . THR A 1 1942 ? 197.46000 176.09400 197.79800 1.000 111.43756 1905 THR A O 1
ATOM 22971 N N . ALA A 1 1943 ? 199.36000 177.25500 197.46300 1.000 110.26807 1906 ALA A N 1
ATOM 22972 C CA . ALA A 1 1943 ? 198.88400 178.41700 198.20900 1.000 110.26807 1906 ALA A CA 1
ATOM 22973 C C . ALA A 1 1943 ? 197.59600 178.97900 197.61400 1.000 110.26807 1906 ALA A C 1
ATOM 22974 O O . ALA A 1 1943 ? 196.64200 179.28100 198.34200 1.000 110.26807 1906 ALA A O 1
ATOM 22981 N N . SER A 1 1944 ? 197.55000 179.12800 196.29000 1.000 111.63681 1907 SER A N 1
ATOM 22982 C CA . SER A 1 1944 ? 196.44400 179.78700 195.60400 1.000 111.63681 1907 SER A CA 1
ATOM 22983 C C . SER A 1 1944 ? 195.53100 178.81300 194.86800 1.000 111.63681 1907 SER A C 1
ATOM 22984 O O . SER A 1 1944 ? 194.31800 178.81000 195.09500 1.000 111.63681 1907 SER A O 1
ATOM 22992 N N . ASP A 1 1945 ? 196.08600 177.98100 193.98600 1.000 111.29984 1908 ASP A N 1
ATOM 22993 C CA . ASP A 1 1945 ? 195.26300 177.13800 193.12100 1.000 111.29984 1908 ASP A CA 1
ATOM 22994 C C . ASP A 1 1945 ? 194.48700 176.09200 193.91600 1.000 111.29984 1908 ASP A C 1
ATOM 22995 O O . ASP A 1 1945 ? 193.29800 175.87000 193.66400 1.000 111.29984 1908 ASP A O 1
ATOM 23004 N N . ASP A 1 1946 ? 195.13800 175.42600 194.87000 1.000 112.36374 1909 ASP A N 1
ATOM 23005 C CA . ASP A 1 1946 ? 194.43600 174.41700 195.66200 1.000 112.36374 1909 ASP A CA 1
ATOM 23006 C C . ASP A 1 1946 ? 193.40600 175.03600 196.60000 1.000 112.36374 1909 ASP A C 1
ATOM 23007 O O . ASP A 1 1946 ? 192.41000 174.38400 196.92800 1.000 112.36374 1909 ASP A O 1
ATOM 23016 N N . GLU A 1 1947 ? 193.59800 176.28800 197.01700 1.000 109.30697 1910 GLU A N 1
ATOM 23017 C CA . GLU A 1 1947 ? 192.55200 176.95200 197.79000 1.000 109.30697 1910 GLU A CA 1
ATOM 23018 C C . GLU A 1 1947 ? 191.26800 177.06600 196.97700 1.000 109.30697 1910 GLU A C 1
ATOM 23019 O O . GLU A 1 1947 ? 190.17800 176.72900 197.46600 1.000 109.30697 1910 GLU A O 1
ATOM 23031 N N . PHE A 1 1948 ? 191.38200 177.38700 195.69000 1.000 107.43406 1911 PHE A N 1
ATOM 23032 C CA . PHE A 1 1948 ? 190.17200 177.49400 194.89600 1.000 107.43406 1911 PHE A CA 1
ATOM 23033 C C . PHE A 1 1948 ? 189.78200 176.16100 194.28500 1.000 107.43406 1911 PHE A C 1
ATOM 23034 O O . PHE A 1 1948 ? 188.62600 175.99700 193.88300 1.000 107.43406 1911 PHE A O 1
ATOM 23051 N N . GLU A 1 1949 ? 190.62400 175.14200 194.43000 1.000 108.65267 1912 GLU A N 1
ATOM 23052 C CA . GLU A 1 1949 ? 190.23200 173.81400 193.99400 1.000 108.65267 1912 GLU A CA 1
ATOM 23053 C C . GLU A 1 1949 ? 189.44900 173.12800 195.09400 1.000 108.65267 1912 GLU A C 1
ATOM 23054 O O . GLU A 1 1949 ? 188.57000 172.30600 194.81000 1.000 108.65267 1912 GLU A O 1
ATOM 23066 N N . ASN A 1 1950 ? 189.72000 173.49800 196.34800 1.000 106.84269 1913 ASN A N 1
ATOM 23067 C CA . ASN A 1 1950 ? 188.88800 173.03800 197.44500 1.000 106.84269 1913 ASN A CA 1
ATOM 23068 C C . ASN A 1 1950 ? 187.59000 173.82800 197.46500 1.000 106.84269 1913 ASN A C 1
ATOM 23069 O O . ASN A 1 1950 ? 186.53600 173.28000 197.80700 1.000 106.84269 1913 ASN A O 1
ATOM 23080 N N . LEU A 1 1951 ? 187.64900 175.11300 197.09900 1.000 106.05059 1914 LEU A N 1
ATOM 23081 C CA . LEU A 1 1951 ? 186.42400 175.89900 197.00300 1.000 106.05059 1914 LEU A CA 1
ATOM 23082 C C . LEU A 1 1951 ? 185.51200 175.33700 195.91700 1.000 106.05059 1914 LEU A C 1
ATOM 23083 O O . LEU A 1 1951 ? 184.28300 175.34700 196.05400 1.000 106.05059 1914 LEU A O 1
ATOM 23099 N N . ARG A 1 1952 ? 186.10600 174.84400 194.82600 1.000 105.26240 1915 ARG A N 1
ATOM 23100 C CA . ARG A 1 1952 ? 185.35200 174.35800 193.67400 1.000 105.26240 1915 ARG A CA 1
ATOM 23101 C C . ARG A 1 1952 ? 184.84200 172.93300 193.88100 1.000 105.26240 1915 ARG A C 1
ATOM 23102 O O . ARG A 1 1952 ? 183.64200 172.66900 193.75200 1.000 105.26240 1915 ARG A O 1
ATOM 23123 N N . ILE A 1 1953 ? 185.74000 171.99600 194.19600 1.000 103.98918 1916 ILE A N 1
ATOM 23124 C CA . ILE A 1 1953 ? 185.35000 170.59000 194.26100 1.000 103.98918 1916 ILE A CA 1
ATOM 23125 C C . ILE A 1 1953 ? 184.38600 170.34100 195.41400 1.000 103.98918 1916 ILE A C 1
ATOM 23126 O O . ILE A 1 1953 ? 183.40900 169.59700 195.26700 1.000 103.98918 1916 ILE A O 1
ATOM 23142 N N . LYS A 1 1954 ? 184.63100 170.95000 196.56900 1.000 97.51925 1917 LYS A N 1
ATOM 23143 C CA . LYS A 1 1954 ? 183.83600 170.67800 197.75800 1.000 97.51925 1917 LYS A CA 1
ATOM 23144 C C . LYS A 1 1954 ? 182.70900 171.68000 197.97100 1.000 97.51925 1917 LYS A C 1
ATOM 23145 O O . LYS A 1 1954 ? 181.99800 171.58300 198.97500 1.000 97.51925 1917 LYS A O 1
ATOM 23164 N N . GLY A 1 1955 ? 182.52900 172.63700 197.06500 1.000 95.59822 1918 GLY A N 1
ATOM 23165 C CA . GLY A 1 1955 ? 181.53200 173.66500 197.24800 1.000 95.59822 1918 GLY A CA 1
ATOM 23166 C C . GLY A 1 1955 ? 180.13600 173.08200 197.36700 1.000 95.59822 1918 GLY A C 1
ATOM 23167 O O . GLY A 1 1955 ? 179.80400 172.08100 196.72400 1.000 95.59822 1918 GLY A O 1
ATOM 23171 N N . PRO A 1 1956 ? 179.28900 173.69400 198.21200 1.000 93.14815 1919 PRO A N 1
ATOM 23172 C CA . PRO A 1 1956 ? 177.88200 173.27200 198.29300 1.000 93.14815 1919 PRO A CA 1
ATOM 23173 C C . PRO A 1 1956 ? 177.21900 173.01500 196.94800 1.000 93.14815 1919 PRO A C 1
ATOM 23174 O O . PRO A 1 1956 ? 176.57400 171.98000 196.76000 1.000 93.14815 1919 PRO A O 1
ATOM 23185 N N . ASN A 1 1957 ? 177.37000 173.94300 196.00600 1.000 90.10081 1920 ASN A N 1
ATOM 23186 C CA . ASN A 1 1957 ? 176.89300 173.75900 194.64000 1.000 90.10081 1920 ASN A CA 1
ATOM 23187 C C . ASN A 1 1957 ? 178.04900 173.27500 193.77200 1.000 90.10081 1920 ASN A C 1
ATOM 23188 O O . ASN A 1 1957 ? 178.99500 174.02400 193.50600 1.000 90.10081 1920 ASN A O 1
ATOM 23199 N N . ALA A 1 1958 ? 177.96700 172.02100 193.33500 1.000 91.60260 1921 ALA A N 1
ATOM 23200 C CA . ALA A 1 1958 ? 179.01900 171.39600 192.55000 1.000 91.60260 1921 ALA A CA 1
ATOM 23201 C C . ALA A 1 1958 ? 178.39000 170.34500 191.64600 1.000 91.60260 1921 ALA A C 1
ATOM 23202 O O . ALA A 1 1958 ? 177.18900 170.07400 191.71800 1.000 91.60260 1921 ALA A O 1
ATOM 23209 N N . VAL A 1 1959 ? 179.21500 169.75500 190.79000 1.000 91.89046 1922 VAL A N 1
ATOM 23210 C CA . VAL A 1 1959 ? 178.76800 168.75300 189.82300 1.000 91.89046 1922 VAL A CA 1
ATOM 23211 C C . VAL A 1 1959 ? 179.56100 167.48800 190.14000 1.000 91.89046 1922 VAL A C 1
ATOM 23212 O O . VAL A 1 1959 ? 180.64900 167.24900 189.60800 1.000 91.89046 1922 VAL A O 1
ATOM 23225 N N . GLN A 1 1960 ? 179.02400 166.68300 191.05700 1.000 88.61693 1923 GLN A N 1
ATOM 23226 C CA . GLN A 1 1960 ? 179.62300 165.41600 191.48000 1.000 88.61693 1923 GLN A CA 1
ATOM 23227 C C . GLN A 1 1960 ? 179.39300 164.34700 190.41400 1.000 88.61693 1923 GLN A C 1
ATOM 23228 O O . GLN A 1 1960 ? 178.46500 163.53800 190.48100 1.000 88.61693 1923 GLN A O 1
ATOM 23242 N N . LEU A 1 1961 ? 180.26400 164.34400 189.40900 1.000 87.95737 1924 LEU A N 1
ATOM 23243 C CA . LEU A 1 1961 ? 180.26400 163.24900 188.45300 1.000 87.95737 1924 LEU A CA 1
ATOM 23244 C C . LEU A 1 1961 ? 180.80900 161.98000 189.10400 1.000 87.95737 1924 LEU A C 1
ATOM 23245 O O . LEU A 1 1961 ? 181.53500 162.01800 190.10100 1.000 87.95737 1924 LEU A O 1
ATOM 23261 N N . VAL A 1 1962 ? 180.44000 160.84200 188.52300 1.000 79.82265 1925 VAL A N 1
ATOM 23262 C CA . VAL A 1 1962 ? 180.79000 159.52900 189.04900 1.000 79.82265 1925 VAL A CA 1
ATOM 23263 C C . VAL A 1 1962 ? 181.79200 158.84400 188.13400 1.000 79.82265 1925 VAL A C 1
ATOM 23264 O O . VAL A 1 1962 ? 181.72200 158.96500 186.90500 1.000 79.82265 1925 VAL A O 1
ATOM 23277 N N . LYS A 1 1963 ? 182.72200 158.11900 188.74500 1.000 78.35347 1926 LYS A N 1
ATOM 23278 C CA . LYS A 1 1963 ? 183.55200 157.13900 188.06700 1.000 78.35347 1926 LYS A CA 1
ATOM 23279 C C . LYS A 1 1963 ? 183.38200 155.79900 188.76600 1.000 78.35347 1926 LYS A C 1
ATOM 23280 O O . LYS A 1 1963 ? 183.18700 155.74000 189.98300 1.000 78.35347 1926 LYS A O 1
ATOM 23299 N N . THR A 1 1964 ? 183.45900 154.72100 187.99400 1.000 72.82284 1927 THR A N 1
ATOM 23300 C CA . THR A 1 1964 ? 183.44200 153.39900 188.59500 1.000 72.82284 1927 THR A CA 1
ATOM 23301 C C . THR A 1 1964 ? 184.81800 153.03300 189.13300 1.000 72.82284 1927 THR A C 1
ATOM 23302 O O . THR A 1 1964 ? 185.85100 153.46800 188.61600 1.000 72.82284 1927 THR A O 1
ATOM 23313 N N . THR A 1 1965 ? 184.82100 152.21800 190.18200 1.000 72.79958 1928 THR A N 1
ATOM 23314 C CA . THR A 1 1965 ? 186.03500 151.56400 190.62600 1.000 72.79958 1928 THR A CA 1
ATOM 23315 C C . THR A 1 1965 ? 186.46800 150.50100 189.62200 1.000 72.79958 1928 THR A C 1
ATOM 23316 O O . THR A 1 1965 ? 185.65400 149.99600 188.84600 1.000 72.79958 1928 THR A O 1
ATOM 23327 N N . PRO A 1 1966 ? 187.74900 150.14200 189.61900 1.000 76.03349 1929 PRO A N 1
ATOM 23328 C CA . PRO A 1 1966 ? 188.18700 149.02700 188.77700 1.000 76.03349 1929 PRO A CA 1
ATOM 23329 C C . PRO A 1 1966 ? 187.61100 147.71500 189.28300 1.000 76.03349 1929 PRO A C 1
ATOM 23330 O O . PRO A 1 1966 ? 187.48300 147.49400 190.48900 1.000 76.03349 1929 PRO A O 1
ATOM 23341 N N . LEU A 1 1967 ? 187.25500 146.84600 188.34200 1.000 77.90068 1930 LEU A N 1
ATOM 23342 C CA . LEU A 1 1967 ? 186.54400 145.62200 188.68100 1.000 77.90068 1930 LEU A CA 1
ATOM 23343 C C . LEU A 1 1967 ? 187.36600 144.76700 189.63500 1.000 77.90068 1930 LEU A C 1
ATOM 23344 O O . LEU A 1 1967 ? 188.52500 144.44400 189.36100 1.000 77.90068 1930 LEU A O 1
ATOM 23360 N N . LYS A 1 1968 ? 186.75700 144.40400 190.75900 1.000 78.29889 1931 LYS A N 1
ATOM 23361 C CA . LYS A 1 1968 ? 187.35900 143.48100 191.71100 1.000 78.29889 1931 LYS A CA 1
ATOM 23362 C C . LYS A 1 1968 ? 186.99500 142.04500 191.34600 1.000 78.29889 1931 LYS A C 1
ATOM 23363 O O . LYS A 1 1968 ? 185.87400 141.78400 190.90300 1.000 78.29889 1931 LYS A O 1
ATOM 23382 N N . PRO A 1 1969 ? 187.91600 141.09500 191.51100 1.000 80.05878 1932 PRO A N 1
ATOM 23383 C CA . PRO A 1 1969 ? 187.74000 139.78300 190.85700 1.000 80.05878 1932 PRO A CA 1
ATOM 23384 C C . PRO A 1 1969 ? 186.71300 138.92900 191.59400 1.000 80.05878 1932 PRO A C 1
ATOM 23385 O O . PRO A 1 1969 ? 187.01800 138.05500 192.40600 1.000 80.05878 1932 PRO A O 1
ATOM 23396 N N . SER A 1 1970 ? 185.45200 139.19800 191.29500 1.000 73.80729 1933 SER A N 1
ATOM 23397 C CA . SER A 1 1970 ? 184.35900 138.57100 192.02100 1.000 73.80729 1933 SER A CA 1
ATOM 23398 C C . SER A 1 1970 ? 184.29100 137.08300 191.69400 1.000 73.80729 1933 SER A C 1
ATOM 23399 O O . SER A 1 1970 ? 184.30300 136.71300 190.51400 1.000 73.80729 1933 SER A O 1
ATOM 23407 N N . PRO A 1 1971 ? 184.21800 136.20400 192.69000 1.000 67.97237 1934 PRO A N 1
ATOM 23408 C CA . PRO A 1 1971 ? 183.97300 134.79100 192.40300 1.000 67.97237 1934 PRO A CA 1
ATOM 23409 C C . PRO A 1 1971 ? 182.48900 134.52000 192.22200 1.000 67.97237 1934 PRO A C 1
ATOM 23410 O O . PRO A 1 1971 ? 181.63100 135.23300 192.74700 1.000 67.97237 1934 PRO A O 1
ATOM 23421 N N . LEU A 1 1972 ? 182.19200 133.46900 191.46900 1.000 54.11768 1935 LEU A N 1
ATOM 23422 C CA . LEU A 1 1972 ? 180.80100 133.16000 191.18900 1.000 54.11768 1935 LEU A CA 1
ATOM 23423 C C . LEU A 1 1972 ? 180.09400 132.69800 192.46200 1.000 54.11768 1935 LEU A C 1
ATOM 23424 O O . LEU A 1 1972 ? 180.63100 131.87600 193.21100 1.000 54.11768 1935 LEU A O 1
ATOM 23440 N N . PRO A 1 1973 ? 178.89000 133.20300 192.73200 1.000 46.93648 1936 PRO A N 1
ATOM 23441 C CA . PRO A 1 1973 ? 178.14000 132.74900 193.90900 1.000 46.93648 1936 PRO A CA 1
ATOM 23442 C C . PRO A 1 1973 ? 177.59800 131.34000 193.72600 1.000 46.93648 1936 PRO A C 1
ATOM 23443 O O . PRO A 1 1973 ? 177.04200 131.00500 192.67800 1.000 46.93648 1936 PRO A O 1
ATOM 23454 N N . VAL A 1 1974 ? 177.76700 130.51200 194.75600 1.000 40.72573 1937 VAL A N 1
ATOM 23455 C CA . VAL A 1 1974 ? 177.26300 129.14800 194.70100 1.000 40.72573 1937 VAL A CA 1
ATOM 23456 C C . VAL A 1 1974 ? 175.74500 129.18000 194.80700 1.000 40.72573 1937 VAL A C 1
ATOM 23457 O O . VAL A 1 1974 ? 175.18100 129.81200 195.70900 1.000 40.72573 1937 VAL A O 1
ATOM 23470 N N . ILE A 1 1975 ? 175.07700 128.52100 193.87300 1.000 36.09682 1938 ILE A N 1
ATOM 23471 C CA . ILE A 1 1975 ? 173.61300 128.53100 193.83500 1.000 36.09682 1938 ILE A CA 1
ATOM 23472 C C . ILE A 1 1975 ? 173.08300 127.59300 194.91700 1.000 36.09682 1938 ILE A C 1
ATOM 23473 O O . ILE A 1 1975 ? 173.48400 126.42000 194.95700 1.000 36.09682 1938 ILE A O 1
ATOM 23489 N N . PRO A 1 1976 ? 172.20500 128.05800 195.80300 1.000 35.16757 1939 PRO A N 1
ATOM 23490 C CA . PRO A 1 1976 ? 171.59300 127.14900 196.77600 1.000 35.16757 1939 PRO A CA 1
ATOM 23491 C C . PRO A 1 1976 ? 170.79700 126.03500 196.11000 1.000 35.16757 1939 PRO A C 1
ATOM 23492 O O . PRO A 1 1976 ? 170.27800 126.18200 195.00200 1.000 35.16757 1939 PRO A O 1
ATOM 23503 N N . ASP A 1 1977 ? 170.70200 124.91000 196.82000 1.000 35.63588 1940 ASP A N 1
ATOM 23504 C CA . ASP A 1 1977 ? 170.08400 123.70500 196.27200 1.000 35.63588 1940 ASP A CA 1
ATOM 23505 C C . ASP A 1 1977 ? 168.59800 123.88700 195.98100 1.000 35.63588 1940 ASP A C 1
ATOM 23506 O O . ASP A 1 1977 ? 168.08300 123.35400 194.98900 1.000 35.63588 1940 ASP A O 1
ATOM 23515 N N . THR A 1 1978 ? 167.89400 124.66400 196.80400 1.000 34.48431 1941 THR A N 1
ATOM 23516 C CA . THR A 1 1978 ? 166.48000 124.89300 196.53400 1.000 34.48431 1941 THR A CA 1
ATOM 23517 C C . THR A 1 1978 ? 166.29100 125.73400 195.28200 1.000 34.48431 1941 THR A C 1
ATOM 23518 O O . THR A 1 1978 ? 165.33400 125.52500 194.52300 1.000 34.48431 1941 THR A O 1
ATOM 23529 N N . ILE A 1 1979 ? 167.21400 126.65700 195.02000 1.000 33.38764 1942 ILE A N 1
ATOM 23530 C CA . ILE A 1 1979 ? 167.12300 127.41900 193.79200 1.000 33.38764 1942 ILE A CA 1
ATOM 23531 C C . ILE A 1 1979 ? 167.40500 126.52200 192.59800 1.000 33.38764 1942 ILE A C 1
ATOM 23532 O O . ILE A 1 1979 ? 166.89900 126.77600 191.49400 1.000 33.38764 1942 ILE A O 1
ATOM 23548 N N . LYS A 1 1980 ? 168.02000 125.36500 192.83300 1.000 34.89356 1943 LYS A N 1
ATOM 23549 C CA . LYS A 1 1980 ? 168.26400 124.43300 191.74900 1.000 34.89356 1943 LYS A CA 1
ATOM 23550 C C . LYS A 1 1980 ? 167.13000 123.44200 191.60000 1.000 34.89356 1943 LYS A C 1
ATOM 23551 O O . LYS A 1 1980 ? 166.89800 122.96000 190.48900 1.000 34.89356 1943 LYS A O 1
ATOM 23570 N N . GLU A 1 1981 ? 166.29600 123.30600 192.62300 1.000 35.33492 1944 GLU A N 1
ATOM 23571 C CA . GLU A 1 1981 ? 165.06200 122.55300 192.47900 1.000 35.33492 1944 GLU A CA 1
ATOM 23572 C C . GLU A 1 1981 ? 163.94800 123.43300 191.95500 1.000 35.33492 1944 GLU A C 1
ATOM 23573 O O . GLU A 1 1981 ? 162.87700 122.92600 191.60600 1.000 35.33492 1944 GLU A O 1
ATOM 23585 N N . VAL A 1 1982 ? 164.18900 124.73600 191.89600 1.000 31.38731 1945 VAL A N 1
ATOM 23586 C CA . VAL A 1 1982 ? 163.30300 125.62700 191.16100 1.000 31.38731 1945 VAL A CA 1
ATOM 23587 C C . VAL A 1 1982 ? 163.69500 125.67900 189.69200 1.000 31.38731 1945 VAL A C 1
ATOM 23588 O O . VAL A 1 1982 ? 162.83100 125.63700 188.81400 1.000 31.38731 1945 VAL A O 1
ATOM 23601 N N . ILE A 1 1983 ? 164.99200 125.77400 189.39200 1.000 32.58053 1946 ILE A N 1
ATOM 23602 C CA . ILE A 1 1983 ? 165.40400 125.86400 187.99400 1.000 32.58053 1946 ILE A CA 1
ATOM 23603 C C . ILE A 1 1983 ? 165.19000 124.52900 187.28100 1.000 32.58053 1946 ILE A C 1
ATOM 23604 O O . ILE A 1 1983 ? 164.76300 124.48800 186.11500 1.000 32.58053 1946 ILE A O 1
ATOM 23620 N N . TYR A 1 1984 ? 165.44700 123.41500 187.97200 1.000 34.44891 1947 TYR A N 1
ATOM 23621 C CA . TYR A 1 1984 ? 165.28800 122.11500 187.34200 1.000 34.44891 1947 TYR A CA 1
ATOM 23622 C C . TYR A 1 1984 ? 163.83400 121.80000 187.03800 1.000 34.44891 1947 TYR A C 1
ATOM 23623 O O . TYR A 1 1984 ? 163.55500 121.09800 186.06500 1.000 34.44891 1947 TYR A O 1
ATOM 23641 N N . ASP A 1 1985 ? 162.89500 122.26700 187.85800 1.000 32.58783 1948 ASP A N 1
ATOM 23642 C CA . ASP A 1 1985 ? 161.50000 121.96900 187.55700 1.000 32.58783 1948 ASP A CA 1
ATOM 23643 C C . ASP A 1 1985 ? 161.03000 122.68900 186.30000 1.000 32.58783 1948 ASP A C 1
ATOM 23644 O O . ASP A 1 1985 ? 160.20400 122.15000 185.55200 1.000 32.58783 1948 ASP A O 1
ATOM 23653 N N . MET A 1 1986 ? 161.58100 123.86900 186.01100 1.000 33.76741 1949 MET A N 1
ATOM 23654 C CA . MET A 1 1986 ? 161.28400 124.49900 184.73200 1.000 33.76741 1949 MET A CA 1
ATOM 23655 C C . MET A 1 1986 ? 161.95500 123.76800 183.58100 1.000 33.76741 1949 MET A C 1
ATOM 23656 O O . MET A 1 1986 ? 161.33700 123.54800 182.53400 1.000 33.76741 1949 MET A O 1
ATOM 23670 N N . LEU A 1 1987 ? 163.22000 123.38000 183.75200 1.000 32.68875 1950 LEU A N 1
ATOM 23671 C CA . LEU A 1 1987 ? 163.87500 122.61600 182.69500 1.000 32.68875 1950 LEU A CA 1
ATOM 23672 C C . LEU A 1 1987 ? 163.15500 121.30700 182.40000 1.000 32.68875 1950 LEU A C 1
ATOM 23673 O O . LEU A 1 1987 ? 163.11500 120.86600 181.24700 1.000 32.68875 1950 LEU A O 1
ATOM 23689 N N . ASN A 1 1988 ? 162.58100 120.68000 183.42100 1.000 35.75664 1951 ASN A N 1
ATOM 23690 C CA . ASN A 1 1988 ? 161.73800 119.50800 183.22300 1.000 35.75664 1951 ASN A CA 1
ATOM 23691 C C . ASN A 1 1988 ? 160.40500 119.85800 182.58000 1.000 35.75664 1951 ASN A C 1
ATOM 23692 O O . ASN A 1 1988 ? 159.83000 119.03200 181.86500 1.000 35.75664 1951 ASN A O 1
ATOM 23703 N N . ALA A 1 1989 ? 159.89500 121.06500 182.82100 1.000 30.92001 1952 ALA A N 1
ATOM 23704 C CA . ALA A 1 1989 ? 158.67900 121.49900 182.14600 1.000 30.92001 1952 ALA A CA 1
ATOM 23705 C C . ALA A 1 1989 ? 158.88000 121.76100 180.66000 1.000 30.92001 1952 ALA A C 1
ATOM 23706 O O . ALA A 1 1989 ? 157.89300 121.83100 179.92100 1.000 30.92001 1952 ALA A O 1
ATOM 23713 N N . LEU A 1 1990 ? 160.12300 121.90200 180.20200 1.000 34.03360 1953 LEU A N 1
ATOM 23714 C CA . LEU A 1 1990 ? 160.38300 121.84900 178.76800 1.000 34.03360 1953 LEU A CA 1
ATOM 23715 C C . LEU A 1 1990 ? 159.96000 120.51000 178.18300 1.000 34.03360 1953 LEU A C 1
ATOM 23716 O O . LEU A 1 1990 ? 159.45900 120.44600 177.05500 1.000 34.03360 1953 LEU A O 1
ATOM 23732 N N . ALA A 1 1991 ? 160.15300 119.43200 178.93200 1.000 39.43821 1954 ALA A N 1
ATOM 23733 C CA . ALA A 1 1991 ? 159.89400 118.09200 178.43300 1.000 39.43821 1954 ALA A CA 1
ATOM 23734 C C . ALA A 1 1991 ? 158.53800 117.58800 178.91500 1.000 39.43821 1954 ALA A C 1
ATOM 23735 O O . ALA A 1 1991 ? 158.45800 116.61800 179.66700 1.000 39.43821 1954 ALA A O 1
ATOM 23742 N N . SER A 1 2099 ? 141.93300 124.45000 179.08300 1.000 35.07130 2062 SER A N 1
ATOM 23743 C CA . SER A 1 2099 ? 142.54000 123.17100 179.42900 1.000 35.07130 2062 SER A CA 1
ATOM 23744 C C . SER A 1 2099 ? 144.00100 123.13300 178.99600 1.000 35.07130 2062 SER A C 1
ATOM 23745 O O . SER A 1 2099 ? 144.78700 122.32700 179.49200 1.000 35.07130 2062 SER A O 1
ATOM 23752 N N . LYS A 1 2100 ? 144.35200 124.00900 178.06000 1.000 36.72817 2063 LYS A N 1
ATOM 23753 C CA . LYS A 1 2100 ? 145.74300 124.17300 177.67300 1.000 36.72817 2063 LYS A CA 1
ATOM 23754 C C . LYS A 1 2100 ? 146.56900 124.70100 178.84700 1.000 36.72817 2063 LYS A C 1
ATOM 23755 O O . LYS A 1 2100 ? 146.06800 125.46400 179.67700 1.000 36.72817 2063 LYS A O 1
ATOM 23774 N N . PRO A 1 2101 ? 147.83700 124.30800 178.93800 1.000 34.81876 2064 PRO A N 1
ATOM 23775 C CA . PRO A 1 2101 ? 148.69700 124.82700 180.00800 1.000 34.81876 2064 PRO A CA 1
ATOM 23776 C C . PRO A 1 2101 ? 148.93900 126.32100 179.87400 1.000 34.81876 2064 PRO A C 1
ATOM 23777 O O . PRO A 1 2101 ? 149.08700 126.85100 178.77000 1.000 34.81876 2064 PRO A O 1
ATOM 23788 N N . LEU A 1 2102 ? 148.97400 127.00100 181.01900 1.000 31.75371 2065 LEU A N 1
ATOM 23789 C CA . LEU A 1 2102 ? 149.15300 128.44600 181.02100 1.000 31.75371 2065 LEU A CA 1
ATOM 23790 C C . LEU A 1 2102 ? 150.60700 128.84600 180.84200 1.000 31.75371 2065 LEU A C 1
ATOM 23791 O O . LEU A 1 2102 ? 150.88300 129.90200 180.26200 1.000 31.75371 2065 LEU A O 1
ATOM 23807 N N . MET A 1 2103 ? 151.54200 128.03200 181.32200 1.000 32.23675 2066 MET A N 1
ATOM 23808 C CA . MET A 1 2103 ? 152.92500 128.20000 180.90900 1.000 32.23675 2066 MET A CA 1
ATOM 23809 C C . MET A 1 2103 ? 153.31800 127.13600 179.89500 1.000 32.23675 2066 MET A C 1
ATOM 23810 O O . MET A 1 2103 ? 153.74400 126.03600 180.26900 1.000 32.23675 2066 MET A O 1
ATOM 23824 N N . PRO A 1 2104 ? 153.19100 127.43100 178.60900 1.000 35.34367 2067 PRO A N 1
ATOM 23825 C CA . PRO A 1 2104 ? 153.64300 126.49100 177.58300 1.000 35.34367 2067 PRO A CA 1
ATOM 23826 C C . PRO A 1 2104 ? 155.15800 126.50000 177.49500 1.000 35.34367 2067 PRO A C 1
ATOM 23827 O O . PRO A 1 2104 ? 155.80800 127.26900 178.20800 1.000 35.34367 2067 PRO A O 1
ATOM 23838 N N . THR A 1 2105 ? 155.74000 125.66400 176.63700 1.000 34.51971 2068 THR A N 1
ATOM 23839 C CA . THR A 1 2105 ? 157.19300 125.64800 176.53000 1.000 34.51971 2068 THR A CA 1
ATOM 23840 C C . THR A 1 2105 ? 157.71600 127.00900 176.10300 1.000 34.51971 2068 THR A C 1
ATOM 23841 O O . THR A 1 2105 ? 158.80900 127.41000 176.51100 1.000 34.51971 2068 THR A O 1
ATOM 23852 N N . SER A 1 2106 ? 156.96200 127.71900 175.26800 1.000 35.04156 2069 SER A N 1
ATOM 23853 C CA . SER A 1 2106 ? 157.41700 129.00600 174.75700 1.000 35.04156 2069 SER A CA 1
ATOM 23854 C C . SER A 1 2106 ? 157.62300 129.99900 175.89800 1.000 35.04156 2069 SER A C 1
ATOM 23855 O O . SER A 1 2106 ? 158.66600 130.66400 175.98900 1.000 35.04156 2069 SER A O 1
ATOM 23863 N N . THR A 1 2107 ? 156.64600 130.08800 176.80300 1.000 32.78496 2070 THR A N 1
ATOM 23864 C CA . THR A 1 2107 ? 156.77100 131.00200 177.93000 1.000 32.78496 2070 THR A CA 1
ATOM 23865 C C . THR A 1 2107 ? 157.94400 130.60300 178.81000 1.000 32.78496 2070 THR A C 1
ATOM 23866 O O . THR A 1 2107 ? 158.71200 131.46100 179.26400 1.000 32.78496 2070 THR A O 1
ATOM 23877 N N . ILE A 1 2108 ? 158.08700 129.30600 179.08100 1.000 32.45458 2071 ILE A N 1
ATOM 23878 C CA . ILE A 1 2108 ? 159.16300 128.85600 179.95300 1.000 32.45458 2071 ILE A CA 1
ATOM 23879 C C . ILE A 1 2108 ? 160.49700 129.23100 179.33600 1.000 32.45458 2071 ILE A C 1
ATOM 23880 O O . ILE A 1 2108 ? 161.43200 129.63700 180.03300 1.000 32.45458 2071 ILE A O 1
ATOM 23896 N N . LEU A 1 2109 ? 160.61200 129.07500 178.01800 1.000 33.61533 2072 LEU A N 1
ATOM 23897 C CA . LEU A 1 2109 ? 161.85900 129.38000 177.33200 1.000 33.61533 2072 LEU A CA 1
ATOM 23898 C C . LEU A 1 2109 ? 162.18000 130.86400 177.41700 1.000 33.61533 2072 LEU A C 1
ATOM 23899 O O . LEU A 1 2109 ? 163.33000 131.24000 177.67100 1.000 33.61533 2072 LEU A O 1
ATOM 23915 N N . ARG A 1 2110 ? 161.18000 131.72800 177.22100 1.000 32.42807 2073 ARG A N 1
ATOM 23916 C CA . ARG A 1 2110 ? 161.44300 133.15800 177.36200 1.000 32.42807 2073 ARG A CA 1
ATOM 23917 C C . ARG A 1 2110 ? 161.89200 133.47800 178.78300 1.000 32.42807 2073 ARG A C 1
ATOM 23918 O O . ARG A 1 2110 ? 162.83900 134.25200 178.99400 1.000 32.42807 2073 ARG A O 1
ATOM 23939 N N . LEU A 1 2111 ? 161.22300 132.88500 179.77100 1.000 30.68619 2074 LEU A N 1
ATOM 23940 C CA . LEU A 1 2111 ? 161.55500 133.17700 181.15800 1.000 30.68619 2074 LEU A CA 1
ATOM 23941 C C . LEU A 1 2111 ? 162.97900 132.73000 181.45200 1.000 30.68619 2074 LEU A C 1
ATOM 23942 O O . LEU A 1 2111 ? 163.74300 133.43800 182.11900 1.000 30.68619 2074 LEU A O 1
ATOM 23958 N N . LEU A 1 2112 ? 163.34500 131.54600 180.96400 1.000 27.45909 2075 LEU A N 1
ATOM 23959 C CA . LEU A 1 2112 ? 164.66700 130.99600 181.22000 1.000 27.45909 2075 LEU A CA 1
ATOM 23960 C C . LEU A 1 2112 ? 165.72100 131.86100 180.55700 1.000 27.45909 2075 LEU A C 1
ATOM 23961 O O . LEU A 1 2112 ? 166.81600 132.04800 181.09400 1.000 27.45909 2075 LEU A O 1
ATOM 23977 N N . ALA A 1 2113 ? 165.40600 132.37600 179.36900 1.000 32.25623 2076 ALA A N 1
ATOM 23978 C CA . ALA A 1 2113 ? 166.32000 133.26300 178.66600 1.000 32.25623 2076 ALA A CA 1
ATOM 23979 C C . ALA A 1 2113 ? 166.58400 134.50800 179.49300 1.000 32.25623 2076 ALA A C 1
ATOM 23980 O O . ALA A 1 2113 ? 167.73200 134.94100 179.64100 1.000 32.25623 2076 ALA A O 1
ATOM 23987 N N . GLU A 1 2114 ? 165.52400 135.09900 180.04500 1.000 32.28775 2077 GLU A N 1
ATOM 23988 C CA . GLU A 1 2114 ? 165.71300 136.26200 180.90600 1.000 32.28775 2077 GLU A CA 1
ATOM 23989 C C . GLU A 1 2114 ? 166.56100 135.90500 182.12000 1.000 32.28775 2077 GLU A C 1
ATOM 23990 O O . GLU A 1 2114 ? 167.49700 136.63600 182.48000 1.000 32.28775 2077 GLU A O 1
ATOM 24002 N N . LEU A 1 2115 ? 166.26300 134.76800 182.74600 1.000 31.41906 2078 LEU A N 1
ATOM 24003 C CA . LEU A 1 2115 ? 166.97400 134.37900 183.95700 1.000 31.41906 2078 LEU A CA 1
ATOM 24004 C C . LEU A 1 2115 ? 168.45700 134.22800 183.66000 1.000 31.41906 2078 LEU A C 1
ATOM 24005 O O . LEU A 1 2115 ? 169.31400 134.68700 184.42200 1.000 31.41906 2078 LEU A O 1
ATOM 24021 N N . VAL A 1 2116 ? 168.77100 133.56900 182.54500 1.000 33.78826 2079 VAL A N 1
ATOM 24022 C CA . VAL A 1 2116 ? 170.15400 133.33900 182.14900 1.000 33.78826 2079 VAL A CA 1
ATOM 24023 C C . VAL A 1 2116 ? 170.83700 134.66300 181.85000 1.000 33.78826 2079 VAL A C 1
ATOM 24024 O O . VAL A 1 2116 ? 171.98700 134.89000 182.24300 1.000 33.78826 2079 VAL A O 1
ATOM 24037 N N . ARG A 1 2117 ? 170.14600 135.55500 181.13800 1.000 35.06039 2080 ARG A N 1
ATOM 24038 C CA . ARG A 1 2117 ? 170.73400 136.84600 180.81400 1.000 35.06039 2080 ARG A CA 1
ATOM 24039 C C . ARG A 1 2117 ? 171.14500 137.57500 182.07900 1.000 35.06039 2080 ARG A C 1
ATOM 24040 O O . ARG A 1 2117 ? 172.23300 138.15700 182.14300 1.000 35.06039 2080 ARG A O 1
ATOM 24061 N N . SER A 1 2118 ? 170.28800 137.56000 183.09700 1.000 33.22583 2081 SER A N 1
ATOM 24062 C CA . SER A 1 2118 ? 170.56400 138.39700 184.25500 1.000 33.22583 2081 SER A CA 1
ATOM 24063 C C . SER A 1 2118 ? 171.52300 137.72400 185.23500 1.000 33.22583 2081 SER A C 1
ATOM 24064 O O . SER A 1 2118 ? 172.33400 138.41400 185.86200 1.000 33.22583 2081 SER A O 1
ATOM 24072 N N . TYR A 1 2119 ? 171.44900 136.40300 185.38900 1.000 35.23099 2082 TYR A N 1
ATOM 24073 C CA . TYR A 1 2119 ? 172.25400 135.66900 186.35900 1.000 35.23099 2082 TYR A CA 1
ATOM 24074 C C . TYR A 1 2119 ? 173.04000 134.56200 185.67100 1.000 35.23099 2082 TYR A C 1
ATOM 24075 O O . TYR A 1 2119 ? 172.46200 133.74300 184.95100 1.000 35.23099 2082 TYR A O 1
ATOM 24093 N N . VAL A 1 2120 ? 174.35700 134.53900 185.89300 1.000 39.93970 2083 VAL A N 1
ATOM 24094 C CA . VAL A 1 2120 ? 175.22100 133.62800 185.14500 1.000 39.93970 2083 VAL A CA 1
ATOM 24095 C C . VAL A 1 2120 ? 175.22900 132.23100 185.75900 1.000 39.93970 2083 VAL A C 1
ATOM 24096 O O . VAL A 1 2120 ? 175.47800 131.23600 185.05200 1.000 39.93970 2083 VAL A O 1
ATOM 24109 N N . GLY A 1 2121 ? 174.92800 132.13100 187.05400 1.000 36.45278 2084 GLY A N 1
ATOM 24110 C CA . GLY A 1 2121 ? 174.83300 130.82900 187.68200 1.000 36.45278 2084 GLY A CA 1
ATOM 24111 C C . GLY A 1 2121 ? 173.78900 129.98300 186.99200 1.000 36.45278 2084 GLY A C 1
ATOM 24112 O O . GLY A 1 2121 ? 173.96000 128.77600 186.81800 1.000 36.45278 2084 GLY A O 1
ATOM 24116 N N . ILE A 1 2122 ? 172.68200 130.61400 186.61200 1.000 33.69890 2085 ILE A N 1
ATOM 24117 C CA . ILE A 1 2122 ? 171.58100 129.90700 185.97900 1.000 33.69890 2085 ILE A CA 1
ATOM 24118 C C . ILE A 1 2122 ? 172.05800 129.30000 184.67200 1.000 33.69890 2085 ILE A C 1
ATOM 24119 O O . ILE A 1 2122 ? 171.74100 128.15000 184.34400 1.000 33.69890 2085 ILE A O 1
ATOM 24135 N N . ALA A 1 2123 ? 172.83100 130.06900 183.90600 1.000 35.41777 2086 ALA A N 1
ATOM 24136 C CA . ALA A 1 2123 ? 173.38900 129.56500 182.65900 1.000 35.41777 2086 ALA A CA 1
ATOM 24137 C C . ALA A 1 2123 ? 174.27500 128.35700 182.90800 1.000 35.41777 2086 ALA A C 1
ATOM 24138 O O . ALA A 1 2123 ? 174.15400 127.33600 182.22100 1.000 35.41777 2086 ALA A O 1
ATOM 24145 N N . THR A 1 2124 ? 175.19500 128.45600 183.87000 1.000 38.55076 2087 THR A N 1
ATOM 24146 C CA . THR A 1 2124 ? 176.08400 127.31900 184.09800 1.000 38.55076 2087 THR A CA 1
ATOM 24147 C C . THR A 1 2124 ? 175.28000 126.09300 184.50600 1.000 38.55076 2087 THR A C 1
ATOM 24148 O O . THR A 1 2124 ? 175.52800 124.98100 184.02000 1.000 38.55076 2087 THR A O 1
ATOM 24159 N N . LEU A 1 2125 ? 174.29300 126.28200 185.38300 1.000 35.26594 2088 LEU A N 1
ATOM 24160 C CA . LEU A 1 2125 ? 173.50000 125.16000 185.86700 1.000 35.26594 2088 LEU A CA 1
ATOM 24161 C C . LEU A 1 2125 ? 172.76900 124.50100 184.71400 1.000 35.26594 2088 LEU A C 1
ATOM 24162 O O . LEU A 1 2125 ? 172.74700 123.27100 184.59300 1.000 35.26594 2088 LEU A O 1
ATOM 24178 N N . ILE A 1 2126 ? 172.15000 125.31000 183.85700 1.000 34.18336 2089 ILE A N 1
ATOM 24179 C CA . ILE A 1 2126 ? 171.36800 124.74600 182.77100 1.000 34.18336 2089 ILE A CA 1
ATOM 24180 C C . ILE A 1 2126 ? 172.28000 124.00500 181.81300 1.000 34.18336 2089 ILE A C 1
ATOM 24181 O O . ILE A 1 2126 ? 171.97000 122.89300 181.37200 1.000 34.18336 2089 ILE A O 1
ATOM 24197 N N . ALA A 1 2127 ? 173.42400 124.60200 181.47700 1.000 35.60766 2090 ALA A N 1
ATOM 24198 C CA . ALA A 1 2127 ? 174.31400 123.96400 180.52100 1.000 35.60766 2090 ALA A CA 1
ATOM 24199 C C . ALA A 1 2127 ? 174.79100 122.62000 181.04900 1.000 35.60766 2090 ALA A C 1
ATOM 24200 O O . ALA A 1 2127 ? 174.82600 121.62800 180.31300 1.000 35.60766 2090 ALA A O 1
ATOM 24207 N N . ASN A 1 2128 ? 175.15100 122.57000 182.33400 1.000 36.48777 2091 ASN A N 1
ATOM 24208 C CA . ASN A 1 2128 ? 175.59300 121.31500 182.93200 1.000 36.48777 2091 ASN A CA 1
ATOM 24209 C C . ASN A 1 2128 ? 174.45500 120.30900 183.05000 1.000 36.48777 2091 ASN A C 1
ATOM 24210 O O . ASN A 1 2128 ? 174.67600 119.10100 182.91100 1.000 36.48777 2091 ASN A O 1
ATOM 24221 N N . TYR A 1 2129 ? 173.23800 120.77900 183.32200 1.000 37.12034 2092 TYR A N 1
ATOM 24222 C CA . TYR A 1 2129 ? 172.12800 119.88000 183.61900 1.000 37.12034 2092 TYR A CA 1
ATOM 24223 C C . TYR A 1 2129 ? 171.95700 118.83100 182.53100 1.000 37.12034 2092 TYR A C 1
ATOM 24224 O O . TYR A 1 2129 ? 172.37500 119.03400 181.38800 1.000 37.12034 2092 TYR A O 1
ATOM 24242 N N . SER A 1 2130 ? 171.33300 117.71000 182.88300 1.000 39.11766 2093 SER A N 1
ATOM 24243 C CA . SER A 1 2130 ? 170.97200 116.69000 181.91600 1.000 39.11766 2093 SER A CA 1
ATOM 24244 C C . SER A 1 2130 ? 169.76900 115.91300 182.42500 1.000 39.11766 2093 SER A C 1
ATOM 24245 O O . SER A 1 2130 ? 169.61900 115.68800 183.62800 1.000 39.11766 2093 SER A O 1
ATOM 24253 N N . TYR A 1 2131 ? 168.92400 115.49200 181.49300 1.000 43.42738 2094 TYR A N 1
ATOM 24254 C CA . TYR A 1 2131 ? 167.74400 114.71400 181.81500 1.000 43.42738 2094 TYR A CA 1
ATOM 24255 C C . TYR A 1 2131 ? 168.12700 113.26900 182.11300 1.000 43.42738 2094 TYR A C 1
ATOM 24256 O O . TYR A 1 2131 ? 169.27900 112.85600 181.96100 1.000 43.42738 2094 TYR A O 1
ATOM 24274 N N . THR A 1 2132 ? 167.13700 112.49400 182.54700 1.000 56.78098 2095 THR A N 1
ATOM 24275 C CA . THR A 1 2132 ? 167.33400 111.09400 182.88500 1.000 56.78098 2095 THR A CA 1
ATOM 24276 C C . THR A 1 2132 ? 166.35600 110.22700 182.10900 1.000 56.78098 2095 THR A C 1
ATOM 24277 O O . THR A 1 2132 ? 165.29000 110.68300 181.68900 1.000 56.78098 2095 THR A O 1
ATOM 24288 N N . VAL A 1 2133 ? 166.74700 108.96500 181.91300 1.000 64.84888 2096 VAL A N 1
ATOM 24289 C CA . VAL A 1 2133 ? 165.94600 108.05300 181.11000 1.000 64.84888 2096 VAL A CA 1
ATOM 24290 C C . VAL A 1 2133 ? 164.55200 107.94700 181.70600 1.000 64.84888 2096 VAL A C 1
ATOM 24291 O O . VAL A 1 2133 ? 164.37800 107.86500 182.92900 1.000 64.84888 2096 VAL A O 1
ATOM 24304 N N . GLY A 1 2134 ? 163.54800 107.94700 180.83700 1.000 65.50773 2097 GLY A N 1
ATOM 24305 C CA . GLY A 1 2134 ? 162.17600 107.80200 181.29300 1.000 65.50773 2097 GLY A CA 1
ATOM 24306 C C . GLY A 1 2134 ? 161.77500 108.87400 182.28100 1.000 65.50773 2097 GLY A C 1
ATOM 24307 O O . GLY A 1 2134 ? 161.10700 108.58500 183.28200 1.000 65.50773 2097 GLY A O 1
ATOM 24311 N N . GLN A 1 2135 ? 162.17600 110.11500 182.01500 1.000 57.19922 2098 GLN A N 1
ATOM 24312 C CA . GLN A 1 2135 ? 161.74000 111.27000 182.78400 1.000 57.19922 2098 GLN A CA 1
ATOM 24313 C C . GLN A 1 2135 ? 160.55800 111.96700 182.13400 1.000 57.19922 2098 GLN A C 1
ATOM 24314 O O . GLN A 1 2135 ? 159.88600 112.77000 182.79000 1.000 57.19922 2098 GLN A O 1
ATOM 24328 N N . SER A 1 2136 ? 160.30100 111.66800 180.86600 1.000 58.26632 2099 SER A N 1
ATOM 24329 C CA . SER A 1 2136 ? 159.25500 112.29200 180.07400 1.000 58.26632 2099 SER A CA 1
ATOM 24330 C C . SER A 1 2136 ? 159.12600 111.48800 178.79200 1.000 58.26632 2099 SER A C 1
ATOM 24331 O O . SER A 1 2136 ? 160.03900 110.74900 178.41200 1.000 58.26632 2099 SER A O 1
ATOM 24339 N N . GLU A 1 2137 ? 157.98300 111.64100 178.12600 1.000 63.93817 2100 GLU A N 1
ATOM 24340 C CA . GLU A 1 2137 ? 157.71400 110.82100 176.95100 1.000 63.93817 2100 GLU A CA 1
ATOM 24341 C C . GLU A 1 2137 ? 158.72400 111.09100 175.84700 1.000 63.93817 2100 GLU A C 1
ATOM 24342 O O . GLU A 1 2137 ? 159.07100 110.18200 175.08600 1.000 63.93817 2100 GLU A O 1
ATOM 24354 N N . LEU A 1 2138 ? 159.20600 112.32700 175.74600 1.000 56.30420 2101 LEU A N 1
ATOM 24355 C CA . LEU A 1 2138 ? 160.10200 112.72500 174.67200 1.000 56.30420 2101 LEU A CA 1
ATOM 24356 C C . LEU A 1 2138 ? 161.55000 112.31600 174.90900 1.000 56.30420 2101 LEU A C 1
ATOM 24357 O O . LEU A 1 2138 ? 162.38600 112.54100 174.02900 1.000 56.30420 2101 LEU A O 1
ATOM 24373 N N . ILE A 1 2139 ? 161.87100 111.72000 176.05500 1.000 56.61809 2102 ILE A N 1
ATOM 24374 C CA . ILE A 1 2139 ? 163.25100 111.43700 176.43200 1.000 56.61809 2102 ILE A CA 1
ATOM 24375 C C . ILE A 1 2139 ? 163.51900 109.95500 176.22500 1.000 56.61809 2102 ILE A C 1
ATOM 24376 O O . ILE A 1 2139 ? 162.80100 109.10200 176.76200 1.000 56.61809 2102 ILE A O 1
ATOM 24392 N N . LYS A 1 2140 ? 164.55400 109.65100 175.44500 1.000 63.13182 2103 LYS A N 1
ATOM 24393 C CA . LYS A 1 2140 ? 164.92300 108.27800 175.13600 1.000 63.13182 2103 LYS A CA 1
ATOM 24394 C C . LYS A 1 2140 ? 166.12600 107.78900 175.92400 1.000 63.13182 2103 LYS A C 1
ATOM 24395 O O . LYS A 1 2140 ? 166.18200 106.60900 176.28500 1.000 63.13182 2103 LYS A O 1
ATOM 24414 N N . GLU A 1 2141 ? 167.08200 108.67200 176.20000 1.000 66.84938 2104 GLU A N 1
ATOM 24415 C CA . GLU A 1 2141 ? 168.25200 108.34200 177.00100 1.000 66.84938 2104 GLU A CA 1
ATOM 24416 C C . GLU A 1 2141 ? 168.78900 109.62300 177.62100 1.000 66.84938 2104 GLU A C 1
ATOM 24417 O O . GLU A 1 2141 ? 168.39200 110.72900 177.24700 1.000 66.84938 2104 GLU A O 1
ATOM 24429 N N . ASP A 1 2142 ? 169.69600 109.45800 178.58100 1.000 62.10565 2105 ASP A N 1
ATOM 24430 C CA . ASP A 1 2142 ? 170.34200 110.60200 179.20900 1.000 62.10565 2105 ASP A CA 1
ATOM 24431 C C . ASP A 1 2142 ? 170.82000 111.57100 178.14300 1.000 62.10565 2105 ASP A C 1
ATOM 24432 O O . ASP A 1 2142 ? 171.64500 111.22300 177.29300 1.000 62.10565 2105 ASP A O 1
ATOM 24441 N N . CYS A 1 2143 ? 170.29400 112.79100 178.19200 1.000 47.38523 2106 CYS A N 1
ATOM 24442 C CA . CYS A 1 2143 ? 170.64300 113.81700 177.22600 1.000 47.38523 2106 CYS A CA 1
ATOM 24443 C C . CYS A 1 2143 ? 170.52500 115.18200 177.87600 1.000 47.38523 2106 CYS A C 1
ATOM 24444 O O . CYS A 1 2143 ? 169.72300 115.38900 178.78800 1.000 47.38523 2106 CYS A O 1
ATOM 24452 N N . SER A 1 2144 ? 171.33800 116.10800 177.38800 1.000 38.33660 2107 SER A N 1
ATOM 24453 C CA . SER A 1 2144 ? 171.38400 117.44200 177.94900 1.000 38.33660 2107 SER A CA 1
ATOM 24454 C C . SER A 1 2144 ? 170.10400 118.20300 177.62300 1.000 38.33660 2107 SER A C 1
ATOM 24455 O O . SER A 1 2144 ? 169.36400 117.87300 176.69300 1.000 38.33660 2107 SER A O 1
ATOM 24463 N N . VAL A 1 2145 ? 169.85200 119.24000 178.41700 1.000 35.58054 2108 VAL A N 1
ATOM 24464 C CA . VAL A 1 2145 ? 168.75200 120.15600 178.12700 1.000 35.58054 2108 VAL A CA 1
ATOM 24465 C C . VAL A 1 2145 ? 168.99600 120.83600 176.78900 1.000 35.58054 2108 VAL A C 1
ATOM 24466 O O . VAL A 1 2145 ? 168.07100 121.01400 175.99000 1.000 35.58054 2108 VAL A O 1
ATOM 24479 N N . LEU A 1 2146 ? 170.23400 121.25000 176.53800 1.000 34.35624 2109 LEU A N 1
ATOM 24480 C CA . LEU A 1 2146 ? 170.55200 122.00700 175.33300 1.000 34.35624 2109 LEU A CA 1
ATOM 24481 C C . LEU A 1 2146 ? 170.39800 121.12400 174.10000 1.000 34.35624 2109 LEU A C 1
ATOM 24482 O O . LEU A 1 2146 ? 169.82400 121.54200 173.09100 1.000 34.35624 2109 LEU A O 1
ATOM 24498 N N . ALA A 1 2147 ? 170.97000 119.92400 174.14700 1.000 35.93088 2110 ALA A N 1
ATOM 24499 C CA . ALA A 1 2147 ? 170.81200 118.95300 173.06800 1.000 35.93088 2110 ALA A CA 1
ATOM 24500 C C . ALA A 1 2147 ? 169.34300 118.66000 172.78100 1.000 35.93088 2110 ALA A C 1
ATOM 24501 O O . ALA A 1 2147 ? 168.94500 118.52100 171.61700 1.000 35.93088 2110 ALA A O 1
ATOM 24508 N N . PHE A 1 2148 ? 168.51200 118.63100 173.82000 1.000 36.91606 2111 PHE A N 1
ATOM 24509 C CA . PHE A 1 2148 ? 167.07500 118.47900 173.61400 1.000 36.91606 2111 PHE A CA 1
ATOM 24510 C C . PHE A 1 2148 ? 166.46600 119.71300 172.96700 1.000 36.91606 2111 PHE A C 1
ATOM 24511 O O . PHE A 1 2148 ? 165.63800 119.59200 172.05700 1.000 36.91606 2111 PHE A O 1
ATOM 24528 N N . VAL A 1 2149 ? 166.84500 120.90400 173.41600 1.000 33.04503 2112 VAL A N 1
ATOM 24529 C CA . VAL A 1 2149 ? 166.26500 122.11100 172.84100 1.000 33.04503 2112 VAL A CA 1
ATOM 24530 C C . VAL A 1 2149 ? 166.62000 122.19900 171.36700 1.000 33.04503 2112 VAL A C 1
ATOM 24531 O O . VAL A 1 2149 ? 165.80200 122.60400 170.53300 1.000 33.04503 2112 VAL A O 1
ATOM 24544 N N . LEU A 1 2150 ? 167.84600 121.81300 171.02700 1.000 32.77506 2113 LEU A N 1
ATOM 24545 C CA . LEU A 1 2150 ? 168.29100 121.84400 169.64200 1.000 32.77506 2113 LEU A CA 1
ATOM 24546 C C . LEU A 1 2150 ? 167.60200 120.77400 168.81300 1.000 32.77506 2113 LEU A C 1
ATOM 24547 O O . LEU A 1 2150 ? 167.32200 120.99200 167.62900 1.000 32.77506 2113 LEU A O 1
ATOM 24563 N N . ASP A 1 2151 ? 167.32000 119.61900 169.41100 1.000 35.63367 2114 ASP A N 1
ATOM 24564 C CA . ASP A 1 2151 ? 166.83300 118.46600 168.67100 1.000 35.63367 2114 ASP A CA 1
ATOM 24565 C C . ASP A 1 2151 ? 165.31500 118.33300 168.65800 1.000 35.63367 2114 ASP A C 1
ATOM 24566 O O . ASP A 1 2151 ? 164.74100 118.07600 167.59700 1.000 35.63367 2114 ASP A O 1
ATOM 24575 N N . HIS A 1 2152 ? 164.63900 118.50800 169.79300 1.000 36.67488 2115 HIS A N 1
ATOM 24576 C CA . HIS A 1 2152 ? 163.19800 118.28200 169.85400 1.000 36.67488 2115 HIS A CA 1
ATOM 24577 C C . HIS A 1 2152 ? 162.34700 119.54300 169.75100 1.000 36.67488 2115 HIS A C 1
ATOM 24578 O O . HIS A 1 2152 ? 161.23000 119.46800 169.23200 1.000 36.67488 2115 HIS A O 1
ATOM 24591 N N . LEU A 1 2153 ? 162.82400 120.69200 170.22200 1.000 33.66120 2116 LEU A N 1
ATOM 24592 C CA . LEU A 1 2153 ? 161.98000 121.87900 170.33400 1.000 33.66120 2116 LEU A CA 1
ATOM 24593 C C . LEU A 1 2153 ? 162.24800 122.90700 169.25500 1.000 33.66120 2116 LEU A C 1
ATOM 24594 O O . LEU A 1 2153 ? 161.32200 123.59300 168.81500 1.000 33.66120 2116 LEU A O 1
ATOM 24610 N N . LEU A 1 2154 ? 163.48500 123.02300 168.83800 1.000 32.24600 2117 LEU A N 1
ATOM 24611 C CA . LEU A 1 2154 ? 163.94100 124.04500 167.91700 1.000 32.24600 2117 LEU A CA 1
ATOM 24612 C C . LEU A 1 2154 ? 163.45300 123.84200 166.48600 1.000 32.24600 2117 LEU A C 1
ATOM 24613 O O . LEU A 1 2154 ? 163.04400 124.81400 165.83900 1.000 32.24600 2117 LEU A O 1
ATOM 24629 N N . PRO A 1 2155 ? 163.49400 122.62800 165.93800 1.000 34.82498 2118 PRO A N 1
ATOM 24630 C CA . PRO A 1 2155 ? 163.10400 122.46000 164.53200 1.000 34.82498 2118 PRO A CA 1
ATOM 24631 C C . PRO A 1 2155 ? 161.62800 122.75200 164.31200 1.000 34.82498 2118 PRO A C 1
ATOM 24632 O O . PRO A 1 2155 ? 160.76300 122.25700 165.03600 1.000 34.82498 2118 PRO A O 1
ATOM 24643 N N . HIS A 1 2156 ? 161.35400 123.56300 163.29300 1.000 44.50281 2119 HIS A N 1
ATOM 24644 C CA . HIS A 1 2156 ? 160.00800 123.68500 162.75400 1.000 44.50281 2119 HIS A CA 1
ATOM 24645 C C . HIS A 1 2156 ? 159.43800 122.31600 162.41700 1.000 44.50281 2119 HIS A C 1
ATOM 24646 O O . HIS A 1 2156 ? 160.09300 121.49600 161.76800 1.000 44.50281 2119 HIS A O 1
ATOM 24659 N N . THR A 1 2157 ? 158.21500 122.07300 162.87300 1.000 60.24995 2120 THR A N 1
ATOM 24660 C CA . THR A 1 2157 ? 157.46300 120.88600 162.50100 1.000 60.24995 2120 THR A CA 1
ATOM 24661 C C . THR A 1 2157 ? 156.02400 121.27600 162.20400 1.000 60.24995 2120 THR A C 1
ATOM 24662 O O . THR A 1 2157 ? 155.47700 122.19900 162.81200 1.000 60.24995 2120 THR A O 1
ATOM 24673 N N . GLN A 1 2158 ? 155.41400 120.55700 161.25900 1.000 69.06800 2121 GLN A N 1
ATOM 24674 C CA . GLN A 1 2158 ? 154.16800 121.01900 160.66200 1.000 69.06800 2121 GLN A CA 1
ATOM 24675 C C . GLN A 1 2158 ? 152.99900 120.91700 161.62600 1.000 69.06800 2121 GLN A C 1
ATOM 24676 O O . GLN A 1 2158 ? 151.99200 121.60600 161.42900 1.000 69.06800 2121 GLN A O 1
ATOM 24690 N N . ASN A 1 2159 ? 153.10200 120.08900 162.66000 1.000 69.20535 2122 ASN A N 1
ATOM 24691 C CA . ASN A 1 2159 ? 152.01700 119.91200 163.61300 1.000 69.20535 2122 ASN A CA 1
ATOM 24692 C C . ASN A 1 2159 ? 152.39800 120.68400 164.86600 1.000 69.20535 2122 ASN A C 1
ATOM 24693 O O . ASN A 1 2159 ? 153.43600 120.41400 165.47900 1.000 69.20535 2122 ASN A O 1
ATOM 24704 N N . ALA A 1 2160 ? 151.55900 121.64100 165.24000 1.000 69.85508 2123 ALA A N 1
ATOM 24705 C CA . ALA A 1 2160 ? 151.83700 122.46300 166.40300 1.000 69.85508 2123 ALA A CA 1
ATOM 24706 C C . ALA A 1 2160 ? 151.70000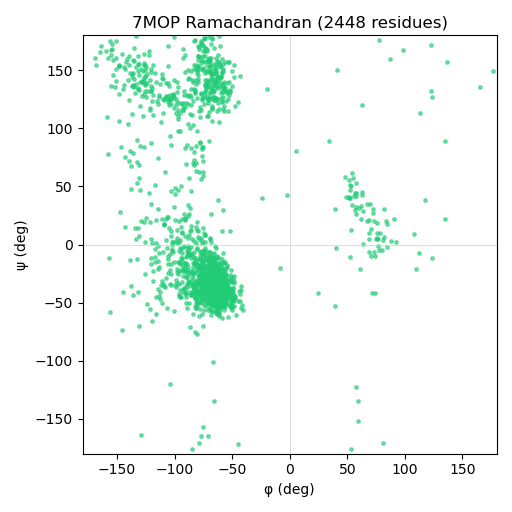 121.68100 167.70200 1.000 69.85508 2123 ALA A C 1
ATOM 24707 O O . ALA A 1 2160 ? 150.89200 120.75600 167.82500 1.000 69.85508 2123 ALA A O 1
ATOM 24714 N N . GLU A 1 2161 ? 152.51200 122.07500 168.67800 1.000 68.08074 2124 GLU A N 1
ATOM 24715 C CA . GLU A 1 2161 ? 152.23200 121.82300 170.08500 1.000 68.08074 2124 GLU A CA 1
ATOM 24716 C C . GLU A 1 2161 ? 152.16600 123.15800 170.81100 1.000 68.08074 2124 GLU A C 1
ATOM 24717 O O . GLU A 1 2161 ? 151.15800 123.46100 171.45700 1.000 68.08074 2124 GLU A O 1
ATOM 24729 N N . ASP A 1 2162 ? 153.22000 123.96500 170.71700 1.000 52.91315 2125 ASP A N 1
ATOM 24730 C CA . ASP A 1 2162 ? 153.12600 125.41200 170.81600 1.000 52.91315 2125 ASP A CA 1
ATOM 24731 C C . ASP A 1 2162 ? 153.68600 125.99400 169.52300 1.000 52.91315 2125 ASP A C 1
ATOM 24732 O O . ASP A 1 2162 ? 154.67200 125.48500 168.98100 1.000 52.91315 2125 ASP A O 1
ATOM 24741 N N . LYS A 1 2163 ? 153.05400 127.05600 169.02800 1.000 52.57484 2126 LYS A N 1
ATOM 24742 C CA . LYS A 1 2163 ? 153.43700 127.62400 167.73700 1.000 52.57484 2126 LYS A CA 1
ATOM 24743 C C . LYS A 1 2163 ? 154.86700 128.16100 167.73800 1.000 52.57484 2126 LYS A C 1
ATOM 24744 O O . LYS A 1 2163 ? 155.71000 127.71200 166.95500 1.000 52.57484 2126 LYS A O 1
ATOM 24763 N N . ASP A 1 2164 ? 155.16000 129.12800 168.60900 1.000 46.42147 2127 ASP A N 1
ATOM 24764 C CA . ASP A 1 2164 ? 156.41000 129.87800 168.55400 1.000 46.42147 2127 ASP A CA 1
ATOM 24765 C C . ASP A 1 2164 ? 157.51300 129.31000 169.44000 1.000 46.42147 2127 ASP A C 1
ATOM 24766 O O . ASP A 1 2164 ? 158.43600 130.04700 169.80500 1.000 46.42147 2127 ASP A O 1
ATOM 24775 N N . THR A 1 2165 ? 157.44800 128.03400 169.80000 1.000 36.73361 2128 THR A N 1
ATOM 24776 C CA . THR A 1 2165 ? 158.56600 127.43600 170.52200 1.000 36.73361 2128 THR A CA 1
ATOM 24777 C C . THR A 1 2165 ? 159.89600 127.56800 169.78900 1.000 36.73361 2128 THR A C 1
ATOM 24778 O O . THR A 1 2165 ? 160.91100 127.82900 170.45700 1.000 36.73361 2128 THR A O 1
ATOM 24789 N N . PRO A 1 2166 ? 159.97800 127.39100 168.46700 1.000 35.50856 2129 PRO A N 1
ATOM 24790 C CA . PRO A 1 2166 ? 161.28700 127.51200 167.79700 1.000 35.50856 2129 PRO A CA 1
ATOM 24791 C C . PRO A 1 2166 ? 161.97400 128.85600 167.97400 1.000 35.50856 2129 PRO A C 1
ATOM 24792 O O . PRO A 1 2166 ? 163.16800 128.90600 168.30700 1.000 35.50856 2129 PRO A O 1
ATOM 24803 N N . ALA A 1 2167 ? 161.24700 129.95700 167.78100 1.000 33.40796 2130 ALA A N 1
ATOM 24804 C CA . ALA A 1 2167 ? 161.86200 131.26700 167.95100 1.000 33.40796 2130 ALA A CA 1
ATOM 24805 C C . ALA A 1 2167 ? 162.34000 131.47200 169.37700 1.000 33.40796 2130 ALA A C 1
ATOM 24806 O O . ALA A 1 2167 ? 163.44000 131.98900 169.60100 1.000 33.40796 2130 ALA A O 1
ATOM 24813 N N . LEU A 1 2168 ? 161.52500 131.10300 170.35800 1.000 33.86731 2131 LEU A N 1
ATOM 24814 C CA . LEU A 1 2168 ? 161.93500 131.33600 171.73300 1.000 33.86731 2131 LEU A CA 1
ATOM 24815 C C . LEU A 1 2168 ? 163.11300 130.44800 172.10500 1.000 33.86731 2131 LEU A C 1
ATOM 24816 O O . LEU A 1 2168 ? 163.94400 130.84300 172.92300 1.000 33.86731 2131 LEU A O 1
ATOM 24832 N N . ALA A 1 2169 ? 163.18700 129.23800 171.54900 1.000 32.03398 2132 ALA A N 1
ATOM 24833 C CA . ALA A 1 2169 ? 164.34100 128.38700 171.81400 1.000 32.03398 2132 ALA A CA 1
ATOM 24834 C C . ALA A 1 2169 ? 165.59400 129.01600 171.22700 1.000 32.03398 2132 ALA A C 1
ATOM 24835 O O . ALA A 1 2169 ? 166.67500 128.96700 171.83000 1.000 32.03398 2132 ALA A O 1
ATOM 24842 N N . ARG A 1 2170 ? 165.45600 129.61800 170.04600 1.000 32.24288 2133 ARG A N 1
ATOM 24843 C CA . ARG A 1 2170 ? 166.56400 130.35500 169.45400 1.000 32.24288 2133 ARG A CA 1
ATOM 24844 C C . ARG A 1 2170 ? 166.98700 131.48200 170.38300 1.000 32.24288 2133 ARG A C 1
ATOM 24845 O O . ARG A 1 2170 ? 168.18200 131.71300 170.60100 1.000 32.24288 2133 ARG A O 1
ATOM 24866 N N . LEU A 1 2171 ? 166.00400 132.18300 170.94500 1.000 34.65317 2134 LEU A N 1
ATOM 24867 C CA . LEU A 1 2171 ? 166.28000 133.25900 171.88900 1.000 34.65317 2134 LEU A CA 1
ATOM 24868 C C . LEU A 1 2171 ? 167.03900 132.72000 173.09100 1.000 34.65317 2134 LEU A C 1
ATOM 24869 O O . LEU A 1 2171 ? 167.99700 133.33700 173.56900 1.000 34.65317 2134 LEU A O 1
ATOM 24885 N N . PHE A 1 2172 ? 166.59200 131.58300 173.61600 1.000 30.58497 2135 PHE A N 1
ATOM 24886 C CA . PHE A 1 2172 ? 167.19800 131.01300 174.80900 1.000 30.58497 2135 PHE A CA 1
ATOM 24887 C C . PHE A 1 2172 ? 168.65800 130.69800 174.54200 1.000 30.58497 2135 PHE A C 1
ATOM 24888 O O . PHE A 1 2172 ? 169.53800 131.00000 175.35700 1.000 30.58497 2135 PHE A O 1
ATOM 24905 N N . LEU A 1 2173 ? 168.93100 130.08100 173.39300 1.000 32.03863 2136 LEU A N 1
ATOM 24906 C CA . LEU A 1 2173 ? 170.29300 129.66600 173.08900 1.000 32.03863 2136 LEU A CA 1
ATOM 24907 C C . LEU A 1 2173 ? 171.17800 130.88000 172.84400 1.000 32.03863 2136 LEU A C 1
ATOM 24908 O O . LEU A 1 2173 ? 172.34500 130.90500 173.25600 1.000 32.03863 2136 LEU A O 1
ATOM 24924 N N . ALA A 1 2174 ? 170.62900 131.91100 172.19800 1.000 32.09074 2137 ALA A N 1
ATOM 24925 C CA . ALA A 1 2174 ? 171.38400 133.14300 172.01000 1.000 32.09074 2137 ALA A CA 1
ATOM 24926 C C . ALA A 1 2174 ? 171.71600 133.77300 173.35200 1.000 32.09074 2137 ALA A C 1
ATOM 24927 O O . ALA A 1 2174 ? 172.82600 134.27400 173.55600 1.000 32.09074 2137 ALA A O 1
ATOM 24934 N N . SER A 1 2175 ? 170.75100 133.78100 174.27300 1.000 33.06730 2138 SER A N 1
ATOM 24935 C CA . SER A 1 2175 ? 170.99600 134.31200 175.60800 1.000 33.06730 2138 SER A CA 1
ATOM 24936 C C . SER A 1 2175 ? 172.12300 133.54300 176.27700 1.000 33.06730 2138 SER A C 1
ATOM 24937 O O . SER A 1 2175 ? 173.04200 134.13200 176.85800 1.000 33.06730 2138 SER A O 1
ATOM 24945 N N . LEU A 1 2176 ? 172.05500 132.21500 176.20900 1.000 35.10229 2139 LEU A N 1
ATOM 24946 C CA . LEU A 1 2176 ? 173.03300 131.38300 176.89600 1.000 35.10229 2139 LEU A CA 1
ATOM 24947 C C . LEU A 1 2176 ? 174.42400 131.63300 176.33800 1.000 35.10229 2139 LEU A C 1
ATOM 24948 O O . LEU A 1 2176 ? 175.41200 131.64000 177.08100 1.000 35.10229 2139 LEU A O 1
ATOM 24964 N N . ALA A 1 2177 ? 174.51700 131.83200 175.02400 1.000 35.92855 2140 ALA A N 1
ATOM 24965 C CA . ALA A 1 2177 ? 175.80000 132.14500 174.40400 1.000 35.92855 2140 ALA A CA 1
ATOM 24966 C C . ALA A 1 2177 ? 176.28900 133.52300 174.83100 1.000 35.92855 2140 ALA A C 1
ATOM 24967 O O . ALA A 1 2177 ? 177.45700 133.69200 175.20200 1.000 35.92855 2140 ALA A O 1
ATOM 24974 N N . ALA A 1 2178 ? 175.40800 134.52300 174.78600 1.000 37.59714 2141 ALA A N 1
ATOM 24975 C CA . ALA A 1 2178 ? 175.81900 135.89000 175.08100 1.000 37.59714 2141 ALA A CA 1
ATOM 24976 C C . ALA A 1 2178 ? 176.23600 136.03500 176.53400 1.000 37.59714 2141 ALA A C 1
ATOM 24977 O O . ALA A 1 2178 ? 177.13700 136.82200 176.84300 1.000 37.59714 2141 ALA A O 1
ATOM 24984 N N . ALA A 1 2179 ? 175.59400 135.29800 177.43600 1.000 40.01881 2142 ALA A N 1
ATOM 24985 C CA . ALA A 1 2179 ? 176.02600 135.29200 178.82400 1.000 40.01881 2142 ALA A CA 1
ATOM 24986 C C . ALA A 1 2179 ? 177.44700 134.76200 178.87200 1.000 40.01881 2142 ALA A C 1
ATOM 24987 O O . ALA A 1 2179 ? 177.69800 133.60700 178.51700 1.000 40.01881 2142 ALA A O 1
ATOM 24994 N N . GLY A 1 2180 ? 178.37900 135.60500 179.31300 1.000 44.63699 2143 GLY A N 1
ATOM 24995 C CA . GLY A 1 2180 ? 179.77900 135.23700 179.20800 1.000 44.63699 2143 GLY A CA 1
ATOM 24996 C C . GLY A 1 2180 ? 180.08600 133.94900 179.94300 1.000 44.63699 2143 GLY A C 1
ATOM 24997 O O . GLY A 1 2180 ? 180.64800 133.01300 179.36900 1.000 44.63699 2143 GLY A O 1
ATOM 25001 N N . SER A 1 2181 ? 179.69600 133.87500 181.21500 1.000 46.91890 2144 SER A N 1
ATOM 25002 C CA . SER A 1 2181 ? 179.85700 132.66300 182.01000 1.000 46.91890 2144 SER A CA 1
ATOM 25003 C C . SER A 1 2181 ? 181.18700 131.97400 181.73100 1.000 46.91890 2144 SER A C 1
ATOM 25004 O O . SER A 1 2181 ? 181.28500 130.74600 181.83200 1.000 46.91890 2144 SER A O 1
ATOM 25012 N N . GLY A 1 2182 ? 182.21200 132.74800 181.38800 1.000 52.84021 2145 GLY A N 1
ATOM 25013 C CA . GLY A 1 2182 ? 183.52300 132.15900 181.17800 1.000 52.84021 2145 GLY A CA 1
ATOM 25014 C C . GLY A 1 2182 ? 183.43000 131.09000 180.11100 1.000 52.84021 2145 GLY A C 1
ATOM 25015 O O . GLY A 1 2182 ? 183.00500 131.34300 178.97700 1.000 52.84021 2145 GLY A O 1
ATOM 25019 N N . THR A 1 2183 ? 183.83100 129.87400 180.46900 1.000 50.14741 2146 THR A N 1
ATOM 25020 C CA . THR A 1 2183 ? 183.72200 128.72300 179.58600 1.000 50.14741 2146 THR A CA 1
ATOM 25021 C C . THR A 1 2183 ? 182.57800 127.78900 179.95500 1.000 50.14741 2146 THR A C 1
ATOM 25022 O O . THR A 1 2183 ? 182.29200 126.85800 179.19800 1.000 50.14741 2146 THR A O 1
ATOM 25033 N N . ASP A 1 2184 ? 181.91700 128.00700 181.09100 1.000 46.42033 2147 ASP A N 1
ATOM 25034 C CA . ASP A 1 2184 ? 180.91900 127.04800 181.55200 1.000 46.42033 2147 ASP A CA 1
ATOM 25035 C C . ASP A 1 2184 ? 179.74200 126.95300 180.58800 1.000 46.42033 2147 ASP A C 1
ATOM 25036 O O . ASP A 1 2184 ? 179.27100 125.85200 180.28200 1.000 46.42033 2147 ASP A O 1
ATOM 25045 N N . ALA A 1 2185 ? 179.25300 128.09000 180.09700 1.000 41.03357 2148 ALA A N 1
ATOM 25046 C CA . ALA A 1 2185 ? 178.08900 128.10200 179.21800 1.000 41.03357 2148 ALA A CA 1
ATOM 25047 C C . ALA A 1 2185 ? 178.45900 128.09200 177.74100 1.000 41.03357 2148 ALA A C 1
ATOM 25048 O O . ALA A 1 2185 ? 177.85800 127.34900 176.95800 1.000 41.03357 2148 ALA A O 1
ATOM 25055 N N . GLN A 1 2186 ? 179.43100 128.91100 177.34100 1.000 41.71046 2149 GLN A N 1
ATOM 25056 C CA . GLN A 1 2186 ? 179.76700 129.02300 175.92700 1.000 41.71046 2149 GLN A CA 1
ATOM 25057 C C . GLN A 1 2186 ? 180.34300 127.72000 175.38800 1.000 41.71046 2149 GLN A C 1
ATOM 25058 O O . GLN A 1 2186 ? 179.93600 127.24700 174.31800 1.000 41.71046 2149 GLN A O 1
ATOM 25072 N N . VAL A 1 2187 ? 181.27500 127.10700 176.12100 1.000 42.04399 2150 VAL A N 1
ATOM 25073 C CA . VAL A 1 2187 ? 181.90500 125.90200 175.59900 1.000 42.04399 2150 VAL A CA 1
ATOM 25074 C C . VAL A 1 2187 ? 180.88000 124.78500 175.51400 1.000 42.04399 2150 VAL A C 1
ATOM 25075 O O . VAL A 1 2187 ? 180.85200 124.02100 174.54100 1.000 42.04399 2150 VAL A O 1
ATOM 25088 N N . ALA A 1 2188 ? 180.02000 124.66900 176.52600 1.000 38.36615 2151 ALA A N 1
ATOM 25089 C CA . ALA A 1 2188 ? 179.05900 123.57900 176.52200 1.000 38.36615 2151 ALA A CA 1
ATOM 25090 C C . ALA A 1 2188 ? 178.11900 123.75800 175.34500 1.000 38.36615 2151 ALA A C 1
ATOM 25091 O O . ALA A 1 2188 ? 177.77800 122.79600 174.64900 1.000 38.36615 2151 ALA A O 1
ATOM 25098 N N . LEU A 1 2189 ? 177.69500 125.00000 175.11200 1.000 35.46190 2152 LEU A N 1
ATOM 25099 C CA . LEU A 1 2189 ? 176.75700 125.28200 174.03700 1.000 35.46190 2152 LEU A CA 1
ATOM 25100 C C . LEU A 1 2189 ? 177.37700 124.92100 172.69900 1.000 35.46190 2152 LEU A C 1
ATOM 25101 O O . LEU A 1 2189 ? 176.73400 124.29700 171.84900 1.000 35.46190 2152 LEU A O 1
ATOM 25117 N N . VAL A 1 2190 ? 178.62800 125.33500 172.48200 1.000 37.29701 2153 VAL A N 1
ATOM 25118 C CA . VAL A 1 2190 ? 179.27300 125.06400 171.20200 1.000 37.29701 2153 VAL A CA 1
ATOM 25119 C C . VAL A 1 2190 ? 179.41600 123.56200 171.01200 1.000 37.29701 2153 VAL A C 1
ATOM 25120 O O . VAL A 1 2190 ? 179.18000 123.03100 169.91800 1.000 37.29701 2153 VAL A O 1
ATOM 25133 N N . ASN A 1 2191 ? 179.81100 122.85200 172.07100 1.000 37.93771 2154 ASN A N 1
ATOM 25134 C CA . ASN A 1 2191 ? 180.01000 121.41400 171.95400 1.000 37.93771 2154 ASN A CA 1
ATOM 25135 C C . ASN A 1 2191 ? 178.69900 120.73200 171.60100 1.000 37.93771 2154 ASN A C 1
ATOM 25136 O O . ASN A 1 2191 ? 178.66300 119.81600 170.77000 1.000 37.93771 2154 ASN A O 1
ATOM 25147 N N . GLU A 1 2192 ? 177.61000 121.15700 172.24200 1.000 36.82497 2155 GLU A N 1
ATOM 25148 C CA . GLU A 1 2192 ? 176.31500 120.54100 171.99400 1.000 36.82497 2155 GLU A CA 1
ATOM 25149 C C . GLU A 1 2192 ? 175.83500 120.86600 170.58900 1.000 36.82497 2155 GLU A C 1
ATOM 25150 O O . GLU A 1 2192 ? 175.24200 120.01700 169.92000 1.000 36.82497 2155 GLU A O 1
ATOM 25162 N N . VAL A 1 2193 ? 176.09100 122.08900 170.11900 1.000 33.46020 2156 VAL A N 1
ATOM 25163 C CA . VAL A 1 2193 ? 175.73800 122.44300 168.74900 1.000 33.46020 2156 VAL A CA 1
ATOM 25164 C C . VAL A 1 2193 ? 176.47200 121.52700 167.78500 1.000 33.46020 2156 VAL A C 1
ATOM 25165 O O . VAL A 1 2193 ? 175.89500 121.02900 166.80900 1.000 33.46020 2156 VAL A O 1
ATOM 25178 N N . LYS A 1 2194 ? 177.75600 121.28600 168.04300 1.000 35.64489 2157 LYS A N 1
ATOM 25179 C CA . LYS A 1 2194 ? 178.53200 120.45100 167.13900 1.000 35.64489 2157 LYS A CA 1
ATOM 25180 C C . LYS A 1 2194 ? 177.95900 119.04300 167.13900 1.000 35.64489 2157 LYS A C 1
ATOM 25181 O O . LYS A 1 2194 ? 177.69600 118.46200 166.07700 1.000 35.64489 2157 LYS A O 1
ATOM 25200 N N . ALA A 1 2195 ? 177.82300 118.45100 168.32700 1.000 33.25808 2158 ALA A N 1
ATOM 25201 C CA . ALA A 1 2195 ? 177.31600 117.08900 168.40700 1.000 33.25808 2158 ALA A CA 1
ATOM 25202 C C . ALA A 1 2195 ? 175.95600 117.00100 167.73400 1.000 33.25808 2158 ALA A C 1
ATOM 25203 O O . ALA A 1 2195 ? 175.62200 115.97700 167.13100 1.000 33.25808 2158 ALA A O 1
ATOM 25210 N N . ALA A 1 2196 ? 175.15800 118.06700 167.83600 1.000 32.02819 2159 ALA A N 1
ATOM 25211 C CA . ALA A 1 2196 ? 173.82700 118.07800 167.24900 1.000 32.02819 2159 ALA A CA 1
ATOM 25212 C C . ALA A 1 2196 ? 173.92800 118.05300 165.73600 1.000 32.02819 2159 ALA A C 1
ATOM 25213 O O . ALA A 1 2196 ? 173.15700 117.36100 165.06300 1.000 32.02819 2159 ALA A O 1
ATOM 25220 N N . LEU A 1 2197 ? 174.87200 118.81900 165.18800 1.000 32.67661 2160 LEU A N 1
ATOM 25221 C CA . LEU A 1 2197 ? 175.08400 118.78800 163.74900 1.000 32.67661 2160 LEU A CA 1
ATOM 25222 C C . LEU A 1 2197 ? 175.46200 117.38400 163.32600 1.000 32.67661 2160 LEU A C 1
ATOM 25223 O O . LEU A 1 2197 ? 174.93400 116.85500 162.34200 1.000 32.67661 2160 LEU A O 1
ATOM 25239 N N . GLY A 1 2198 ? 176.35700 116.75300 164.08000 1.000 32.27562 2161 GLY A N 1
ATOM 25240 C CA . GLY A 1 2198 ? 176.79600 115.42400 163.70500 1.000 32.27562 2161 GLY A CA 1
ATOM 25241 C C . GLY A 1 2198 ? 175.62500 114.46400 163.72100 1.000 32.27562 2161 GLY A C 1
ATOM 25242 O O . GLY A 1 2198 ? 175.45900 113.64300 162.81200 1.000 32.27562 2161 GLY A O 1
ATOM 25246 N N . ARG A 1 2199 ? 174.79700 114.55900 164.76100 1.000 34.36623 2162 ARG A N 1
ATOM 25247 C CA . ARG A 1 2199 ? 173.68100 113.64100 164.91500 1.000 34.36623 2162 ARG A CA 1
ATOM 25248 C C . ARG A 1 2199 ? 172.69400 113.83200 163.77600 1.000 34.36623 2162 ARG A C 1
ATOM 25249 O O . ARG A 1 2199 ? 172.16900 112.86000 163.22300 1.000 34.36623 2162 ARG A O 1
ATOM 25270 N N . ALA A 1 2200 ? 172.42500 115.09100 163.41900 1.000 33.99129 2163 ALA A N 1
ATOM 25271 C CA . ALA A 1 2200 ? 171.47000 115.37500 162.35700 1.000 33.99129 2163 ALA A CA 1
ATOM 25272 C C . ALA A 1 2200 ? 171.97700 114.85000 161.02600 1.000 33.99129 2163 ALA A C 1
ATOM 25273 O O . ALA A 1 2200 ? 171.20600 114.31100 160.22400 1.000 33.99129 2163 ALA A O 1
ATOM 25280 N N . LEU A 1 2201 ? 173.27700 115.00400 160.77100 1.000 34.67978 2164 LEU A N 1
ATOM 25281 C CA . LEU A 1 2201 ? 173.87000 114.43200 159.57000 1.000 34.67978 2164 LEU A CA 1
ATOM 25282 C C . LEU A 1 2201 ? 173.65800 112.92700 159.55200 1.000 34.67978 2164 LEU A C 1
ATOM 25283 O O . LEU A 1 2201 ? 172.98200 112.38800 158.66900 1.000 34.67978 2164 LEU A O 1
ATOM 25299 N N . ALA A 1 2202 ? 174.23200 112.22900 160.53200 1.000 34.12405 2165 ALA A N 1
ATOM 25300 C CA . ALA A 1 2202 ? 174.16900 110.77500 160.53800 1.000 34.12405 2165 ALA A CA 1
ATOM 25301 C C . ALA A 1 2202 ? 172.73300 110.26800 160.48700 1.000 34.12405 2165 ALA A C 1
ATOM 25302 O O . ALA A 1 2202 ? 172.51400 109.08400 160.20900 1.000 34.12405 2165 ALA A O 1
ATOM 25309 N N . MET A 1 2203 ? 171.75800 111.13100 160.75700 1.000 38.75941 2166 MET A N 1
ATOM 25310 C CA . MET A 1 2203 ? 170.35900 110.74000 160.67700 1.000 38.75941 2166 MET A CA 1
ATOM 25311 C C . MET A 1 2203 ? 170.03000 110.23700 159.27800 1.000 38.75941 2166 MET A C 1
ATOM 25312 O O . MET A 1 2203 ? 170.63600 110.64700 158.28500 1.000 38.75941 2166 MET A O 1
ATOM 25326 N N . ALA A 1 2204 ? 169.05100 109.34100 159.20600 1.000 41.45453 2167 ALA A N 1
ATOM 25327 C CA . ALA A 1 2204 ? 168.59500 108.83200 157.92300 1.000 41.45453 2167 ALA A CA 1
ATOM 25328 C C . ALA A 1 2204 ? 167.88000 109.92400 157.13700 1.000 41.45453 2167 ALA A C 1
ATOM 25329 O O . ALA A 1 2204 ? 167.21300 110.79400 157.70200 1.000 41.45453 2167 ALA A O 1
ATOM 25336 N N . GLU A 1 2205 ? 168.02600 109.87100 155.81600 1.000 41.65575 2168 GLU A N 1
ATOM 25337 C CA . GLU A 1 2205 ? 167.48100 110.91800 154.96400 1.000 41.65575 2168 GLU A CA 1
ATOM 25338 C C . GLU A 1 2205 ? 165.98200 111.04600 155.19100 1.000 41.65575 2168 GLU A C 1
ATOM 25339 O O . GLU A 1 2205 ? 165.22500 110.09800 154.96400 1.000 41.65575 2168 GLU A O 1
ATOM 25351 N N . SER A 1 2206 ? 165.55800 112.22200 155.64100 1.000 39.82404 2169 SER A N 1
ATOM 25352 C CA . SER A 1 2206 ? 164.15300 112.48000 155.91400 1.000 39.82404 2169 SER A CA 1
ATOM 25353 C C . SER A 1 2206 ? 163.95300 113.98200 156.03900 1.000 39.82404 2169 SER A C 1
ATOM 25354 O O . SER A 1 2206 ? 164.90800 114.74900 156.16900 1.000 39.82404 2169 SER A O 1
ATOM 25362 N N . THR A 1 2207 ? 162.68500 114.39200 155.99900 1.000 38.30493 2170 THR A N 1
ATOM 25363 C CA . THR A 1 2207 ? 162.35900 115.80000 156.19100 1.000 38.30493 2170 THR A CA 1
ATOM 25364 C C . THR A 1 2207 ? 162.75400 116.26900 157.58600 1.000 38.30493 2170 THR A C 1
ATOM 25365 O O . THR A 1 2207 ? 163.15000 117.42700 157.76800 1.000 38.30493 2170 THR A O 1
ATOM 25376 N N . GLU A 1 2208 ? 162.65500 115.38200 158.57600 1.000 40.63903 2171 GLU A N 1
ATOM 25377 C CA . GLU A 1 2208 ? 163.04100 115.72800 159.94000 1.000 40.63903 2171 GLU A CA 1
ATOM 25378 C C . GLU A 1 2208 ? 164.52300 116.06100 160.02700 1.000 40.63903 2171 GLU A C 1
ATOM 25379 O O . GLU A 1 2208 ? 164.91200 117.02500 160.70000 1.000 40.63903 2171 GLU A O 1
ATOM 25391 N N . LYS A 1 2209 ? 165.36800 115.27900 159.35400 1.000 37.24682 2172 LYS A N 1
ATOM 25392 C CA . LYS A 1 2209 ? 166.78800 115.60300 159.32200 1.000 37.24682 2172 LYS A CA 1
ATOM 25393 C C . LYS A 1 2209 ? 167.02200 116.97400 158.70800 1.000 37.24682 2172 LYS A C 1
ATOM 25394 O O . LYS A 1 2209 ? 167.82300 117.76400 159.22400 1.000 37.24682 2172 LYS A O 1
ATOM 25413 N N . HIS A 1 2210 ? 166.35600 117.27100 157.59500 1.000 37.31856 2173 HIS A N 1
ATOM 25414 C CA . HIS A 1 2210 ? 166.58700 118.55400 156.95000 1.000 37.31856 2173 HIS A CA 1
ATOM 25415 C C . HIS A 1 2210 ? 166.17400 119.68100 157.88300 1.000 37.31856 2173 HIS A C 1
ATOM 25416 O O . HIS A 1 2210 ? 166.86000 120.70700 157.98300 1.000 37.31856 2173 HIS A O 1
ATOM 25429 N N . ALA A 1 2211 ? 165.04900 119.50000 158.57800 1.000 34.75354 2174 ALA A N 1
ATOM 25430 C CA . ALA A 1 2211 ? 164.55300 120.53900 159.47100 1.000 34.75354 2174 ALA A CA 1
ATOM 25431 C C . ALA A 1 2211 ? 165.55000 120.76900 160.59300 1.000 34.75354 2174 ALA A C 1
ATOM 25432 O O . ALA A 1 2211 ? 165.88600 121.91500 160.92500 1.000 34.75354 2174 ALA A O 1
ATOM 25439 N N . ARG A 1 2212 ? 166.05200 119.67800 161.17700 1.000 35.22072 2175 ARG A N 1
ATOM 25440 C CA . ARG A 1 2212 ? 167.00300 119.81200 162.26900 1.000 35.22072 2175 ARG A CA 1
ATOM 25441 C C . ARG A 1 2212 ? 168.23400 120.54900 161.78400 1.000 35.22072 2175 ARG A C 1
ATOM 25442 O O . ARG A 1 2212 ? 168.75000 121.44100 162.47000 1.000 35.22072 2175 ARG A O 1
ATOM 25463 N N . LEU A 1 2213 ? 168.72400 120.18500 160.59800 1.000 35.01188 2176 LEU A N 1
ATOM 25464 C CA . LEU A 1 2213 ? 169.95800 120.78000 160.11900 1.000 35.01188 2176 LEU A CA 1
ATOM 25465 C C . LEU A 1 2213 ? 169.75900 122.27000 159.91300 1.000 35.01188 2176 LEU A C 1
ATOM 25466 O O . LEU A 1 2213 ? 170.56500 123.08200 160.37300 1.000 35.01188 2176 LEU A O 1
ATOM 25482 N N . GLN A 1 2214 ? 168.65000 122.64700 159.27500 1.000 34.56839 2177 GLN A N 1
ATOM 25483 C CA . GLN A 1 2214 ? 168.43000 124.05200 158.95900 1.000 34.56839 2177 GLN A CA 1
ATOM 25484 C C . GLN A 1 2214 ? 168.32000 124.86400 160.23800 1.000 34.56839 2177 GLN A C 1
ATOM 25485 O O . GLN A 1 2214 ? 168.86700 125.97000 160.34500 1.000 34.56839 2177 GLN A O 1
ATOM 25499 N N . ALA A 1 2215 ? 167.62300 124.31000 161.22800 1.000 32.25259 2178 ALA A N 1
ATOM 25500 C CA . ALA A 1 2215 ? 167.45600 124.99600 162.50000 1.000 32.25259 2178 ALA A CA 1
ATOM 25501 C C . ALA A 1 2215 ? 168.78800 125.17900 163.21100 1.000 32.25259 2178 ALA A C 1
ATOM 25502 O O . ALA A 1 2215 ? 169.06700 126.25300 163.75800 1.000 32.25259 2178 ALA A O 1
ATOM 25509 N N . VAL A 1 2216 ? 169.62800 124.14600 163.20900 1.000 32.63268 2179 VAL A N 1
ATOM 25510 C CA . VAL A 1 2216 ? 170.94600 124.27700 163.82100 1.000 32.63268 2179 VAL A CA 1
ATOM 25511 C C . VAL A 1 2216 ? 171.77000 125.34100 163.10600 1.000 32.63268 2179 VAL A C 1
ATOM 25512 O O . VAL A 1 2216 ? 172.50900 126.10000 163.74600 1.000 32.63268 2179 VAL A O 1
ATOM 25525 N N . MET A 1 2217 ? 171.68700 125.40800 161.77800 1.000 33.53898 2180 MET A N 1
ATOM 25526 C CA . MET A 1 2217 ? 172.47100 126.42900 161.08800 1.000 33.53898 2180 MET A CA 1
ATOM 25527 C C . MET A 1 2217 ? 171.97100 127.81500 161.46300 1.000 33.53898 2180 MET A C 1
ATOM 25528 O O . MET A 1 2217 ? 172.76300 128.75300 161.60500 1.000 33.53898 2180 MET A O 1
ATOM 25542 N N . CYS A 1 2218 ? 170.65400 127.96500 161.61000 1.000 33.73739 2181 CYS A N 1
ATOM 25543 C CA . CYS A 1 2218 ? 170.11500 129.24800 162.04300 1.000 33.73739 2181 CYS A CA 1
ATOM 25544 C C . CYS A 1 2218 ? 170.61800 129.60800 163.43600 1.000 33.73739 2181 CYS A C 1
ATOM 25545 O O . CYS A 1 2218 ? 170.94000 130.77100 163.70300 1.000 33.73739 2181 CYS A O 1
ATOM 25553 N N . ILE A 1 2219 ? 170.69300 128.62700 164.33800 1.000 33.47149 2182 ILE A N 1
ATOM 25554 C CA . ILE A 1 2219 ? 171.26400 128.89700 165.65700 1.000 33.47149 2182 ILE A CA 1
ATOM 25555 C C . ILE A 1 2219 ? 172.70900 129.34100 165.53400 1.000 33.47149 2182 ILE A C 1
ATOM 25556 O O . ILE A 1 2219 ? 173.14600 130.26600 166.22800 1.000 33.47149 2182 ILE A O 1
ATOM 25572 N N . ILE A 1 2220 ? 173.48300 128.68300 164.67600 1.000 33.84477 2183 ILE A N 1
ATOM 25573 C CA . ILE A 1 2220 ? 174.88700 129.05600 164.57100 1.000 33.84477 2183 ILE A CA 1
ATOM 25574 C C . ILE A 1 2220 ? 174.97700 130.48900 164.07700 1.000 33.84477 2183 ILE A C 1
ATOM 25575 O O . ILE A 1 2220 ? 175.76900 131.29400 164.58100 1.000 33.84477 2183 ILE A O 1
ATOM 25591 N N . SER A 1 2221 ? 174.16000 130.82700 163.08100 1.000 35.24399 2184 SER A N 1
ATOM 25592 C CA . SER A 1 2221 ? 174.20800 132.16000 162.50200 1.000 35.24399 2184 SER A CA 1
ATOM 25593 C C . SER A 1 2221 ? 173.84800 133.19300 163.56000 1.000 35.24399 2184 SER A C 1
ATOM 25594 O O . SER A 1 2221 ? 174.50800 134.22900 163.69100 1.000 35.24399 2184 SER A O 1
ATOM 25602 N N . THR A 1 2222 ? 172.79000 132.91800 164.32700 1.000 35.53454 2185 THR A N 1
ATOM 25603 C CA . THR A 1 2222 ? 172.33300 133.85500 165.34500 1.000 35.53454 2185 THR A CA 1
ATOM 25604 C C . THR A 1 2222 ? 173.40400 134.05400 166.40500 1.000 35.53454 2185 THR A C 1
ATOM 25605 O O . THR A 1 2222 ? 173.70700 135.18600 166.79900 1.000 35.53454 2185 THR A O 1
ATOM 25616 N N . ILE A 1 2223 ? 173.99300 132.95700 166.87900 1.000 35.85477 2186 ILE A N 1
ATOM 25617 C CA . ILE A 1 2223 ? 174.98500 133.04700 167.94200 1.000 35.85477 2186 ILE A CA 1
ATOM 25618 C C . ILE A 1 2223 ? 176.19200 133.82700 167.45500 1.000 35.85477 2186 ILE A C 1
ATOM 25619 O O . ILE A 1 2223 ? 176.71600 134.70200 168.15500 1.000 35.85477 2186 ILE A O 1
ATOM 25635 N N . MET A 1 2224 ? 176.63500 133.53800 166.23400 1.000 39.17776 2187 MET A N 1
ATOM 25636 C CA . MET A 1 2224 ? 177.76800 134.24900 165.65800 1.000 39.17776 2187 MET A CA 1
ATOM 25637 C C . MET A 1 2224 ? 177.47700 135.74100 165.56200 1.000 39.17776 2187 MET A C 1
ATOM 25638 O O . MET A 1 2224 ? 178.31300 136.57600 165.92700 1.000 39.17776 2187 MET A O 1
ATOM 25652 N N . GLU A 1 2225 ? 176.29400 136.09500 165.07400 1.000 41.90806 2188 GLU A N 1
ATOM 25653 C CA . GLU A 1 2225 ? 175.86400 137.48500 165.04100 1.000 41.90806 2188 GLU A CA 1
ATOM 25654 C C . GLU A 1 2225 ? 175.45700 137.95600 166.43000 1.000 41.90806 2188 GLU A C 1
ATOM 25655 O O . GLU A 1 2225 ? 176.22700 138.62800 167.11700 1.000 41.90806 2188 GLU A O 1
ATOM 25667 N N . ASN A 1 2247 ? 182.63200 137.16900 170.49600 1.000 47.03733 2210 ASN A N 1
ATOM 25668 C CA . ASN A 1 2247 ? 183.71400 136.81000 169.58800 1.000 47.03733 2210 ASN A CA 1
ATOM 25669 C C . ASN A 1 2247 ? 184.42200 135.54700 170.06600 1.000 47.03733 2210 ASN A C 1
ATOM 25670 O O . ASN A 1 2247 ? 185.01200 134.81800 169.27200 1.000 47.03733 2210 ASN A O 1
ATOM 25680 N N . ASN A 1 2248 ? 184.35500 135.29100 171.37300 1.000 45.54045 2211 ASN A N 1
ATOM 25681 C CA . ASN A 1 2248 ? 184.90900 134.05500 171.91400 1.000 45.54045 2211 ASN A CA 1
ATOM 25682 C C . ASN A 1 2248 ? 184.14700 132.83600 171.41700 1.000 45.54045 2211 ASN A C 1
ATOM 25683 O O . ASN A 1 2248 ? 184.73000 131.75800 171.26800 1.000 45.54045 2211 ASN A O 1
ATOM 25694 N N . ILE A 1 2249 ? 182.85000 132.98800 171.15800 1.000 41.83848 2212 ILE A N 1
ATOM 25695 C CA . ILE A 1 2249 ? 182.08500 131.93100 170.50400 1.000 41.83848 2212 ILE A CA 1
ATOM 25696 C C . ILE A 1 2249 ? 182.65200 131.61200 169.12600 1.000 41.83848 2212 ILE A C 1
ATOM 25697 O O . ILE A 1 2249 ? 182.70500 130.44500 168.72000 1.000 41.83848 2212 ILE A O 1
ATOM 25713 N N . ILE A 1 2250 ? 183.10700 132.62700 168.39300 1.000 41.54328 2213 ILE A N 1
ATOM 25714 C CA . ILE A 1 2250 ? 183.69500 132.37400 167.08200 1.000 41.54328 2213 ILE A CA 1
ATOM 25715 C C . ILE A 1 2250 ? 185.06600 131.73000 167.23100 1.000 41.54328 2213 ILE A C 1
ATOM 25716 O O . ILE A 1 2250 ? 185.44100 130.83900 166.45800 1.000 41.54328 2213 ILE A O 1
ATOM 25732 N N . ARG A 1 2251 ? 185.82300 132.15500 168.23900 1.000 43.55275 2214 ARG A N 1
ATOM 25733 C CA . ARG A 1 2251 ? 187.08900 131.50600 168.55200 1.000 43.55275 2214 ARG A CA 1
ATOM 25734 C C . ARG A 1 2251 ? 186.88400 130.02400 168.83300 1.000 43.55275 2214 ARG A C 1
ATOM 25735 O O . ARG A 1 2251 ? 187.67300 129.17900 168.39000 1.000 43.55275 2214 ARG A O 1
ATOM 25756 N N . LEU A 1 2252 ? 185.81600 129.69100 169.55600 1.000 41.07147 2215 LEU A N 1
ATOM 25757 C CA . LEU A 1 2252 ? 185.51800 128.29500 169.85600 1.000 41.07147 2215 LEU A CA 1
ATOM 25758 C C . LEU A 1 2252 ? 185.06100 127.54100 168.61300 1.000 41.07147 2215 LEU A C 1
ATOM 25759 O O . LEU A 1 2252 ? 185.48600 126.40500 168.38100 1.000 41.07147 2215 LEU A O 1
ATOM 25775 N N . PHE A 1 2253 ? 184.20800 128.15900 167.79300 1.000 38.65809 2216 PHE A N 1
ATOM 25776 C CA . PHE A 1 2253 ? 183.79200 127.51900 166.55000 1.000 38.65809 2216 PHE A CA 1
ATOM 25777 C C . PHE A 1 2253 ? 184.98900 127.19600 165.67200 1.000 38.65809 2216 PHE A C 1
ATOM 25778 O O . PHE A 1 2253 ? 185.01900 126.15300 165.00900 1.000 38.65809 2216 PHE A O 1
ATOM 25795 N N . LEU A 1 2254 ? 185.98900 128.07300 165.65500 1.000 39.56828 2217 LEU A N 1
ATOM 25796 C CA . LEU A 1 2254 ? 187.21300 127.75700 164.93200 1.000 39.56828 2217 LEU A CA 1
ATOM 25797 C C . LEU A 1 2254 ? 187.95100 126.60700 165.60400 1.000 39.56828 2217 LEU A C 1
ATOM 25798 O O . LEU A 1 2254 ? 188.35800 125.64400 164.94500 1.000 39.56828 2217 LEU A O 1
ATOM 25814 N N . LYS A 1 2255 ? 188.13300 126.69400 166.92100 1.000 41.48109 2218 LYS A N 1
ATOM 25815 C CA . LYS A 1 2255 ? 188.88400 125.67200 167.64100 1.000 41.48109 2218 LYS A CA 1
ATOM 25816 C C . LYS A 1 2255 ? 188.21500 124.30700 167.52400 1.000 41.48109 2218 LYS A C 1
ATOM 25817 O O . LYS A 1 2255 ? 188.89000 123.28500 167.35500 1.000 41.48109 2218 LYS A O 1
ATOM 25836 N N . LYS A 1 2256 ? 186.88600 124.27500 167.61400 1.000 39.54495 2219 LYS A N 1
ATOM 25837 C CA . LYS A 1 2256 ? 186.10100 123.05200 167.50500 1.000 39.54495 2219 LYS A CA 1
ATOM 25838 C C . LYS A 1 2256 ? 185.91800 122.56200 166.07300 1.000 39.54495 2219 LYS A C 1
ATOM 25839 O O . LYS A 1 2256 ? 185.35900 121.47700 165.88200 1.000 39.54495 2219 LYS A O 1
ATOM 25858 N N . GLY A 1 2257 ? 186.35800 123.31600 165.06900 1.000 37.08158 2220 GLY A N 1
ATOM 25859 C CA . GLY A 1 2257 ? 186.21700 122.86000 163.69700 1.000 37.08158 2220 GLY A CA 1
ATOM 25860 C C . GLY A 1 2257 ? 184.81300 122.89200 163.14200 1.000 37.08158 2220 GLY A C 1
ATOM 25861 O O . GLY A 1 2257 ? 184.46900 122.06200 162.29700 1.000 37.08158 2220 GLY A O 1
ATOM 25865 N N . LEU A 1 2258 ? 183.98600 123.82600 163.60500 1.000 34.81190 2221 LEU A N 1
ATOM 25866 C CA . LEU A 1 2258 ? 182.62200 123.92500 163.10400 1.000 34.81190 2221 LEU A CA 1
ATOM 25867 C C . LEU A 1 2258 ? 182.58900 124.36600 161.64600 1.000 34.81190 2221 LEU A C 1
ATOM 25868 O O . LEU A 1 2258 ? 181.68000 123.98200 160.89900 1.000 34.81190 2221 LEU A O 1
ATOM 25884 N N . VAL A 1 2259 ? 183.58400 125.14400 161.21800 1.000 36.33143 2222 VAL A N 1
ATOM 25885 C CA . VAL A 1 2259 ? 183.69600 125.51800 159.81000 1.000 36.33143 2222 VAL A CA 1
ATOM 25886 C C . VAL A 1 2259 ? 183.90600 124.28000 158.94400 1.000 36.33143 2222 VAL A C 1
ATOM 25887 O O . VAL A 1 2259 ? 183.26800 124.12100 157.89200 1.000 36.33143 2222 VAL A O 1
ATOM 25900 N N . ASN A 1 2260 ? 184.78200 123.36900 159.38200 1.000 35.27647 2223 ASN A N 1
ATOM 25901 C CA . ASN A 1 2260 ? 185.00200 122.13800 158.63100 1.000 35.27647 2223 ASN A CA 1
ATOM 25902 C C . ASN A 1 2260 ? 183.72000 121.32900 158.52100 1.000 35.27647 2223 ASN A C 1
ATOM 25903 O O . ASN A 1 2260 ? 183.40300 120.79900 157.45100 1.000 35.27647 2223 ASN A O 1
ATOM 25914 N N . ASP A 1 2261 ? 182.96900 121.21800 159.61500 1.000 34.35394 2224 ASP A N 1
ATOM 25915 C CA . ASP A 1 2261 ? 181.77100 120.39200 159.57900 1.000 34.35394 2224 ASP A CA 1
ATOM 25916 C C . ASP A 1 2261 ? 180.74900 121.01800 158.64900 1.000 34.35394 2224 ASP A C 1
ATOM 25917 O O . ASP A 1 2261 ? 180.09600 120.32300 157.85500 1.000 34.35394 2224 ASP A O 1
ATOM 25926 N N . LEU A 1 2262 ? 180.61000 122.33900 158.71800 1.000 32.95101 2225 LEU A N 1
ATOM 25927 C CA . LEU A 1 2262 ? 179.61800 122.98400 157.87900 1.000 32.95101 2225 LEU A CA 1
ATOM 25928 C C . LEU A 1 2262 ? 179.96500 122.72900 156.42600 1.000 32.95101 2225 LEU A C 1
ATOM 25929 O O . LEU A 1 2262 ? 179.09300 122.39800 155.61600 1.000 32.95101 2225 LEU A O 1
ATOM 25945 N N . ALA A 1 2263 ? 181.24300 122.88800 156.07600 1.000 33.59487 2226 ALA A N 1
ATOM 25946 C CA . ALA A 1 2263 ? 181.64200 122.70400 154.68900 1.000 33.59487 2226 ALA A CA 1
ATOM 25947 C C . ALA A 1 2263 ? 181.41600 121.26300 154.24800 1.000 33.59487 2226 ALA A C 1
ATOM 25948 O O . ALA A 1 2263 ? 180.93700 121.01400 153.13700 1.000 33.59487 2226 ALA A O 1
ATOM 25955 N N . ARG A 1 2264 ? 181.75600 120.29400 155.10900 1.000 36.07241 2227 ARG A N 1
ATOM 25956 C CA . ARG A 1 2264 ? 181.53600 118.87900 154.83100 1.000 36.07241 2227 ARG A CA 1
ATOM 25957 C C . ARG A 1 2264 ? 180.11200 118.42800 155.10300 1.000 36.07241 2227 ARG A C 1
ATOM 25958 O O . ARG A 1 2264 ? 179.87600 117.22500 155.26000 1.000 36.07241 2227 ARG A O 1
ATOM 25979 N N . VAL A 1 2265 ? 179.16300 119.35000 155.17000 1.000 33.73148 2228 VAL A N 1
ATOM 25980 C CA . VAL A 1 2265 ? 177.76000 118.97500 155.32200 1.000 33.73148 2228 VAL A CA 1
ATOM 25981 C C . VAL A 1 2265 ? 177.29900 118.27200 154.05000 1.000 33.73148 2228 VAL A C 1
ATOM 25982 O O . VAL A 1 2265 ? 176.65300 117.21900 154.13900 1.000 33.73148 2228 VAL A O 1
ATOM 25995 N N . PRO A 1 2266 ? 177.57700 118.81600 152.85400 1.000 34.67884 2229 PRO A N 1
ATOM 25996 C CA . PRO A 1 2266 ? 177.18700 118.13000 151.61600 1.000 34.67884 2229 PRO A CA 1
ATOM 25997 C C . PRO A 1 2266 ? 177.40900 116.62700 151.65900 1.000 34.67884 2229 PRO A C 1
ATOM 25998 O O . PRO A 1 2266 ? 176.47300 115.85500 151.42900 1.000 34.67884 2229 PRO A O 1
ATOM 26009 N N . HIS A 1 2267 ? 178.64300 116.20700 151.94200 1.000 38.74329 2230 HIS A N 1
ATOM 26010 C CA . HIS A 1 2267 ? 179.00500 114.79500 151.93500 1.000 38.74329 2230 HIS A CA 1
ATOM 26011 C C . HIS A 1 2267 ? 177.93200 113.95700 152.61000 1.000 38.74329 2230 HIS A C 1
ATOM 26012 O O . HIS A 1 2267 ? 177.58600 112.87600 152.12400 1.000 38.74329 2230 HIS A O 1
ATOM 26025 N N . SER A 1 2268 ? 177.40900 114.43500 153.72900 1.000 36.26625 2231 SER A N 1
ATOM 26026 C CA . SER A 1 2268 ? 176.47000 113.65900 154.53300 1.000 36.26625 2231 SER A CA 1
ATOM 26027 C C . SER A 1 2268 ? 175.06100 114.17100 154.30300 1.000 36.26625 2231 SER A C 1
ATOM 26028 O O . SER A 1 2268 ? 174.26300 114.37500 155.21500 1.000 36.26625 2231 SER A O 1
ATOM 26036 N N . LEU A 1 2269 ? 174.77100 114.36200 153.02000 1.000 37.33149 2232 LEU A N 1
ATOM 26037 C CA . LEU A 1 2269 ? 173.44900 114.71900 152.54100 1.000 37.33149 2232 LEU A CA 1
ATOM 26038 C C . LEU A 1 2269 ? 173.28000 114.10200 151.16100 1.000 37.33149 2232 LEU A C 1
ATOM 26039 O O . LEU A 1 2269 ? 174.25900 113.84900 150.45600 1.000 37.33149 2232 LEU A O 1
ATOM 26055 N N . ASP A 1 2270 ? 172.03200 113.85700 150.77400 1.000 41.55350 2233 ASP A N 1
ATOM 26056 C CA . ASP A 1 2270 ? 171.75200 113.40000 149.41900 1.000 41.55350 2233 ASP A CA 1
ATOM 26057 C C . ASP A 1 2270 ? 171.73800 114.57400 148.44900 1.000 41.55350 2233 ASP A C 1
ATOM 26058 O O . ASP A 1 2270 ? 171.00700 115.54800 148.65200 1.000 41.55350 2233 ASP A O 1
ATOM 26067 N N . LEU A 1 2271 ? 172.53800 114.47700 147.38600 1.000 40.09181 2234 LEU A N 1
ATOM 26068 C CA . LEU A 1 2271 ? 172.60900 115.56300 146.41600 1.000 40.09181 2234 LEU A CA 1
ATOM 26069 C C . LEU A 1 2271 ? 171.36900 115.62600 145.53900 1.000 40.09181 2234 LEU A C 1
ATOM 26070 O O . LEU A 1 2271 ? 171.08500 116.68000 144.96000 1.000 40.09181 2234 LEU A O 1
ATOM 26086 N N . SER A 1 2272 ? 170.63500 114.52500 145.42100 1.000 43.84770 2235 SER A N 1
ATOM 26087 C CA . SER A 1 2272 ? 169.47100 114.45100 144.55600 1.000 43.84770 2235 SER A CA 1
ATOM 26088 C C . SER A 1 2272 ? 168.17400 114.72700 145.29800 1.000 43.84770 2235 SER A C 1
ATOM 26089 O O . SER A 1 2272 ? 167.10800 114.74000 144.67600 1.000 43.84770 2235 SER A O 1
ATOM 26097 N N . SER A 1 2273 ? 168.23700 114.93700 146.60800 1.000 43.19349 2236 SER A N 1
ATOM 26098 C CA . SER A 1 2273 ? 167.04000 115.21900 147.37500 1.000 43.19349 2236 SER A CA 1
ATOM 26099 C C . SER A 1 2273 ? 166.44900 116.57100 146.97800 1.000 43.19349 2236 SER A C 1
ATOM 26100 O O . SER A 1 2273 ? 167.17800 117.50100 146.62400 1.000 43.19349 2236 SER A O 1
ATOM 26108 N N . PRO A 1 2274 ? 165.12100 116.70100 147.01900 1.000 44.82205 2237 PRO A N 1
ATOM 26109 C CA . PRO A 1 2274 ? 164.51100 118.01100 146.75000 1.000 44.82205 2237 PRO A CA 1
ATOM 26110 C C . PRO A 1 2274 ? 164.85700 119.06000 147.79200 1.000 44.82205 2237 PRO A C 1
ATOM 26111 O O . PRO A 1 2274 ? 164.99000 120.23800 147.44200 1.000 44.82205 2237 PRO A O 1
ATOM 26122 N N . ASN A 1 2275 ? 165.00600 118.67200 149.05900 1.000 43.24057 2238 ASN A N 1
ATOM 26123 C CA . ASN A 1 2275 ? 165.23600 119.60700 150.15200 1.000 43.24057 2238 ASN A CA 1
ATOM 26124 C C . ASN A 1 2275 ? 166.71800 119.84700 150.41400 1.000 43.24057 2238 ASN A C 1
ATOM 26125 O O . ASN A 1 2275 ? 167.08900 120.24700 151.52300 1.000 43.24057 2238 ASN A O 1
ATOM 26136 N N . MET A 1 2276 ? 167.56500 119.60800 149.41600 1.000 39.10354 2239 MET A N 1
ATOM 26137 C CA . MET A 1 2276 ? 169.00800 119.73000 149.57300 1.000 39.10354 2239 MET A CA 1
ATOM 26138 C C . MET A 1 2276 ? 169.48100 121.17100 149.43100 1.000 39.10354 2239 MET A C 1
ATOM 26139 O O . MET A 1 2276 ? 170.36900 121.61500 150.16900 1.000 39.10354 2239 MET A O 1
ATOM 26153 N N . ALA A 1 2277 ? 168.88700 121.91900 148.50500 1.000 39.52632 2240 ALA A N 1
ATOM 26154 C CA . ALA A 1 2277 ? 169.29700 123.29900 148.28500 1.000 39.52632 2240 ALA A CA 1
ATOM 26155 C C . ALA A 1 2277 ? 168.98900 124.19200 149.47800 1.000 39.52632 2240 ALA A C 1
ATOM 26156 O O . ALA A 1 2277 ? 169.78000 125.08300 149.80300 1.000 39.52632 2240 ALA A O 1
ATOM 26163 N N . ASN A 1 2278 ? 167.86700 123.96900 150.16100 1.000 39.49959 2241 ASN A N 1
ATOM 26164 C CA . ASN A 1 2278 ? 167.56800 124.79900 151.32300 1.000 39.49959 2241 ASN A CA 1
ATOM 26165 C C . ASN A 1 2278 ? 168.53100 124.54300 152.47700 1.000 39.49959 2241 ASN A C 1
ATOM 26166 O O . ASN A 1 2278 ? 169.02700 125.49200 153.09700 1.000 39.49959 2241 ASN A O 1
ATOM 26177 N N . THR A 1 2279 ? 168.86300 123.28100 152.74400 1.000 35.43701 2242 THR A N 1
ATOM 26178 C CA . THR A 1 2279 ? 169.82400 123.00300 153.80500 1.000 35.43701 2242 THR A CA 1
ATOM 26179 C C . THR A 1 2279 ? 171.23400 123.43900 153.43200 1.000 35.43701 2242 THR A C 1
ATOM 26180 O O . THR A 1 2279 ? 172.00000 123.86300 154.30700 1.000 35.43701 2242 THR A O 1
ATOM 26191 N N . VAL A 1 2280 ? 171.57700 123.42400 152.14500 1.000 34.81557 2243 VAL A N 1
ATOM 26192 C CA . VAL A 1 2280 ? 172.90200 123.89100 151.75800 1.000 34.81557 2243 VAL A CA 1
ATOM 26193 C C . VAL A 1 2280 ? 172.98700 125.40700 151.85100 1.000 34.81557 2243 VAL A C 1
ATOM 26194 O O . VAL A 1 2280 ? 173.99800 125.95100 152.29700 1.000 34.81557 2243 VAL A O 1
ATOM 26207 N N . ASN A 1 2281 ? 171.96300 126.11600 151.37900 1.000 34.66628 2244 ASN A N 1
ATOM 26208 C CA . ASN A 1 2281 ? 171.88000 127.54900 151.62900 1.000 34.66628 2244 ASN A CA 1
ATOM 26209 C C . ASN A 1 2281 ? 172.04500 127.85500 153.11400 1.000 34.66628 2244 ASN A C 1
ATOM 26210 O O . ASN A 1 2281 ? 172.82000 128.74200 153.50900 1.000 34.66628 2244 ASN A O 1
ATOM 26221 N N . ALA A 1 2282 ? 171.32400 127.11000 153.95600 1.000 32.81778 2245 ALA A N 1
ATOM 26222 C CA . ALA A 1 2282 ? 171.38500 127.36000 155.38800 1.000 32.81778 2245 ALA A CA 1
ATOM 26223 C C . ALA A 1 2282 ? 172.79000 127.15200 155.92300 1.000 32.81778 2245 ALA A C 1
ATOM 26224 O O . ALA A 1 2282 ? 173.24000 127.89600 156.79900 1.000 32.81778 2245 ALA A O 1
ATOM 26231 N N . ALA A 1 2283 ? 173.48900 126.13100 155.43000 1.000 31.66650 2246 ALA A N 1
ATOM 26232 C CA . ALA A 1 2283 ? 174.83600 125.86600 155.91800 1.000 31.66650 2246 ALA A CA 1
ATOM 26233 C C . ALA A 1 2283 ? 175.86400 126.82600 155.34000 1.000 31.66650 2246 ALA A C 1
ATOM 26234 O O . ALA A 1 2283 ? 176.90700 127.05900 155.95900 1.000 31.66650 2246 ALA A O 1
ATOM 26241 N N . LEU A 1 2284 ? 175.59800 127.37600 154.15700 1.000 34.21302 2247 LEU A N 1
ATOM 26242 C CA . LEU A 1 2284 ? 176.46200 128.40800 153.60200 1.000 34.21302 2247 LEU A CA 1
ATOM 26243 C C . LEU A 1 2284 ? 176.33000 129.72600 154.34000 1.000 34.21302 2247 LEU A C 1
ATOM 26244 O O . LEU A 1 2284 ? 177.27200 130.52600 154.34600 1.000 34.21302 2247 LEU A O 1
ATOM 26260 N N . LYS A 1 2285 ? 175.18400 129.97700 154.96100 1.000 34.02724 2248 LYS A N 1
ATOM 26261 C CA . LYS A 1 2285 ? 175.00200 131.28000 155.59700 1.000 34.02724 2248 LYS A CA 1
ATOM 26262 C C . LYS A 1 2285 ? 175.97900 131.49600 156.74900 1.000 34.02724 2248 LYS A C 1
ATOM 26263 O O . LYS A 1 2285 ? 176.70500 132.51200 156.74300 1.000 34.02724 2248 LYS A O 1
ATOM 26282 N N . PRO A 1 2286 ? 176.13400 130.55900 157.69000 1.000 33.61737 2249 PRO A N 1
ATOM 26283 C CA . PRO A 1 2286 ? 177.19700 130.71100 158.68600 1.000 33.61737 2249 PRO A CA 1
ATOM 26284 C C . PRO A 1 2286 ? 178.58100 130.49400 158.12400 1.000 33.61737 2249 PRO A C 1
ATOM 26285 O O . PRO A 1 2286 ? 179.53200 131.09100 158.63300 1.000 33.61737 2249 PRO A O 1
ATOM 26296 N N . LEU A 1 2287 ? 178.73200 129.68200 157.07800 1.000 34.24364 2250 LEU A N 1
ATOM 26297 C CA . LEU A 1 2287 ? 180.04800 129.53900 156.47000 1.000 34.24364 2250 LEU A CA 1
ATOM 26298 C C . LEU A 1 2287 ? 180.48900 130.86000 155.87200 1.000 34.24364 2250 LEU A C 1
ATOM 26299 O O . LEU A 1 2287 ? 181.64400 131.26800 156.02000 1.000 34.24364 2250 LEU A O 1
ATOM 26315 N N . GLU A 1 2288 ? 179.57000 131.54800 155.20100 1.000 35.59330 2251 GLU A N 1
ATOM 26316 C CA . GLU A 1 2288 ? 179.88800 132.84700 154.63100 1.000 35.59330 2251 GLU A CA 1
ATOM 26317 C C . GLU A 1 2288 ? 180.26200 133.83900 155.72000 1.000 35.59330 2251 GLU A C 1
ATOM 26318 O O . GLU A 1 2288 ? 181.32200 134.47600 155.66100 1.000 35.59330 2251 GLU A O 1
ATOM 26330 N N . THR A 1 2289 ? 179.41600 133.95900 156.74700 1.000 37.95439 2252 THR A N 1
ATOM 26331 C CA . THR A 1 2289 ? 179.71600 134.90700 157.81600 1.000 37.95439 2252 THR A CA 1
ATOM 26332 C C . THR A 1 2289 ? 181.04300 134.58700 158.50000 1.000 37.95439 2252 THR A C 1
ATOM 26333 O O . THR A 1 2289 ? 181.84900 135.48800 158.76200 1.000 37.95439 2252 THR A O 1
ATOM 26344 N N . LEU A 1 2290 ? 181.29700 133.31000 158.77600 1.000 37.52849 2253 LEU A N 1
ATOM 26345 C CA . LEU A 1 2290 ? 182.48700 132.91200 159.51700 1.000 37.52849 2253 LEU A CA 1
ATOM 26346 C C . LEU A 1 2290 ? 183.75500 133.07900 158.68500 1.000 37.52849 2253 LEU A C 1
ATOM 26347 O O . LEU A 1 2290 ? 184.76800 133.58600 159.17900 1.000 37.52849 2253 LEU A O 1
ATOM 26363 N N . SER A 1 2291 ? 183.73100 132.62900 157.42900 1.000 36.67257 2254 SER A N 1
ATOM 26364 C CA . SER A 1 2291 ? 184.86300 132.84200 156.53600 1.000 36.67257 2254 SER A CA 1
ATOM 26365 C C . SER A 1 2291 ? 185.16700 134.32200 156.36700 1.000 36.67257 2254 SER A C 1
ATOM 26366 O O . SER A 1 2291 ? 186.33700 134.72400 156.34000 1.000 36.67257 2254 SER A O 1
ATOM 26374 N N . ARG A 1 2292 ? 184.13100 135.15400 156.26800 1.000 39.86907 2255 ARG A N 1
ATOM 26375 C CA . ARG A 1 2292 ? 184.35600 136.59100 156.19600 1.000 39.86907 2255 ARG A CA 1
ATOM 26376 C C . ARG A 1 2292 ? 185.03000 137.10100 157.46100 1.000 39.86907 2255 ARG A C 1
ATOM 26377 O O . ARG A 1 2292 ? 186.05700 137.78600 157.40100 1.000 39.86907 2255 ARG A O 1
ATOM 26398 N N . ILE A 1 2293 ? 184.46500 136.77100 158.62200 1.000 41.84997 2256 ILE A N 1
ATOM 26399 C CA . ILE A 1 2293 ? 184.99500 137.27400 159.88200 1.000 41.84997 2256 ILE A CA 1
ATOM 26400 C C . ILE A 1 2293 ? 186.42800 136.81900 160.12200 1.000 41.84997 2256 ILE A C 1
ATOM 26401 O O . ILE A 1 2293 ? 187.23300 137.56400 160.69500 1.000 41.84997 2256 ILE A O 1
ATOM 26417 N N . VAL A 1 2294 ? 186.77800 135.60500 159.69900 1.000 39.58101 2257 VAL A N 1
ATOM 26418 C CA . VAL A 1 2294 ? 188.16900 135.16500 159.78000 1.000 39.58101 2257 VAL A CA 1
ATOM 26419 C C . VAL A 1 2294 ? 189.05100 135.95100 158.81600 1.000 39.58101 2257 VAL A C 1
ATOM 26420 O O . VAL A 1 2294 ? 189.99900 136.62800 159.22900 1.000 39.58101 2257 VAL A O 1
ATOM 26433 N N . ASN A 1 2295 ? 188.75700 135.86900 157.51800 1.000 39.33399 2258 ASN A N 1
ATOM 26434 C CA . ASN A 1 2295 ? 189.72200 136.30800 156.51700 1.000 39.33399 2258 ASN A CA 1
ATOM 26435 C C . ASN A 1 2295 ? 189.67600 137.80200 156.23200 1.000 39.33399 2258 ASN A C 1
ATOM 26436 O O . ASN A 1 2295 ? 190.54100 138.29700 155.50400 1.000 39.33399 2258 ASN A O 1
ATOM 26447 N N . GLN A 1 2296 ? 188.70200 138.52700 156.76800 1.000 47.44969 2259 GLN A N 1
ATOM 26448 C CA . GLN A 1 2296 ? 188.70500 139.98100 156.65800 1.000 47.44969 2259 GLN A CA 1
ATOM 26449 C C . GLN A 1 2296 ? 189.86800 140.57400 157.44600 1.000 47.44969 2259 GLN A C 1
ATOM 26450 O O . GLN A 1 2296 ? 190.12400 140.18100 158.58500 1.000 47.44969 2259 GLN A O 1
ATOM 26464 N N . ASN A 1 2548 ? 149.14900 143.90900 180.99500 1.000 40.98788 2512 ASN A N 1
ATOM 26465 C CA . ASN A 1 2548 ? 150.36300 143.35600 181.58300 1.000 40.98788 2512 ASN A CA 1
ATOM 26466 C C . ASN A 1 2548 ? 150.75100 144.11700 182.84200 1.000 40.98788 2512 ASN A C 1
ATOM 26467 O O . ASN A 1 2548 ? 150.75100 145.34700 182.85400 1.000 40.98788 2512 ASN A O 1
ATOM 26477 N N . ILE A 1 2549 ? 151.04900 143.37500 183.90400 1.000 35.59944 2513 ILE A N 1
ATOM 26478 C CA . ILE A 1 2549 ? 151.50700 143.94900 185.16800 1.000 35.59944 2513 ILE A CA 1
ATOM 26479 C C . ILE A 1 2549 ? 150.61000 145.10800 185.59500 1.000 35.59944 2513 ILE A C 1
ATOM 26480 O O . ILE A 1 2549 ? 151.09000 146.22500 185.83200 1.000 35.59944 2513 ILE A O 1
ATOM 26496 N N . PRO A 1 2550 ? 149.31000 144.87600 185.75800 1.000 33.00650 2514 PRO A N 1
ATOM 26497 C CA . PRO A 1 2550 ? 148.40100 145.98300 186.06900 1.000 33.00650 2514 PRO A CA 1
ATOM 26498 C C . PRO A 1 2550 ? 148.76700 146.66200 187.38000 1.000 33.00650 2514 PRO A C 1
ATOM 26499 O O . PRO A 1 2550 ? 149.06700 146.00900 188.37900 1.000 33.00650 2514 PRO A O 1
ATOM 26510 N N . THR A 1 2551 ? 148.73900 147.99500 187.36300 1.000 32.89717 2515 THR A N 1
ATOM 26511 C CA . THR A 1 2551 ? 149.14400 148.76200 188.53700 1.000 32.89717 2515 THR A CA 1
ATOM 26512 C C . THR A 1 2551 ? 148.23700 148.46300 189.72100 1.000 32.89717 2515 THR A C 1
ATOM 26513 O O . THR A 1 2551 ? 148.71000 148.34600 190.85700 1.000 32.89717 2515 THR A O 1
ATOM 26524 N N . THR A 1 2552 ? 146.93500 148.35000 189.48200 1.000 31.09504 2516 THR A N 1
ATOM 26525 C CA . THR A 1 2552 ? 145.96300 148.11000 190.53400 1.000 31.09504 2516 THR A CA 1
ATOM 26526 C C . THR A 1 2552 ? 145.14500 146.88300 190.16700 1.000 31.09504 2516 THR A C 1
ATOM 26527 O O . THR A 1 2552 ? 144.84700 146.65400 188.99200 1.000 31.09504 2516 THR A O 1
ATOM 26538 N N . HIS A 1 2553 ? 144.79000 146.09700 191.17500 1.000 30.06232 2517 HIS A N 1
ATOM 26539 C CA . HIS A 1 2553 ? 143.95800 144.93100 190.93500 1.000 30.06232 2517 HIS A CA 1
ATOM 26540 C C . HIS A 1 2553 ? 142.60700 145.38000 190.38100 1.000 30.06232 2517 HIS A C 1
ATOM 26541 O O . HIS A 1 2553 ? 142.09800 146.43500 190.77700 1.000 30.06232 2517 HIS A O 1
ATOM 26554 N N . PRO A 1 2554 ? 142.00000 144.62200 189.46200 1.000 29.07483 2518 PRO A N 1
ATOM 26555 C CA . PRO A 1 2554 ? 140.74500 145.10100 188.86200 1.000 29.07483 2518 PRO A CA 1
ATOM 26556 C C . PRO A 1 2554 ? 139.64900 145.35800 189.87800 1.000 29.07483 2518 PRO A C 1
ATOM 26557 O O . PRO A 1 2554 ? 138.87700 146.31300 189.72900 1.000 29.07483 2518 PRO A O 1
ATOM 26568 N N . LEU A 1 2555 ? 139.55400 144.52200 190.91000 1.000 27.31905 2519 LEU A N 1
ATOM 26569 C CA . LEU A 1 2555 ? 138.53600 144.73000 191.93200 1.000 27.31905 2519 LEU A CA 1
ATOM 26570 C C . LEU A 1 2555 ? 138.72900 146.06500 192.63500 1.000 27.31905 2519 LEU A C 1
ATOM 26571 O O . LEU A 1 2555 ? 137.76100 146.79100 192.88500 1.000 27.31905 2519 LEU A O 1
ATOM 26587 N N . MET A 1 2556 ? 139.97400 146.40500 192.96800 1.000 29.33862 2520 MET A N 1
ATOM 26588 C CA . MET A 1 2556 ? 140.22700 147.66000 193.66200 1.000 29.33862 2520 MET A CA 1
ATOM 26589 C C . MET A 1 2556 ? 139.85500 148.84700 192.78800 1.000 29.33862 2520 MET A C 1
ATOM 26590 O O . MET A 1 2556 ? 139.25200 149.81500 193.26300 1.000 29.33862 2520 MET A O 1
ATOM 26604 N N . VAL A 1 2557 ? 140.22000 148.79700 191.50800 1.000 32.65032 2521 VAL A N 1
ATOM 26605 C CA . VAL A 1 2557 ? 139.97300 149.92200 190.61900 1.000 32.65032 2521 VAL A CA 1
ATOM 26606 C C . VAL A 1 2557 ? 138.49100 149.98100 190.27900 1.000 32.65032 2521 VAL A C 1
ATOM 26607 O O . VAL A 1 2557 ? 137.86100 148.95700 189.98100 1.000 32.65032 2521 VAL A O 1
ATOM 26620 N N . ARG A 1 2558 ? 137.93700 151.18900 190.31400 1.000 35.87352 2522 ARG A N 1
ATOM 26621 C CA . ARG A 1 2558 ? 136.54000 151.47000 189.97900 1.000 35.87352 2522 ARG A CA 1
ATOM 26622 C C . ARG A 1 2558 ? 135.62100 150.26200 190.14600 1.000 35.87352 2522 ARG A C 1
ATOM 26623 O O . ARG A 1 2558 ? 134.60400 150.14100 189.46100 1.000 35.87352 2522 ARG A O 1
ATOM 26644 N N . LEU A 1 2678 ? 169.45800 138.44800 173.21200 1.000 44.96517 2641 LEU A N 1
ATOM 26645 C CA . LEU A 1 2678 ? 168.84100 139.42100 172.32000 1.000 44.96517 2641 LEU A CA 1
ATOM 26646 C C . LEU A 1 2678 ? 168.26400 140.57700 173.13200 1.000 44.96517 2641 LEU A C 1
ATOM 26647 O O . LEU A 1 2678 ? 167.85600 140.39500 174.27700 1.000 44.96517 2641 LEU A O 1
ATOM 26662 N N . SER A 1 2679 ? 168.23000 141.76800 172.53100 1.000 51.17052 2642 SER A N 1
ATOM 26663 C CA . SER A 1 2679 ? 167.72800 142.95200 173.22100 1.000 51.17052 2642 SER A CA 1
ATOM 26664 C C . SER A 1 2679 ? 166.24300 142.87100 173.54500 1.000 51.17052 2642 SER A C 1
ATOM 26665 O O . SER A 1 2679 ? 165.75700 143.68700 174.33500 1.000 51.17052 2642 SER A O 1
ATOM 26673 N N . SER A 1 2680 ? 165.51400 141.91800 172.96200 1.000 46.20510 2643 SER A N 1
ATOM 26674 C CA . SER A 1 2680 ? 164.12900 141.69800 173.36500 1.000 46.20510 2643 SER A CA 1
ATOM 26675 C C . SER A 1 2680 ? 164.04400 141.22000 174.80600 1.000 46.20510 2643 SER A C 1
ATOM 26676 O O . SER A 1 2680 ? 163.04000 141.46200 175.48500 1.000 46.20510 2643 SER A O 1
ATOM 26684 N N . ILE A 1 2681 ? 165.07800 140.54400 175.28200 1.000 38.18154 2644 ILE A N 1
ATOM 26685 C CA . ILE A 1 2681 ? 165.08900 140.03000 176.65400 1.000 38.18154 2644 ILE A CA 1
ATOM 26686 C C . ILE A 1 2681 ? 165.16800 141.19900 177.63100 1.000 38.18154 2644 ILE A C 1
ATOM 26687 O O . ILE A 1 2681 ? 166.08500 142.03100 177.52300 1.000 38.18154 2644 ILE A O 1
ATOM 26703 N N . PRO A 1 2682 ? 164.24900 141.30700 178.59100 1.000 35.75790 2645 PRO A N 1
ATOM 26704 C CA . PRO A 1 2682 ? 164.25300 142.46900 179.48300 1.000 35.75790 2645 PRO A CA 1
ATOM 26705 C C . PRO A 1 2682 ? 165.38500 142.39200 180.49300 1.000 35.75790 2645 PRO A C 1
ATOM 26706 O O . PRO A 1 2682 ? 165.66300 141.33900 181.06900 1.000 35.75790 2645 PRO A O 1
ATOM 26717 N N . THR A 1 2683 ? 166.02900 143.53300 180.71100 1.000 37.13436 2646 THR A N 1
ATOM 26718 C CA . THR A 1 2683 ? 167.14600 143.62300 181.63300 1.000 37.13436 2646 THR A CA 1
ATOM 26719 C C . THR A 1 2683 ? 166.66500 143.56700 183.08200 1.000 37.13436 2646 THR A C 1
ATOM 26720 O O . THR A 1 2683 ? 165.47700 143.69700 183.38600 1.000 37.13436 2646 THR A O 1
ATOM 26731 N N . ALA A 1 2684 ? 167.62500 143.35800 183.98400 1.000 36.51188 2647 ALA A N 1
ATOM 26732 C CA . ALA A 1 2684 ? 167.31800 143.23700 185.40400 1.000 36.51188 2647 ALA A CA 1
ATOM 26733 C C . ALA A 1 2684 ? 166.80800 144.54800 185.97600 1.000 36.51188 2647 ALA A C 1
ATOM 26734 O O . ALA A 1 2684 ? 165.85800 144.55800 186.76600 1.000 36.51188 2647 ALA A O 1
ATOM 26741 N N . LEU A 1 2685 ? 167.42900 145.66600 185.60100 1.000 42.05949 2648 LEU A N 1
ATOM 26742 C CA . LEU A 1 2685 ? 166.95400 146.95200 186.09300 1.000 42.05949 2648 LEU A CA 1
ATOM 26743 C C . LEU A 1 2685 ? 165.51700 147.20700 185.66700 1.000 42.05949 2648 LEU A C 1
ATOM 26744 O O . LEU A 1 2685 ? 164.72300 147.73300 186.45100 1.000 42.05949 2648 LEU A O 1
ATOM 26760 N N . THR A 1 2686 ? 165.15900 146.87000 184.42700 1.000 36.98717 2649 THR A N 1
ATOM 26761 C CA . THR A 1 2686 ? 163.79100 147.13300 183.98900 1.000 36.98717 2649 THR A CA 1
ATOM 26762 C C . THR A 1 2686 ? 162.81300 146.30400 184.80900 1.000 36.98717 2649 THR A C 1
ATOM 26763 O O . THR A 1 2686 ? 161.73600 146.78200 185.19600 1.000 36.98717 2649 THR A O 1
ATOM 26774 N N . ARG A 1 2687 ? 163.17700 145.04900 185.07800 1.000 35.09562 2650 ARG A N 1
ATOM 26775 C CA . ARG A 1 2687 ? 162.31100 144.17800 185.85700 1.000 35.09562 2650 ARG A CA 1
ATOM 26776 C C . ARG A 1 2687 ? 162.14300 144.73000 187.26100 1.000 35.09562 2650 ARG A C 1
ATOM 26777 O O . ARG A 1 2687 ? 161.03400 144.74100 187.80800 1.000 35.09562 2650 ARG A O 1
ATOM 26798 N N . TRP A 1 2688 ? 163.24100 145.18800 187.86300 1.000 39.34823 2651 TRP A N 1
ATOM 26799 C CA . TRP A 1 2688 ? 163.15100 145.75600 189.19800 1.000 39.34823 2651 TRP A CA 1
ATOM 26800 C C . TRP A 1 2688 ? 162.29500 147.00600 189.16800 1.000 39.34823 2651 TRP A C 1
ATOM 26801 O O . TRP A 1 2688 ? 161.57900 147.29800 190.12600 1.000 39.34823 2651 TRP A O 1
ATOM 26822 N N . THR A 1 2689 ? 162.39200 147.78000 188.09100 1.000 37.55608 2652 THR A N 1
ATOM 26823 C CA . THR A 1 2689 ? 161.60900 149.00200 187.96900 1.000 37.55608 2652 THR A CA 1
ATOM 26824 C C . THR A 1 2689 ? 160.12900 148.66400 188.00200 1.000 37.55608 2652 THR A C 1
ATOM 26825 O O . THR A 1 2689 ? 159.34600 149.28800 188.72700 1.000 37.55608 2652 THR A O 1
ATOM 26836 N N . GLU A 1 2690 ? 159.72600 147.68800 187.19000 1.000 35.76299 2653 GLU A N 1
ATOM 26837 C CA . GLU A 1 2690 ? 158.32500 147.28700 187.15400 1.000 35.76299 2653 GLU A CA 1
ATOM 26838 C C . GLU A 1 2690 ? 157.88800 146.75800 188.51500 1.000 35.76299 2653 GLU A C 1
ATOM 26839 O O . GLU A 1 2690 ? 156.78700 147.06600 188.99400 1.000 35.76299 2653 GLU A O 1
ATOM 26851 N N . GLU A 1 2691 ? 158.74200 145.95200 189.14800 1.000 33.66620 2654 GLU A N 1
ATOM 26852 C CA . GLU A 1 2691 ? 158.42200 145.39800 190.45700 1.000 33.66620 2654 GLU A CA 1
ATOM 26853 C C . GLU A 1 2691 ? 158.23100 146.52200 191.46300 1.000 33.66620 2654 GLU A C 1
ATOM 26854 O O . GLU A 1 2691 ? 157.33000 146.47400 192.30400 1.000 33.66620 2654 GLU A O 1
ATOM 26866 N N . CYS A 1 2692 ? 159.10300 147.52700 191.40500 1.000 37.50839 2655 CYS A N 1
ATOM 26867 C CA . CYS A 1 2692 ? 159.04400 148.66300 192.31200 1.000 37.50839 2655 CYS A CA 1
ATOM 26868 C C . CYS A 1 2692 ? 157.75700 149.44100 192.10400 1.000 37.50839 2655 CYS A C 1
ATOM 26869 O O . CYS A 1 2692 ? 157.10600 149.85900 193.06700 1.000 37.50839 2655 CYS A O 1
ATOM 26877 N N . LYS A 1 2693 ? 157.38100 149.64400 190.84300 1.000 36.32236 2656 LYS A N 1
ATOM 26878 C CA . LYS A 1 2693 ? 156.12900 150.32100 190.53500 1.000 36.32236 2656 LYS A CA 1
ATOM 26879 C C . LYS A 1 2693 ? 154.95500 149.58400 191.15500 1.000 36.32236 2656 LYS A C 1
ATOM 26880 O O . LYS A 1 2693 ? 154.12200 150.18200 191.84400 1.000 36.32236 2656 LYS A O 1
ATOM 26899 N N . VAL A 1 2694 ? 154.87000 148.27800 190.91700 1.000 32.48801 2657 VAL A N 1
ATOM 26900 C CA . VAL A 1 2694 ? 153.75200 147.50700 191.45100 1.000 32.48801 2657 VAL A CA 1
ATOM 26901 C C . VAL A 1 2694 ? 153.75700 147.55000 192.97500 1.000 32.48801 2657 VAL A C 1
ATOM 26902 O O . VAL A 1 2694 ? 152.79500 147.99700 193.61000 1.000 32.48801 2657 VAL A O 1
ATOM 26915 N N . LEU A 1 2695 ? 154.84900 147.08400 193.58100 1.000 33.21504 2658 LEU A N 1
ATOM 26916 C CA . LEU A 1 2695 ? 154.91800 146.96500 195.03300 1.000 33.21504 2658 LEU A CA 1
ATOM 26917 C C . LEU A 1 2695 ? 154.86600 148.31300 195.73700 1.000 33.21504 2658 LEU A C 1
ATOM 26918 O O . LEU A 1 2695 ? 154.15900 148.46900 196.73800 1.000 33.21504 2658 LEU A O 1
ATOM 26934 N N . ASP A 1 2696 ? 155.61700 149.29700 195.23900 1.000 40.32579 2659 ASP A N 1
ATOM 26935 C CA . ASP A 1 2696 ? 155.73500 150.57900 195.93000 1.000 40.32579 2659 ASP A CA 1
ATOM 26936 C C . ASP A 1 2696 ? 155.88100 151.70400 194.90300 1.000 40.32579 2659 ASP A C 1
ATOM 26937 O O . ASP A 1 2696 ? 156.98100 152.15800 194.58100 1.000 40.32579 2659 ASP A O 1
ATOM 26946 N N . ALA A 1 2697 ? 154.74300 152.16500 194.38800 1.000 46.96821 2660 ALA A N 1
ATOM 26947 C CA . ALA A 1 2697 ? 154.76300 153.10800 193.27800 1.000 46.96821 2660 ALA A CA 1
ATOM 26948 C C . ALA A 1 2697 ? 155.43700 154.42300 193.66000 1.000 46.96821 2660 ALA A C 1
ATOM 26949 O O . ALA A 1 2697 ? 156.32200 154.90300 192.94200 1.000 46.96821 2660 ALA A O 1
ATOM 26956 N N . GLU A 1 2698 ? 155.04800 155.01900 194.79200 1.000 60.77782 2661 GLU A N 1
ATOM 26957 C CA . GLU A 1 2698 ? 155.53200 156.35100 195.13700 1.000 60.77782 2661 GLU A CA 1
ATOM 26958 C C . GLU A 1 2698 ? 156.49300 156.38900 196.32000 1.000 60.77782 2661 GLU A C 1
ATOM 26959 O O . GLU A 1 2698 ? 157.07600 157.44500 196.58300 1.000 60.77782 2661 GLU A O 1
ATOM 26971 N N . SER A 1 2699 ? 156.70400 155.27700 197.01300 1.000 49.49676 2662 SER A N 1
ATOM 26972 C CA . SER A 1 2699 ? 157.58200 155.24000 198.17600 1.000 49.49676 2662 SER A CA 1
ATOM 26973 C C . SER A 1 2699 ? 159.02900 154.95900 197.79300 1.000 49.49676 2662 SER A C 1
ATOM 26974 O O . SER A 1 2699 ? 159.90100 154.95500 198.66700 1.000 49.49676 2662 SER A O 1
ATOM 26982 N N . MET A 1 2700 ? 159.29300 154.72700 196.50600 1.000 53.38298 2663 MET A N 1
ATOM 26983 C CA . MET A 1 2700 ? 160.65500 154.49700 196.03700 1.000 53.38298 2663 MET A CA 1
ATOM 26984 C C . MET A 1 2700 ? 161.54200 155.69600 196.32000 1.000 53.38298 2663 MET A C 1
ATOM 26985 O O . MET A 1 2700 ? 162.69300 155.53800 196.73500 1.000 53.38298 2663 MET A O 1
ATOM 26999 N N . HIS A 1 2701 ? 161.03100 156.89900 196.08800 1.000 61.45765 2664 HIS A N 1
ATOM 27000 C CA . HIS A 1 2701 ? 161.83300 158.10200 196.27100 1.000 61.45765 2664 HIS A CA 1
ATOM 27001 C C . HIS A 1 2701 ? 162.27300 158.25800 197.72300 1.000 61.45765 2664 HIS A C 1
ATOM 27002 O O . HIS A 1 2701 ? 163.40700 158.67000 197.99200 1.000 61.45765 2664 HIS A O 1
ATOM 27015 N N . ASP A 1 2702 ? 161.39600 157.93500 198.67400 1.000 57.09058 2665 ASP A N 1
ATOM 27016 C CA . ASP A 1 2702 ? 161.78600 158.01500 200.07800 1.000 57.09058 2665 ASP A CA 1
ATOM 27017 C C . ASP A 1 2702 ? 162.99100 157.12200 200.36200 1.000 57.09058 2665 ASP A C 1
ATOM 27018 O O . ASP A 1 2702 ? 163.91100 157.51600 201.10200 1.000 57.09058 2665 ASP A O 1
ATOM 27027 N N . CYS A 1 2703 ? 163.08700 155.98300 199.67600 1.000 56.72365 2666 CYS A N 1
ATOM 27028 C CA . CYS A 1 2703 ? 164.23700 155.13000 199.92000 1.000 56.72365 2666 CYS A CA 1
ATOM 27029 C C . CYS A 1 2703 ? 165.42700 155.68800 199.17000 1.000 56.72365 2666 CYS A C 1
ATOM 27030 O O . CYS A 1 2703 ? 166.55400 155.63800 199.67100 1.000 56.72365 2666 CYS A O 1
ATOM 27038 N N . VAL A 1 2704 ? 165.21500 156.09700 197.91800 1.000 59.91501 2667 VAL A N 1
ATOM 27039 C CA . VAL A 1 2704 ? 166.30600 156.65200 197.13300 1.000 59.91501 2667 VAL A CA 1
ATOM 27040 C C . VAL A 1 2704 ? 166.98200 157.71900 197.96600 1.000 59.91501 2667 VAL A C 1
ATOM 27041 O O . VAL A 1 2704 ? 168.20600 157.85800 197.95400 1.000 59.91501 2667 VAL A O 1
ATOM 27054 N N . SER A 1 2705 ? 166.19400 158.40100 198.79900 1.000 62.81164 2668 SER A N 1
ATOM 27055 C CA . SER A 1 2705 ? 166.68900 159.47900 199.64100 1.000 62.81164 2668 SER A CA 1
ATOM 27056 C C . SER A 1 2705 ? 167.46900 158.96400 200.84000 1.000 62.81164 2668 SER A C 1
ATOM 27057 O O . SER A 1 2705 ? 168.56500 159.46500 201.13100 1.000 62.81164 2668 SER A O 1
ATOM 27065 N N . VAL A 1 2706 ? 166.94400 157.96500 201.55400 1.000 60.15731 2669 VAL A N 1
ATOM 27066 C CA . VAL A 1 2706 ? 167.73000 157.48500 202.69200 1.000 60.15731 2669 VAL A CA 1
ATOM 27067 C C . VAL A 1 2706 ? 169.05200 156.91400 202.19200 1.000 60.15731 2669 VAL A C 1
ATOM 27068 O O . VAL A 1 2706 ? 170.12900 157.19900 202.74600 1.000 60.15731 2669 VAL A O 1
ATOM 27081 N N . VAL A 1 2707 ? 168.99600 156.12300 201.12100 1.000 59.20293 2670 VAL A N 1
ATOM 27082 C CA . VAL A 1 2707 ? 170.20600 155.49800 200.60400 1.000 59.20293 2670 VAL A CA 1
ATOM 27083 C C . VAL A 1 2707 ? 171.15200 156.57500 200.10800 1.000 59.20293 2670 VAL A C 1
ATOM 27084 O O . VAL A 1 2707 ? 172.37400 156.45700 200.23400 1.000 59.20293 2670 VAL A O 1
ATOM 27097 N N . LYS A 1 2708 ? 170.59900 157.63200 199.51000 1.000 67.14401 2671 LYS A N 1
ATOM 27098 C CA . LYS A 1 2708 ? 171.42100 158.69000 198.95000 1.000 67.14401 2671 LYS A CA 1
ATOM 27099 C C . LYS A 1 2708 ? 172.20100 159.37000 200.05700 1.000 67.14401 2671 LYS A C 1
ATOM 27100 O O . LYS A 1 2708 ? 173.40800 159.59400 199.93800 1.000 67.14401 2671 LYS A O 1
ATOM 27119 N N . VAL A 1 2709 ? 171.52300 159.68700 201.15900 1.000 67.06046 2672 VAL A N 1
ATOM 27120 C CA . VAL A 1 2709 ? 172.21300 160.30200 202.28700 1.000 67.06046 2672 VAL A CA 1
ATOM 27121 C C . VAL A 1 2709 ? 173.33500 159.39000 202.75600 1.000 67.06046 2672 VAL A C 1
ATOM 27122 O O . VAL A 1 2709 ? 174.49200 159.81400 202.91600 1.000 67.06046 2672 VAL A O 1
ATOM 27135 N N . SER A 1 2710 ? 173.00900 158.11300 202.96900 1.000 64.89065 2673 SER A N 1
ATOM 27136 C CA . SER A 1 2710 ? 173.99900 157.19500 203.52100 1.000 64.89065 2673 SER A CA 1
ATOM 27137 C C . SER A 1 2710 ? 175.21400 157.11200 202.60600 1.000 64.89065 2673 SER A C 1
ATOM 27138 O O . SER A 1 2710 ? 176.36100 157.19200 203.06000 1.000 64.89065 2673 SER A O 1
ATOM 27146 N N . ILE A 1 2711 ? 174.97100 156.94200 201.30600 1.000 65.52769 2674 ILE A N 1
ATOM 27147 C CA . ILE A 1 2711 ? 176.05100 156.75500 200.34800 1.000 65.52769 2674 ILE A CA 1
ATOM 27148 C C . ILE A 1 2711 ? 176.90600 158.01000 200.23900 1.000 65.52769 2674 ILE A C 1
ATOM 27149 O O . ILE A 1 2711 ? 178.14100 157.93100 200.21600 1.000 65.52769 2674 ILE A O 1
ATOM 27165 N N . VAL A 1 2712 ? 176.27100 159.18000 200.13400 1.000 69.96914 2675 VAL A N 1
ATOM 27166 C CA . VAL A 1 2712 ? 177.03200 160.40700 199.92500 1.000 69.96914 2675 VAL A CA 1
ATOM 27167 C C . VAL A 1 2712 ? 177.89700 160.71700 201.13400 1.000 69.96914 2675 VAL A C 1
ATOM 27168 O O . VAL A 1 2712 ? 179.04600 161.16100 200.98600 1.000 69.96914 2675 VAL A O 1
ATOM 27181 N N . ASN A 1 2713 ? 177.40800 160.41400 202.34700 1.000 71.46029 2676 ASN A N 1
ATOM 27182 C CA . ASN A 1 2713 ? 178.24400 160.70700 203.50700 1.000 71.46029 2676 ASN A CA 1
ATOM 27183 C C . ASN A 1 2713 ? 179.51800 159.87100 203.51000 1.000 71.46029 2676 ASN A C 1
ATOM 27184 O O . ASN A 1 2713 ? 180.35300 160.00800 204.40900 1.000 71.46029 2676 ASN A O 1
ATOM 27195 N N . HIS A 1 2714 ? 179.67600 159.00800 202.51300 1.000 73.79274 2677 HIS A N 1
ATOM 27196 C CA . HIS A 1 2714 ? 180.79500 158.08600 202.42400 1.000 73.79274 2677 HIS A CA 1
ATOM 27197 C C . HIS A 1 2714 ? 181.64100 158.40400 201.21000 1.000 73.79274 2677 HIS A C 1
ATOM 27198 O O . HIS A 1 2714 ? 182.87200 158.45500 201.29000 1.000 73.79274 2677 HIS A O 1
ATOM 27211 N N . LEU A 1 2715 ? 180.96100 158.63400 200.08600 1.000 76.03359 2678 LEU A N 1
ATOM 27212 C CA . LEU A 1 2715 ? 181.64500 158.94000 198.84000 1.000 76.03359 2678 LEU A CA 1
ATOM 27213 C C . LEU A 1 2715 ? 182.27800 160.32100 198.86900 1.000 76.03359 2678 LEU A C 1
ATOM 27214 O O . LEU A 1 2715 ? 183.33200 160.51700 198.26300 1.000 76.03359 2678 LEU A O 1
ATOM 27230 N N . GLU A 1 2716 ? 181.67800 161.28800 199.57000 1.000 85.66521 2679 GLU A N 1
ATOM 27231 C CA . GLU A 1 2716 ? 182.33200 162.58900 199.68000 1.000 85.66521 2679 GLU A CA 1
ATOM 27232 C C . GLU A 1 2716 ? 183.56100 162.50100 200.57400 1.000 85.66521 2679 GLU A C 1
ATOM 27233 O O . GLU A 1 2716 ? 184.58700 163.13900 200.30600 1.000 85.66521 2679 GLU A O 1
ATOM 27245 N N . PHE A 1 2717 ? 183.49000 161.66700 201.60800 1.000 85.15395 2680 PHE A N 1
ATOM 27246 C CA . PHE A 1 2717 ? 184.65000 161.41200 202.45100 1.000 85.15395 2680 PHE A CA 1
ATOM 27247 C C . PHE A 1 2717 ? 185.77700 160.77600 201.64800 1.000 85.15395 2680 PHE A C 1
ATOM 27248 O O . PHE A 1 2717 ? 186.93900 161.18900 201.74700 1.000 85.15395 2680 PHE A O 1
ATOM 27265 N N . LEU A 1 2718 ? 185.44700 159.77600 200.83000 1.000 86.27664 2681 LEU A N 1
ATOM 27266 C CA . LEU A 1 2718 ? 186.47000 159.16000 199.99200 1.000 86.27664 2681 LEU A CA 1
ATOM 27267 C C . LEU A 1 2718 ? 186.96800 160.11200 198.91200 1.000 86.27664 2681 LEU A C 1
ATOM 27268 O O . LEU A 1 2718 ? 188.14900 160.06500 198.55200 1.000 86.27664 2681 LEU A O 1
ATOM 27284 N N . ARG A 1 2719 ? 186.11200 161.00900 198.41800 1.000 93.44425 2682 ARG A N 1
ATOM 27285 C CA . ARG A 1 2719 ? 186.57500 161.99400 197.45000 1.000 93.44425 2682 ARG A CA 1
ATOM 27286 C C . ARG A 1 2719 ? 187.57500 162.94000 198.09100 1.000 93.44425 2682 ARG A C 1
ATOM 27287 O O . ARG A 1 2719 ? 188.58800 163.29500 197.47800 1.000 93.44425 2682 ARG A O 1
ATOM 27308 N N . ASP A 1 2720 ? 187.35400 163.28500 199.36000 1.000 97.81334 2683 ASP A N 1
ATOM 27309 C CA . ASP A 1 2720 ? 188.23400 164.24500 200.00500 1.000 97.81334 2683 ASP A CA 1
ATOM 27310 C C . ASP A 1 2720 ? 189.52700 163.57200 200.42800 1.000 97.81334 2683 ASP A C 1
ATOM 27311 O O . ASP A 1 2720 ? 190.59600 164.19100 200.37700 1.000 97.81334 2683 ASP A O 1
ATOM 27320 N N . GLU A 1 2721 ? 189.46200 162.27600 200.72900 1.000 101.55947 2684 GLU A N 1
ATOM 27321 C CA . GLU A 1 2721 ? 190.67100 161.54300 201.06800 1.000 101.55947 2684 GLU A CA 1
ATOM 27322 C C . GLU A 1 2721 ? 191.52600 161.32400 199.82800 1.000 101.55947 2684 GLU A C 1
ATOM 27323 O O . GLU A 1 2721 ? 192.75100 161.49700 199.87200 1.000 101.55947 2684 GLU A O 1
ATOM 27335 N N . GLU A 1 2722 ? 190.90100 160.96000 198.70700 1.000 105.07896 2685 GLU A N 1
ATOM 27336 C CA . GLU A 1 2722 ? 191.65100 160.82300 197.46500 1.000 105.07896 2685 GLU A CA 1
ATOM 27337 C C . GLU A 1 2722 ? 192.24100 162.16100 197.03800 1.000 105.07896 2685 GLU A C 1
ATOM 27338 O O . GLU A 1 2722 ? 193.37100 162.21600 196.54200 1.000 105.07896 2685 GLU A O 1
ATOM 27350 N N . LEU A 1 2723 ? 191.47900 163.24700 197.18400 1.000 107.59703 2686 LEU A N 1
ATOM 27351 C CA . LEU A 1 2723 ? 191.99100 164.56000 196.80900 1.000 107.59703 2686 LEU A CA 1
ATOM 27352 C C . LEU A 1 2723 ? 193.19400 164.94800 197.66200 1.000 107.59703 2686 LEU A C 1
ATOM 27353 O O . LEU A 1 2723 ? 194.18400 165.48800 197.14800 1.000 107.59703 2686 LEU A O 1
ATOM 27369 N N . GLU A 1 2724 ? 193.12100 164.69600 198.97200 1.000 111.55305 2687 GLU A N 1
ATOM 27370 C CA . GLU A 1 2724 ? 194.28200 164.90800 199.83000 1.000 111.55305 2687 GLU A CA 1
ATOM 27371 C C . GLU A 1 2724 ? 195.46700 164.06400 199.38500 1.000 111.55305 2687 GLU A C 1
ATOM 27372 O O . GLU A 1 2724 ? 196.60200 164.54600 199.36300 1.000 111.55305 2687 GLU A O 1
ATOM 27384 N N . GLU A 1 2725 ? 195.23300 162.79100 199.06600 1.000 112.94068 2688 GLU A N 1
ATOM 27385 C CA . GLU A 1 2725 ? 196.31600 161.94100 198.58000 1.000 112.94068 2688 GLU A CA 1
ATOM 27386 C C . GLU A 1 2725 ? 196.94800 162.50900 197.31400 1.000 112.94068 2688 GLU A C 1
ATOM 27387 O O . GLU A 1 2725 ? 198.17400 162.48700 197.15700 1.000 112.94068 2688 GLU A O 1
ATOM 27399 N N . ARG A 1 2726 ? 196.12400 163.01700 196.39700 1.000 112.50730 2689 ARG A N 1
ATOM 27400 C CA . ARG A 1 2726 ? 196.64200 163.57800 195.15200 1.000 112.50730 2689 ARG A CA 1
ATOM 27401 C C . ARG A 1 2726 ? 197.46900 164.83200 195.40400 1.000 112.50730 2689 ARG A C 1
ATOM 27402 O O . ARG A 1 2726 ? 198.56600 164.98500 194.84900 1.000 112.50730 2689 ARG A O 1
ATOM 27423 N N . ARG A 1 2727 ? 196.97100 165.73100 196.25400 1.000 112.43948 2690 ARG A N 1
ATOM 27424 C CA . ARG A 1 2727 ? 197.75000 166.91000 196.61900 1.000 112.43948 2690 ARG A CA 1
ATOM 27425 C C . ARG A 1 2727 ? 199.04700 166.53000 197.32000 1.000 112.43948 2690 ARG A C 1
ATOM 27426 O O . ARG A 1 2727 ? 200.09300 167.13900 197.07400 1.000 112.43948 2690 ARG A O 1
ATOM 27447 N N . GLU A 1 2728 ? 199.00100 165.53300 198.20300 1.000 115.86023 2691 GLU A N 1
ATOM 27448 C CA . GLU A 1 2728 ? 200.21200 165.08400 198.87900 1.000 115.86023 2691 GLU A CA 1
ATOM 27449 C C . GLU A 1 2728 ? 201.23400 164.55000 197.88400 1.000 115.86023 2691 GLU A C 1
ATOM 27450 O O . GLU A 1 2728 ? 202.42100 164.88500 197.96000 1.000 115.86023 2691 GLU A O 1
ATOM 27462 N N . LYS A 1 2729 ? 200.80100 163.69300 196.95900 1.000 116.79249 2692 LYS A N 1
ATOM 27463 C CA . LYS A 1 2729 ? 201.73600 163.14200 195.98400 1.000 116.79249 2692 LYS A CA 1
ATOM 27464 C C . LYS A 1 2729 ? 202.31600 164.23900 195.09800 1.000 116.79249 2692 LYS A C 1
ATOM 27465 O O . LYS A 1 2729 ? 203.49900 164.20100 194.74300 1.000 116.79249 2692 LYS A O 1
ATOM 27484 N N . ARG A 1 2730 ? 201.49500 165.22600 194.73200 1.000 114.10817 2693 ARG A N 1
ATOM 27485 C CA . ARG A 1 2730 ? 202.00200 166.38300 194.00000 1.000 114.10817 2693 ARG A CA 1
ATOM 27486 C C . ARG A 1 2730 ? 203.05600 167.13500 194.80800 1.000 114.10817 2693 ARG A C 1
ATOM 27487 O O . ARG A 1 2730 ? 204.11100 167.50900 194.28300 1.000 114.10817 2693 ARG A O 1
ATOM 27508 N N . ARG A 1 2731 ? 202.78400 167.36100 196.09500 1.000 114.07191 2694 ARG A N 1
ATOM 27509 C CA . ARG A 1 2731 ? 203.72800 168.07100 196.95200 1.000 114.07191 2694 ARG A CA 1
ATOM 27510 C C . ARG A 1 2731 ? 205.04400 167.31500 197.08400 1.000 114.07191 2694 ARG A C 1
ATOM 27511 O O . ARG A 1 2731 ? 206.12200 167.91700 197.02800 1.000 114.07191 2694 ARG A O 1
ATOM 27532 N N . LYS A 1 2732 ? 204.97900 165.99500 197.26000 1.000 115.60814 2695 LYS A N 1
ATOM 27533 C CA . LYS A 1 2732 ? 206.20100 165.21000 197.38600 1.000 115.60814 2695 LYS A CA 1
ATOM 27534 C C . LYS A 1 2732 ? 206.98800 165.18800 196.08400 1.000 115.60814 2695 LYS A C 1
ATOM 27535 O O . LYS A 1 2732 ? 208.21600 165.04800 196.10800 1.000 115.60814 2695 LYS A O 1
ATOM 27554 N N . GLN A 1 2733 ? 206.31100 165.32400 194.95000 1.000 111.70127 2696 GLN A N 1
ATOM 27555 C CA . GLN A 1 2733 ? 206.99500 165.46900 193.67300 1.000 111.70127 2696 GLN A CA 1
ATOM 27556 C C . GLN A 1 2733 ? 207.66900 166.83400 193.58400 1.000 111.70127 2696 GLN A C 1
ATOM 27557 O O . GLN A 1 2733 ? 207.52400 167.67000 194.47700 1.000 111.70127 2696 GLN A O 1
ATOM 27571 N N . LEU A 1 3216 ? 194.83800 128.41700 157.21500 1.000 41.06490 3179 LEU A N 1
ATOM 27572 C CA . LEU A 1 3216 ? 194.14900 127.34000 156.51600 1.000 41.06490 3179 LEU A CA 1
ATOM 27573 C C . LEU A 1 3216 ? 192.81400 127.04000 157.17500 1.000 41.06490 3179 LEU A C 1
ATOM 27574 O O . LEU A 1 3216 ? 192.69200 126.08700 157.94200 1.000 41.06490 3179 LEU A O 1
ATOM 27589 N N . LEU A 1 3217 ? 191.81000 127.86000 156.87000 1.000 38.44339 3180 LEU A N 1
ATOM 27590 C CA . LEU A 1 3217 ? 190.50100 127.67300 157.48300 1.000 38.44339 3180 LEU A CA 1
ATOM 27591 C C . LEU A 1 3217 ? 189.88000 126.34500 157.06600 1.000 38.44339 3180 LEU A C 1
ATOM 27592 O O . LEU A 1 3217 ? 189.31100 125.63100 157.89900 1.000 38.44339 3180 LEU A O 1
ATOM 27608 N N . LEU A 1 3218 ? 189.97500 125.99700 155.78400 1.000 36.31946 3181 LEU A N 1
ATOM 27609 C CA . LEU A 1 3218 ? 189.40700 124.76600 155.25000 1.000 36.31946 3181 LEU A CA 1
ATOM 27610 C C . LEU A 1 3218 ? 190.42800 123.96200 154.46700 1.000 36.31946 3181 LEU A C 1
ATOM 27611 O O . LEU A 1 3218 ? 191.24600 124.51500 153.72700 1.000 36.31946 3181 LEU A O 1
ATOM 27627 N N . ASP A 1 3219 ? 190.36700 122.64900 154.65100 1.000 40.13631 3182 ASP A N 1
ATOM 27628 C CA . ASP A 1 3219 ? 191.26400 121.71400 154.00300 1.000 40.13631 3182 ASP A CA 1
ATOM 27629 C C . ASP A 1 3219 ? 190.74200 121.40600 152.60100 1.000 40.13631 3182 ASP A C 1
ATOM 27630 O O . ASP A 1 3219 ? 189.66800 121.85500 152.19300 1.000 40.13631 3182 ASP A O 1
ATOM 27639 N N . HIS A 1 3220 ? 191.51900 120.63200 151.84600 1.000 39.16133 3183 HIS A N 1
ATOM 27640 C CA . HIS A 1 3220 ? 191.15700 120.33900 150.46400 1.000 39.16133 3183 HIS A CA 1
ATOM 27641 C C . HIS A 1 3220 ? 189.82200 119.60500 150.37400 1.000 39.16133 3183 HIS A C 1
ATOM 27642 O O . HIS A 1 3220 ? 189.04300 119.83600 149.44500 1.000 39.16133 3183 HIS A O 1
ATOM 27655 N N . GLU A 1 3221 ? 189.54500 118.71000 151.32200 1.000 37.71736 3184 GLU A N 1
ATOM 27656 C CA . GLU A 1 3221 ? 188.34100 117.88400 151.25700 1.000 37.71736 3184 GLU A CA 1
ATOM 27657 C C . GLU A 1 3221 ? 187.07000 118.71900 151.37200 1.000 37.71736 3184 GLU A C 1
ATOM 27658 O O . GLU A 1 3221 ? 186.11800 118.53800 150.59800 1.000 37.71736 3184 GLU A O 1
ATOM 27670 N N . ALA A 1 3222 ? 187.04100 119.65600 152.31200 1.000 35.22581 3185 ALA A N 1
ATOM 27671 C CA . ALA A 1 3222 ? 185.86200 120.49700 152.47100 1.000 35.22581 3185 ALA A CA 1
ATOM 27672 C C . ALA A 1 3222 ? 185.65200 121.38200 151.24900 1.000 35.22581 3185 ALA A C 1
ATOM 27673 O O . ALA A 1 3222 ? 184.51700 121.55100 150.77200 1.000 35.22581 3185 ALA A O 1
ATOM 27680 N N . LEU A 1 3223 ? 186.73600 121.93700 150.71300 1.000 34.82421 3186 LEU A N 1
ATOM 27681 C CA . LEU A 1 3223 ? 186.61600 122.73700 149.50600 1.000 34.82421 3186 LEU A CA 1
ATOM 27682 C C . LEU A 1 3223 ? 186.09900 121.88200 148.35900 1.000 34.82421 3186 LEU A C 1
ATOM 27683 O O . LEU A 1 3223 ? 185.32100 122.35200 147.52300 1.000 34.82421 3186 LEU A O 1
ATOM 27699 N N . SER A 1 3224 ? 186.52600 120.62000 148.30100 1.000 35.19499 3187 SER A N 1
ATOM 27700 C CA . SER A 1 3224 ? 186.04700 119.72800 147.25400 1.000 35.19499 3187 SER A CA 1
ATOM 27701 C C . SER A 1 3224 ? 184.54600 119.52500 147.36500 1.000 35.19499 3187 SER A C 1
ATOM 27702 O O . SER A 1 3224 ? 183.83600 119.53600 146.35600 1.000 35.19499 3187 SER A O 1
ATOM 27710 N N . CYS A 1 3225 ? 184.04200 119.33600 148.58600 1.000 34.92330 3188 CYS A N 1
ATOM 27711 C CA . CYS A 1 3225 ? 182.59400 119.22100 148.75700 1.000 34.92330 3188 CYS A CA 1
ATOM 27712 C C . CYS A 1 3225 ? 181.87900 120.48900 148.29900 1.000 34.92330 3188 CYS A C 1
ATOM 27713 O O . CYS A 1 3225 ? 180.80900 120.42500 147.67100 1.000 34.92330 3188 CYS A O 1
ATOM 27721 N N . LEU A 1 3226 ? 182.45900 121.65500 148.58000 1.000 33.39482 3189 LEU A N 1
ATOM 27722 C CA . LEU A 1 3226 ? 181.83800 122.88300 148.08800 1.000 33.39482 3189 LEU A CA 1
ATOM 27723 C C . LEU A 1 3226 ? 181.81800 122.91700 146.56300 1.000 33.39482 3189 LEU A C 1
ATOM 27724 O O . LEU A 1 3226 ? 180.82500 123.33400 145.95100 1.000 33.39482 3189 LEU A O 1
ATOM 27740 N N . LEU A 1 3227 ? 182.90000 122.47400 145.92400 1.000 31.34782 3190 LEU A N 1
ATOM 27741 C CA . LEU A 1 3227 ? 182.89300 122.42900 144.46800 1.000 31.34782 3190 LEU A CA 1
ATOM 27742 C C . LEU A 1 3227 ? 181.86800 121.42600 143.95500 1.000 31.34782 3190 LEU A C 1
ATOM 27743 O O . LEU A 1 3227 ? 181.26200 121.63800 142.89900 1.000 31.34782 3190 LEU A O 1
ATOM 27759 N N . VAL A 1 3228 ? 181.61500 120.35800 144.70700 1.000 34.53840 3191 VAL A N 1
ATOM 27760 C CA . VAL A 1 3228 ? 180.58800 119.41800 144.27900 1.000 34.53840 3191 VAL A CA 1
ATOM 27761 C C . VAL A 1 3228 ? 179.23600 120.10300 144.30700 1.000 34.53840 3191 VAL A C 1
ATOM 27762 O O . VAL A 1 3228 ? 178.38000 119.85500 143.45100 1.000 34.53840 3191 VAL A O 1
ATOM 27775 N N . LEU A 1 3229 ? 179.01200 120.96600 145.29700 1.000 33.50303 3192 LEU A N 1
ATOM 27776 C CA . LEU A 1 3229 ? 177.76800 121.73000 145.28200 1.000 33.50303 3192 LEU A CA 1
ATOM 27777 C C . LEU A 1 3229 ? 177.73800 122.63000 144.05800 1.000 33.50303 3192 LEU A C 1
ATOM 27778 O O . LEU A 1 3229 ? 176.69000 122.82100 143.43200 1.000 33.50303 3192 LEU A O 1
ATOM 27794 N N . LEU A 1 3230 ? 178.89500 123.18900 143.70800 1.000 34.45234 3193 LEU A N 1
ATOM 27795 C CA . LEU A 1 3230 ? 179.01800 123.97000 142.48100 1.000 34.45234 3193 LEU A CA 1
ATOM 27796 C C . LEU A 1 3230 ? 178.57700 123.16400 141.26300 1.000 34.45234 3193 LEU A C 1
ATOM 27797 O O . LEU A 1 3230 ? 178.05700 123.73200 140.29700 1.000 34.45234 3193 LEU A O 1
ATOM 27813 N N . PHE A 1 3231 ? 178.78400 121.84600 141.28800 1.000 36.69597 3194 PHE A N 1
ATOM 27814 C CA . PHE A 1 3231 ? 178.47700 121.00500 140.13000 1.000 36.69597 3194 PHE A CA 1
ATOM 27815 C C . PHE A 1 3231 ? 176.98300 120.75100 139.98600 1.000 36.69597 3194 PHE A C 1
ATOM 27816 O O . PHE A 1 3231 ? 176.42400 120.88800 138.89400 1.000 36.69597 3194 PHE A O 1
ATOM 27833 N N . VAL A 1 3232 ? 176.32400 120.37200 141.08100 1.000 39.95284 3195 VAL A N 1
ATOM 27834 C CA . VAL A 1 3232 ? 174.93000 119.95900 141.01400 1.000 39.95284 3195 VAL A CA 1
ATOM 27835 C C . VAL A 1 3232 ? 174.04500 121.07600 140.48500 1.000 39.95284 3195 VAL A C 1
ATOM 27836 O O . VAL A 1 3232 ? 174.26600 122.26400 140.75300 1.000 39.95284 3195 VAL A O 1
ATOM 27849 N N . ASP A 1 3233 ? 173.02900 120.68400 139.71700 1.000 45.41382 3196 ASP A N 1
ATOM 27850 C CA . ASP A 1 3233 ? 172.08200 121.61200 139.10300 1.000 45.41382 3196 ASP A CA 1
ATOM 27851 C C . ASP A 1 3233 ? 170.87200 121.71900 140.02100 1.000 45.41382 3196 ASP A C 1
ATOM 27852 O O . ASP A 1 3233 ? 169.97900 120.87000 139.99100 1.000 45.41382 3196 ASP A O 1
ATOM 27861 N N . GLU A 1 3234 ? 170.83800 122.76300 140.84400 1.000 43.44202 3197 GLU A N 1
ATOM 27862 C CA . GLU A 1 3234 ? 169.68900 123.04200 141.69400 1.000 43.44202 3197 GLU A CA 1
ATOM 27863 C C . GLU A 1 3234 ? 169.31400 124.50300 141.49200 1.000 43.44202 3197 GLU A C 1
ATOM 27864 O O . GLU A 1 3234 ? 170.14500 125.39400 141.76000 1.000 43.44202 3197 GLU A O 1
ATOM 27876 N N . PRO A 1 3235 ? 168.10200 124.81000 141.02100 1.000 42.80907 3198 PRO A N 1
ATOM 27877 C CA . PRO A 1 3235 ? 167.73700 126.22900 140.90000 1.000 42.80907 3198 PRO A CA 1
ATOM 27878 C C . PRO A 1 3235 ? 167.62600 126.91400 142.24700 1.000 42.80907 3198 PRO A C 1
ATOM 27879 O O . PRO A 1 3235 ? 168.06300 128.06200 142.39500 1.000 42.80907 3198 PRO A O 1
ATOM 27890 N N . LYS A 1 3236 ? 167.04500 126.23800 143.23800 1.000 42.51817 3199 LYS A N 1
ATOM 27891 C CA . LYS A 1 3236 ? 166.83200 126.82600 144.55300 1.000 42.51817 3199 LYS A CA 1
ATOM 27892 C C . LYS A 1 3236 ? 168.13400 127.11400 145.28500 1.000 42.51817 3199 LYS A C 1
ATOM 27893 O O . LYS A 1 3236 ? 168.10000 127.74100 146.34900 1.000 42.51817 3199 LYS A O 1
ATOM 27912 N N . LEU A 1 3237 ? 169.27000 126.68800 144.74300 1.000 37.61153 3200 LEU A N 1
ATOM 27913 C CA . LEU A 1 3237 ? 170.54900 126.85300 145.41400 1.000 37.61153 3200 LEU A CA 1
ATOM 27914 C C . LEU A 1 3237 ? 171.09900 128.25200 145.18400 1.000 37.61153 3200 LEU A C 1
ATOM 27915 O O . LEU A 1 3237 ? 171.14400 128.73700 144.05000 1.000 37.61153 3200 LEU A O 1
ATOM 27931 N N . ASN A 1 3238 ? 171.52300 128.89200 146.26800 1.000 34.48755 3201 ASN A N 1
ATOM 27932 C CA . ASN A 1 3238 ? 172.06000 130.24900 146.23300 1.000 34.48755 3201 ASN A CA 1
ATOM 27933 C C . ASN A 1 3238 ? 173.49100 130.19800 145.72000 1.000 34.48755 3201 ASN A C 1
ATOM 27934 O O . ASN A 1 3238 ? 174.45200 130.11300 146.48500 1.000 34.48755 3201 ASN A O 1
ATOM 27945 N N . THR A 1 3239 ? 173.63000 130.24600 144.39600 1.000 34.50705 3202 THR A N 1
ATOM 27946 C CA . THR A 1 3239 ? 174.95800 130.27800 143.79700 1.000 34.50705 3202 THR A CA 1
ATOM 27947 C C . THR A 1 3239 ? 175.73100 131.49500 144.28000 1.000 34.50705 3202 THR A C 1
ATOM 27948 O O . THR A 1 3239 ? 176.94900 131.43300 144.46600 1.000 34.50705 3202 THR A O 1
ATOM 27959 N N . SER A 1 3240 ? 175.03800 132.61700 144.46400 1.000 34.12639 3203 SER A N 1
ATOM 27960 C CA . SER A 1 3240 ? 175.69000 133.85500 144.87800 1.000 34.12639 3203 SER A CA 1
ATOM 27961 C C . SER A 1 3240 ? 176.33700 133.70000 146.24900 1.000 34.12639 3203 SER A C 1
ATOM 27962 O O . SER A 1 3240 ? 177.48300 134.11800 146.46600 1.000 34.12639 3203 SER A O 1
ATOM 27970 N N . ARG A 1 3241 ? 175.61700 133.08300 147.18700 1.000 34.60567 3204 ARG A N 1
ATOM 27971 C CA . ARG A 1 3241 ? 176.18700 132.83300 148.50400 1.000 34.60567 3204 ARG A CA 1
ATOM 27972 C C . ARG A 1 3241 ? 177.38700 131.90500 148.40700 1.000 34.60567 3204 ARG A C 1
ATOM 27973 O O . ARG A 1 3241 ? 178.40500 132.12800 149.07100 1.000 34.60567 3204 ARG A O 1
ATOM 27994 N N . LEU A 1 3242 ? 177.29600 130.86200 147.58200 1.000 31.82359 3205 LEU A N 1
ATOM 27995 C CA . LEU A 1 3242 ? 178.42900 129.95600 147.45400 1.000 31.82359 3205 LEU A CA 1
ATOM 27996 C C . LEU A 1 3242 ? 179.63100 130.70500 146.90000 1.000 31.82359 3205 LEU A C 1
ATOM 27997 O O . LEU A 1 3242 ? 180.77000 130.47700 147.32200 1.000 31.82359 3205 LEU A O 1
ATOM 28013 N N . HIS A 1 3243 ? 179.38900 131.59600 145.93800 1.000 33.66882 3206 HIS A N 1
ATOM 28014 C CA . HIS A 1 3243 ? 180.47300 132.33700 145.31000 1.000 33.66882 3206 HIS A CA 1
ATOM 28015 C C . HIS A 1 3243 ? 181.15100 133.23200 146.33400 1.000 33.66882 3206 HIS A C 1
ATOM 28016 O O . HIS A 1 3243 ? 182.38100 133.34600 146.36200 1.000 33.66882 3206 HIS A O 1
ATOM 28029 N N . ARG A 1 3244 ? 180.35000 133.88400 147.18100 1.000 34.80810 3207 ARG A N 1
ATOM 28030 C CA . ARG A 1 3244 ? 180.91300 134.71200 148.24300 1.000 34.80810 3207 ARG A CA 1
ATOM 28031 C C . ARG A 1 3244 ? 181.72500 133.87500 149.22400 1.000 34.80810 3207 ARG A C 1
ATOM 28032 O O . ARG A 1 3244 ? 182.80500 134.29400 149.66100 1.000 34.80810 3207 ARG A O 1
ATOM 28053 N N . VAL A 1 3245 ? 181.22600 132.69300 149.58700 1.000 33.26152 3208 VAL A N 1
ATOM 28054 C CA . VAL A 1 3245 ? 181.99300 131.83200 150.48300 1.000 33.26152 3208 VAL A CA 1
ATOM 28055 C C . VAL A 1 3245 ? 183.33200 131.50400 149.84700 1.000 33.26152 3208 VAL A C 1
ATOM 28056 O O . VAL A 1 3245 ? 184.38500 131.56000 150.49500 1.000 33.26152 3208 VAL A O 1
ATOM 28069 N N . LEU A 1 3246 ? 183.31000 131.14900 148.56500 1.000 32.55566 3209 LEU A N 1
ATOM 28070 C CA . LEU A 1 3246 ? 184.53900 130.74200 147.90400 1.000 32.55566 3209 LEU A CA 1
ATOM 28071 C C . LEU A 1 3246 ? 185.50900 131.91000 147.80800 1.000 32.55566 3209 LEU A C 1
ATOM 28072 O O . LEU A 1 3246 ? 186.71800 131.72700 147.95100 1.000 32.55566 3209 LEU A O 1
ATOM 28088 N N . ARG A 1 3247 ? 184.99900 133.11900 147.57100 1.000 34.18892 3210 ARG A N 1
ATOM 28089 C CA . ARG A 1 3247 ? 185.87200 134.28700 147.51500 1.000 34.18892 3210 ARG A CA 1
ATOM 28090 C C . ARG A 1 3247 ? 186.52100 134.54000 148.87000 1.000 34.18892 3210 ARG A C 1
ATOM 28091 O O . ARG A 1 3247 ? 187.74100 134.75900 148.96500 1.000 34.18892 3210 ARG A O 1
ATOM 28112 N N . ASN A 1 3248 ? 185.72200 134.46800 149.93800 1.000 34.95227 3211 ASN A N 1
ATOM 28113 C CA . ASN A 1 3248 ? 186.25800 134.71900 151.26600 1.000 34.95227 3211 ASN A CA 1
ATOM 28114 C C . ASN A 1 3248 ? 187.27600 133.65900 151.63900 1.000 34.95227 3211 ASN A C 1
ATOM 28115 O O . ASN A 1 3248 ? 188.21300 133.93300 152.39600 1.000 34.95227 3211 ASN A O 1
ATOM 28126 N N . LEU A 1 3249 ? 187.11200 132.45200 151.11100 1.000 34.23423 3212 LEU A N 1
ATOM 28127 C CA . LEU A 1 3249 ? 188.08700 131.40400 151.35800 1.000 34.23423 3212 LEU A CA 1
ATOM 28128 C C . LEU A 1 3249 ? 189.33700 131.65000 150.52400 1.000 34.23423 3212 LEU A C 1
ATOM 28129 O O . LEU A 1 3249 ? 190.45600 131.37800 150.97200 1.000 34.23423 3212 LEU A O 1
ATOM 28145 N N . CYS A 1 3250 ? 189.15000 132.16500 149.31000 1.000 34.00318 3213 CYS A N 1
ATOM 28146 C CA . CYS A 1 3250 ? 190.21900 132.45400 148.36800 1.000 34.00318 3213 CYS A CA 1
ATOM 28147 C C . CYS A 1 3250 ? 190.94600 133.75500 148.66900 1.000 34.00318 3213 CYS A C 1
ATOM 28148 O O . CYS A 1 3250 ? 191.79700 134.16300 147.87200 1.000 34.00318 3213 CYS A O 1
ATOM 28156 N N . TYR A 1 3251 ? 190.64400 134.41500 149.78900 1.000 35.01561 3214 TYR A N 1
ATOM 28157 C CA . TYR A 1 3251 ? 191.53500 135.48600 150.23300 1.000 35.01561 3214 TYR A CA 1
ATOM 28158 C C . TYR A 1 3251 ? 192.85600 134.90700 150.72000 1.000 35.01561 3214 TYR A C 1
ATOM 28159 O O . TYR A 1 3251 ? 193.89200 135.57700 150.65600 1.000 35.01561 3214 TYR A O 1
ATOM 28177 N N . HIS A 1 3252 ? 192.83000 133.67400 151.21400 1.000 35.53411 3215 HIS A N 1
ATOM 28178 C CA . HIS A 1 3252 ? 194.05200 132.94400 151.51700 1.000 35.53411 3215 HIS A CA 1
ATOM 28179 C C . HIS A 1 3252 ? 194.69400 132.51300 150.20200 1.000 35.53411 3215 HIS A C 1
ATOM 28180 O O . HIS A 1 3252 ? 194.02500 131.96600 149.32000 1.000 35.53411 3215 HIS A O 1
ATOM 28193 N N . ALA A 1 3253 ? 196.00000 132.75400 150.08100 1.000 35.03023 3216 ALA A N 1
ATOM 28194 C CA . ALA A 1 3253 ? 196.73200 132.42800 148.85900 1.000 35.03023 3216 ALA A CA 1
ATOM 28195 C C . ALA A 1 3253 ? 196.74600 130.93200 148.56600 1.000 35.03023 3216 ALA A C 1
ATOM 28196 O O . ALA A 1 3253 ? 196.49200 130.52000 147.43100 1.000 35.03023 3216 ALA A O 1
ATOM 28203 N N . GLN A 1 3254 ? 197.06000 130.09900 149.55300 1.000 36.42459 3217 GLN A N 1
ATOM 28204 C CA . GLN A 1 3254 ? 197.10600 128.66400 149.28600 1.000 36.42459 3217 GLN A CA 1
ATOM 28205 C C . GLN A 1 3254 ? 195.72900 128.15500 148.87500 1.000 36.42459 3217 GLN A C 1
ATOM 28206 O O . GLN A 1 3254 ? 195.59000 127.40700 147.89200 1.000 36.42459 3217 GLN A O 1
ATOM 28220 N N . THR A 1 3255 ? 194.69200 128.59000 149.59100 1.000 34.15461 3218 THR A N 1
ATOM 28221 C CA . THR A 1 3255 ? 193.33300 128.22200 149.22500 1.000 34.15461 3218 THR A CA 1
ATOM 28222 C C . THR A 1 3255 ? 192.98600 128.79600 147.85900 1.000 34.15461 3218 THR A C 1
ATOM 28223 O O . THR A 1 3255 ? 192.31100 128.13900 147.05700 1.000 34.15461 3218 THR A O 1
ATOM 28234 N N . ARG A 1 3256 ? 193.43700 130.02000 147.57000 1.000 34.61346 3219 ARG A N 1
ATOM 28235 C CA . ARG A 1 3256 ? 193.09400 130.61700 146.28600 1.000 34.61346 3219 ARG A CA 1
ATOM 28236 C C . ARG A 1 3256 ? 193.66200 129.75200 145.18100 1.000 34.61346 3219 ARG A C 1
ATOM 28237 O O . ARG A 1 3256 ? 192.98500 129.45600 144.18800 1.000 34.61346 3219 ARG A O 1
ATOM 28258 N N . HIS A 1 3257 ? 194.91400 129.33200 145.35100 1.000 34.41841 3220 HIS A N 1
ATOM 28259 C CA . HIS A 1 3257 ? 195.59200 128.57300 144.31700 1.000 34.41841 3220 HIS A CA 1
ATOM 28260 C C . HIS A 1 3257 ? 194.84700 127.27400 144.08700 1.000 34.41841 3220 HIS A C 1
ATOM 28261 O O . HIS A 1 3257 ? 194.52700 126.91300 142.94700 1.000 34.41841 3220 HIS A O 1
ATOM 28274 N N . TRP A 1 3258 ? 194.52600 126.57200 145.17700 1.000 34.77190 3221 TRP A N 1
ATOM 28275 C CA . TRP A 1 3258 ? 193.88400 125.27300 145.02800 1.000 34.77190 3221 TRP A CA 1
ATOM 28276 C C . TRP A 1 3258 ? 192.54300 125.42800 144.33300 1.000 34.77190 3221 TRP A C 1
ATOM 28277 O O . TRP A 1 3258 ? 192.22400 124.68300 143.40100 1.000 34.77190 3221 TRP A O 1
ATOM 28298 N N . VAL A 1 3259 ? 191.74100 126.39600 144.77600 1.000 32.82027 3222 VAL A N 1
ATOM 28299 C CA . VAL A 1 3259 ? 190.39300 126.54300 144.23900 1.000 32.82027 3222 VAL A CA 1
ATOM 28300 C C . VAL A 1 3259 ? 190.47300 126.86100 142.75500 1.000 32.82027 3222 VAL A C 1
ATOM 28301 O O . VAL A 1 3259 ? 189.81700 126.22100 141.92700 1.000 32.82027 3222 VAL A O 1
ATOM 28314 N N . ILE A 1 3260 ? 191.21400 127.91500 142.41000 1.000 32.51989 3223 ILE A N 1
ATOM 28315 C CA . ILE A 1 3260 ? 191.28100 128.35000 141.02000 1.000 32.51989 3223 ILE A CA 1
ATOM 28316 C C . ILE A 1 3260 ? 191.75900 127.20300 140.13900 1.000 32.51989 3223 ILE A C 1
ATOM 28317 O O . ILE A 1 3260 ? 191.18200 126.92600 139.07900 1.000 32.51989 3223 ILE A O 1
ATOM 28333 N N . ARG A 1 3261 ? 192.83500 126.53000 140.55400 1.000 33.47399 3224 ARG A N 1
ATOM 28334 C CA . ARG A 1 3261 ? 193.38200 125.45200 139.74200 1.000 33.47399 3224 ARG A CA 1
ATOM 28335 C C . ARG A 1 3261 ? 192.36900 124.32800 139.57700 1.000 33.47399 3224 ARG A C 1
ATOM 28336 O O . ARG A 1 3261 ? 192.22000 123.77200 138.48300 1.000 33.47399 3224 ARG A O 1
ATOM 28357 N N . SER A 1 3262 ? 191.67100 123.96800 140.65400 1.000 33.11563 3225 SER A N 1
ATOM 28358 C CA . SER A 1 3262 ? 190.69200 122.89300 140.56900 1.000 33.11563 3225 SER A CA 1
ATOM 28359 C C . SER A 1 3262 ? 189.56400 123.27200 139.62600 1.000 33.11563 3225 SER A C 1
ATOM 28360 O O . SER A 1 3262 ? 189.08500 122.44000 138.85100 1.000 33.11563 3225 SER A O 1
ATOM 28368 N N . LEU A 1 3263 ? 189.11300 124.52300 139.69300 1.000 32.43811 3226 LEU A N 1
ATOM 28369 C CA . LEU A 1 3263 ? 188.05100 124.97200 138.80400 1.000 32.43811 3226 LEU A CA 1
ATOM 28370 C C . LEU A 1 3263 ? 188.49600 124.89800 137.35000 1.000 32.43811 3226 LEU A C 1
ATOM 28371 O O . LEU A 1 3263 ? 187.73400 124.46400 136.47800 1.000 32.43811 3226 LEU A O 1
ATOM 28387 N N . LEU A 1 3264 ? 189.72700 125.32600 137.06600 1.000 34.33175 3227 LEU A N 1
ATOM 28388 C CA . LEU A 1 3264 ? 190.22500 125.24400 135.69800 1.000 34.33175 3227 LEU A CA 1
ATOM 28389 C C . LEU A 1 3264 ? 190.31700 123.79300 135.24200 1.000 34.33175 3227 LEU A C 1
ATOM 28390 O O . LEU A 1 3264 ? 190.02900 123.47700 134.08200 1.000 34.33175 3227 LEU A O 1
ATOM 28406 N N . SER A 1 3265 ? 190.73600 122.89700 136.13700 1.000 32.54630 3228 SER A N 1
ATOM 28407 C CA . SER A 1 3265 ? 190.79900 121.48000 135.79000 1.000 32.54630 3228 SER A CA 1
ATOM 28408 C C . SER A 1 3265 ? 189.40800 120.94500 135.48500 1.000 32.54630 3228 SER A C 1
ATOM 28409 O O . SER A 1 3265 ? 189.23300 120.12300 134.58000 1.000 32.54630 3228 SER A O 1
ATOM 28417 N N . ILE A 1 3266 ? 188.41100 121.38700 136.25000 1.000 34.47069 3229 ILE A N 1
ATOM 28418 C CA . ILE A 1 3266 ? 187.03400 120.97800 135.99800 1.000 34.47069 3229 ILE A CA 1
ATOM 28419 C C . ILE A 1 3266 ? 186.59500 121.46200 134.63200 1.000 34.47069 3229 ILE A C 1
ATOM 28420 O O . ILE A 1 3266 ? 185.91800 120.74500 133.88400 1.000 34.47069 3229 ILE A O 1
ATOM 28436 N N . LEU A 1 3267 ? 186.96800 122.69000 134.28700 1.000 36.32841 3230 LEU A N 1
ATOM 28437 C CA . LEU A 1 3267 ? 186.64700 123.20400 132.96500 1.000 36.32841 3230 LEU A CA 1
ATOM 28438 C C . LEU A 1 3267 ? 187.25400 122.30400 131.90100 1.000 36.32841 3230 LEU A C 1
ATOM 28439 O O . LEU A 1 3267 ? 186.56300 121.84700 130.98400 1.000 36.32841 3230 LEU A O 1
ATOM 28455 N N . GLN A 1 3268 ? 188.55200 122.03000 132.01800 1.000 38.04774 3231 GLN A N 1
ATOM 28456 C CA . GLN A 1 3268 ? 189.23000 121.22300 131.01300 1.000 38.04774 3231 GLN A CA 1
ATOM 28457 C C . GLN A 1 3268 ? 188.57200 119.85600 130.87800 1.000 38.04774 3231 GLN A C 1
ATOM 28458 O O . GLN A 1 3268 ? 188.26300 119.40800 129.76900 1.000 38.04774 3231 GLN A O 1
ATOM 28472 N N . ARG A 1 3269 ? 188.34500 119.17600 132.00300 1.000 39.28434 3232 ARG A N 1
ATOM 28473 C CA . ARG A 1 3269 ? 187.78300 117.83200 131.93800 1.000 39.28434 3232 ARG A CA 1
ATOM 28474 C C . ARG A 1 3269 ? 186.37100 117.85000 131.38000 1.000 39.28434 3232 ARG A C 1
ATOM 28475 O O . ARG A 1 3269 ? 185.94700 116.89000 130.72900 1.000 39.28434 3232 ARG A O 1
ATOM 28496 N N . SER A 1 3270 ? 185.62700 118.92800 131.62700 1.000 39.10001 3233 SER A N 1
ATOM 28497 C CA . SER A 1 3270 ? 184.27400 119.01900 131.09800 1.000 39.10001 3233 SER A CA 1
ATOM 28498 C C . SER A 1 3270 ? 184.29900 118.99900 129.57800 1.000 39.10001 3233 SER A C 1
ATOM 28499 O O . SER A 1 3270 ? 183.49900 118.30400 128.94000 1.000 39.10001 3233 SER A O 1
ATOM 28507 N N . SER A 1 3271 ? 185.21400 119.75500 128.98600 1.000 42.06695 3234 SER A N 1
ATOM 28508 C CA . SER A 1 3271 ? 185.43200 119.73700 127.55100 1.000 42.06695 3234 SER A CA 1
ATOM 28509 C C . SER A 1 3271 ? 186.03900 118.41100 127.10300 1.000 42.06695 3234 SER A C 1
ATOM 28510 O O . SER A 1 3271 ? 185.35800 117.57300 126.51300 1.000 42.06695 3234 SER A O 1
ATOM 28518 N N . SER A 1 3321 ? 176.52300 105.30200 146.31900 1.000 40.86001 3284 SER A N 1
ATOM 28519 C CA . SER A 1 3321 ? 177.28500 106.28600 145.56100 1.000 40.86001 3284 SER A CA 1
ATOM 28520 C C . SER A 1 3321 ? 176.77000 107.69000 145.83600 1.000 40.86001 3284 SER A C 1
ATOM 28521 O O . SER A 1 3321 ? 175.64600 108.03300 145.47500 1.000 40.86001 3284 SER A O 1
ATOM 28528 N N . TRP A 1 3322 ? 177.60500 108.49900 146.48800 1.000 39.54507 3285 TRP A N 1
ATOM 28529 C CA . TRP A 1 3322 ? 177.21900 109.87000 146.79600 1.000 39.54507 3285 TRP A CA 1
ATOM 28530 C C . TRP A 1 3322 ? 177.23500 110.72800 145.54000 1.000 39.54507 3285 TRP A C 1
ATOM 28531 O O . TRP A 1 3322 ? 176.38200 111.60400 145.36400 1.000 39.54507 3285 TRP A O 1
ATOM 28552 N N . LEU A 1 3323 ? 178.19700 110.48100 144.65100 1.000 40.24281 3286 LEU A N 1
ATOM 28553 C CA . LEU A 1 3323 ? 178.27600 111.16600 143.36400 1.000 40.24281 3286 LEU A CA 1
ATOM 28554 C C . LEU A 1 3323 ? 177.36500 110.48400 142.34500 1.000 40.24281 3286 LEU A C 1
ATOM 28555 O O . LEU A 1 3323 ? 177.79700 109.78900 141.42400 1.000 40.24281 3286 LEU A O 1
ATOM 28571 N N . SER A 1 3324 ? 176.06900 110.69900 142.53700 1.000 43.94791 3287 SER A N 1
ATOM 28572 C CA . SER A 1 3324 ? 175.02600 110.19900 141.65000 1.000 43.94791 3287 SER A CA 1
ATOM 28573 C C . SER A 1 3324 ? 174.09100 111.36300 141.33500 1.000 43.94791 3287 SER A C 1
ATOM 28574 O O . SER A 1 3324 ? 172.88700 111.32200 141.58300 1.000 43.94791 3287 SER A O 1
ATOM 28582 N N . VAL A 1 3325 ? 174.67200 112.42300 140.78200 1.000 44.13722 3288 VAL A N 1
ATOM 28583 C CA . VAL A 1 3325 ? 173.93600 113.67300 140.54900 1.000 44.13722 3288 VAL A CA 1
ATOM 28584 C C . VAL A 1 3325 ? 173.35400 113.58000 139.14400 1.000 44.13722 3288 VAL A C 1
ATOM 28585 O O . VAL A 1 3325 ? 173.90700 114.07800 138.16100 1.000 44.13722 3288 VAL A O 1
ATOM 28598 N N . SER A 1 3326 ? 172.20800 112.92200 139.04600 1.000 53.01325 3289 SER A N 1
ATOM 28599 C CA . SER A 1 3326 ? 171.54500 112.79700 137.76000 1.000 53.01325 3289 SER A CA 1
ATOM 28600 C C . SER A 1 3326 ? 170.96900 114.14500 137.35100 1.000 53.01325 3289 SER A C 1
ATOM 28601 O O . SER A 1 3326 ? 170.37100 114.85600 138.16400 1.000 53.01325 3289 SER A O 1
ATOM 28609 N N . MET A 1 3327 ? 171.15300 114.49700 136.08400 1.000 52.08786 3290 MET A N 1
ATOM 28610 C CA . MET A 1 3327 ? 170.61900 115.72700 135.52300 1.000 52.08786 3290 MET A CA 1
ATOM 28611 C C . MET A 1 3327 ? 169.75200 115.42300 134.31300 1.000 52.08786 3290 MET A C 1
ATOM 28612 O O . MET A 1 3327 ? 170.09400 114.56700 133.49100 1.000 52.08786 3290 MET A O 1
ATOM 28626 N N . ASP A 1 3328 ? 168.62700 116.13100 134.20900 1.000 61.06466 3291 ASP A N 1
ATOM 28627 C CA . ASP A 1 3328 ? 167.69700 115.94000 133.09800 1.000 61.06466 3291 ASP A CA 1
ATOM 28628 C C . ASP A 1 3328 ? 168.20700 116.77400 131.92300 1.000 61.06466 3291 ASP A C 1
ATOM 28629 O O . ASP A 1 3328 ? 167.62000 117.77700 131.51300 1.000 61.06466 3291 ASP A O 1
ATOM 28638 N N . ALA A 1 3329 ? 169.34300 116.33400 131.38200 1.000 58.95874 3292 ALA A N 1
ATOM 28639 C CA . ALA A 1 3329 ? 169.99100 117.07600 130.30800 1.000 58.95874 3292 ALA A CA 1
ATOM 28640 C C . ALA A 1 3329 ? 169.20200 116.97700 129.01300 1.000 58.95874 3292 ALA A C 1
ATOM 28641 O O . ALA A 1 3329 ? 169.05600 117.96900 128.29000 1.000 58.95874 3292 ALA A O 1
ATOM 28648 N N . ALA A 1 3330 ? 168.69000 115.79300 128.70600 1.000 60.00217 3293 ALA A N 1
ATOM 28649 C CA . ALA A 1 3330 ? 168.04600 115.51400 127.43600 1.000 60.00217 3293 ALA A CA 1
ATOM 28650 C C . ALA A 1 3330 ? 166.62200 115.03500 127.66800 1.000 60.00217 3293 ALA A C 1
ATOM 28651 O O . ALA A 1 3330 ? 166.22100 114.69300 128.78300 1.000 60.00217 3293 ALA A O 1
ATOM 28658 N N . LEU A 1 3331 ? 165.85600 115.03000 126.58100 1.000 54.24407 3294 LEU A N 1
ATOM 28659 C CA . LEU A 1 3331 ? 164.44700 114.66700 126.65600 1.000 54.24407 3294 LEU A CA 1
ATOM 28660 C C . LEU A 1 3331 ? 164.24800 113.23900 127.14300 1.000 54.24407 3294 LEU A C 1
ATOM 28661 O O . LEU A 1 3331 ? 163.41000 112.98100 128.01400 1.000 54.24407 3294 LEU A O 1
ATOM 28677 N N . GLY A 1 3332 ? 165.00700 112.29700 126.59700 1.000 63.19864 3295 GLY A N 1
ATOM 28678 C CA . GLY A 1 3332 ? 164.75400 110.90100 126.89000 1.000 63.19864 3295 GLY A CA 1
ATOM 28679 C C . GLY A 1 3332 ? 165.59700 110.28800 127.98600 1.000 63.19864 3295 GLY A C 1
ATOM 28680 O O . GLY A 1 3332 ? 165.19600 109.28300 128.58000 1.000 63.19864 3295 GLY A O 1
ATOM 28684 N N . CYS A 1 3333 ? 166.75800 110.86800 128.27000 1.000 64.45844 3296 CYS A N 1
ATOM 28685 C CA . CYS A 1 3333 ? 167.71100 110.26600 129.18800 1.000 64.45844 3296 CYS A CA 1
ATOM 28686 C C . CYS A 1 3333 ? 168.10500 111.25100 130.27500 1.000 64.45844 3296 CYS A C 1
ATOM 28687 O O . CYS A 1 3333 ? 168.28700 112.44300 130.01100 1.000 64.45844 3296 CYS A O 1
ATOM 28695 N N . ARG A 1 3334 ? 168.23300 110.74200 131.49700 1.000 63.72746 3297 ARG A N 1
ATOM 28696 C CA . ARG A 1 3334 ? 168.75000 111.50700 132.62100 1.000 63.72746 3297 ARG A CA 1
ATOM 28697 C C . ARG A 1 3334 ? 170.21700 111.12800 132.76400 1.000 63.72746 3297 ARG A C 1
ATOM 28698 O O . ARG A 1 3334 ? 170.53800 109.95500 132.98000 1.000 63.72746 3297 ARG A O 1
ATOM 28719 N N . THR A 1 3335 ? 171.10100 112.11100 132.64300 1.000 55.86199 3298 THR A N 1
ATOM 28720 C CA . THR A 1 3335 ? 172.53500 111.86300 132.59900 1.000 55.86199 3298 THR A CA 1
ATOM 28721 C C . THR A 1 3335 ? 173.21100 112.14600 133.93100 1.000 55.86199 3298 THR A C 1
ATOM 28722 O O . THR A 1 3335 ? 173.03500 113.22300 134.50800 1.000 55.86199 3298 THR A O 1
ATOM 28733 N N . ASN A 1 3336 ? 173.98400 111.17500 134.40900 1.000 48.56562 3299 ASN A N 1
ATOM 28734 C CA . ASN A 1 3336 ? 174.79800 111.38700 135.59300 1.000 48.56562 3299 ASN A CA 1
ATOM 28735 C C . ASN A 1 3336 ? 175.91600 112.36100 135.25100 1.000 48.56562 3299 ASN A C 1
ATOM 28736 O O . ASN A 1 3336 ? 176.60800 112.19800 134.24300 1.000 48.56562 3299 ASN A O 1
ATOM 28747 N N . ILE A 1 3337 ? 176.09700 113.37700 136.09300 1.000 44.35487 3300 ILE A N 1
ATOM 28748 C CA . ILE A 1 3337 ? 177.13100 114.36500 135.83400 1.000 44.35487 3300 ILE A CA 1
ATOM 28749 C C . ILE A 1 3337 ? 178.53000 113.77800 135.96300 1.000 44.35487 3300 ILE A C 1
ATOM 28750 O O . ILE A 1 3337 ? 179.47300 114.31100 135.36900 1.000 44.35487 3300 ILE A O 1
ATOM 28766 N N . PHE A 1 3338 ? 178.69600 112.69600 136.72000 1.000 41.38211 3301 PHE A N 1
ATOM 28767 C CA . PHE A 1 3338 ? 180.00200 112.09900 136.97600 1.000 41.38211 3301 PHE A CA 1
ATOM 28768 C C . PHE A 1 3338 ? 180.01600 110.65400 136.50100 1.000 41.38211 3301 PHE A C 1
ATOM 28769 O O . PHE A 1 3338 ? 179.26900 109.81900 137.02200 1.000 41.38211 3301 PHE A O 1
ATOM 28786 N N . GLN A 1 3339 ? 180.85700 110.36500 135.50900 1.000 46.11121 3302 GLN A N 1
ATOM 28787 C CA . GLN A 1 3339 ? 181.16600 109.00100 135.09300 1.000 46.11121 3302 GLN A CA 1
ATOM 28788 C C . GLN A 1 3339 ? 182.46500 108.57800 135.76900 1.000 46.11121 3302 GLN A C 1
ATOM 28789 O O . GLN A 1 3339 ? 183.54300 109.06000 135.40700 1.000 46.11121 3302 GLN A O 1
ATOM 28803 N N . ILE A 1 3340 ? 182.36700 107.68700 136.75100 1.000 43.60398 3303 ILE A N 1
ATOM 28804 C CA . ILE A 1 3340 ? 183.52300 107.21300 137.50400 1.000 43.60398 3303 ILE A CA 1
ATOM 28805 C C . ILE A 1 3340 ? 183.79000 105.76600 137.11700 1.000 43.60398 3303 ILE A C 1
ATOM 28806 O O . ILE A 1 3340 ? 182.89600 104.91400 137.21000 1.000 43.60398 3303 ILE A O 1
ATOM 28822 N N . GLN A 1 3341 ? 185.01200 105.49400 136.67400 1.000 49.95992 3304 GLN A N 1
ATOM 28823 C CA . GLN A 1 3341 ? 185.40800 104.15100 136.27000 1.000 49.95992 3304 GLN A CA 1
ATOM 28824 C C . GLN A 1 3341 ? 186.74400 103.78200 136.90600 1.000 49.95992 3304 GLN A C 1
ATOM 28825 O O . GLN A 1 3341 ? 187.51200 104.65700 137.30500 1.000 49.95992 3304 GLN A O 1
ATOM 28839 N N . THR A 1 3358 ? 190.52600 109.92500 136.30700 1.000 47.72761 3321 THR A N 1
ATOM 28840 C CA . THR A 1 3358 ? 189.68800 108.78700 135.95000 1.000 47.72761 3321 THR A CA 1
ATOM 28841 C C . THR A 1 3358 ? 188.20800 109.07400 136.20100 1.000 47.72761 3321 THR A C 1
ATOM 28842 O O . THR A 1 3358 ? 187.35600 108.20500 136.01800 1.000 47.72761 3321 THR A O 1
ATOM 28852 N N . VAL A 1 3359 ? 187.91800 110.29800 136.62700 1.000 42.16981 3322 VAL A N 1
ATOM 28853 C CA . VAL A 1 3359 ? 186.55600 110.79200 136.78800 1.000 42.16981 3322 VAL A CA 1
ATOM 28854 C C . VAL A 1 3359 ? 186.21100 111.62500 135.56200 1.000 42.16981 3322 VAL A C 1
ATOM 28855 O O . VAL A 1 3359 ? 186.93500 112.57000 135.22500 1.000 42.16981 3322 VAL A O 1
ATOM 28868 N N . HIS A 1 3360 ? 185.11400 111.28500 134.88800 1.000 44.13139 3323 HIS A N 1
ATOM 28869 C CA . HIS A 1 3360 ? 184.71400 111.97800 133.67500 1.000 44.13139 3323 HIS A CA 1
ATOM 28870 C C . HIS A 1 3360 ? 183.33300 112.58700 133.85700 1.000 44.13139 3323 HIS A C 1
ATOM 28871 O O . HIS A 1 3360 ? 182.50100 112.07900 134.61300 1.000 44.13139 3323 HIS A O 1
ATOM 28884 N N . ILE A 1 3361 ? 183.10500 113.68400 133.14000 1.000 41.78768 3324 ILE A N 1
ATOM 28885 C CA . ILE A 1 3361 ? 181.83300 114.39500 133.13700 1.000 41.78768 3324 ILE A CA 1
ATOM 28886 C C . ILE A 1 3361 ? 181.06800 114.08700 131.85800 1.000 41.78768 3324 ILE A C 1
ATOM 28887 O O . ILE A 1 3361 ? 181.59200 114.26800 130.75200 1.000 41.78768 3324 ILE A O 1
ATOM 28903 N N . HIS A 1 3362 ? 179.83500 113.61900 132.00600 1.000 50.39316 3325 HIS A N 1
ATOM 28904 C CA . HIS A 1 3362 ? 179.05400 113.19400 130.85600 1.000 50.39316 3325 HIS A CA 1
ATOM 28905 C C . HIS A 1 3362 ? 178.80400 114.39600 129.94600 1.000 50.39316 3325 HIS A C 1
ATOM 28906 O O . HIS A 1 3362 ? 178.28600 115.41800 130.41400 1.000 50.39316 3325 HIS A O 1
ATOM 28919 N N . PRO A 1 3363 ? 179.15900 114.32700 128.65800 1.000 51.36696 3326 PRO A N 1
ATOM 28920 C CA . PRO A 1 3363 ? 179.16800 115.55400 127.84300 1.000 51.36696 3326 PRO A CA 1
ATOM 28921 C C . PRO A 1 3363 ? 177.82400 116.26000 127.75500 1.000 51.36696 3326 PRO A C 1
ATOM 28922 O O . PRO A 1 3363 ? 177.78800 117.43600 127.37500 1.000 51.36696 3326 PRO A O 1
ATOM 28933 N N . GLN A 1 3364 ? 176.71900 115.59000 128.09200 1.000 53.44613 3327 GLN A N 1
ATOM 28934 C CA . GLN A 1 3364 ? 175.43200 116.27600 128.14400 1.000 53.44613 3327 GLN A CA 1
ATOM 28935 C C . GLN A 1 3364 ? 175.36800 117.25500 129.30700 1.000 53.44613 3327 GLN A C 1
ATOM 28936 O O . GLN A 1 3364 ? 174.72500 118.30400 129.20200 1.000 53.44613 3327 GLN A O 1
ATOM 28950 N N . ALA A 1 3365 ? 176.02200 116.92400 130.41700 1.000 46.91579 3328 ALA A N 1
ATOM 28951 C CA . ALA A 1 3365 ? 176.05300 117.78500 131.59000 1.000 46.91579 3328 ALA A CA 1
ATOM 28952 C C . ALA A 1 3365 ? 177.12400 118.86000 131.50300 1.000 46.91579 3328 ALA A C 1
ATOM 28953 O O . ALA A 1 3365 ? 176.99900 119.89400 132.16600 1.000 46.91579 3328 ALA A O 1
ATOM 28960 N N . ALA A 1 3366 ? 178.17100 118.63300 130.71400 1.000 42.74572 3329 ALA A N 1
ATOM 28961 C CA . ALA A 1 3366 ? 179.29100 119.56600 130.63000 1.000 42.74572 3329 ALA A CA 1
ATOM 28962 C C . ALA A 1 3366 ? 178.87100 121.02300 130.50400 1.000 42.74572 3329 ALA A C 1
ATOM 28963 O O . ALA A 1 3366 ? 179.44400 121.86200 131.21300 1.000 42.74572 3329 ALA A O 1
ATOM 28970 N N . PRO A 1 3367 ? 177.95600 121.41000 129.61300 1.000 43.46403 3330 PRO A N 1
ATOM 28971 C CA . PRO A 1 3367 ? 177.66200 122.84400 129.46200 1.000 43.46403 3330 PRO A CA 1
ATOM 28972 C C . PRO A 1 3367 ? 177.11700 123.48700 130.72600 1.000 43.46403 3330 PRO A C 1
ATOM 28973 O O . PRO A 1 3367 ? 177.36400 124.67800 130.95800 1.000 43.46403 3330 PRO A O 1
ATOM 28984 N N . VAL A 1 3368 ? 176.58700 122.69700 131.64900 1.000 41.33859 3331 VAL A N 1
ATOM 28985 C CA . VAL A 1 3368 ? 176.05100 123.22200 132.89900 1.000 41.33859 3331 VAL A CA 1
ATOM 28986 C C . VAL A 1 3368 ? 177.15400 123.36500 133.93100 1.000 41.33859 3331 VAL A C 1
ATOM 28987 O O . VAL A 1 3368 ? 177.23000 124.37500 134.64000 1.000 41.33859 3331 VAL A O 1
ATOM 29000 N N . VAL A 1 3369 ? 178.02100 122.36300 134.01800 1.000 37.71002 3332 VAL A N 1
ATOM 29001 C CA . VAL A 1 3369 ? 179.15300 122.46600 134.92200 1.000 37.71002 3332 VAL A CA 1
ATOM 29002 C C . VAL A 1 3369 ? 180.02000 123.63000 134.48100 1.000 37.71002 3332 VAL A C 1
ATOM 29003 O O . VAL A 1 3369 ? 180.52800 124.39800 135.30500 1.000 37.71002 3332 VAL A O 1
ATOM 29016 N N . CYS A 1 3370 ? 180.20000 123.77600 133.16900 1.000 39.28346 3333 CYS A N 1
ATOM 29017 C CA . CYS A 1 3370 ? 180.95100 124.90200 132.63500 1.000 39.28346 3333 CYS A CA 1
ATOM 29018 C C . CYS A 1 3370 ? 180.28200 126.21700 133.00300 1.000 39.28346 3333 CYS A C 1
ATOM 29019 O O . CYS A 1 3370 ? 180.95800 127.16900 133.40000 1.000 39.28346 3333 CYS A O 1
ATOM 29027 N N . ARG A 1 3371 ? 178.95400 126.29800 132.87100 1.000 39.44677 3334 ARG A N 1
ATOM 29028 C CA . ARG A 1 3371 ? 178.27000 127.54500 133.19300 1.000 39.44677 3334 ARG A CA 1
ATOM 29029 C C . ARG A 1 3371 ? 178.52500 127.92800 134.64600 1.000 39.44677 3334 ARG A C 1
ATOM 29030 O O . ARG A 1 3371 ? 178.91200 129.06600 134.95100 1.000 39.44677 3334 ARG A O 1
ATOM 29051 N N . HIS A 1 3372 ? 178.33200 126.97200 135.55800 1.000 37.33220 3335 HIS A N 1
ATOM 29052 C CA . HIS A 1 3372 ? 178.47800 127.27200 136.97700 1.000 37.33220 3335 HIS A CA 1
ATOM 29053 C C . HIS A 1 3372 ? 179.92200 127.62600 137.30800 1.000 37.33220 3335 HIS A C 1
ATOM 29054 O O . HIS A 1 3372 ? 180.18700 128.58200 138.05200 1.000 37.33220 3335 HIS A O 1
ATOM 29067 N N . VAL A 1 3373 ? 180.87200 126.87100 136.75500 1.000 33.14833 3336 VAL A N 1
ATOM 29068 C CA . VAL A 1 3373 ? 182.27400 127.10000 137.06100 1.000 33.14833 3336 VAL A CA 1
ATOM 29069 C C . VAL A 1 3373 ? 182.68900 128.46300 136.54100 1.000 33.14833 3336 VAL A C 1
ATOM 29070 O O . VAL A 1 3373 ? 183.48300 129.17100 137.16700 1.000 33.14833 3336 VAL A O 1
ATOM 29083 N N . LEU A 1 3374 ? 182.17500 128.83700 135.37300 1.000 38.13103 3337 LEU A N 1
ATOM 29084 C CA . LEU A 1 3374 ? 182.51500 130.11500 134.77500 1.000 38.13103 3337 LEU A CA 1
ATOM 29085 C C . LEU A 1 3374 ? 181.97100 131.24800 135.62700 1.000 38.13103 3337 LEU A C 1
ATOM 29086 O O . LEU A 1 3374 ? 182.64300 132.26800 135.81600 1.000 38.13103 3337 LEU A O 1
ATOM 29102 N N . ASP A 1 3375 ? 180.75800 131.08400 136.15800 1.000 36.73911 3338 ASP A N 1
ATOM 29103 C CA . ASP A 1 3375 ? 180.23800 132.10100 137.06200 1.000 36.73911 3338 ASP A CA 1
ATOM 29104 C C . ASP A 1 3375 ? 181.14800 132.23400 138.27400 1.000 36.73911 3338 ASP A C 1
ATOM 29105 O O . ASP A 1 3375 ? 181.50700 133.35000 138.67900 1.000 36.73911 3338 ASP A O 1
ATOM 29114 N N . THR A 1 3376 ? 181.57200 131.10100 138.83900 1.000 33.44439 3339 THR A N 1
ATOM 29115 C CA . THR A 1 3376 ? 182.39100 131.16100 140.04300 1.000 33.44439 3339 THR A CA 1
ATOM 29116 C C . THR A 1 3376 ? 183.70500 131.85800 139.73300 1.000 33.44439 3339 THR A C 1
ATOM 29117 O O . THR A 1 3376 ? 184.19500 132.67900 140.52200 1.000 33.44439 3339 THR A O 1
ATOM 29128 N N . LEU A 1 3377 ? 184.29000 131.53200 138.58300 1.000 34.67311 3340 LEU A N 1
ATOM 29129 C CA . LEU A 1 3377 ? 185.58200 132.08100 138.20800 1.000 34.67311 3340 LEU A CA 1
ATOM 29130 C C . LEU A 1 3377 ? 185.46900 133.57600 137.97700 1.000 34.67311 3340 LEU A C 1
ATOM 29131 O O . LEU A 1 3377 ? 186.37800 134.33200 138.32200 1.000 34.67311 3340 LEU A O 1
ATOM 29147 N N . ILE A 1 3378 ? 184.36600 134.01300 137.37200 1.000 38.58453 3341 ILE A N 1
ATOM 29148 C CA . ILE A 1 3378 ? 184.13900 135.43700 137.16900 1.000 38.58453 3341 ILE A CA 1
ATOM 29149 C C . ILE A 1 3378 ? 184.05300 136.15200 138.51000 1.000 38.58453 3341 ILE A C 1
ATOM 29150 O O . ILE A 1 3378 ? 184.56600 137.26700 138.67000 1.000 38.58453 3341 ILE A O 1
ATOM 29166 N N . GLN A 1 3379 ? 183.42600 135.51700 139.50300 1.000 35.61355 3342 GLN A N 1
ATOM 29167 C CA . GLN A 1 3379 ? 183.36700 136.14400 140.82200 1.000 35.61355 3342 GLN A CA 1
ATOM 29168 C C . GLN A 1 3379 ? 184.75400 136.25400 141.44400 1.000 35.61355 3342 GLN A C 1
ATOM 29169 O O . GLN A 1 3379 ? 185.12800 137.31500 141.95500 1.000 35.61355 3342 GLN A O 1
ATOM 29183 N N . LEU A 1 3380 ? 185.53600 135.17600 141.40900 1.000 34.03940 3343 LEU A N 1
ATOM 29184 C CA . LEU A 1 3380 ? 186.89300 135.26200 141.94900 1.000 34.03940 3343 LEU A CA 1
ATOM 29185 C C . LEU A 1 3380 ? 187.71200 136.30300 141.19400 1.000 34.03940 3343 LEU A C 1
ATOM 29186 O O . LEU A 1 3380 ? 188.52500 137.02000 141.78800 1.000 34.03940 3343 LEU A O 1
ATOM 29202 N N . ALA A 1 3381 ? 187.51000 136.39400 139.88100 1.000 37.05509 3344 ALA A N 1
ATOM 29203 C CA . ALA A 1 3381 ? 188.25500 137.33200 139.05200 1.000 37.05509 3344 ALA A CA 1
ATOM 29204 C C . ALA A 1 3381 ? 187.93000 138.76300 139.44200 1.000 37.05509 3344 ALA A C 1
ATOM 29205 O O . ALA A 1 3381 ? 188.82200 139.61800 139.49800 1.000 37.05509 3344 ALA A O 1
ATOM 29212 N N . LYS A 1 3382 ? 186.65400 139.04300 139.70600 1.000 38.84231 3345 LYS A N 1
ATOM 29213 C CA . LYS A 1 3382 ? 186.26800 140.38500 140.11500 1.000 38.84231 3345 LYS A CA 1
ATOM 29214 C C . LYS A 1 3382 ? 187.03400 140.79600 141.36300 1.000 38.84231 3345 LYS A C 1
ATOM 29215 O O . LYS A 1 3382 ? 187.47600 141.94500 141.48200 1.000 38.84231 3345 LYS A O 1
ATOM 29234 N N . VAL A 1 3383 ? 187.20400 139.87100 142.30100 1.000 34.70839 3346 VAL A N 1
ATOM 29235 C CA . VAL A 1 3383 ? 188.00600 140.11700 143.48800 1.000 34.70839 3346 VAL A CA 1
ATOM 29236 C C . VAL A 1 3383 ? 189.47600 139.93900 143.12500 1.000 34.70839 3346 VAL A C 1
ATOM 29237 O O . VAL A 1 3383 ? 190.35800 140.49000 143.78100 1.000 34.70839 3346 VAL A O 1
ATOM 29250 N N . ASP A 1 3424 ? 194.22400 116.86800 141.79200 1.000 41.25586 3387 ASP A N 1
ATOM 29251 C CA . ASP A 1 3424 ? 194.09200 116.47500 143.19000 1.000 41.25586 3387 ASP A CA 1
ATOM 29252 C C . ASP A 1 3424 ? 192.63200 116.43200 143.61100 1.000 41.25586 3387 ASP A C 1
ATOM 29253 O O . ASP A 1 3424 ? 192.20500 115.52800 144.32800 1.000 41.25586 3387 ASP A O 1
ATOM 29261 N N . PHE A 1 3425 ? 191.87200 117.43000 143.15800 1.000 37.11781 3388 PHE A N 1
ATOM 29262 C CA . PHE A 1 3425 ? 190.45900 117.50500 143.50600 1.000 37.11781 3388 PHE A CA 1
ATOM 29263 C C . PHE A 1 3425 ? 189.72200 116.23100 143.12700 1.000 37.11781 3388 PHE A C 1
ATOM 29264 O O . PHE A 1 3425 ? 188.80500 115.80400 143.83200 1.000 37.11781 3388 PHE A O 1
ATOM 29281 N N . TRP A 1 3426 ? 190.09500 115.62500 142.00300 1.000 38.36075 3389 TRP A N 1
ATOM 29282 C CA . TRP A 1 3426 ? 189.42000 114.41900 141.53900 1.000 38.36075 3389 TRP A CA 1
ATOM 29283 C C . TRP A 1 3426 ? 189.71000 113.21800 142.43100 1.000 38.36075 3389 TRP A C 1
ATOM 29284 O O . TRP A 1 3426 ? 188.81500 112.40200 142.69300 1.000 38.36075 3389 TRP A O 1
ATOM 29305 N N . ASP A 1 3427 ? 190.93600 113.10200 142.93800 1.000 42.58100 3390 ASP A N 1
ATOM 29306 C CA . ASP A 1 3427 ? 191.24900 111.96300 143.79200 1.000 42.58100 3390 ASP A CA 1
ATOM 29307 C C . ASP A 1 3427 ? 190.59200 112.10800 145.15600 1.000 42.58100 3390 ASP A C 1
ATOM 29308 O O . ASP A 1 3427 ? 190.08300 111.13000 145.71300 1.000 42.58100 3390 ASP A O 1
ATOM 29317 N N . LEU A 1 3428 ? 190.54300 113.33000 145.68400 1.000 39.89452 3391 LEU A N 1
ATOM 29318 C CA . LEU A 1 3428 ? 189.75600 113.58600 146.88500 1.000 39.89452 3391 LEU A CA 1
ATOM 29319 C C . LEU A 1 3428 ? 188.28300 113.30800 146.64200 1.000 39.89452 3391 LEU A C 1
ATOM 29320 O O . LEU A 1 3428 ? 187.59000 112.76500 147.50500 1.000 39.89452 3391 LEU A O 1
ATOM 29336 N N . LEU A 1 3429 ? 187.78300 113.71700 145.48200 1.000 38.84633 3392 LEU A N 1
ATOM 29337 C CA . LEU A 1 3429 ? 186.37900 113.54300 145.14500 1.000 38.84633 3392 LEU A CA 1
ATOM 29338 C C . LEU A 1 3429 ? 185.99600 112.06800 145.10000 1.000 38.84633 3392 LEU A C 1
ATOM 29339 O O . LEU A 1 3429 ? 184.92800 111.67500 145.58500 1.000 38.84633 3392 LEU A O 1
ATOM 29355 N N . VAL A 1 3430 ? 186.87600 111.22800 144.55400 1.000 40.92734 3393 VAL A N 1
ATOM 29356 C CA . VAL A 1 3430 ? 186.64300 109.78600 144.59700 1.000 40.92734 3393 VAL A CA 1
ATOM 29357 C C . VAL A 1 3430 ? 186.84000 109.21200 145.99800 1.000 40.92734 3393 VAL A C 1
ATOM 29358 O O . VAL A 1 3430 ? 186.14100 108.26900 146.38800 1.000 40.92734 3393 VAL A O 1
ATOM 29371 N N . LYS A 1 3431 ? 187.77300 109.75800 146.77900 1.000 43.73450 3394 LYS A N 1
ATOM 29372 C CA . LYS A 1 3431 ? 187.87800 109.37200 148.18300 1.000 43.73450 3394 LYS A CA 1
ATOM 29373 C C . LYS A 1 3431 ? 186.58800 109.64600 148.94600 1.000 43.73450 3394 LYS A C 1
ATOM 29374 O O . LYS A 1 3431 ? 186.20600 108.87600 149.83500 1.000 43.73450 3394 LYS A O 1
ATOM 29393 N N . LEU A 1 3432 ? 185.90300 110.73400 148.60900 1.000 40.28889 3395 LEU A N 1
ATOM 29394 C CA . LEU A 1 3432 ? 184.57300 110.98300 149.15400 1.000 40.28889 3395 LEU A CA 1
ATOM 29395 C C . LEU A 1 3432 ? 183.56300 109.96600 148.64200 1.000 40.28889 3395 LEU A C 1
ATOM 29396 O O . LEU A 1 3432 ? 182.84800 109.33200 149.42500 1.000 40.28889 3395 LEU A O 1
ATOM 29412 N N . ASP A 1 3433 ? 183.49200 109.80300 147.32300 1.000 42.06182 3396 ASP A N 1
ATOM 29413 C CA . ASP A 1 3433 ? 182.46200 108.95800 146.73000 1.000 42.06182 3396 ASP A CA 1
ATOM 29414 C C . ASP A 1 3433 ? 182.54700 107.51900 147.21600 1.000 42.06182 3396 ASP A C 1
ATOM 29415 O O . ASP A 1 3433 ? 181.51600 106.84900 147.34400 1.000 42.06182 3396 ASP A O 1
ATOM 29424 N N . ASN A 1 3434 ? 183.75400 107.02300 147.49400 1.000 43.63770 3397 ASN A N 1
ATOM 29425 C CA . ASN A 1 3434 ? 183.88400 105.66000 147.99800 1.000 43.63770 3397 ASN A CA 1
ATOM 29426 C C . ASN A 1 3434 ? 183.30600 105.49100 149.39800 1.000 43.63770 3397 ASN A C 1
ATOM 29427 O O . ASN A 1 3434 ? 182.82200 104.40300 149.73100 1.000 43.63770 3397 ASN A O 1
ATOM 29438 N N . MET A 1 3435 ? 183.33100 106.52800 150.22600 1.000 46.12451 3398 MET A N 1
ATOM 29439 C CA . MET A 1 3435 ? 182.73200 106.41900 151.55400 1.000 46.12451 3398 MET A CA 1
ATOM 29440 C C . MET A 1 3435 ? 181.21200 106.49200 151.46900 1.000 46.12451 3398 MET A C 1
ATOM 29441 O O . MET A 1 3435 ? 180.54100 106.77900 152.46100 1.000 46.12451 3398 MET A O 1
ATOM 29455 N N . GLU A 1 3464 ? 196.48300 135.27700 138.91100 1.000 34.87005 3427 GLU A N 1
ATOM 29456 C CA . GLU A 1 3464 ? 195.42900 135.50600 137.93000 1.000 34.87005 3427 GLU A CA 1
ATOM 29457 C C . GLU A 1 3464 ? 195.97500 135.30300 136.52400 1.000 34.87005 3427 GLU A C 1
ATOM 29458 O O . GLU A 1 3464 ? 195.32000 134.72200 135.66100 1.000 34.87005 3427 GLU A O 1
ATOM 29469 N N . ALA A 1 3465 ? 197.19600 135.79700 136.31600 1.000 39.42413 3428 ALA A N 1
ATOM 29470 C CA . ALA A 1 3465 ? 197.69900 136.07800 134.97800 1.000 39.42413 3428 ALA A CA 1
ATOM 29471 C C . ALA A 1 3465 ? 198.28900 134.84600 134.30100 1.000 39.42413 3428 ALA A C 1
ATOM 29472 O O . ALA A 1 3465 ? 198.32900 134.77900 133.06800 1.000 39.42413 3428 ALA A O 1
ATOM 29479 N N . SER A 1 3466 ? 198.75600 133.87300 135.08700 1.000 44.03162 3429 SER A N 1
ATOM 29480 C CA . SER A 1 3466 ? 199.29500 132.64400 134.50500 1.000 44.03162 3429 SER A CA 1
ATOM 29481 C C . SER A 1 3466 ? 198.20800 131.74100 133.93800 1.000 44.03162 3429 SER A C 1
ATOM 29482 O O . SER A 1 3466 ? 198.32200 131.33100 132.77000 1.000 44.03162 3429 SER A O 1
ATOM 29490 N N . PRO A 1 3467 ? 197.15500 131.38100 134.68000 1.000 40.08581 3430 PRO A N 1
ATOM 29491 C CA . PRO A 1 3467 ? 196.06700 130.58700 134.09000 1.000 40.08581 3430 PRO A CA 1
ATOM 29492 C C . PRO A 1 3467 ? 195.22400 131.32400 133.06100 1.000 40.08581 3430 PRO A C 1
ATOM 29493 O O . PRO A 1 3467 ? 194.22900 130.76100 132.59100 1.000 40.08581 3430 PRO A O 1
ATOM 29504 N N . LEU A 1 3468 ? 195.57200 132.56000 132.70400 1.000 42.90265 3431 LEU A N 1
ATOM 29505 C CA . LEU A 1 3468 ? 194.90400 133.22300 131.58800 1.000 42.90265 3431 LEU A CA 1
ATOM 29506 C C . LEU A 1 3468 ? 195.12200 132.45400 130.29000 1.000 42.90265 3431 LEU A C 1
ATOM 29507 O O . LEU A 1 3468 ? 194.21000 132.34300 129.45900 1.000 42.90265 3431 LEU A O 1
ATOM 29523 N N . GLY A 1 3469 ? 196.32000 131.89600 130.11400 1.000 43.13701 3432 GLY A N 1
ATOM 29524 C CA . GLY A 1 3469 ? 196.59400 131.10500 128.92700 1.000 43.13701 3432 GLY A CA 1
ATOM 29525 C C . GLY A 1 3469 ? 195.64200 129.93400 128.79600 1.000 43.13701 3432 GLY A C 1
ATOM 29526 O O . GLY A 1 3469 ? 195.11400 129.66100 127.71600 1.000 43.13701 3432 GLY A O 1
ATOM 29530 N N . GLN A 1 3470 ? 195.42500 129.21500 129.89600 1.000 40.68672 3433 GLN A N 1
ATOM 29531 C CA . GLN A 1 3470 ? 194.55000 128.05100 129.85600 1.000 40.68672 3433 GLN A CA 1
ATOM 29532 C C . GLN A 1 3470 ? 193.12800 128.46800 129.51500 1.000 40.68672 3433 GLN A C 1
ATOM 29533 O O . GLN A 1 3470 ? 192.44200 127.80100 128.72900 1.000 40.68672 3433 GLN A O 1
ATOM 29547 N N . LEU A 1 3471 ? 192.66100 129.56600 130.10500 1.000 41.55310 3434 LEU A N 1
ATOM 29548 C CA . LEU A 1 3471 ? 191.29600 129.99700 129.84400 1.000 41.55310 3434 LEU A CA 1
ATOM 29549 C C . LEU A 1 3471 ? 191.12900 130.38500 128.38400 1.000 41.55310 3434 LEU A C 1
ATOM 29550 O O . LEU A 1 3471 ? 190.09300 130.10000 127.77400 1.000 41.55310 3434 LEU A O 1
ATOM 29566 N N . MET A 1 3472 ? 192.14200 131.02800 127.80000 1.000 45.39928 3435 MET A N 1
ATOM 29567 C CA . MET A 1 3472 ? 192.05900 131.33700 126.37800 1.000 45.39928 3435 MET A CA 1
ATOM 29568 C C . MET A 1 3472 ? 192.07300 130.06300 125.54400 1.000 45.39928 3435 MET A C 1
ATOM 29569 O O . MET A 1 3472 ? 191.33000 129.94800 124.56400 1.000 45.39928 3435 MET A O 1
ATOM 29583 N N . ASN A 1 3473 ? 192.91100 129.09500 125.91900 1.000 44.42697 3436 ASN A N 1
ATOM 29584 C CA . ASN A 1 3473 ? 192.93600 127.81600 125.22100 1.000 44.42697 3436 ASN A CA 1
ATOM 29585 C C . ASN A 1 3473 ? 191.60200 127.09400 125.30600 1.000 44.42697 3436 ASN A C 1
ATOM 29586 O O . ASN A 1 3473 ? 191.30700 126.25100 124.45300 1.000 44.42697 3436 ASN A O 1
ATOM 29597 N N . MET A 1 3474 ? 190.79800 127.39700 126.32500 1.000 42.03479 3437 MET A N 1
ATOM 29598 C CA . MET A 1 3474 ? 189.46300 126.81400 126.41500 1.000 42.03479 3437 MET A CA 1
ATOM 29599 C C . MET A 1 3474 ? 188.50800 127.32900 125.34700 1.000 42.03479 3437 MET A C 1
ATOM 29600 O O . MET A 1 3474 ? 187.46000 126.71200 125.13100 1.000 42.03479 3437 MET A O 1
ATOM 29614 N N . LEU A 1 3475 ? 188.83100 128.43100 124.67200 1.000 46.24020 3438 LEU A N 1
ATOM 29615 C CA . LEU A 1 3475 ? 187.97300 128.88300 123.58400 1.000 46.24020 3438 LEU A CA 1
ATOM 29616 C C . LEU A 1 3475 ? 187.94600 127.89600 122.42600 1.000 46.24020 3438 LEU A C 1
ATOM 29617 O O . LEU A 1 3475 ? 186.97700 127.88600 121.66100 1.000 46.24020 3438 LEU A O 1
ATOM 29633 N N . SER A 1 3476 ? 188.97400 127.06100 122.29000 1.000 48.00956 3439 SER A N 1
ATOM 29634 C CA . SER A 1 3476 ? 189.02300 126.08400 121.21300 1.000 48.00956 3439 SER A CA 1
ATOM 29635 C C . SER A 1 3476 ? 188.15200 124.86400 121.47600 1.000 48.00956 3439 SER A C 1
ATOM 29636 O O . SER A 1 3476 ? 187.83000 124.13700 120.53100 1.000 48.00956 3439 SER A O 1
ATOM 29644 N N . HIS A 1 3477 ? 187.76800 124.61800 122.72500 1.000 48.28779 3440 HIS A N 1
ATOM 29645 C CA . HIS A 1 3477 ? 187.16900 123.34000 123.09000 1.000 48.28779 3440 HIS A CA 1
ATOM 29646 C C . HIS A 1 3477 ? 185.66500 123.33500 122.82100 1.000 48.28779 3440 HIS A C 1
ATOM 29647 O O . HIS A 1 3477 ? 184.98800 124.34000 123.04700 1.000 48.28779 3440 HIS A O 1
ATOM 29660 N N . PRO A 1 3478 ? 185.15700 122.19800 122.33800 1.000 48.98943 3441 PRO A N 1
ATOM 29661 C CA . PRO A 1 3478 ? 183.88700 122.21400 121.59500 1.000 48.98943 3441 PRO A CA 1
ATOM 29662 C C . PRO A 1 3478 ? 182.68500 122.62700 122.42300 1.000 48.98943 3441 PRO A C 1
ATOM 29663 O O . PRO A 1 3478 ? 181.82300 123.35100 121.91500 1.000 48.98943 3441 PRO A O 1
ATOM 29674 N N . VAL A 1 3479 ? 182.57100 122.16700 123.66900 1.000 45.19889 3442 VAL A N 1
ATOM 29675 C CA . VAL A 1 3479 ? 181.40300 122.53300 124.46600 1.000 45.19889 3442 VAL A CA 1
ATOM 29676 C C . VAL A 1 3479 ? 181.31500 124.04100 124.64300 1.000 45.19889 3442 VAL A C 1
ATOM 29677 O O . VAL A 1 3479 ? 180.21700 124.59600 124.76500 1.000 45.19889 3442 VAL A O 1
ATOM 29690 N N . ILE A 1 3480 ? 182.45500 124.72500 124.67400 1.000 44.09045 3443 ILE A N 1
ATOM 29691 C CA . ILE A 1 3480 ? 182.45600 126.17900 124.78100 1.000 44.09045 3443 ILE A CA 1
ATOM 29692 C C . ILE A 1 3480 ? 182.22000 126.81800 123.41900 1.000 44.09045 3443 ILE A C 1
ATOM 29693 O O . ILE A 1 3480 ? 181.36700 127.69900 123.26200 1.000 44.09045 3443 ILE A O 1
ATOM 29709 N N . ARG A 1 3481 ? 182.98100 126.37600 122.42000 1.000 48.42379 3444 ARG A N 1
ATOM 29710 C CA . ARG A 1 3481 ? 182.91000 126.94700 121.08000 1.000 48.42379 3444 ARG A CA 1
ATOM 29711 C C . ARG A 1 3481 ? 181.52000 126.82500 120.46600 1.000 48.42379 3444 ARG A C 1
ATOM 29712 O O . ARG A 1 3481 ? 181.11800 127.68100 119.67000 1.000 48.42379 3444 ARG A O 1
ATOM 29733 N N . ARG A 1 3482 ? 180.77200 125.78000 120.82000 1.000 47.64086 3445 ARG A N 1
ATOM 29734 C CA . ARG A 1 3482 ? 179.37200 125.69000 120.42100 1.000 47.64086 3445 ARG A CA 1
ATOM 29735 C C . ARG A 1 3482 ? 178.54500 126.80800 121.03700 1.000 47.64086 3445 ARG A C 1
ATOM 29736 O O . ARG A 1 3482 ? 177.84300 127.54200 120.33200 1.000 47.64086 3445 ARG A O 1
ATOM 29757 N N . SER A 1 3483 ? 178.61400 126.95000 122.35300 1.000 45.46672 3446 SER A N 1
ATOM 29758 C CA . SER A 1 3483 ? 177.60700 127.68700 123.10000 1.000 45.46672 3446 SER A CA 1
ATOM 29759 C C . SER A 1 3483 ? 177.88800 129.18100 123.07600 1.000 45.46672 3446 SER A C 1
ATOM 29760 O O . SER A 1 3483 ? 179.02400 129.61800 123.28500 1.000 45.46672 3446 SER A O 1
ATOM 29768 N N . SER A 1 3484 ? 176.83900 129.95900 122.81400 1.000 47.10564 3447 SER A N 1
ATOM 29769 C CA . SER A 1 3484 ? 176.94500 131.40900 122.90800 1.000 47.10564 3447 SER A CA 1
ATOM 29770 C C . SER A 1 3484 ? 177.10900 131.82800 124.36000 1.000 47.10564 3447 SER A C 1
ATOM 29771 O O . SER A 1 3484 ? 177.93700 132.68800 124.68200 1.000 47.10564 3447 SER A O 1
ATOM 29779 N N . LEU A 1 3485 ? 176.31200 131.23800 125.25100 1.000 43.23519 3448 LEU A N 1
ATOM 29780 C CA . LEU A 1 3485 ? 176.32200 131.65800 126.64500 1.000 43.23519 3448 LEU A CA 1
ATOM 29781 C C . LEU A 1 3485 ? 177.69700 131.43500 127.25500 1.000 43.23519 3448 LEU A C 1
ATOM 29782 O O . LEU A 1 3485 ? 178.28100 132.34500 127.85700 1.000 43.23519 3448 LEU A O 1
ATOM 29798 N N . LEU A 1 3486 ? 178.24400 130.23200 127.08100 1.000 42.53968 3449 LEU A N 1
ATOM 29799 C CA . LEU A 1 3486 ? 179.52100 129.91900 127.70500 1.000 42.53968 3449 LEU A CA 1
ATOM 29800 C C . LEU A 1 3486 ? 180.61000 130.79200 127.11200 1.000 42.53968 3449 LEU A C 1
ATOM 29801 O O . LEU A 1 3486 ? 181.51600 131.23600 127.82400 1.000 42.53968 3449 LEU A O 1
ATOM 29817 N N . THR A 1 3487 ? 180.54600 131.03400 125.80400 1.000 44.97028 3450 THR A N 1
ATOM 29818 C CA . THR A 1 3487 ? 181.58400 131.82100 125.15700 1.000 44.97028 3450 THR A CA 1
ATOM 29819 C C . THR A 1 3487 ? 181.55300 133.24300 125.69300 1.000 44.97028 3450 THR A C 1
ATOM 29820 O O . THR A 1 3487 ? 182.60100 133.83700 125.96500 1.000 44.97028 3450 THR A O 1
ATOM 29831 N N . GLU A 1 3488 ? 180.35200 133.80300 125.85600 1.000 48.07064 3451 GLU A N 1
ATOM 29832 C CA . GLU A 1 3488 ? 180.24000 135.14600 126.40600 1.000 48.07064 3451 GLU A CA 1
ATOM 29833 C C . GLU A 1 3488 ? 180.78600 135.18900 127.82300 1.000 48.07064 3451 GLU A C 1
ATOM 29834 O O . GLU A 1 3488 ? 181.48000 136.13900 128.19700 1.000 48.07064 3451 GLU A O 1
ATOM 29846 N N . LYS A 1 3489 ? 180.45800 134.18700 128.64300 1.000 41.52273 3452 LYS A N 1
ATOM 29847 C CA . LYS A 1 3489 ? 180.92200 134.21600 130.02700 1.000 41.52273 3452 LYS A CA 1
ATOM 29848 C C . LYS A 1 3489 ? 182.44100 134.12200 130.06600 1.000 41.52273 3452 LYS A C 1
ATOM 29849 O O . LYS A 1 3489 ? 183.10100 134.81400 130.85000 1.000 41.52273 3452 LYS A O 1
ATOM 29868 N N . LEU A 1 3490 ? 183.01100 133.26600 129.21800 1.000 42.65305 3453 LEU A N 1
ATOM 29869 C CA . LEU A 1 3490 ? 184.45700 133.10700 129.17700 1.000 42.65305 3453 LEU A CA 1
ATOM 29870 C C . LEU A 1 3490 ? 185.10200 134.41500 128.74400 1.000 42.65305 3453 LEU A C 1
ATOM 29871 O O . LEU A 1 3490 ? 186.13500 134.82500 129.28500 1.000 42.65305 3453 LEU A O 1
ATOM 29887 N N . LEU A 1 3491 ? 184.49600 135.08300 127.76500 1.000 48.51863 3454 LEU A N 1
ATOM 29888 C CA . LEU A 1 3491 ? 185.03000 136.34200 127.26300 1.000 48.51863 3454 LEU A CA 1
ATOM 29889 C C . LEU A 1 3491 ? 184.95700 137.40700 128.34600 1.000 48.51863 3454 LEU A C 1
ATOM 29890 O O . LEU A 1 3491 ? 185.86300 138.23600 128.47900 1.000 48.51863 3454 LEU A O 1
ATOM 29906 N N . ARG A 1 3492 ? 183.88100 137.38800 129.13300 1.000 46.02893 3455 ARG A N 1
ATOM 29907 C CA . ARG A 1 3492 ? 183.75600 138.31600 130.24700 1.000 46.02893 3455 ARG A CA 1
ATOM 29908 C C . ARG A 1 3492 ? 184.87600 138.06800 131.24100 1.000 46.02893 3455 ARG A C 1
ATOM 29909 O O . ARG A 1 3492 ? 185.49000 139.01200 131.75800 1.000 46.02893 3455 ARG A O 1
ATOM 29930 N N . LEU A 1 3493 ? 185.15900 136.79400 131.51400 1.000 40.94420 3456 LEU A N 1
ATOM 29931 C CA . LEU A 1 3493 ? 186.21500 136.47300 132.46000 1.000 40.94420 3456 LEU A CA 1
ATOM 29932 C C . LEU A 1 3493 ? 187.53800 136.99400 131.93200 1.000 40.94420 3456 LEU A C 1
ATOM 29933 O O . LEU A 1 3493 ? 188.34100 137.56900 132.67800 1.000 40.94420 3456 LEU A O 1
ATOM 29949 N N . LEU A 1 3494 ? 187.77500 136.79900 130.63500 1.000 45.00892 3457 LEU A N 1
ATOM 29950 C CA . LEU A 1 3494 ? 189.04200 137.20000 130.04300 1.000 45.00892 3457 LEU A CA 1
ATOM 29951 C C . LEU A 1 3494 ? 189.18700 138.70800 130.14000 1.000 45.00892 3457 LEU A C 1
ATOM 29952 O O . LEU A 1 3494 ? 190.26900 139.22200 130.43900 1.000 45.00892 3457 LEU A O 1
ATOM 29968 N N . SER A 1 3495 ? 188.09800 139.43300 129.87600 1.000 47.75019 3458 SER A N 1
ATOM 29969 C CA . SER A 1 3495 ? 188.14200 140.88700 129.93500 1.000 47.75019 3458 SER A CA 1
ATOM 29970 C C . SER A 1 3495 ? 188.49200 141.32300 131.34500 1.000 47.75019 3458 SER A C 1
ATOM 29971 O O . SER A 1 3495 ? 189.35400 142.18400 131.55000 1.000 47.75019 3458 SER A O 1
ATOM 29979 N N . LEU A 1 3496 ? 187.82500 140.73000 132.33600 1.000 43.61078 3459 LEU A N 1
ATOM 29980 C CA . LEU A 1 3496 ? 188.05900 141.13100 133.71600 1.000 43.61078 3459 LEU A CA 1
ATOM 29981 C C . LEU A 1 3496 ? 189.51400 140.89100 134.08800 1.000 43.61078 3459 LEU A C 1
ATOM 29982 O O . LEU A 1 3496 ? 190.15300 141.74000 134.71900 1.000 43.61078 3459 LEU A O 1
ATOM 29998 N N . ILE A 1 3497 ? 190.05600 139.73500 133.70300 1.000 42.51748 3460 ILE A N 1
ATOM 29999 C CA . ILE A 1 3497 ? 191.42900 139.40700 134.06900 1.000 42.51748 3460 ILE A CA 1
ATOM 30000 C C . ILE A 1 3497 ? 192.39900 140.35000 133.37500 1.000 42.51748 3460 ILE A C 1
ATOM 30001 O O . ILE A 1 3497 ? 193.39200 140.79000 133.96600 1.000 42.51748 3460 ILE A O 1
ATOM 30017 N N . SER A 1 3498 ? 192.13400 140.65900 132.10400 1.000 51.45975 3461 SER A N 1
ATOM 30018 C CA . SER A 1 3498 ? 193.05400 141.46300 131.30800 1.000 51.45975 3461 SER A CA 1
ATOM 30019 C C . SER A 1 3498 ? 193.47400 142.72900 132.04000 1.000 51.45975 3461 SER A C 1
ATOM 30020 O O . SER A 1 3498 ? 194.62800 143.16200 131.94100 1.000 51.45975 3461 SER A O 1
ATOM 30028 N N . ILE A 1 3499 ? 192.55100 143.33600 132.77500 1.000 51.31288 3462 ILE A N 1
ATOM 30029 C CA . ILE A 1 3499 ? 192.86200 144.46500 133.63500 1.000 51.31288 3462 ILE A CA 1
ATOM 30030 C C . ILE A 1 3499 ? 193.93400 144.06300 134.64100 1.000 51.31288 3462 ILE A C 1
ATOM 30031 O O . ILE A 1 3499 ? 195.12800 144.10800 134.34300 1.000 51.31288 3462 ILE A O 1
ATOM 30047 N N . GLY A 1 3612 ? 201.03200 132.01500 122.57700 1.000 54.09010 3575 GLY A N 1
ATOM 30048 C CA . GLY A 1 3612 ? 200.62200 133.39100 122.37200 1.000 54.09010 3575 GLY A CA 1
ATOM 30049 C C . GLY A 1 3612 ? 200.02400 133.61600 120.99600 1.000 54.09010 3575 GLY A C 1
ATOM 30050 O O . GLY A 1 3612 ? 199.03900 134.33500 120.83700 1.000 54.09010 3575 GLY A O 1
ATOM 30053 N N . LEU A 1 3613 ? 200.64200 132.99600 119.99100 1.000 55.66537 3576 LEU A N 1
ATOM 30054 C CA . LEU A 1 3613 ? 200.16600 133.13500 118.61800 1.000 55.66537 3576 LEU A CA 1
ATOM 30055 C C . LEU A 1 3613 ? 198.85600 132.38300 118.40900 1.000 55.66537 3576 LEU A C 1
ATOM 30056 O O . LEU A 1 3613 ? 197.87000 132.94800 117.92100 1.000 55.66537 3576 LEU A O 1
ATOM 30072 N N . THR A 1 3614 ? 198.82000 131.11400 118.81900 1.000 53.42745 3577 THR A N 1
ATOM 30073 C CA . THR A 1 3614 ? 197.59200 130.33100 118.74200 1.000 53.42745 3577 THR A CA 1
ATOM 30074 C C . THR A 1 3614 ? 196.49600 130.90800 119.62800 1.000 53.42745 3577 THR A C 1
ATOM 30075 O O . THR A 1 3614 ? 195.32400 130.90500 119.24700 1.000 53.42745 3577 THR A O 1
ATOM 30086 N N . GLU A 1 3615 ? 196.84600 131.40400 120.81200 1.000 50.71010 3578 GLU A N 1
ATOM 30087 C CA . GLU A 1 3615 ? 195.82000 131.85200 121.75000 1.000 50.71010 3578 GLU A CA 1
ATOM 30088 C C . GLU A 1 3615 ? 195.18500 133.15400 121.27400 1.000 50.71010 3578 GLU A C 1
ATOM 30089 O O . GLU A 1 3615 ? 193.95100 133.29700 121.24500 1.000 50.71010 3578 GLU A O 1
ATOM 30101 N N . ASN A 1 3616 ? 196.01700 134.10900 120.86500 1.000 55.74647 3579 ASN A N 1
ATOM 30102 C CA . ASN A 1 3616 ? 195.48900 135.33100 120.28300 1.000 55.74647 3579 ASN A CA 1
ATOM 30103 C C . ASN A 1 3616 ? 194.71000 135.02200 119.01300 1.000 55.74647 3579 ASN A C 1
ATOM 30104 O O . ASN A 1 3616 ? 193.66500 135.62700 118.75500 1.000 55.74647 3579 ASN A O 1
ATOM 30115 N N . GLN A 1 3617 ? 195.18200 134.05500 118.22400 1.000 55.97367 3580 GLN A N 1
ATOM 30116 C CA . GLN A 1 3617 ? 194.45600 133.68100 117.01800 1.000 55.97367 3580 GLN A CA 1
ATOM 30117 C C . GLN A 1 3617 ? 193.08700 133.10800 117.36000 1.000 55.97367 3580 GLN A C 1
ATOM 30118 O O . GLN A 1 3617 ? 192.11700 133.34600 116.64200 1.000 55.97367 3580 GLN A O 1
ATOM 30132 N N . LEU A 1 3618 ? 193.00400 132.30700 118.42100 1.000 52.18279 3581 LEU A N 1
ATOM 30133 C CA . LEU A 1 3618 ? 191.71600 131.80500 118.89300 1.000 52.18279 3581 LEU A CA 1
ATOM 30134 C C . LEU A 1 3618 ? 190.77300 132.94600 119.24800 1.000 52.18279 3581 LEU A C 1
ATOM 30135 O O . LEU A 1 3618 ? 189.59800 132.96000 118.83900 1.000 52.18279 3581 LEU A O 1
ATOM 30151 N N . GLN A 1 3619 ? 191.29100 133.95000 119.95800 1.000 55.75965 3582 GLN A N 1
ATOM 30152 C CA . GLN A 1 3619 ? 190.44300 135.09000 120.28500 1.000 55.75965 3582 GLN A CA 1
ATOM 30153 C C . GLN A 1 3619 ? 189.97000 135.78200 119.01700 1.000 55.75965 3582 GLN A C 1
ATOM 30154 O O . GLN A 1 3619 ? 188.79300 136.14000 118.90000 1.000 55.75965 3582 GLN A O 1
ATOM 30168 N N . LEU A 1 3620 ? 190.86600 135.98100 118.05400 1.000 56.98588 3583 LEU A N 1
ATOM 30169 C CA . LEU A 1 3620 ? 190.45900 136.66600 116.83300 1.000 56.98588 3583 LEU A CA 1
ATOM 30170 C C . LEU A 1 3620 ? 189.45300 135.82300 116.05800 1.000 56.98588 3583 LEU A C 1
ATOM 30171 O O . LEU A 1 3620 ? 188.50900 136.35900 115.46200 1.000 56.98588 3583 LEU A O 1
ATOM 30187 N N . SER A 1 3621 ? 189.64000 134.49700 116.06800 1.000 53.77107 3584 SER A N 1
ATOM 30188 C CA . SER A 1 3621 ? 188.70200 133.60100 115.40800 1.000 53.77107 3584 SER A CA 1
ATOM 30189 C C . SER A 1 3621 ? 187.32100 133.79400 115.98600 1.000 53.77107 3584 SER A C 1
ATOM 30190 O O . SER A 1 3621 ? 186.31900 133.63000 115.28100 1.000 53.77107 3584 SER A O 1
ATOM 30198 N N . VAL A 1 3622 ? 187.24700 134.13700 117.27100 1.000 52.85877 3585 VAL A N 1
ATOM 30199 C CA . VAL A 1 3622 ? 185.93500 134.25400 117.89600 1.000 52.85877 3585 VAL A CA 1
ATOM 30200 C C . VAL A 1 3622 ? 185.15700 135.34700 117.17900 1.000 52.85877 3585 VAL A C 1
ATOM 30201 O O . VAL A 1 3622 ? 184.06400 135.12000 116.64900 1.000 52.85877 3585 VAL A O 1
ATOM 30214 N N . GLU A 1 3623 ? 185.71800 136.55700 117.15700 1.000 55.66157 3586 GLU A N 1
ATOM 30215 C CA . GLU A 1 3623 ? 185.03100 137.68200 116.53700 1.000 55.66157 3586 GLU A CA 1
ATOM 30216 C C . GLU A 1 3623 ? 184.80900 137.42300 115.05500 1.000 55.66157 3586 GLU A C 1
ATOM 30217 O O . GLU A 1 3623 ? 183.77100 137.79400 114.49700 1.000 55.66157 3586 GLU A O 1
ATOM 30229 N N . VAL A 1 3624 ? 185.78500 136.79400 114.39800 1.000 54.36912 3587 VAL A N 1
ATOM 30230 C CA . VAL A 1 3624 ? 185.67200 136.52800 112.96800 1.000 54.36912 3587 VAL A CA 1
ATOM 30231 C C . VAL A 1 3624 ? 184.48600 135.61500 112.67400 1.000 54.36912 3587 VAL A C 1
ATOM 30232 O O . VAL A 1 3624 ? 183.81400 135.76800 111.64700 1.000 54.36912 3587 VAL A O 1
ATOM 30245 N N . LEU A 1 3625 ? 184.21000 134.64900 113.55500 1.000 54.63640 3588 LEU A N 1
ATOM 30246 C CA . LEU A 1 3625 ? 183.17800 133.65400 113.28500 1.000 54.63640 3588 LEU A CA 1
ATOM 30247 C C . LEU A 1 3625 ? 182.20100 133.45300 114.43900 1.000 54.63640 3588 LEU A C 1
ATOM 30248 O O . LEU A 1 3625 ? 181.44400 132.47500 114.42500 1.000 54.63640 3588 LEU A O 1
ATOM 30264 N N . THR A 1 3626 ? 182.17900 134.34300 115.42300 1.000 54.85783 3589 THR A N 1
ATOM 30265 C CA . THR A 1 3626 ? 181.34500 134.14000 116.60400 1.000 54.85783 3589 THR A CA 1
ATOM 30266 C C . THR A 1 3626 ? 181.64100 132.77200 117.21300 1.000 54.85783 3589 THR A C 1
ATOM 30267 O O . THR A 1 3626 ? 181.50000 132.57200 118.41900 1.000 54.85783 3589 THR A O 1
ATOM 30278 N N . SER A 1 3631 ? 175.44600 138.42700 119.98100 1.000 68.27448 3594 SER A N 1
ATOM 30279 C CA . SER A 1 3631 ? 176.49300 138.36000 120.99200 1.000 68.27448 3594 SER A CA 1
ATOM 30280 C C . SER A 1 3631 ? 177.16700 139.71000 121.17600 1.000 68.27448 3594 SER A C 1
ATOM 30281 O O . SER A 1 3631 ? 178.38200 139.78100 121.35500 1.000 68.27448 3594 SER A O 1
ATOM 30288 N N . GLU A 1 3632 ? 176.37100 140.78000 121.12400 1.000 68.81034 3595 GLU A N 1
ATOM 30289 C CA . GLU A 1 3632 ? 176.92500 142.12100 121.27900 1.000 68.81034 3595 GLU A CA 1
ATOM 30290 C C . GLU A 1 3632 ? 177.78500 142.20500 122.53400 1.000 68.81034 3595 GLU A C 1
ATOM 30291 O O . GLU A 1 3632 ? 178.85700 142.82500 122.52900 1.000 68.81034 3595 GLU A O 1
ATOM 30303 N N . GLU A 1 3633 ? 177.34100 141.55800 123.61300 1.000 63.33986 3596 GLU A N 1
ATOM 30304 C CA . GLU A 1 3633 ? 178.16200 141.48700 124.81500 1.000 63.33986 3596 GLU A CA 1
ATOM 30305 C C . GLU A 1 3633 ? 179.45300 140.74100 124.52400 1.000 63.33986 3596 GLU A C 1
ATOM 30306 O O . GLU A 1 3633 ? 180.53200 141.15600 124.96300 1.000 63.33986 3596 GLU A O 1
ATOM 30318 N N . GLY A 1 3634 ? 179.36400 139.63000 123.79200 1.000 61.20714 3597 GLY A N 1
ATOM 30319 C CA . GLY A 1 3634 ? 180.56800 138.89800 123.45000 1.000 61.20714 3597 GLY A CA 1
ATOM 30320 C C . GLY A 1 3634 ? 181.49300 139.74400 122.60200 1.000 61.20714 3597 GLY A C 1
ATOM 30321 O O . GLY A 1 3634 ? 182.71400 139.70600 122.77000 1.000 61.20714 3597 GLY A O 1
ATOM 30325 N N . LEU A 1 3635 ? 180.92400 140.51900 121.67600 1.000 62.84033 3598 LEU A N 1
ATOM 30326 C CA . LEU A 1 3635 ? 181.75400 141.34800 120.81400 1.000 62.84033 3598 LEU A CA 1
ATOM 30327 C C . LEU A 1 3635 ? 182.50800 142.36500 121.65000 1.000 62.84033 3598 LEU A C 1
ATOM 30328 O O . LEU A 1 3635 ? 183.71900 142.56200 121.48500 1.000 62.84033 3598 LEU A O 1
ATOM 30344 N N . GLU A 1 3636 ? 181.79700 143.01500 122.57100 1.000 63.95471 3599 GLU A N 1
ATOM 30345 C CA . GLU A 1 3636 ? 182.43400 144.03000 123.39600 1.000 63.95471 3599 GLU A CA 1
ATOM 30346 C C . GLU A 1 3636 ? 183.51100 143.40300 124.26500 1.000 63.95471 3599 GLU A C 1
ATOM 30347 O O . GLU A 1 3636 ? 184.59100 143.97500 124.45500 1.000 63.95471 3599 GLU A O 1
ATOM 30359 N N . ASP A 1 3637 ? 183.22600 142.23000 124.83200 1.000 56.97652 3600 ASP A N 1
ATOM 30360 C CA . ASP A 1 3637 ? 184.19800 141.58500 125.69500 1.000 56.97652 3600 ASP A CA 1
ATOM 30361 C C . ASP A 1 3637 ? 185.44900 141.20300 124.92200 1.000 56.97652 3600 ASP A C 1
ATOM 30362 O O . ASP A 1 3637 ? 186.56800 141.37800 125.41100 1.000 56.97652 3600 ASP A O 1
ATOM 30371 N N . ALA A 1 3638 ? 185.27600 140.69800 123.69900 1.000 57.20567 3601 ALA A N 1
ATOM 30372 C CA . ALA A 1 3638 ? 186.43100 140.35900 122.87900 1.000 57.20567 3601 ALA A CA 1
ATOM 30373 C C . ALA A 1 3638 ? 187.22900 141.60800 122.56000 1.000 57.20567 3601 ALA A C 1
ATOM 30374 O O . ALA A 1 3638 ? 188.46600 141.58900 122.57800 1.000 57.20567 3601 ALA A O 1
ATOM 30381 N N . ALA A 1 3639 ? 186.54000 142.71100 122.27300 1.000 60.12308 3602 ALA A N 1
ATOM 30382 C CA . ALA A 1 3639 ? 187.24800 143.94900 121.97900 1.000 60.12308 3602 ALA A CA 1
ATOM 30383 C C . ALA A 1 3639 ? 188.08000 144.35300 123.18400 1.000 60.12308 3602 ALA A C 1
ATOM 30384 O O . ALA A 1 3639 ? 189.25000 144.73000 123.05200 1.000 60.12308 3602 ALA A O 1
ATOM 30391 N N . ASN A 1 3640 ? 187.48400 144.27900 124.37600 1.000 58.92437 3603 ASN A N 1
ATOM 30392 C CA . ASN A 1 3640 ? 188.19700 144.71400 125.56800 1.000 58.92437 3603 ASN A CA 1
ATOM 30393 C C . ASN A 1 3640 ? 189.40500 143.81800 125.79700 1.000 58.92437 3603 ASN A C 1
ATOM 30394 O O . ASN A 1 3640 ? 190.49100 144.30200 126.14100 1.000 58.92437 3603 ASN A O 1
ATOM 30405 N N . VAL A 1 3641 ? 189.23800 142.50500 125.60600 1.000 56.05115 3604 VAL A N 1
ATOM 30406 C CA . VAL A 1 3641 ? 190.34300 141.58700 125.86300 1.000 56.05115 3604 VAL A CA 1
ATOM 30407 C C . VAL A 1 3641 ? 191.48800 141.91800 124.92600 1.000 56.05115 3604 VAL A C 1
ATOM 30408 O O . VAL A 1 3641 ? 192.64700 142.03000 125.33900 1.000 56.05115 3604 VAL A O 1
ATOM 30421 N N . LEU A 1 3642 ? 191.17000 142.08200 123.64200 1.000 60.28666 3605 LEU A N 1
ATOM 30422 C CA . LEU A 1 3642 ? 192.21100 142.31800 122.65300 1.000 60.28666 3605 LEU A CA 1
ATOM 30423 C C . LEU A 1 3642 ? 192.90900 143.63100 122.94800 1.000 60.28666 3605 LEU A C 1
ATOM 30424 O O . LEU A 1 3642 ? 194.13600 143.72400 122.86500 1.000 60.28666 3605 LEU A O 1
ATOM 30440 N N . LEU A 1 3643 ? 192.13800 144.66100 123.29500 1.000 64.99707 3606 LEU A N 1
ATOM 30441 C CA . LEU A 1 3643 ? 192.71500 145.97600 123.53100 1.000 64.99707 3606 LEU A CA 1
ATOM 30442 C C . LEU A 1 3643 ? 193.67200 145.91500 124.71100 1.000 64.99707 3606 LEU A C 1
ATOM 30443 O O . LEU A 1 3643 ? 194.81400 146.38200 124.63100 1.000 64.99707 3606 LEU A O 1
ATOM 30459 N N . GLN A 1 3644 ? 193.20100 145.37000 125.83300 1.000 63.61103 3607 GLN A N 1
ATOM 30460 C CA . GLN A 1 3644 ? 194.02100 145.31300 127.03600 1.000 63.61103 3607 GLN A CA 1
ATOM 30461 C C . GLN A 1 3644 ? 195.27100 144.46700 126.81400 1.000 63.61103 3607 GLN A C 1
ATOM 30462 O O . GLN A 1 3644 ? 196.37600 144.86200 127.20700 1.000 63.61103 3607 GLN A O 1
ATOM 30476 N N . LEU A 1 3645 ? 195.12600 143.30900 126.16200 1.000 62.78832 3608 LEU A N 1
ATOM 30477 C CA . LEU A 1 3645 ? 196.30100 142.51000 125.84000 1.000 62.78832 3608 LEU A CA 1
ATOM 30478 C C . LEU A 1 3645 ? 197.25900 143.28900 124.95300 1.000 62.78832 3608 LEU A C 1
ATOM 30479 O O . LEU A 1 3645 ? 198.48000 143.22100 125.13900 1.000 62.78832 3608 LEU A O 1
ATOM 30495 N N . SER A 1 3646 ? 196.73200 144.04000 123.98500 1.000 70.25174 3609 SER A N 1
ATOM 30496 C CA . SER A 1 3646 ? 197.60800 144.77100 123.08300 1.000 70.25174 3609 SER A CA 1
ATOM 30497 C C . SER A 1 3646 ? 198.38100 145.81700 123.86600 1.000 70.25174 3609 SER A C 1
ATOM 30498 O O . SER A 1 3646 ? 199.56500 146.06100 123.60700 1.000 70.25174 3609 SER A O 1
ATOM 30506 N N . ARG A 1 3647 ? 197.71000 146.45200 124.82800 1.000 72.94068 3610 ARG A N 1
ATOM 30507 C CA . ARG A 1 3647 ? 198.38700 147.38400 125.71500 1.000 72.94068 3610 ARG A CA 1
ATOM 30508 C C . ARG A 1 3647 ? 199.42200 146.66400 126.56300 1.000 72.94068 3610 ARG A C 1
ATOM 30509 O O . ARG A 1 3647 ? 200.37100 147.29100 127.04400 1.000 72.94068 3610 ARG A O 1
ATOM 30530 N N . GLY A 1 3648 ? 199.24600 145.35500 126.75000 1.000 78.35508 3611 GLY A N 1
ATOM 30531 C CA . GLY A 1 3648 ? 200.16600 144.59700 127.58000 1.000 78.35508 3611 GLY A CA 1
ATOM 30532 C C . GLY A 1 3648 ? 201.56400 144.52000 126.99900 1.000 78.35508 3611 GLY A C 1
ATOM 30533 O O . GLY A 1 3648 ? 202.55600 144.67500 127.71600 1.000 78.35508 3611 GLY A O 1
ATOM 30537 N N . ASP A 1 3649 ? 201.66000 144.26800 125.69500 1.000 80.04556 3612 ASP A N 1
ATOM 30538 C CA . ASP A 1 3649 ? 202.93200 144.06300 125.02300 1.000 80.04556 3612 ASP A CA 1
ATOM 30539 C C . ASP A 1 3649 ? 202.88900 144.66800 123.62700 1.000 80.04556 3612 ASP A C 1
ATOM 30540 O O . ASP A 1 3649 ? 201.82400 144.79900 123.02000 1.000 80.04556 3612 ASP A O 1
ATOM 30549 N N . SER A 1 3650 ? 204.06200 145.06500 123.13600 1.000 77.61056 3613 SER A N 1
ATOM 30550 C CA . SER A 1 3650 ? 204.15900 145.59900 121.78400 1.000 77.61056 3613 SER A CA 1
ATOM 30551 C C . SER A 1 3650 ? 204.19100 144.47600 120.75400 1.000 77.61056 3613 SER A C 1
ATOM 30552 O O . SER A 1 3650 ? 203.49000 144.53500 119.73900 1.000 77.61056 3613 SER A O 1
ATOM 30560 N N . GLY A 1 3651 ? 205.03100 143.46500 120.97500 1.000 74.79764 3614 GLY A N 1
ATOM 30561 C CA . GLY A 1 3651 ? 205.01700 142.30500 120.10100 1.000 74.79764 3614 GLY A CA 1
ATOM 30562 C C . GLY A 1 3651 ? 203.65100 141.65700 119.99000 1.000 74.79764 3614 GLY A C 1
ATOM 30563 O O . GLY A 1 3651 ? 203.26000 141.20500 118.90900 1.000 74.79764 3614 GLY A O 1
ATOM 30567 N N . THR A 1 3652 ? 202.86100 141.70200 121.06400 1.000 71.89608 3615 THR A N 1
ATOM 30568 C CA . THR A 1 3652 ? 201.50600 141.17400 120.97900 1.000 71.89608 3615 THR A CA 1
ATOM 30569 C C . THR A 1 3652 ? 200.58700 142.14300 120.25500 1.000 71.89608 3615 THR A C 1
ATOM 30570 O O . THR A 1 3652 ? 199.68400 141.70600 119.53900 1.000 71.89608 3615 THR A O 1
ATOM 30581 N N . ARG A 1 3653 ? 200.79900 143.44700 120.42300 1.000 73.17186 3616 ARG A N 1
ATOM 30582 C CA . ARG A 1 3653 ? 200.10700 144.42300 119.59000 1.000 73.17186 3616 ARG A CA 1
ATOM 30583 C C . ARG A 1 3653 ? 200.28400 144.06200 118.11900 1.000 73.17186 3616 ARG A C 1
ATOM 30584 O O . ARG A 1 3653 ? 199.31300 143.96600 117.36300 1.000 73.17186 3616 ARG A O 1
ATOM 30605 N N . ASP A 1 3654 ? 201.53900 143.90200 117.69600 1.000 70.82154 3617 ASP A N 1
ATOM 30606 C CA . ASP A 1 3654 ? 201.84600 143.61500 116.29700 1.000 70.82154 3617 ASP A CA 1
ATOM 30607 C C . ASP A 1 3654 ? 201.21900 142.30100 115.84300 1.000 70.82154 3617 ASP A C 1
ATOM 30608 O O . ASP A 1 3654 ? 200.62000 142.22900 114.76500 1.000 70.82154 3617 ASP A O 1
ATOM 30617 N N . THR A 1 3655 ? 201.34100 141.24900 116.65400 1.000 66.99456 3618 THR A N 1
ATOM 30618 C CA . THR A 1 3655 ? 200.80800 139.94600 116.25800 1.000 66.99456 3618 THR A CA 1
ATOM 30619 C C . THR A 1 3655 ? 199.28800 139.97600 116.16700 1.000 66.99456 3618 THR A C 1
ATOM 30620 O O . THR A 1 3655 ? 198.70400 139.41200 115.23400 1.000 66.99456 3618 THR A O 1
ATOM 30631 N N . VAL A 1 3656 ? 198.63200 140.67600 117.08900 1.000 62.88958 3619 VAL A N 1
ATOM 30632 C CA . VAL A 1 3656 ? 197.18000 140.76500 117.07100 1.000 62.88958 3619 VAL A CA 1
ATOM 30633 C C . VAL A 1 3656 ? 196.71500 141.60600 115.89100 1.000 62.88958 3619 VAL A C 1
ATOM 30634 O O . VAL A 1 3656 ? 195.75300 141.24700 115.20700 1.000 62.88958 3619 VAL A O 1
ATOM 30647 N N . LEU A 1 3657 ? 197.37200 142.73600 115.63500 1.000 62.69779 3620 LEU A N 1
ATOM 30648 C CA . LEU A 1 3657 ? 197.01000 143.53300 114.46800 1.000 62.69779 3620 LEU A CA 1
ATOM 30649 C C . LEU A 1 3657 ? 197.19400 142.73500 113.18200 1.000 62.69779 3620 LEU A C 1
ATOM 30650 O O . LEU A 1 3657 ? 196.33500 142.77500 112.29500 1.000 62.69779 3620 LEU A O 1
ATOM 30666 N N . LYS A 1 3658 ? 198.29600 141.98900 113.06600 1.000 60.71002 3621 LYS A N 1
ATOM 30667 C CA . LYS A 1 3658 ? 198.51200 141.18600 111.86700 1.000 60.71002 3621 LYS A CA 1
ATOM 30668 C C . LYS A 1 3658 ? 197.40500 140.15400 111.71900 1.000 60.71002 3621 LYS A C 1
ATOM 30669 O O . LYS A 1 3658 ? 196.84600 139.96700 110.62900 1.000 60.71002 3621 LYS A O 1
ATOM 30688 N N . LEU A 1 3659 ? 197.07400 139.47000 112.81300 1.000 58.78245 3622 LEU A N 1
ATOM 30689 C CA . LEU A 1 3659 ? 196.10700 138.38900 112.72100 1.000 58.78245 3622 LEU A CA 1
ATOM 30690 C C . LEU A 1 3659 ? 194.74300 138.96100 112.37200 1.000 58.78245 3622 LEU A C 1
ATOM 30691 O O . LEU A 1 3659 ? 193.98300 138.36900 111.59600 1.000 58.78245 3622 LEU A O 1
ATOM 30707 N N . LEU A 1 3660 ? 194.42800 140.12900 112.93600 1.000 57.84269 3623 LEU A N 1
ATOM 30708 C CA . LEU A 1 3660 ? 193.13900 140.75700 112.69500 1.000 57.84269 3623 LEU A CA 1
ATOM 30709 C C . LEU A 1 3660 ? 193.04800 141.18800 111.24200 1.000 57.84269 3623 LEU A C 1
ATOM 30710 O O . LEU A 1 3660 ? 191.99900 141.04200 110.60700 1.000 57.84269 3623 LEU A O 1
ATOM 30726 N N . LEU A 1 3661 ? 194.14200 141.73100 110.70300 1.000 57.02512 3624 LEU A N 1
ATOM 30727 C CA . LEU A 1 3661 ? 194.14400 142.12400 109.30300 1.000 57.02512 3624 LEU A CA 1
ATOM 30728 C C . LEU A 1 3661 ? 193.91600 140.90300 108.42500 1.000 57.02512 3624 LEU A C 1
ATOM 30729 O O . LEU A 1 3661 ? 193.18500 140.97200 107.43300 1.000 57.02512 3624 LEU A O 1
ATOM 30745 N N . ASN A 1 3662 ? 194.55600 139.77800 108.76000 1.000 57.34772 3625 ASN A N 1
ATOM 30746 C CA . ASN A 1 3662 ? 194.39800 138.58600 107.93100 1.000 57.34772 3625 ASN A CA 1
ATOM 30747 C C . ASN A 1 3662 ? 192.95500 138.09900 107.98700 1.000 57.34772 3625 ASN A C 1
ATOM 30748 O O . ASN A 1 3662 ? 192.38300 137.68100 106.96900 1.000 57.34772 3625 ASN A O 1
ATOM 30759 N N . GLY A 1 3663 ? 192.35300 138.15700 109.17600 1.000 56.53009 3626 GLY A N 1
ATOM 30760 C CA . GLY A 1 3663 ? 190.96600 137.75000 109.31300 1.000 56.53009 3626 GLY A CA 1
ATOM 30761 C C . GLY A 1 3663 ? 190.06800 138.64500 108.49000 1.000 56.53009 3626 GLY A C 1
ATOM 30762 O O . GLY A 1 3663 ? 189.14200 138.17800 107.82100 1.000 56.53009 3626 GLY A O 1
ATOM 30766 N N . ALA A 1 3664 ? 190.34500 139.94900 108.52000 1.000 55.41696 3627 ALA A N 1
ATOM 30767 C CA . ALA A 1 3664 ? 189.56400 140.89800 107.74100 1.000 55.41696 3627 ALA A CA 1
ATOM 30768 C C . ALA A 1 3664 ? 189.70400 140.58500 106.26200 1.000 55.41696 3627 ALA A C 1
ATOM 30769 O O . ALA A 1 3664 ? 188.72800 140.65600 105.51100 1.000 55.41696 3627 ALA A O 1
ATOM 30776 N N . ARG A 1 3665 ? 190.92200 140.27300 105.81800 1.000 57.10765 3628 ARG A N 1
ATOM 30777 C CA . ARG A 1 3665 ? 191.13500 140.01300 104.40200 1.000 57.10765 3628 ARG A CA 1
ATOM 30778 C C . ARG A 1 3665 ? 190.31800 138.80300 103.98200 1.000 57.10765 3628 ARG A C 1
ATOM 30779 O O . ARG A 1 3665 ? 189.67000 138.80800 102.92900 1.000 57.10765 3628 ARG A O 1
ATOM 30800 N N . HIS A 1 3666 ? 190.35500 137.74100 104.78900 1.000 56.77281 3629 HIS A N 1
ATOM 30801 C CA . HIS A 1 3666 ? 189.64700 136.52700 104.40300 1.000 56.77281 3629 HIS A CA 1
ATOM 30802 C C . HIS A 1 3666 ? 188.15200 136.80600 104.37900 1.000 56.77281 3629 HIS A C 1
ATOM 30803 O O . HIS A 1 3666 ? 187.42800 136.34400 103.48400 1.000 56.77281 3629 HIS A O 1
ATOM 30816 N N . LEU A 1 3667 ? 187.67900 137.57200 105.36700 1.000 55.16934 3630 LEU A N 1
ATOM 30817 C CA . LEU A 1 3667 ? 186.26200 137.88200 105.46400 1.000 55.16934 3630 LEU A CA 1
ATOM 30818 C C . LEU A 1 3667 ? 185.83000 138.69300 104.25500 1.000 55.16934 3630 LEU A C 1
ATOM 30819 O O . LEU A 1 3667 ? 184.74700 138.48600 103.70000 1.000 55.16934 3630 LEU A O 1
ATOM 30835 N N . GLY A 1 3668 ? 186.66800 139.63900 103.84300 1.000 57.02770 3631 GLY A N 1
ATOM 30836 C CA . GLY A 1 3668 ? 186.36000 140.42200 102.66600 1.000 57.02770 3631 GLY A CA 1
ATOM 30837 C C . GLY A 1 3668 ? 186.31900 139.57500 101.41200 1.000 57.02770 3631 GLY A C 1
ATOM 30838 O O . GLY A 1 3668 ? 185.47500 139.78500 100.54400 1.000 57.02770 3631 GLY A O 1
ATOM 30842 N N . TYR A 1 3669 ? 187.27600 138.65600 101.26100 1.000 58.74496 3632 TYR A N 1
ATOM 30843 C CA . TYR A 1 3669 ? 187.26600 137.80300 100.07700 1.000 58.74496 3632 TYR A CA 1
ATOM 30844 C C . TYR A 1 3669 ? 185.99600 136.96000 100.01800 1.000 58.74496 3632 TYR A C 1
ATOM 30845 O O . TYR A 1 3669 ? 185.36800 136.83700 98.95700 1.000 58.74496 3632 TYR A O 1
ATOM 30863 N N . THR A 1 3670 ? 185.55700 136.42800 101.16400 1.000 56.57193 3633 THR A N 1
ATOM 30864 C CA . THR A 1 3670 ? 184.30500 135.67300 101.16200 1.000 56.57193 3633 THR A CA 1
ATOM 30865 C C . THR A 1 3670 ? 183.12000 136.59100 100.90300 1.000 56.57193 3633 THR A C 1
ATOM 30866 O O . THR A 1 3670 ? 182.12400 136.16600 100.30900 1.000 56.57193 3633 THR A O 1
ATOM 30877 N N . LEU A 1 3671 ? 183.21100 137.84700 101.34100 1.000 58.47712 3634 LEU A N 1
ATOM 30878 C CA . LEU A 1 3671 ? 182.14400 138.80800 101.09200 1.000 58.47712 3634 LEU A CA 1
ATOM 30879 C C . LEU A 1 3671 ? 182.04500 139.10700 99.60500 1.000 58.47712 3634 LEU A C 1
ATOM 30880 O O . LEU A 1 3671 ? 180.94500 139.24800 99.06200 1.000 58.47712 3634 LEU A O 1
ATOM 30896 N N . CYS A 1 3672 ? 183.19500 139.29000 98.95900 1.000 57.96152 3635 CYS A N 1
ATOM 30897 C CA . CYS A 1 3672 ? 183.23100 139.57200 97.53300 1.000 57.96152 3635 CYS A CA 1
ATOM 30898 C C . CYS A 1 3672 ? 182.75100 138.36900 96.73800 1.000 57.96152 3635 CYS A C 1
ATOM 30899 O O . CYS A 1 3672 ? 182.10500 138.53500 95.69400 1.000 57.96152 3635 CYS A O 1
ATOM 30907 N N . LYS A 1 3673 ? 182.91900 137.16500 97.29600 1.000 58.54620 3636 LYS A N 1
ATOM 30908 C CA . LYS A 1 3673 ? 182.41400 135.96300 96.64500 1.000 58.54620 3636 LYS A CA 1
ATOM 30909 C C . LYS A 1 3673 ? 180.90600 135.83700 96.81500 1.000 58.54620 3636 LYS A C 1
ATOM 30910 O O . LYS A 1 3673 ? 180.30200 134.88600 96.31100 1.000 58.54620 3636 LYS A O 1
ATOM 30929 N N . GLN A 1 3674 ? 180.29300 136.80600 97.48400 1.000 59.66097 3637 GLN A N 1
ATOM 30930 C CA . GLN A 1 3674 ? 178.86900 136.84700 97.76700 1.000 59.66097 3637 GLN A CA 1
ATOM 30931 C C . GLN A 1 3674 ? 178.23700 137.99500 97.00400 1.000 59.66097 3637 GLN A C 1
ATOM 30932 O O . GLN A 1 3674 ? 177.17600 137.84700 96.39600 1.000 59.66097 3637 GLN A O 1
ATOM 30946 N N . ILE A 1 3675 ? 178.87700 139.16100 97.06900 1.000 61.03402 3638 ILE A N 1
ATOM 30947 C CA . ILE A 1 3675 ? 178.44000 140.31100 96.29100 1.000 61.03402 3638 ILE A CA 1
ATOM 30948 C C . ILE A 1 3675 ? 178.54900 140.03500 94.80000 1.000 61.03402 3638 ILE A C 1
ATOM 30949 O O . ILE A 1 3675 ? 177.76000 140.56800 94.01400 1.000 61.03402 3638 ILE A O 1
ATOM 30965 N N . GLY A 1 3676 ? 179.51200 139.21400 94.36900 1.000 61.54155 3639 GLY A N 1
ATOM 30966 C CA . GLY A 1 3676 ? 179.52000 138.81000 92.97200 1.000 61.54155 3639 GLY A CA 1
ATOM 30967 C C . GLY A 1 3676 ? 178.31100 137.98600 92.57200 1.000 61.54155 3639 GLY A C 1
ATOM 30968 O O . GLY A 1 3676 ? 177.72300 138.20600 91.50800 1.000 61.54155 3639 GLY A O 1
ATOM 30972 N N . THR A 1 3677 ? 177.85300 137.10800 93.46500 1.000 64.62934 3640 THR A N 1
ATOM 30973 C CA . THR A 1 3677 ? 176.60800 136.38900 93.21400 1.000 64.62934 3640 THR A CA 1
ATOM 30974 C C . THR A 1 3677 ? 175.41700 137.32900 93.24200 1.000 64.62934 3640 THR A C 1
ATOM 30975 O O . THR A 1 3677 ? 174.49400 137.19800 92.43400 1.000 64.62934 3640 THR A O 1
ATOM 30986 N N . LEU A 1 3678 ? 175.41400 138.27200 94.17800 1.000 66.67482 3641 LEU A N 1
ATOM 30987 C CA . LEU A 1 3678 ? 174.32000 139.22800 94.26300 1.000 66.67482 3641 LEU A CA 1
ATOM 30988 C C . LEU A 1 3678 ? 174.21000 140.04100 92.97900 1.000 66.67482 3641 LEU A C 1
ATOM 30989 O O . LEU A 1 3678 ? 173.12400 140.18400 92.41400 1.000 66.67482 3641 LEU A O 1
ATOM 31005 N N . LEU A 1 3679 ? 175.32200 140.63200 92.54000 1.000 68.32172 3642 LEU A N 1
ATOM 31006 C CA . LEU A 1 3679 ? 175.33200 141.40200 91.30000 1.000 68.32172 3642 LEU A CA 1
ATOM 31007 C C . LEU A 1 3679 ? 174.89900 140.55300 90.11000 1.000 68.32172 3642 LEU A C 1
ATOM 31008 O O . LEU A 1 3679 ? 174.08200 140.98900 89.29100 1.000 68.32172 3642 LEU A O 1
ATOM 31024 N N . ALA A 1 3680 ? 175.43700 139.33700 89.98700 1.000 69.87974 3643 ALA A N 1
ATOM 31025 C CA . ALA A 1 3680 ? 175.02500 138.47100 88.88600 1.000 69.87974 3643 ALA A CA 1
ATOM 31026 C C . ALA A 1 3680 ? 173.53100 138.16600 88.92200 1.000 69.87974 3643 ALA A C 1
ATOM 31027 O O . ALA A 1 3680 ? 172.85900 138.18000 87.88200 1.000 69.87974 3643 ALA A O 1
ATOM 31034 N N . GLU A 1 3681 ? 172.98800 137.89300 90.10800 1.000 72.32577 3644 GLU A N 1
ATOM 31035 C CA . GLU A 1 3681 ? 171.57000 137.57100 90.20800 1.000 72.32577 3644 GLU A CA 1
ATOM 31036 C C . GLU A 1 3681 ? 170.67900 138.79100 90.03200 1.000 72.32577 3644 GLU A C 1
ATOM 31037 O O . GLU A 1 3681 ? 169.55500 138.66100 89.54800 1.000 72.32577 3644 GLU A O 1
ATOM 31049 N N . LEU A 1 3682 ? 171.16700 139.98300 90.37000 1.000 72.60383 3645 LEU A N 1
ATOM 31050 C CA . LEU A 1 3682 ? 170.44400 141.20500 90.03100 1.000 72.60383 3645 LEU A CA 1
ATOM 31051 C C . LEU A 1 3682 ? 170.46300 141.47600 88.53500 1.000 72.60383 3645 LEU A C 1
ATOM 31052 O O . LEU A 1 3682 ? 169.47000 141.95000 87.97100 1.000 72.60383 3645 LEU A O 1
ATOM 31068 N N . ARG A 1 3683 ? 171.57200 141.15700 87.87300 1.000 76.29672 3646 ARG A N 1
ATOM 31069 C CA . ARG A 1 3683 ? 171.61000 141.21800 86.41700 1.000 76.29672 3646 ARG A CA 1
ATOM 31070 C C . ARG A 1 3683 ? 170.57600 140.28000 85.81000 1.000 76.29672 3646 ARG A C 1
ATOM 31071 O O . ARG A 1 3683 ? 169.80000 140.67300 84.93300 1.000 76.29672 3646 ARG A O 1
ATOM 31092 N N . GLU A 1 3684 ? 170.54900 139.03000 86.27200 1.000 77.30545 3647 GLU A N 1
ATOM 31093 C CA . GLU A 1 3684 ? 169.61000 138.06200 85.71200 1.000 77.30545 3647 GLU A CA 1
ATOM 31094 C C . GLU A 1 3684 ? 168.16400 138.35000 86.11100 1.000 77.30545 3647 GLU A C 1
ATOM 31095 O O . GLU A 1 3684 ? 167.23900 137.97200 85.38500 1.000 77.30545 3647 GLU A O 1
ATOM 31107 N N . TYR A 1 3685 ? 167.94700 139.01000 87.25100 1.000 80.72597 3648 TYR A N 1
ATOM 31108 C CA . TYR A 1 3685 ? 166.60500 139.44500 87.62800 1.000 80.72597 3648 TYR A CA 1
ATOM 31109 C C . TYR A 1 3685 ? 166.12800 140.60900 86.77100 1.000 80.72597 3648 TYR A C 1
ATOM 31110 O O . TYR A 1 3685 ? 164.96000 140.65500 86.37100 1.000 80.72597 3648 TYR A O 1
ATOM 31128 N N . ASN A 1 3686 ? 167.01700 141.55900 86.47700 1.000 80.65716 3649 ASN A N 1
ATOM 31129 C CA . ASN A 1 3686 ? 166.61500 142.73000 85.70900 1.000 80.65716 3649 ASN A CA 1
ATOM 31130 C C . ASN A 1 3686 ? 166.60500 142.43600 84.21700 1.000 80.65716 3649 ASN A C 1
ATOM 31131 O O . ASN A 1 3686 ? 165.71000 142.89400 83.49800 1.000 80.65716 3649 ASN A O 1
ATOM 31142 N N . LEU A 1 3687 ? 167.59000 141.68200 83.73100 1.000 84.11570 3650 LEU A N 1
ATOM 31143 C CA . LEU A 1 3687 ? 167.82800 141.59900 82.29800 1.000 84.11570 3650 LEU A CA 1
ATOM 31144 C C . LEU A 1 3687 ? 166.68500 140.90100 81.57400 1.000 84.11570 3650 LEU A C 1
ATOM 31145 O O . LEU A 1 3687 ? 166.60500 140.98600 80.34400 1.000 84.11570 3650 LEU A O 1
ATOM 31161 N N . GLU A 1 3688 ? 165.80600 140.22100 82.30400 1.000 90.47161 3651 GLU A N 1
ATOM 31162 C CA . GLU A 1 3688 ? 164.51700 139.80000 81.76900 1.000 90.47161 3651 GLU A CA 1
ATOM 31163 C C . GLU A 1 3688 ? 163.51800 140.94900 81.83700 1.000 90.47161 3651 GLU A C 1
ATOM 31164 O O . GLU A 1 3688 ? 163.27800 141.63600 80.84500 1.000 90.47161 3651 GLU A O 1
ATOM 31176 N N . GLU A 1 3741 ? 159.03300 143.01200 94.70800 1.000 72.67761 3720 GLU A N 1
ATOM 31177 C CA . GLU A 1 3741 ? 160.26500 143.67300 95.12200 1.000 72.67761 3720 GLU A CA 1
ATOM 31178 C C . GLU A 1 3741 ? 161.42800 142.68400 95.14200 1.000 72.67761 3720 GLU A C 1
ATOM 31179 O O . GLU A 1 3741 ? 161.24700 141.49300 94.89600 1.000 72.67761 3720 GLU A O 1
ATOM 31190 N N . LEU A 1 3742 ? 162.62200 143.18700 95.44500 1.000 73.17577 3721 LEU A N 1
ATOM 31191 C CA . LEU A 1 3742 ? 163.83300 142.37100 95.42800 1.000 73.17577 3721 LEU A CA 1
ATOM 31192 C C . LEU A 1 3742 ? 163.83400 141.39500 96.59700 1.000 73.17577 3721 LEU A C 1
ATOM 31193 O O . LEU A 1 3742 ? 163.96100 141.79500 97.75900 1.000 73.17577 3721 LEU A O 1
ATOM 31209 N N . GLN A 1 3743 ? 163.69100 140.11300 96.27900 1.000 68.07470 3722 GLN A N 1
ATOM 31210 C CA . GLN A 1 3743 ? 163.90200 139.00400 97.20100 1.000 68.07470 3722 GLN A CA 1
ATOM 31211 C C . GLN A 1 3743 ? 164.82200 137.98000 96.55600 1.000 68.07470 3722 GLN A C 1
ATOM 31212 O O . GLN A 1 3743 ? 164.56900 136.77400 96.55000 1.000 68.07470 3722 GLN A O 1
ATOM 31226 N N . LEU A 1 3744 ? 165.91100 138.48300 95.98700 1.000 71.77975 3723 LEU A N 1
ATOM 31227 C CA . LEU A 1 3744 ? 166.96000 137.62600 95.45900 1.000 71.77975 3723 LEU A CA 1
ATOM 31228 C C . LEU A 1 3744 ? 167.49300 136.72800 96.57000 1.000 71.77975 3723 LEU A C 1
ATOM 31229 O O . LEU A 1 3744 ? 167.87400 137.23200 97.63500 1.000 71.77975 3723 LEU A O 1
ATOM 31245 N N . PRO A 1 3745 ? 167.53400 135.40700 96.37800 1.000 71.34599 3724 PRO A N 1
ATOM 31246 C CA . PRO A 1 3745 ? 168.02500 134.54800 97.46600 1.000 71.34599 3724 PRO A CA 1
ATOM 31247 C C . PRO A 1 3745 ? 169.48600 134.78700 97.79900 1.000 71.34599 3724 PRO A C 1
ATOM 31248 O O . PRO A 1 3745 ? 169.89300 134.57500 98.94800 1.000 71.34599 3724 PRO A O 1
ATOM 31259 N N . SER A 1 3746 ? 170.29200 135.22000 96.82800 1.000 70.11056 3725 SER A N 1
ATOM 31260 C CA . SER A 1 3746 ? 171.64400 135.67200 97.12800 1.000 70.11056 3725 SER A CA 1
ATOM 31261 C C . SER A 1 3746 ? 171.65900 136.78000 98.16900 1.000 70.11056 3725 SER A C 1
ATOM 31262 O O . SER A 1 3746 ? 172.69300 137.01300 98.80200 1.000 70.11056 3725 SER A O 1
ATOM 31270 N N . MET A 1 3747 ? 170.53200 137.46900 98.35200 1.000 67.86961 3726 MET A N 1
ATOM 31271 C CA . MET A 1 3747 ? 170.43600 138.51300 99.36400 1.000 67.86961 3726 MET A CA 1
ATOM 31272 C C . MET A 1 3747 ? 170.35300 137.93600 100.77000 1.000 67.86961 3726 MET A C 1
ATOM 31273 O O . MET A 1 3747 ? 170.77800 138.58500 101.73000 1.000 67.86961 3726 MET A O 1
ATOM 31287 N N . SER A 1 3748 ? 169.85100 136.70800 100.90000 1.000 68.39350 3727 SER A N 1
ATOM 31288 C CA . SER A 1 3748 ? 169.63400 136.11200 102.21500 1.000 68.39350 3727 SER A CA 1
ATOM 31289 C C . SER A 1 3748 ? 170.92300 136.02600 103.02400 1.000 68.39350 3727 SER A C 1
ATOM 31290 O O . SER A 1 3748 ? 170.97000 136.45500 104.18400 1.000 68.39350 3727 SER A O 1
ATOM 31298 N N . MET A 1 3749 ? 172.00100 135.56400 102.40100 1.000 65.48045 3728 MET A N 1
ATOM 31299 C CA . MET A 1 3749 ? 173.30000 135.45000 103.06500 1.000 65.48045 3728 MET A CA 1
ATOM 31300 C C . MET A 1 3749 ? 173.98200 136.76500 103.27600 1.000 65.48045 3728 MET A C 1
ATOM 31301 O O . MET A 1 3749 ? 175.14800 136.79700 103.69100 1.000 65.48045 3728 MET A O 1
ATOM 31315 N N . LEU A 1 3750 ? 173.27200 137.84800 102.99600 1.000 62.21684 3729 LEU A N 1
ATOM 31316 C CA . LEU A 1 3750 ? 173.63500 139.18000 103.45300 1.000 62.21684 3729 LEU A CA 1
ATOM 31317 C C . LEU A 1 3750 ? 172.68600 139.70400 104.51700 1.000 62.21684 3729 LEU A C 1
ATOM 31318 O O . LEU A 1 3750 ? 173.12000 140.40600 105.43200 1.000 62.21684 3729 LEU A O 1
ATOM 31334 N N . THR A 1 3751 ? 171.39400 139.38200 104.41200 1.000 60.75288 3730 THR A N 1
ATOM 31335 C CA . THR A 1 3751 ? 170.45600 139.72600 105.47800 1.000 60.75288 3730 THR A CA 1
ATOM 31336 C C . THR A 1 3751 ? 170.82300 139.05600 106.79500 1.000 60.75288 3730 THR A C 1
ATOM 31337 O O . THR A 1 3751 ? 170.59400 139.63000 107.86500 1.000 60.75288 3730 THR A O 1
ATOM 31348 N N . SER A 1 3752 ? 171.37500 137.84600 106.73700 1.000 63.40599 3731 SER A N 1
ATOM 31349 C CA . SER A 1 3752 ? 171.59000 137.04500 107.93400 1.000 63.40599 3731 SER A CA 1
ATOM 31350 C C . SER A 1 3752 ? 172.29300 137.84800 109.02000 1.000 63.40599 3731 SER A C 1
ATOM 31351 O O . SER A 1 3752 ? 173.23800 138.59500 108.75500 1.000 63.40599 3731 SER A O 1
ATOM 31359 N N . LYS A 1 3753 ? 171.80200 137.69800 110.25300 1.000 62.39564 3732 LYS A N 1
ATOM 31360 C CA . LYS A 1 3753 ? 172.41700 138.36500 111.39500 1.000 62.39564 3732 LYS A CA 1
ATOM 31361 C C . LYS A 1 3753 ? 173.89600 138.02400 111.51100 1.000 62.39564 3732 LYS A C 1
ATOM 31362 O O . LYS A 1 3753 ? 174.67500 138.81400 112.05600 1.000 62.39564 3732 LYS A O 1
ATOM 31381 N N . THR A 1 3754 ? 174.29800 136.86000 111.00300 1.000 64.34263 3733 THR A N 1
ATOM 31382 C CA . THR A 1 3754 ? 175.67300 136.38800 111.08400 1.000 64.34263 3733 THR A CA 1
ATOM 31383 C C . THR A 1 3754 ? 176.38200 136.48100 109.73800 1.000 64.34263 3733 THR A C 1
ATOM 31384 O O . THR A 1 3754 ? 177.35400 135.76000 109.49500 1.000 64.34263 3733 THR A O 1
ATOM 31395 N N . SER A 1 3755 ? 175.90600 137.35900 108.86300 1.000 62.62347 3734 SER A N 1
ATOM 31396 C CA . SER A 1 3755 ? 176.50000 137.54300 107.54900 1.000 62.62347 3734 SER A CA 1
ATOM 31397 C C . SER A 1 3755 ? 177.91500 138.09600 107.63800 1.000 62.62347 3734 SER A C 1
ATOM 31398 O O . SER A 1 3755 ? 178.27800 138.80800 108.57800 1.000 62.62347 3734 SER A O 1
ATOM 31406 N N . THR A 1 3756 ? 178.71700 137.75100 106.63000 1.000 58.05332 3735 THR A N 1
ATOM 31407 C CA . THR A 1 3756 ? 180.09900 138.21100 106.56500 1.000 58.05332 3735 THR A CA 1
ATOM 31408 C C . THR A 1 3756 ? 180.19400 139.73200 106.60500 1.000 58.05332 3735 THR A C 1
ATOM 31409 O O . THR A 1 3756 ? 181.23100 140.27200 106.99700 1.000 58.05332 3735 THR A O 1
ATOM 31420 N N . GLN A 1 3757 ? 179.14300 140.43800 106.18500 1.000 60.52708 3736 GLN A N 1
ATOM 31421 C CA . GLN A 1 3757 ? 179.10400 141.88900 106.35700 1.000 60.52708 3736 GLN A CA 1
ATOM 31422 C C . GLN A 1 3757 ? 179.27300 142.25900 107.82400 1.000 60.52708 3736 GLN A C 1
ATOM 31423 O O . GLN A 1 3757 ? 180.10000 143.11000 108.17800 1.000 60.52708 3736 GLN A O 1
ATOM 31437 N N . LYS A 1 3758 ? 178.49700 141.61500 108.69500 1.000 61.42945 3737 LYS A N 1
ATOM 31438 C CA . LYS A 1 3758 ? 178.56700 141.90500 110.12100 1.000 61.42945 3737 LYS A CA 1
ATOM 31439 C C . LYS A 1 3758 ? 179.97300 141.64600 110.63400 1.000 61.42945 3737 LYS A C 1
ATOM 31440 O O . LYS A 1 3758 ? 180.58000 142.50500 111.28300 1.000 61.42945 3737 LYS A O 1
ATOM 31459 N N . PHE A 1 3759 ? 180.50200 140.45400 110.36200 1.000 57.78056 3738 PHE A N 1
ATOM 31460 C CA . PHE A 1 3759 ? 181.80800 140.09100 110.88700 1.000 57.78056 3738 PHE A CA 1
ATOM 31461 C C . PHE A 1 3759 ? 182.85600 141.06500 110.37500 1.000 57.78056 3738 PHE A C 1
ATOM 31462 O O . PHE A 1 3759 ? 183.75100 141.47800 111.12300 1.000 57.78056 3738 PHE A O 1
ATOM 31479 N N . PHE A 1 3760 ? 182.77600 141.42100 109.09300 1.000 58.36034 3739 PHE A N 1
ATOM 31480 C CA . PHE A 1 3760 ? 183.77800 142.29200 108.49900 1.000 58.36034 3739 PHE A CA 1
ATOM 31481 C C . PHE A 1 3760 ? 183.75800 143.62700 109.22100 1.000 58.36034 3739 PHE A C 1
ATOM 31482 O O . PHE A 1 3760 ? 184.80400 144.17700 109.58600 1.000 58.36034 3739 PHE A O 1
ATOM 31499 N N . LEU A 1 3761 ? 182.55300 144.15400 109.45000 1.000 60.05566 3740 LEU A N 1
ATOM 31500 C CA . LEU A 1 3761 ? 182.41800 145.44900 110.10100 1.000 60.05566 3740 LEU A CA 1
ATOM 31501 C C . LEU A 1 3761 ? 182.98000 145.38400 111.51200 1.000 60.05566 3740 LEU A C 1
ATOM 31502 O O . LEU A 1 3761 ? 183.67600 146.30200 111.95700 1.000 60.05566 3740 LEU A O 1
ATOM 31518 N N . ARG A 1 3762 ? 182.67300 144.30500 112.23600 1.000 58.21876 3741 ARG A N 1
ATOM 31519 C CA . ARG A 1 3762 ? 183.12800 144.18400 113.61600 1.000 58.21876 3741 ARG A CA 1
ATOM 31520 C C . ARG A 1 3762 ? 184.64700 144.15300 113.65500 1.000 58.21876 3741 ARG A C 1
ATOM 31521 O O . ARG A 1 3762 ? 185.28300 144.83600 114.47300 1.000 58.21876 3741 ARG A O 1
ATOM 31542 N N . VAL A 1 3763 ? 185.24600 143.37000 112.75800 1.000 56.56176 3742 VAL A N 1
ATOM 31543 C CA . VAL A 1 3763 ? 186.69200 143.21900 112.75700 1.000 56.56176 3742 VAL A CA 1
ATOM 31544 C C . VAL A 1 3763 ? 187.31800 144.56400 112.44900 1.000 56.56176 3742 VAL A C 1
ATOM 31545 O O . VAL A 1 3763 ? 188.32100 144.96000 113.05400 1.000 56.56176 3742 VAL A O 1
ATOM 31558 N N . LEU A 1 3764 ? 186.72100 145.29600 111.50800 1.000 59.02209 3743 LEU A N 1
ATOM 31559 C CA . LEU A 1 3764 ? 187.27100 146.58200 111.11100 1.000 59.02209 3743 LEU A CA 1
ATOM 31560 C C . LEU A 1 3764 ? 187.17700 147.55800 112.27000 1.000 59.02209 3743 LEU A C 1
ATOM 31561 O O . LEU A 1 3764 ? 188.09400 148.35400 112.50000 1.000 59.02209 3743 LEU A O 1
ATOM 31577 N N . GLN A 1 3765 ? 186.06300 147.52100 113.00100 1.000 60.97162 3744 GLN A N 1
ATOM 31578 C CA . GLN A 1 3765 ? 185.90400 148.41700 114.13400 1.000 60.97162 3744 GLN A CA 1
ATOM 31579 C C . GLN A 1 3765 ? 187.00500 148.15600 115.14500 1.000 60.97162 3744 GLN A C 1
ATOM 31580 O O . GLN A 1 3765 ? 187.59500 149.09300 115.68800 1.000 60.97162 3744 GLN A O 1
ATOM 31594 N N . VAL A 1 3766 ? 187.27800 146.88100 115.42800 1.000 59.47066 3745 VAL A N 1
ATOM 31595 C CA . VAL A 1 3766 ? 188.29800 146.55600 116.42100 1.000 59.47066 3745 VAL A CA 1
ATOM 31596 C C . VAL A 1 3766 ? 189.66900 146.99700 115.91300 1.000 59.47066 3745 VAL A C 1
ATOM 31597 O O . VAL A 1 3766 ? 190.49700 147.53400 116.66700 1.000 59.47066 3745 VAL A O 1
ATOM 31610 N N . ILE A 1 3767 ? 189.91300 146.81600 114.61300 1.000 59.28472 3746 ILE A N 1
ATOM 31611 C CA . ILE A 1 3767 ? 191.18800 147.22000 114.03200 1.000 59.28472 3746 ILE A CA 1
ATOM 31612 C C . ILE A 1 3767 ? 191.37600 148.71700 114.19300 1.000 59.28472 3746 ILE A C 1
ATOM 31613 O O . ILE A 1 3767 ? 192.47700 149.19200 114.49400 1.000 59.28472 3746 ILE A O 1
ATOM 31629 N N . ILE A 1 3768 ? 190.31200 149.48800 113.98000 1.000 62.77243 3747 ILE A N 1
ATOM 31630 C CA . ILE A 1 3768 ? 190.42700 150.92500 114.17600 1.000 62.77243 3747 ILE A CA 1
ATOM 31631 C C . ILE A 1 3768 ? 190.65400 151.21500 115.65200 1.000 62.77243 3747 ILE A C 1
ATOM 31632 O O . ILE A 1 3768 ? 191.51000 152.03100 116.01200 1.000 62.77243 3747 ILE A O 1
ATOM 31648 N N . GLN A 1 3769 ? 189.89600 150.55300 116.53100 1.000 62.93283 3748 GLN A N 1
ATOM 31649 C CA . GLN A 1 3769 ? 190.06500 150.77500 117.95900 1.000 62.93283 3748 GLN A CA 1
ATOM 31650 C C . GLN A 1 3769 ? 191.48000 150.45500 118.40600 1.000 62.93283 3748 GLN A C 1
ATOM 31651 O O . GLN A 1 3769 ? 191.85800 150.79800 119.53100 1.000 62.93283 3748 GLN A O 1
ATOM 31665 N N . LEU A 1 3770 ? 192.26100 149.80200 117.54500 1.000 64.25351 3749 LEU A N 1
ATOM 31666 C CA . LEU A 1 3770 ? 193.65300 149.49300 117.83500 1.000 64.25351 3749 LEU A CA 1
ATOM 31667 C C . LEU A 1 3770 ? 194.62000 150.41100 117.10600 1.000 64.25351 3749 LEU A C 1
ATOM 31668 O O . LEU A 1 3770 ? 195.75000 150.59200 117.56900 1.000 64.25351 3749 LEU A O 1
ATOM 31684 N N . ARG A 1 3771 ? 194.19900 150.98000 115.97500 1.000 69.97975 3750 ARG A N 1
ATOM 31685 C CA . ARG A 1 3771 ? 195.04700 151.90100 115.22900 1.000 69.97975 3750 ARG A CA 1
ATOM 31686 C C . ARG A 1 3771 ? 195.54500 153.03800 116.10800 1.000 69.97975 3750 ARG A C 1
ATOM 31687 O O . ARG A 1 3771 ? 196.66100 153.53400 115.91400 1.000 69.97975 3750 ARG A O 1
ATOM 31708 N N . ASP A 1 3772 ? 194.73400 153.46500 117.07000 1.000 73.62766 3751 ASP A N 1
ATOM 31709 C CA . ASP A 1 3772 ? 195.18200 154.36200 118.12600 1.000 73.62766 3751 ASP A CA 1
ATOM 31710 C C . ASP A 1 3772 ? 195.34900 153.62800 119.45400 1.000 73.62766 3751 ASP A C 1
ATOM 31711 O O . ASP A 1 3772 ? 196.44400 153.58300 120.01500 1.000 73.62766 3751 ASP A O 1
ATOM 31720 N N . LEU A 1 3888 ? 196.01300 145.69600 104.21700 1.000 57.47335 3851 LEU A N 1
ATOM 31721 C CA . LEU A 1 3888 ? 194.62200 145.32600 103.99500 1.000 57.47335 3851 LEU A CA 1
ATOM 31722 C C . LEU A 1 3888 ? 194.23800 145.65800 102.55800 1.000 57.47335 3851 LEU A C 1
ATOM 31723 O O . LEU A 1 3888 ? 193.76100 146.75300 102.26900 1.000 57.47335 3851 LEU A O 1
ATOM 31738 N N . SER A 1 3889 ? 194.46200 144.70300 101.65700 1.000 58.29414 3852 SER A N 1
ATOM 31739 C CA . SER A 1 3889 ? 194.22900 144.89500 100.22900 1.000 58.29414 3852 SER A CA 1
ATOM 31740 C C . SER A 1 3889 ? 192.88400 144.28700 99.84800 1.000 58.29414 3852 SER A C 1
ATOM 31741 O O . SER A 1 3889 ? 192.71000 143.06500 99.90500 1.000 58.29414 3852 SER A O 1
ATOM 31749 N N . LEU A 1 3890 ? 191.93500 145.14200 99.45700 1.000 60.18551 3853 LEU A N 1
ATOM 31750 C CA . LEU A 1 3890 ? 190.58400 144.68400 99.15900 1.000 60.18551 3853 LEU A CA 1
ATOM 31751 C C . LEU A 1 3890 ? 189.95800 145.52300 98.05000 1.000 60.18551 3853 LEU A C 1
ATOM 31752 O O . LEU A 1 3890 ? 188.73000 145.65500 97.98600 1.000 60.18551 3853 LEU A O 1
ATOM 31768 N N . ASP A 1 3891 ? 190.79000 146.08300 97.17000 1.000 66.84862 3854 ASP A N 1
ATOM 31769 C CA . ASP A 1 3891 ? 190.29600 146.90000 96.07000 1.000 66.84862 3854 ASP A CA 1
ATOM 31770 C C . ASP A 1 3891 ? 189.28500 146.14300 95.21800 1.000 66.84862 3854 ASP A C 1
ATOM 31771 O O . ASP A 1 3891 ? 188.32500 146.73400 94.71100 1.000 66.84862 3854 ASP A O 1
ATOM 31780 N N . GLU A 1 3892 ? 189.49800 144.84200 95.02400 1.000 63.84617 3855 GLU A N 1
ATOM 31781 C CA . GLU A 1 3892 ? 188.53100 144.04100 94.28000 1.000 63.84617 3855 GLU A CA 1
ATOM 31782 C C . GLU A 1 3892 ? 187.17100 144.03600 94.96400 1.000 63.84617 3855 GLU A C 1
ATOM 31783 O O . GLU A 1 3892 ? 186.13500 144.19600 94.30600 1.000 63.84617 3855 GLU A O 1
ATOM 31795 N N . LEU A 1 3893 ? 187.15000 143.86300 96.28600 1.000 60.71968 3856 LEU A N 1
ATOM 31796 C CA . LEU A 1 3893 ? 185.88400 143.91900 97.00400 1.000 60.71968 3856 LEU A CA 1
ATOM 31797 C C . LEU A 1 3893 ? 185.24200 145.29200 96.88500 1.000 60.71968 3856 LEU A C 1
ATOM 31798 O O . LEU A 1 3893 ? 184.02200 145.40000 96.74500 1.000 60.71968 3856 LEU A O 1
ATOM 31814 N N . TRP A 1 3894 ? 186.04300 146.35300 96.96800 1.000 62.88958 3857 TRP A N 1
ATOM 31815 C CA . TRP A 1 3894 ? 185.49500 147.69700 96.83600 1.000 62.88958 3857 TRP A CA 1
ATOM 31816 C C . TRP A 1 3894 ? 184.87400 147.90200 95.45900 1.000 62.88958 3857 TRP A C 1
ATOM 31817 O O . TRP A 1 3894 ? 183.78400 148.47800 95.33800 1.000 62.88958 3857 TRP A O 1
ATOM 31838 N N . ASP A 1 3895 ? 185.54600 147.42500 94.40900 1.000 64.20016 3858 ASP A N 1
ATOM 31839 C CA . ASP A 1 3895 ? 185.00200 147.56400 93.06400 1.000 64.20016 3858 ASP A CA 1
ATOM 31840 C C . ASP A 1 3895 ? 183.70300 146.78800 92.94800 1.000 64.20016 3858 ASP A C 1
ATOM 31841 O O . ASP A 1 3895 ? 182.73000 147.26500 92.34600 1.000 64.20016 3858 ASP A O 1
ATOM 31850 N N . MET A 1 3896 ? 183.67400 145.58000 93.51000 1.000 63.11963 3859 MET A N 1
ATOM 31851 C CA . MET A 1 3896 ? 182.47300 144.76300 93.42600 1.000 63.11963 3859 MET A CA 1
ATOM 31852 C C . MET A 1 3896 ? 181.34200 145.46100 94.15500 1.000 63.11963 3859 MET A C 1
ATOM 31853 O O . MET A 1 3896 ? 180.20200 145.47900 93.68300 1.000 63.11963 3859 MET A O 1
ATOM 31867 N N . LEU A 1 3897 ? 181.64500 146.03500 95.32000 1.000 64.49398 3860 LEU A N 1
ATOM 31868 C CA . LEU A 1 3897 ? 180.62800 146.70500 96.11500 1.000 64.49398 3860 LEU A CA 1
ATOM 31869 C C . LEU A 1 3897 ? 180.05700 147.87800 95.33900 1.000 64.49398 3860 LEU A C 1
ATOM 31870 O O . LEU A 1 3897 ? 178.84200 148.08500 95.31700 1.000 64.49398 3860 LEU A O 1
ATOM 31886 N N . GLY A 1 3898 ? 180.92500 148.65800 94.70200 1.000 66.85884 3861 GLY A N 1
ATOM 31887 C CA . GLY A 1 3898 ? 180.51800 149.81100 93.92200 1.000 66.85884 3861 GLY A CA 1
ATOM 31888 C C . GLY A 1 3898 ? 179.60100 149.41700 92.78100 1.000 66.85884 3861 GLY A C 1
ATOM 31889 O O . GLY A 1 3898 ? 178.50000 149.95900 92.62500 1.000 66.85884 3861 GLY A O 1
ATOM 31893 N N . GLU A 1 3899 ? 180.08200 148.49000 91.95200 1.000 66.04992 3862 GLU A N 1
ATOM 31894 C CA . GLU A 1 3899 ? 179.28600 147.98300 90.83800 1.000 66.04992 3862 GLU A CA 1
ATOM 31895 C C . GLU A 1 3899 ? 177.93900 147.45100 91.31600 1.000 66.04992 3862 GLU A C 1
ATOM 31896 O O . GLU A 1 3899 ? 176.89100 147.75600 90.72800 1.000 66.04992 3862 GLU A O 1
ATOM 31908 N N . CYS A 1 3900 ? 177.94100 146.65500 92.38600 1.000 66.70785 3863 CYS A N 1
ATOM 31909 C CA . CYS A 1 3900 ? 176.68800 146.09400 92.86900 1.000 66.70785 3863 CYS A CA 1
ATOM 31910 C C . CYS A 1 3900 ? 175.77000 147.20400 93.34800 1.000 66.70785 3863 CYS A C 1
ATOM 31911 O O . CYS A 1 3900 ? 174.55500 147.14000 93.14200 1.000 66.70785 3863 CYS A O 1
ATOM 31919 N N . LEU A 1 3901 ? 176.32100 148.20700 94.03200 1.000 68.62297 3864 LEU A N 1
ATOM 31920 C CA . LEU A 1 3901 ? 175.47500 149.27000 94.54900 1.000 68.62297 3864 LEU A CA 1
ATOM 31921 C C . LEU A 1 3901 ? 174.81500 149.99200 93.39000 1.000 68.62297 3864 LEU A C 1
ATOM 31922 O O . LEU A 1 3901 ? 173.63600 150.35000 93.45800 1.000 68.62297 3864 LEU A O 1
ATOM 31938 N N . LYS A 1 3902 ? 175.58400 150.24900 92.32800 1.000 72.10187 3865 LYS A N 1
ATOM 31939 C CA . LYS A 1 3902 ? 175.04000 150.96900 91.18400 1.000 72.10187 3865 LYS A CA 1
ATOM 31940 C C . LYS A 1 3902 ? 173.92200 150.15900 90.54700 1.000 72.10187 3865 LYS A C 1
ATOM 31941 O O . LYS A 1 3902 ? 172.85800 150.69600 90.20800 1.000 72.10187 3865 LYS A O 1
ATOM 31960 N N . GLU A 1 3903 ? 174.14000 148.84800 90.41200 1.000 73.80829 3866 GLU A N 1
ATOM 31961 C CA . GLU A 1 3903 ? 173.11900 147.98200 89.83600 1.000 73.80829 3866 GLU A CA 1
ATOM 31962 C C . GLU A 1 3903 ? 171.87100 147.98400 90.70500 1.000 73.80829 3866 GLU A C 1
ATOM 31963 O O . GLU A 1 3903 ? 170.74600 148.02300 90.19500 1.000 73.80829 3866 GLU A O 1
ATOM 31975 N N . LEU A 1 3904 ? 172.05400 147.92400 92.02300 1.000 70.00327 3867 LEU A N 1
ATOM 31976 C CA . LEU A 1 3904 ? 170.92000 147.93900 92.93700 1.000 70.00327 3867 LEU A CA 1
ATOM 31977 C C . LEU A 1 3904 ? 170.14300 149.23600 92.77400 1.000 70.00327 3867 LEU A C 1
ATOM 31978 O O . LEU A 1 3904 ? 168.91300 149.23100 92.64100 1.000 70.00327 3867 LEU A O 1
ATOM 31994 N N . GLU A 1 3905 ? 170.85500 150.36500 92.79500 1.000 74.99594 3868 GLU A N 1
ATOM 31995 C CA . GLU A 1 3905 ? 170.20500 151.66400 92.69600 1.000 74.99594 3868 GLU A CA 1
ATOM 31996 C C . GLU A 1 3905 ? 169.44100 151.76000 91.38600 1.000 74.99594 3868 GLU A C 1
ATOM 31997 O O . GLU A 1 3905 ? 168.40700 152.43400 91.31000 1.000 74.99594 3868 GLU A O 1
ATOM 32009 N N . GLU A 1 3906 ? 169.93500 151.08200 90.34800 1.000 81.54731 3869 GLU A N 1
ATOM 32010 C CA . GLU A 1 3906 ? 169.25000 151.08700 89.06300 1.000 81.54731 3869 GLU A CA 1
ATOM 32011 C C . GLU A 1 3906 ? 167.87800 150.44100 89.17400 1.000 81.54731 3869 GLU A C 1
ATOM 32012 O O . GLU A 1 3906 ? 166.95700 150.80500 88.43400 1.000 81.54731 3869 GLU A O 1
ATOM 32024 N N . SER A 1 3907 ? 167.72100 149.48700 90.08600 1.000 77.73281 3870 SER A N 1
ATOM 32025 C CA . SER A 1 3907 ? 166.46700 148.76800 90.20500 1.000 77.73281 3870 SER A CA 1
ATOM 32026 C C . SER A 1 3907 ? 165.38900 149.67200 90.79900 1.000 77.73281 3870 SER A C 1
ATOM 32027 O O . SER A 1 3907 ? 165.65600 150.76600 91.30700 1.000 77.73281 3870 SER A O 1
ATOM 32035 N N . HIS A 1 3908 ? 164.14600 149.19400 90.72400 1.000 81.48673 3871 HIS A N 1
ATOM 32036 C CA . HIS A 1 3908 ? 163.01600 149.97200 91.22300 1.000 81.48673 3871 HIS A CA 1
ATOM 32037 C C . HIS A 1 3908 ? 163.08700 150.17600 92.73100 1.000 81.48673 3871 HIS A C 1
ATOM 32038 O O . HIS A 1 3908 ? 162.91100 151.29700 93.22400 1.000 81.48673 3871 HIS A O 1
ATOM 32051 N N . ASP A 1 3909 ? 163.35200 149.11100 93.48300 1.000 74.56787 3872 ASP A N 1
ATOM 32052 C CA . ASP A 1 3909 ? 163.28500 149.20800 94.93400 1.000 74.56787 3872 ASP A CA 1
ATOM 32053 C C . ASP A 1 3909 ? 164.44300 150.02800 95.48100 1.000 74.56787 3872 ASP A C 1
ATOM 32054 O O . ASP A 1 3909 ? 165.58700 149.89700 95.03900 1.000 74.56787 3872 ASP A O 1
ATOM 32063 N N . GLN A 1 3910 ? 164.13500 150.88000 96.45500 1.000 74.69449 3873 GLN A N 1
ATOM 32064 C CA . GLN A 1 3910 ? 165.13800 151.74500 97.05800 1.000 74.69449 3873 GLN A CA 1
ATOM 32065 C C . GLN A 1 3910 ? 165.82400 151.07500 98.24300 1.000 74.69449 3873 GLN A C 1
ATOM 32066 O O . GLN A 1 3910 ? 167.05500 150.98300 98.28900 1.000 74.69449 3873 GLN A O 1
ATOM 32080 N N . HIS A 1 3911 ? 165.02800 150.61500 99.21200 1.000 63.02496 3874 HIS A N 1
ATOM 32081 C CA . HIS A 1 3911 ? 165.53600 149.88000 100.36600 1.000 63.02496 3874 HIS A CA 1
ATOM 32082 C C . HIS A 1 3911 ? 166.38200 148.66800 99.99000 1.000 63.02496 3874 HIS A C 1
ATOM 32083 O O . HIS A 1 3911 ? 167.13100 148.16200 100.83100 1.000 63.02496 3874 HIS A O 1
ATOM 32096 N N . ALA A 1 3912 ? 166.26000 148.17800 98.75600 1.000 67.12095 3875 ALA A N 1
ATOM 32097 C CA . ALA A 1 3912 ? 167.13400 147.12600 98.24500 1.000 67.12095 3875 ALA A CA 1
ATOM 32098 C C . ALA A 1 3912 ? 168.61600 147.41000 98.42300 1.000 67.12095 3875 ALA A C 1
ATOM 32099 O O . ALA A 1 3912 ? 169.42300 146.47500 98.41800 1.000 67.12095 3875 ALA A O 1
ATOM 32106 N N . VAL A 1 3913 ? 168.99500 148.67400 98.58400 1.000 67.70205 3876 VAL A N 1
ATOM 32107 C CA . VAL A 1 3913 ? 170.38900 149.01400 98.82700 1.000 67.70205 3876 VAL A CA 1
ATOM 32108 C C . VAL A 1 3913 ? 170.85400 148.57500 100.20900 1.000 67.70205 3876 VAL A C 1
ATOM 32109 O O . VAL A 1 3913 ? 172.03500 148.27000 100.40000 1.000 67.70205 3876 VAL A O 1
ATOM 32122 N N . LEU A 1 3914 ? 169.95900 148.56400 101.19400 1.000 63.10032 3877 LEU A N 1
ATOM 32123 C CA . LEU A 1 3914 ? 170.35300 148.51500 102.59800 1.000 63.10032 3877 LEU A CA 1
ATOM 32124 C C . LEU A 1 3914 ? 171.08200 147.22400 102.96700 1.000 63.10032 3877 LEU A C 1
ATOM 32125 O O . LEU A 1 3914 ? 171.80000 147.19700 103.97300 1.000 63.10032 3877 LEU A O 1
ATOM 32141 N N . VAL A 1 3915 ? 170.94200 146.17200 102.16300 1.000 60.42204 3878 VAL A N 1
ATOM 32142 C CA . VAL A 1 3915 ? 171.69600 144.92800 102.31800 1.000 60.42204 3878 VAL A CA 1
ATOM 32143 C C . VAL A 1 3915 ? 173.19300 145.10600 102.10900 1.000 60.42204 3878 VAL A C 1
ATOM 32144 O O . VAL A 1 3915 ? 173.96100 144.15000 102.25400 1.000 60.42204 3878 VAL A O 1
ATOM 32157 N N . LEU A 1 3916 ? 173.62200 146.31300 101.76600 1.000 62.96719 3879 LEU A N 1
ATOM 32158 C CA . LEU A 1 3916 ? 175.03700 146.63400 101.70300 1.000 62.96719 3879 LEU A CA 1
ATOM 32159 C C . LEU A 1 3916 ? 175.41100 147.76900 102.64000 1.000 62.96719 3879 LEU A C 1
ATOM 32160 O O . LEU A 1 3916 ? 176.56200 148.21700 102.62000 1.000 62.96719 3879 LEU A O 1
ATOM 32176 N N . GLN A 1 3917 ? 174.46900 148.25700 103.44400 1.000 64.32546 3880 GLN A N 1
ATOM 32177 C CA . GLN A 1 3917 ? 174.77200 149.31100 104.40900 1.000 64.32546 3880 GLN A CA 1
ATOM 32178 C C . GLN A 1 3917 ? 175.98300 148.97900 105.26900 1.000 64.32546 3880 GLN A C 1
ATOM 32179 O O . GLN A 1 3917 ? 176.87600 149.83100 105.39400 1.000 64.32546 3880 GLN A O 1
ATOM 32193 N N . PRO A 1 3918 ? 176.08500 147.79500 105.88000 1.000 61.90324 3881 PRO A N 1
ATOM 32194 C CA . PRO A 1 3918 ? 177.27100 147.50100 106.69600 1.000 61.90324 3881 PRO A CA 1
ATOM 32195 C C . PRO A 1 3918 ? 178.57600 147.50900 105.92100 1.000 61.90324 3881 PRO A C 1
ATOM 32196 O O . PRO A 1 3918 ? 179.54900 148.14500 106.34600 1.000 61.90324 3881 PRO A O 1
ATOM 32207 N N . ALA A 1 3919 ? 178.58900 146.89700 104.73700 1.000 62.20189 3882 ALA A N 1
ATOM 32208 C CA . ALA A 1 3919 ? 179.77400 146.95500 103.89100 1.000 62.20189 3882 ALA A CA 1
ATOM 32209 C C . ALA A 1 3919 ? 180.08100 148.37500 103.44900 1.000 62.20189 3882 ALA A C 1
ATOM 32210 O O . ALA A 1 3919 ? 181.24700 148.79000 103.45500 1.000 62.20189 3882 ALA A O 1
ATOM 32217 N N . VAL A 1 3920 ? 179.05700 149.17100 103.15000 1.000 66.43595 3883 VAL A N 1
ATOM 32218 C CA . VAL A 1 3920 ? 179.34300 150.55900 102.82500 1.000 66.43595 3883 VAL A CA 1
ATOM 32219 C C . VAL A 1 3920 ? 179.91800 151.24400 104.04900 1.000 66.43595 3883 VAL A C 1
ATOM 32220 O O . VAL A 1 3920 ? 180.90100 151.99100 103.95600 1.000 66.43595 3883 VAL A O 1
ATOM 32233 N N . GLU A 1 3921 ? 179.40800 150.89500 105.23000 1.000 64.16971 3884 GLU A N 1
ATOM 32234 C CA . GLU A 1 3921 ? 179.96900 151.46800 106.44200 1.000 64.16971 3884 GLU A CA 1
ATOM 32235 C C . GLU A 1 3921 ? 181.42600 151.07100 106.54000 1.000 64.16971 3884 GLU A C 1
ATOM 32236 O O . GLU A 1 3921 ? 182.30500 151.92000 106.74800 1.000 64.16971 3884 GLU A O 1
ATOM 32248 N N . ALA A 1 3922 ? 181.71100 149.81500 106.20200 1.000 62.74857 3885 ALA A N 1
ATOM 32249 C CA . ALA A 1 3922 ? 183.07400 149.32800 106.28100 1.000 62.74857 3885 ALA A CA 1
ATOM 32250 C C . ALA A 1 3922 ? 183.95800 150.11500 105.34100 1.000 62.74857 3885 ALA A C 1
ATOM 32251 O O . ALA A 1 3922 ? 185.06500 150.51900 105.71500 1.000 62.74857 3885 ALA A O 1
ATOM 32258 N N . PHE A 1 3923 ? 183.44800 150.43300 104.15200 1.000 68.07384 3886 PHE A N 1
ATOM 32259 C CA . PHE A 1 3923 ? 184.26700 151.16900 103.20400 1.000 68.07384 3886 PHE A CA 1
ATOM 32260 C C . PHE A 1 3923 ? 184.65500 152.50900 103.80500 1.000 68.07384 3886 PHE A C 1
ATOM 32261 O O . PHE A 1 3923 ? 185.84300 152.85000 103.88800 1.000 68.07384 3886 PHE A O 1
ATOM 32278 N N . PHE A 1 3924 ? 183.67900 153.20300 104.38400 1.000 72.70296 3887 PHE A N 1
ATOM 32279 C CA . PHE A 1 3924 ? 183.96800 154.48000 105.01800 1.000 72.70296 3887 PHE A CA 1
ATOM 32280 C C . PHE A 1 3924 ? 184.87800 154.29200 106.21500 1.000 72.70296 3887 PHE A C 1
ATOM 32281 O O . PHE A 1 3924 ? 185.71200 155.15300 106.51300 1.000 72.70296 3887 PHE A O 1
ATOM 32298 N N . LEU A 1 3925 ? 184.71500 153.18300 106.93200 1.000 65.31619 3888 LEU A N 1
ATOM 32299 C CA . LEU A 1 3925 ? 185.59400 152.93300 108.06200 1.000 65.31619 3888 LEU A CA 1
ATOM 32300 C C . LEU A 1 3925 ? 187.03200 152.79300 107.58700 1.000 65.31619 3888 LEU A C 1
ATOM 32301 O O . LEU A 1 3925 ? 187.95400 153.29600 108.23900 1.000 65.31619 3888 LEU A O 1
ATOM 32317 N N . VAL A 1 3926 ? 187.25500 152.11700 106.46000 1.000 65.32026 3889 VAL A N 1
ATOM 32318 C CA . VAL A 1 3926 ? 188.62900 151.89500 106.02000 1.000 65.32026 3889 VAL A CA 1
ATOM 32319 C C . VAL A 1 3926 ? 189.16700 153.15800 105.35900 1.000 65.32026 3889 VAL A C 1
ATOM 32320 O O . VAL A 1 3926 ? 190.14400 153.75700 105.82300 1.000 65.32026 3889 VAL A O 1
ATOM 32333 N N . HIS A 1 3927 ? 188.53300 153.58300 104.27100 1.000 68.22408 3890 HIS A N 1
ATOM 32334 C CA . HIS A 1 3927 ? 188.86400 154.84400 103.63500 1.000 68.22408 3890 HIS A CA 1
ATOM 32335 C C . HIS A 1 3927 ? 188.46800 155.98600 104.56500 1.000 68.22408 3890 HIS A C 1
ATOM 32336 O O . HIS A 1 3927 ? 187.92400 155.77600 105.65100 1.000 68.22408 3890 HIS A O 1
ATOM 32349 N N . ALA A 1 3928 ? 188.74500 157.21700 104.14400 1.000 77.66140 3891 ALA A N 1
ATOM 32350 C CA . ALA A 1 3928 ? 188.40800 158.38700 104.95000 1.000 77.66140 3891 ALA A CA 1
ATOM 32351 C C . ALA A 1 3928 ? 188.96700 158.22200 106.35900 1.000 77.66140 3891 ALA A C 1
ATOM 32352 O O . ALA A 1 3928 ? 188.26500 158.36900 107.36200 1.000 77.66140 3891 ALA A O 1
ATOM 32359 N N . THR A 1 3929 ? 190.25500 157.90200 106.42200 1.000 82.09359 3892 THR A N 1
ATOM 32360 C CA . THR A 1 3929 ? 190.92300 157.75700 107.70500 1.000 82.09359 3892 THR A CA 1
ATOM 32361 C C . THR A 1 3929 ? 190.91000 159.07700 108.46200 1.000 82.09359 3892 THR A C 1
ATOM 32362 O O . THR A 1 3929 ? 191.16000 160.14200 107.89000 1.000 82.09359 3892 THR A O 1
ATOM 32373 N N . GLU A 1 3930 ? 190.58600 158.99300 109.75100 1.000 90.30161 3893 GLU A N 1
ATOM 32374 C CA . GLU A 1 3930 ? 190.51800 160.14100 110.65600 1.000 90.30161 3893 GLU A CA 1
ATOM 32375 C C . GLU A 1 3930 ? 191.37600 161.32100 110.20600 1.000 90.30161 3893 GLU A C 1
ATOM 32376 O O . GLU A 1 3930 ? 192.53600 161.14900 109.83100 1.000 90.30161 3893 GLU A O 1
ATOM 32388 N N . GLN A 1 3990 ? 189.70100 161.83300 96.81400 1.000 76.93888 3953 GLN A N 1
ATOM 32389 C CA . GLN A 1 3990 ? 189.81400 160.60400 97.58900 1.000 76.93888 3953 GLN A CA 1
ATOM 32390 C C . GLN A 1 3990 ? 188.77300 159.59800 97.11800 1.000 76.93888 3953 GLN A C 1
ATOM 32391 O O . GLN A 1 3990 ? 187.75700 159.97200 96.53500 1.000 76.93888 3953 GLN A O 1
ATOM 32404 N N . LYS A 1 3991 ? 189.03300 158.31300 97.36700 1.000 77.50834 3954 LYS A N 1
ATOM 32405 C CA . LYS A 1 3991 ? 188.08900 157.28300 96.94800 1.000 77.50834 3954 LYS A CA 1
ATOM 32406 C C . LYS A 1 3991 ? 186.73900 157.46900 97.62400 1.000 77.50834 3954 LYS A C 1
ATOM 32407 O O . LYS A 1 3991 ? 185.69000 157.25500 97.00500 1.000 77.50834 3954 LYS A O 1
ATOM 32426 N N . PHE A 1 3992 ? 186.74400 157.85300 98.90200 1.000 79.75113 3955 PHE A N 1
ATOM 32427 C CA . PHE A 1 3992 ? 185.49000 157.97000 99.63600 1.000 79.75113 3955 PHE A CA 1
ATOM 32428 C C . PHE A 1 3992 ? 184.58900 159.01600 98.98700 1.000 79.75113 3955 PHE A C 1
ATOM 32429 O O . PHE A 1 3992 ? 183.39000 158.78400 98.80000 1.000 79.75113 3955 PHE A O 1
ATOM 32446 N N . LEU A 1 3993 ? 185.14700 160.18000 98.63600 1.000 82.64478 3956 LEU A N 1
ATOM 32447 C CA . LEU A 1 3993 ? 184.31600 161.22800 98.05200 1.000 82.64478 3956 LEU A CA 1
ATOM 32448 C C . LEU A 1 3993 ? 183.75200 160.77500 96.71300 1.000 82.64478 3956 LEU A C 1
ATOM 32449 O O . LEU A 1 3993 ? 182.57300 161.00900 96.41700 1.000 82.64478 3956 LEU A O 1
ATOM 32465 N N . ARG A 1 3994 ? 184.58200 160.14100 95.87900 1.000 79.94411 3957 ARG A N 1
ATOM 32466 C CA . ARG A 1 3994 ? 184.10700 159.74900 94.55800 1.000 79.94411 3957 ARG A CA 1
ATOM 32467 C C . ARG A 1 3994 ? 182.99400 158.72900 94.71000 1.000 79.94411 3957 ARG A C 1
ATOM 32468 O O . ARG A 1 3994 ? 181.98300 158.77600 93.99700 1.000 79.94411 3957 ARG A O 1
ATOM 32489 N N . PHE A 1 3995 ? 183.16900 157.79900 95.64800 1.000 77.00553 3958 PHE A N 1
ATOM 32490 C CA . PHE A 1 3995 ? 182.17800 156.75600 95.86100 1.000 77.00553 3958 PHE A CA 1
ATOM 32491 C C . PHE A 1 3995 ? 180.87400 157.39100 96.31300 1.000 77.00553 3958 PHE A C 1
ATOM 32492 O O . PHE A 1 3995 ? 179.79200 157.05600 95.81800 1.000 77.00553 3958 PHE A O 1
ATOM 32509 N N . ALA A 1 3996 ? 180.97000 158.32200 97.26500 1.000 81.16071 3959 ALA A N 1
ATOM 32510 C CA . ALA A 1 3996 ? 179.78600 158.97500 97.80300 1.000 81.16071 3959 ALA A CA 1
ATOM 32511 C C . ALA A 1 3996 ? 179.04500 159.74800 96.72100 1.000 81.16071 3959 ALA A C 1
ATOM 32512 O O . ALA A 1 3996 ? 177.81100 159.72400 96.67200 1.000 81.16071 3959 ALA A O 1
ATOM 32519 N N . GLU A 1 3997 ? 179.77300 160.43100 95.83300 1.000 86.11505 3960 GLU A N 1
ATOM 32520 C CA . GLU A 1 3997 ? 179.09200 161.10900 94.73300 1.000 86.11505 3960 GLU A CA 1
ATOM 32521 C C . GLU A 1 3997 ? 178.40100 160.09300 93.83500 1.000 86.11505 3960 GLU A C 1
ATOM 32522 O O . GLU A 1 3997 ? 177.21100 160.22700 93.52900 1.000 86.11505 3960 GLU A O 1
ATOM 32534 N N . THR A 1 3998 ? 179.12900 159.06100 93.40600 1.000 80.86179 3961 THR A N 1
ATOM 32535 C CA . THR A 1 3998 ? 178.54300 158.11000 92.47300 1.000 80.86179 3961 THR A CA 1
ATOM 32536 C C . THR A 1 3998 ? 177.46900 157.27300 93.15100 1.000 80.86179 3961 THR A C 1
ATOM 32537 O O . THR A 1 3998 ? 176.75400 156.52400 92.47700 1.000 80.86179 3961 THR A O 1
ATOM 32548 N N . HIS A 1 3999 ? 177.36100 157.39900 94.47500 1.000 79.44916 3962 HIS A N 1
ATOM 32549 C CA . HIS A 1 3999 ? 176.41500 156.68900 95.32500 1.000 79.44916 3962 HIS A CA 1
ATOM 32550 C C . HIS A 1 3999 ? 175.61900 157.66300 96.18400 1.000 79.44916 3962 HIS A C 1
ATOM 32551 O O . HIS A 1 3999 ? 175.05400 157.26400 97.20600 1.000 79.44916 3962 HIS A O 1
ATOM 32564 N N . ARG A 1 4000 ? 175.58600 158.93900 95.78900 1.000 87.02569 3963 ARG A N 1
ATOM 32565 C CA . ARG A 1 4000 ? 175.01900 160.01300 96.59500 1.000 87.02569 3963 ARG A CA 1
ATOM 32566 C C . ARG A 1 4000 ? 173.71700 159.59100 97.26200 1.000 87.02569 3963 ARG A C 1
ATOM 32567 O O . ARG A 1 4000 ? 173.57600 159.70000 98.48500 1.000 87.02569 3963 ARG A O 1
ATOM 32588 N N . THR A 1 4001 ? 172.74700 159.11000 96.48700 1.000 83.49275 3964 THR A N 1
ATOM 32589 C CA . THR A 1 4001 ? 171.47400 158.76800 97.10600 1.000 83.49275 3964 THR A CA 1
ATOM 32590 C C . THR A 1 4001 ? 171.63200 157.58300 98.04700 1.000 83.49275 3964 THR A C 1
ATOM 32591 O O . THR A 1 4001 ? 170.86600 157.45400 99.00800 1.000 83.49275 3964 THR A O 1
ATOM 32602 N N . VAL A 1 4002 ? 172.68000 156.78300 97.86100 1.000 78.36957 3965 VAL A N 1
ATOM 32603 C CA . VAL A 1 4002 ? 172.92100 155.64800 98.74200 1.000 78.36957 3965 VAL A CA 1
ATOM 32604 C C . VAL A 1 4002 ? 173.50800 156.10900 100.06500 1.000 78.36957 3965 VAL A C 1
ATOM 32605 O O . VAL A 1 4002 ? 173.03900 155.71300 101.13400 1.000 78.36957 3965 VAL A O 1
ATOM 32618 N N . LEU A 1 4003 ? 174.55800 156.92500 100.01600 1.000 82.46559 3966 LEU A N 1
ATOM 32619 C CA . LEU A 1 4003 ? 175.09500 157.49800 101.24300 1.000 82.46559 3966 LEU A CA 1
ATOM 32620 C C . LEU A 1 4003 ? 174.05300 158.32100 101.98000 1.000 82.46559 3966 LEU A C 1
ATOM 32621 O O . LEU A 1 4003 ? 174.06100 158.37700 103.21600 1.000 82.46559 3966 LEU A O 1
ATOM 32637 N N . ASN A 1 4004 ? 173.12000 158.92200 101.24500 1.000 86.63202 3967 ASN A N 1
ATOM 32638 C CA . ASN A 1 4004 ? 172.01300 159.60800 101.89300 1.000 86.63202 3967 ASN A CA 1
ATOM 32639 C C . ASN A 1 4004 ? 171.06400 158.63600 102.57300 1.000 86.63202 3967 ASN A C 1
ATOM 32640 O O . ASN A 1 4004 ? 170.60300 158.90000 103.68400 1.000 86.63202 3967 ASN A O 1
ATOM 32651 N N . GLN A 1 4005 ? 170.73500 157.52300 101.92400 1.000 81.86584 3968 GLN A N 1
ATOM 32652 C CA . GLN A 1 4005 ? 169.94200 156.50700 102.60500 1.000 81.86584 3968 GLN A CA 1
ATOM 32653 C C . GLN A 1 4005 ? 170.64700 156.01600 103.86600 1.000 81.86584 3968 GLN A C 1
ATOM 32654 O O . GLN A 1 4005 ? 170.02200 155.85800 104.92300 1.000 81.86584 3968 GLN A O 1
ATOM 32668 N N . ILE A 1 4006 ? 171.96500 155.82700 103.77900 1.000 79.63175 3969 ILE A N 1
ATOM 32669 C CA . ILE A 1 4006 ? 172.75900 155.41800 104.93600 1.000 79.63175 3969 ILE A CA 1
ATOM 32670 C C . ILE A 1 4006 ? 172.58600 156.41900 106.07200 1.000 79.63175 3969 ILE A C 1
ATOM 32671 O O . ILE A 1 4006 ? 172.19100 156.06300 107.18800 1.000 79.63175 3969 ILE A O 1
ATOM 32687 N N . LEU A 1 4007 ? 172.88200 157.69100 105.79800 1.000 87.35662 3970 LEU A N 1
ATOM 32688 C CA . LEU A 1 4007 ? 172.87400 158.69700 106.85600 1.000 87.35662 3970 LEU A CA 1
ATOM 32689 C C . LEU A 1 4007 ? 171.46900 158.93000 107.39200 1.000 87.35662 3970 LEU A C 1
ATOM 32690 O O . LEU A 1 4007 ? 171.27400 159.07000 108.60500 1.000 87.35662 3970 LEU A O 1
ATOM 32706 N N . ARG A 1 4008 ? 170.47800 158.97500 106.50000 1.000 89.13877 3971 ARG A N 1
ATOM 32707 C CA . ARG A 1 4008 ? 169.09700 159.16600 106.91700 1.000 89.13877 3971 ARG A CA 1
ATOM 32708 C C . ARG A 1 4008 ? 168.65000 158.04800 107.84000 1.000 89.13877 3971 ARG A C 1
ATOM 32709 O O . ARG A 1 4008 ? 167.93900 158.29200 108.82200 1.000 89.13877 3971 ARG A O 1
ATOM 32730 N N . GLN A 1 4009 ? 169.05300 156.81100 107.54900 1.000 86.17988 3972 GLN A N 1
ATOM 32731 C CA . GLN A 1 4009 ? 168.70400 155.73100 108.46000 1.000 86.17988 3972 GLN A CA 1
ATOM 32732 C C . GLN A 1 4009 ? 169.51000 155.83600 109.75000 1.000 86.17988 3972 GLN A C 1
ATOM 32733 O O . GLN A 1 4009 ? 168.98400 155.58100 110.84000 1.000 86.17988 3972 GLN A O 1
ATOM 32747 N N . SER A 1 4010 ? 170.78200 156.21600 109.64600 1.000 95.72388 3973 SER A N 1
ATOM 32748 C CA . SER A 1 4010 ? 171.64900 156.27600 110.81500 1.000 95.72388 3973 SER A CA 1
ATOM 32749 C C . SER A 1 4010 ? 171.26900 157.44500 111.71600 1.000 95.72388 3973 SER A C 1
ATOM 32750 O O . SER A 1 4010 ? 171.04600 158.56200 111.24100 1.000 95.72388 3973 SER A O 1
ATOM 32758 N N . THR A 1 4011 ? 171.19300 157.18300 113.01700 1.000 101.79110 3974 THR A N 1
ATOM 32759 C CA . THR A 1 4011 ? 171.12300 158.21800 114.04200 1.000 101.79110 3974 THR A CA 1
ATOM 32760 C C . THR A 1 4011 ? 172.49400 158.71700 114.48500 1.000 101.79110 3974 THR A C 1
ATOM 32761 O O . THR A 1 4011 ? 172.56600 159.69500 115.23800 1.000 101.79110 3974 THR A O 1
ATOM 32772 N N . THR A 1 4012 ? 173.57300 158.08500 114.03000 1.000 103.35742 3975 THR A N 1
ATOM 32773 C CA . THR A 1 4012 ? 174.91500 158.61000 114.26300 1.000 103.35742 3975 THR A CA 1
ATOM 32774 C C . THR A 1 4012 ? 175.04900 160.05400 113.79700 1.000 103.35742 3975 THR A C 1
ATOM 32775 O O . THR A 1 4012 ? 174.77300 160.38400 112.64000 1.000 103.35742 3975 THR A O 1
ATOM 32786 N N . HIS A 1 4013 ? 175.48700 160.90900 114.72200 1.000 102.85735 3976 HIS A N 1
ATOM 32787 C CA . HIS A 1 4013 ? 175.54900 162.34400 114.47800 1.000 102.85735 3976 HIS A CA 1
ATOM 32788 C C . HIS A 1 4013 ? 176.66500 162.67000 113.49500 1.000 102.85735 3976 HIS A C 1
ATOM 32789 O O . HIS A 1 4013 ? 177.82400 162.30100 113.70400 1.000 102.85735 3976 HIS A O 1
ATOM 32802 N N . LEU A 1 4014 ? 176.30000 163.36100 112.41600 1.000 95.83431 3977 LEU A N 1
ATOM 32803 C CA . LEU A 1 4014 ? 177.16100 163.44300 111.24200 1.000 95.83431 3977 LEU A CA 1
ATOM 32804 C C . LEU A 1 4014 ? 178.57400 163.89400 111.59500 1.000 95.83431 3977 LEU A C 1
ATOM 32805 O O . LEU A 1 4014 ? 179.55100 163.39800 111.02300 1.000 95.83431 3977 LEU A O 1
ATOM 32821 N N . ALA A 1 4015 ? 178.70700 164.83500 112.53200 1.000 99.89768 3978 ALA A N 1
ATOM 32822 C CA . ALA A 1 4015 ? 180.00900 165.39900 112.86500 1.000 99.89768 3978 ALA A CA 1
ATOM 32823 C C . ALA A 1 4015 ? 180.72200 164.71000 114.02800 1.000 99.89768 3978 ALA A C 1
ATOM 32824 O O . ALA A 1 4015 ? 181.73400 165.23600 114.50300 1.000 99.89768 3978 ALA A O 1
ATOM 32831 N N . ASP A 1 4016 ? 180.23800 163.55800 114.50000 1.000 101.80882 3979 ASP A N 1
ATOM 32832 C CA . ASP A 1 4016 ? 180.99800 162.75300 115.44700 1.000 101.80882 3979 ASP A CA 1
ATOM 32833 C C . ASP A 1 4016 ? 181.33700 161.37100 114.91600 1.000 101.80882 3979 ASP A C 1
ATOM 32834 O O . ASP A 1 4016 ? 182.29900 160.75900 115.39400 1.000 101.80882 3979 ASP A O 1
ATOM 32843 N N . GLY A 1 4017 ? 180.57400 160.87200 113.95200 1.000 91.95381 3980 GLY A N 1
ATOM 32844 C CA . GLY A 1 4017 ? 180.86200 159.65300 113.24300 1.000 91.95381 3980 GLY A CA 1
ATOM 32845 C C . GLY A 1 4017 ? 181.92000 159.83400 112.17600 1.000 91.95381 3980 GLY A C 1
ATOM 32846 O O . GLY A 1 4017 ? 182.56900 160.87900 112.06700 1.000 91.95381 3980 GLY A O 1
ATOM 32850 N N . PRO A 1 4018 ? 182.10700 158.79700 111.35900 1.000 85.94040 3981 PRO A N 1
ATOM 32851 C CA . PRO A 1 4018 ? 183.18000 158.83200 110.35700 1.000 85.94040 3981 PRO A CA 1
ATOM 32852 C C . PRO A 1 4018 ? 182.86400 159.78400 109.22400 1.000 85.94040 3981 PRO A C 1
ATOM 32853 O O . PRO A 1 4018 ? 183.78400 160.35300 108.62500 1.000 85.94040 3981 PRO A O 1
ATOM 32864 N N . PHE A 1 4019 ? 181.58200 159.97300 108.91700 1.000 84.09788 3982 PHE A N 1
ATOM 32865 C CA . PHE A 1 4019 ? 181.12100 160.79300 107.81000 1.000 84.09788 3982 PHE A CA 1
ATOM 32866 C C . PHE A 1 4019 ? 181.23500 162.28600 108.09300 1.000 84.09788 3982 PHE A C 1
ATOM 32867 O O . PHE A 1 4019 ? 180.63700 163.08200 107.36600 1.000 84.09788 3982 PHE A O 1
ATOM 32884 N N . ALA A 1 4020 ? 181.97000 162.69600 109.13000 1.000 91.97241 3983 ALA A N 1
ATOM 32885 C CA . ALA A 1 4020 ? 182.14500 164.12400 109.37200 1.000 91.97241 3983 ALA A CA 1
ATOM 32886 C C . ALA A 1 4020 ? 182.93700 164.80800 108.26400 1.000 91.97241 3983 ALA A C 1
ATOM 32887 O O . ALA A 1 4020 ? 182.74600 166.00700 108.02400 1.000 91.97241 3983 ALA A O 1
ATOM 32894 N N . VAL A 1 4021 ? 183.80700 164.07300 107.56600 1.000 89.44273 3984 VAL A N 1
ATOM 32895 C CA . VAL A 1 4021 ? 184.70400 164.72900 106.61600 1.000 89.44273 3984 VAL A CA 1
ATOM 32896 C C . VAL A 1 4021 ? 183.90800 165.47800 105.56100 1.000 89.44273 3984 VAL A C 1
ATOM 32897 O O . VAL A 1 4021 ? 184.34200 166.52800 105.07100 1.000 89.44273 3984 VAL A O 1
ATOM 32910 N N . LEU A 1 4022 ? 182.74000 164.96100 105.19300 1.000 90.80438 3985 LEU A N 1
ATOM 32911 C CA . LEU A 1 4022 ? 181.96100 165.52900 104.10300 1.000 90.80438 3985 LEU A CA 1
ATOM 32912 C C . LEU A 1 4022 ? 181.18800 166.76400 104.53600 1.000 90.80438 3985 LEU A C 1
ATOM 32913 O O . LEU A 1 4022 ? 180.31600 167.22600 103.79200 1.000 90.80438 3985 LEU A O 1
ATOM 32929 N N . VAL A 1 4023 ? 181.48400 167.29800 105.72500 1.000 95.25874 3986 VAL A N 1
ATOM 32930 C CA . VAL A 1 4023 ? 180.88600 168.56300 106.14200 1.000 95.25874 3986 VAL A CA 1
ATOM 32931 C C . VAL A 1 4023 ? 181.02700 169.59300 105.03300 1.000 95.25874 3986 VAL A C 1
ATOM 32932 O O . VAL A 1 4023 ? 180.11000 170.38200 104.77600 1.000 95.25874 3986 VAL A O 1
ATOM 32945 N N . ASP A 1 4024 ? 182.17800 169.61200 104.36600 1.000 97.79184 3987 ASP A N 1
ATOM 32946 C CA . ASP A 1 4024 ? 182.51800 170.70600 103.47100 1.000 97.79184 3987 ASP A CA 1
ATOM 32947 C C . ASP A 1 4024 ? 182.10500 170.42100 102.03500 1.000 97.79184 3987 ASP A C 1
ATOM 32948 O O . ASP A 1 4024 ? 182.01100 171.35600 101.23300 1.000 97.79184 3987 ASP A O 1
ATOM 32957 N N . TYR A 1 4025 ? 181.85700 169.15700 101.69800 1.000 93.64096 3988 TYR A N 1
ATOM 32958 C CA . TYR A 1 4025 ? 181.32800 168.77500 100.39000 1.000 93.64096 3988 TYR A CA 1
ATOM 32959 C C . TYR A 1 4025 ? 179.85000 168.46000 100.59100 1.000 93.64096 3988 TYR A C 1
ATOM 32960 O O . TYR A 1 4025 ? 179.45900 167.31500 100.81000 1.000 93.64096 3988 TYR A O 1
ATOM 32978 N N . ILE A 1 4026 ? 179.02600 169.50600 100.53200 1.000 95.97936 3989 ILE A N 1
ATOM 32979 C CA . ILE A 1 4026 ? 177.65200 169.43500 101.02700 1.000 95.97936 3989 ILE A CA 1
ATOM 32980 C C . ILE A 1 4026 ? 176.63100 169.00900 99.97600 1.000 95.97936 3989 ILE A C 1
ATOM 32981 O O . ILE A 1 4026 ? 175.56000 168.50300 100.33800 1.000 95.97936 3989 ILE A O 1
ATOM 32997 N N . ARG A 1 4027 ? 176.92600 169.20900 98.69300 1.000 92.94653 3990 ARG A N 1
ATOM 32998 C CA . ARG A 1 4027 ? 176.08000 168.71600 97.61100 1.000 92.94653 3990 ARG A CA 1
ATOM 32999 C C . ARG A 1 4027 ? 175.79200 167.22000 97.68400 1.000 92.94653 3990 ARG A C 1
ATOM 33000 O O . ARG A 1 4027 ? 174.84300 166.75300 97.04300 1.000 92.94653 3990 ARG A O 1
ATOM 33021 N N . VAL A 1 4028 ? 176.57800 166.45900 98.44100 1.000 90.93099 3991 VAL A N 1
ATOM 33022 C CA . VAL A 1 4028 ? 176.39600 165.01400 98.54400 1.000 90.93099 3991 VAL A CA 1
ATOM 33023 C C . VAL A 1 4028 ? 175.40100 164.57400 99.61200 1.000 90.93099 3991 VAL A C 1
ATOM 33024 O O . VAL A 1 4028 ? 175.33400 163.38000 99.92700 1.000 90.93099 3991 VAL A O 1
ATOM 33037 N N . LEU A 1 4029 ? 174.61800 165.49000 100.18500 1.000 90.27849 3992 LEU A N 1
ATOM 33038 C CA . LEU A 1 4029 ? 173.54900 165.04500 101.07000 1.000 90.27849 3992 LEU A CA 1
ATOM 33039 C C . LEU A 1 4029 ? 172.17400 165.56300 100.67600 1.000 90.27849 3992 LEU A C 1
ATOM 33040 O O . LEU A 1 4029 ? 172.02100 166.61700 100.05400 1.000 90.27849 3992 LEU A O 1
ATOM 33056 N N . ASP A 1 4030 ? 171.18100 164.76700 101.06900 1.000 91.71576 3993 ASP A N 1
ATOM 33057 C CA . ASP A 1 4030 ? 169.76400 165.07400 100.95800 1.000 91.71576 3993 ASP A CA 1
ATOM 33058 C C . ASP A 1 4030 ? 169.37600 166.20700 101.89600 1.000 91.71576 3993 ASP A C 1
ATOM 33059 O O . ASP A 1 4030 ? 170.01700 166.44400 102.92300 1.000 91.71576 3993 ASP A O 1
ATOM 33068 N N . PHE A 1 4031 ? 168.30600 166.91000 101.53200 1.000 97.79993 3994 PHE A N 1
ATOM 33069 C CA . PHE A 1 4031 ? 167.83600 168.01000 102.36100 1.000 97.79993 3994 PHE A CA 1
ATOM 33070 C C . PHE A 1 4031 ? 167.54200 167.56000 103.78600 1.000 97.79993 3994 PHE A C 1
ATOM 33071 O O . PHE A 1 4031 ? 168.00000 168.18300 104.74800 1.000 97.79993 3994 PHE A O 1
ATOM 33088 N N . ASP A 1 4032 ? 166.75300 166.49600 103.94400 1.000 95.34433 3995 ASP A N 1
ATOM 33089 C CA . ASP A 1 4032 ? 166.35400 166.07000 105.28300 1.000 95.34433 3995 ASP A CA 1
ATOM 33090 C C . ASP A 1 4032 ? 167.50200 165.46100 106.08000 1.000 95.34433 3995 ASP A C 1
ATOM 33091 O O . ASP A 1 4032 ? 167.51000 165.55600 107.31200 1.000 95.34433 3995 ASP A O 1
ATOM 33100 N N . VAL A 1 4033 ? 168.51600 164.91000 105.41300 1.000 92.28615 3996 VAL A N 1
ATOM 33101 C CA . VAL A 1 4033 ? 169.72800 164.51500 106.12900 1.000 92.28615 3996 VAL A CA 1
ATOM 33102 C C . VAL A 1 4033 ? 170.42100 165.74000 106.71000 1.000 92.28615 3996 VAL A C 1
ATOM 33103 O O . VAL A 1 4033 ? 170.85700 165.74200 107.86900 1.000 92.28615 3996 VAL A O 1
ATOM 33116 N N . LYS A 1 4034 ? 170.54000 166.80000 105.91000 1.000 94.36539 3997 LYS A N 1
ATOM 33117 C CA . LYS A 1 4034 ? 171.17100 168.01900 106.39900 1.000 94.36539 3997 LYS A CA 1
ATOM 33118 C C . LYS A 1 4034 ? 170.33000 168.67200 107.48500 1.000 94.36539 3997 LYS A C 1
ATOM 33119 O O . LYS A 1 4034 ? 170.87000 169.27600 108.41400 1.000 94.36539 3997 LYS A O 1
ATOM 33137 N N . ARG A 1 4035 ? 169.00500 168.58600 107.36700 1.000 97.68568 3998 ARG A N 1
ATOM 33138 C CA . ARG A 1 4035 ? 168.12500 169.09400 108.41300 1.000 97.68568 3998 ARG A CA 1
ATOM 33139 C C . ARG A 1 4035 ? 168.31700 168.34400 109.72400 1.000 97.68568 3998 ARG A C 1
ATOM 33140 O O . ARG A 1 4035 ? 168.36100 168.95800 110.79500 1.000 97.68568 3998 ARG A O 1
ATOM 33161 N N . LYS A 1 4036 ? 168.44200 167.01700 109.66200 1.000 94.69333 3999 LYS A N 1
ATOM 33162 C CA . LYS A 1 4036 ? 168.69900 166.25200 110.87800 1.000 94.69333 3999 LYS A CA 1
ATOM 33163 C C . LYS A 1 4036 ? 170.05800 166.59100 111.47700 1.000 94.69333 3999 LYS A C 1
ATOM 33164 O O . LYS A 1 4036 ? 170.17700 166.80400 112.68900 1.000 94.69333 3999 LYS A O 1
ATOM 33183 N N . TYR A 1 4037 ? 171.09900 166.65000 110.64500 1.000 96.36068 4000 TYR A N 1
ATOM 33184 C CA . TYR A 1 4037 ? 172.41400 167.04500 111.14300 1.000 96.36068 4000 TYR A CA 1
ATOM 33185 C C . TYR A 1 4037 ? 172.37600 168.42500 111.78900 1.000 96.36068 4000 TYR A C 1
ATOM 33186 O O . TYR A 1 4037 ? 172.88600 168.62200 112.89800 1.000 96.36068 4000 TYR A O 1
ATOM 33204 N N . PHE A 1 4038 ? 171.77000 169.39200 111.10100 1.000 97.39734 4001 PHE A N 1
ATOM 33205 C CA . PHE A 1 4038 ? 171.57400 170.72800 111.65000 1.000 97.39734 4001 PHE A CA 1
ATOM 33206 C C . PHE A 1 4038 ? 170.95300 170.66200 113.04000 1.000 97.39734 4001 PHE A C 1
ATOM 33207 O O . PHE A 1 4038 ? 171.50000 171.19500 114.01100 1.000 97.39734 4001 PHE A O 1
ATOM 33224 N N . ARG A 1 4039 ? 169.79900 170.01100 113.14700 1.000 98.26027 4002 ARG A N 1
ATOM 33225 C CA . ARG A 1 4039 ? 169.02800 170.01600 114.38300 1.000 98.26027 4002 ARG A CA 1
ATOM 33226 C C . ARG A 1 4039 ? 169.76500 169.25000 115.47600 1.000 98.26027 4002 ARG A C 1
ATOM 33227 O O . ARG A 1 4039 ? 169.51600 169.45100 116.66600 1.000 98.26027 4002 ARG A O 1
ATOM 33248 N N . LEU A 1 4049 ? 175.15900 180.37700 125.30600 1.000 115.07265 4012 LEU A N 1
ATOM 33249 C CA . LEU A 1 4049 ? 174.03500 181.19700 125.73700 1.000 115.07265 4012 LEU A CA 1
ATOM 33250 C C . LEU A 1 4049 ? 173.02300 180.36500 126.52500 1.000 115.07265 4012 LEU A C 1
ATOM 33251 O O . LEU A 1 4049 ? 172.47100 179.38900 126.01600 1.000 115.07265 4012 LEU A O 1
ATOM 33267 N N . ARG A 1 4050 ? 172.79000 180.76500 127.77200 1.000 114.55532 4013 ARG A N 1
ATOM 33268 C CA . ARG A 1 4050 ? 171.57600 180.38200 128.47900 1.000 114.55532 4013 ARG A CA 1
ATOM 33269 C C . ARG A 1 4050 ? 170.37200 181.09800 127.88300 1.000 114.55532 4013 ARG A C 1
ATOM 33270 O O . ARG A 1 4050 ? 170.36000 182.32800 127.77400 1.000 114.55532 4013 ARG A O 1
ATOM 33291 N N . LYS A 1 4051 ? 169.35700 180.33100 127.49700 1.000 115.06715 4014 LYS A N 1
ATOM 33292 C CA . LYS A 1 4051 ? 168.12800 180.89000 126.95500 1.000 115.06715 4014 LYS A CA 1
ATOM 33293 C C . LYS A 1 4051 ? 167.08100 180.96600 128.05800 1.000 115.06715 4014 LYS A C 1
ATOM 33294 O O . LYS A 1 4051 ? 166.85500 179.98600 128.77700 1.000 115.06715 4014 LYS A O 1
ATOM 33313 N N . GLU A 1 4052 ? 166.45300 182.12900 128.18600 1.000 115.29519 4015 GLU A N 1
ATOM 33314 C CA . GLU A 1 4052 ? 165.34300 182.35900 129.09700 1.000 115.29519 4015 GLU A CA 1
ATOM 33315 C C . GLU A 1 4052 ? 164.04000 182.43900 128.31500 1.000 115.29519 4015 GLU A C 1
ATOM 33316 O O . GLU A 1 4052 ? 164.02500 182.48200 127.08200 1.000 115.29519 4015 GLU A O 1
ATOM 33328 N N . ASP A 1 4053 ? 162.93500 182.45700 129.05400 1.000 115.13851 4016 ASP A N 1
ATOM 33329 C CA . ASP A 1 4053 ? 161.67400 182.90700 128.49100 1.000 115.13851 4016 ASP A CA 1
ATOM 33330 C C . ASP A 1 4053 ? 161.65400 184.43200 128.48400 1.000 115.13851 4016 ASP A C 1
ATOM 33331 O O . ASP A 1 4053 ? 162.25800 185.08300 129.34100 1.000 115.13851 4016 ASP A O 1
ATOM 33340 N N . MET A 1 4054 ? 160.94600 185.00500 127.51300 1.000 112.00941 4017 MET A N 1
ATOM 33341 C CA . MET A 1 4054 ? 160.97200 186.45100 127.32400 1.000 112.00941 4017 MET A CA 1
ATOM 33342 C C . MET A 1 4054 ? 159.64000 186.94400 126.78200 1.000 112.00941 4017 MET A C 1
ATOM 33343 O O . MET A 1 4054 ? 159.12500 186.40200 125.80100 1.000 112.00941 4017 MET A O 1
ATOM 33357 N N . ALA A 1 4055 ? 159.09300 187.97000 127.42900 1.000 105.33789 4018 ALA A N 1
ATOM 33358 C CA . ALA A 1 4055 ? 157.80000 188.51400 127.05100 1.000 105.33789 4018 ALA A CA 1
ATOM 33359 C C . ALA A 1 4055 ? 157.96300 189.46300 125.86800 1.000 105.33789 4018 ALA A C 1
ATOM 33360 O O . ALA A 1 4055 ? 159.00800 190.09700 125.69300 1.000 105.33789 4018 ALA A O 1
ATOM 33367 N N . VAL A 1 4056 ? 156.91500 189.55500 125.05200 1.000 107.94447 4019 VAL A N 1
ATOM 33368 C CA . VAL A 1 4056 ? 156.83500 190.54400 123.97900 1.000 107.94447 4019 VAL A CA 1
ATOM 33369 C C . VAL A 1 4056 ? 155.42900 191.12900 123.96400 1.000 107.94447 4019 VAL A C 1
ATOM 33370 O O . VAL A 1 4056 ? 154.46400 190.42500 123.64200 1.000 107.94447 4019 VAL A O 1
ATOM 33383 N N . HIS A 1 4057 ? 155.30900 192.40700 124.31700 1.000 106.22915 4020 HIS A N 1
ATOM 33384 C CA . HIS A 1 4057 ? 154.01900 193.06800 124.48100 1.000 106.22915 4020 HIS A CA 1
ATOM 33385 C C . HIS A 1 4057 ? 153.68700 193.78300 123.17500 1.000 106.22915 4020 HIS A C 1
ATOM 33386 O O . HIS A 1 4057 ? 154.36500 194.74300 122.79400 1.000 106.22915 4020 HIS A O 1
ATOM 33400 N N . VAL A 1 4058 ? 152.64400 193.31000 122.49100 1.000 110.22168 4021 VAL A N 1
ATOM 33401 C CA . VAL A 1 4058 ? 152.22800 193.84300 121.19900 1.000 110.22168 4021 VAL A CA 1
ATOM 33402 C C . VAL A 1 4058 ? 150.71300 193.99300 121.21900 1.000 110.22168 4021 VAL A C 1
ATOM 33403 O O . VAL A 1 4058 ? 150.01300 193.34100 121.99600 1.000 110.22168 4021 VAL A O 1
ATOM 33416 N N . ARG A 1 4059 ? 150.20500 194.86700 120.35200 1.000 111.71311 4022 ARG A N 1
ATOM 33417 C CA . ARG A 1 4059 ? 148.76900 195.02100 120.16800 1.000 111.71311 4022 ARG A CA 1
ATOM 33418 C C . ARG A 1 4059 ? 148.26900 194.22300 118.97000 1.000 111.71311 4022 ARG A C 1
ATOM 33419 O O . ARG A 1 4059 ? 148.88100 194.23700 117.89700 1.000 111.71311 4022 ARG A O 1
ATOM 33440 N N . ARG A 1 4060 ? 147.14600 193.52600 119.16900 1.000 109.23625 4023 ARG A N 1
ATOM 33441 C CA . ARG A 1 4060 ? 146.60600 192.64000 118.14300 1.000 109.23625 4023 ARG A CA 1
ATOM 33442 C C . ARG A 1 4060 ? 146.41800 193.35700 116.81100 1.000 109.23625 4023 ARG A C 1
ATOM 33443 O O . ARG A 1 4060 ? 146.52000 192.73500 115.74800 1.000 109.23625 4023 ARG A O 1
ATOM 33464 N N . ASP A 1 4061 ? 146.14300 194.65800 116.85200 1.000 110.38256 4024 ASP A N 1
ATOM 33465 C CA . ASP A 1 4061 ? 145.91400 195.47100 115.66500 1.000 110.38256 4024 ASP A CA 1
ATOM 33466 C C . ASP A 1 4061 ? 147.18300 196.12500 115.13700 1.000 110.38256 4024 ASP A C 1
ATOM 33467 O O . ASP A 1 4061 ? 147.12800 196.81400 114.11200 1.000 110.38256 4024 ASP A O 1
ATOM 33476 N N . HIS A 1 4062 ? 148.31700 195.92200 115.80500 1.000 114.47794 4025 HIS A N 1
ATOM 33477 C CA . HIS A 1 4062 ? 149.55500 196.59600 115.44000 1.000 114.47794 4025 HIS A CA 1
ATOM 33478 C C . HIS A 1 4062 ? 150.74000 195.64100 115.42300 1.000 114.47794 4025 HIS A C 1
ATOM 33479 O O . HIS A 1 4062 ? 151.88700 196.10800 115.40500 1.000 114.47794 4025 HIS A O 1
ATOM 33493 N N . VAL A 1 4063 ? 150.49800 194.32500 115.43500 1.000 114.42552 4026 VAL A N 1
ATOM 33494 C CA . VAL A 1 4063 ? 151.54600 193.36600 115.77700 1.000 114.42552 4026 VAL A CA 1
ATOM 33495 C C . VAL A 1 4063 ? 152.81600 193.65700 114.99300 1.000 114.42552 4026 VAL A C 1
ATOM 33496 O O . VAL A 1 4063 ? 153.92000 193.57100 115.53200 1.000 114.42552 4026 VAL A O 1
ATOM 33509 N N . PHE A 1 4064 ? 152.69100 193.95100 113.69900 1.000 115.80278 4027 PHE A N 1
ATOM 33510 C CA . PHE A 1 4064 ? 153.88900 194.13800 112.88700 1.000 115.80278 4027 PHE A CA 1
ATOM 33511 C C . PHE A 1 4064 ? 154.70800 195.31700 113.40500 1.000 115.80278 4027 PHE A C 1
ATOM 33512 O O . PHE A 1 4064 ? 155.90100 195.18200 113.71000 1.000 115.80278 4027 PHE A O 1
ATOM 33529 N N . GLU A 1 4065 ? 154.04800 196.46200 113.61000 1.000 118.52112 4028 GLU A N 1
ATOM 33530 C CA . GLU A 1 4065 ? 154.73800 197.65600 114.08600 1.000 118.52112 4028 GLU A CA 1
ATOM 33531 C C . GLU A 1 4065 ? 155.01600 197.62300 115.58300 1.000 118.52112 4028 GLU A C 1
ATOM 33532 O O . GLU A 1 4065 ? 156.04500 198.14500 116.02200 1.000 118.52112 4028 GLU A O 1
ATOM 33544 N N . ASP A 1 4066 ? 154.14700 196.99800 116.38100 1.000 116.60740 4029 ASP A N 1
ATOM 33545 C CA . ASP A 1 4066 ? 154.45900 196.85100 117.79900 1.000 116.60740 4029 ASP A CA 1
ATOM 33546 C C . ASP A 1 4066 ? 155.66300 195.94500 118.00000 1.000 116.60740 4029 ASP A C 1
ATOM 33547 O O . ASP A 1 4066 ? 156.51900 196.21900 118.84500 1.000 116.60740 4029 ASP A O 1
ATOM 33556 N N . SER A 1 4067 ? 155.73900 194.85700 117.23700 1.000 116.50729 4030 SER A N 1
ATOM 33557 C CA . SER A 1 4067 ? 156.89500 193.97800 117.30700 1.000 116.50729 4030 SER A CA 1
ATOM 33558 C C . SER A 1 4067 ? 158.14500 194.69600 116.82400 1.000 116.50729 4030 SER A C 1
ATOM 33559 O O . SER A 1 4067 ? 159.21600 194.55000 117.41500 1.000 116.50729 4030 SER A O 1
ATOM 33567 N N . TYR A 1 4068 ? 158.04000 195.44300 115.72400 1.000 117.93797 4031 TYR A N 1
ATOM 33568 C CA . TYR A 1 4068 ? 159.17300 196.24200 115.26900 1.000 117.93797 4031 TYR A CA 1
ATOM 33569 C C . TYR A 1 4068 ? 159.66600 197.19300 116.35800 1.000 117.93797 4031 TYR A C 1
ATOM 33570 O O . TYR A 1 4068 ? 160.86300 197.24300 116.65800 1.000 117.93797 4031 TYR A O 1
ATOM 33588 N N . ARG A 1 4069 ? 158.75300 197.94600 116.97700 1.000 118.94174 4032 ARG A N 1
ATOM 33589 C CA . ARG A 1 4069 ? 159.14900 198.83900 118.06400 1.000 118.94174 4032 ARG A CA 1
ATOM 33590 C C . ARG A 1 4069 ? 159.76600 198.09000 119.24300 1.000 118.94174 4032 ARG A C 1
ATOM 33591 O O . ARG A 1 4069 ? 160.80100 198.50700 119.77600 1.000 118.94174 4032 ARG A O 1
ATOM 33612 N N . GLU A 1 4070 ? 159.14500 196.98800 119.67100 1.000 115.60490 4033 GLU A N 1
ATOM 33613 C CA . GLU A 1 4070 ? 159.64300 196.25600 120.83300 1.000 115.60490 4033 GLU A CA 1
ATOM 33614 C C . GLU A 1 4070 ? 160.99700 195.61000 120.56900 1.000 115.60490 4033 GLU A C 1
ATOM 33615 O O . GLU A 1 4070 ? 161.88700 195.64600 121.42600 1.000 115.60490 4033 GLU A O 1
ATOM 33627 N N . LEU A 1 4071 ? 161.17000 195.01700 119.39200 1.000 115.82634 4034 LEU A N 1
ATOM 33628 C CA . LEU A 1 4071 ? 162.24400 194.07000 119.14100 1.000 115.82634 4034 LEU A CA 1
ATOM 33629 C C . LEU A 1 4071 ? 163.35500 194.61500 118.26100 1.000 115.82634 4034 LEU A C 1
ATOM 33630 O O . LEU A 1 4071 ? 164.49600 194.16700 118.38800 1.000 115.82634 4034 LEU A O 1
ATOM 33646 N N . HIS A 1 4072 ? 163.05600 195.56000 117.36700 1.000 119.09531 4035 HIS A N 1
ATOM 33647 C CA . HIS A 1 4072 ? 163.99600 195.87200 116.29800 1.000 119.09531 4035 HIS A CA 1
ATOM 33648 C C . HIS A 1 4072 ? 165.27900 196.47600 116.84800 1.000 119.09531 4035 HIS A C 1
ATOM 33649 O O . HIS A 1 4072 ? 166.28700 196.52400 116.13400 1.000 119.09531 4035 HIS A O 1
ATOM 33663 N N . ARG A 1 4073 ? 165.25800 196.94000 118.09800 1.000 119.95649 4036 ARG A N 1
ATOM 33664 C CA . ARG A 1 4073 ? 166.45600 197.37900 118.79600 1.000 119.95649 4036 ARG A CA 1
ATOM 33665 C C . ARG A 1 4073 ? 166.98400 196.33700 119.77400 1.000 119.95649 4036 ARG A C 1
ATOM 33666 O O . ARG A 1 4073 ? 168.06500 196.53100 120.33900 1.000 119.95649 4036 ARG A O 1
ATOM 33687 N N . LYS A 1 4074 ? 166.25100 195.24400 119.98300 1.000 116.39385 4037 LYS A N 1
ATOM 33688 C CA . LYS A 1 4074 ? 166.72800 194.15100 120.81900 1.000 116.39385 4037 LYS A CA 1
ATOM 33689 C C . LYS A 1 4074 ? 167.96600 193.51700 120.19700 1.000 116.39385 4037 LYS A C 1
ATOM 33690 O O . LYS A 1 4074 ? 168.16300 193.55100 118.97900 1.000 116.39385 4037 LYS A O 1
ATOM 33709 N N . SER A 1 4075 ? 168.80600 192.93000 121.04400 1.000 116.12663 4038 SER A N 1
ATOM 33710 C CA . SER A 1 4075 ? 169.99100 192.25600 120.54700 1.000 116.12663 4038 SER A CA 1
ATOM 33711 C C . SER A 1 4075 ? 169.65600 190.89200 119.94900 1.000 116.12663 4038 SER A C 1
ATOM 33712 O O . SER A 1 4075 ? 168.61600 190.30100 120.25100 1.000 116.12663 4038 SER A O 1
ATOM 33720 N N . PRO A 1 4076 ? 170.53900 190.37000 119.09200 1.000 113.78869 4039 PRO A N 1
ATOM 33721 C CA . PRO A 1 4076 ? 170.38800 188.98400 118.61100 1.000 113.78869 4039 PRO A CA 1
ATOM 33722 C C . PRO A 1 4076 ? 170.28800 187.93000 119.70200 1.000 113.78869 4039 PRO A C 1
ATOM 33723 O O . PRO A 1 4076 ? 169.47700 187.00400 119.58500 1.000 113.78869 4039 PRO A O 1
ATOM 33734 N N . GLU A 1 4077 ? 171.08300 188.04700 120.76600 1.000 114.67530 4040 GLU A N 1
ATOM 33735 C CA . GLU A 1 4077 ? 171.01000 187.06900 121.84600 1.000 114.67530 4040 GLU A CA 1
ATOM 33736 C C . GLU A 1 4077 ? 169.73800 187.21900 122.66800 1.000 114.67530 4040 GLU A C 1
ATOM 33737 O O . GLU A 1 4077 ? 169.26900 186.23800 123.25700 1.000 114.67530 4040 GLU A O 1
ATOM 33749 N N . GLU A 1 4078 ? 169.16000 188.42000 122.72200 1.000 116.11724 4041 GLU A N 1
ATOM 33750 C CA . GLU A 1 4078 ? 167.85000 188.55300 123.34700 1.000 116.11724 4041 GLU A CA 1
ATOM 33751 C C . GLU A 1 4078 ? 166.76200 187.95600 122.46500 1.000 116.11724 4041 GLU A C 1
ATOM 33752 O O . GLU A 1 4078 ? 165.79900 187.36800 122.97200 1.000 116.11724 4041 GLU A O 1
ATOM 33764 N N . MET A 1 4079 ? 166.89000 188.09300 121.14200 1.000 113.69954 4042 MET A N 1
ATOM 33765 C CA . MET A 1 4079 ? 165.98200 187.37600 120.25600 1.000 113.69954 4042 MET A CA 1
ATOM 33766 C C . MET A 1 4079 ? 166.10200 185.86800 120.42800 1.000 113.69954 4042 MET A C 1
ATOM 33767 O O . MET A 1 4079 ? 165.09900 185.15200 120.32800 1.000 113.69954 4042 MET A O 1
ATOM 33781 N N . LYS A 1 4080 ? 167.31000 185.36300 120.68700 1.000 114.54061 4043 LYS A N 1
ATOM 33782 C CA . LYS A 1 4080 ? 167.48100 183.92500 120.85100 1.000 114.54061 4043 LYS A CA 1
ATOM 33783 C C . LYS A 1 4080 ? 166.82000 183.39800 122.11600 1.000 114.54061 4043 LYS A C 1
ATOM 33784 O O . LYS A 1 4080 ? 166.69500 182.17800 122.26600 1.000 114.54061 4043 LYS A O 1
ATOM 33803 N N . ASN A 1 4081 ? 166.39500 184.27600 123.02000 1.000 115.14738 4044 ASN A N 1
ATOM 33804 C CA . ASN A 1 4081 ? 165.56700 183.85800 124.13900 1.000 115.14738 4044 ASN A CA 1
ATOM 33805 C C . ASN A 1 4081 ? 164.21600 183.37900 123.61900 1.000 115.14738 4044 ASN A C 1
ATOM 33806 O O . ASN A 1 4081 ? 163.76400 183.77000 122.53900 1.000 115.14738 4044 ASN A O 1
ATOM 33817 N N . ARG A 1 4082 ? 163.56200 182.52200 124.39800 1.000 114.68268 4045 ARG A N 1
ATOM 33818 C CA . ARG A 1 4082 ? 162.26800 181.99700 123.98600 1.000 114.68268 4045 ARG A CA 1
ATOM 33819 C C . ARG A 1 4082 ? 161.18800 183.05000 124.20500 1.000 114.68268 4045 ARG A C 1
ATOM 33820 O O . ARG A 1 4082 ? 160.91400 183.44900 125.34200 1.000 114.68268 4045 ARG A O 1
ATOM 33841 N N . LEU A 1 4083 ? 160.58500 183.49700 123.10800 1.000 110.12384 4046 LEU A N 1
ATOM 33842 C CA . LEU A 1 4083 ? 159.57900 184.54800 123.13600 1.000 110.12384 4046 LEU A CA 1
ATOM 33843 C C . LEU A 1 4083 ? 158.21500 183.97200 123.49300 1.000 110.12384 4046 LEU A C 1
ATOM 33844 O O . LEU A 1 4083 ? 157.78600 182.97300 122.90800 1.000 110.12384 4046 LEU A O 1
ATOM 33860 N N . TYR A 1 4084 ? 157.53500 184.59200 124.45400 1.000 108.68566 4047 TYR A N 1
ATOM 33861 C CA . TYR A 1 4084 ? 156.11100 184.36400 124.65000 1.000 108.68566 4047 TYR A CA 1
ATOM 33862 C C . TYR A 1 4084 ? 155.40000 185.69600 124.46600 1.000 108.68566 4047 TYR A C 1
ATOM 33863 O O . TYR A 1 4084 ? 155.85000 186.72700 124.97600 1.000 108.68566 4047 TYR A O 1
ATOM 33881 N N . ILE A 1 4085 ? 154.29800 185.66700 123.72400 1.000 108.39748 4048 ILE A N 1
ATOM 33882 C CA . ILE A 1 4085 ? 153.66800 186.87100 123.19900 1.000 108.39748 4048 ILE A CA 1
ATOM 33883 C C . ILE A 1 4085 ? 152.42500 187.17500 124.02000 1.000 108.39748 4048 ILE A C 1
ATOM 33884 O O . ILE A 1 4085 ? 151.57100 186.30100 124.21700 1.000 108.39748 4048 ILE A O 1
ATOM 33900 N N . VAL A 1 4086 ? 152.32200 188.41300 124.49500 1.000 106.35386 4049 VAL A N 1
ATOM 33901 C CA . VAL A 1 4086 ? 151.14700 188.89200 125.21400 1.000 106.35386 4049 VAL A CA 1
ATOM 33902 C C . VAL A 1 4086 ? 150.49300 189.97800 124.37200 1.000 106.35386 4049 VAL A C 1
ATOM 33903 O O . VAL A 1 4086 ? 151.12700 190.98800 124.04000 1.000 106.35386 4049 VAL A O 1
ATOM 33916 N N . PHE A 1 4087 ? 149.23700 189.75500 124.00200 1.000 108.07071 4050 PHE A N 1
ATOM 33917 C CA . PHE A 1 4087 ? 148.44900 190.74000 123.27700 1.000 108.07071 4050 PHE A CA 1
ATOM 33918 C C . PHE A 1 4087 ? 147.67600 191.60300 124.26500 1.000 108.07071 4050 PHE A C 1
ATOM 33919 O O . PHE A 1 4087 ? 146.99000 191.08200 125.15100 1.000 108.07071 4050 PHE A O 1
ATOM 33936 N N . GLU A 1 4088 ? 147.79500 192.91800 124.11300 1.000 107.34292 4051 GLU A N 1
ATOM 33937 C CA . GLU A 1 4088 ? 147.34600 193.84400 125.14400 1.000 107.34292 4051 GLU A CA 1
ATOM 33938 C C . GLU A 1 4088 ? 145.86300 193.65200 125.43300 1.000 107.34292 4051 GLU A C 1
ATOM 33939 O O . GLU A 1 4088 ? 145.02500 193.74600 124.53100 1.000 107.34292 4051 GLU A O 1
ATOM 33951 N N . GLY A 1 4089 ? 145.54700 193.37700 126.69900 1.000 105.08031 4052 GLY A N 1
ATOM 33952 C CA . GLY A 1 4089 ? 144.18700 193.16800 127.14700 1.000 105.08031 4052 GLY A CA 1
ATOM 33953 C C . GLY A 1 4089 ? 143.53200 191.88900 126.68100 1.000 105.08031 4052 GLY A C 1
ATOM 33954 O O . GLY A 1 4089 ? 142.44600 191.56000 127.17300 1.000 105.08031 4052 GLY A O 1
ATOM 33958 N N . GLU A 1 4090 ? 144.14400 191.15300 125.76100 1.000 106.80177 4053 GLU A N 1
ATOM 33959 C CA . GLU A 1 4090 ? 143.57400 189.89100 125.31600 1.000 106.80177 4053 GLU A CA 1
ATOM 33960 C C . GLU A 1 4090 ? 143.66000 188.85400 126.43100 1.000 106.80177 4053 GLU A C 1
ATOM 33961 O O . GLU A 1 4090 ? 144.53500 188.90900 127.29900 1.000 106.80177 4053 GLU A O 1
ATOM 33973 N N . GLU A 1 4091 ? 142.73500 187.89900 126.39900 1.000 107.88181 4054 GLU A N 1
ATOM 33974 C CA . GLU A 1 4091 ? 142.76400 186.80400 127.35600 1.000 107.88181 4054 GLU A CA 1
ATOM 33975 C C . GLU A 1 4091 ? 144.02800 185.96600 127.18500 1.000 107.88181 4054 GLU A C 1
ATOM 33976 O O . GLU A 1 4091 ? 144.66800 185.95400 126.12900 1.000 107.88181 4054 GLU A O 1
ATOM 33988 N N . GLY A 1 4092 ? 144.37800 185.25400 128.25200 1.000 108.67276 4055 GLY A N 1
ATOM 33989 C CA . GLY A 1 4092 ? 145.38400 184.21600 128.14000 1.000 108.67276 4055 GLY A CA 1
ATOM 33990 C C . GLY A 1 4092 ? 144.99700 183.14400 127.13900 1.000 108.67276 4055 GLY A C 1
ATOM 33991 O O . GLY A 1 4092 ? 143.82400 182.81400 126.95700 1.000 108.67276 4055 GLY A O 1
ATOM 33995 N N . GLN A 1 4093 ? 146.01900 182.58900 126.49400 1.000 105.77240 4056 GLN A N 1
ATOM 33996 C CA . GLN A 1 4093 ? 145.86500 181.54700 125.49100 1.000 105.77240 4056 GLN A CA 1
ATOM 33997 C C . GLN A 1 4093 ? 147.15900 180.74800 125.47300 1.000 105.77240 4056 GLN A C 1
ATOM 33998 O O . GLN A 1 4093 ? 148.14200 181.11400 126.12200 1.000 105.77240 4056 GLN A O 1
ATOM 34012 N N . ASP A 1 4094 ? 147.16000 179.64900 124.72500 1.000 109.38124 4057 ASP A N 1
ATOM 34013 C CA . ASP A 1 4094 ? 148.37300 178.84900 124.61400 1.000 109.38124 4057 ASP A CA 1
ATOM 34014 C C . ASP A 1 4094 ? 149.49100 179.71200 124.05000 1.000 109.38124 4057 ASP A C 1
ATOM 34015 O O . ASP A 1 4094 ? 149.36400 180.27100 122.95600 1.000 109.38124 4057 ASP A O 1
ATOM 34024 N N . ALA A 1 4095 ? 150.59500 179.82000 124.79600 1.000 105.16337 4058 ALA A N 1
ATOM 34025 C CA . ALA A 1 4095 ? 151.70500 180.63700 124.32000 1.000 105.16337 4058 ALA A CA 1
ATOM 34026 C C . ALA A 1 4095 ? 152.28100 180.09800 123.02200 1.000 105.16337 4058 ALA A C 1
ATOM 34027 O O . ALA A 1 4095 ? 152.73800 180.87800 122.18200 1.000 105.16337 4058 ALA A O 1
ATOM 34034 N N . GLY A 1 4096 ? 152.27200 178.77900 122.83200 1.000 103.87157 4059 GLY A N 1
ATOM 34035 C CA . GLY A 1 4096 ? 152.73200 178.24000 121.56400 1.000 103.87157 4059 GLY A CA 1
ATOM 34036 C C . GLY A 1 4096 ? 151.78400 178.60400 120.43900 1.000 103.87157 4059 GLY A C 1
ATOM 34037 O O . GLY A 1 4096 ? 152.19800 179.07600 119.37800 1.000 103.87157 4059 GLY A O 1
ATOM 34041 N N . GLY A 1 4097 ? 150.48800 178.39800 120.67500 1.000 106.46922 4060 GLY A N 1
ATOM 34042 C CA . GLY A 1 4097 ? 149.47700 178.84700 119.73400 1.000 106.46922 4060 GLY A CA 1
ATOM 34043 C C . GLY A 1 4097 ? 149.45900 180.34900 119.53600 1.000 106.46922 4060 GLY A C 1
ATOM 34044 O O . GLY A 1 4097 ? 149.23900 180.83100 118.42700 1.000 106.46922 4060 GLY A O 1
ATOM 34048 N N . LEU A 1 4098 ? 149.67300 181.11000 120.61100 1.000 107.12827 4061 LEU A N 1
ATOM 34049 C CA . LEU A 1 4098 ? 149.71600 182.56500 120.49100 1.000 107.12827 4061 LEU A CA 1
ATOM 34050 C C . LEU A 1 4098 ? 150.92500 183.05300 119.70200 1.000 107.12827 4061 LEU A C 1
ATOM 34051 O O . LEU A 1 4098 ? 150.80300 183.97800 118.89000 1.000 107.12827 4061 LEU A O 1
ATOM 34067 N N . LEU A 1 4099 ? 152.06200 182.37100 119.83000 1.000 106.82304 4062 LEU A N 1
ATOM 34068 C CA . LEU A 1 4099 ? 153.21600 182.68800 118.99700 1.000 106.82304 4062 LEU A CA 1
ATOM 34069 C C . LEU A 1 4099 ? 152.98300 182.29000 117.54900 1.000 106.82304 4062 LEU A C 1
ATOM 34070 O O . LEU A 1 4099 ? 153.37200 183.01800 116.63200 1.000 106.82304 4062 LEU A O 1
ATOM 34086 N N . ARG A 1 4100 ? 152.41700 181.10900 117.32400 1.000 99.78971 4063 ARG A N 1
ATOM 34087 C CA . ARG A 1 4100 ? 152.11700 180.68100 115.96500 1.000 99.78971 4063 ARG A CA 1
ATOM 34088 C C . ARG A 1 4100 ? 151.13400 181.63200 115.29200 1.000 99.78971 4063 ARG A C 1
ATOM 34089 O O . ARG A 1 4100 ? 151.30300 181.97800 114.12000 1.000 99.78971 4063 ARG A O 1
ATOM 34110 N N . GLU A 1 4101 ? 150.08600 182.04300 116.00800 1.000 105.70844 4064 GLU A N 1
ATOM 34111 C CA . GLU A 1 4101 ? 149.19100 183.08200 115.50600 1.000 105.70844 4064 GLU A CA 1
ATOM 34112 C C . GLU A 1 4101 ? 149.95700 184.35700 115.17800 1.000 105.70844 4064 GLU A C 1
ATOM 34113 O O . GLU A 1 4101 ? 149.68400 185.00800 114.16500 1.000 105.70844 4064 GLU A O 1
ATOM 34125 N N . TRP A 1 4102 ? 150.86800 184.76700 116.06100 1.000 109.99733 4065 TRP A N 1
ATOM 34126 C CA . TRP A 1 4102 ? 151.64900 185.97900 115.83000 1.000 109.99733 4065 TRP A CA 1
ATOM 34127 C C . TRP A 1 4102 ? 152.46800 185.86800 114.54600 1.000 109.99733 4065 TRP A C 1
ATOM 34128 O O . TRP A 1 4102 ? 152.47400 186.77800 113.70700 1.000 109.99733 4065 TRP A O 1
ATOM 34149 N N . TYR A 1 4103 ? 153.16700 184.74600 114.38400 1.000 108.28337 4066 TYR A N 1
ATOM 34150 C CA . TYR A 1 4103 ? 153.90000 184.46900 113.15300 1.000 108.28337 4066 TYR A CA 1
ATOM 34151 C C . TYR A 1 4103 ? 152.98800 184.45900 111.93100 1.000 108.28337 4066 TYR A C 1
ATOM 34152 O O . TYR A 1 4103 ? 153.35800 184.97400 110.87200 1.000 108.28337 4066 TYR A O 1
ATOM 34170 N N . MET A 1 4104 ? 151.79100 183.88900 112.06000 1.000 104.83680 4067 MET A N 1
ATOM 34171 C CA . MET A 1 4104 ? 150.84400 183.86400 110.94800 1.000 104.83680 4067 MET A CA 1
ATOM 34172 C C . MET A 1 4104 ? 150.39000 185.26100 110.54700 1.000 104.83680 4067 MET A C 1
ATOM 34173 O O . MET A 1 4104 ? 150.38100 185.61000 109.36100 1.000 104.83680 4067 MET A O 1
ATOM 34187 N N . ILE A 1 4105 ? 149.99100 186.07100 111.52500 1.000 111.99676 4068 ILE A N 1
ATOM 34188 C CA . ILE A 1 4105 ? 149.55500 187.43100 111.22700 1.000 111.99676 4068 ILE A CA 1
ATOM 34189 C C . ILE A 1 4105 ? 150.68800 188.22800 110.59900 1.000 111.99676 4068 ILE A C 1
ATOM 34190 O O . ILE A 1 4105 ? 150.47300 188.99800 109.65700 1.000 111.99676 4068 ILE A O 1
ATOM 34206 N N . ILE A 1 4106 ? 151.90700 188.07800 111.11700 1.000 111.95870 4069 ILE A N 1
ATOM 34207 C CA . ILE A 1 4106 ? 153.03900 188.79800 110.53900 1.000 111.95870 4069 ILE A CA 1
ATOM 34208 C C . ILE A 1 4106 ? 153.30200 188.33700 109.10900 1.000 111.95870 4069 ILE A C 1
ATOM 34209 O O . ILE A 1 4106 ? 153.55400 189.15200 108.21600 1.000 111.95870 4069 ILE A O 1
ATOM 34225 N N . SER A 1 4107 ? 153.33500 187.02100 108.88500 1.000 111.95223 4070 SER A N 1
ATOM 34226 C CA . SER A 1 4107 ? 153.56500 186.49500 107.54300 1.000 111.95223 4070 SER A CA 1
ATOM 34227 C C . SER A 1 4107 ? 152.46300 186.88100 106.56100 1.000 111.95223 4070 SER A C 1
ATOM 34228 O O . SER A 1 4107 ? 152.70900 186.94900 105.35200 1.000 111.95223 4070 SER A O 1
ATOM 34236 N N . ARG A 1 4108 ? 151.24600 187.13100 107.05100 1.000 114.65565 4071 ARG A N 1
ATOM 34237 C CA . ARG A 1 4108 ? 150.23600 187.78700 106.22200 1.000 114.65565 4071 ARG A CA 1
ATOM 34238 C C . ARG A 1 4108 ? 150.59300 189.24300 105.95000 1.000 114.65565 4071 ARG A C 1
ATOM 34239 O O . ARG A 1 4108 ? 150.62500 189.67900 104.79300 1.000 114.65565 4071 ARG A O 1
ATOM 34260 N N . GLU A 1 4109 ? 150.85500 190.01400 107.00400 1.000 115.74661 4072 GLU A N 1
ATOM 34261 C CA . GLU A 1 4109 ? 150.97500 191.45800 106.84400 1.000 115.74661 4072 GLU A CA 1
ATOM 34262 C C . GLU A 1 4109 ? 152.20100 191.82800 106.02600 1.000 115.74661 4072 GLU A C 1
ATOM 34263 O O . GLU A 1 4109 ? 152.20200 192.85900 105.34700 1.000 115.74661 4072 GLU A O 1
ATOM 34275 N N . MET A 1 4110 ? 153.24000 191.00000 106.06300 1.000 113.40195 4073 MET A N 1
ATOM 34276 C CA . MET A 1 4110 ? 154.33900 191.10700 105.11500 1.000 113.40195 4073 MET A CA 1
ATOM 34277 C C . MET A 1 4110 ? 153.80400 191.31900 103.70600 1.000 113.40195 4073 MET A C 1
ATOM 34278 O O . MET A 1 4110 ? 154.36200 192.11100 102.94000 1.000 113.40195 4073 MET A O 1
ATOM 34292 N N . PHE A 1 4111 ? 152.72200 190.62200 103.35400 1.000 113.06369 4074 PHE A N 1
ATOM 34293 C CA . PHE A 1 4111 ? 152.17400 190.68700 102.00800 1.000 113.06369 4074 PHE A CA 1
ATOM 34294 C C . PHE A 1 4111 ? 150.90500 191.53100 101.92900 1.000 113.06369 4074 PHE A C 1
ATOM 34295 O O . PHE A 1 4111 ? 150.18400 191.45600 100.92800 1.000 113.06369 4074 PHE A O 1
ATOM 34312 N N . ASN A 1 4112 ? 150.60800 192.32400 102.95600 1.000 113.20242 4075 ASN A N 1
ATOM 34313 C CA . ASN A 1 4112 ? 149.64200 193.40400 102.79300 1.000 113.20242 4075 ASN A CA 1
ATOM 34314 C C . ASN A 1 4112 ? 150.25900 194.51200 101.94600 1.000 113.20242 4075 ASN A C 1
ATOM 34315 O O . ASN A 1 4112 ? 151.34600 195.00000 102.27600 1.000 113.20242 4075 ASN A O 1
ATOM 34326 N N . PRO A 1 4113 ? 149.61600 194.93500 100.85600 1.000 108.55538 4076 PRO A N 1
ATOM 34327 C CA . PRO A 1 4113 ? 150.21800 195.99300 100.02800 1.000 108.55538 4076 PRO A CA 1
ATOM 34328 C C . PRO A 1 4113 ? 150.43600 197.31400 100.76000 1.000 108.55538 4076 PRO A C 1
ATOM 34329 O O . PRO A 1 4113 ? 151.21600 198.14300 100.27700 1.000 108.55538 4076 PRO A O 1
ATOM 34340 N N . MET A 1 4114 ? 149.77700 197.53900 101.90200 1.000 110.58604 4077 MET A N 1
ATOM 34341 C CA . MET A 1 4114 ? 149.91600 198.80800 102.61500 1.000 110.58604 4077 MET A CA 1
ATOM 34342 C C . MET A 1 4114 ? 151.31700 199.05000 103.16400 1.000 110.58604 4077 MET A C 1
ATOM 34343 O O . MET A 1 4114 ? 151.69700 200.20900 103.36300 1.000 110.58604 4077 MET A O 1
ATOM 34357 N N . TYR A 1 4115 ? 152.09200 197.99600 103.41000 1.000 112.23810 4078 TYR A N 1
ATOM 34358 C CA . TYR A 1 4115 ? 153.48200 198.14700 103.81700 1.000 112.23810 4078 TYR A CA 1
ATOM 34359 C C . TYR A 1 4115 ? 154.45000 198.16900 102.64700 1.000 112.23810 4078 TYR A C 1
ATOM 34360 O O . TYR A 1 4115 ? 155.60300 198.57800 102.82300 1.000 112.23810 4078 TYR A O 1
ATOM 34378 N N . ALA A 1 4116 ? 154.01500 197.74400 101.46400 1.000 112.91834 4079 ALA A N 1
ATOM 34379 C CA . ALA A 1 4116 ? 154.85000 197.80100 100.27200 1.000 112.91834 4079 ALA A CA 1
ATOM 34380 C C . ALA A 1 4116 ? 156.16100 197.04300 100.45300 1.000 112.91834 4079 ALA A C 1
ATOM 34381 O O . ALA A 1 4116 ? 157.18500 197.42200 99.88400 1.000 112.91834 4079 ALA A O 1
ATOM 34388 N N . LEU A 1 4117 ? 156.15100 195.96300 101.23600 1.000 112.87659 4080 LEU A N 1
ATOM 34389 C CA . LEU A 1 4117 ? 157.36900 195.18400 101.43000 1.000 112.87659 4080 LEU A CA 1
ATOM 34390 C C . LEU A 1 4117 ? 157.54400 194.15900 100.32000 1.000 112.87659 4080 LEU A C 1
ATOM 34391 O O . LEU A 1 4117 ? 158.65700 193.97700 99.81400 1.000 112.87659 4080 LEU A O 1
ATOM 34407 N N . PHE A 1 4118 ? 156.46300 193.48600 99.93300 1.000 111.46711 4081 PHE A N 1
ATOM 34408 C CA . PHE A 1 4118 ? 156.52300 192.40000 98.96900 1.000 111.46711 4081 PHE A CA 1
ATOM 34409 C C . PHE A 1 4118 ? 155.35600 192.54800 98.00500 1.000 111.46711 4081 PHE A C 1
ATOM 34410 O O . PHE A 1 4118 ? 154.26300 192.96500 98.40000 1.000 111.46711 4081 PHE A O 1
ATOM 34427 N N . ARG A 1 4119 ? 155.59500 192.20500 96.74300 1.000 112.25725 4082 ARG A N 1
ATOM 34428 C CA . ARG A 1 4119 ? 154.57900 192.24800 95.70300 1.000 112.25725 4082 ARG A CA 1
ATOM 34429 C C . ARG A 1 4119 ? 154.58200 190.94000 94.92700 1.000 112.25725 4082 ARG A C 1
ATOM 34430 O O . ARG A 1 4119 ? 155.61900 190.28700 94.78100 1.000 112.25725 4082 ARG A O 1
ATOM 34451 N N . THR A 1 4120 ? 153.40800 190.56900 94.42500 1.000 110.50625 4083 THR A N 1
ATOM 34452 C CA . THR A 1 4120 ? 153.27200 189.32000 93.69200 1.000 110.50625 4083 THR A CA 1
ATOM 34453 C C . THR A 1 4120 ? 153.95200 189.42900 92.33400 1.000 110.50625 4083 THR A C 1
ATOM 34454 O O . THR A 1 4120 ? 153.90800 190.47300 91.67700 1.000 110.50625 4083 THR A O 1
ATOM 34465 N N . SER A 1 4121 ? 154.59100 188.34300 91.92400 1.000 110.39984 4084 SER A N 1
ATOM 34466 C CA . SER A 1 4121 ? 155.11700 188.21900 90.57300 1.000 110.39984 4084 SER A CA 1
ATOM 34467 C C . SER A 1 4121 ? 154.00900 188.44000 89.54900 1.000 110.39984 4084 SER A C 1
ATOM 34468 O O . SER A 1 4121 ? 152.98400 187.74300 89.60000 1.000 110.39984 4084 SER A O 1
ATOM 34476 N N . PRO A 1 4122 ? 154.15900 189.38800 88.61800 1.000 111.13883 4085 PRO A N 1
ATOM 34477 C CA . PRO A 1 4122 ? 153.09200 189.61000 87.62700 1.000 111.13883 4085 PRO A CA 1
ATOM 34478 C C . PRO A 1 4122 ? 152.78500 188.38200 86.79300 1.000 111.13883 4085 PRO A C 1
ATOM 34479 O O . PRO A 1 4122 ? 151.70300 188.31200 86.19800 1.000 111.13883 4085 PRO A O 1
ATOM 34490 N N . GLY A 1 4123 ? 153.70000 187.41700 86.71800 1.000 110.80393 4086 GLY A N 1
ATOM 34491 C CA . GLY A 1 4123 ? 153.43300 186.19200 85.99400 1.000 110.80393 4086 GLY A CA 1
ATOM 34492 C C . GLY A 1 4123 ? 152.67600 185.20100 86.85400 1.000 110.80393 4086 GLY A C 1
ATOM 34493 O O . GLY A 1 4123 ? 151.55600 184.80700 86.52200 1.000 110.80393 4086 GLY A O 1
ATOM 34497 N N . ASP A 1 4124 ? 153.26400 184.80700 87.98400 1.000 112.02629 4087 ASP A N 1
ATOM 34498 C CA . ASP A 1 4124 ? 152.63700 183.78200 88.81100 1.000 112.02629 4087 ASP A CA 1
ATOM 34499 C C . ASP A 1 4124 ? 151.44100 184.35800 89.55700 1.000 112.02629 4087 ASP A C 1
ATOM 34500 O O . ASP A 1 4124 ? 150.33700 183.80300 89.51000 1.000 112.02629 4087 ASP A O 1
ATOM 34509 N N . ARG A 1 4125 ? 151.64500 185.47100 90.25700 1.000 114.05218 4088 ARG A N 1
ATOM 34510 C CA . ARG A 1 4125 ? 150.64100 186.20400 91.02000 1.000 114.05218 4088 ARG A CA 1
ATOM 34511 C C . ARG A 1 4125 ? 150.29000 185.54700 92.35100 1.000 114.05218 4088 ARG A C 1
ATOM 34512 O O . ARG A 1 4125 ? 149.38600 186.04200 93.03700 1.000 114.05218 4088 ARG A O 1
ATOM 34533 N N . VAL A 1 4126 ? 150.96300 184.46800 92.74800 1.000 112.02715 4089 VAL A N 1
ATOM 34534 C CA . VAL A 1 4126 ? 150.75500 183.88500 94.06700 1.000 112.02715 4089 VAL A CA 1
ATOM 34535 C C . VAL A 1 4126 ? 152.02800 183.87000 94.89900 1.000 112.02715 4089 VAL A C 1
ATOM 34536 O O . VAL A 1 4126 ? 151.94800 183.70100 96.12700 1.000 112.02715 4089 VAL A O 1
ATOM 34549 N N . THR A 1 4127 ? 153.19100 184.03800 94.28000 1.000 111.49594 4090 THR A N 1
ATOM 34550 C CA . THR A 1 4127 ? 154.47200 184.10700 94.96100 1.000 111.49594 4090 THR A CA 1
ATOM 34551 C C . THR A 1 4127 ? 154.68600 185.54400 95.42100 1.000 111.49594 4090 THR A C 1
ATOM 34552 O O . THR A 1 4127 ? 153.81400 186.40500 95.27300 1.000 111.49594 4090 THR A O 1
ATOM 34563 N N . TYR A 1 4128 ? 155.85200 185.82000 95.99100 1.000 111.47100 4091 TYR A N 1
ATOM 34564 C CA . TYR A 1 4128 ? 156.12600 187.16200 96.47000 1.000 111.47100 4091 TYR A CA 1
ATOM 34565 C C . TYR A 1 4128 ? 157.62400 187.39400 96.40100 1.000 111.47100 4091 TYR A C 1
ATOM 34566 O O . TYR A 1 4128 ? 158.42100 186.53700 96.79000 1.000 111.47100 4091 TYR A O 1
ATOM 34584 N N . THR A 1 4129 ? 157.98500 188.57000 95.90000 1.000 110.11396 4092 THR A N 1
ATOM 34585 C CA . THR A 1 4129 ? 159.35100 189.05500 95.83500 1.000 110.11396 4092 THR A CA 1
ATOM 34586 C C . THR A 1 4129 ? 159.37700 190.50100 96.29800 1.000 110.11396 4092 THR A C 1
ATOM 34587 O O . THR A 1 4129 ? 158.33500 191.14000 96.47000 1.000 110.11396 4092 THR A O 1
ATOM 34598 N N . ILE A 1 4130 ? 160.58900 191.01100 96.51500 1.000 111.86368 4093 ILE A N 1
ATOM 34599 C CA . ILE A 1 4130 ? 160.72900 192.35700 97.04600 1.000 111.86368 4093 ILE A CA 1
ATOM 34600 C C . ILE A 1 4130 ? 159.92600 193.31400 96.18500 1.000 111.86368 4093 ILE A C 1
ATOM 34601 O O . ILE A 1 4130 ? 160.05600 193.33100 94.95700 1.000 111.86368 4093 ILE A O 1
ATOM 34617 N N . ASN A 1 4131 ? 159.09700 194.11200 96.83200 1.000 113.68573 4094 ASN A N 1
ATOM 34618 C CA . ASN A 1 4131 ? 158.34200 195.16200 96.17100 1.000 113.68573 4094 ASN A CA 1
ATOM 34619 C C . ASN A 1 4131 ? 159.27200 196.29100 95.73900 1.000 113.68573 4094 ASN A C 1
ATOM 34620 O O . ASN A 1 4131 ? 159.80300 196.99900 96.60600 1.000 113.68573 4094 ASN A O 1
ATOM 34631 N N . PRO A 1 4132 ? 159.51000 196.50200 94.42800 1.000 113.45118 4095 PRO A N 1
ATOM 34632 C CA . PRO A 1 4132 ? 160.37200 197.61800 94.01200 1.000 113.45118 4095 PRO A CA 1
ATOM 34633 C C . PRO A 1 4132 ? 159.73900 198.97900 94.26400 1.000 113.45118 4095 PRO A C 1
ATOM 34634 O O . PRO A 1 4132 ? 160.29300 200.01000 93.87200 1.000 113.45118 4095 PRO A O 1
ATOM 34645 N N . SER A 1 4133 ? 158.57800 198.99100 94.92100 1.000 115.75399 4096 SER A N 1
ATOM 34646 C CA . SER A 1 4133 ? 157.86600 200.20900 95.27900 1.000 115.75399 4096 SER A CA 1
ATOM 34647 C C . SER A 1 4133 ? 157.81800 200.38700 96.79200 1.000 115.75399 4096 SER A C 1
ATOM 34648 O O . SER A 1 4133 ? 156.86300 200.95000 97.33400 1.000 115.75399 4096 SER A O 1
ATOM 34656 N N . SER A 1 4134 ? 158.84900 199.89800 97.48100 1.000 116.48858 4097 SER A N 1
ATOM 34657 C CA . SER A 1 4134 ? 158.95900 200.00800 98.92800 1.000 116.48858 4097 SER A CA 1
ATOM 34658 C C . SER A 1 4134 ? 159.67100 201.28100 99.35500 1.000 116.48858 4097 SER A C 1
ATOM 34659 O O . SER A 1 4134 ? 159.73800 201.56700 100.55500 1.000 116.48858 4097 SER A O 1
ATOM 34667 N N . HIS A 1 4135 ? 160.19300 202.04800 98.39800 1.000 118.81781 4098 HIS A N 1
ATOM 34668 C CA . HIS A 1 4135 ? 160.74500 203.37000 98.65800 1.000 118.81781 4098 HIS A CA 1
ATOM 34669 C C . HIS A 1 4135 ? 159.68500 204.37900 99.07300 1.000 118.81781 4098 HIS A C 1
ATOM 34670 O O . HIS A 1 4135 ? 160.03700 205.45600 99.56600 1.000 118.81781 4098 HIS A O 1
ATOM 34684 N N . CYS A 1 4136 ? 158.40300 204.06100 98.88400 1.000 123.04902 4099 CYS A N 1
ATOM 34685 C CA . CYS A 1 4136 ? 157.33300 204.88300 99.43400 1.000 123.04902 4099 CYS A CA 1
ATOM 34686 C C . CYS A 1 4136 ? 157.31200 204.88600 100.95800 1.000 123.04902 4099 CYS A C 1
ATOM 34687 O O . CYS A 1 4136 ? 156.71900 205.79300 101.55000 1.000 123.04902 4099 CYS A O 1
ATOM 34695 N N . ASN A 1 4137 ? 157.93800 203.90300 101.60600 1.000 120.64928 4100 ASN A N 1
ATOM 34696 C CA . ASN A 1 4137 ? 158.29100 204.02400 103.01400 1.000 120.64928 4100 ASN A CA 1
ATOM 34697 C C . ASN A 1 4137 ? 159.72500 204.50500 103.17400 1.000 120.64928 4100 ASN A C 1
ATOM 34698 O O . ASN A 1 4137 ? 160.64400 203.83600 102.67300 1.000 120.64928 4100 ASN A O 1
ATOM 34709 N N . PRO A 1 4138 ? 159.98000 205.63300 103.85000 1.000 120.34245 4101 PRO A N 1
ATOM 34710 C CA . PRO A 1 4138 ? 161.35500 206.15900 103.90200 1.000 120.34245 4101 PRO A CA 1
ATOM 34711 C C . PRO A 1 4138 ? 162.28300 205.31900 104.76300 1.000 120.34245 4101 PRO A C 1
ATOM 34712 O O . PRO A 1 4138 ? 163.50600 205.49600 104.68400 1.000 120.34245 4101 PRO A O 1
ATOM 34723 N N . ASN A 1 4139 ? 161.73700 204.42100 105.58100 1.000 115.22444 4102 ASN A N 1
ATOM 34724 C CA . ASN A 1 4139 ? 162.50100 203.56100 106.47100 1.000 115.22444 4102 ASN A CA 1
ATOM 34725 C C . ASN A 1 4139 ? 162.60100 202.14100 105.94000 1.000 115.22444 4102 ASN A C 1
ATOM 34726 O O . ASN A 1 4139 ? 163.02900 201.24200 106.67200 1.000 115.22444 4102 ASN A O 1
ATOM 34737 N N . HIS A 1 4140 ? 162.21500 201.92500 104.68200 1.000 114.64942 4103 HIS A N 1
ATOM 34738 C CA . HIS A 1 4140 ? 161.90700 200.58100 104.21100 1.000 114.64942 4103 HIS A CA 1
ATOM 34739 C C . HIS A 1 4140 ? 163.07100 199.62100 104.42500 1.000 114.64942 4103 HIS A C 1
ATOM 34740 O O . HIS A 1 4140 ? 162.85100 198.44300 104.72300 1.000 114.64942 4103 HIS A O 1
ATOM 34754 N N . LEU A 1 4141 ? 164.31000 200.07900 104.24400 1.000 112.06364 4104 LEU A N 1
ATOM 34755 C CA . LEU A 1 4141 ? 165.43800 199.18400 104.49100 1.000 112.06364 4104 LEU A CA 1
ATOM 34756 C C . LEU A 1 4141 ? 165.40400 198.63800 105.91400 1.000 112.06364 4104 LEU A C 1
ATOM 34757 O O . LEU A 1 4141 ? 165.70000 197.45900 106.14600 1.000 112.06364 4104 LEU A O 1
ATOM 34773 N N . SER A 1 4142 ? 165.01300 199.47300 106.87900 1.000 111.72376 4105 SER A N 1
ATOM 34774 C CA . SER A 1 4142 ? 164.94800 199.01500 108.26400 1.000 111.72376 4105 SER A CA 1
ATOM 34775 C C . SER A 1 4142 ? 163.85100 197.97400 108.45300 1.000 111.72376 4105 SER A C 1
ATOM 34776 O O . SER A 1 4142 ? 164.02100 197.01300 109.21100 1.000 111.72376 4105 SER A O 1
ATOM 34784 N N . TYR A 1 4143 ? 162.73400 198.12300 107.74200 1.000 114.68880 4106 TYR A N 1
ATOM 34785 C CA . TYR A 1 4143 ? 161.66900 197.13200 107.84200 1.000 114.68880 4106 TYR A CA 1
ATOM 34786 C C . TYR A 1 4143 ? 162.04800 195.82800 107.15200 1.000 114.68880 4106 TYR A C 1
ATOM 34787 O O . TYR A 1 4143 ? 161.65300 194.74800 107.60100 1.000 114.68880 4106 TYR A O 1
ATOM 34805 N N . PHE A 1 4144 ? 162.76800 195.90400 106.03300 1.000 111.93788 4107 PHE A N 1
ATOM 34806 C CA . PHE A 1 4144 ? 163.28700 194.68800 105.41400 1.000 111.93788 4107 PHE A CA 1
ATOM 34807 C C . PHE A 1 4144 ? 164.28200 193.98300 106.32600 1.000 111.93788 4107 PHE A C 1
ATOM 34808 O O . PHE A 1 4144 ? 164.30400 192.74900 106.39800 1.000 111.93788 4107 PHE A O 1
ATOM 34825 N N . LYS A 1 4145 ? 165.08200 194.74600 107.07200 1.000 111.81661 4108 LYS A N 1
ATOM 34826 C CA . LYS A 1 4145 ? 165.93900 194.11700 108.07100 1.000 111.81661 4108 LYS A CA 1
ATOM 34827 C C . LYS A 1 4145 ? 165.13200 193.52400 109.21900 1.000 111.81661 4108 LYS A C 1
ATOM 34828 O O . LYS A 1 4145 ? 165.49700 192.47000 109.75200 1.000 111.81661 4108 LYS A O 1
ATOM 34847 N N . PHE A 1 4146 ? 163.99600 194.13000 109.55600 1.000 115.32044 4109 PHE A N 1
ATOM 34848 C CA . PHE A 1 4146 ? 163.13500 193.55100 110.58100 1.000 115.32044 4109 PHE A CA 1
ATOM 34849 C C . PHE A 1 4146 ? 162.50400 192.24500 110.11500 1.000 115.32044 4109 PHE A C 1
ATOM 34850 O O . PHE A 1 4146 ? 162.45800 191.26300 110.86400 1.000 115.32044 4109 PHE A O 1
ATOM 34867 N N . VAL A 1 4147 ? 161.97300 192.22300 108.89300 1.000 112.74861 4110 VAL A N 1
ATOM 34868 C CA . VAL A 1 4147 ? 161.35600 190.99600 108.40400 1.000 112.74861 4110 VAL A CA 1
ATOM 34869 C C . VAL A 1 4147 ? 162.40700 189.91100 108.20400 1.000 112.74861 4110 VAL A C 1
ATOM 34870 O O . VAL A 1 4147 ? 162.12900 188.72900 108.42000 1.000 112.74861 4110 VAL A O 1
ATOM 34883 N N . GLY A 1 4148 ? 163.62100 190.27800 107.78800 1.000 111.89352 4111 GLY A N 1
ATOM 34884 C CA . GLY A 1 4148 ? 164.71500 189.31800 107.78700 1.000 111.89352 4111 GLY A CA 1
ATOM 34885 C C . GLY A 1 4148 ? 165.03400 188.76600 109.16500 1.000 111.89352 4111 GLY A C 1
ATOM 34886 O O . GLY A 1 4148 ? 165.28100 187.56600 109.32400 1.000 111.89352 4111 GLY A O 1
ATOM 34890 N N . ARG A 1 4149 ? 165.00000 189.62800 110.18500 1.000 113.21532 4112 ARG A N 1
ATOM 34891 C CA . ARG A 1 4149 ? 165.11800 189.16100 111.56300 1.000 113.21532 4112 ARG A CA 1
ATOM 34892 C C . ARG A 1 4149 ? 164.00000 188.19000 111.92900 1.000 113.21532 4112 ARG A C 1
ATOM 34893 O O . ARG A 1 4149 ? 164.24100 187.18800 112.60900 1.000 113.21532 4112 ARG A O 1
ATOM 34914 N N . ILE A 1 4150 ? 162.77400 188.46100 111.48500 1.000 112.58242 4113 ILE A N 1
ATOM 34915 C CA . ILE A 1 4150 ? 161.65400 187.59700 111.85500 1.000 112.58242 4113 ILE A CA 1
ATOM 34916 C C . ILE A 1 4150 ? 161.74800 186.25600 111.13400 1.000 112.58242 4113 ILE A C 1
ATOM 34917 O O . ILE A 1 4150 ? 161.41800 185.20600 111.69700 1.000 112.58242 4113 ILE A O 1
ATOM 34933 N N . VAL A 1 4151 ? 162.21900 186.26800 109.88900 1.000 108.92043 4114 VAL A N 1
ATOM 34934 C CA . VAL A 1 4151 ? 162.46100 185.02600 109.16000 1.000 108.92043 4114 VAL A CA 1
ATOM 34935 C C . VAL A 1 4151 ? 163.54000 184.20100 109.85100 1.000 108.92043 4114 VAL A C 1
ATOM 34936 O O . VAL A 1 4151 ? 163.38700 182.99000 110.04800 1.000 108.92043 4114 VAL A O 1
ATOM 34949 N N . ALA A 1 4152 ? 164.66000 184.83400 110.19900 1.000 109.84973 4115 ALA A N 1
ATOM 34950 C CA . ALA A 1 4152 ? 165.71400 184.10300 110.89400 1.000 109.84973 4115 ALA A CA 1
ATOM 34951 C C . ALA A 1 4152 ? 165.28700 183.64200 112.28500 1.000 109.84973 4115 ALA A C 1
ATOM 34952 O O . ALA A 1 4152 ? 165.79100 182.62700 112.77400 1.000 109.84973 4115 ALA A O 1
ATOM 34959 N N . LYS A 1 4153 ? 164.37100 184.35900 112.93900 1.000 109.79944 4116 LYS A N 1
ATOM 34960 C CA . LYS A 1 4153 ? 163.82600 183.88900 114.21100 1.000 109.79944 4116 LYS A CA 1
ATOM 34961 C C . LYS A 1 4153 ? 162.90700 182.68700 114.03000 1.000 109.79944 4116 LYS A C 1
ATOM 34962 O O . LYS A 1 4153 ? 162.93700 181.75000 114.83700 1.000 109.79944 4116 LYS A O 1
ATOM 34981 N N . ALA A 1 4154 ? 162.07900 182.69600 112.98600 1.000 108.15370 4117 ALA A N 1
ATOM 34982 C CA . ALA A 1 4154 ? 161.25900 181.52600 112.69000 1.000 108.15370 4117 ALA A CA 1
ATOM 34983 C C . ALA A 1 4154 ? 162.11900 180.31600 112.35100 1.000 108.15370 4117 ALA A C 1
ATOM 34984 O O . ALA A 1 4154 ? 161.84000 179.20000 112.80500 1.000 108.15370 4117 ALA A O 1
ATOM 34991 N N . VAL A 1 4155 ? 163.17100 180.51600 111.55800 1.000 104.96004 4118 V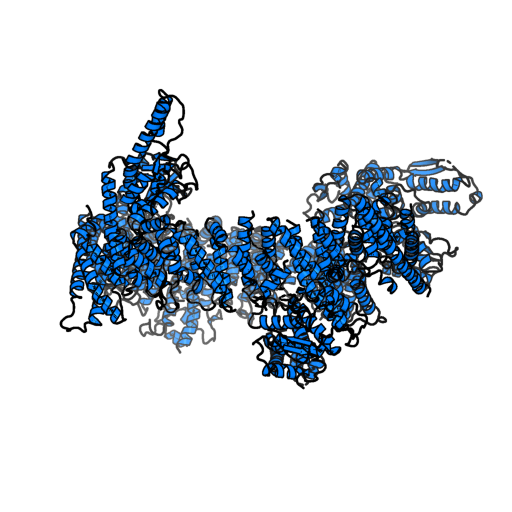AL A N 1
ATOM 34992 C CA . VAL A 1 4155 ? 164.08300 179.41800 111.25000 1.000 104.96004 4118 VAL A CA 1
ATOM 34993 C C . VAL A 1 4155 ? 164.79700 178.94300 112.50900 1.000 104.96004 4118 VAL A C 1
ATOM 34994 O O . VAL A 1 4155 ? 164.93700 177.73600 112.74000 1.000 104.96004 4118 VAL A O 1
ATOM 35007 N N . TYR A 1 4156 ? 165.25800 179.87600 113.34400 1.000 109.30425 4119 TYR A N 1
ATOM 35008 C CA . TYR A 1 4156 ? 165.92500 179.48200 114.57900 1.000 109.30425 4119 TYR A CA 1
ATOM 35009 C C . TYR A 1 4156 ? 164.96800 178.74200 115.49900 1.000 109.30425 4119 TYR A C 1
ATOM 35010 O O . TYR A 1 4156 ? 165.34300 177.74700 116.12900 1.000 109.30425 4119 TYR A O 1
ATOM 35028 N N . ASP A 1 4157 ? 163.72400 179.21000 115.58900 1.000 108.21232 4120 ASP A N 1
ATOM 35029 C CA . ASP A 1 4157 ? 162.73800 178.51300 116.39700 1.000 108.21232 4120 ASP A CA 1
ATOM 35030 C C . ASP A 1 4157 ? 162.28000 177.21600 115.75000 1.000 108.21232 4120 ASP A C 1
ATOM 35031 O O . ASP A 1 4157 ? 161.57900 176.43500 116.40300 1.000 108.21232 4120 ASP A O 1
ATOM 35040 N N . ASN A 1 4158 ? 162.65400 176.96300 114.49300 1.000 105.27151 4121 ASN A N 1
ATOM 35041 C CA . ASN A 1 4158 ? 162.11100 175.83900 113.73500 1.000 105.27151 4121 ASN A CA 1
ATOM 35042 C C . ASN A 1 4158 ? 160.58400 175.91100 113.70400 1.000 105.27151 4121 ASN A C 1
ATOM 35043 O O . ASN A 1 4158 ? 159.87700 174.98900 114.11600 1.000 105.27151 4121 ASN A O 1
ATOM 35054 N N . ARG A 1 4159 ? 160.08400 177.04000 113.20200 1.000 105.80257 4122 ARG A N 1
ATOM 35055 C CA . ARG A 1 4159 ? 158.65400 177.26100 113.05900 1.000 105.80257 4122 ARG A CA 1
ATOM 35056 C C . ARG A 1 4159 ? 158.36800 177.63800 111.61500 1.000 105.80257 4122 ARG A C 1
ATOM 35057 O O . ARG A 1 4159 ? 159.11600 178.41700 111.01700 1.000 105.80257 4122 ARG A O 1
ATOM 35078 N N . LEU A 1 4160 ? 157.29100 177.09900 111.05000 1.000 101.78358 4123 LEU A N 1
ATOM 35079 C CA . LEU A 1 4160 ? 156.99300 177.33400 109.64300 1.000 101.78358 4123 LEU A CA 1
ATOM 35080 C C . LEU A 1 4160 ? 156.21000 178.63300 109.52200 1.000 101.78358 4123 LEU A C 1
ATOM 35081 O O . LEU A 1 4160 ? 155.25100 178.86800 110.26600 1.000 101.78358 4123 LEU A O 1
ATOM 35097 N N . LEU A 1 4161 ? 156.62400 179.46400 108.57600 1.000 108.11770 4124 LEU A N 1
ATOM 35098 C CA . LEU A 1 4161 ? 155.96100 180.70700 108.23300 1.000 108.11770 4124 LEU A CA 1
ATOM 35099 C C . LEU A 1 4161 ? 155.22800 180.53400 106.91400 1.000 108.11770 4124 LEU A C 1
ATOM 35100 O O . LEU A 1 4161 ? 155.60500 179.70300 106.08300 1.000 108.11770 4124 LEU A O 1
ATOM 35116 N N . GLU A 1 4162 ? 154.17000 181.32100 106.72000 1.000 106.98393 4125 GLU A N 1
ATOM 35117 C CA . GLU A 1 4162 ? 153.42500 181.27000 105.46900 1.000 106.98393 4125 GLU A CA 1
ATOM 35118 C C . GLU A 1 4162 ? 154.03200 182.18500 104.41900 1.000 106.98393 4125 GLU A C 1
ATOM 35119 O O . GLU A 1 4162 ? 153.31400 182.73700 103.57600 1.000 106.98393 4125 GLU A O 1
ATOM 35131 N N . CYS A 1 4163 ? 155.34900 182.35300 104.46600 1.000 109.21787 4126 CYS A N 1
ATOM 35132 C CA . CYS A 1 4163 ? 156.08700 183.05300 103.43000 1.000 109.21787 4126 CYS A CA 1
ATOM 35133 C C . CYS A 1 4163 ? 156.17100 182.18500 102.18300 1.000 109.21787 4126 CYS A C 1
ATOM 35134 O O . CYS A 1 4163 ? 156.32400 180.96400 102.27000 1.000 109.21787 4126 CYS A O 1
ATOM 35142 N N . TYR A 1 4164 ? 156.05900 182.81300 101.01700 1.000 107.43969 4127 TYR A N 1
ATOM 35143 C CA . TYR A 1 4164 ? 156.23200 182.11100 99.74800 1.000 107.43969 4127 TYR A CA 1
ATOM 35144 C C . TYR A 1 4164 ? 157.04500 183.05200 98.86500 1.000 107.43969 4127 TYR A C 1
ATOM 35145 O O . TYR A 1 4164 ? 156.51800 183.75900 98.00400 1.000 107.43969 4127 TYR A O 1
ATOM 35163 N N . PHE A 1 4165 ? 158.35400 183.04900 99.09700 1.000 106.76985 4128 PHE A N 1
ATOM 35164 C CA . PHE A 1 4165 ? 159.27200 183.88000 98.34400 1.000 106.76985 4128 PHE A CA 1
ATOM 35165 C C . PHE A 1 4165 ? 159.58000 183.24300 96.99300 1.000 106.76985 4128 PHE A C 1
ATOM 35166 O O . PHE A 1 4165 ? 159.36200 182.04800 96.77300 1.000 106.76985 4128 PHE A O 1
ATOM 35183 N N . THR A 1 4166 ? 160.09100 184.06100 96.08100 1.000 108.44870 4129 THR A N 1
ATOM 35184 C CA . THR A 1 4166 ? 160.46800 183.56800 94.76800 1.000 108.44870 4129 THR A CA 1
ATOM 35185 C C . THR A 1 4166 ? 161.75400 182.75200 94.87800 1.000 108.44870 4129 THR A C 1
ATOM 35186 O O . THR A 1 4166 ? 162.49500 182.84100 95.86100 1.000 108.44870 4129 THR A O 1
ATOM 35197 N N . ARG A 1 4167 ? 162.02100 181.95000 93.84600 1.000 106.51355 4130 ARG A N 1
ATOM 35198 C CA . ARG A 1 4167 ? 163.29400 181.24000 93.79600 1.000 106.51355 4130 ARG A CA 1
ATOM 35199 C C . ARG A 1 4167 ? 164.45100 182.22400 93.70200 1.000 106.51355 4130 ARG A C 1
ATOM 35200 O O . ARG A 1 4167 ? 165.54900 181.96000 94.21300 1.000 106.51355 4130 ARG A O 1
ATOM 35221 N N . SER A 1 4168 ? 164.19600 183.39000 93.10900 1.000 107.23433 4131 SER A N 1
ATOM 35222 C CA . SER A 1 4168 ? 165.19500 184.44800 93.04100 1.000 107.23433 4131 SER A CA 1
ATOM 35223 C C . SER A 1 4168 ? 165.58600 184.90700 94.43800 1.000 107.23433 4131 SER A C 1
ATOM 35224 O O . SER A 1 4168 ? 166.77300 185.04600 94.75000 1.000 107.23433 4131 SER A O 1
ATOM 35232 N N . PHE A 1 4169 ? 164.59400 185.16100 95.29100 1.000 106.11155 4132 PHE A N 1
ATOM 35233 C CA . PHE A 1 4169 ? 164.89200 185.68400 96.61800 1.000 106.11155 4132 PHE A CA 1
ATOM 35234 C C . PHE A 1 4169 ? 165.58400 184.64300 97.48700 1.000 106.11155 4132 PHE A C 1
ATOM 35235 O O . PHE A 1 4169 ? 166.46600 184.99200 98.28000 1.000 106.11155 4132 PHE A O 1
ATOM 35252 N N . TYR A 1 4170 ? 165.24600 183.36200 97.32700 1.000 105.96867 4133 TYR A N 1
ATOM 35253 C CA . TYR A 1 4170 ? 165.95800 182.33200 98.07700 1.000 105.96867 4133 TYR A CA 1
ATOM 35254 C C . TYR A 1 4170 ? 167.40100 182.23300 97.59900 1.000 105.96867 4133 TYR A C 1
ATOM 35255 O O . TYR A 1 4170 ? 168.32400 182.04100 98.40300 1.000 105.96867 4133 TYR A O 1
ATOM 35273 N N . LYS A 1 4171 ? 167.61500 182.41500 96.29400 1.000 105.89095 4134 LYS A N 1
ATOM 35274 C CA . LYS A 1 4171 ? 168.97200 182.40700 95.76400 1.000 105.89095 4134 LYS A CA 1
ATOM 35275 C C . LYS A 1 4171 ? 169.76600 183.58100 96.32200 1.000 105.89095 4134 LYS A C 1
ATOM 35276 O O . LYS A 1 4171 ? 170.94400 183.43900 96.66800 1.000 105.89095 4134 LYS A O 1
ATOM 35295 N N . HIS A 1 4172 ? 169.12600 184.74800 96.41200 1.000 107.32843 4135 HIS A N 1
ATOM 35296 C CA . HIS A 1 4172 ? 169.77000 185.92100 96.99600 1.000 107.32843 4135 HIS A CA 1
ATOM 35297 C C . HIS A 1 4172 ? 170.11700 185.68800 98.46200 1.000 107.32843 4135 HIS A C 1
ATOM 35298 O O . HIS A 1 4172 ? 171.17600 186.11700 98.93400 1.000 107.32843 4135 HIS A O 1
ATOM 35312 N N . ILE A 1 4173 ? 169.23300 185.01000 99.19700 1.000 105.51418 4136 ILE A N 1
ATOM 35313 C CA . ILE A 1 4173 ? 169.50600 184.70100 100.59800 1.000 105.51418 4136 ILE A CA 1
ATOM 35314 C C . ILE A 1 4173 ? 170.58000 183.63600 100.75500 1.000 105.51418 4136 ILE A C 1
ATOM 35315 O O . ILE A 1 4173 ? 171.17400 183.52000 101.83300 1.000 105.51418 4136 ILE A O 1
ATOM 35331 N N . LEU A 1 4174 ? 170.85400 182.85500 99.71400 1.000 102.27623 4137 LEU A N 1
ATOM 35332 C CA . LEU A 1 4174 ? 171.96000 181.90600 99.75100 1.000 102.27623 4137 LEU A CA 1
ATOM 35333 C C . LEU A 1 4174 ? 173.23500 182.44500 99.11600 1.000 102.27623 4137 LEU A C 1
ATOM 35334 O O . LEU A 1 4174 ? 174.26800 181.77100 99.18100 1.000 102.27623 4137 LEU A O 1
ATOM 35350 N N . GLY A 1 4175 ? 173.19600 183.63100 98.51600 1.000 99.16260 4138 GLY A N 1
ATOM 35351 C CA . GLY A 1 4175 ? 174.35900 184.13000 97.81000 1.000 99.16260 4138 GLY A CA 1
ATOM 35352 C C . GLY A 1 4175 ? 174.64100 183.41600 96.51000 1.000 99.16260 4138 GLY A C 1
ATOM 35353 O O . GLY A 1 4175 ? 175.79500 183.36700 96.07300 1.000 99.16260 4138 GLY A O 1
ATOM 35357 N N . LYS A 1 4176 ? 173.61300 182.85800 95.87900 1.000 103.09640 4139 LYS A N 1
ATOM 35358 C CA . LYS A 1 4176 ? 173.74000 182.20800 94.58500 1.000 103.09640 4139 LYS A CA 1
ATOM 35359 C C . LYS A 1 4176 ? 173.31300 183.17900 93.49400 1.000 103.09640 4139 LYS A C 1
ATOM 35360 O O . LYS A 1 4176 ? 172.34300 183.92500 93.65800 1.000 103.09640 4139 LYS A O 1
ATOM 35379 N N . SER A 1 4177 ? 174.04100 183.16700 92.38100 1.000 107.25403 4140 SER A N 1
ATOM 35380 C CA . SER A 1 4177 ? 173.58600 183.87900 91.19800 1.000 107.25403 4140 SER A CA 1
ATOM 35381 C C . SER A 1 4177 ? 172.22000 183.37000 90.75700 1.000 107.25403 4140 SER A C 1
ATOM 35382 O O . SER A 1 4177 ? 171.87300 182.20100 90.94500 1.000 107.25403 4140 SER A O 1
ATOM 35390 N N . VAL A 1 4178 ? 171.44200 184.26900 90.15900 1.000 109.41693 4141 VAL A N 1
ATOM 35391 C CA . VAL A 1 4178 ? 170.23100 183.89400 89.44100 1.000 109.41693 4141 VAL A CA 1
ATOM 35392 C C . VAL A 1 4178 ? 170.60200 183.36400 88.06400 1.000 109.41693 4141 VAL A C 1
ATOM 35393 O O . VAL A 1 4178 ? 171.74700 183.49700 87.61900 1.000 109.41693 4141 VAL A O 1
ATOM 35406 N N . ARG A 1 4179 ? 169.63200 182.76200 87.38400 1.000 111.17587 4142 ARG A N 1
ATOM 35407 C CA . ARG A 1 4179 ? 169.79100 182.27500 86.02500 1.000 111.17587 4142 ARG A CA 1
ATOM 35408 C C . ARG A 1 4179 ? 168.80800 183.01000 85.12500 1.000 111.17587 4142 ARG A C 1
ATOM 35409 O O . ARG A 1 4179 ? 167.77100 183.49800 85.58300 1.000 111.17587 4142 ARG A O 1
ATOM 35430 N N . TYR A 1 4180 ? 169.14100 183.09200 83.83500 1.000 112.55303 4143 TYR A N 1
ATOM 35431 C CA . TYR A 1 4180 ? 168.32900 183.88900 82.92000 1.000 112.55303 4143 TYR A CA 1
ATOM 35432 C C . TYR A 1 4180 ? 166.88800 183.39500 82.86200 1.000 112.55303 4143 TYR A C 1
ATOM 35433 O O . TYR A 1 4180 ? 165.97400 184.18400 82.59400 1.000 112.55303 4143 TYR A O 1
ATOM 35451 N N . THR A 1 4181 ? 166.65800 182.10500 83.11800 1.000 112.18111 4144 THR A N 1
ATOM 35452 C CA . THR A 1 4181 ? 165.29200 181.59200 83.17400 1.000 112.18111 4144 THR A CA 1
ATOM 35453 C C . THR A 1 4181 ? 164.49800 182.21000 84.31900 1.000 112.18111 4144 THR A C 1
ATOM 35454 O O . THR A 1 4181 ? 163.26300 182.26800 84.24500 1.000 112.18111 4144 THR A O 1
ATOM 35465 N N . ASP A 1 4182 ? 165.18200 182.80700 85.29700 1.000 111.24083 4145 ASP A N 1
ATOM 35466 C CA . ASP A 1 4182 ? 164.48000 183.52500 86.35300 1.000 111.24083 4145 ASP A CA 1
ATOM 35467 C C . ASP A 1 4182 ? 163.79800 184.75900 85.79600 1.000 111.24083 4145 ASP A C 1
ATOM 35468 O O . ASP A 1 4182 ? 162.71100 185.13200 86.26600 1.000 111.24083 4145 ASP A O 1
ATOM 35477 N N . MET A 1 4183 ? 164.33100 185.32000 84.71100 1.000 113.76479 4146 MET A N 1
ATOM 35478 C CA . MET A 1 4183 ? 163.71600 186.52200 84.18400 1.000 113.76479 4146 MET A CA 1
ATOM 35479 C C . MET A 1 4183 ? 162.34100 186.17300 83.66900 1.000 113.76479 4146 MET A C 1
ATOM 35480 O O . MET A 1 4183 ? 161.45800 187.03700 83.63600 1.000 113.76479 4146 MET A O 1
ATOM 35494 N N . GLU A 1 4184 ? 162.13100 184.89600 83.33700 1.000 114.48847 4147 GLU A N 1
ATOM 35495 C CA . GLU A 1 4184 ? 160.85800 184.50100 82.76700 1.000 114.48847 4147 GLU A CA 1
ATOM 35496 C C . GLU A 1 4184 ? 159.73700 184.84400 83.73800 1.000 114.48847 4147 GLU A C 1
ATOM 35497 O O . GLU A 1 4184 ? 158.65100 185.26200 83.32000 1.000 114.48847 4147 GLU A O 1
ATOM 35509 N N . SER A 1 4185 ? 159.98300 184.67800 85.04600 1.000 112.88511 4148 SER A N 1
ATOM 35510 C CA . SER A 1 4185 ? 158.95100 185.03600 86.01100 1.000 112.88511 4148 SER A CA 1
ATOM 35511 C C . SER A 1 4185 ? 158.93800 186.53300 86.31000 1.000 112.88511 4148 SER A C 1
ATOM 35512 O O . SER A 1 4185 ? 157.87300 187.09100 86.59800 1.000 112.88511 4148 SER A O 1
ATOM 35520 N N . GLU A 1 4186 ? 160.09100 187.20600 86.24800 1.000 114.57033 4149 GLU A N 1
ATOM 35521 C CA . GLU A 1 4186 ? 160.14100 188.59900 86.68400 1.000 114.57033 4149 GLU A CA 1
ATOM 35522 C C . GLU A 1 4186 ? 159.79600 189.59900 85.58600 1.000 114.57033 4149 GLU A C 1
ATOM 35523 O O . GLU A 1 4186 ? 159.19300 190.63700 85.87800 1.000 114.57033 4149 GLU A O 1
ATOM 35535 N N . ASP A 1 4187 ? 160.13600 189.30100 84.33300 1.000 114.19414 4150 ASP A N 1
ATOM 35536 C CA . ASP A 1 4187 ? 159.95500 190.24600 83.23700 1.000 114.19414 4150 ASP A CA 1
ATOM 35537 C C . ASP A 1 4187 ? 159.89000 189.50700 81.90700 1.000 114.19414 4150 ASP A C 1
ATOM 35538 O O . ASP A 1 4187 ? 160.87200 189.46800 81.15800 1.000 114.19414 4150 ASP A O 1
ATOM 35547 N N . TYR A 1 4188 ? 158.73300 188.90900 81.62000 1.000 115.81560 4151 TYR A N 1
ATOM 35548 C CA . TYR A 1 4188 ? 158.62000 187.97600 80.50500 1.000 115.81560 4151 TYR A CA 1
ATOM 35549 C C . TYR A 1 4188 ? 159.13900 188.54700 79.19300 1.000 115.81560 4151 TYR A C 1
ATOM 35550 O O . TYR A 1 4188 ? 159.79100 187.83700 78.42700 1.000 115.81560 4151 TYR A O 1
ATOM 35568 N N . HIS A 1 4189 ? 158.82100 189.80500 78.88100 1.000 114.35680 4152 HIS A N 1
ATOM 35569 C CA . HIS A 1 4189 ? 159.30600 190.37000 77.62500 1.000 114.35680 4152 HIS A CA 1
ATOM 35570 C C . HIS A 1 4189 ? 160.81800 190.57800 77.60000 1.000 114.35680 4152 HIS A C 1
ATOM 35571 O O . HIS A 1 4189 ? 161.41900 190.50100 76.52000 1.000 114.35680 4152 HIS A O 1
ATOM 35585 N N . PHE A 1 4190 ? 161.47600 190.67500 78.75300 1.000 113.85321 4153 PHE A N 1
ATOM 35586 C CA . PHE A 1 4190 ? 162.93400 190.73200 78.73000 1.000 113.85321 4153 PHE A CA 1
ATOM 35587 C C . PHE A 1 4190 ? 163.53900 189.34100 78.60200 1.000 113.85321 4153 PHE A C 1
ATOM 35588 O O . PHE A 1 4190 ? 164.54000 189.15400 77.89600 1.000 113.85321 4153 PHE A O 1
ATOM 35605 N N . TYR A 1 4191 ? 162.94500 188.35000 79.26400 1.000 114.16135 4154 TYR A N 1
ATOM 35606 C CA . TYR A 1 4191 ? 163.31600 186.96900 78.99000 1.000 114.16135 4154 TYR A CA 1
ATOM 35607 C C . TYR A 1 4191 ? 163.17000 186.67300 77.50100 1.000 114.16135 4154 TYR A C 1
ATOM 35608 O O . TYR A 1 4191 ? 164.04100 186.04700 76.89600 1.000 114.16135 4154 TYR A O 1
ATOM 35626 N N . GLN A 1 4192 ? 162.03100 187.05500 76.91800 1.000 113.48963 4155 GLN A N 1
ATOM 35627 C CA . GLN A 1 4192 ? 161.79100 186.85900 75.48900 1.000 113.48963 4155 GLN A CA 1
ATOM 35628 C C . GLN A 1 4192 ? 162.84400 187.56100 74.63800 1.000 113.48963 4155 GLN A C 1
ATOM 35629 O O . GLN A 1 4192 ? 163.27500 187.03000 73.60800 1.000 113.48963 4155 GLN A O 1
ATOM 35643 N N . GLY A 1 4193 ? 163.28500 188.74700 75.05700 1.000 111.79826 4156 GLY A N 1
ATOM 35644 C CA . GLY A 1 4193 ? 164.38500 189.39700 74.36300 1.000 111.79826 4156 GLY A CA 1
ATOM 35645 C C . GLY A 1 4193 ? 165.66300 188.58200 74.41000 1.000 111.79826 4156 GLY A C 1
ATOM 35646 O O . GLY A 1 4193 ? 166.36400 188.43900 73.40500 1.000 111.79826 4156 GLY A O 1
ATOM 35650 N N . LEU A 1 4194 ? 165.97100 188.02000 75.57600 1.000 113.73009 4157 LEU A N 1
ATOM 35651 C CA . LEU A 1 4194 ? 167.13900 187.15100 75.70000 1.000 113.73009 4157 LEU A CA 1
ATOM 35652 C C . LEU A 1 4194 ? 166.98700 185.88000 74.86700 1.000 113.73009 4157 LEU A C 1
ATOM 35653 O O . LEU A 1 4194 ? 167.96000 185.40000 74.27500 1.000 113.73009 4157 LEU A O 1
ATOM 35669 N N . VAL A 1 4195 ? 165.77800 185.31900 74.81300 1.000 113.93182 4158 VAL A N 1
ATOM 35670 C CA . VAL A 1 4195 ? 165.53600 184.14300 73.98000 1.000 113.93182 4158 VAL A CA 1
ATOM 35671 C C . VAL A 1 4195 ? 165.68200 184.50100 72.50900 1.000 113.93182 4158 VAL A C 1
ATOM 35672 O O . VAL A 1 4195 ? 166.04000 183.64700 71.68800 1.000 113.93182 4158 VAL A O 1
ATOM 35685 N N . TYR A 1 4196 ? 165.41000 185.75100 72.14600 1.000 113.97470 4159 TYR A N 1
ATOM 35686 C CA . TYR A 1 4196 ? 165.73900 186.20100 70.80200 1.000 113.97470 4159 TYR A CA 1
ATOM 35687 C C . TYR A 1 4196 ? 167.23600 186.41700 70.67600 1.000 113.97470 4159 TYR A C 1
ATOM 35688 O O . TYR A 1 4196 ? 167.76200 186.46800 69.55900 1.000 113.97470 4159 TYR A O 1
ATOM 35706 N N . LEU A 1 4197 ? 167.91800 186.54800 71.81400 1.000 113.31339 4160 LEU A N 1
ATOM 35707 C CA . LEU A 1 4197 ? 169.37100 186.63800 71.85000 1.000 113.31339 4160 LEU A CA 1
ATOM 35708 C C . LEU A 1 4197 ? 170.00400 185.25100 71.81600 1.000 113.31339 4160 LEU A C 1
ATOM 35709 O O . LEU A 1 4197 ? 170.99500 185.03600 71.10900 1.000 113.31339 4160 LEU A O 1
ATOM 35725 N N . LEU A 1 4198 ? 169.44800 184.29800 72.56700 1.000 113.36500 4161 LEU A N 1
ATOM 35726 C CA . LEU A 1 4198 ? 169.84500 182.90500 72.41300 1.000 113.36500 4161 LEU A CA 1
ATOM 35727 C C . LEU A 1 4198 ? 169.46200 182.38100 71.03200 1.000 113.36500 4161 LEU A C 1
ATOM 35728 O O . LEU A 1 4198 ? 168.48000 182.81200 70.42300 1.000 113.36500 4161 LEU A O 1
ATOM 35744 N N . GLU A 1 4199 ? 170.27600 181.44900 70.53700 1.000 113.44965 4162 GLU A N 1
ATOM 35745 C CA . GLU A 1 4199 ? 170.05300 180.72700 69.28700 1.000 113.44965 4162 GLU A CA 1
ATOM 35746 C C . GLU A 1 4199 ? 169.81100 181.62800 68.07900 1.000 113.44965 4162 GLU A C 1
ATOM 35747 O O . GLU A 1 4199 ? 169.38300 181.13600 67.02900 1.000 113.44965 4162 GLU A O 1
ATOM 35759 N N . ASN A 1 4200 ? 170.06600 182.93300 68.19100 1.000 115.17989 4163 ASN A N 1
ATOM 35760 C CA . ASN A 1 4200 ? 170.05000 183.81000 67.02800 1.000 115.17989 4163 ASN A CA 1
ATOM 35761 C C . ASN A 1 4200 ? 171.34000 184.61100 66.92600 1.000 115.17989 4163 ASN A C 1
ATOM 35762 O O . ASN A 1 4200 ? 171.97200 184.94500 67.93300 1.000 115.17989 4163 ASN A O 1
ATOM 35773 N N . ASP A 1 4201 ? 171.71800 184.91700 65.68800 1.000 114.39946 4164 ASP A N 1
ATOM 35774 C CA . ASP A 1 4201 ? 172.86800 185.77200 65.42800 1.000 114.39946 4164 ASP A CA 1
ATOM 35775 C C . ASP A 1 4201 ? 172.57000 187.21000 65.83500 1.000 114.39946 4164 ASP A C 1
ATOM 35776 O O . ASP A 1 4201 ? 171.46000 187.71100 65.63400 1.000 114.39946 4164 ASP A O 1
ATOM 35785 N N . VAL A 1 4202 ? 173.56800 187.87600 66.42300 1.000 114.85188 4165 VAL A N 1
ATOM 35786 C CA . VAL A 1 4202 ? 173.45800 189.30900 66.69200 1.000 114.85188 4165 VAL A CA 1
ATOM 35787 C C . VAL A 1 4202 ? 172.97100 190.06800 65.46600 1.000 114.85188 4165 VAL A C 1
ATOM 35788 O O . VAL A 1 4202 ? 172.36000 191.13700 65.58800 1.000 114.85188 4165 VAL A O 1
ATOM 35801 N N . SER A 1 4203 ? 173.23400 189.54100 64.26800 1.000 114.61272 4166 SER A N 1
ATOM 35802 C CA . SER A 1 4203 ? 172.74500 190.17700 63.05100 1.000 114.61272 4166 SER A CA 1
ATOM 35803 C C . SER A 1 4203 ? 171.22500 190.23500 62.99000 1.000 114.61272 4166 SER A C 1
ATOM 35804 O O . SER A 1 4203 ? 170.68000 190.99700 62.18300 1.000 114.61272 4166 SER A O 1
ATOM 35812 N N . THR A 1 4204 ? 170.52400 189.45500 63.81600 1.000 115.53273 4167 THR A N 1
ATOM 35813 C CA . THR A 1 4204 ? 169.07100 189.55500 63.85900 1.000 115.53273 4167 THR A CA 1
ATOM 35814 C C . THR A 1 4204 ? 168.60000 190.80300 64.59500 1.000 115.53273 4167 THR A C 1
ATOM 35815 O O . THR A 1 4204 ? 167.44700 191.21000 64.42200 1.000 115.53273 4167 THR A O 1
ATOM 35826 N N . LEU A 1 4205 ? 169.46700 191.42300 65.40100 1.000 114.90784 4168 LEU A N 1
ATOM 35827 C CA . LEU A 1 4205 ? 169.06000 192.59800 66.16400 1.000 114.90784 4168 LEU A CA 1
ATOM 35828 C C . LEU A 1 4205 ? 168.93900 193.82700 65.27000 1.000 114.90784 4168 LEU A C 1
ATOM 35829 O O . LEU A 1 4205 ? 168.07500 194.68100 65.50200 1.000 114.90784 4168 LEU A O 1
ATOM 35845 N N . GLY A 1 4206 ? 169.79300 193.93200 64.25100 1.000 114.08160 4169 GLY A N 1
ATOM 35846 C CA . GLY A 1 4206 ? 169.81400 195.06000 63.34000 1.000 114.08160 4169 GLY A CA 1
ATOM 35847 C C . GLY A 1 4206 ? 170.39500 196.34800 63.88100 1.000 114.08160 4169 GLY A C 1
ATOM 35848 O O . GLY A 1 4206 ? 170.60100 197.28400 63.09700 1.000 114.08160 4169 GLY A O 1
ATOM 35852 N N . TYR A 1 4207 ? 170.66600 196.44500 65.18100 1.000 115.90881 4170 TYR A N 1
ATOM 35853 C CA . TYR A 1 4207 ? 171.49600 197.51400 65.71800 1.000 115.90881 4170 TYR A CA 1
ATOM 35854 C C . TYR A 1 4207 ? 172.40700 196.92000 66.78100 1.000 115.90881 4170 TYR A C 1
ATOM 35855 O O . TYR A 1 4207 ? 172.16500 195.82200 67.28800 1.000 115.90881 4170 TYR A O 1
ATOM 35873 N N . ASP A 1 4208 ? 173.46200 197.65400 67.11800 1.000 116.60154 4171 ASP A N 1
ATOM 35874 C CA . ASP A 1 4208 ? 174.44900 197.13900 68.05300 1.000 116.60154 4171 ASP A CA 1
ATOM 35875 C C . ASP A 1 4208 ? 173.93500 197.34200 69.47300 1.000 116.60154 4171 ASP A C 1
ATOM 35876 O O . ASP A 1 4208 ? 173.13500 198.24200 69.74400 1.000 116.60154 4171 ASP A O 1
ATOM 35885 N N . LEU A 1 4209 ? 174.41500 196.50200 70.38800 1.000 115.14923 4172 LEU A N 1
ATOM 35886 C CA . LEU A 1 4209 ? 174.25700 196.73400 71.81500 1.000 115.14923 4172 LEU A CA 1
ATOM 35887 C C . LEU A 1 4209 ? 175.59900 196.68500 72.52700 1.000 115.14923 4172 LEU A C 1
ATOM 35888 O O . LEU A 1 4209 ? 176.60200 196.20300 71.99600 1.000 115.14923 4172 LEU A O 1
ATOM 35904 N N . THR A 1 4210 ? 175.59400 197.21600 73.74600 1.000 113.63637 4173 THR A N 1
ATOM 35905 C CA . THR A 1 4210 ? 176.73800 197.20100 74.63900 1.000 113.63637 4173 THR A CA 1
ATOM 35906 C C . THR A 1 4210 ? 176.26000 196.77300 76.02200 1.000 113.63637 4173 THR A C 1
ATOM 35907 O O . THR A 1 4210 ? 175.07100 196.52800 76.24500 1.000 113.63637 4173 THR A O 1
ATOM 35918 N N . PHE A 1 4211 ? 177.20100 196.69000 76.96200 1.000 115.48160 4174 PHE A N 1
ATOM 35919 C CA . PHE A 1 4211 ? 176.90800 196.30100 78.34200 1.000 115.48160 4174 PHE A CA 1
ATOM 35920 C C . PHE A 1 4211 ? 176.30400 197.43700 79.17400 1.000 115.48160 4174 PHE A C 1
ATOM 35921 O O . PHE A 1 4211 ? 176.87400 197.89100 80.16600 1.000 115.48160 4174 PHE A O 1
ATOM 35938 N N . SER A 1 4212 ? 175.13200 197.90800 78.75400 1.000 114.15085 4175 SER A N 1
ATOM 35939 C CA . SER A 1 4212 ? 174.44700 198.93800 79.52100 1.000 114.15085 4175 SER A CA 1
ATOM 35940 C C . SER A 1 4212 ? 172.94100 198.82300 79.32800 1.000 114.15085 4175 SER A C 1
ATOM 35941 O O . SER A 1 4212 ? 172.46700 198.54300 78.22400 1.000 114.15085 4175 SER A O 1
ATOM 35949 N N . THR A 1 4213 ? 172.20000 199.03900 80.41800 1.000 113.62416 4176 THR A N 1
ATOM 35950 C CA . THR A 1 4213 ? 170.75000 198.87100 80.42500 1.000 113.62416 4176 THR A CA 1
ATOM 35951 C C . THR A 1 4213 ? 170.10100 199.93400 81.30500 1.000 113.62416 4176 THR A C 1
ATOM 35952 O O . THR A 1 4213 ? 170.69600 200.39600 82.27800 1.000 113.62416 4176 THR A O 1
ATOM 35963 N N . GLU A 1 4214 ? 168.86400 200.29700 80.97000 1.000 112.33660 4177 GLU A N 1
ATOM 35964 C CA . GLU A 1 4214 ? 168.06300 201.19900 81.79200 1.000 112.33660 4177 GLU A CA 1
ATOM 35965 C C . GLU A 1 4214 ? 167.32300 200.43400 82.88800 1.000 112.33660 4177 GLU A C 1
ATOM 35966 O O . GLU A 1 4214 ? 166.61500 199.46300 82.60600 1.000 112.33660 4177 GLU A O 1
ATOM 35978 N N . VAL A 1 4215 ? 167.48900 200.88000 84.13600 1.000 112.31606 4178 VAL A N 1
ATOM 35979 C CA . VAL A 1 4215 ? 166.88500 200.25000 85.30700 1.000 112.31606 4178 VAL A CA 1
ATOM 35980 C C . VAL A 1 4215 ? 166.09600 201.29900 86.07700 1.000 112.31606 4178 VAL A C 1
ATOM 35981 O O . VAL A 1 4215 ? 166.59700 202.40400 86.31900 1.000 112.31606 4178 VAL A O 1
ATOM 35994 N N . GLN A 1 4216 ? 164.86000 200.95800 86.44300 1.000 113.31308 4179 GLN A N 1
ATOM 35995 C CA . GLN A 1 4216 ? 164.08300 201.72800 87.41000 1.000 113.31308 4179 GLN A CA 1
ATOM 35996 C C . GLN A 1 4216 ? 164.26700 201.17500 88.82200 1.000 113.31308 4179 GLN A C 1
ATOM 35997 O O . GLN A 1 4216 ? 163.86400 200.04400 89.10500 1.000 113.31308 4179 GLN A O 1
ATOM 36011 N N . GLU A 1 4217 ? 164.86300 201.97800 89.70400 1.000 114.34700 4180 GLU A N 1
ATOM 36012 C CA . GLU A 1 4217 ? 164.98400 201.66000 91.12200 1.000 114.34700 4180 GLU A CA 1
ATOM 36013 C C . GLU A 1 4217 ? 164.41800 202.82200 91.92400 1.000 114.34700 4180 GLU A C 1
ATOM 36014 O O . GLU A 1 4217 ? 164.81600 203.97100 91.71300 1.000 114.34700 4180 GLU A O 1
ATOM 36026 N N . PHE A 1 4218 ? 163.52000 202.52500 92.86100 1.000 115.99529 4181 PHE A N 1
ATOM 36027 C CA . PHE A 1 4218 ? 162.90000 203.54600 93.70900 1.000 115.99529 4181 PHE A CA 1
ATOM 36028 C C . PHE A 1 4218 ? 162.19100 204.62200 92.88600 1.000 115.99529 4181 PHE A C 1
ATOM 36029 O O . PHE A 1 4218 ? 162.04200 205.76200 93.33400 1.000 115.99529 4181 PHE A O 1
ATOM 36046 N N . GLY A 1 4219 ? 161.75600 204.27500 91.67700 1.000 115.20238 4182 GLY A N 1
ATOM 36047 C CA . GLY A 1 4219 ? 161.15900 205.23600 90.77400 1.000 115.20238 4182 GLY A CA 1
ATOM 36048 C C . GLY A 1 4219 ? 162.12000 206.11100 89.99800 1.000 115.20238 4182 GLY A C 1
ATOM 36049 O O . GLY A 1 4219 ? 161.66600 206.88600 89.14500 1.000 115.20238 4182 GLY A O 1
ATOM 36053 N N . VAL A 1 4220 ? 163.42200 206.01900 90.24800 1.000 115.56706 4183 VAL A N 1
ATOM 36054 C CA . VAL A 1 4220 ? 164.41900 206.70700 89.43400 1.000 115.56706 4183 VAL A CA 1
ATOM 36055 C C . VAL A 1 4220 ? 164.85000 205.74800 88.33400 1.000 115.56706 4183 VAL A C 1
ATOM 36056 O O . VAL A 1 4220 ? 165.17200 204.58700 88.60400 1.000 115.56706 4183 VAL A O 1
ATOM 36069 N N . CYS A 1 4221 ? 164.87400 206.23000 87.09600 1.000 116.36723 4184 CYS A N 1
ATOM 36070 C CA . CYS A 1 4221 ? 165.41100 205.47000 85.97400 1.000 116.36723 4184 CYS A CA 1
ATOM 36071 C C . CYS A 1 4221 ? 166.81500 205.93700 85.61600 1.000 116.36723 4184 CYS A C 1
ATOM 36072 O O . CYS A 1 4221 ? 167.05000 207.13600 85.43700 1.000 116.36723 4184 CYS A O 1
ATOM 36080 N N . GLU A 1 4222 ? 167.74300 204.98500 85.51600 1.000 112.92397 4185 GLU A N 1
ATOM 36081 C CA . GLU A 1 4222 ? 169.13700 205.28900 85.22400 1.000 112.92397 4185 GLU A CA 1
ATOM 36082 C C . GLU A 1 4222 ? 169.67900 204.23300 84.27400 1.000 112.92397 4185 GLU A C 1
ATOM 36083 O O . GLU A 1 4222 ? 169.35400 203.05100 84.40000 1.000 112.92397 4185 GLU A O 1
ATOM 36095 N N . VAL A 1 4223 ? 170.51000 204.66300 83.33000 1.000 112.52165 4186 VAL A N 1
ATOM 36096 C CA . VAL A 1 4223 ? 171.27300 203.73800 82.49900 1.000 112.52165 4186 VAL A CA 1
ATOM 36097 C C . VAL A 1 4223 ? 172.54600 203.33400 83.23400 1.000 112.52165 4186 VAL A C 1
ATOM 36098 O O . VAL A 1 4223 ? 173.33700 204.19100 83.64300 1.000 112.52165 4186 VAL A O 1
ATOM 36111 N N . ARG A 1 4224 ? 172.73900 202.03200 83.41800 1.000 113.01501 4187 ARG A N 1
ATOM 36112 C CA . ARG A 1 4224 ? 173.85800 201.50800 84.18200 1.000 113.01501 4187 ARG A CA 1
ATOM 36113 C C . ARG A 1 4224 ? 174.68300 200.59900 83.28200 1.000 113.01501 4187 ARG A C 1
ATOM 36114 O O . ARG A 1 4224 ? 174.12900 199.79600 82.52000 1.000 113.01501 4187 ARG A O 1
ATOM 36135 N N . ASP A 1 4225 ? 176.00300 200.74200 83.36800 1.000 116.84362 4188 ASP A N 1
ATOM 36136 C CA . ASP A 1 4225 ? 176.93100 199.81600 82.73200 1.000 116.84362 4188 ASP A CA 1
ATOM 36137 C C . ASP A 1 4225 ? 176.88300 198.44100 83.39000 1.000 116.84362 4188 ASP A C 1
ATOM 36138 O O . ASP A 1 4225 ? 176.67700 198.31300 84.59900 1.000 116.84362 4188 ASP A O 1
ATOM 36147 N N . LEU A 1 4226 ? 177.07400 197.40200 82.57600 1.000 116.28797 4189 LEU A N 1
ATOM 36148 C CA . LEU A 1 4226 ? 177.25200 196.05300 83.09600 1.000 116.28797 4189 LEU A CA 1
ATOM 36149 C C . LEU A 1 4226 ? 178.72000 195.66600 83.24400 1.000 116.28797 4189 LEU A C 1
ATOM 36150 O O . LEU A 1 4226 ? 179.01800 194.69600 83.94900 1.000 116.28797 4189 LEU A O 1
ATOM 36166 N N . LYS A 1 4227 ? 179.63500 196.39400 82.60400 1.000 115.32316 4190 LYS A N 1
ATOM 36167 C CA . LYS A 1 4227 ? 181.06700 196.19900 82.82900 1.000 115.32316 4190 LYS A CA 1
ATOM 36168 C C . LYS A 1 4227 ? 181.79800 197.53300 82.71300 1.000 115.32316 4190 LYS A C 1
ATOM 36169 O O . LYS A 1 4227 ? 181.40400 198.40400 81.93600 1.000 115.32316 4190 LYS A O 1
ATOM 36188 N N . VAL A 1 4235 ? 179.25800 194.70200 73.33200 1.000 114.78005 4198 VAL A N 1
ATOM 36189 C CA . VAL A 1 4235 ? 178.84700 193.30600 73.36400 1.000 114.78005 4198 VAL A CA 1
ATOM 36190 C C . VAL A 1 4235 ? 179.54500 192.53900 72.25500 1.000 114.78005 4198 VAL A C 1
ATOM 36191 O O . VAL A 1 4235 ? 179.94200 193.11400 71.24100 1.000 114.78005 4198 VAL A O 1
ATOM 36204 N N . THR A 1 4236 ? 179.68000 191.23200 72.44900 1.000 116.29535 4199 THR A N 1
ATOM 36205 C CA . THR A 1 4236 ? 180.42900 190.38100 71.53800 1.000 116.29535 4199 THR A CA 1
ATOM 36206 C C . THR A 1 4236 ? 179.89600 188.96200 71.62800 1.000 116.29535 4199 THR A C 1
ATOM 36207 O O . THR A 1 4236 ? 179.14100 188.60900 72.53800 1.000 116.29535 4199 THR A O 1
ATOM 36218 N N . GLU A 1 4237 ? 180.32200 188.14100 70.67100 1.000 116.57661 4200 GLU A N 1
ATOM 36219 C CA . GLU A 1 4237 ? 180.00800 186.72300 70.74100 1.000 116.57661 4200 GLU A CA 1
ATOM 36220 C C . GLU A 1 4237 ? 180.57400 186.03700 71.97800 1.000 116.57661 4200 GLU A C 1
ATOM 36221 O O . GLU A 1 4237 ? 179.99600 185.04800 72.44700 1.000 116.57661 4200 GLU A O 1
ATOM 36233 N N . GLU A 1 4238 ? 181.70100 186.50500 72.50900 1.000 116.96745 4201 GLU A N 1
ATOM 36234 C CA . GLU A 1 4238 ? 182.18200 185.94000 73.76700 1.000 116.96745 4201 GLU A CA 1
ATOM 36235 C C . GLU A 1 4238 ? 181.49900 186.60500 74.95400 1.000 116.96745 4201 GLU A C 1
ATOM 36236 O O . GLU A 1 4238 ? 181.21400 185.95100 75.96200 1.000 116.96745 4201 GLU A O 1
ATOM 36248 N N . ASN A 1 4239 ? 181.22700 187.90700 74.84200 1.000 117.07597 4202 ASN A N 1
ATOM 36249 C CA . ASN A 1 4239 ? 180.63900 188.65100 75.94600 1.000 117.07597 4202 ASN A CA 1
ATOM 36250 C C . ASN A 1 4239 ? 179.16500 188.32000 76.13900 1.000 117.07597 4202 ASN A C 1
ATOM 36251 O O . ASN A 1 4239 ? 178.67200 188.39200 77.27100 1.000 117.07597 4202 ASN A O 1
ATOM 36262 N N . LYS A 1 4240 ? 178.43500 187.98100 75.06800 1.000 114.63938 4203 LYS A N 1
ATOM 36263 C CA . LYS A 1 4240 ? 176.99100 187.84300 75.22700 1.000 114.63938 4203 LYS A CA 1
ATOM 36264 C C . LYS A 1 4240 ? 176.67900 186.81500 76.30200 1.000 114.63938 4203 LYS A C 1
ATOM 36265 O O . LYS A 1 4240 ? 175.67200 186.94100 77.01200 1.000 114.63938 4203 LYS A O 1
ATOM 36284 N N . LYS A 1 4241 ? 177.53800 185.80200 76.44300 1.000 113.91315 4204 LYS A N 1
ATOM 36285 C CA . LYS A 1 4241 ? 177.39000 184.85200 77.53500 1.000 113.91315 4204 LYS A CA 1
ATOM 36286 C C . LYS A 1 4241 ? 177.35200 185.62600 78.83800 1.000 113.91315 4204 LYS A C 1
ATOM 36287 O O . LYS A 1 4241 ? 176.62800 185.27200 79.77600 1.000 113.91315 4204 LYS A O 1
ATOM 36306 N N . GLU A 1 4242 ? 178.13900 186.70200 78.89700 1.000 116.15248 4205 GLU A N 1
ATOM 36307 C CA . GLU A 1 4242 ? 178.23600 187.58300 80.04500 1.000 116.15248 4205 GLU A CA 1
ATOM 36308 C C . GLU A 1 4242 ? 177.18400 188.67700 79.96900 1.000 116.15248 4205 GLU A C 1
ATOM 36309 O O . GLU A 1 4242 ? 176.69500 189.12600 81.00600 1.000 116.15248 4205 GLU A O 1
ATOM 36321 N N . TYR A 1 4243 ? 176.87300 189.17500 78.76900 1.000 114.99214 4206 TYR A N 1
ATOM 36322 C CA . TYR A 1 4243 ? 175.86200 190.22100 78.66700 1.000 114.99214 4206 TYR A CA 1
ATOM 36323 C C . TYR A 1 4243 ? 174.54700 189.75500 79.26600 1.000 114.99214 4206 TYR A C 1
ATOM 36324 O O . TYR A 1 4243 ? 173.91900 190.47000 80.04500 1.000 114.99214 4206 TYR A O 1
ATOM 36342 N N . VAL A 1 4244 ? 174.10500 188.55500 78.88900 1.000 113.93756 4207 VAL A N 1
ATOM 36343 C CA . VAL A 1 4244 ? 172.82500 188.05300 79.37300 1.000 113.93756 4207 VAL A CA 1
ATOM 36344 C C . VAL A 1 4244 ? 172.85500 187.77900 80.87200 1.000 113.93756 4207 VAL A C 1
ATOM 36345 O O . VAL A 1 4244 ? 171.93300 188.16800 81.59900 1.000 113.93756 4207 VAL A O 1
ATOM 36358 N N . HIS A 1 4245 ? 173.97600 187.27300 81.38600 1.000 115.03884 4208 HIS A N 1
ATOM 36359 C CA . HIS A 1 4245 ? 174.10600 187.11000 82.83200 1.000 115.03884 4208 HIS A CA 1
ATOM 36360 C C . HIS A 1 4245 ? 174.04300 188.44700 83.56400 1.000 115.03884 4208 HIS A C 1
ATOM 36361 O O . HIS A 1 4245 ? 173.20400 188.63500 84.45300 1.000 115.03884 4208 HIS A O 1
ATOM 36375 N N . LEU A 1 4246 ? 174.88800 189.40300 83.18400 1.000 116.45751 4209 LEU A N 1
ATOM 36376 C CA . LEU A 1 4246 ? 174.94600 190.65400 83.93300 1.000 116.45751 4209 LEU A CA 1
ATOM 36377 C C . LEU A 1 4246 ? 173.68300 191.47200 83.73300 1.000 116.45751 4209 LEU A C 1
ATOM 36378 O O . LEU A 1 4246 ? 173.24300 192.15500 84.65700 1.000 116.45751 4209 LEU A O 1
ATOM 36394 N N . VAL A 1 4247 ? 173.13500 191.50000 82.52000 1.000 115.30228 4210 VAL A N 1
ATOM 36395 C CA . VAL A 1 4247 ? 171.90600 192.24800 82.30200 1.000 115.30228 4210 VAL A CA 1
ATOM 36396 C C . VAL A 1 4247 ? 170.77400 191.64300 83.12500 1.000 115.30228 4210 VAL A C 1
ATOM 36397 O O . VAL A 1 4247 ? 169.91400 192.36600 83.63600 1.000 115.30228 4210 VAL A O 1
ATOM 36410 N N . CYS A 1 4248 ? 170.74700 190.30800 83.27300 1.000 116.20707 4211 CYS A N 1
ATOM 36411 C CA . CYS A 1 4248 ? 169.72400 189.71900 84.13200 1.000 116.20707 4211 CYS A CA 1
ATOM 36412 C C . CYS A 1 4248 ? 169.96600 190.05000 85.60000 1.000 116.20707 4211 CYS A C 1
ATOM 36413 O O . CYS A 1 4248 ? 169.01000 190.30400 86.34100 1.000 116.20707 4211 CYS A O 1
ATOM 36421 N N . GLN A 1 4249 ? 171.23400 190.15400 86.00600 1.000 115.07142 4212 GLN A N 1
ATOM 36422 C CA . GLN A 1 4249 ? 171.55000 190.65700 87.34100 1.000 115.07142 4212 GLN A CA 1
ATOM 36423 C C . GLN A 1 4249 ? 171.06100 192.08600 87.51500 1.000 115.07142 4212 GLN A C 1
ATOM 36424 O O . GLN A 1 4249 ? 170.42700 192.42300 88.51700 1.000 115.07142 4212 GLN A O 1
ATOM 36438 N N . MET A 1 4250 ? 171.38700 192.94800 86.56000 1.000 114.16909 4213 MET A N 1
ATOM 36439 C CA . MET A 1 4250 ? 171.00900 194.34900 86.64800 1.000 114.16909 4213 MET A CA 1
ATOM 36440 C C . MET A 1 4250 ? 169.49200 194.49600 86.71400 1.000 114.16909 4213 MET A C 1
ATOM 36441 O O . MET A 1 4250 ? 168.96300 195.23800 87.54900 1.000 114.16909 4213 MET A O 1
ATOM 36455 N N . ARG A 1 4251 ? 168.77700 193.79200 85.83500 1.000 113.63547 4214 ARG A N 1
ATOM 36456 C CA . ARG A 1 4251 ? 167.32400 193.90600 85.77900 1.000 113.63547 4214 ARG A CA 1
ATOM 36457 C C . ARG A 1 4251 ? 166.64400 193.31800 87.01400 1.000 113.63547 4214 ARG A C 1
ATOM 36458 O O . ARG A 1 4251 ? 165.61600 193.84300 87.45700 1.000 113.63547 4214 ARG A O 1
ATOM 36479 N N . MET A 1 4252 ? 167.19200 192.23500 87.58100 1.000 113.27598 4215 MET A N 1
ATOM 36480 C CA . MET A 1 4252 ? 166.61800 191.63900 88.78500 1.000 113.27598 4215 MET A CA 1
ATOM 36481 C C . MET A 1 4252 ? 166.94000 192.42700 90.04700 1.000 113.27598 4215 MET A C 1
ATOM 36482 O O . MET A 1 4252 ? 166.04500 192.73400 90.84200 1.000 113.27598 4215 MET A O 1
ATOM 36496 N N . THR A 1 4253 ? 168.21000 192.76100 90.24500 1.000 112.34679 4216 THR A N 1
ATOM 36497 C CA . THR A 1 4253 ? 168.66500 193.35700 91.49100 1.000 112.34679 4216 THR A CA 1
ATOM 36498 C C . THR A 1 4253 ? 168.58400 194.87100 91.48800 1.000 112.34679 4216 THR A C 1
ATOM 36499 O O . THR A 1 4253 ? 168.33000 195.46600 92.54200 1.000 112.34679 4216 THR A O 1
ATOM 36510 N N . GLY A 1 4254 ? 168.81200 195.50900 90.33900 1.000 110.86523 4217 GLY A N 1
ATOM 36511 C CA . GLY A 1 4254 ? 168.93200 196.95600 90.33700 1.000 110.86523 4217 GLY A CA 1
ATOM 36512 C C . GLY A 1 4254 ? 167.79700 197.61600 91.08900 1.000 110.86523 4217 GLY A C 1
ATOM 36513 O O . GLY A 1 4254 ? 168.01400 198.49800 91.92100 1.000 110.86523 4217 GLY A O 1
ATOM 36517 N N . ALA A 1 4255 ? 166.56300 197.19300 90.80700 1.000 112.49852 4218 ALA A N 1
ATOM 36518 C CA . ALA A 1 4255 ? 165.40600 197.79500 91.45200 1.000 112.49852 4218 ALA A CA 1
ATOM 36519 C C . ALA A 1 4255 ? 165.18800 197.31400 92.88100 1.000 112.49852 4218 ALA A C 1
ATOM 36520 O O . ALA A 1 4255 ? 164.34700 197.88900 93.58100 1.000 112.49852 4218 ALA A O 1
ATOM 36527 N N . ILE A 1 4256 ? 165.91000 196.28800 93.33800 1.000 112.62789 4219 ILE A N 1
ATOM 36528 C CA . ILE A 1 4256 ? 165.68200 195.74900 94.67700 1.000 112.62789 4219 ILE A CA 1
ATOM 36529 C C . ILE A 1 4256 ? 166.98400 195.54400 95.44400 1.000 112.62789 4219 ILE A C 1
ATOM 36530 O O . ILE A 1 4256 ? 166.97800 195.01100 96.56000 1.000 112.62789 4219 ILE A O 1
ATOM 36546 N N . ARG A 1 4257 ? 168.10700 195.96200 94.85800 1.000 113.50951 4220 ARG A N 1
ATOM 36547 C CA . ARG A 1 4257 ? 169.40600 195.62900 95.43700 1.000 113.50951 4220 ARG A CA 1
ATOM 36548 C C . ARG A 1 4257 ? 169.54200 196.09800 96.88400 1.000 113.50951 4220 ARG A C 1
ATOM 36549 O O . ARG A 1 4257 ? 170.12600 195.39400 97.71800 1.000 113.50951 4220 ARG A O 1
ATOM 36570 N N . LYS A 1 4258 ? 168.96700 197.25500 97.21900 1.000 112.74285 4221 LYS A N 1
ATOM 36571 C CA . LYS A 1 4258 ? 169.10500 197.76800 98.58000 1.000 112.74285 4221 LYS A CA 1
ATOM 36572 C C . LYS A 1 4258 ? 168.11300 197.14200 99.55300 1.000 112.74285 4221 LYS A C 1
ATOM 36573 O O . LYS A 1 4258 ? 168.47100 196.83700 100.69700 1.000 112.74285 4221 LYS A O 1
ATOM 36592 N N . GLN A 1 4259 ? 166.88500 196.88600 99.10500 1.000 113.39865 4222 GLN A N 1
ATOM 36593 C CA . GLN A 1 4259 ? 165.96000 196.08700 99.90000 1.000 113.39865 4222 GLN A CA 1
ATOM 36594 C C . GLN A 1 4259 ? 166.53200 194.70400 100.17500 1.000 113.39865 4222 GLN A C 1
ATOM 36595 O O . GLN A 1 4259 ? 166.45800 194.19200 101.29800 1.000 113.39865 4222 GLN A O 1
ATOM 36609 N N . LEU A 1 4260 ? 167.09200 194.07900 99.14200 1.000 110.37442 4223 LEU A N 1
ATOM 36610 C CA . LEU A 1 4260 ? 167.69800 192.76200 99.28700 1.000 110.37442 4223 LEU A CA 1
ATOM 36611 C C . LEU A 1 4260 ? 168.86400 192.79100 100.27200 1.000 110.37442 4223 LEU A C 1
ATOM 36612 O O . LEU A 1 4260 ? 168.96900 191.92700 101.15000 1.000 110.37442 4223 LEU A O 1
ATOM 36628 N N . ALA A 1 4261 ? 169.77300 193.75900 100.11800 1.000 109.73052 4224 ALA A N 1
ATOM 36629 C CA . ALA A 1 4261 ? 170.89300 193.88000 101.05000 1.000 109.73052 4224 ALA A CA 1
ATOM 36630 C C . ALA A 1 4261 ? 170.43100 194.12900 102.48300 1.000 109.73052 4224 ALA A C 1
ATOM 36631 O O . ALA A 1 4261 ? 171.02200 193.59300 103.42900 1.000 109.73052 4224 ALA A O 1
ATOM 36638 N N . ALA A 1 4262 ? 169.32400 194.85400 102.66100 1.000 109.30813 4225 ALA A N 1
ATOM 36639 C CA . ALA A 1 4262 ? 168.79100 195.06200 104.00400 1.000 109.30813 4225 ALA A CA 1
ATOM 36640 C C . ALA A 1 4262 ? 168.20900 193.77700 104.57400 1.000 109.30813 4225 ALA A C 1
ATOM 36641 O O . ALA A 1 4262 ? 168.41300 193.46100 105.75500 1.000 109.30813 4225 ALA A O 1
ATOM 36648 N N . PHE A 1 4263 ? 167.47600 193.02600 103.75700 1.000 108.57543 4226 PHE A N 1
ATOM 36649 C CA . PHE A 1 4263 ? 166.95200 191.74600 104.21500 1.000 108.57543 4226 PHE A CA 1
ATOM 36650 C C . PHE A 1 4263 ? 168.08200 190.81600 104.63200 1.000 108.57543 4226 PHE A C 1
ATOM 36651 O O . PHE A 1 4263 ? 168.00700 190.16700 105.67900 1.000 108.57543 4226 PHE A O 1
ATOM 36668 N N . LEU A 1 4264 ? 169.10600 190.68100 103.78700 1.000 107.91690 4227 LEU A N 1
ATOM 36669 C CA . LEU A 1 4264 ? 170.25200 189.84900 104.14600 1.000 107.91690 4227 LEU A CA 1
ATOM 36670 C C . LEU A 1 4264 ? 170.94600 190.33700 105.41500 1.000 107.91690 4227 LEU A C 1
ATOM 36671 O O . LEU A 1 4264 ? 171.44400 189.51900 106.20100 1.000 107.91690 4227 LEU A O 1
ATOM 36687 N N . GLU A 1 4265 ? 170.96700 191.65200 105.65300 1.000 109.11077 4228 GLU A N 1
ATOM 36688 C CA . GLU A 1 4265 ? 171.52700 192.15500 106.90500 1.000 109.11077 4228 GLU A CA 1
ATOM 36689 C C . GLU A 1 4265 ? 170.67800 191.72800 108.09600 1.000 109.11077 4228 GLU A C 1
ATOM 36690 O O . GLU A 1 4265 ? 171.20700 191.42200 109.17100 1.000 109.11077 4228 GLU A O 1
ATOM 36702 N N . GLY A 1 4266 ? 169.36000 191.70400 107.91600 1.000 110.44466 4229 GLY A N 1
ATOM 36703 C CA . GLY A 1 4266 ? 168.47700 191.21800 108.96800 1.000 110.44466 4229 GLY A CA 1
ATOM 36704 C C . GLY A 1 4266 ? 168.61800 189.72600 109.20800 1.000 110.44466 4229 GLY A C 1
ATOM 36705 O O . GLY A 1 4266 ? 168.54700 189.25500 110.34600 1.000 110.44466 4229 GLY A O 1
ATOM 36709 N N . PHE A 1 4267 ? 168.82000 188.96900 108.13200 1.000 109.51127 4230 PHE A N 1
ATOM 36710 C CA . PHE A 1 4267 ? 168.91300 187.51400 108.19700 1.000 109.51127 4230 PHE A CA 1
ATOM 36711 C C . PHE A 1 4267 ? 170.21100 187.05500 108.85500 1.000 109.51127 4230 PHE A C 1
ATOM 36712 O O . PHE A 1 4267 ? 170.19200 186.31400 109.84500 1.000 109.51127 4230 PHE A O 1
ATOM 36729 N N . TYR A 1 4268 ? 171.35400 187.49000 108.32300 1.000 107.81470 4231 TYR A N 1
ATOM 36730 C CA . TYR A 1 4268 ? 172.64900 187.05300 108.84000 1.000 107.81470 4231 TYR A CA 1
ATOM 36731 C C . TYR A 1 4268 ? 172.92900 187.52900 110.26400 1.000 107.81470 4231 TYR A C 1
ATOM 36732 O O . TYR A 1 4268 ? 173.85200 187.01000 110.90000 1.000 107.81470 4231 TYR A O 1
ATOM 36750 N N . GLU A 1 4269 ? 172.16600 188.49300 110.78000 1.000 109.67248 4232 GLU A N 1
ATOM 36751 C CA . GLU A 1 4269 ? 172.30800 188.87500 112.18500 1.000 109.67248 4232 GLU A CA 1
ATOM 36752 C C . GLU A 1 4269 ? 172.00800 187.71900 113.13400 1.000 109.67248 4232 GLU A C 1
ATOM 36753 O O . GLU A 1 4269 ? 172.63600 187.61000 114.19300 1.000 109.67248 4232 GLU A O 1
ATOM 36765 N N . ILE A 1 4270 ? 171.06800 186.84600 112.77500 1.000 111.89566 4233 ILE A N 1
ATOM 36766 C CA . ILE A 1 4270 ? 170.60900 185.78900 113.66400 1.000 111.89566 4233 ILE A CA 1
ATOM 36767 C C . ILE A 1 4270 ? 171.05400 184.40200 113.20800 1.000 111.89566 4233 ILE A C 1
ATOM 36768 O O . ILE A 1 4270 ? 171.31300 183.54100 114.05700 1.000 111.89566 4233 ILE A O 1
ATOM 36784 N N . ILE A 1 4271 ? 171.14900 184.15600 111.90600 1.000 108.78420 4234 ILE A N 1
ATOM 36785 C CA . ILE A 1 4271 ? 171.55900 182.85400 111.38600 1.000 108.78420 4234 ILE A CA 1
ATOM 36786 C C . ILE A 1 4271 ? 172.84200 183.04800 110.58500 1.000 108.78420 4234 ILE A C 1
ATOM 36787 O O . ILE A 1 4271 ? 172.81800 183.66400 109.50900 1.000 108.78420 4234 ILE A O 1
ATOM 36803 N N . PRO A 1 4272 ? 173.97700 182.54000 111.06800 1.000 107.51625 4235 PRO A N 1
ATOM 36804 C CA . PRO A 1 4272 ? 175.24100 182.72400 110.34200 1.000 107.51625 4235 PRO A CA 1
ATOM 36805 C C . PRO A 1 4272 ? 175.16300 182.21200 108.91200 1.000 107.51625 4235 PRO A C 1
ATOM 36806 O O . PRO A 1 4272 ? 174.69100 181.10400 108.64900 1.000 107.51625 4235 PRO A O 1
ATOM 36817 N N . LYS A 1 4273 ? 175.63100 183.05200 107.98700 1.000 106.95871 4236 LYS A N 1
ATOM 36818 C CA . LYS A 1 4273 ? 175.59600 182.73200 106.56300 1.000 106.95871 4236 LYS A CA 1
ATOM 36819 C C . LYS A 1 4273 ? 176.16800 181.34900 106.27300 1.000 106.95871 4236 LYS A C 1
ATOM 36820 O O . LYS A 1 4273 ? 175.52500 180.53100 105.60800 1.000 106.95871 4236 LYS A O 1
ATOM 36839 N N . ARG A 1 4274 ? 177.39600 181.08400 106.72700 1.000 107.30640 4237 ARG A N 1
ATOM 36840 C CA . ARG A 1 4274 ? 178.00000 179.77300 106.50000 1.000 107.30640 4237 ARG A CA 1
ATOM 36841 C C . ARG A 1 4274 ? 177.08700 178.62400 106.91200 1.000 107.30640 4237 ARG A C 1
ATOM 36842 O O . ARG A 1 4274 ? 177.13700 177.54800 106.30600 1.000 107.30640 4237 ARG A O 1
ATOM 36863 N N . LEU A 1 4275 ? 176.25100 178.82200 107.93000 1.000 104.91049 4238 LEU A N 1
ATOM 36864 C CA . LEU A 1 4275 ? 175.42100 177.72600 108.41600 1.000 104.91049 4238 LEU A CA 1
ATOM 36865 C C . LEU A 1 4275 ? 174.16300 177.52900 107.57700 1.000 104.91049 4238 LEU A C 1
ATOM 36866 O O . LEU A 1 4275 ? 173.71900 176.38900 107.40100 1.000 104.91049 4238 LEU A O 1
ATOM 36882 N N . ILE A 1 4276 ? 173.57900 178.60800 107.05300 1.000 104.02345 4239 ILE A N 1
ATOM 36883 C CA . ILE A 1 4276 ? 172.47200 178.47200 106.10900 1.000 104.02345 4239 ILE A CA 1
ATOM 36884 C C . ILE A 1 4276 ? 172.92400 178.05800 104.71500 1.000 104.02345 4239 ILE A C 1
ATOM 36885 O O . ILE A 1 4276 ? 172.13100 177.47700 103.96400 1.000 104.02345 4239 ILE A O 1
ATOM 36901 N N . SER A 1 4277 ? 174.17200 178.33400 104.34600 1.000 102.38434 4240 SER A N 1
ATOM 36902 C CA . SER A 1 4277 ? 174.65700 178.05500 102.99900 1.000 102.38434 4240 SER A CA 1
ATOM 36903 C C . SER A 1 4277 ? 174.76400 176.56800 102.69700 1.000 102.38434 4240 SER A C 1
ATOM 36904 O O . SER A 1 4277 ? 175.20000 176.21200 101.59600 1.000 102.38434 4240 SER A O 1
ATOM 36912 N N . ILE A 1 4278 ? 174.38000 175.69600 103.62900 1.000 99.03155 4241 ILE A N 1
ATOM 36913 C CA . ILE A 1 4278 ? 174.36900 174.26900 103.34100 1.000 99.03155 4241 ILE A CA 1
ATOM 36914 C C . ILE A 1 4278 ? 173.15000 173.87000 102.51700 1.000 99.03155 4241 ILE A C 1
ATOM 36915 O O . ILE A 1 4278 ? 173.19300 172.87800 101.78100 1.000 99.03155 4241 ILE A O 1
ATOM 36931 N N . PHE A 1 4279 ? 172.06200 174.62300 102.61700 1.000 99.99886 4242 PHE A N 1
ATOM 36932 C CA . PHE A 1 4279 ? 170.86500 174.36100 101.83300 1.000 99.99886 4242 PHE A CA 1
ATOM 36933 C C . PHE A 1 4279 ? 171.01400 174.89200 100.40800 1.000 99.99886 4242 PHE A C 1
ATOM 36934 O O . PHE A 1 4279 ? 171.76700 175.83500 100.15000 1.000 99.99886 4242 PHE A O 1
ATOM 36951 N N . THR A 1 4280 ? 170.29000 174.26800 99.47700 1.000 101.86565 4243 THR A N 1
ATOM 36952 C CA . THR A 1 4280 ? 170.05600 174.84300 98.15900 1.000 101.86565 4243 THR A CA 1
ATOM 36953 C C . THR A 1 4280 ? 168.94800 175.89800 98.19000 1.000 101.86565 4243 THR A C 1
ATOM 36954 O O . THR A 1 4280 ? 168.23700 176.07400 99.18200 1.000 101.86565 4243 THR A O 1
ATOM 36965 N N . GLU A 1 4281 ? 168.80900 176.60500 97.06100 1.000 103.95039 4244 GLU A N 1
ATOM 36966 C CA . GLU A 1 4281 ? 167.71200 177.55600 96.88600 1.000 103.95039 4244 GLU A CA 1
ATOM 36967 C C . GLU A 1 4281 ? 166.34300 176.89500 96.97400 1.000 103.95039 4244 GLU A C 1
ATOM 36968 O O . GLU A 1 4281 ? 165.36000 177.55600 97.32500 1.000 103.95039 4244 GLU A O 1
ATOM 36980 N N . GLN A 1 4282 ? 166.25300 175.60400 96.66600 1.000 101.83187 4245 GLN A N 1
ATOM 36981 C CA . GLN A 1 4282 ? 165.03200 174.86600 96.96600 1.000 101.83187 4245 GLN A CA 1
ATOM 36982 C C . GLN A 1 4282 ? 164.94800 174.60700 98.46100 1.000 101.83187 4245 GLN A C 1
ATOM 36983 O O . GLN A 1 4282 ? 163.90700 174.82100 99.09800 1.000 101.83187 4245 GLN A O 1
ATOM 36997 N N . GLU A 1 4283 ? 166.04800 174.12900 99.03100 1.000 101.66766 4246 GLU A N 1
ATOM 36998 C CA . GLU A 1 4283 ? 166.03100 173.65800 100.40200 1.000 101.66766 4246 GLU A CA 1
ATOM 36999 C C . GLU A 1 4283 ? 165.84500 174.80500 101.38100 1.000 101.66766 4246 GLU A C 1
ATOM 37000 O O . GLU A 1 4283 ? 165.31200 174.59700 102.47100 1.000 101.66766 4246 GLU A O 1
ATOM 37012 N N . LEU A 1 4284 ? 166.28400 176.01400 101.03000 1.000 103.40501 4247 LEU A N 1
ATOM 37013 C CA . LEU A 1 4284 ? 166.01000 177.15000 101.90200 1.000 103.40501 4247 LEU A CA 1
ATOM 37014 C C . LEU A 1 4284 ? 164.51700 177.45500 101.96600 1.000 103.40501 4247 LEU A C 1
ATOM 37015 O O . LEU A 1 4284 ? 163.98500 177.76500 103.03900 1.000 103.40501 4247 LEU A O 1
ATOM 37031 N N . GLU A 1 4285 ? 163.81900 177.34300 100.83300 1.000 104.35652 4248 GLU A N 1
ATOM 37032 C CA . GLU A 1 4285 ? 162.36500 177.46000 100.85200 1.000 104.35652 4248 GLU A CA 1
ATOM 37033 C C . GLU A 1 4285 ? 161.74400 176.35700 101.69300 1.000 104.35652 4248 GLU A C 1
ATOM 37034 O O . GLU A 1 4285 ? 160.81600 176.60100 102.47200 1.000 104.35652 4248 GLU A O 1
ATOM 37046 N N . LEU A 1 4286 ? 162.24700 175.13100 101.54700 1.000 101.69230 4249 LEU A N 1
ATOM 37047 C CA . LEU A 1 4286 ? 161.70300 174.01900 102.32100 1.000 101.69230 4249 LEU A CA 1
ATOM 37048 C C . LEU A 1 4286 ? 162.02700 174.14800 103.80400 1.000 101.69230 4249 LEU A C 1
ATOM 37049 O O . LEU A 1 4286 ? 161.32300 173.56600 104.63500 1.000 101.69230 4249 LEU A O 1
ATOM 37065 N N . LEU A 1 4287 ? 163.07700 174.89400 104.14600 1.000 100.82235 4250 LEU A N 1
ATOM 37066 C CA . LEU A 1 4287 ? 163.41500 175.15300 105.53800 1.000 100.82235 4250 LEU A CA 1
ATOM 37067 C C . LEU A 1 4287 ? 162.52600 176.23800 106.12000 1.000 100.82235 4250 LEU A C 1
ATOM 37068 O O . LEU A 1 4287 ? 162.10100 176.14500 107.27700 1.000 100.82235 4250 LEU A O 1
ATOM 37084 N N . ILE A 1 4288 ? 162.23100 177.26800 105.32900 1.000 104.27424 4251 ILE A N 1
ATOM 37085 C CA . ILE A 1 4288 ? 161.42100 178.37100 105.82700 1.000 104.27424 4251 ILE A CA 1
ATOM 37086 C C . ILE A 1 4288 ? 159.94600 177.98600 105.83400 1.000 104.27424 4251 ILE A C 1
ATOM 37087 O O . ILE A 1 4288 ? 159.24500 178.18200 106.83300 1.000 104.27424 4251 ILE A O 1
ATOM 37103 N N . SER A 1 4289 ? 159.45100 177.43200 104.72500 1.000 103.15406 4252 SER A N 1
ATOM 37104 C CA . SER A 1 4289 ? 158.02700 177.18200 104.55800 1.000 103.15406 4252 SER A CA 1
ATOM 37105 C C . SER A 1 4289 ? 157.64300 175.71400 104.69600 1.000 103.15406 4252 SER A C 1
ATOM 37106 O O . SER A 1 4289 ? 156.44700 175.41000 104.75000 1.000 103.15406 4252 SER A O 1
ATOM 37114 N N . GLY A 1 4290 ? 158.60900 174.80500 104.74900 1.000 102.33191 4253 GLY A N 1
ATOM 37115 C CA . GLY A 1 4290 ? 158.33900 173.40300 104.99300 1.000 102.33191 4253 GLY A CA 1
ATOM 37116 C C . GLY A 1 4290 ? 158.03800 172.62700 103.72100 1.000 102.33191 4253 GLY A C 1
ATOM 37117 O O . GLY A 1 4290 ? 157.67100 173.17800 102.68500 1.000 102.33191 4253 GLY A O 1
ATOM 37121 N N . LEU A 1 4291 ? 158.20100 171.31400 103.81800 1.000 100.94112 4254 LEU A N 1
ATOM 37122 C CA . LEU A 1 4291 ? 157.82300 170.41100 102.73500 1.000 100.94112 4254 LEU A CA 1
ATOM 37123 C C . LEU A 1 4291 ? 156.31100 170.31400 102.60300 1.000 100.94112 4254 LEU A C 1
ATOM 37124 O O . LEU A 1 4291 ? 155.63600 169.98000 103.58600 1.000 100.94112 4254 LEU A O 1
ATOM 37140 N N . PRO A 1 4292 ? 155.73700 170.58700 101.43800 1.000 99.93623 4255 PRO A N 1
ATOM 37141 C CA . PRO A 1 4292 ? 154.30200 170.37800 101.26600 1.000 99.93623 4255 PRO A CA 1
ATOM 37142 C C . PRO A 1 4292 ? 154.02200 168.89800 101.07900 1.000 99.93623 4255 PRO A C 1
ATOM 37143 O O . PRO A 1 4292 ? 154.88300 168.12300 100.65700 1.000 99.93623 4255 PRO A O 1
ATOM 37154 N N . THR A 1 4293 ? 152.79800 168.50700 101.40000 1.000 87.68690 4256 THR A N 1
ATOM 37155 C CA . THR A 1 4293 ? 152.30800 167.19300 101.01500 1.000 87.68690 4256 THR A CA 1
ATOM 37156 C C . THR A 1 4293 ? 151.59300 167.32100 99.67800 1.000 87.68690 4256 THR A C 1
ATOM 37157 O O . THR A 1 4293 ? 150.57900 168.02000 99.57300 1.000 87.68690 4256 THR A O 1
ATOM 37168 N N . ILE A 1 4294 ? 152.11700 166.64000 98.66500 1.000 102.22466 4257 ILE A N 1
ATOM 37169 C CA . ILE A 1 4294 ? 151.60500 166.73100 97.30700 1.000 102.22466 4257 ILE A CA 1
ATOM 37170 C C . ILE A 1 4294 ? 150.67500 165.55100 97.08400 1.000 102.22466 4257 ILE A C 1
ATOM 37171 O O . ILE A 1 4294 ? 151.10500 164.39100 97.10900 1.000 102.22466 4257 ILE A O 1
ATOM 37187 N N . ASP A 1 4295 ? 149.39800 165.85000 96.86800 1.000 108.33084 4258 ASP A N 1
ATOM 37188 C CA . ASP A 1 4295 ? 148.41000 164.87200 96.42100 1.000 108.33084 4258 ASP A CA 1
ATOM 37189 C C . ASP A 1 4295 ? 148.59600 164.63300 94.92900 1.000 108.33084 4258 ASP A C 1
ATOM 37190 O O . ASP A 1 4295 ? 147.99100 165.30000 94.08900 1.000 108.33084 4258 ASP A O 1
ATOM 37199 N N . ILE A 1 4296 ? 149.46200 163.67400 94.59400 1.000 108.48624 4259 ILE A N 1
ATOM 37200 C CA . ILE A 1 4296 ? 149.71900 163.36200 93.19100 1.000 108.48624 4259 ILE A CA 1
ATOM 37201 C C . ILE A 1 4296 ? 148.41500 163.01400 92.48800 1.000 108.48624 4259 ILE A C 1
ATOM 37202 O O . ILE A 1 4296 ? 148.27300 163.23000 91.27800 1.000 108.48624 4259 ILE A O 1
ATOM 37218 N N . ASP A 1 4297 ? 147.44200 162.48200 93.23000 1.000 111.81151 4260 ASP A N 1
ATOM 37219 C CA . ASP A 1 4297 ? 146.12500 162.21400 92.66200 1.000 111.81151 4260 ASP A CA 1
ATOM 37220 C C . ASP A 1 4297 ? 145.40200 163.50200 92.28300 1.000 111.81151 4260 ASP A C 1
ATOM 37221 O O . ASP A 1 4297 ? 144.70000 163.53800 91.26700 1.000 111.81151 4260 ASP A O 1
ATOM 37230 N N . ASP A 1 4298 ? 145.60500 164.58200 93.04100 1.000 111.29978 4261 ASP A N 1
ATOM 37231 C CA . ASP A 1 4298 ? 145.00200 165.86300 92.67900 1.000 111.29978 4261 ASP A CA 1
ATOM 37232 C C . ASP A 1 4298 ? 145.65300 166.43900 91.42800 1.000 111.29978 4261 ASP A C 1
ATOM 37233 O O . ASP A 1 4298 ? 144.96200 166.96800 90.54700 1.000 111.29978 4261 ASP A O 1
ATOM 37242 N N . LEU A 1 4299 ? 146.97500 166.31900 91.31400 1.000 110.62001 4262 LEU A N 1
ATOM 37243 C CA . LEU A 1 4299 ? 147.64400 166.76400 90.09900 1.000 110.62001 4262 LEU A CA 1
ATOM 37244 C C . LEU A 1 4299 ? 147.14400 165.97100 88.90000 1.000 110.62001 4262 LEU A C 1
ATOM 37245 O O . LEU A 1 4299 ? 146.78000 166.54600 87.86800 1.000 110.62001 4262 LEU A O 1
ATOM 37261 N N . LYS A 1 4300 ? 147.12600 164.64200 89.01800 1.000 112.56787 4263 LYS A N 1
ATOM 37262 C CA . LYS A 1 4300 ? 146.60700 163.81100 87.93800 1.000 112.56787 4263 LYS A CA 1
ATOM 37263 C C . LYS A 1 4300 ? 145.17800 164.19600 87.57000 1.000 112.56787 4263 LYS A C 1
ATOM 37264 O O . LYS A 1 4300 ? 144.82100 164.21200 86.38700 1.000 112.56787 4263 LYS A O 1
ATOM 37283 N N . SER A 1 4301 ? 144.33800 164.50300 88.56300 1.000 113.11804 4264 SER A N 1
ATOM 37284 C CA . SER A 1 4301 ? 142.99000 164.96900 88.25600 1.000 113.11804 4264 SER A CA 1
ATOM 37285 C C . SER A 1 4301 ? 142.98300 166.34700 87.60900 1.000 113.11804 4264 SER A C 1
ATOM 37286 O O . SER A 1 4301 ? 141.99500 166.70500 86.96000 1.000 113.11804 4264 SER A O 1
ATOM 37294 N N . ASN A 1 4302 ? 144.05800 167.11900 87.76400 1.000 111.34375 4265 ASN A N 1
ATOM 37295 C CA . ASN A 1 4302 ? 144.16400 168.45500 87.18700 1.000 111.34375 4265 ASN A CA 1
ATOM 37296 C C . ASN A 1 4302 ? 145.35000 168.56900 86.23500 1.000 111.34375 4265 ASN A C 1
ATOM 37297 O O . ASN A 1 4302 ? 145.98400 169.62200 86.15200 1.000 111.34375 4265 ASN A O 1
ATOM 37308 N N . THR A 1 4303 ? 145.66700 167.50000 85.51400 1.000 113.67111 4266 THR A N 1
ATOM 37309 C CA . THR A 1 4303 ? 146.71100 167.53700 84.50200 1.000 113.67111 4266 THR A CA 1
ATOM 37310 C C . THR A 1 4303 ? 146.08100 167.66400 83.12200 1.000 113.67111 4266 THR A C 1
ATOM 37311 O O . THR A 1 4303 ? 145.04200 167.06200 82.84200 1.000 113.67111 4266 THR A O 1
ATOM 37322 N N . GLU A 1 4304 ? 146.72600 168.45200 82.26700 1.000 114.37707 4267 GLU A N 1
ATOM 37323 C CA . GLU A 1 4304 ? 146.36100 168.58100 80.86400 1.000 114.37707 4267 GLU A CA 1
ATOM 37324 C C . GLU A 1 4304 ? 147.47200 168.02100 79.99000 1.000 114.37707 4267 GLU A C 1
ATOM 37325 O O . GLU A 1 4304 ? 148.64000 168.39400 80.15100 1.000 114.37707 4267 GLU A O 1
ATOM 37337 N N . TYR A 1 4305 ? 147.11000 167.13300 79.07000 1.000 114.36303 4268 TYR A N 1
ATOM 37338 C CA . TYR A 1 4305 ? 148.06100 166.53900 78.14300 1.000 114.36303 4268 TYR A CA 1
ATOM 37339 C C . TYR A 1 4305 ? 147.82500 167.13300 76.76100 1.000 114.36303 4268 TYR A C 1
ATOM 37340 O O . TYR A 1 4305 ? 146.69200 167.14000 76.26700 1.000 114.36303 4268 TYR A O 1
ATOM 37358 N N . HIS A 1 4306 ? 148.89600 167.63400 76.14700 1.000 114.77930 4269 HIS A N 1
ATOM 37359 C CA . HIS A 1 4306 ? 148.80500 168.42400 74.92400 1.000 114.77930 4269 HIS A CA 1
ATOM 37360 C C . HIS A 1 4306 ? 149.13100 167.59800 73.68400 1.000 114.77930 4269 HIS A C 1
ATOM 37361 O O . HIS A 1 4306 ? 148.32000 167.49900 72.75900 1.000 114.77930 4269 HIS A O 1
ATOM 37375 N N . LYS A 1 4307 ? 150.32000 166.99700 73.65900 1.000 115.63139 4270 LYS A N 1
ATOM 37376 C CA . LYS A 1 4307 ? 150.76300 166.10200 72.59700 1.000 115.63139 4270 LYS A CA 1
ATOM 37377 C C . LYS A 1 4307 ? 150.87500 164.65300 73.03400 1.000 115.63139 4270 LYS A C 1
ATOM 37378 O O . LYS A 1 4307 ? 150.67200 163.75100 72.22100 1.000 115.63139 4270 LYS A O 1
ATOM 37397 N N . TYR A 1 4308 ? 151.19900 164.42300 74.29900 1.000 114.36125 4271 TYR A N 1
ATOM 37398 C CA . TYR A 1 4308 ? 150.93000 163.15900 74.95500 1.000 114.36125 4271 TYR A CA 1
ATOM 37399 C C . TYR A 1 4308 ? 149.42800 162.94000 75.08000 1.000 114.36125 4271 TYR A C 1
ATOM 37400 O O . TYR A 1 4308 ? 148.61200 163.83900 74.84300 1.000 114.36125 4271 TYR A O 1
ATOM 37418 N N . GLN A 1 4309 ? 149.06300 161.71700 75.45200 1.000 111.09694 4272 GLN A N 1
ATOM 37419 C CA . GLN A 1 4309 ? 147.69500 161.43800 75.84300 1.000 111.09694 4272 GLN A CA 1
ATOM 37420 C C . GLN A 1 4309 ? 147.63900 160.86800 77.24800 1.000 111.09694 4272 GLN A C 1
ATOM 37421 O O . GLN A 1 4309 ? 148.64100 160.41300 77.80600 1.000 111.09694 4272 GLN A O 1
ATOM 37435 N N . SER A 1 4310 ? 146.43600 160.91400 77.82400 1.000 109.12141 4273 SER A N 1
ATOM 37436 C CA . SER A 1 4310 ? 146.28300 160.49300 79.20700 1.000 109.12141 4273 SER A CA 1
ATOM 37437 C C . SER A 1 4310 ? 146.61000 159.01800 79.34000 1.000 109.12141 4273 SER A C 1
ATOM 37438 O O . SER A 1 4310 ? 146.92700 158.54800 80.43800 1.000 109.12141 4273 SER A O 1
ATOM 37446 N N . ASN A 1 4311 ? 146.54200 158.28700 78.22700 1.000 108.39255 4274 ASN A N 1
ATOM 37447 C CA . ASN A 1 4311 ? 146.93200 156.89000 78.13900 1.000 108.39255 4274 ASN A CA 1
ATOM 37448 C C . ASN A 1 4311 ? 148.21700 156.68000 77.34200 1.000 108.39255 4274 ASN A C 1
ATOM 37449 O O . ASN A 1 4311 ? 148.48800 155.55500 76.90800 1.000 108.39255 4274 ASN A O 1
ATOM 37460 N N . SER A 1 4312 ? 149.01700 157.72200 77.13000 1.000 112.63052 4275 SER A N 1
ATOM 37461 C CA . SER A 1 4312 ? 150.33000 157.50200 76.53300 1.000 112.63052 4275 SER A CA 1
ATOM 37462 C C . SER A 1 4312 ? 151.26600 156.78400 77.50100 1.000 112.63052 4275 SER A C 1
ATOM 37463 O O . SER A 1 4312 ? 151.17600 156.93100 78.72400 1.000 112.63052 4275 SER A O 1
ATOM 37471 N N . ILE A 1 4313 ? 152.18000 155.99800 76.92700 1.000 114.14373 4276 ILE A N 1
ATOM 37472 C CA . ILE A 1 4313 ? 153.07200 155.15600 77.72200 1.000 114.14373 4276 ILE A CA 1
ATOM 37473 C C . ILE A 1 4313 ? 154.09100 156.00100 78.47800 1.000 114.14373 4276 ILE A C 1
ATOM 37474 O O . ILE A 1 4313 ? 154.42200 155.72000 79.63800 1.000 114.14373 4276 ILE A O 1
ATOM 37490 N N . GLN A 1 4314 ? 154.59100 157.06200 77.83700 1.000 114.96073 4277 GLN A N 1
ATOM 37491 C CA . GLN A 1 4314 ? 155.45900 158.01400 78.52200 1.000 114.96073 4277 GLN A CA 1
ATOM 37492 C C . GLN A 1 4314 ? 154.75400 158.69300 79.68500 1.000 114.96073 4277 GLN A C 1
ATOM 37493 O O . GLN A 1 4314 ? 155.39400 159.03000 80.68300 1.000 114.96073 4277 GLN A O 1
ATOM 37507 N N . ILE A 1 4315 ? 153.43500 158.84100 79.61200 1.000 114.11954 4278 ILE A N 1
ATOM 37508 C CA . ILE A 1 4315 ? 152.69600 159.42800 80.72500 1.000 114.11954 4278 ILE A CA 1
ATOM 37509 C C . ILE A 1 4315 ? 152.53600 158.44100 81.87500 1.000 114.11954 4278 ILE A C 1
ATOM 37510 O O . ILE A 1 4315 ? 152.63400 158.82300 83.04600 1.000 114.11954 4278 ILE A O 1
ATOM 37526 N N . GLN A 1 4316 ? 152.28000 157.16700 81.58200 1.000 112.93253 4279 GLN A N 1
ATOM 37527 C CA . GLN A 1 4316 ? 152.25500 156.17200 82.65100 1.000 112.93253 4279 GLN A CA 1
ATOM 37528 C C . GLN A 1 4316 ? 153.61700 156.02500 83.32100 1.000 112.93253 4279 GLN A C 1
ATOM 37529 O O . GLN A 1 4316 ? 153.70100 155.90300 84.54900 1.000 112.93253 4279 GLN A O 1
ATOM 37543 N N . TRP A 1 4317 ? 154.69600 156.09100 82.54000 1.000 115.67192 4280 TRP A N 1
ATOM 37544 C CA . TRP A 1 4317 ? 156.03600 156.14800 83.11900 1.000 115.67192 4280 TRP A CA 1
ATOM 37545 C C . TRP A 1 4317 ? 156.25400 157.40700 83.95700 1.000 115.67192 4280 TRP A C 1
ATOM 37546 O O . TRP A 1 4317 ? 156.84400 157.34400 85.04300 1.000 115.67192 4280 TRP A O 1
ATOM 37567 N N . PHE A 1 4318 ? 155.77700 158.55500 83.47600 1.000 112.79062 4281 PHE A N 1
ATOM 37568 C CA . PHE A 1 4318 ? 155.87200 159.79300 84.24300 1.000 112.79062 4281 PHE A CA 1
ATOM 37569 C C . PHE A 1 4318 ? 155.18000 159.67300 85.59600 1.000 112.79062 4281 PHE A C 1
ATOM 37570 O O . PHE A 1 4318 ? 155.74900 160.03500 86.63200 1.000 112.79062 4281 PHE A O 1
ATOM 37587 N N . TRP A 1 4319 ? 153.93300 159.20000 85.59900 1.000 113.61010 4282 TRP A N 1
ATOM 37588 C CA . TRP A 1 4319 ? 153.19000 159.06000 86.85000 1.000 113.61010 4282 TRP A CA 1
ATOM 37589 C C . TRP A 1 4319 ? 153.78600 158.00000 87.76900 1.000 113.61010 4282 TRP A C 1
ATOM 37590 O O . TRP A 1 4319 ? 153.80500 158.18500 88.98900 1.000 113.61010 4282 TRP A O 1
ATOM 37611 N N . ARG A 1 4320 ? 154.30500 156.90300 87.22000 1.000 114.16970 4283 ARG A N 1
ATOM 37612 C CA . ARG A 1 4320 ? 155.01100 155.93600 88.05700 1.000 114.16970 4283 ARG A CA 1
ATOM 37613 C C . ARG A 1 4320 ? 156.23300 156.56000 88.72500 1.000 114.16970 4283 ARG A C 1
ATOM 37614 O O . ARG A 1 4320 ? 156.44200 156.40800 89.93700 1.000 114.16970 4283 ARG A O 1
ATOM 37635 N N . ALA A 1 4321 ? 157.03300 157.30100 87.95800 1.000 112.12614 4284 ALA A N 1
ATOM 37636 C CA . ALA A 1 4321 ? 158.18200 157.99600 88.53100 1.000 112.12614 4284 ALA A CA 1
ATOM 37637 C C . ALA A 1 4321 ? 157.76000 158.97200 89.62500 1.000 112.12614 4284 ALA A C 1
ATOM 37638 O O . ALA A 1 4321 ? 158.29000 158.94000 90.74100 1.000 112.12614 4284 ALA A O 1
ATOM 37645 N N . LEU A 1 4322 ? 156.80500 159.85000 89.31600 1.000 110.40625 4285 LEU A N 1
ATOM 37646 C CA . LEU A 1 4322 ? 156.38600 160.87900 90.26300 1.000 110.40625 4285 LEU A CA 1
ATOM 37647 C C . LEU A 1 4322 ? 155.73400 160.29500 91.51200 1.000 110.40625 4285 LEU A C 1
ATOM 37648 O O . LEU A 1 4322 ? 155.86600 160.86900 92.59900 1.000 110.40625 4285 LEU A O 1
ATOM 37664 N N . ARG A 1 4323 ? 155.03100 159.16800 91.38600 1.000 110.45029 4286 ARG A N 1
ATOM 37665 C CA . ARG A 1 4323 ? 154.56300 158.44200 92.56200 1.000 110.45029 4286 ARG A CA 1
ATOM 37666 C C . ARG A 1 4323 ? 155.71300 157.84300 93.36100 1.000 110.45029 4286 ARG A C 1
ATOM 37667 O O . ARG A 1 4323 ? 155.62500 157.74800 94.59000 1.000 110.45029 4286 ARG A O 1
ATOM 37688 N N . SER A 1 4324 ? 156.79000 157.43200 92.69200 1.000 109.73321 4287 SER A N 1
ATOM 37689 C CA . SER A 1 4324 ? 157.93100 156.84900 93.38900 1.000 109.73321 4287 SER A CA 1
ATOM 37690 C C . SER A 1 4324 ? 158.82100 157.87000 94.09600 1.000 109.73321 4287 SER A C 1
ATOM 37691 O O . SER A 1 4324 ? 159.52900 157.49500 95.03600 1.000 109.73321 4287 SER A O 1
ATOM 37699 N N . PHE A 1 4325 ? 158.80800 159.13600 93.68700 1.000 108.80534 4288 PHE A N 1
ATOM 37700 C CA . PHE A 1 4325 ? 159.60400 160.14600 94.37700 1.000 108.80534 4288 PHE A CA 1
ATOM 37701 C C . PHE A 1 4325 ? 159.10100 160.41600 95.79100 1.000 108.80534 4288 PHE A C 1
ATOM 37702 O O . PHE A 1 4325 ? 157.89400 160.47500 96.04600 1.000 108.80534 4288 PHE A O 1
ATOM 37719 N N . ASP A 1 4326 ? 160.05200 160.58500 96.71200 1.000 105.76018 4289 ASP A N 1
ATOM 37720 C CA . ASP A 1 4326 ? 159.76900 160.96700 98.08900 1.000 105.76018 4289 ASP A CA 1
ATOM 37721 C C . ASP A 1 4326 ? 159.24600 162.40200 98.17100 1.000 105.76018 4289 ASP A C 1
ATOM 37722 O O . ASP A 1 4326 ? 159.22800 163.15600 97.19400 1.000 105.76018 4289 ASP A O 1
ATOM 37731 N N . GLN A 1 4327 ? 158.82400 162.76900 99.38400 1.000 94.44611 4290 GLN A N 1
ATOM 37732 C CA . GLN A 1 4327 ? 158.17900 164.05900 99.61300 1.000 94.44611 4290 GLN A CA 1
ATOM 37733 C C . GLN A 1 4327 ? 159.08300 165.21700 99.21200 1.000 94.44611 4290 GLN A C 1
ATOM 37734 O O . GLN A 1 4327 ? 158.60900 166.23400 98.69300 1.000 94.44611 4290 GLN A O 1
ATOM 37748 N N . ALA A 1 4328 ? 160.39100 165.07600 99.43200 1.000 101.96630 4291 ALA A N 1
ATOM 37749 C CA . ALA A 1 4328 ? 161.32000 166.14100 99.07300 1.000 101.96630 4291 ALA A CA 1
ATOM 37750 C C . ALA A 1 4328 ? 161.52000 166.23300 97.56900 1.000 101.96630 4291 ALA A C 1
ATOM 37751 O O . ALA A 1 4328 ? 161.58400 167.33500 97.01900 1.000 101.96630 4291 ALA A O 1
ATOM 37758 N N . ASP A 1 4329 ? 161.61500 165.09600 96.88200 1.000 105.89533 4292 ASP A N 1
ATOM 37759 C CA . ASP A 1 4329 ? 161.72500 165.15300 95.43000 1.000 105.89533 4292 ASP A CA 1
ATOM 37760 C C . ASP A 1 4329 ? 160.41200 165.56000 94.77900 1.000 105.89533 4292 ASP A C 1
ATOM 37761 O O . ASP A 1 4329 ? 160.42000 166.25300 93.75700 1.000 105.89533 4292 ASP A O 1
ATOM 37770 N N . ARG A 1 4330 ? 159.27900 165.19400 95.38000 1.000 104.14203 4293 ARG A N 1
ATOM 37771 C CA . ARG A 1 4330 ? 157.99700 165.73400 94.93600 1.000 104.14203 4293 ARG A CA 1
ATOM 37772 C C . ARG A 1 4330 ? 157.94100 167.25000 95.09600 1.000 104.14203 4293 ARG A C 1
ATOM 37773 O O . ARG A 1 4330 ? 157.48900 167.96400 94.19500 1.000 104.14203 4293 ARG A O 1
ATOM 37794 N N . ALA A 1 4331 ? 158.37300 167.75800 96.25300 1.000 102.15882 4294 ALA A N 1
ATOM 37795 C CA . ALA A 1 4331 ? 158.39400 169.20100 96.47300 1.000 102.15882 4294 ALA A CA 1
ATOM 37796 C C . ALA A 1 4331 ? 159.33800 169.91700 95.51400 1.000 102.15882 4294 ALA A C 1
ATOM 37797 O O . ALA A 1 4331 ? 159.01500 170.99200 94.99800 1.000 102.15882 4294 ALA A O 1
ATOM 37804 N N . LYS A 1 4332 ? 160.52900 169.36000 95.30400 1.000 103.00481 4295 LYS A N 1
ATOM 37805 C CA . LYS A 1 4332 ? 161.46200 169.91000 94.32700 1.000 103.00481 4295 LYS A CA 1
ATOM 37806 C C . LYS A 1 4332 ? 160.89500 169.89000 92.91100 1.000 103.00481 4295 LYS A C 1
ATOM 37807 O O . LYS A 1 4332 ? 161.11600 170.82600 92.13900 1.000 103.00481 4295 LYS A O 1
ATOM 37826 N N . PHE A 1 4333 ? 160.12800 168.85600 92.56200 1.000 106.89215 4296 PHE A N 1
ATOM 37827 C CA . PHE A 1 4333 ? 159.41700 168.85300 91.28600 1.000 106.89215 4296 PHE A CA 1
ATOM 37828 C C . PHE A 1 4333 ? 158.38600 169.97200 91.22300 1.000 106.89215 4296 PHE A C 1
ATOM 37829 O O . PHE A 1 4333 ? 158.25400 170.65900 90.20300 1.000 106.89215 4296 PHE A O 1
ATOM 37846 N N . LEU A 1 4334 ? 157.59400 170.11600 92.28300 1.000 104.78237 4297 LEU A N 1
ATOM 37847 C CA . LEU A 1 4334 ? 156.58500 171.16700 92.32000 1.000 104.78237 4297 LEU A CA 1
ATOM 37848 C C . LEU A 1 4334 ? 157.21900 172.54500 92.17800 1.000 104.78237 4297 LEU A C 1
ATOM 37849 O O . LEU A 1 4334 ? 156.68600 173.41400 91.48400 1.000 104.78237 4297 LEU A O 1
ATOM 37865 N N . GLN A 1 4335 ? 158.35200 172.76700 92.84300 1.000 104.04707 4298 GLN A N 1
ATOM 37866 C CA . GLN A 1 4335 ? 159.10900 174.00000 92.65100 1.000 104.04707 4298 GLN A CA 1
ATOM 37867 C C . GLN A 1 4335 ? 159.62800 174.13000 91.22500 1.000 104.04707 4298 GLN A C 1
ATOM 37868 O O . GLN A 1 4335 ? 159.63000 175.22500 90.65100 1.000 104.04707 4298 GLN A O 1
ATOM 37882 N N . PHE A 1 4336 ? 160.07900 173.02100 90.64200 1.000 106.50991 4299 PHE A N 1
ATOM 37883 C CA . PHE A 1 4336 ? 160.58300 173.02900 89.27400 1.000 106.50991 4299 PHE A CA 1
ATOM 37884 C C . PHE A 1 4336 ? 159.51900 173.44300 88.26600 1.000 106.50991 4299 PHE A C 1
ATOM 37885 O O . PHE A 1 4336 ? 159.81300 174.17700 87.31600 1.000 106.50991 4299 PHE A O 1
ATOM 37902 N N . VAL A 1 4337 ? 158.28000 172.98900 88.45000 1.000 108.88005 4300 VAL A N 1
ATOM 37903 C CA . VAL A 1 4337 ? 157.27300 173.21600 87.41500 1.000 108.88005 4300 VAL A CA 1
ATOM 37904 C C . VAL A 1 4337 ? 156.36000 174.39800 87.72200 1.000 108.88005 4300 VAL A C 1
ATOM 37905 O O . VAL A 1 4337 ? 155.92900 175.10300 86.80300 1.000 108.88005 4300 VAL A O 1
ATOM 37918 N N . THR A 1 4338 ? 156.04600 174.63000 88.99600 1.000 109.26028 4301 THR A N 1
ATOM 37919 C CA . THR A 1 4338 ? 155.22800 175.77200 89.38200 1.000 109.26028 4301 THR A CA 1
ATOM 37920 C C . THR A 1 4338 ? 156.03800 176.94200 89.92400 1.000 109.26028 4301 THR A C 1
ATOM 37921 O O . THR A 1 4338 ? 155.51500 178.05900 89.98600 1.000 109.26028 4301 THR A O 1
ATOM 37932 N N . GLY A 1 4339 ? 157.30200 176.73400 90.28400 1.000 105.84842 4302 GLY A N 1
ATOM 37933 C CA . GLY A 1 4339 ? 158.07000 177.78100 90.91900 1.000 105.84842 4302 GLY A CA 1
ATOM 37934 C C . GLY A 1 4339 ? 157.83000 177.95900 92.40400 1.000 105.84842 4302 GLY A C 1
ATOM 37935 O O . GLY A 1 4339 ? 158.40900 178.88000 92.99600 1.000 105.84842 4302 GLY A O 1
ATOM 37939 N N . THR A 1 4340 ? 157.00600 177.12000 93.03100 1.000 105.01307 4303 THR A N 1
ATOM 37940 C CA . THR A 1 4340 ? 156.77000 177.22300 94.46500 1.000 105.01307 4303 THR A CA 1
ATOM 37941 C C . THR A 1 4340 ? 156.42600 175.85900 95.04300 1.000 105.01307 4303 THR A C 1
ATOM 37942 O O . THR A 1 4340 ? 156.02200 174.93900 94.32700 1.000 105.01307 4303 THR A O 1
ATOM 37953 N N . SER A 1 4341 ? 156.59200 175.74800 96.36200 1.000 103.43521 4304 SER A N 1
ATOM 37954 C CA . SER A 1 4341 ? 156.07800 174.62500 97.13600 1.000 103.43521 4304 SER A CA 1
ATOM 37955 C C . SER A 1 4341 ? 154.65600 174.84000 97.63700 1.000 103.43521 4304 SER A C 1
ATOM 37956 O O . SER A 1 4341 ? 154.05800 173.90000 98.17200 1.000 103.43521 4304 SER A O 1
ATOM 37964 N N . LYS A 1 4342 ? 154.10100 176.04000 97.48400 1.000 104.95960 4305 LYS A N 1
ATOM 37965 C CA . LYS A 1 4342 ? 152.76600 176.31200 97.99700 1.000 104.95960 4305 LYS A CA 1
ATOM 37966 C C . LYS A 1 4342 ? 151.72800 175.45900 97.28300 1.000 104.95960 4305 LYS A C 1
ATOM 37967 O O . LYS A 1 4342 ? 151.64000 175.46200 96.05200 1.000 104.95960 4305 LYS A O 1
ATOM 37986 N N . VAL A 1 4343 ? 150.94100 174.72400 98.06300 1.000 103.09320 4306 VAL A N 1
ATOM 37987 C CA . VAL A 1 4343 ? 149.82300 173.95600 97.52400 1.000 103.09320 4306 VAL A CA 1
ATOM 37988 C C . VAL A 1 4343 ? 148.58000 174.84100 97.51400 1.000 103.09320 4306 VAL A C 1
ATOM 37989 O O . VAL A 1 4343 ? 148.24500 175.44300 98.54500 1.000 103.09320 4306 VAL A O 1
ATOM 38002 N N . PRO A 1 4344 ? 147.87000 174.95800 96.39000 1.000 104.76467 4307 PRO A N 1
ATOM 38003 C CA . PRO A 1 4344 ? 146.65300 175.78300 96.36800 1.000 104.76467 4307 PRO A CA 1
ATOM 38004 C C . PRO A 1 4344 ? 145.55500 175.17600 97.23200 1.000 104.76467 4307 PRO A C 1
ATOM 38005 O O . PRO A 1 4344 ? 145.28700 173.97400 97.16000 1.000 104.76467 4307 PRO A O 1
ATOM 38016 N N . LEU A 1 4345 ? 144.92400 176.01500 98.05900 1.000 97.01948 4308 LEU A N 1
ATOM 38017 C CA . LEU A 1 4345 ? 143.92700 175.50500 98.99700 1.000 97.01948 4308 LEU A CA 1
ATOM 38018 C C . LEU A 1 4345 ? 142.81000 174.77300 98.26300 1.000 97.0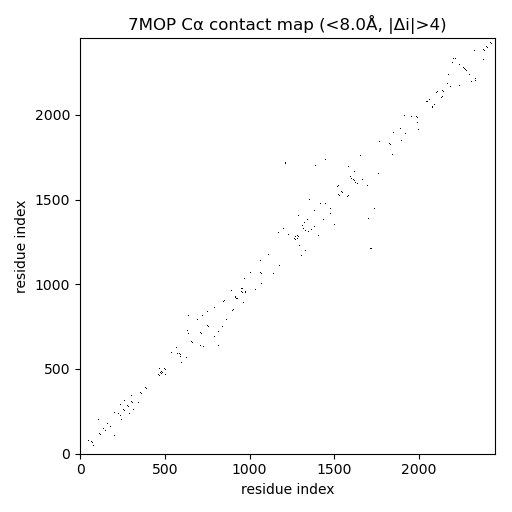1948 4308 LEU A C 1
ATOM 38019 O O . LEU A 1 4345 ? 142.36900 173.70100 98.69300 1.000 97.01948 4308 LEU A O 1
ATOM 38035 N N . GLN A 1 4346 ? 142.34300 175.34000 97.15100 1.000 103.96786 4309 GLN A N 1
ATOM 38036 C CA . GLN A 1 4346 ? 141.26500 174.76400 96.35900 1.000 103.96786 4309 GLN A CA 1
ATOM 38037 C C . GLN A 1 4346 ? 141.71400 173.58700 95.50400 1.000 103.96786 4309 GLN A C 1
ATOM 38038 O O . GLN A 1 4346 ? 140.86500 172.93800 94.88400 1.000 103.96786 4309 GLN A O 1
ATOM 38052 N N . GLY A 1 4347 ? 143.00700 173.28700 95.46500 1.000 106.44493 4310 GLY A N 1
ATOM 38053 C CA . GLY A 1 4347 ? 143.54100 172.28600 94.56600 1.000 106.44493 4310 GLY A CA 1
ATOM 38054 C C . GLY A 1 4347 ? 144.14100 172.89100 93.30700 1.000 106.44493 4310 GLY A C 1
ATOM 38055 O O . GLY A 1 4347 ? 143.96300 174.06800 92.98300 1.000 106.44493 4310 GLY A O 1
ATOM 38059 N N . PHE A 1 4348 ? 144.87700 172.03800 92.59600 1.000 109.72573 4311 PHE A N 1
ATOM 38060 C CA . PHE A 1 4348 ? 145.65400 172.41600 91.42100 1.000 109.72573 4311 PHE A CA 1
ATOM 38061 C C . PHE A 1 4348 ? 144.79400 172.85200 90.24200 1.000 109.72573 4311 PHE A C 1
ATOM 38062 O O . PHE A 1 4348 ? 145.33500 173.40200 89.27600 1.000 109.72573 4311 PHE A O 1
ATOM 38079 N N . ALA A 1 4349 ? 143.48300 172.61900 90.29000 1.000 111.48918 4312 ALA A N 1
ATOM 38080 C CA . ALA A 1 4349 ? 142.58900 173.26700 89.33700 1.000 111.48918 4312 ALA A CA 1
ATOM 38081 C C . ALA A 1 4349 ? 142.72900 174.78200 89.38100 1.000 111.48918 4312 ALA A C 1
ATOM 38082 O O . ALA A 1 4349 ? 142.57300 175.44800 88.35100 1.000 111.48918 4312 ALA A O 1
ATOM 38089 N N . ALA A 1 4350 ? 143.03200 175.34400 90.55100 1.000 111.26071 4313 ALA A N 1
ATOM 38090 C CA . ALA A 1 4350 ? 143.19600 176.78100 90.70700 1.000 111.26071 4313 ALA A CA 1
ATOM 38091 C C . ALA A 1 4350 ? 144.63700 177.23700 90.50700 1.000 111.26071 4313 ALA A C 1
ATOM 38092 O O . ALA A 1 4350 ? 145.00500 178.32300 90.97000 1.000 111.26071 4313 ALA A O 1
ATOM 38099 N N . LEU A 1 4351 ? 145.45600 176.43700 89.83000 1.000 112.26525 4314 LEU A N 1
ATOM 38100 C CA . LEU A 1 4351 ? 146.85600 176.78400 89.62100 1.000 112.26525 4314 LEU A CA 1
ATOM 38101 C C . LEU A 1 4351 ? 146.93300 177.99200 88.69400 1.000 112.26525 4314 LEU A C 1
ATOM 38102 O O . LEU A 1 4351 ? 146.46300 177.93700 87.55300 1.000 112.26525 4314 LEU A O 1
ATOM 38118 N N . GLU A 1 4352 ? 147.51100 179.08500 89.18000 1.000 115.65894 4315 GLU A N 1
ATOM 38119 C CA . GLU A 1 4352 ? 147.61500 180.30000 88.38700 1.000 115.65894 4315 GLU A CA 1
ATOM 38120 C C . GLU A 1 4352 ? 148.85200 180.27300 87.49900 1.000 115.65894 4315 GLU A C 1
ATOM 38121 O O . GLU A 1 4352 ? 149.87500 179.67500 87.84000 1.000 115.65894 4315 GLU A O 1
ATOM 38133 N N . GLY A 1 4353 ? 148.74400 180.93500 86.34700 1.000 117.02503 4316 GLY A N 1
ATOM 38134 C CA . GLY A 1 4353 ? 149.89600 181.18700 85.50300 1.000 117.02503 4316 GLY A CA 1
ATOM 38135 C C . GLY A 1 4353 ? 150.03800 182.63500 85.08000 1.000 117.02503 4316 GLY A C 1
ATOM 38136 O O . GLY A 1 4353 ? 149.41600 183.52900 85.66200 1.000 117.02503 4316 GLY A O 1
ATOM 38140 N N . MET A 1 4354 ? 150.86100 182.87300 84.05600 1.000 114.96190 4317 MET A N 1
ATOM 38141 C CA . MET A 1 4354 ? 151.08900 184.23500 83.58100 1.000 114.96190 4317 MET A CA 1
ATOM 38142 C C . MET A 1 4354 ? 149.82100 184.84400 82.99700 1.000 114.96190 4317 MET A C 1
ATOM 38143 O O . MET A 1 4354 ? 149.51500 186.01600 83.24600 1.000 114.96190 4317 MET A O 1
ATOM 38157 N N . ASN A 1 4355 ? 149.07400 184.06500 82.21700 1.000 116.58556 4318 ASN A N 1
ATOM 38158 C CA . ASN A 1 4355 ? 147.86500 184.55700 81.56900 1.000 116.58556 4318 ASN A CA 1
ATOM 38159 C C . ASN A 1 4355 ? 146.63000 183.95900 82.23000 1.000 116.58556 4318 ASN A C 1
ATOM 38160 O O . ASN A 1 4355 ? 145.85700 183.23700 81.59200 1.000 116.58556 4318 ASN A O 1
ATOM 38171 N N . GLY A 1 4356 ? 146.44500 184.25900 83.51000 1.000 114.95699 4319 GLY A N 1
ATOM 38172 C CA . GLY A 1 4356 ? 145.31100 183.76700 84.25700 1.000 114.95699 4319 GLY A CA 1
ATOM 38173 C C . GLY A 1 4356 ? 145.51700 182.34500 84.74200 1.000 114.95699 4319 GLY A C 1
ATOM 38174 O O . GLY A 1 4356 ? 146.60900 181.77400 84.66800 1.000 114.95699 4319 GLY A O 1
ATOM 38178 N N . ILE A 1 4357 ? 144.43200 181.77200 85.26200 1.000 115.53406 4320 ILE A N 1
ATOM 38179 C CA . ILE A 1 4357 ? 144.50000 180.42600 85.82400 1.000 115.53406 4320 ILE A CA 1
ATOM 38180 C C . ILE A 1 4357 ? 145.01800 179.47200 84.75900 1.000 115.53406 4320 ILE A C 1
ATOM 38181 O O . ILE A 1 4357 ? 144.36400 179.25000 83.73300 1.000 115.53406 4320 ILE A O 1
ATOM 38197 N N . GLN A 1 4358 ? 146.19600 178.90000 84.99900 1.000 115.34137 4321 GLN A N 1
ATOM 38198 C CA . GLN A 1 4358 ? 146.79800 177.93800 84.08700 1.000 115.34137 4321 GLN A CA 1
ATOM 38199 C C . GLN A 1 4358 ? 146.97800 176.61600 84.81700 1.000 115.34137 4321 GLN A C 1
ATOM 38200 O O . GLN A 1 4358 ? 147.65000 176.56100 85.85200 1.000 115.34137 4321 GLN A O 1
ATOM 38214 N N . LYS A 1 4359 ? 146.39900 175.55500 84.26500 1.000 113.33785 4322 LYS A N 1
ATOM 38215 C CA . LYS A 1 4359 ? 146.57900 174.22500 84.81600 1.000 113.33785 4322 LYS A CA 1
ATOM 38216 C C . LYS A 1 4359 ? 147.99900 173.74700 84.55000 1.000 113.33785 4322 LYS A C 1
ATOM 38217 O O . LYS A 1 4359 ? 148.68900 174.24800 83.65700 1.000 113.33785 4322 LYS A O 1
ATOM 38236 N N . PHE A 1 4360 ? 148.44600 172.77200 85.33500 1.000 114.60431 4323 PHE A N 1
ATOM 38237 C CA . PHE A 1 4360 ? 149.72700 172.17200 85.01500 1.000 114.60431 4323 PHE A CA 1
ATOM 38238 C C . PHE A 1 4360 ? 149.59900 171.52800 83.63600 1.000 114.60431 4323 PHE A C 1
ATOM 38239 O O . PHE A 1 4360 ? 148.50200 171.18100 83.19100 1.000 114.60431 4323 PHE A O 1
ATOM 38256 N N . GLN A 1 4361 ? 150.72400 171.36500 82.94700 1.000 115.09428 4324 GLN A N 1
ATOM 38257 C CA . GLN A 1 4361 ? 150.65700 170.89500 81.57100 1.000 115.09428 4324 GLN A CA 1
ATOM 38258 C C . GLN A 1 4361 ? 151.94800 170.20900 81.15600 1.000 115.09428 4324 GLN A C 1
ATOM 38259 O O . GLN A 1 4361 ? 153.04300 170.68800 81.46500 1.000 115.09428 4324 GLN A O 1
ATOM 38273 N N . ILE A 1 4362 ? 151.80100 169.07800 80.46800 1.000 113.85735 4325 ILE A N 1
ATOM 38274 C CA . ILE A 1 4362 ? 152.91800 168.28100 79.97800 1.000 113.85735 4325 ILE A CA 1
ATOM 38275 C C . ILE A 1 4362 ? 152.88400 168.29800 78.45500 1.000 113.85735 4325 ILE A C 1
ATOM 38276 O O . ILE A 1 4362 ? 151.87600 167.91900 77.84400 1.000 113.85735 4325 ILE A O 1
ATOM 38292 N N . HIS A 1 4363 ? 153.98500 168.73500 77.85000 1.000 115.43534 4326 HIS A N 1
ATOM 38293 C CA . HIS A 1 4363 ? 154.17000 168.79000 76.41000 1.000 115.43534 4326 HIS A CA 1
ATOM 38294 C C . HIS A 1 4363 ? 155.30300 167.84600 76.03600 1.000 115.43534 4326 HIS A C 1
ATOM 38295 O O . HIS A 1 4363 ? 156.30300 167.75000 76.75700 1.000 115.43534 4326 HIS A O 1
ATOM 38309 N N . ARG A 1 4364 ? 155.13100 167.12900 74.93000 1.000 116.22531 4327 ARG A N 1
ATOM 38310 C CA . ARG A 1 4364 ? 156.19100 166.27600 74.41000 1.000 116.22531 4327 ARG A CA 1
ATOM 38311 C C . ARG A 1 4364 ? 157.23300 167.15900 73.73700 1.000 116.22531 4327 ARG A C 1
ATOM 38312 O O . ARG A 1 4364 ? 156.90600 167.93800 72.83500 1.000 116.22531 4327 ARG A O 1
ATOM 38333 N N . ASP A 1 4365 ? 158.48600 167.03700 74.17200 1.000 117.25373 4328 ASP A N 1
ATOM 38334 C CA . ASP A 1 4365 ? 159.59500 167.78200 73.58000 1.000 117.25373 4328 ASP A CA 1
ATOM 38335 C C . ASP A 1 4365 ? 160.16700 166.99100 72.41400 1.000 117.25373 4328 ASP A C 1
ATOM 38336 O O . ASP A 1 4365 ? 160.89300 166.01200 72.60400 1.000 117.25373 4328 ASP A O 1
ATOM 38345 N N . ASP A 1 4366 ? 159.83700 167.42200 71.19900 1.000 116.07817 4329 ASP A N 1
ATOM 38346 C CA . ASP A 1 4366 ? 160.19600 166.68400 69.99800 1.000 116.07817 4329 ASP A CA 1
ATOM 38347 C C . ASP A 1 4366 ? 161.64900 166.89500 69.60000 1.000 116.07817 4329 ASP A C 1
ATOM 38348 O O . ASP A 1 4366 ? 162.06300 166.40300 68.54400 1.000 116.07817 4329 ASP A O 1
ATOM 38357 N N . ARG A 1 4367 ? 162.42500 167.61300 70.40800 1.000 116.42318 4330 ARG A N 1
ATOM 38358 C CA . ARG A 1 4367 ? 163.86800 167.64600 70.24000 1.000 116.42318 4330 ARG A CA 1
ATOM 38359 C C . ARG A 1 4367 ? 164.46900 166.29400 70.61800 1.000 116.42318 4330 ARG A C 1
ATOM 38360 O O . ARG A 1 4367 ? 163.77300 165.36000 71.02500 1.000 116.42318 4330 ARG A O 1
ATOM 38381 N N . SER A 1 4368 ? 165.78800 166.19300 70.47800 1.000 117.41498 4331 SER A N 1
ATOM 38382 C CA . SER A 1 4368 ? 166.47200 164.95000 70.79400 1.000 117.41498 4331 SER A CA 1
ATOM 38383 C C . SER A 1 4368 ? 166.25200 164.56400 72.25200 1.000 117.41498 4331 SER A C 1
ATOM 38384 O O . SER A 1 4368 ? 166.16900 165.41600 73.14100 1.000 117.41498 4331 SER A O 1
ATOM 38392 N N . THR A 1 4369 ? 166.15700 163.25600 72.49000 1.000 117.60002 4332 THR A N 1
ATOM 38393 C CA . THR A 1 4369 ? 165.88600 162.70700 73.81100 1.000 117.60002 4332 THR A CA 1
ATOM 38394 C C . THR A 1 4369 ? 167.16500 162.47600 74.61500 1.000 117.60002 4332 THR A C 1
ATOM 38395 O O . THR A 1 4369 ? 167.17800 161.63400 75.51900 1.000 117.60002 4332 THR A O 1
ATOM 38406 N N . ASP A 1 4370 ? 168.23400 163.20900 74.29900 1.000 117.41408 4333 ASP A N 1
ATOM 38407 C CA . ASP A 1 4370 ? 169.45300 163.26300 75.09800 1.000 117.41408 4333 ASP A CA 1
ATOM 38408 C C . ASP A 1 4370 ? 169.59400 164.59400 75.83100 1.000 117.41408 4333 ASP A C 1
ATOM 38409 O O . ASP A 1 4370 ? 170.70500 164.98000 76.20800 1.000 117.41408 4333 ASP A O 1
ATOM 38418 N N . ARG A 1 4371 ? 168.48500 165.29900 76.03400 1.000 116.06085 4334 ARG A N 1
ATOM 38419 C CA . ARG A 1 4371 ? 168.44800 166.55200 76.77300 1.000 116.06085 4334 ARG A CA 1
ATOM 38420 C C . ARG A 1 4371 ? 167.42400 166.46000 77.89400 1.000 116.06085 4334 ARG A C 1
ATOM 38421 O O . ARG A 1 4371 ? 166.42100 165.75000 77.78600 1.000 116.06085 4334 ARG A O 1
ATOM 38442 N N . LEU A 1 4372 ? 167.69100 167.19200 78.97200 1.000 112.53463 4335 LEU A N 1
ATOM 38443 C CA . LEU A 1 4372 ? 166.83600 167.15300 80.14600 1.000 112.53463 4335 LEU A CA 1
ATOM 38444 C C . LEU A 1 4372 ? 165.43900 167.68700 79.83200 1.000 112.53463 4335 LEU A C 1
ATOM 38445 O O . LEU A 1 4372 ? 165.25900 168.48600 78.90900 1.000 112.53463 4335 LEU A O 1
ATOM 38461 N N . PRO A 1 4373 ? 164.42700 167.25400 80.59500 1.000 112.64201 4336 PRO A N 1
ATOM 38462 C CA . PRO A 1 4373 ? 163.16200 167.99700 80.63100 1.000 112.64201 4336 PRO A CA 1
ATOM 38463 C C . PRO A 1 4373 ? 163.39000 169.46000 80.96100 1.000 112.64201 4336 PRO A C 1
ATOM 38464 O O . PRO A 1 4373 ? 164.40900 169.81800 81.56000 1.000 112.64201 4336 PRO A O 1
ATOM 38475 N N . SER A 1 4374 ? 162.44700 170.31400 80.57900 1.000 111.64207 4337 SER A N 1
ATOM 38476 C CA . SER A 1 4374 ? 162.60700 171.75100 80.73800 1.000 111.64207 4337 SER A CA 1
ATOM 38477 C C . SER A 1 4374 ? 161.28800 172.33800 81.20900 1.000 111.64207 4337 SER A C 1
ATOM 38478 O O . SER A 1 4374 ? 160.21800 171.82200 80.89100 1.000 111.64207 4337 SER A O 1
ATOM 38486 N N . ALA A 1 4375 ? 161.36600 173.39700 82.00600 1.000 111.80783 4338 ALA A N 1
ATOM 38487 C CA . ALA A 1 4375 ? 160.18600 173.90900 82.68000 1.000 111.80783 4338 ALA A CA 1
ATOM 38488 C C . ALA A 1 4375 ? 160.00200 175.38300 82.36500 1.000 111.80783 4338 ALA A C 1
ATOM 38489 O O . ALA A 1 4375 ? 160.96700 176.13900 82.21500 1.000 111.80783 4338 ALA A O 1
ATOM 38496 N N . HIS A 1 4376 ? 158.73300 175.77000 82.26200 1.000 114.74652 4339 HIS A N 1
ATOM 38497 C CA . HIS A 1 4376 ? 158.31500 177.14400 81.99700 1.000 114.74652 4339 HIS A CA 1
ATOM 38498 C C . HIS A 1 4376 ? 157.27100 177.47900 83.05500 1.000 114.74652 4339 HIS A C 1
ATOM 38499 O O . HIS A 1 4376 ? 156.07100 177.25700 82.85400 1.000 114.74652 4339 HIS A O 1
ATOM 38513 N N . THR A 1 4377 ? 157.74800 177.90300 84.22800 1.000 112.32053 4340 THR A N 1
ATOM 38514 C CA . THR A 1 4377 ? 156.90400 177.86600 85.41500 1.000 112.32053 4340 THR A CA 1
ATOM 38515 C C . THR A 1 4377 ? 155.73400 178.82900 85.29600 1.000 112.32053 4340 THR A C 1
ATOM 38516 O O . THR A 1 4377 ? 154.70300 178.61900 85.94300 1.000 112.32053 4340 THR A O 1
ATOM 38527 N N . CYS A 1 4378 ? 155.87400 179.87700 84.48100 1.000 115.24641 4341 CYS A N 1
ATOM 38528 C CA . CYS A 1 4378 ? 154.79000 180.83000 84.30200 1.000 115.24641 4341 CYS A CA 1
ATOM 38529 C C . CYS A 1 4378 ? 153.62600 180.22300 83.53200 1.000 115.24641 4341 CYS A C 1
ATOM 38530 O O . CYS A 1 4378 ? 152.49800 180.71200 83.64800 1.000 115.24641 4341 CYS A O 1
ATOM 38538 N N . PHE A 1 4379 ? 153.88000 179.17400 82.75100 1.000 116.21423 4342 PHE A N 1
ATOM 38539 C CA . PHE A 1 4379 ? 152.83600 178.36200 82.14500 1.000 116.21423 4342 PHE A CA 1
ATOM 38540 C C . PHE A 1 4379 ? 152.61900 177.06100 82.90400 1.000 116.21423 4342 PHE A C 1
ATOM 38541 O O . PHE A 1 4379 ? 151.78200 176.25000 82.49600 1.000 116.21423 4342 PHE A O 1
ATOM 38558 N N . ASN A 1 4380 ? 153.34800 176.85400 84.00000 1.000 114.80461 4343 ASN A N 1
ATOM 38559 C CA . ASN A 1 4380 ? 153.36900 175.57400 84.70100 1.000 114.80461 4343 ASN A CA 1
ATOM 38560 C C . ASN A 1 4380 ? 153.65500 174.43200 83.73200 1.000 114.80461 4343 ASN A C 1
ATOM 38561 O O . ASN A 1 4380 ? 153.05100 173.36100 83.80900 1.000 114.80461 4343 ASN A O 1
ATOM 38572 N N . GLN A 1 4381 ? 154.58500 174.65700 82.80700 1.000 115.63501 4344 GLN A N 1
ATOM 38573 C CA . GLN A 1 4381 ? 154.73800 173.78200 81.65100 1.000 115.63501 4344 GLN A CA 1
ATOM 38574 C C . GLN A 1 4381 ? 155.97600 172.91300 81.80800 1.000 115.63501 4344 GLN A C 1
ATOM 38575 O O . GLN A 1 4381 ? 157.06700 173.42400 82.07500 1.000 115.63501 4344 GLN A O 1
ATOM 38589 N N . LEU A 1 4382 ? 155.80000 171.60200 81.64700 1.000 113.06923 4345 LEU A N 1
ATOM 38590 C CA . LEU A 1 4382 ? 156.90700 170.66100 81.52900 1.000 113.06923 4345 LEU A CA 1
ATOM 38591 C C . LEU A 1 4382 ? 157.02500 170.24400 80.07000 1.000 113.06923 4345 LEU A C 1
ATOM 38592 O O . LEU A 1 4382 ? 156.06400 169.72300 79.50100 1.000 113.06923 4345 LEU A O 1
ATOM 38608 N N . ASP A 1 4383 ? 158.20400 170.42700 79.48700 1.000 115.36107 4346 ASP A N 1
ATOM 38609 C CA . ASP A 1 4383 ? 158.56200 169.82500 78.21200 1.000 115.36107 4346 ASP A CA 1
ATOM 38610 C C . ASP A 1 4383 ? 159.38000 168.57500 78.51500 1.000 115.36107 4346 ASP A C 1
ATOM 38611 O O . ASP A 1 4383 ? 160.41700 168.65600 79.18900 1.000 115.36107 4346 ASP A O 1
ATOM 38620 N N . LEU A 1 4384 ? 158.91600 167.43300 78.01700 1.000 114.19777 4347 LEU A N 1
ATOM 38621 C CA . LEU A 1 4384 ? 159.47100 166.12900 78.38000 1.000 114.19777 4347 LEU A CA 1
ATOM 38622 C C . LEU A 1 4384 ? 159.84700 165.33100 77.14000 1.000 114.19777 4347 LEU A C 1
ATOM 38623 O O . LEU A 1 4384 ? 158.94600 164.88800 76.39700 1.000 114.19777 4347 LEU A O 1
ATOM 38639 N N . PRO A 1 4385 ? 161.13600 165.12000 76.87600 1.000 116.24822 4348 PRO A N 1
ATOM 38640 C CA . PRO A 1 4385 ? 161.52800 164.21600 75.78700 1.000 116.24822 4348 PRO A CA 1
ATOM 38641 C C . PRO A 1 4385 ? 161.00800 162.79900 75.98900 1.000 116.24822 4348 PRO A C 1
ATOM 38642 O O . PRO A 1 4385 ? 160.76800 162.34700 77.11000 1.000 116.24822 4348 PRO A O 1
ATOM 38653 N N . ALA A 1 4386 ? 160.84100 162.10000 74.86500 1.000 117.08013 4349 ALA A N 1
ATOM 38654 C CA . ALA A 1 4386 ? 160.23500 160.76900 74.81100 1.000 117.08013 4349 ALA A CA 1
ATOM 38655 C C . ALA A 1 4386 ? 161.20700 159.67700 75.26700 1.000 117.08013 4349 ALA A C 1
ATOM 38656 O O . ALA A 1 4386 ? 161.49000 158.71800 74.55100 1.000 117.08013 4349 ALA A O 1
ATOM 38663 N N . TYR A 1 4387 ? 161.72700 159.83600 76.48400 1.000 116.87928 4350 TYR A N 1
ATOM 38664 C CA . TYR A 1 4387 ? 162.84600 159.01300 76.93100 1.000 116.87928 4350 TYR A CA 1
ATOM 38665 C C . TYR A 1 4387 ? 162.52200 157.53300 76.78500 1.000 116.87928 4350 TYR A C 1
ATOM 38666 O O . TYR A 1 4387 ? 161.40500 157.08800 77.06000 1.000 116.87928 4350 TYR A O 1
ATOM 38684 N N . GLU A 1 4388 ? 163.52300 156.77500 76.33700 1.000 117.85402 4351 GLU A N 1
ATOM 38685 C CA . GLU A 1 4388 ? 163.31800 155.39300 75.91900 1.000 117.85402 4351 GLU A CA 1
ATOM 38686 C C . GLU A 1 4388 ? 162.96400 154.46900 77.07500 1.000 117.85402 4351 GLU A C 1
ATOM 38687 O O . GLU A 1 4388 ? 162.50100 153.35000 76.82800 1.000 117.85402 4351 GLU A O 1
ATOM 38699 N N . SER A 1 4389 ? 163.16400 154.89100 78.32300 1.000 117.92549 4352 SER A N 1
ATOM 38700 C CA . SER A 1 4389 ? 162.95000 153.97700 79.43500 1.000 117.92549 4352 SER A CA 1
ATOM 38701 C C . SER A 1 4389 ? 162.58600 154.74000 80.69900 1.000 117.92549 4352 SER A C 1
ATOM 38702 O O . SER A 1 4389 ? 162.86300 155.93200 80.84300 1.000 117.92549 4352 SER A O 1
ATOM 38710 N N . PHE A 1 4390 ? 161.95000 154.00800 81.61200 1.000 114.08060 4353 PHE A N 1
ATOM 38711 C CA . PHE A 1 4390 ? 161.62200 154.52800 82.93500 1.000 114.08060 4353 PHE A CA 1
ATOM 38712 C C . PHE A 1 4390 ? 162.86300 155.01900 83.66800 1.000 114.08060 4353 PHE A C 1
ATOM 38713 O O . PHE A 1 4390 ? 162.88000 156.12900 84.20700 1.000 114.08060 4353 PHE A O 1
ATOM 38730 N N . GLU A 1 4391 ? 163.90300 154.18900 83.72300 1.000 111.94029 4354 GLU A N 1
ATOM 38731 C CA . GLU A 1 4391 ? 165.10600 154.54900 84.46800 1.000 111.94029 4354 GLU A CA 1
ATOM 38732 C C . GLU A 1 4391 ? 165.73200 155.84400 83.96200 1.000 111.94029 4354 GLU A C 1
ATOM 38733 O O . GLU A 1 4391 ? 166.08500 156.71600 84.75900 1.000 111.94029 4354 GLU A O 1
ATOM 38745 N N . LYS A 1 4392 ? 165.89700 155.98900 82.64500 1.000 113.70436 4355 LYS A N 1
ATOM 38746 C CA . LYS A 1 4392 ? 166.49700 157.21700 82.12200 1.000 113.70436 4355 LYS A CA 1
ATOM 38747 C C . LYS A 1 4392 ? 165.62900 158.44700 82.37600 1.000 113.70436 4355 LYS A C 1
ATOM 38748 O O . LYS A 1 4392 ? 166.14100 159.50400 82.77000 1.000 113.70436 4355 LYS A O 1
ATOM 38767 N N . LEU A 1 4393 ? 164.31700 158.33700 82.15600 1.000 113.50242 4356 LEU A N 1
ATOM 38768 C CA . LEU A 1 4393 ? 163.43400 159.46600 82.43400 1.000 113.50242 4356 LEU A CA 1
ATOM 38769 C C . LEU A 1 4393 ? 163.50400 159.86400 83.90100 1.000 113.50242 4356 LEU A C 1
ATOM 38770 O O . LEU A 1 4393 ? 163.61200 161.05200 84.23200 1.000 113.50242 4356 LEU A O 1
ATOM 38786 N N . ARG A 1 4394 ? 163.45800 158.87400 84.79000 1.000 109.11146 4357 ARG A N 1
ATOM 38787 C CA . ARG A 1 4394 ? 163.54000 159.13100 86.22100 1.000 109.11146 4357 ARG A CA 1
ATOM 38788 C C . ARG A 1 4394 ? 164.87300 159.76000 86.59600 1.000 109.11146 4357 ARG A C 1
ATOM 38789 O O . ARG A 1 4394 ? 164.92100 160.69300 87.40200 1.000 109.11146 4357 ARG A O 1
ATOM 38810 N N . HIS A 1 4395 ? 165.96800 159.26000 86.02100 1.000 110.02462 4358 HIS A N 1
ATOM 38811 C CA . HIS A 1 4395 ? 167.28500 159.79800 86.33200 1.000 110.02462 4358 HIS A CA 1
ATOM 38812 C C . HIS A 1 4395 ? 167.39200 161.25800 85.91700 1.000 110.02462 4358 HIS A C 1
ATOM 38813 O O . HIS A 1 4395 ? 167.85500 162.10400 86.69300 1.000 110.02462 4358 HIS A O 1
ATOM 38827 N N . MET A 1 4396 ? 166.93500 161.57800 84.70500 1.000 112.09926 4359 MET A N 1
ATOM 38828 C CA . MET A 1 4396 ? 167.02500 162.95200 84.22200 1.000 112.09926 4359 MET A CA 1
ATOM 38829 C C . MET A 1 4396 ? 166.12000 163.88500 85.01500 1.000 112.09926 4359 MET A C 1
ATOM 38830 O O . MET A 1 4396 ? 166.51900 165.00400 85.35300 1.000 112.09926 4359 MET A O 1
ATOM 38844 N N . LEU A 1 4397 ? 164.89700 163.44600 85.31500 1.000 109.19415 4360 LEU A N 1
ATOM 38845 C CA . LEU A 1 4397 ? 163.99600 164.24500 86.14000 1.000 109.19415 4360 LEU A CA 1
ATOM 38846 C C . LEU A 1 4397 ? 164.56500 164.48000 87.53600 1.000 109.19415 4360 LEU A C 1
ATOM 38847 O O . LEU A 1 4397 ? 164.52500 165.60300 88.05100 1.000 109.19415 4360 LEU A O 1
ATOM 38863 N N . LEU A 1 4398 ? 165.09800 163.43400 88.17000 1.000 106.70031 4361 LEU A N 1
ATOM 38864 C CA . LEU A 1 4398 ? 165.70100 163.59800 89.48800 1.000 106.70031 4361 LEU A CA 1
ATOM 38865 C C . LEU A 1 4398 ? 166.89600 164.54300 89.44100 1.000 106.70031 4361 LEU A C 1
ATOM 38866 O O . LEU A 1 4398 ? 167.12700 165.30700 90.38600 1.000 106.70031 4361 LEU A O 1
ATOM 38882 N N . LEU A 1 4399 ? 167.67000 164.51100 88.35400 1.000 105.61195 4362 LEU A N 1
ATOM 38883 C CA . LEU A 1 4399 ? 168.75200 165.48100 88.21000 1.000 105.61195 4362 LEU A CA 1
ATOM 38884 C C . LEU A 1 4399 ? 168.22600 166.89300 87.98300 1.000 105.61195 4362 LEU A C 1
ATOM 38885 O O . LEU A 1 4399 ? 168.86100 167.86400 88.41000 1.000 105.61195 4362 LEU A O 1
ATOM 38901 N N . ALA A 1 4400 ? 167.07600 167.03100 87.32200 1.000 106.22928 4363 ALA A N 1
ATOM 38902 C CA . ALA A 1 4400 ? 166.47600 168.34900 87.14400 1.000 106.22928 4363 ALA A CA 1
ATOM 38903 C C . ALA A 1 4400 ? 166.01400 168.94000 88.46900 1.000 106.22928 4363 ALA A C 1
ATOM 38904 O O . ALA A 1 4400 ? 166.37500 170.07100 88.81500 1.000 106.22928 4363 ALA A O 1
ATOM 38911 N N . ILE A 1 4401 ? 165.22500 168.19000 89.22900 1.000 106.48631 4364 ILE A N 1
ATOM 38912 C CA . ILE A 1 4401 ? 164.75000 168.66300 90.52200 1.000 106.48631 4364 ILE A CA 1
ATOM 38913 C C . ILE A 1 4401 ? 165.90100 168.70600 91.52000 1.000 106.48631 4364 ILE A C 1
ATOM 38914 O O . ILE A 1 4401 ? 166.00500 169.63400 92.32100 1.000 106.48631 4364 ILE A O 1
ATOM 38930 N N . SER B 2 30 ? 119.28000 159.64700 170.93900 1.000 32.86631 3 SER B N 1
ATOM 38931 C CA . SER B 2 30 ? 119.50800 158.43500 171.71600 1.000 32.86631 3 SER B CA 1
ATOM 38932 C C . SER B 2 30 ? 118.45800 158.26500 172.80500 1.000 32.86631 3 SER B C 1
ATOM 38933 O O . SER B 2 30 ? 118.42300 157.23900 173.48300 1.000 32.86631 3 SER B O 1
ATOM 38940 N N . LEU B 2 31 ? 117.60300 159.27100 172.97300 1.000 30.23789 4 LEU B N 1
ATOM 38941 C CA . LEU B 2 31 ? 116.46700 159.17000 173.87700 1.000 30.23789 4 LEU B CA 1
ATOM 38942 C C . LEU B 2 31 ? 115.21300 158.71600 173.14500 1.000 30.23789 4 LEU B C 1
ATOM 38943 O O . LEU B 2 31 ? 114.19600 158.44700 173.79200 1.000 30.23789 4 LEU B O 1
ATOM 38959 N N . TRP B 2 32 ? 115.27500 158.62400 171.81600 1.000 30.12588 5 TRP B N 1
ATOM 38960 C CA . TRP B 2 32 ? 114.16600 158.17900 170.98700 1.000 30.12588 5 TRP B CA 1
ATOM 38961 C C . TRP B 2 32 ? 114.36100 156.74700 170.51800 1.000 30.12588 5 TRP B C 1
ATOM 38962 O O . TRP B 2 32 ? 113.58300 156.25900 169.69400 1.000 30.12588 5 TRP B O 1
ATOM 38983 N N . ASP B 2 33 ? 115.38600 156.06700 171.02900 1.000 33.64365 6 ASP B N 1
ATOM 38984 C CA . ASP B 2 33 ? 115.63900 154.68100 170.66800 1.000 33.64365 6 ASP B CA 1
ATOM 38985 C C . ASP B 2 33 ? 114.59400 153.75000 171.25900 1.000 33.64365 6 ASP B C 1
ATOM 38986 O O . ASP B 2 33 ? 114.46400 152.61000 170.80400 1.000 33.64365 6 ASP B O 1
ATOM 38995 N N . ARG B 2 34 ? 113.85000 154.21500 172.26200 1.000 33.14763 7 ARG B N 1
ATOM 38996 C CA . ARG B 2 34 ? 112.87400 153.36900 172.93400 1.000 33.14763 7 ARG B CA 1
ATOM 38997 C C . ARG B 2 34 ? 111.72800 153.00900 172.00500 1.000 33.14763 7 ARG B C 1
ATOM 38998 O O . ARG B 2 34 ? 111.13900 151.93000 172.13300 1.000 33.14763 7 ARG B O 1
ATOM 39019 N N . PHE B 2 35 ? 111.40100 153.89900 171.07500 1.000 34.07262 8 PHE B N 1
ATOM 39020 C CA . PHE B 2 35 ? 110.38100 153.61800 170.07700 1.000 34.07262 8 PHE B CA 1
ATOM 39021 C C . PHE B 2 35 ? 110.92100 152.72500 168.96700 1.000 34.07262 8 PHE B C 1
ATOM 39022 O O . PHE B 2 35 ? 110.22700 151.81400 168.50400 1.000 34.07262 8 PHE B O 1
ATOM 39039 N N . SER B 2 36 ? 112.15100 152.97200 168.53100 1.000 34.28116 9 SER B N 1
ATOM 39040 C CA . SER B 2 36 ? 112.77300 152.17300 167.48500 1.000 34.28116 9 SER B CA 1
ATOM 39041 C C . SER B 2 36 ? 113.33800 150.88000 168.06100 1.000 34.28116 9 SER B C 1
ATOM 39042 O O . SER B 2 36 ? 112.67800 150.20100 168.84600 1.000 34.28116 9 SER B O 1
#

Nearest PDB structures (foldseek):
  7mop-assembly1_A  TM=1.000E+00  e=0.000E+00  Homo sapiens
  7mwf-assembly1_A  TM=9.523E-01  e=0.000E+00  Homo sapiens
  5lp8-assembly1_B  TM=9.587E-01  e=1.825E-41  Homo sapiens
  5lp8-assembly1_A  TM=8.993E-01  e=4.778E-40  Homo sapiens
  8ei6-assembly2_B  TM=9.246E-01  e=1.583E-20  Homo sapiens

Solvent-accessible surface area: 105460 Å² total; per-residue (Å²): 89,102,56,169,41,76,26,110,130,16,170,105,36,59,90,45,12,108,141,91,129,114,65,6,56,82,148,4,23,38,50,7,35,100,37,28,172,176,108,142,98,44,7,23,7,4,1,83,18,14,8,93,31,39,58,238,96,19,3,65,50,0,1,70,8,0,34,36,46,49,21,89,5,0,23,11,0,0,59,2,0,10,11,22,9,44,140,59,100,72,2,53,193,56,41,80,134,50,68,66,38,0,31,54,47,0,68,48,14,0,54,43,5,8,0,98,116,31,18,0,0,0,7,56,0,0,86,83,23,144,55,176,133,14,28,122,21,2,12,17,2,19,8,59,118,145,4,66,42,96,64,0,63,159,71,108,82,54,38,48,92,6,23,94,37,2,54,172,128,101,96,11,35,164,129,135,56,35,42,0,15,10,24,0,15,21,3,27,4,2,30,60,46,180,102,7,23,37,8,0,25,0,2,0,8,0,0,2,0,35,41,38,46,139,22,52,49,96,16,0,6,56,0,0,6,36,0,8,90,23,127,65,85,158,8,22,91,1,10,0,1,0,0,38,0,0,2,0,14,14,93,145,33,87,45,0,22,84,24,4,16,0,63,52,27,15,8,57,3,2,34,17,0,20,27,0,2,58,1,24,40,50,124,96,72,79,88,37,51,92,82,2,0,32,3,0,0,6,0,1,61,36,0,4,59,90,92,46,0,0,95,5,2,46,46,1,20,1,4,82,8,0,4,71,0,0,81,112,8,23,47,109,94,78,45,1,39,10,0,23,72,0,0,109,0,0,32,35,0,3,94,74,37,29,59,24,0,74,40,53,30,0,26,49,11,0,20,108,3,0,60,54,0,0,59,38,0,70,157,136,21,94,107,53,58,164,11,49,104,49,28,18,42,0,0,81,11,0,0,55,0,2,46,48,0,3,110,31,90,56,5,37,41,46,7,52,105,1,13,66,35,33,0,6,66,1,0,40,0,0,0,0,0,11,98,20,0,20,59,60,2,1,24,10,0,3,45,0,0,8,18,0,0,67,71,17,29,54,45,0,45,39,0,8,114,53,16,0,2,68,9,0,12,61,2,4,12,88,58,122,12,22,47,31,70,88,3,0,35,22,2,1,71,3,0,14,0,1,1,69,50,71,127,3,28,126,43,0,51,134,20,92,0,2,48,85,2,2,134,7,1,33,22,78,99,20,9,72,4,6,126,97,120,163,92,75,37,84,72,4,36,16,0,38,80,0,0,35,23,0,2,82,1,2,86,97,24,87,99,0,57,76,39,0,0,34,3,0,12,96,11,0,92,77,0,2,66,20,0,140,28,93,123,42,73,12,79,201,119,97,17,20,0,32,48,6,0,15,7,0,0,55,0,0,57,14,0,2,31,70,81,91,58,32,84,10,0,60,37,0,5,87,57,142,0,10,94,10,0,0,20,0,3,24,8,57,18,6,22,37,75,3,2,62,20,35,2,0,109,5,0,1,14,0,0,40,14,0,0,25,41,12,82,31,47,99,0,0,65,42,0,0,75,27,0,31,75,24,1,55,66,0,52,51,5,33,149,66,31,130,52,83,10,4,0,19,0,1,113,37,14,6,68,19,58,150,90,108,82,8,22,92,33,25,126,18,0,63,17,0,16,12,2,12,11,0,12,0,0,0,45,0,0,4,65,1,2,130,16,73,85,80,108,0,54,55,32,0,19,77,31,1,12,36,163,34,0,49,43,0,0,69,46,0,8,76,0,7,4,13,0,1,23,2,0,5,0,0,37,3,20,29,30,85,123,78,51,30,70,84,58,124,14,2,63,56,14,12,109,129,33,98,96,126,63,51,45,49,134,71,0,124,46,1,12,30,8,0,3,112,1,0,70,4,0,18,73,0,0,20,25,2,1,87,13,13,43,54,136,26,11,148,43,3,0,26,15,0,0,125,3,2,32,79,5,2,51,42,126,25,33,130,102,28,31,34,67,55,1,44,1,4,3,1,18,1,7,1,19,8,0,15,80,2,0,5,15,112,191,114,66,0,6,12,16,0,0,20,12,0,6,17,53,18,1,18,116,15,0,15,97,5,0,51,46,2,0,13,36,54,59,159,15,79,39,54,106,0,9,106,67,108,104,24,28,142,10,0,4,44,0,0,12,17,0,0,90,2,0,43,54,0,0,22,7,66,17,0,30,110,5,101,48,60,56,104,106,218,119,15,36,13,17,40,0,0,4,18,0,4,67,24,0,2,62,4,0,78,23,10,24,75,51,104,24,40,189,92,70,7,14,121,15,5,46,8,8,0,9,0,0,7,19,0,0,90,0,13,61,58,10,141,93,100,44,80,148,137,171,143,62,44,142,27,12,95,129,46,74,131,17,76,60,19,86,102,114,53,0,97,60,18,0,57,91,0,1,79,2,0,18,52,6,2,79,73,37,64,85,0,2,35,64,0,1,58,0,0,20,7,0,9,147,61,40,44,48,134,22,56,47,82,0,0,105,63,0,2,84,77,0,81,97,4,0,34,66,0,31,146,18,4,123,108,60,123,113,76,132,35,127,39,69,42,94,31,12,39,73,0,15,88,41,89,45,3,64,41,0,22,5,9,0,6,0,0,3,15,0,0,67,64,20,105,69,33,0,0,120,8,0,55,67,40,21,0,7,81,22,0,9,102,0,0,67,27,1,13,76,5,5,52,26,5,71,131,47,165,110,59,82,14,5,118,0,0,7,2,0,0,11,0,0,7,28,6,29,59,10,0,39,22,15,95,22,94,36,75,6,82,166,109,25,67,87,102,88,10,50,1,67,63,3,27,12,180,58,2,77,27,39,55,21,68,81,78,14,18,68,58,0,14,71,21,39,115,89,45,94,72,34,10,146,21,86,34,75,194,135,106,37,17,0,72,3,62,63,15,7,6,37,14,58,105,108,30,51,114,33,2,3,16,9,45,18,138,124,138,2,115,2,16,59,105,106,29,5,31,23,0,0,104,3,0,5,32,0,1,17,0,52,8,38,39,56,1,0,6,0,0,0,18,0,0,1,11,10,0,28,68,31,111,25,0,39,39,2,10,108,70,115,0,4,103,54,1,19,111,8,47,101,92,5,20,34,135,1,2,49,17,8,0,7,1,0,2,2,1,2,0,1,6,66,55,6,6,75,39,5,0,33,100,12,0,43,66,10,5,78,56,7,40,45,49,99,2,52,12,85,117,87,8,69,85,3,5,70,4,4,27,6,6,6,33,34,1,0,6,0,0,5,6,43,56,101,17,0,27,82,4,1,40,86,7,9,75,4,29,50,63,80,46,181,21,90,36,71,91,84,48,11,107,103,8,52,129,64,10,115,14,150,88,20,44,38,56,15,96,35,7,89,139,115,124,57,105,110,24,128,12,44,96,23,0,53,87,1,0,60,24,0,0,44,34,4,32,126,147,73,25,6,34,32,14,22,3,0,120,5,0,0,2,0,0,98,12,4,31,9,0,0,15,17,0,8,99,36,56,2,79,106,67,58,23,167,81,12,133,111,100,31,16,0,1,10,0,0,1,15,70,21,0,18,123,80,178,97,79,139,44,158,82,9,15,46,16,0,55,16,0,0,14,0,0,4,56,3,42,13,58,83,68,0,18,38,23,2,1,57,45,0,80,51,6,1,34,99,1,25,95,52,80,78,39,92,119,9,3,22,53,0,57,7,2,1,57,1,0,15,41,12,12,164,123,70,14,11,160,20,0,67,165,57,22,1,6,50,40,1,0,54,0,2,32,48,7,76,6,78,13,101,56,3,0,74,0,1,22,14,3,2,98,0,0,23,16,0,0,97,50,53,47,151,130,28,42,65,57,3,63,48,22,81,181,119,117,77,12,37,85,5,37,58,28,2,63,49,0,1,102,9,1,1,40,68,9,33,24,6,3,6,12,23,5,19,13,53,0,26,100,66,1,63,135,47,7,48,72,44,9,97,110,87,29,83,130,75,144,144,178,152,34,5,89,92,42,0,1,0,0,1,0,0,4,6,0,11,61,29,119,94,14,49,53,53,29,1,13,80,0,0,65,3,2,2,99,65,60,124,9,85,122,18,0,33,147,2,0,7,34,0,1,84,84,3,47,116,32,7,48,5,38,15,70,17,7,22,3,34,72,4,66,0,9,66,60,147,89,1,92,8,56,89,70,0,0,32,19,0,0,80,25,0,0,38,0,8,6,61,13,22,130,88,95,0,20,103,31,0,30,106,0,20,121,147,144,80,103,32,24,19,80,3,8,56,1,3,50,58,68,9,1,111,182,28,57,59,4,15,46,22,0,2,83,1,0,9,51,26,18,151,67,101,91,35,11,92,28,0,6,31,15,3,26,121,75,72,124,85,6,37,96,15,0,13,65,0,0,35,47,35,6,180,64,90,61,45,26,113,94,33,0,39,101,23,0,50,44,12,0,61,125,10,0,105,42,0,26,130,15,0,26,59,0,25,60,52,0,122,127,72,46,143,167,94,4,100,15,92,14,7,62,88,2,41,38,115,76,4,20,2,62,12,0,18,36,0,7,70,3,11,73,87,14,179,157,72,74,4,84,129,2,17,95,47,0,11,105,0,0,108,44,0,64,63,11,86,22,75,39,0,4,15,5,0,48,22,1,0,48,0,8,1,38,39,28,18,93,207,140,92,16,37,149,16,2,62,72,9,69,58,1,0,0,25,3,10,95,75,31,136,79,99,8,56,110,22,61,10,29,59,1,80,117,105,55,177,1,4,25,1,22,6,6,81,141,67,50,157,100,195,79,96,77,41,40,0,92,2,114,100,99,92,0,6,74,2,0,27,105,55,6,47,154,74,53,40,93,67,1,56,8,137,12,82,3,46,9,88,88,72,154,72,95,92,52,46,22,13,10,59,24,1,5,23,42,0,2,142,19,0,26,53,121,147,58,10,3,6,106,47,4,95,2,12,90,48,5,42,20,1,6,44,51,0,70,86,54,124,82,16,70,51,37,0,50,2,0,0,6,2,0,0,3,1,9,80,28,84,76,72,5,58,0,41,0,17,32,3,0,0,20,15,0,21,57,117,66,5,158,77,61,19,0,5,17,50,29,73,135,32,29,69,37,8,34,133,31,85,123,63,97,65,95,88,75,75,148,112,48,81,4,43,12,111,5,98,4,44,65,84,97,85,98,36,102,15,147,45,56,116,142,28,23,153,79,20,25,76,50,0,0,36,36,43,9,37,1,12,9,107,78,0,20,58,8,0,30,107,0,0,60,75,4,5,56,108,187,71,2,44,26,8,50,24,41,3,0,2,1,24,1,18,7,43,20,68,10,65,7,81,45,8,107,89,18,18,64,54,94,123,9,104,76,122,14,91,29,0,73,64,1,13,122,0,2,106,47,2,54,53,8,25,53,0,27,4,2,7,50,3,9,15,7,4,75,47,25,117,145,8,2,51,31,11,34,0,47,106,28,110,31,76,6,12,0,31,98,7,100,132,62,61,126,93,82,7,41,17,50,32,0,57,1,32,1,23,3,0,32,0,123,40,18,50,76,0,44,59,33,3,51,139,25,20,130,40,2,87,63,12,110